Protein 2YUK (pdb70)

Solvent-accessible surface area: 7006 Å² total; per-residue (Å²): 132,102,118,78,101,113,68,146,97,134,203,44,71,147,81,45,88,127,6,20,93,72,18,120,65,0,12,18,18,12,0,0,21,0,22,67,63,77,89,86,8,131,123,129,42,102,88,59,102,61,38,17,132,30,0,40,103,18,37,193,156,8,56,83,150,72,52,59,73,45,63,90,95,4,138,87,11,122,42,27,63,152,124,90,164,146,132,184,95,197

Secondary structure (DSSP, 8-state):
---SS-------HHHHHHHHHHGGG-SSSHHHHHHHH-TTHHHH--SHHHHHHHHHHHHHHS-HHHHHHHHHHHHHHHHHHHHSS-----

Radius of gyration: 14.25 Å; Cα contacts (8 Å, |Δi|>4): 76; chains: 1; bounding box: 45×27×26 Å

Organism: Homo sapiens (NCBI:txid9606)

InterPro domains:
  IPR000637 HMG-I/HMG-Y, DNA-binding, conserved site [PS00354] (31-42)
  IPR001214 SET domain [PF00856] (4782-4887)
  IPR001214 SET domain [PS50280] (4771-4887)
  IPR001214 SET domain [SM00317] (4771-4893)
  IPR001841 Zinc finger, RING-type [PS50089] (344-389)
  IPR001841 Zinc finger, RING-type [SM00184] (344-388)
  IPR001841 Zinc finger, RING-type [SM00184] (391-435)
  IPR001841 Zinc finger, RING-type [SM00184] (960-1007)
  IPR001841 Zinc finger, RING-type [SM00184] (4462-4506)
  IPR001965 Zinc finger, PHD-type [SM00249] (284-331)
  IPR001965 Zinc finger, PHD-type [SM00249] (343-389)
  IPR001965 Zinc finger, PHD-type [SM00249] (390-436)
  IPR001965 Zinc finger, PHD-type [SM00249] (466-518)
  IPR001965 Zinc finger, PHD-type [SM00249] (959-1008)
  IPR001965 Zinc finger, PHD-type [SM00249] (1009-1055)
  IPR001965 Zinc finger, PHD-type [SM00249] (1086-1137)
  IPR001965 Zinc finger, PHD-type [SM00249] (4461-4507)
  IPR003616 Post-SET domain [PS50868] (4895-4911)
  IPR003616 Post-SET domain [SM00508] (4895-4911)
  IPR003888 FY-rich, N-terminal [PF05964] (4546-4604)

Foldseek 3Di:
DDDDDDDDDDDDPDCLVVLLVVQCLRLALLSNVCSPVPVCLCVVPVDSVRSVVVSVVVVVVQDPVRSVCSHVSSNVSVVVDVVVDDDDDD

CATH classification: 1.10.30.10

Sequence (90 aa):
GSSGSSGNAQRSTLKWEKEEALGEMATVAPVLYTNINFPNLKEEFPDWTTRVKQIAKLWRKASSQERAPYVQKARDNRAALRINKVQMSNGSSGSSGNAQRSTLKWEKEEALGEMATVAPVLYTNINFPNLKEEFPDWTTRVKQIAKLWRKASSQERAPYVQKARDNRAALRINKVQMSNGSSGSSGNAQRSTLKWEKEEALGEMATVAPVLYTNINFPNLKEEFPDWTTRVKQIAKLWRKASSQERAPYVQKARDNRAALRINKVQMSNGSSGSSGNAQRSTLKWEKEEALGEMATVAPVLYTNINFPNLKEEFPDWTTRVKQIAKLWRKASSQERAPYVQKARDNRAALRINKVQMSNGSSGSSGNAQRSTLKWEKEEALGEMATVAPVLYTNINFPNLKEEFPDWTTRVKQIAKLWRKASSQERAPYVQKARDNRAALRINKVQMSNGSSGSSGNAQRSTLKWEKEEALGEMATVAPVLYTNINFPNLKEEFPDWTTRVKQIAKLWRKASSQERAPYVQKARDNRAALRINKVQMSNGSSGSSGNAQRSTLKWEKEEALGEMATVAPVLYTNINFPNLKEEFPDWTTRVKQIAKLWRKASSQERAPYVQKARDNRAALRINKVQMSNGSSGSSGNAQRSTLKWEKEEALGEMATVAPVLYTNINFPNLKEEFPDWTTRVKQIAKLWRKASSQERAPYVQKARDNRAALRINKVQMSNGSSGSSGNAQRSTLKWEKEEALGEMATVAPVLYTNINFPNLKEEFPDWTTRVKQIAKLWRKASSQERAPYVQKARDNRAALRINKVQMSNGSSGSSGNAQRSTLKWEKEEALGEMATVAPVLYTNINFPNLKEEFPDWTTRVKQIAKLWRKASSQERAPYVQKARDNRAALRINKVQMSNGSSGSSGNAQRSTLKWEKEEALGEMATVAPVLYTNINFPNLKEEFPDWTTRVKQIAKLWRKASSQERAPYVQKARDNRAALRINKVQMSNGSSGSSGNAQRSTLKWEKEEALGEMATVAPVLYTNINFPNLKEEFPDWTTRVKQIAKLWRKASSQERAPYVQKARDNRAALRINKVQMSNGSSGSSGNAQRSTLKWEKEEALGEMATVAPVLYTNINFPNLKEEFPDWTTRVKQIAKLWRKASSQERAPYVQKARDNRAALRINKVQMSNGSSGSSGNAQRSTLKWEKEEALGEMATVAPVLYTNINFPNLKEEFPDWTTRVKQIAKLWRKASSQERAPYVQKARDNRAALRINKVQMSNGSSGSSGNAQRSTLKWEKEEALGEMATVAPVLYTNINFPNLKEEFPDWTTRVKQIAKLWRKASSQERAPYVQKARDNRAALRINKVQMSNGSSGSSGNAQRSTLKWEKEEALGEMATVAPVLYTNINFPNLKEEFPDWTTRVKQIAKLWRKASSQERAPYVQKARDNRAALRINKVQMSNGSSGSSGNAQRSTLKWEKEEALGEMATVAPVLYTNINFPNLKEEFPDWTTRVKQIAKLWRKASSQERAPYVQKARDNRAALRINKVQMSNGSSGSSGNAQRSTLKWEKEEALGEMATVAPVLYTNINFPNLKEEFPDWTTRVKQIAKLWRKASSQERAPYVQKARDNRAALRINKVQMSNGSSGSSGNAQRSTLKWEKEEALGEMATVAPVLYTNINFPNLKEEFPDWTTRVKQIAKLWRKASSQERAPYVQKARDNRAALRINKVQMSNGSSGSSGNAQRSTLKWEKEEALGEMATVAPVLYTNINFPNLKEEFPDWTTRVKQIAKLWRKASSQERAPYVQKARDNRAALRINKVQMSN

Nearest PDB structures (foldseek):
  2yuk-assembly1_A  TM=8.762E-01  e=1.867E-12  Homo sapiens
  6t7b-assembly1_K  TM=6.591E-01  e=8.965E-01  Homo sapiens
  8qks-assembly5_M  TM=3.144E-01  e=7.254E+00  Plasmodium falciparum
  2yuk-assembly1_A  TM=8.642E-01  e=2.002E-12  Homo sapiens
  6t7b-assembly1_K  TM=6.614E-01  e=8.728E-01  Homo sapiens

GO terms:
  GO:0005634 nucleus (C, IDA)
  GO:0042800 histone H3K4 methyltransferase activity (F, IDA)
  GO:0035097 histone methyltransferase complex (C, IDA)
  GO:0042054 histone methyltransferase activity (F, IDA)
  GO:0044666 MLL3/4 complex (C, IDA)
  GO:0005634 nucleus (C, EXP)
  GO:0140945 histone H3K4 monomethyltransferase activity (F, EXP)
  GO:0005515 protein binding (F, IPI)
  GO:0005654 nucleoplasm (C, TAS)
  GO:0005654 nucleoplasm (C, IDA)
  GO:0005829 cytosol (C, IDA)
  GO:0003723 RNA binding (F, HDA)

Structure (mmCIF, N/CA/C/O backbone):
data_2YUK
#
_entry.id   2YUK
#
loop_
_atom_site.group_PDB
_atom_site.id
_atom_site.type_symbol
_atom_site.label_atom_id
_atom_site.label_alt_id
_atom_site.label_comp_id
_atom_site.label_asym_id
_atom_site.label_entity_id
_atom_site.label_seq_id
_atom_site.pdbx_PDB_ins_code
_atom_site.Cartn_x
_atom_site.Cartn_y
_atom_site.Cartn_z
_atom_site.occupancy
_atom_site.B_iso_or_equiv
_atom_site.auth_seq_id
_atom_site.auth_comp_id
_atom_site.auth_asym_id
_atom_site.auth_atom_id
_atom_site.pdbx_PDB_model_num
ATOM 1 N N . GLY A 1 1 ? 21.934 1.575 -6.522 1.00 0.00 1 GLY A N 1
ATOM 2 C CA . GLY A 1 1 ? 21.120 0.580 -7.194 1.00 0.00 1 GLY A CA 1
ATOM 3 C C . GLY A 1 1 ? 21.279 -0.802 -6.592 1.00 0.00 1 GLY A C 1
ATOM 4 O O . GLY A 1 1 ? 22.395 -1.242 -6.315 1.00 0.00 1 GLY A O 1
ATOM 8 N N . SER A 1 2 ? 20.159 -1.489 -6.387 1.00 0.00 2 SER A N 1
ATOM 9 C CA . SER A 1 2 ? 20.178 -2.827 -5.808 1.00 0.00 2 SER A CA 1
ATOM 10 C C . SER A 1 2 ? 20.334 -3.887 -6.895 1.00 0.00 2 SER A C 1
ATOM 11 O O . SER A 1 2 ? 20.301 -3.579 -8.086 1.00 0.00 2 SER A O 1
ATOM 19 N N . SER A 1 3 ? 20.504 -5.136 -6.474 1.00 0.00 3 SER A N 1
ATOM 20 C CA . SER A 1 3 ? 20.669 -6.242 -7.410 1.00 0.00 3 SER A CA 1
ATOM 21 C C . SER A 1 3 ? 19.506 -7.223 -7.301 1.00 0.00 3 SER A C 1
ATOM 22 O O . SER A 1 3 ? 18.627 -7.071 -6.454 1.00 0.00 3 SER A O 1
ATOM 30 N N . GLY A 1 4 ? 19.509 -8.233 -8.167 1.00 0.00 4 GLY A N 1
ATOM 31 C CA . GLY A 1 4 ? 18.450 -9.225 -8.153 1.00 0.00 4 GLY A CA 1
ATOM 32 C C . GLY A 1 4 ? 17.707 -9.299 -9.472 1.00 0.00 4 GLY A C 1
ATOM 33 O O . GLY A 1 4 ? 18.321 -9.306 -10.539 1.00 0.00 4 GLY A O 1
ATOM 37 N N . SER A 1 5 ? 16.381 -9.356 -9.400 1.00 0.00 5 SER A N 1
ATOM 38 C CA . SER A 1 5 ? 15.553 -9.435 -10.598 1.00 0.00 5 SER A CA 1
ATOM 39 C C . SER A 1 5 ? 14.673 -8.197 -10.733 1.00 0.00 5 SER A C 1
ATOM 40 O O . SER A 1 5 ? 14.062 -7.747 -9.764 1.00 0.00 5 SER A O 1
ATOM 48 N N . SER A 1 6 ? 14.613 -7.650 -11.943 1.00 0.00 6 SER A N 1
ATOM 49 C CA . SER A 1 6 ? 13.810 -6.461 -12.206 1.00 0.00 6 SER A CA 1
ATOM 50 C C . SER A 1 6 ? 12.529 -6.476 -11.378 1.00 0.00 6 SER A C 1
ATOM 51 O O . SER A 1 6 ? 11.718 -7.396 -11.484 1.00 0.00 6 SER A O 1
ATOM 59 N N . GLY A 1 7 ? 12.354 -5.450 -10.551 1.00 0.00 7 GLY A N 1
ATOM 60 C CA . GLY A 1 7 ? 11.171 -5.364 -9.715 1.00 0.00 7 GLY A CA 1
ATOM 61 C C . GLY A 1 7 ? 9.939 -5.929 -10.395 1.00 0.00 7 GLY A C 1
ATOM 62 O O . GLY A 1 7 ? 9.551 -5.474 -11.470 1.00 0.00 7 GLY A O 1
ATOM 66 N N . ASN A 1 8 ? 9.324 -6.926 -9.766 1.00 0.00 8 ASN A N 1
ATOM 67 C CA . ASN A 1 8 ? 8.130 -7.556 -10.318 1.00 0.00 8 ASN A CA 1
ATOM 68 C C . ASN A 1 8 ? 7.139 -6.506 -10.811 1.00 0.00 8 ASN A C 1
ATOM 69 O O . ASN A 1 8 ? 6.539 -5.783 -10.016 1.00 0.00 8 ASN A O 1
ATOM 80 N N . ALA A 1 9 ? 6.972 -6.430 -12.127 1.00 0.00 9 ALA A N 1
ATOM 81 C CA . ALA A 1 9 ? 6.052 -5.471 -12.726 1.00 0.00 9 ALA A CA 1
ATOM 82 C C . ALA A 1 9 ? 4.670 -6.085 -12.923 1.00 0.00 9 ALA A C 1
ATOM 83 O O . ALA A 1 9 ? 4.338 -6.550 -14.013 1.00 0.00 9 ALA A O 1
ATOM 90 N N . GLN A 1 10 ? 3.870 -6.084 -11.862 1.00 0.00 10 GLN A N 1
ATOM 91 C CA . GLN A 1 10 ? 2.525 -6.643 -11.920 1.00 0.00 10 GLN A CA 1
ATOM 92 C C . GLN A 1 10 ? 1.766 -6.371 -10.625 1.00 0.00 10 GLN A C 1
ATOM 93 O O . GLN A 1 10 ? 2.044 -6.981 -9.592 1.00 0.00 10 GLN A O 1
ATOM 107 N N . ARG A 1 11 ? 0.808 -5.452 -10.687 1.00 0.00 11 ARG A N 1
ATOM 108 C CA . ARG A 1 11 ? 0.011 -5.099 -9.518 1.00 0.00 11 ARG A CA 1
ATOM 109 C C . ARG A 1 11 ? -1.017 -6.185 -9.213 1.00 0.00 11 ARG A C 1
ATOM 110 O O . ARG A 1 11 ? -1.850 -6.520 -10.056 1.00 0.00 11 ARG A O 1
ATOM 131 N N . SER A 1 12 ? -0.951 -6.731 -8.003 1.00 0.00 12 SER A N 1
ATOM 132 C CA . SER A 1 12 ? -1.873 -7.782 -7.588 1.00 0.00 12 SER A CA 1
ATOM 133 C C . SER A 1 12 ? -2.049 -7.784 -6.073 1.00 0.00 12 SER A C 1
ATOM 134 O O . SER A 1 12 ? -1.199 -7.281 -5.336 1.00 0.00 12 SER A O 1
ATOM 142 N N . THR A 1 13 ? -3.158 -8.353 -5.612 1.00 0.00 13 THR A N 1
ATOM 143 C CA . THR A 1 13 ? -3.447 -8.420 -4.185 1.00 0.00 13 THR A CA 1
ATOM 144 C C . THR A 1 13 ? -2.339 -9.149 -3.433 1.00 0.00 13 THR A C 1
ATOM 145 O O . THR A 1 13 ? -2.171 -8.967 -2.227 1.00 0.00 13 THR A O 1
ATOM 156 N N . LEU A 1 14 ? -1.586 -9.973 -4.153 1.00 0.00 14 LEU A N 1
ATOM 157 C CA . LEU A 1 14 ? -0.492 -10.729 -3.553 1.00 0.00 14 LEU A CA 1
ATOM 158 C C . LEU A 1 14 ? 0.556 -9.793 -2.960 1.00 0.00 14 LEU A C 1
ATOM 159 O O . LEU A 1 14 ? 1.236 -10.137 -1.992 1.00 0.00 14 LEU A O 1
ATOM 175 N N . LYS A 1 15 ? 0.681 -8.607 -3.545 1.00 0.00 15 LYS A N 1
ATOM 176 C CA . LYS A 1 15 ? 1.644 -7.618 -3.073 1.00 0.00 15 LYS A CA 1
ATOM 177 C C . LYS A 1 15 ? 1.051 -6.775 -1.949 1.00 0.00 15 LYS A C 1
ATOM 178 O O . LYS A 1 15 ? 1.689 -6.561 -0.918 1.00 0.00 15 LYS A O 1
ATOM 197 N N . TRP A 1 16 ? -0.172 -6.299 -2.155 1.00 0.00 16 TRP A N 1
ATOM 198 C CA . TRP A 1 16 ? -0.851 -5.480 -1.157 1.00 0.00 16 TRP A CA 1
ATOM 199 C C . TRP A 1 16 ? -0.634 -6.039 0.245 1.00 0.00 16 TRP A C 1
ATOM 200 O O . TRP A 1 16 ? -0.253 -5.310 1.160 1.00 0.00 16 TRP A O 1
ATOM 221 N N . GLU A 1 17 ? -0.878 -7.336 0.406 1.00 0.00 17 GLU A N 1
ATOM 222 C CA . GLU A 1 17 ? -0.709 -7.990 1.698 1.00 0.00 17 GLU A CA 1
ATOM 223 C C . GLU A 1 17 ? 0.609 -7.579 2.347 1.00 0.00 17 GLU A C 1
ATOM 224 O O . GLU A 1 17 ? 0.690 -7.413 3.565 1.00 0.00 17 GLU A O 1
ATOM 236 N N . LYS A 1 18 ? 1.641 -7.417 1.526 1.00 0.00 18 LYS A N 1
ATOM 237 C CA . LYS A 1 18 ? 2.957 -7.024 2.018 1.00 0.00 18 LYS A CA 1
ATOM 238 C C . LYS A 1 18 ? 2.960 -5.563 2.456 1.00 0.00 18 LYS A C 1
ATOM 239 O O . LYS A 1 18 ? 3.286 -5.251 3.601 1.00 0.00 18 LYS A O 1
ATOM 258 N N . GLU A 1 19 ? 2.595 -4.674 1.539 1.00 0.00 19 GLU A N 1
ATOM 259 C CA . GLU A 1 19 ? 2.556 -3.246 1.833 1.00 0.00 19 GLU A CA 1
ATOM 260 C C . GLU A 1 19 ? 1.664 -2.963 3.038 1.00 0.00 19 GLU A C 1
ATOM 261 O O . GLU A 1 19 ? 1.830 -1.953 3.722 1.00 0.00 19 GLU A O 1
ATOM 273 N N . GLU A 1 20 ? 0.719 -3.862 3.292 1.00 0.00 20 GLU A N 1
ATOM 274 C CA . GLU A 1 20 ? -0.200 -3.708 4.414 1.00 0.00 20 GLU A CA 1
ATOM 275 C C . GLU A 1 20 ? 0.559 -3.667 5.737 1.00 0.00 20 GLU A C 1
ATOM 276 O O . GLU A 1 20 ? 0.138 -3.007 6.686 1.00 0.00 20 GLU A O 1
ATOM 288 N N . ALA A 1 21 ? 1.681 -4.378 5.791 1.00 0.00 21 ALA A N 1
ATOM 289 C CA . ALA A 1 21 ? 2.500 -4.422 6.996 1.00 0.00 21 ALA A CA 1
ATOM 290 C C . ALA A 1 21 ? 3.287 -3.127 7.172 1.00 0.00 21 ALA A C 1
ATOM 291 O O . ALA A 1 21 ? 3.575 -2.712 8.295 1.00 0.00 21 ALA A O 1
ATOM 298 N N . LEU A 1 22 ? 3.633 -2.494 6.057 1.00 0.00 22 LEU A N 1
ATOM 299 C CA . LEU A 1 22 ? 4.388 -1.247 6.088 1.00 0.00 22 LEU A CA 1
ATOM 300 C C . LEU A 1 22 ? 3.498 -0.081 6.507 1.00 0.00 22 LEU A C 1
ATOM 301 O O . LEU A 1 22 ? 3.986 0.998 6.839 1.00 0.00 22 LEU A O 1
ATOM 317 N N . GLY A 1 23 ? 2.188 -0.309 6.491 1.00 0.00 23 GLY A N 1
ATOM 318 C CA . GLY A 1 23 ? 1.250 0.730 6.874 1.00 0.00 23 GLY A CA 1
ATOM 319 C C . GLY A 1 23 ? 1.466 2.018 6.104 1.00 0.00 23 GLY A C 1
ATOM 320 O O . GLY A 1 23 ? 1.299 2.056 4.886 1.00 0.00 23 GLY A O 1
ATOM 324 N N . GLU A 1 24 ? 1.837 3.077 6.818 1.00 0.00 24 GLU A N 1
ATOM 325 C CA . GLU A 1 24 ? 2.073 4.374 6.194 1.00 0.00 24 GLU A CA 1
ATOM 326 C C . GLU A 1 24 ? 3.199 4.286 5.168 1.00 0.00 24 GLU A C 1
ATOM 327 O O . GLU A 1 24 ? 3.362 5.174 4.332 1.00 0.00 24 GLU A O 1
ATOM 339 N N . MET A 1 25 ? 3.975 3.209 5.240 1.00 0.00 25 MET A N 1
ATOM 340 C CA . MET A 1 25 ? 5.086 3.005 4.317 1.00 0.00 25 MET A CA 1
ATOM 341 C C . MET A 1 25 ? 4.633 2.227 3.085 1.00 0.00 25 MET A C 1
ATOM 342 O O . MET A 1 25 ? 5.436 1.921 2.204 1.00 0.00 25 MET A O 1
ATOM 356 N N . ALA A 1 26 ? 3.343 1.912 3.031 1.00 0.00 26 ALA A N 1
ATOM 357 C CA . ALA A 1 26 ? 2.785 1.172 1.906 1.00 0.00 26 ALA A CA 1
ATOM 358 C C . ALA A 1 26 ? 3.207 1.790 0.578 1.00 0.00 26 ALA A C 1
ATOM 359 O O . ALA A 1 26 ? 2.986 2.977 0.335 1.00 0.00 26 ALA A O 1
ATOM 366 N N . THR A 1 27 ? 3.817 0.978 -0.280 1.00 0.00 27 THR A N 1
ATOM 367 C CA . THR A 1 27 ? 4.272 1.446 -1.583 1.00 0.00 27 THR A CA 1
ATOM 368 C C . THR A 1 27 ? 3.130 1.461 -2.592 1.00 0.00 27 THR A C 1
ATOM 369 O O . THR A 1 27 ? 3.356 1.513 -3.801 1.00 0.00 27 THR A O 1
ATOM 380 N N . VAL A 1 28 ? 1.901 1.415 -2.088 1.00 0.00 28 VAL A N 1
ATOM 381 C CA . VAL A 1 28 ? 0.722 1.425 -2.946 1.00 0.00 28 VAL A CA 1
ATOM 382 C C . VAL A 1 28 ? -0.191 2.599 -2.611 1.00 0.00 28 VAL A C 1
ATOM 383 O O . VAL A 1 28 ? -0.158 3.128 -1.501 1.00 0.00 28 VAL A O 1
ATOM 396 N N . ALA A 1 29 ? -1.007 3.002 -3.580 1.00 0.00 29 ALA A N 1
ATOM 397 C CA . ALA A 1 29 ? -1.932 4.112 -3.388 1.00 0.00 29 ALA A CA 1
ATOM 398 C C . ALA A 1 29 ? -3.065 3.726 -2.444 1.00 0.00 29 ALA A C 1
ATOM 399 O O . ALA A 1 29 ? -3.284 4.355 -1.409 1.00 0.00 29 ALA A O 1
ATOM 406 N N . PRO A 1 30 ? -3.804 2.667 -2.807 1.00 0.00 30 PRO A N 1
ATOM 407 C CA . PRO A 1 30 ? -4.928 2.174 -2.006 1.00 0.00 30 PRO A CA 1
ATOM 408 C C . PRO A 1 30 ? -4.471 1.531 -0.701 1.00 0.00 30 PRO A C 1
ATOM 409 O O . PRO A 1 30 ? -4.959 1.873 0.376 1.00 0.00 30 PRO A O 1
ATOM 420 N N . VAL A 1 31 ? -3.530 0.597 -0.804 1.00 0.00 31 VAL A N 1
ATOM 421 C CA . VAL A 1 31 ? -3.006 -0.093 0.368 1.00 0.00 31 VAL A CA 1
ATOM 422 C C . VAL A 1 31 ? -2.445 0.896 1.383 1.00 0.00 31 VAL A C 1
ATOM 423 O O . VAL A 1 31 ? -2.246 0.559 2.551 1.00 0.00 31 VAL A O 1
ATOM 436 N N . LEU A 1 32 ? -2.192 2.119 0.931 1.00 0.00 32 LEU A N 1
ATOM 437 C CA . LEU A 1 32 ? -1.654 3.160 1.800 1.00 0.00 32 LEU A CA 1
ATOM 438 C C . LEU A 1 32 ? -2.776 3.984 2.422 1.00 0.00 32 LEU A C 1
ATOM 439 O O . LEU A 1 32 ? -2.842 4.140 3.642 1.00 0.00 32 LEU A O 1
ATOM 455 N N . TYR A 1 33 ? -3.658 4.507 1.578 1.00 0.00 33 TYR A N 1
ATOM 456 C CA . TYR A 1 33 ? -4.778 5.315 2.045 1.00 0.00 33 TYR A CA 1
ATOM 457 C C . TYR A 1 33 ? -5.442 4.674 3.260 1.00 0.00 33 TYR A C 1
ATOM 458 O O . TYR A 1 33 ? -5.595 5.307 4.306 1.00 0.00 33 TYR A O 1
ATOM 476 N N . THR A 1 34 ? -5.834 3.412 3.116 1.00 0.00 34 THR A N 1
ATOM 477 C CA . THR A 1 34 ? -6.482 2.685 4.200 1.00 0.00 34 THR A CA 1
ATOM 478 C C . THR A 1 34 ? -5.578 2.601 5.424 1.00 0.00 34 THR A C 1
ATOM 479 O O . THR A 1 34 ? -6.017 2.834 6.549 1.00 0.00 34 THR A O 1
ATOM 490 N N . ASN A 1 35 ? -4.311 2.268 5.196 1.00 0.00 35 ASN A N 1
ATOM 491 C CA . ASN A 1 35 ? -3.344 2.154 6.282 1.00 0.00 35 ASN A CA 1
ATOM 492 C C . ASN A 1 35 ? -3.385 3.387 7.179 1.00 0.00 35 ASN A C 1
ATOM 493 O O . ASN A 1 35 ? -3.181 3.294 8.390 1.00 0.00 35 ASN A O 1
ATOM 504 N N . ILE A 1 36 ? -3.651 4.541 6.577 1.00 0.00 36 ILE A N 1
ATOM 505 C CA . ILE A 1 36 ? -3.721 5.792 7.321 1.00 0.00 36 ILE A CA 1
ATOM 506 C C . ILE A 1 36 ? -5.150 6.089 7.765 1.00 0.00 36 ILE A C 1
ATOM 507 O O . ILE A 1 36 ? -5.448 6.109 8.958 1.00 0.00 36 ILE A O 1
ATOM 523 N N . ASN A 1 37 ? -6.029 6.318 6.795 1.00 0.00 37 ASN A N 1
ATOM 524 C CA . ASN A 1 37 ? -7.428 6.612 7.085 1.00 0.00 37 ASN A CA 1
ATOM 525 C C . ASN A 1 37 ? -8.018 5.571 8.031 1.00 0.00 37 ASN A C 1
ATOM 526 O O . ASN A 1 37 ? -8.663 5.912 9.023 1.00 0.00 37 ASN A O 1
ATOM 537 N N . PHE A 1 38 ? -7.792 4.299 7.718 1.00 0.00 38 PHE A N 1
ATOM 538 C CA . PHE A 1 38 ? -8.301 3.207 8.539 1.00 0.00 38 PHE A CA 1
ATOM 539 C C . PHE A 1 38 ? -7.158 2.455 9.214 1.00 0.00 38 PHE A C 1
ATOM 540 O O . PHE A 1 38 ? -6.679 1.432 8.723 1.00 0.00 38 PHE A O 1
ATOM 557 N N . PRO A 1 39 ? -6.708 2.973 10.366 1.00 0.00 39 PRO A N 1
ATOM 558 C CA . PRO A 1 39 ? -5.616 2.367 11.133 1.00 0.00 39 PRO A CA 1
ATOM 559 C C . PRO A 1 39 ? -6.021 1.044 11.773 1.00 0.00 39 PRO A C 1
ATOM 560 O O . PRO A 1 39 ? -5.230 0.103 11.830 1.00 0.00 39 PRO A O 1
ATOM 571 N N . ASN A 1 40 ? -7.258 0.978 12.253 1.00 0.00 40 ASN A N 1
ATOM 572 C CA . ASN A 1 40 ? -7.768 -0.231 12.889 1.00 0.00 40 ASN A CA 1
ATOM 573 C C . ASN A 1 40 ? -8.388 -1.169 11.857 1.00 0.00 40 ASN A C 1
ATOM 574 O O . ASN A 1 40 ? -9.029 -2.160 12.208 1.00 0.00 40 ASN A O 1
ATOM 585 N N . LEU A 1 41 ? -8.191 -0.849 10.583 1.00 0.00 41 LEU A N 1
ATOM 586 C CA . LEU A 1 41 ? -8.729 -1.663 9.498 1.00 0.00 41 LEU A CA 1
ATOM 587 C C . LEU A 1 41 ? -8.649 -3.148 9.840 1.00 0.00 41 LEU A C 1
ATOM 588 O O . LEU A 1 41 ? -9.670 -3.827 9.947 1.00 0.00 41 LEU A O 1
ATOM 604 N N . LYS A 1 42 ? -7.429 -3.645 10.011 1.00 0.00 42 LYS A N 1
ATOM 605 C CA . LYS A 1 42 ? -7.213 -5.048 10.344 1.00 0.00 42 LYS A CA 1
ATOM 606 C C . LYS A 1 42 ? -8.297 -5.555 11.290 1.00 0.00 42 LYS A C 1
ATOM 607 O O . LYS A 1 42 ? -8.854 -6.633 11.088 1.00 0.00 42 LYS A O 1
ATOM 626 N N . GLU A 1 43 ? -8.592 -4.769 12.321 1.00 0.00 43 GLU A N 1
ATOM 627 C CA . GLU A 1 43 ? -9.610 -5.140 13.297 1.00 0.00 43 GLU A CA 1
ATOM 628 C C . GLU A 1 43 ? -10.959 -5.361 12.618 1.00 0.00 43 GLU A C 1
ATOM 629 O O . GLU A 1 43 ? -11.544 -6.439 12.714 1.00 0.00 43 GLU A O 1
ATOM 641 N N . GLU A 1 44 ? -11.446 -4.331 11.933 1.00 0.00 44 GLU A N 1
ATOM 642 C CA . GLU A 1 44 ? -12.726 -4.412 11.240 1.00 0.00 44 GLU A CA 1
ATOM 643 C C . GLU A 1 44 ? -12.773 -5.632 10.325 1.00 0.00 44 GLU A C 1
ATOM 644 O O . GLU A 1 44 ? -13.795 -6.312 10.230 1.00 0.00 44 GLU A O 1
ATOM 656 N N . PHE A 1 45 ? -11.660 -5.903 9.653 1.00 0.00 45 PHE A N 1
ATOM 657 C CA . PHE A 1 45 ? -11.573 -7.040 8.744 1.00 0.00 45 PHE A CA 1
ATOM 658 C C . PHE A 1 45 ? -10.272 -7.808 8.956 1.00 0.00 45 PHE A C 1
ATOM 659 O O . PHE A 1 45 ? -9.230 -7.485 8.384 1.00 0.00 45 PHE A O 1
ATOM 676 N N . PRO A 1 46 ? -10.331 -8.850 9.798 1.00 0.00 46 PRO A N 1
ATOM 677 C CA . PRO A 1 46 ? -9.167 -9.687 10.105 1.00 0.00 46 PRO A CA 1
ATOM 678 C C . PRO A 1 46 ? -8.739 -10.544 8.919 1.00 0.00 46 PRO A C 1
ATOM 679 O O . PRO A 1 46 ? -7.550 -10.657 8.619 1.00 0.00 46 PRO A O 1
ATOM 690 N N . ASP A 1 47 ? -9.714 -11.146 8.248 1.00 0.00 47 ASP A N 1
ATOM 691 C CA . ASP A 1 47 ? -9.439 -11.992 7.093 1.00 0.00 47 ASP A CA 1
ATOM 692 C C . ASP A 1 47 ? -9.037 -11.150 5.886 1.00 0.00 47 ASP A C 1
ATOM 693 O O . ASP A 1 47 ? -9.842 -10.386 5.354 1.00 0.00 47 ASP A O 1
ATOM 702 N N . TRP A 1 48 ? -7.787 -11.294 5.460 1.00 0.00 48 TRP A N 1
ATOM 703 C CA . TRP A 1 48 ? -7.278 -10.546 4.316 1.00 0.00 48 TRP A CA 1
ATOM 704 C C . TRP A 1 48 ? -8.274 -10.573 3.161 1.00 0.00 48 TRP A C 1
ATOM 705 O O . TRP A 1 48 ? -8.748 -9.529 2.712 1.00 0.00 48 TRP A O 1
ATOM 726 N N . THR A 1 49 ? -8.588 -11.773 2.684 1.00 0.00 49 THR A N 1
ATOM 727 C CA . THR A 1 49 ? -9.526 -11.936 1.581 1.00 0.00 49 THR A CA 1
ATOM 728 C C . THR A 1 49 ? -10.719 -10.999 1.731 1.00 0.00 49 THR A C 1
ATOM 729 O O . THR A 1 49 ? -11.349 -10.614 0.745 1.00 0.00 49 THR A O 1
ATOM 740 N N . THR A 1 50 ? -11.026 -10.633 2.972 1.00 0.00 50 THR A N 1
ATOM 741 C CA . THR A 1 50 ? -12.144 -9.741 3.252 1.00 0.00 50 THR A CA 1
ATOM 742 C C . THR A 1 50 ? -11.671 -8.301 3.414 1.00 0.00 50 THR A C 1
ATOM 743 O O . THR A 1 50 ? -12.355 -7.363 3.004 1.00 0.00 50 THR A O 1
ATOM 754 N N . ARG A 1 51 ? -10.497 -8.132 4.013 1.00 0.00 51 ARG A N 1
ATOM 755 C CA . ARG A 1 51 ? -9.933 -6.805 4.230 1.00 0.00 51 ARG A CA 1
ATOM 756 C C . ARG A 1 51 ? -9.538 -6.160 2.904 1.00 0.00 51 ARG A C 1
ATOM 757 O O . ARG A 1 51 ? -9.929 -5.030 2.611 1.00 0.00 51 ARG A O 1
ATOM 778 N N . VAL A 1 52 ? -8.760 -6.886 2.108 1.00 0.00 52 VAL A N 1
ATOM 779 C CA . VAL A 1 52 ? -8.312 -6.385 0.814 1.00 0.00 52 VAL A CA 1
ATOM 780 C C . VAL A 1 52 ? -9.460 -5.737 0.048 1.00 0.00 52 VAL A C 1
ATOM 781 O O . VAL A 1 52 ? -9.303 -4.667 -0.540 1.00 0.00 52 VAL A O 1
ATOM 794 N N . LYS A 1 53 ? -10.615 -6.393 0.058 1.00 0.00 53 LYS A N 1
ATOM 795 C CA . LYS A 1 53 ? -11.792 -5.882 -0.634 1.00 0.00 53 LYS A CA 1
ATOM 796 C C . LYS A 1 53 ? -12.184 -4.508 -0.099 1.00 0.00 53 LYS A C 1
ATOM 797 O O . LYS A 1 53 ? -12.601 -3.634 -0.857 1.00 0.00 53 LYS A O 1
ATOM 816 N N . GLN A 1 54 ? -12.045 -4.327 1.210 1.00 0.00 54 GLN A N 1
ATOM 817 C CA . GLN A 1 54 ? -12.385 -3.059 1.845 1.00 0.00 54 GLN A CA 1
ATOM 818 C C . GLN A 1 54 ? -11.458 -1.946 1.368 1.00 0.00 54 GLN A C 1
ATOM 819 O O . GLN A 1 54 ? -11.859 -0.785 1.283 1.00 0.00 54 GLN A O 1
ATOM 833 N N . ILE A 1 55 ? -10.218 -2.308 1.057 1.00 0.00 55 ILE A N 1
ATOM 834 C CA . ILE A 1 55 ? -9.235 -1.339 0.587 1.00 0.00 55 ILE A CA 1
ATOM 835 C C . ILE A 1 55 ? -9.617 -0.788 -0.782 1.00 0.00 55 ILE A C 1
ATOM 836 O O . ILE A 1 55 ? -9.395 0.387 -1.074 1.00 0.00 55 ILE A O 1
ATOM 852 N N . ALA A 1 56 ? -10.195 -1.644 -1.618 1.00 0.00 56 ALA A N 1
ATOM 853 C CA . ALA A 1 56 ? -10.613 -1.242 -2.956 1.00 0.00 56 ALA A CA 1
ATOM 854 C C . ALA A 1 56 ? -11.832 -0.328 -2.899 1.00 0.00 56 ALA A C 1
ATOM 855 O O . ALA A 1 56 ? -11.799 0.800 -3.391 1.00 0.00 56 ALA A O 1
ATOM 862 N N . LYS A 1 57 ? -12.908 -0.821 -2.295 1.00 0.00 57 LYS A N 1
ATOM 863 C CA . LYS A 1 57 ? -14.139 -0.049 -2.173 1.00 0.00 57 LYS A CA 1
ATOM 864 C C . LYS A 1 57 ? -13.857 1.337 -1.603 1.00 0.00 57 LYS A C 1
ATOM 865 O O . LYS A 1 57 ? -14.312 2.346 -2.143 1.00 0.00 57 LYS A O 1
ATOM 884 N N . LEU A 1 58 ? -13.103 1.380 -0.510 1.00 0.00 58 LEU A N 1
ATOM 885 C CA . LEU A 1 58 ? -12.759 2.644 0.133 1.00 0.00 58 LEU A CA 1
ATOM 886 C C . LEU A 1 58 ? -11.921 3.516 -0.796 1.00 0.00 58 LEU A C 1
ATOM 887 O O . LEU A 1 58 ? -12.095 4.734 -0.843 1.00 0.00 58 LEU A O 1
ATOM 903 N N . TRP A 1 59 ? -11.015 2.886 -1.533 1.00 0.00 59 TRP A N 1
ATOM 904 C CA . TRP A 1 59 ? -10.151 3.605 -2.463 1.00 0.00 59 TRP A CA 1
ATOM 905 C C . TRP A 1 59 ? -10.968 4.251 -3.576 1.00 0.00 59 TRP A C 1
ATOM 906 O O . TRP A 1 59 ? -10.799 5.433 -3.877 1.00 0.00 59 TRP A O 1
ATOM 927 N N . ARG A 1 60 ? -11.855 3.470 -4.184 1.00 0.00 60 ARG A N 1
ATOM 928 C CA . ARG A 1 60 ? -12.698 3.967 -5.265 1.00 0.00 60 ARG A CA 1
ATOM 929 C C . ARG A 1 60 ? -13.596 5.099 -4.776 1.00 0.00 60 ARG A C 1
ATOM 930 O O . ARG A 1 60 ? -13.851 6.061 -5.501 1.00 0.00 60 ARG A O 1
ATOM 951 N N . LYS A 1 61 ? -14.075 4.977 -3.543 1.00 0.00 61 LYS A N 1
ATOM 952 C CA . LYS A 1 61 ? -14.945 5.989 -2.956 1.00 0.00 61 LYS A CA 1
ATOM 953 C C . LYS A 1 61 ? -14.283 7.363 -2.992 1.00 0.00 61 LYS A C 1
ATOM 954 O O . LYS A 1 61 ? -14.923 8.362 -3.320 1.00 0.00 61 LYS A O 1
ATOM 973 N N . ALA A 1 62 ? -12.999 7.405 -2.653 1.00 0.00 62 ALA A N 1
ATOM 974 C CA . ALA A 1 62 ? -12.250 8.656 -2.651 1.00 0.00 62 ALA A CA 1
ATOM 975 C C . ALA A 1 62 ? -12.147 9.237 -4.057 1.00 0.00 62 ALA A C 1
ATOM 976 O O . ALA A 1 62 ? -12.168 8.503 -5.045 1.00 0.00 62 ALA A O 1
ATOM 983 N N . SER A 1 63 ? -12.037 10.559 -4.139 1.00 0.00 63 SER A N 1
ATOM 984 C CA . SER A 1 63 ? -11.935 11.239 -5.425 1.00 0.00 63 SER A CA 1
ATOM 985 C C . SER A 1 63 ? -10.477 11.375 -5.854 1.00 0.00 63 SER A C 1
ATOM 986 O O . SER A 1 63 ? -9.571 11.377 -5.021 1.00 0.00 63 SER A O 1
ATOM 994 N N . SER A 1 64 ? -10.260 11.487 -7.161 1.00 0.00 64 SER A N 1
ATOM 995 C CA . SER A 1 64 ? -8.912 11.619 -7.702 1.00 0.00 64 SER A CA 1
ATOM 996 C C . SER A 1 64 ? -8.117 12.669 -6.932 1.00 0.00 64 SER A C 1
ATOM 997 O O . SER A 1 64 ? -6.977 12.431 -6.536 1.00 0.00 64 SER A O 1
ATOM 1005 N N . GLN A 1 65 ? -8.729 13.830 -6.723 1.00 0.00 65 GLN A N 1
ATOM 1006 C CA . GLN A 1 65 ? -8.079 14.917 -6.000 1.00 0.00 65 GLN A CA 1
ATOM 1007 C C . GLN A 1 65 ? -7.643 14.462 -4.611 1.00 0.00 65 GLN A C 1
ATOM 1008 O O . GLN A 1 65 ? -6.711 15.019 -4.030 1.00 0.00 65 GLN A O 1
ATOM 1022 N N . GLU A 1 66 ? -8.322 13.448 -4.085 1.00 0.00 66 GLU A N 1
ATOM 1023 C CA . GLU A 1 66 ? -8.005 12.921 -2.763 1.00 0.00 66 GLU A CA 1
ATOM 1024 C C . GLU A 1 66 ? -6.842 11.935 -2.836 1.00 0.00 66 GLU A C 1
ATOM 1025 O O . GLU A 1 66 ? -5.989 11.899 -1.949 1.00 0.00 66 GLU A O 1
ATOM 1037 N N . ARG A 1 67 ? -6.817 11.136 -3.898 1.00 0.00 67 ARG A N 1
ATOM 1038 C CA . ARG A 1 67 ? -5.761 10.149 -4.086 1.00 0.00 67 ARG A CA 1
ATOM 1039 C C . ARG A 1 67 ? -4.492 10.805 -4.623 1.00 0.00 67 ARG A C 1
ATOM 1040 O O . ARG A 1 67 ? -3.411 10.219 -4.575 1.00 0.00 67 ARG A O 1
ATOM 1061 N N . ALA A 1 68 ? -4.633 12.023 -5.134 1.00 0.00 68 ALA A N 1
ATOM 1062 C CA . ALA A 1 68 ? -3.499 12.759 -5.678 1.00 0.00 68 ALA A CA 1
ATOM 1063 C C . ALA A 1 68 ? -2.229 12.480 -4.880 1.00 0.00 68 ALA A C 1
ATOM 1064 O O . ALA A 1 68 ? -1.225 12.006 -5.411 1.00 0.00 68 ALA A O 1
ATOM 1071 N N . PRO A 1 69 ? -2.272 12.782 -3.574 1.00 0.00 69 PRO A N 1
ATOM 1072 C CA . PRO A 1 69 ? -1.133 12.571 -2.675 1.00 0.00 69 PRO A CA 1
ATOM 1073 C C . PRO A 1 69 ? -0.857 11.093 -2.425 1.00 0.00 69 PRO A C 1
ATOM 1074 O O . PRO A 1 69 ? 0.272 10.628 -2.580 1.00 0.00 69 PRO A O 1
ATOM 1085 N N . TYR A 1 70 ? -1.895 10.359 -2.039 1.00 0.00 70 TYR A N 1
ATOM 1086 C CA . TYR A 1 70 ? -1.763 8.933 -1.766 1.00 0.00 70 TYR A CA 1
ATOM 1087 C C . TYR A 1 70 ? -1.266 8.186 -3.000 1.00 0.00 70 TYR A C 1
ATOM 1088 O O . TYR A 1 70 ? -0.808 7.047 -2.908 1.00 0.00 70 TYR A O 1
ATOM 1106 N N . VAL A 1 71 ? -1.361 8.836 -4.156 1.00 0.00 71 VAL A N 1
ATOM 1107 C CA . VAL A 1 71 ? -0.919 8.235 -5.409 1.00 0.00 71 VAL A CA 1
ATOM 1108 C C . VAL A 1 71 ? 0.579 8.430 -5.614 1.00 0.00 71 VAL A C 1
ATOM 1109 O O . VAL A 1 71 ? 1.271 7.532 -6.093 1.00 0.00 71 VAL A O 1
ATOM 1122 N N . GLN A 1 72 ? 1.072 9.609 -5.248 1.00 0.00 72 GLN A N 1
ATOM 1123 C CA . GLN A 1 72 ? 2.489 9.921 -5.393 1.00 0.00 72 GLN A CA 1
ATOM 1124 C C . GLN A 1 72 ? 3.297 9.328 -4.243 1.00 0.00 72 GLN A C 1
ATOM 1125 O O . GLN A 1 72 ? 4.336 8.704 -4.458 1.00 0.00 72 GLN A O 1
ATOM 1139 N N . LYS A 1 73 ? 2.814 9.529 -3.022 1.00 0.00 73 LYS A N 1
ATOM 1140 C CA . LYS A 1 73 ? 3.490 9.014 -1.837 1.00 0.00 73 LYS A CA 1
ATOM 1141 C C . LYS A 1 73 ? 3.865 7.547 -2.019 1.00 0.00 73 LYS A C 1
ATOM 1142 O O . LYS A 1 73 ? 4.999 7.149 -1.753 1.00 0.00 73 LYS A O 1
ATOM 1161 N N . ALA A 1 74 ? 2.906 6.748 -2.475 1.00 0.00 74 ALA A N 1
ATOM 1162 C CA . ALA A 1 74 ? 3.137 5.325 -2.696 1.00 0.00 74 ALA A CA 1
ATOM 1163 C C . ALA A 1 74 ? 4.379 5.098 -3.551 1.00 0.00 74 ALA A C 1
ATOM 1164 O O . ALA A 1 74 ? 5.190 4.217 -3.262 1.00 0.00 74 ALA A O 1
ATOM 1171 N N . ARG A 1 75 ? 4.522 5.896 -4.603 1.00 0.00 75 ARG A N 1
ATOM 1172 C CA . ARG A 1 75 ? 5.665 5.780 -5.501 1.00 0.00 75 ARG A CA 1
ATOM 1173 C C . ARG A 1 75 ? 6.951 6.210 -4.803 1.00 0.00 75 ARG A C 1
ATOM 1174 O O . ARG A 1 75 ? 7.976 5.533 -4.895 1.00 0.00 75 ARG A O 1
ATOM 1195 N N . ASP A 1 76 ? 6.890 7.339 -4.105 1.00 0.00 76 ASP A N 1
ATOM 1196 C CA . ASP A 1 76 ? 8.050 7.859 -3.390 1.00 0.00 76 ASP A CA 1
ATOM 1197 C C . ASP A 1 76 ? 8.469 6.911 -2.271 1.00 0.00 76 ASP A C 1
ATOM 1198 O O . ASP A 1 76 ? 9.648 6.822 -1.929 1.00 0.00 76 ASP A O 1
ATOM 1207 N N . ASN A 1 77 ? 7.496 6.206 -1.705 1.00 0.00 77 ASN A N 1
ATOM 1208 C CA . ASN A 1 77 ? 7.764 5.265 -0.623 1.00 0.00 77 ASN A CA 1
ATOM 1209 C C . ASN A 1 77 ? 8.702 4.155 -1.087 1.00 0.00 77 ASN A C 1
ATOM 1210 O O . ASN A 1 77 ? 9.478 3.614 -0.299 1.00 0.00 77 ASN A O 1
ATOM 1221 N N . ARG A 1 78 ? 8.626 3.822 -2.371 1.00 0.00 78 ARG A N 1
ATOM 1222 C CA . ARG A 1 78 ? 9.468 2.777 -2.940 1.00 0.00 78 ARG A CA 1
ATOM 1223 C C . ARG A 1 78 ? 10.931 3.209 -2.963 1.00 0.00 78 ARG A C 1
ATOM 1224 O O . ARG A 1 78 ? 11.834 2.384 -2.826 1.00 0.00 78 ARG A O 1
ATOM 1245 N N . ALA A 1 79 ? 11.157 4.507 -3.137 1.00 0.00 79 ALA A N 1
ATOM 1246 C CA . ALA A 1 79 ? 12.509 5.048 -3.175 1.00 0.00 79 ALA A CA 1
ATOM 1247 C C . ALA A 1 79 ? 13.148 5.030 -1.791 1.00 0.00 79 ALA A C 1
ATOM 1248 O O . ALA A 1 79 ? 14.275 4.565 -1.623 1.00 0.00 79 ALA A O 1
ATOM 1255 N N . ALA A 1 80 ? 12.421 5.540 -0.802 1.00 0.00 80 ALA A N 1
ATOM 1256 C CA . ALA A 1 80 ? 12.916 5.580 0.568 1.00 0.00 80 ALA A CA 1
ATOM 1257 C C . ALA A 1 80 ? 13.645 4.290 0.927 1.00 0.00 80 ALA A C 1
ATOM 1258 O O . ALA A 1 80 ? 14.685 4.315 1.587 1.00 0.00 80 ALA A O 1
ATOM 1265 N N . LEU A 1 81 ? 13.093 3.163 0.490 1.00 0.00 81 LEU A N 1
ATOM 1266 C CA . LEU A 1 81 ? 13.691 1.861 0.765 1.00 0.00 81 LEU A CA 1
ATOM 1267 C C . LEU A 1 81 ? 15.115 1.790 0.222 1.00 0.00 81 LEU A C 1
ATOM 1268 O O . LEU A 1 81 ? 16.069 1.599 0.977 1.00 0.00 81 LEU A O 1
ATOM 1284 N N . ARG A 1 82 ? 15.250 1.946 -1.090 1.00 0.00 82 ARG A N 1
ATOM 1285 C CA . ARG A 1 82 ? 16.558 1.900 -1.734 1.00 0.00 82 ARG A CA 1
ATOM 1286 C C . ARG A 1 82 ? 17.547 2.817 -1.022 1.00 0.00 82 ARG A C 1
ATOM 1287 O O . ARG A 1 82 ? 18.671 2.417 -0.717 1.00 0.00 82 ARG A O 1
ATOM 1308 N N . ILE A 1 83 ? 17.121 4.049 -0.761 1.00 0.00 83 ILE A N 1
ATOM 1309 C CA . ILE A 1 83 ? 17.969 5.023 -0.085 1.00 0.00 83 ILE A CA 1
ATOM 1310 C C . ILE A 1 83 ? 18.215 4.623 1.366 1.00 0.00 83 ILE A C 1
ATOM 1311 O O . ILE A 1 83 ? 19.307 4.182 1.723 1.00 0.00 83 ILE A O 1
ATOM 1327 N N . ASN A 1 84 ? 17.191 4.780 2.199 1.00 0.00 84 ASN A N 1
ATOM 1328 C CA . ASN A 1 84 ? 17.296 4.435 3.612 1.00 0.00 84 ASN A CA 1
ATOM 1329 C C . ASN A 1 84 ? 17.767 2.994 3.787 1.00 0.00 84 ASN A C 1
ATOM 1330 O O . ASN A 1 84 ? 18.008 2.285 2.809 1.00 0.00 84 ASN A O 1
ATOM 1341 N N . LYS A 1 85 ? 17.897 2.568 5.038 1.00 0.00 85 LYS A N 1
ATOM 1342 C CA . LYS A 1 85 ? 18.337 1.212 5.343 1.00 0.00 85 LYS A CA 1
ATOM 1343 C C . LYS A 1 85 ? 19.740 0.960 4.800 1.00 0.00 85 LYS A C 1
ATOM 1344 O O . LYS A 1 85 ? 20.037 -0.123 4.296 1.00 0.00 85 LYS A O 1
ATOM 1363 N N . VAL A 1 86 ? 20.601 1.968 4.906 1.00 0.00 86 VAL A N 1
ATOM 1364 C CA . VAL A 1 86 ? 21.973 1.855 4.427 1.00 0.00 86 VAL A CA 1
ATOM 1365 C C . VAL A 1 86 ? 22.599 0.534 4.859 1.00 0.00 86 VAL A C 1
ATOM 1366 O O . VAL A 1 86 ? 22.674 0.232 6.050 1.00 0.00 86 VAL A O 1
ATOM 1379 N N . GLN A 1 87 ? 23.047 -0.250 3.884 1.00 0.00 87 GLN A N 1
ATOM 1380 C CA . GLN A 1 87 ? 23.667 -1.539 4.164 1.00 0.00 87 GLN A CA 1
ATOM 1381 C C . GLN A 1 87 ? 24.862 -1.780 3.248 1.00 0.00 87 GLN A C 1
ATOM 1382 O O . GLN A 1 87 ? 24.867 -1.353 2.094 1.00 0.00 87 GLN A O 1
ATOM 1396 N N . MET A 1 88 ? 25.873 -2.466 3.770 1.00 0.00 88 MET A N 1
ATOM 1397 C CA . MET A 1 88 ? 27.074 -2.764 2.998 1.00 0.00 88 MET A CA 1
ATOM 1398 C C . MET A 1 88 ? 27.243 -4.268 2.815 1.00 0.00 88 MET A C 1
ATOM 1399 O O . MET A 1 88 ? 27.379 -5.010 3.788 1.00 0.00 88 MET A O 1
ATOM 1413 N N . SER A 1 89 ? 27.234 -4.712 1.562 1.00 0.00 89 SER A N 1
ATOM 1414 C CA . SER A 1 89 ? 27.383 -6.130 1.252 1.00 0.00 89 SER A CA 1
ATOM 1415 C C . SER A 1 89 ? 28.579 -6.363 0.335 1.00 0.00 89 SER A C 1
ATOM 1416 O O . SER A 1 89 ? 28.824 -5.592 -0.592 1.00 0.00 89 SER A O 1
ATOM 1424 N N . ASN A 1 90 ? 29.322 -7.432 0.602 1.00 0.00 90 ASN A N 1
ATOM 1425 C CA . ASN A 1 90 ? 30.494 -7.768 -0.198 1.00 0.00 90 ASN A CA 1
ATOM 1426 C C . ASN A 1 90 ? 30.105 -8.622 -1.401 1.00 0.00 90 ASN A C 1
ATOM 1427 O O . ASN A 1 90 ? 30.966 -9.089 -2.147 1.00 0.00 90 ASN A O 1
ATOM 1438 N N . GLY A 1 1 ? -15.656 14.528 -32.135 1.00 0.00 1 GLY A N 2
ATOM 1439 C CA . GLY A 1 1 ? -16.413 14.381 -30.906 1.00 0.00 1 GLY A CA 2
ATOM 1440 C C . GLY A 1 1 ? -15.833 13.320 -29.991 1.00 0.00 1 GLY A C 2
ATOM 1441 O O . GLY A 1 1 ? -14.767 12.770 -30.266 1.00 0.00 1 GLY A O 2
ATOM 1445 N N . SER A 1 2 ? -16.536 13.033 -28.900 1.00 0.00 2 SER A N 2
ATOM 1446 C CA . SER A 1 2 ? -16.082 12.034 -27.940 1.00 0.00 2 SER A CA 2
ATOM 1447 C C . SER A 1 2 ? -16.469 10.629 -28.392 1.00 0.00 2 SER A C 2
ATOM 1448 O O . SER A 1 2 ? -17.554 10.140 -28.077 1.00 0.00 2 SER A O 2
ATOM 1456 N N . SER A 1 3 ? -15.573 9.986 -29.133 1.00 0.00 3 SER A N 2
ATOM 1457 C CA . SER A 1 3 ? -15.821 8.638 -29.633 1.00 0.00 3 SER A CA 2
ATOM 1458 C C . SER A 1 3 ? -15.888 7.637 -28.485 1.00 0.00 3 SER A C 2
ATOM 1459 O O . SER A 1 3 ? -16.849 6.877 -28.364 1.00 0.00 3 SER A O 2
ATOM 1467 N N . GLY A 1 4 ? -14.860 7.641 -27.642 1.00 0.00 4 GLY A N 2
ATOM 1468 C CA . GLY A 1 4 ? -14.820 6.729 -26.514 1.00 0.00 4 GLY A CA 2
ATOM 1469 C C . GLY A 1 4 ? -13.405 6.368 -26.109 1.00 0.00 4 GLY A C 2
ATOM 1470 O O . GLY A 1 4 ? -12.467 6.540 -26.887 1.00 0.00 4 GLY A O 2
ATOM 1474 N N . SER A 1 5 ? -13.250 5.866 -24.888 1.00 0.00 5 SER A N 2
ATOM 1475 C CA . SER A 1 5 ? -11.938 5.485 -24.379 1.00 0.00 5 SER A CA 2
ATOM 1476 C C . SER A 1 5 ? -12.011 4.158 -23.630 1.00 0.00 5 SER A C 2
ATOM 1477 O O . SER A 1 5 ? -13.092 3.697 -23.265 1.00 0.00 5 SER A O 2
ATOM 1485 N N . SER A 1 6 ? -10.851 3.549 -23.403 1.00 0.00 6 SER A N 2
ATOM 1486 C CA . SER A 1 6 ? -10.782 2.274 -22.700 1.00 0.00 6 SER A CA 2
ATOM 1487 C C . SER A 1 6 ? -10.032 2.421 -21.380 1.00 0.00 6 SER A C 2
ATOM 1488 O O . SER A 1 6 ? -8.839 2.721 -21.361 1.00 0.00 6 SER A O 2
ATOM 1496 N N . GLY A 1 7 ? -10.741 2.206 -20.276 1.00 0.00 7 GLY A N 2
ATOM 1497 C CA . GLY A 1 7 ? -10.127 2.319 -18.966 1.00 0.00 7 GLY A CA 2
ATOM 1498 C C . GLY A 1 7 ? -10.518 1.182 -18.042 1.00 0.00 7 GLY A C 2
ATOM 1499 O O . GLY A 1 7 ? -11.511 1.272 -17.322 1.00 0.00 7 GLY A O 2
ATOM 1503 N N . ASN A 1 8 ? -9.735 0.108 -18.065 1.00 0.00 8 ASN A N 2
ATOM 1504 C CA . ASN A 1 8 ? -10.006 -1.053 -17.225 1.00 0.00 8 ASN A CA 2
ATOM 1505 C C . ASN A 1 8 ? -9.194 -0.992 -15.935 1.00 0.00 8 ASN A C 2
ATOM 1506 O O . ASN A 1 8 ? -8.049 -0.543 -15.931 1.00 0.00 8 ASN A O 2
ATOM 1517 N N . ALA A 1 9 ? -9.796 -1.449 -14.841 1.00 0.00 9 ALA A N 2
ATOM 1518 C CA . ALA A 1 9 ? -9.129 -1.449 -13.545 1.00 0.00 9 ALA A CA 2
ATOM 1519 C C . ALA A 1 9 ? -8.126 -2.593 -13.444 1.00 0.00 9 ALA A C 2
ATOM 1520 O O . ALA A 1 9 ? -8.396 -3.707 -13.892 1.00 0.00 9 ALA A O 2
ATOM 1527 N N . GLN A 1 10 ? -6.970 -2.310 -12.854 1.00 0.00 10 GLN A N 2
ATOM 1528 C CA . GLN A 1 10 ? -5.927 -3.317 -12.696 1.00 0.00 10 GLN A CA 2
ATOM 1529 C C . GLN A 1 10 ? -5.218 -3.161 -11.354 1.00 0.00 10 GLN A C 2
ATOM 1530 O O . GLN A 1 10 ? -4.469 -2.207 -11.144 1.00 0.00 10 GLN A O 2
ATOM 1544 N N . ARG A 1 11 ? -5.460 -4.104 -10.449 1.00 0.00 11 ARG A N 2
ATOM 1545 C CA . ARG A 1 11 ? -4.846 -4.069 -9.127 1.00 0.00 11 ARG A CA 2
ATOM 1546 C C . ARG A 1 11 ? -4.251 -5.428 -8.770 1.00 0.00 11 ARG A C 2
ATOM 1547 O O . ARG A 1 11 ? -4.827 -6.471 -9.078 1.00 0.00 11 ARG A O 2
ATOM 1568 N N . SER A 1 12 ? -3.093 -5.407 -8.117 1.00 0.00 12 SER A N 2
ATOM 1569 C CA . SER A 1 12 ? -2.416 -6.637 -7.721 1.00 0.00 12 SER A CA 2
ATOM 1570 C C . SER A 1 12 ? -2.537 -6.863 -6.217 1.00 0.00 12 SER A C 2
ATOM 1571 O O . SER A 1 12 ? -1.776 -6.301 -5.429 1.00 0.00 12 SER A O 2
ATOM 1579 N N . THR A 1 13 ? -3.500 -7.692 -5.825 1.00 0.00 13 THR A N 2
ATOM 1580 C CA . THR A 1 13 ? -3.723 -7.992 -4.417 1.00 0.00 13 THR A CA 2
ATOM 1581 C C . THR A 1 13 ? -2.545 -8.757 -3.824 1.00 0.00 13 THR A C 2
ATOM 1582 O O . THR A 1 13 ? -2.422 -8.882 -2.605 1.00 0.00 13 THR A O 2
ATOM 1593 N N . LEU A 1 14 ? -1.679 -9.265 -4.694 1.00 0.00 14 LEU A N 2
ATOM 1594 C CA . LEU A 1 14 ? -0.508 -10.017 -4.256 1.00 0.00 14 LEU A CA 2
ATOM 1595 C C . LEU A 1 14 ? 0.572 -9.082 -3.721 1.00 0.00 14 LEU A C 2
ATOM 1596 O O . LEU A 1 14 ? 1.506 -9.515 -3.047 1.00 0.00 14 LEU A O 2
ATOM 1612 N N . LYS A 1 15 ? 0.436 -7.795 -4.024 1.00 0.00 15 LYS A N 2
ATOM 1613 C CA . LYS A 1 15 ? 1.396 -6.796 -3.572 1.00 0.00 15 LYS A CA 2
ATOM 1614 C C . LYS A 1 15 ? 0.755 -5.839 -2.572 1.00 0.00 15 LYS A C 2
ATOM 1615 O O . LYS A 1 15 ? 1.164 -4.683 -2.456 1.00 0.00 15 LYS A O 2
ATOM 1634 N N . TRP A 1 16 ? -0.249 -6.327 -1.853 1.00 0.00 16 TRP A N 2
ATOM 1635 C CA . TRP A 1 16 ? -0.945 -5.514 -0.862 1.00 0.00 16 TRP A CA 2
ATOM 1636 C C . TRP A 1 16 ? -0.702 -6.046 0.546 1.00 0.00 16 TRP A C 2
ATOM 1637 O O . TRP A 1 16 ? -0.536 -5.274 1.490 1.00 0.00 16 TRP A O 2
ATOM 1658 N N . GLU A 1 17 ? -0.683 -7.368 0.679 1.00 0.00 17 GLU A N 2
ATOM 1659 C CA . GLU A 1 17 ? -0.461 -8.002 1.974 1.00 0.00 17 GLU A CA 2
ATOM 1660 C C . GLU A 1 17 ? 0.892 -7.598 2.553 1.00 0.00 17 GLU A C 2
ATOM 1661 O O . GLU A 1 17 ? 1.079 -7.578 3.770 1.00 0.00 17 GLU A O 2
ATOM 1673 N N . LYS A 1 18 ? 1.833 -7.276 1.672 1.00 0.00 18 LYS A N 2
ATOM 1674 C CA . LYS A 1 18 ? 3.169 -6.871 2.093 1.00 0.00 18 LYS A CA 2
ATOM 1675 C C . LYS A 1 18 ? 3.187 -5.404 2.511 1.00 0.00 18 LYS A C 2
ATOM 1676 O O . LYS A 1 18 ? 3.617 -5.070 3.615 1.00 0.00 18 LYS A O 2
ATOM 1695 N N . GLU A 1 19 ? 2.716 -4.534 1.623 1.00 0.00 19 GLU A N 2
ATOM 1696 C CA . GLU A 1 19 ? 2.678 -3.104 1.902 1.00 0.00 19 GLU A CA 2
ATOM 1697 C C . GLU A 1 19 ? 1.787 -2.808 3.105 1.00 0.00 19 GLU A C 2
ATOM 1698 O O . GLU A 1 19 ? 1.926 -1.771 3.753 1.00 0.00 19 GLU A O 2
ATOM 1710 N N . GLU A 1 20 ? 0.871 -3.726 3.396 1.00 0.00 20 GLU A N 2
ATOM 1711 C CA . GLU A 1 20 ? -0.044 -3.562 4.520 1.00 0.00 20 GLU A CA 2
ATOM 1712 C C . GLU A 1 20 ? 0.722 -3.481 5.837 1.00 0.00 20 GLU A C 2
ATOM 1713 O O . GLU A 1 20 ? 0.308 -2.788 6.766 1.00 0.00 20 GLU A O 2
ATOM 1725 N N . ALA A 1 21 ? 1.841 -4.194 5.910 1.00 0.00 21 ALA A N 2
ATOM 1726 C CA . ALA A 1 21 ? 2.666 -4.201 7.111 1.00 0.00 21 ALA A CA 2
ATOM 1727 C C . ALA A 1 21 ? 3.426 -2.888 7.263 1.00 0.00 21 ALA A C 2
ATOM 1728 O O . ALA A 1 21 ? 3.706 -2.446 8.379 1.00 0.00 21 ALA A O 2
ATOM 1735 N N . LEU A 1 22 ? 3.759 -2.269 6.136 1.00 0.00 22 LEU A N 2
ATOM 1736 C CA . LEU A 1 22 ? 4.489 -1.005 6.144 1.00 0.00 22 LEU A CA 2
ATOM 1737 C C . LEU A 1 22 ? 3.578 0.147 6.557 1.00 0.00 22 LEU A C 2
ATOM 1738 O O . LEU A 1 22 ? 4.048 1.231 6.898 1.00 0.00 22 LEU A O 2
ATOM 1754 N N . GLY A 1 23 ? 2.272 -0.098 6.526 1.00 0.00 23 GLY A N 2
ATOM 1755 C CA . GLY A 1 23 ? 1.316 0.928 6.901 1.00 0.00 23 GLY A CA 2
ATOM 1756 C C . GLY A 1 23 ? 1.524 2.221 6.138 1.00 0.00 23 GLY A C 2
ATOM 1757 O O . GLY A 1 23 ? 1.372 2.260 4.918 1.00 0.00 23 GLY A O 2
ATOM 1761 N N . GLU A 1 24 ? 1.871 3.283 6.859 1.00 0.00 24 GLU A N 2
ATOM 1762 C CA . GLU A 1 24 ? 2.097 4.584 6.242 1.00 0.00 24 GLU A CA 2
ATOM 1763 C C . GLU A 1 24 ? 3.229 4.513 5.221 1.00 0.00 24 GLU A C 2
ATOM 1764 O O . GLU A 1 24 ? 3.403 5.419 4.407 1.00 0.00 24 GLU A O 2
ATOM 1776 N N . MET A 1 25 ? 3.996 3.428 5.272 1.00 0.00 25 MET A N 2
ATOM 1777 C CA . MET A 1 25 ? 5.111 3.238 4.351 1.00 0.00 25 MET A CA 2
ATOM 1778 C C . MET A 1 25 ? 4.675 2.438 3.128 1.00 0.00 25 MET A C 2
ATOM 1779 O O . MET A 1 25 ? 5.482 2.148 2.245 1.00 0.00 25 MET A O 2
ATOM 1793 N N . ALA A 1 26 ? 3.395 2.084 3.083 1.00 0.00 26 ALA A N 2
ATOM 1794 C CA . ALA A 1 26 ? 2.853 1.319 1.966 1.00 0.00 26 ALA A CA 2
ATOM 1795 C C . ALA A 1 26 ? 3.254 1.937 0.631 1.00 0.00 26 ALA A C 2
ATOM 1796 O O . ALA A 1 26 ? 3.012 3.119 0.384 1.00 0.00 26 ALA A O 2
ATOM 1803 N N . THR A 1 27 ? 3.870 1.131 -0.228 1.00 0.00 27 THR A N 2
ATOM 1804 C CA . THR A 1 27 ? 4.307 1.598 -1.537 1.00 0.00 27 THR A CA 2
ATOM 1805 C C . THR A 1 27 ? 3.149 1.614 -2.529 1.00 0.00 27 THR A C 2
ATOM 1806 O O . THR A 1 27 ? 3.342 1.864 -3.719 1.00 0.00 27 THR A O 2
ATOM 1817 N N . VAL A 1 28 ? 1.946 1.346 -2.032 1.00 0.00 28 VAL A N 2
ATOM 1818 C CA . VAL A 1 28 ? 0.757 1.331 -2.875 1.00 0.00 28 VAL A CA 2
ATOM 1819 C C . VAL A 1 28 ? -0.135 2.534 -2.590 1.00 0.00 28 VAL A C 2
ATOM 1820 O O . VAL A 1 28 ? -0.045 3.148 -1.527 1.00 0.00 28 VAL A O 2
ATOM 1833 N N . ALA A 1 29 ? -0.995 2.867 -3.546 1.00 0.00 29 ALA A N 2
ATOM 1834 C CA . ALA A 1 29 ? -1.905 3.996 -3.397 1.00 0.00 29 ALA A CA 2
ATOM 1835 C C . ALA A 1 29 ? -3.021 3.674 -2.408 1.00 0.00 29 ALA A C 2
ATOM 1836 O O . ALA A 1 29 ? -3.190 4.341 -1.388 1.00 0.00 29 ALA A O 2
ATOM 1843 N N . PRO A 1 30 ? -3.802 2.628 -2.716 1.00 0.00 30 PRO A N 2
ATOM 1844 C CA . PRO A 1 30 ? -4.916 2.195 -1.867 1.00 0.00 30 PRO A CA 2
ATOM 1845 C C . PRO A 1 30 ? -4.439 1.578 -0.556 1.00 0.00 30 PRO A C 2
ATOM 1846 O O . PRO A 1 30 ? -4.893 1.961 0.522 1.00 0.00 30 PRO A O 2
ATOM 1857 N N . VAL A 1 31 ? -3.521 0.622 -0.656 1.00 0.00 31 VAL A N 2
ATOM 1858 C CA . VAL A 1 31 ? -2.982 -0.046 0.522 1.00 0.00 31 VAL A CA 2
ATOM 1859 C C . VAL A 1 31 ? -2.398 0.961 1.506 1.00 0.00 31 VAL A C 2
ATOM 1860 O O . VAL A 1 31 ? -2.227 0.663 2.689 1.00 0.00 31 VAL A O 2
ATOM 1873 N N . LEU A 1 32 ? -2.094 2.156 1.011 1.00 0.00 32 LEU A N 2
ATOM 1874 C CA . LEU A 1 32 ? -1.529 3.209 1.847 1.00 0.00 32 LEU A CA 2
ATOM 1875 C C . LEU A 1 32 ? -2.630 4.073 2.453 1.00 0.00 32 LEU A C 2
ATOM 1876 O O . LEU A 1 32 ? -2.642 4.325 3.658 1.00 0.00 32 LEU A O 2
ATOM 1892 N N . TYR A 1 33 ? -3.554 4.521 1.611 1.00 0.00 33 TYR A N 2
ATOM 1893 C CA . TYR A 1 33 ? -4.660 5.357 2.063 1.00 0.00 33 TYR A CA 2
ATOM 1894 C C . TYR A 1 33 ? -5.320 4.762 3.303 1.00 0.00 33 TYR A C 2
ATOM 1895 O O . TYR A 1 33 ? -5.415 5.413 4.344 1.00 0.00 33 TYR A O 2
ATOM 1913 N N . THR A 1 34 ? -5.775 3.518 3.185 1.00 0.00 34 THR A N 2
ATOM 1914 C CA . THR A 1 34 ? -6.427 2.834 4.294 1.00 0.00 34 THR A CA 2
ATOM 1915 C C . THR A 1 34 ? -5.509 2.760 5.510 1.00 0.00 34 THR A C 2
ATOM 1916 O O . THR A 1 34 ? -5.907 3.107 6.621 1.00 0.00 34 THR A O 2
ATOM 1927 N N . ASN A 1 35 ? -4.280 2.306 5.290 1.00 0.00 35 ASN A N 2
ATOM 1928 C CA . ASN A 1 35 ? -3.305 2.187 6.369 1.00 0.00 35 ASN A CA 2
ATOM 1929 C C . ASN A 1 35 ? -3.347 3.411 7.278 1.00 0.00 35 ASN A C 2
ATOM 1930 O O . ASN A 1 35 ? -3.144 3.306 8.488 1.00 0.00 35 ASN A O 2
ATOM 1941 N N . ILE A 1 36 ? -3.613 4.571 6.687 1.00 0.00 36 ILE A N 2
ATOM 1942 C CA . ILE A 1 36 ? -3.683 5.815 7.444 1.00 0.00 36 ILE A CA 2
ATOM 1943 C C . ILE A 1 36 ? -5.112 6.106 7.890 1.00 0.00 36 ILE A C 2
ATOM 1944 O O . ILE A 1 36 ? -5.402 6.152 9.085 1.00 0.00 36 ILE A O 2
ATOM 1960 N N . ASN A 1 37 ? -6.001 6.301 6.922 1.00 0.00 37 ASN A N 2
ATOM 1961 C CA . ASN A 1 37 ? -7.401 6.586 7.215 1.00 0.00 37 ASN A CA 2
ATOM 1962 C C . ASN A 1 37 ? -7.983 5.539 8.160 1.00 0.00 37 ASN A C 2
ATOM 1963 O O . ASN A 1 37 ? -8.541 5.873 9.206 1.00 0.00 37 ASN A O 2
ATOM 1974 N N . PHE A 1 38 ? -7.849 4.272 7.785 1.00 0.00 38 PHE A N 2
ATOM 1975 C CA . PHE A 1 38 ? -8.361 3.175 8.598 1.00 0.00 38 PHE A CA 2
ATOM 1976 C C . PHE A 1 38 ? -7.220 2.411 9.263 1.00 0.00 38 PHE A C 2
ATOM 1977 O O . PHE A 1 38 ? -6.741 1.396 8.756 1.00 0.00 38 PHE A O 2
ATOM 1994 N N . PRO A 1 39 ? -6.772 2.909 10.425 1.00 0.00 39 PRO A N 2
ATOM 1995 C CA . PRO A 1 39 ? -5.682 2.289 11.184 1.00 0.00 39 PRO A CA 2
ATOM 1996 C C . PRO A 1 39 ? -6.090 0.955 11.800 1.00 0.00 39 PRO A C 2
ATOM 1997 O O . PRO A 1 39 ? -5.312 0.003 11.811 1.00 0.00 39 PRO A O 2
ATOM 2008 N N . ASN A 1 40 ? -7.315 0.895 12.312 1.00 0.00 40 ASN A N 2
ATOM 2009 C CA . ASN A 1 40 ? -7.826 -0.324 12.930 1.00 0.00 40 ASN A CA 2
ATOM 2010 C C . ASN A 1 40 ? -8.415 -1.260 11.880 1.00 0.00 40 ASN A C 2
ATOM 2011 O O . ASN A 1 40 ? -9.030 -2.275 12.212 1.00 0.00 40 ASN A O 2
ATOM 2022 N N . LEU A 1 41 ? -8.222 -0.915 10.612 1.00 0.00 41 LEU A N 2
ATOM 2023 C CA . LEU A 1 41 ? -8.733 -1.725 9.512 1.00 0.00 41 LEU A CA 2
ATOM 2024 C C . LEU A 1 41 ? -8.627 -3.212 9.835 1.00 0.00 41 LEU A C 2
ATOM 2025 O O . LEU A 1 41 ? -9.613 -3.946 9.763 1.00 0.00 41 LEU A O 2
ATOM 2041 N N . LYS A 1 42 ? -7.425 -3.650 10.194 1.00 0.00 42 LYS A N 2
ATOM 2042 C CA . LYS A 1 42 ? -7.190 -5.048 10.532 1.00 0.00 42 LYS A CA 2
ATOM 2043 C C . LYS A 1 42 ? -8.310 -5.591 11.413 1.00 0.00 42 LYS A C 2
ATOM 2044 O O . LYS A 1 42 ? -8.897 -6.631 11.115 1.00 0.00 42 LYS A O 2
ATOM 2063 N N . GLU A 1 43 ? -8.603 -4.879 12.497 1.00 0.00 43 GLU A N 2
ATOM 2064 C CA . GLU A 1 43 ? -9.654 -5.291 13.420 1.00 0.00 43 GLU A CA 2
ATOM 2065 C C . GLU A 1 43 ? -10.982 -5.467 12.688 1.00 0.00 43 GLU A C 2
ATOM 2066 O O . GLU A 1 43 ? -11.562 -6.552 12.686 1.00 0.00 43 GLU A O 2
ATOM 2078 N N . GLU A 1 44 ? -11.457 -4.390 12.070 1.00 0.00 44 GLU A N 2
ATOM 2079 C CA . GLU A 1 44 ? -12.716 -4.425 11.336 1.00 0.00 44 GLU A CA 2
ATOM 2080 C C . GLU A 1 44 ? -12.763 -5.622 10.391 1.00 0.00 44 GLU A C 2
ATOM 2081 O O . GLU A 1 44 ? -13.791 -6.288 10.265 1.00 0.00 44 GLU A O 2
ATOM 2093 N N . PHE A 1 45 ? -11.642 -5.889 9.729 1.00 0.00 45 PHE A N 2
ATOM 2094 C CA . PHE A 1 45 ? -11.555 -7.005 8.794 1.00 0.00 45 PHE A CA 2
ATOM 2095 C C . PHE A 1 45 ? -10.264 -7.791 9.004 1.00 0.00 45 PHE A C 2
ATOM 2096 O O . PHE A 1 45 ? -9.212 -7.466 8.451 1.00 0.00 45 PHE A O 2
ATOM 2113 N N . PRO A 1 46 ? -10.343 -8.850 9.823 1.00 0.00 46 PRO A N 2
ATOM 2114 C CA . PRO A 1 46 ? -9.191 -9.704 10.126 1.00 0.00 46 PRO A CA 2
ATOM 2115 C C . PRO A 1 46 ? -8.758 -10.541 8.927 1.00 0.00 46 PRO A C 2
ATOM 2116 O O . PRO A 1 46 ? -7.580 -10.569 8.571 1.00 0.00 46 PRO A O 2
ATOM 2127 N N . ASP A 1 47 ? -9.718 -11.219 8.308 1.00 0.00 47 ASP A N 2
ATOM 2128 C CA . ASP A 1 47 ? -9.435 -12.055 7.147 1.00 0.00 47 ASP A CA 2
ATOM 2129 C C . ASP A 1 47 ? -9.052 -11.201 5.942 1.00 0.00 47 ASP A C 2
ATOM 2130 O O . ASP A 1 47 ? -9.830 -10.361 5.492 1.00 0.00 47 ASP A O 2
ATOM 2139 N N . TRP A 1 48 ? -7.848 -11.422 5.427 1.00 0.00 48 TRP A N 2
ATOM 2140 C CA . TRP A 1 48 ? -7.360 -10.672 4.275 1.00 0.00 48 TRP A CA 2
ATOM 2141 C C . TRP A 1 48 ? -8.359 -10.730 3.125 1.00 0.00 48 TRP A C 2
ATOM 2142 O O . TRP A 1 48 ? -8.852 -9.700 2.664 1.00 0.00 48 TRP A O 2
ATOM 2163 N N . THR A 1 49 ? -8.655 -11.942 2.665 1.00 0.00 49 THR A N 2
ATOM 2164 C CA . THR A 1 49 ? -9.595 -12.134 1.568 1.00 0.00 49 THR A CA 2
ATOM 2165 C C . THR A 1 49 ? -10.825 -11.248 1.736 1.00 0.00 49 THR A C 2
ATOM 2166 O O . THR A 1 49 ? -11.509 -10.927 0.764 1.00 0.00 49 THR A O 2
ATOM 2177 N N . THR A 1 50 ? -11.101 -10.855 2.975 1.00 0.00 50 THR A N 2
ATOM 2178 C CA . THR A 1 50 ? -12.248 -10.007 3.271 1.00 0.00 50 THR A CA 2
ATOM 2179 C C . THR A 1 50 ? -11.829 -8.550 3.428 1.00 0.00 50 THR A C 2
ATOM 2180 O O . THR A 1 50 ? -12.587 -7.637 3.101 1.00 0.00 50 THR A O 2
ATOM 2191 N N . ARG A 1 51 ? -10.617 -8.339 3.931 1.00 0.00 51 ARG A N 2
ATOM 2192 C CA . ARG A 1 51 ? -10.097 -6.992 4.133 1.00 0.00 51 ARG A CA 2
ATOM 2193 C C . ARG A 1 51 ? -9.725 -6.348 2.801 1.00 0.00 51 ARG A C 2
ATOM 2194 O O . ARG A 1 51 ? -10.140 -5.227 2.503 1.00 0.00 51 ARG A O 2
ATOM 2215 N N . VAL A 1 52 ? -8.940 -7.064 2.002 1.00 0.00 52 VAL A N 2
ATOM 2216 C CA . VAL A 1 52 ? -8.512 -6.563 0.701 1.00 0.00 52 VAL A CA 2
ATOM 2217 C C . VAL A 1 52 ? -9.690 -5.996 -0.084 1.00 0.00 52 VAL A C 2
ATOM 2218 O O . VAL A 1 52 ? -9.591 -4.929 -0.690 1.00 0.00 52 VAL A O 2
ATOM 2231 N N . LYS A 1 53 ? -10.805 -6.718 -0.070 1.00 0.00 53 LYS A N 2
ATOM 2232 C CA . LYS A 1 53 ? -12.004 -6.289 -0.779 1.00 0.00 53 LYS A CA 2
ATOM 2233 C C . LYS A 1 53 ? -12.421 -4.887 -0.344 1.00 0.00 53 LYS A C 2
ATOM 2234 O O . LYS A 1 53 ? -12.830 -4.069 -1.167 1.00 0.00 53 LYS A O 2
ATOM 2253 N N . GLN A 1 54 ? -12.311 -4.618 0.953 1.00 0.00 54 GLN A N 2
ATOM 2254 C CA . GLN A 1 54 ? -12.676 -3.314 1.495 1.00 0.00 54 GLN A CA 2
ATOM 2255 C C . GLN A 1 54 ? -11.789 -2.216 0.916 1.00 0.00 54 GLN A C 2
ATOM 2256 O O . GLN A 1 54 ? -12.279 -1.273 0.294 1.00 0.00 54 GLN A O 2
ATOM 2270 N N . ILE A 1 55 ? -10.483 -2.345 1.126 1.00 0.00 55 ILE A N 2
ATOM 2271 C CA . ILE A 1 55 ? -9.529 -1.365 0.625 1.00 0.00 55 ILE A CA 2
ATOM 2272 C C . ILE A 1 55 ? -9.925 -0.873 -0.764 1.00 0.00 55 ILE A C 2
ATOM 2273 O O . ILE A 1 55 ? -9.725 0.294 -1.100 1.00 0.00 55 ILE A O 2
ATOM 2289 N N . ALA A 1 56 ? -10.488 -1.771 -1.565 1.00 0.00 56 ALA A N 2
ATOM 2290 C CA . ALA A 1 56 ? -10.915 -1.428 -2.916 1.00 0.00 56 ALA A CA 2
ATOM 2291 C C . ALA A 1 56 ? -12.037 -0.395 -2.891 1.00 0.00 56 ALA A C 2
ATOM 2292 O O . ALA A 1 56 ? -11.925 0.674 -3.491 1.00 0.00 56 ALA A O 2
ATOM 2299 N N . LYS A 1 57 ? -13.120 -0.722 -2.194 1.00 0.00 57 LYS A N 2
ATOM 2300 C CA . LYS A 1 57 ? -14.263 0.176 -2.090 1.00 0.00 57 LYS A CA 2
ATOM 2301 C C . LYS A 1 57 ? -13.851 1.515 -1.485 1.00 0.00 57 LYS A C 2
ATOM 2302 O O . LYS A 1 57 ? -14.166 2.576 -2.026 1.00 0.00 57 LYS A O 2
ATOM 2321 N N . LEU A 1 58 ? -13.142 1.459 -0.363 1.00 0.00 58 LEU A N 2
ATOM 2322 C CA . LEU A 1 58 ? -12.684 2.667 0.314 1.00 0.00 58 LEU A CA 2
ATOM 2323 C C . LEU A 1 58 ? -11.812 3.511 -0.610 1.00 0.00 58 LEU A C 2
ATOM 2324 O O . LEU A 1 58 ? -11.824 4.740 -0.539 1.00 0.00 58 LEU A O 2
ATOM 2340 N N . TRP A 1 59 ? -11.058 2.844 -1.476 1.00 0.00 59 TRP A N 2
ATOM 2341 C CA . TRP A 1 59 ? -10.182 3.534 -2.416 1.00 0.00 59 TRP A CA 2
ATOM 2342 C C . TRP A 1 59 ? -10.989 4.206 -3.521 1.00 0.00 59 TRP A C 2
ATOM 2343 O O . TRP A 1 59 ? -10.842 5.402 -3.770 1.00 0.00 59 TRP A O 2
ATOM 2364 N N . ARG A 1 60 ? -11.842 3.429 -4.181 1.00 0.00 60 ARG A N 2
ATOM 2365 C CA . ARG A 1 60 ? -12.672 3.950 -5.260 1.00 0.00 60 ARG A CA 2
ATOM 2366 C C . ARG A 1 60 ? -13.560 5.087 -4.763 1.00 0.00 60 ARG A C 2
ATOM 2367 O O . ARG A 1 60 ? -13.798 6.061 -5.477 1.00 0.00 60 ARG A O 2
ATOM 2388 N N . LYS A 1 61 ? -14.047 4.957 -3.534 1.00 0.00 61 LYS A N 2
ATOM 2389 C CA . LYS A 1 61 ? -14.908 5.972 -2.939 1.00 0.00 61 LYS A CA 2
ATOM 2390 C C . LYS A 1 61 ? -14.239 7.343 -2.978 1.00 0.00 61 LYS A C 2
ATOM 2391 O O . LYS A 1 61 ? -14.890 8.354 -3.239 1.00 0.00 61 LYS A O 2
ATOM 2410 N N . ALA A 1 62 ? -12.936 7.368 -2.719 1.00 0.00 62 ALA A N 2
ATOM 2411 C CA . ALA A 1 62 ? -12.179 8.614 -2.728 1.00 0.00 62 ALA A CA 2
ATOM 2412 C C . ALA A 1 62 ? -12.063 9.175 -4.141 1.00 0.00 62 ALA A C 2
ATOM 2413 O O . ALA A 1 62 ? -11.995 8.424 -5.114 1.00 0.00 62 ALA A O 2
ATOM 2420 N N . SER A 1 63 ? -12.041 10.500 -4.247 1.00 0.00 63 SER A N 2
ATOM 2421 C CA . SER A 1 63 ? -11.937 11.162 -5.542 1.00 0.00 63 SER A CA 2
ATOM 2422 C C . SER A 1 63 ? -10.480 11.275 -5.979 1.00 0.00 63 SER A C 2
ATOM 2423 O O . SER A 1 63 ? -9.569 11.258 -5.151 1.00 0.00 63 SER A O 2
ATOM 2431 N N . SER A 1 64 ? -10.268 11.392 -7.286 1.00 0.00 64 SER A N 2
ATOM 2432 C CA . SER A 1 64 ? -8.922 11.505 -7.835 1.00 0.00 64 SER A CA 2
ATOM 2433 C C . SER A 1 64 ? -8.107 12.541 -7.067 1.00 0.00 64 SER A C 2
ATOM 2434 O O . SER A 1 64 ? -6.977 12.276 -6.657 1.00 0.00 64 SER A O 2
ATOM 2442 N N . GLN A 1 65 ? -8.690 13.720 -6.875 1.00 0.00 65 GLN A N 2
ATOM 2443 C CA . GLN A 1 65 ? -8.018 14.796 -6.156 1.00 0.00 65 GLN A CA 2
ATOM 2444 C C . GLN A 1 65 ? -7.595 14.340 -4.764 1.00 0.00 65 GLN A C 2
ATOM 2445 O O . GLN A 1 65 ? -6.674 14.899 -4.171 1.00 0.00 65 GLN A O 2
ATOM 2459 N N . GLU A 1 66 ? -8.276 13.321 -4.248 1.00 0.00 66 GLU A N 2
ATOM 2460 C CA . GLU A 1 66 ? -7.971 12.791 -2.924 1.00 0.00 66 GLU A CA 2
ATOM 2461 C C . GLU A 1 66 ? -6.824 11.787 -2.991 1.00 0.00 66 GLU A C 2
ATOM 2462 O O . GLU A 1 66 ? -5.996 11.713 -2.083 1.00 0.00 66 GLU A O 2
ATOM 2474 N N . ARG A 1 67 ? -6.782 11.016 -4.073 1.00 0.00 67 ARG A N 2
ATOM 2475 C CA . ARG A 1 67 ? -5.739 10.015 -4.258 1.00 0.00 67 ARG A CA 2
ATOM 2476 C C . ARG A 1 67 ? -4.456 10.657 -4.779 1.00 0.00 67 ARG A C 2
ATOM 2477 O O . ARG A 1 67 ? -3.396 10.033 -4.784 1.00 0.00 67 ARG A O 2
ATOM 2498 N N . ALA A 1 68 ? -4.561 11.907 -5.216 1.00 0.00 68 ALA A N 2
ATOM 2499 C CA . ALA A 1 68 ? -3.410 12.634 -5.737 1.00 0.00 68 ALA A CA 2
ATOM 2500 C C . ALA A 1 68 ? -2.164 12.359 -4.902 1.00 0.00 68 ALA A C 2
ATOM 2501 O O . ALA A 1 68 ? -1.140 11.897 -5.406 1.00 0.00 68 ALA A O 2
ATOM 2508 N N . PRO A 1 69 ? -2.250 12.650 -3.596 1.00 0.00 69 PRO A N 2
ATOM 2509 C CA . PRO A 1 69 ? -1.137 12.443 -2.664 1.00 0.00 69 PRO A CA 2
ATOM 2510 C C . PRO A 1 69 ? -0.857 10.964 -2.417 1.00 0.00 69 PRO A C 2
ATOM 2511 O O . PRO A 1 69 ? 0.289 10.519 -2.492 1.00 0.00 69 PRO A O 2
ATOM 2522 N N . TYR A 1 70 ? -1.909 10.209 -2.122 1.00 0.00 70 TYR A N 2
ATOM 2523 C CA . TYR A 1 70 ? -1.775 8.780 -1.861 1.00 0.00 70 TYR A CA 2
ATOM 2524 C C . TYR A 1 70 ? -1.235 8.051 -3.088 1.00 0.00 70 TYR A C 2
ATOM 2525 O O . TYR A 1 70 ? -0.734 6.931 -2.988 1.00 0.00 70 TYR A O 2
ATOM 2543 N N . VAL A 1 71 ? -1.340 8.696 -4.245 1.00 0.00 71 VAL A N 2
ATOM 2544 C CA . VAL A 1 71 ? -0.861 8.111 -5.492 1.00 0.00 71 VAL A CA 2
ATOM 2545 C C . VAL A 1 71 ? 0.627 8.377 -5.688 1.00 0.00 71 VAL A C 2
ATOM 2546 O O . VAL A 1 71 ? 1.367 7.509 -6.151 1.00 0.00 71 VAL A O 2
ATOM 2559 N N . GLN A 1 72 ? 1.059 9.583 -5.332 1.00 0.00 72 GLN A N 2
ATOM 2560 C CA . GLN A 1 72 ? 2.460 9.963 -5.469 1.00 0.00 72 GLN A CA 2
ATOM 2561 C C . GLN A 1 72 ? 3.290 9.407 -4.316 1.00 0.00 72 GLN A C 2
ATOM 2562 O O . GLN A 1 72 ? 4.344 8.808 -4.528 1.00 0.00 72 GLN A O 2
ATOM 2576 N N . LYS A 1 73 ? 2.808 9.611 -3.094 1.00 0.00 73 LYS A N 2
ATOM 2577 C CA . LYS A 1 73 ? 3.504 9.130 -1.907 1.00 0.00 73 LYS A CA 2
ATOM 2578 C C . LYS A 1 73 ? 3.890 7.662 -2.059 1.00 0.00 73 LYS A C 2
ATOM 2579 O O . LYS A 1 73 ? 5.035 7.283 -1.814 1.00 0.00 73 LYS A O 2
ATOM 2598 N N . ALA A 1 74 ? 2.928 6.841 -2.468 1.00 0.00 74 ALA A N 2
ATOM 2599 C CA . ALA A 1 74 ? 3.169 5.416 -2.656 1.00 0.00 74 ALA A CA 2
ATOM 2600 C C . ALA A 1 74 ? 4.378 5.178 -3.555 1.00 0.00 74 ALA A C 2
ATOM 2601 O O . ALA A 1 74 ? 5.137 4.230 -3.352 1.00 0.00 74 ALA A O 2
ATOM 2608 N N . ARG A 1 75 ? 4.551 6.044 -4.548 1.00 0.00 75 ARG A N 2
ATOM 2609 C CA . ARG A 1 75 ? 5.667 5.926 -5.479 1.00 0.00 75 ARG A CA 2
ATOM 2610 C C . ARG A 1 75 ? 6.977 6.333 -4.810 1.00 0.00 75 ARG A C 2
ATOM 2611 O O . ARG A 1 75 ? 8.005 5.679 -4.987 1.00 0.00 75 ARG A O 2
ATOM 2632 N N . ASP A 1 76 ? 6.932 7.417 -4.044 1.00 0.00 76 ASP A N 2
ATOM 2633 C CA . ASP A 1 76 ? 8.115 7.912 -3.349 1.00 0.00 76 ASP A CA 2
ATOM 2634 C C . ASP A 1 76 ? 8.546 6.942 -2.253 1.00 0.00 76 ASP A C 2
ATOM 2635 O O . ASP A 1 76 ? 9.737 6.781 -1.986 1.00 0.00 76 ASP A O 2
ATOM 2644 N N . ASN A 1 77 ? 7.570 6.300 -1.620 1.00 0.00 77 ASN A N 2
ATOM 2645 C CA . ASN A 1 77 ? 7.848 5.348 -0.551 1.00 0.00 77 ASN A CA 2
ATOM 2646 C C . ASN A 1 77 ? 8.801 4.256 -1.030 1.00 0.00 77 ASN A C 2
ATOM 2647 O O . ASN A 1 77 ? 9.641 3.774 -0.270 1.00 0.00 77 ASN A O 2
ATOM 2658 N N . ARG A 1 78 ? 8.663 3.872 -2.294 1.00 0.00 78 ARG A N 2
ATOM 2659 C CA . ARG A 1 78 ? 9.510 2.837 -2.875 1.00 0.00 78 ARG A CA 2
ATOM 2660 C C . ARG A 1 78 ? 10.971 3.276 -2.892 1.00 0.00 78 ARG A C 2
ATOM 2661 O O . ARG A 1 78 ? 11.877 2.462 -2.720 1.00 0.00 78 ARG A O 2
ATOM 2682 N N . ALA A 1 79 ? 11.192 4.570 -3.103 1.00 0.00 79 ALA A N 2
ATOM 2683 C CA . ALA A 1 79 ? 12.541 5.118 -3.142 1.00 0.00 79 ALA A CA 2
ATOM 2684 C C . ALA A 1 79 ? 13.209 5.031 -1.774 1.00 0.00 79 ALA A C 2
ATOM 2685 O O . ALA A 1 79 ? 14.332 4.543 -1.651 1.00 0.00 79 ALA A O 2
ATOM 2692 N N . ALA A 1 80 ? 12.511 5.508 -0.748 1.00 0.00 80 ALA A N 2
ATOM 2693 C CA . ALA A 1 80 ? 13.036 5.482 0.611 1.00 0.00 80 ALA A CA 2
ATOM 2694 C C . ALA A 1 80 ? 13.683 4.137 0.925 1.00 0.00 80 ALA A C 2
ATOM 2695 O O . ALA A 1 80 ? 14.740 4.076 1.553 1.00 0.00 80 ALA A O 2
ATOM 2702 N N . LEU A 1 81 ? 13.041 3.061 0.484 1.00 0.00 81 LEU A N 2
ATOM 2703 C CA . LEU A 1 81 ? 13.554 1.715 0.718 1.00 0.00 81 LEU A CA 2
ATOM 2704 C C . LEU A 1 81 ? 14.970 1.569 0.170 1.00 0.00 81 LEU A C 2
ATOM 2705 O O . LEU A 1 81 ? 15.910 1.298 0.918 1.00 0.00 81 LEU A O 2
ATOM 2721 N N . ARG A 1 82 ? 15.114 1.751 -1.138 1.00 0.00 82 ARG A N 2
ATOM 2722 C CA . ARG A 1 82 ? 16.416 1.641 -1.786 1.00 0.00 82 ARG A CA 2
ATOM 2723 C C . ARG A 1 82 ? 17.485 2.381 -0.987 1.00 0.00 82 ARG A C 2
ATOM 2724 O O . ARG A 1 82 ? 18.487 1.793 -0.580 1.00 0.00 82 ARG A O 2
ATOM 2745 N N . ILE A 1 83 ? 17.265 3.673 -0.768 1.00 0.00 83 ILE A N 2
ATOM 2746 C CA . ILE A 1 83 ? 18.209 4.492 -0.019 1.00 0.00 83 ILE A CA 2
ATOM 2747 C C . ILE A 1 83 ? 18.451 3.917 1.373 1.00 0.00 83 ILE A C 2
ATOM 2748 O O . ILE A 1 83 ? 19.561 3.497 1.697 1.00 0.00 83 ILE A O 2
ATOM 2764 N N . ASN A 1 84 ? 17.404 3.902 2.191 1.00 0.00 84 ASN A N 2
ATOM 2765 C CA . ASN A 1 84 ? 17.502 3.377 3.548 1.00 0.00 84 ASN A CA 2
ATOM 2766 C C . ASN A 1 84 ? 17.806 1.882 3.533 1.00 0.00 84 ASN A C 2
ATOM 2767 O O . ASN A 1 84 ? 17.896 1.266 2.471 1.00 0.00 84 ASN A O 2
ATOM 2778 N N . LYS A 1 85 ? 17.962 1.303 4.719 1.00 0.00 85 LYS A N 2
ATOM 2779 C CA . LYS A 1 85 ? 18.254 -0.120 4.844 1.00 0.00 85 LYS A CA 2
ATOM 2780 C C . LYS A 1 85 ? 19.098 -0.607 3.671 1.00 0.00 85 LYS A C 2
ATOM 2781 O O . LYS A 1 85 ? 18.836 -1.668 3.103 1.00 0.00 85 LYS A O 2
ATOM 2800 N N . VAL A 1 86 ? 20.114 0.172 3.314 1.00 0.00 86 VAL A N 2
ATOM 2801 C CA . VAL A 1 86 ? 20.998 -0.182 2.210 1.00 0.00 86 VAL A CA 2
ATOM 2802 C C . VAL A 1 86 ? 21.321 -1.672 2.220 1.00 0.00 86 VAL A C 2
ATOM 2803 O O . VAL A 1 86 ? 21.881 -2.188 3.187 1.00 0.00 86 VAL A O 2
ATOM 2816 N N . GLN A 1 87 ? 20.963 -2.356 1.139 1.00 0.00 87 GLN A N 2
ATOM 2817 C CA . GLN A 1 87 ? 21.215 -3.788 1.023 1.00 0.00 87 GLN A CA 2
ATOM 2818 C C . GLN A 1 87 ? 22.597 -4.052 0.435 1.00 0.00 87 GLN A C 2
ATOM 2819 O O . GLN A 1 87 ? 23.435 -4.698 1.062 1.00 0.00 87 GLN A O 2
ATOM 2833 N N . MET A 1 88 ? 22.826 -3.549 -0.774 1.00 0.00 88 MET A N 2
ATOM 2834 C CA . MET A 1 88 ? 24.107 -3.730 -1.446 1.00 0.00 88 MET A CA 2
ATOM 2835 C C . MET A 1 88 ? 25.205 -2.933 -0.749 1.00 0.00 88 MET A C 2
ATOM 2836 O O . MET A 1 88 ? 24.944 -1.886 -0.158 1.00 0.00 88 MET A O 2
ATOM 2850 N N . SER A 1 89 ? 26.433 -3.437 -0.822 1.00 0.00 89 SER A N 2
ATOM 2851 C CA . SER A 1 89 ? 27.570 -2.774 -0.194 1.00 0.00 89 SER A CA 2
ATOM 2852 C C . SER A 1 89 ? 28.728 -2.634 -1.177 1.00 0.00 89 SER A C 2
ATOM 2853 O O . SER A 1 89 ? 29.394 -3.612 -1.512 1.00 0.00 89 SER A O 2
ATOM 2861 N N . ASN A 1 90 ? 28.961 -1.408 -1.636 1.00 0.00 90 ASN A N 2
ATOM 2862 C CA . ASN A 1 90 ? 30.039 -1.139 -2.582 1.00 0.00 90 ASN A CA 2
ATOM 2863 C C . ASN A 1 90 ? 31.401 -1.368 -1.934 1.00 0.00 90 ASN A C 2
ATOM 2864 O O . ASN A 1 90 ? 32.398 -1.585 -2.623 1.00 0.00 90 ASN A O 2
ATOM 2875 N N . GLY A 1 1 ? -27.232 -4.195 -15.397 1.00 0.00 1 GLY A N 3
ATOM 2876 C CA . GLY A 1 1 ? -28.092 -4.843 -16.369 1.00 0.00 1 GLY A CA 3
ATOM 2877 C C . GLY A 1 1 ? -28.424 -6.272 -15.989 1.00 0.00 1 GLY A C 3
ATOM 2878 O O . GLY A 1 1 ? -28.476 -6.611 -14.806 1.00 0.00 1 GLY A O 3
ATOM 2882 N N . SER A 1 2 ? -28.650 -7.113 -16.993 1.00 0.00 2 SER A N 3
ATOM 2883 C CA . SER A 1 2 ? -28.983 -8.513 -16.757 1.00 0.00 2 SER A CA 3
ATOM 2884 C C . SER A 1 2 ? -27.723 -9.371 -16.706 1.00 0.00 2 SER A C 3
ATOM 2885 O O . SER A 1 2 ? -27.320 -9.962 -17.707 1.00 0.00 2 SER A O 3
ATOM 2893 N N . SER A 1 3 ? -27.105 -9.433 -15.531 1.00 0.00 3 SER A N 3
ATOM 2894 C CA . SER A 1 3 ? -25.887 -10.215 -15.348 1.00 0.00 3 SER A CA 3
ATOM 2895 C C . SER A 1 3 ? -25.872 -10.884 -13.977 1.00 0.00 3 SER A C 3
ATOM 2896 O O . SER A 1 3 ? -26.131 -10.244 -12.959 1.00 0.00 3 SER A O 3
ATOM 2904 N N . GLY A 1 4 ? -25.567 -12.178 -13.960 1.00 0.00 4 GLY A N 3
ATOM 2905 C CA . GLY A 1 4 ? -25.523 -12.914 -12.710 1.00 0.00 4 GLY A CA 3
ATOM 2906 C C . GLY A 1 4 ? -24.533 -14.061 -12.746 1.00 0.00 4 GLY A C 3
ATOM 2907 O O . GLY A 1 4 ? -24.920 -15.227 -12.666 1.00 0.00 4 GLY A O 3
ATOM 2911 N N . SER A 1 5 ? -23.252 -13.731 -12.870 1.00 0.00 5 SER A N 3
ATOM 2912 C CA . SER A 1 5 ? -22.203 -14.743 -12.923 1.00 0.00 5 SER A CA 3
ATOM 2913 C C . SER A 1 5 ? -20.843 -14.133 -12.598 1.00 0.00 5 SER A C 3
ATOM 2914 O O . SER A 1 5 ? -20.625 -12.937 -12.788 1.00 0.00 5 SER A O 3
ATOM 2922 N N . SER A 1 6 ? -19.930 -14.966 -12.107 1.00 0.00 6 SER A N 3
ATOM 2923 C CA . SER A 1 6 ? -18.592 -14.510 -11.752 1.00 0.00 6 SER A CA 3
ATOM 2924 C C . SER A 1 6 ? -17.604 -15.672 -11.751 1.00 0.00 6 SER A C 3
ATOM 2925 O O . SER A 1 6 ? -17.997 -16.836 -11.677 1.00 0.00 6 SER A O 3
ATOM 2933 N N . GLY A 1 7 ? -16.317 -15.347 -11.835 1.00 0.00 7 GLY A N 3
ATOM 2934 C CA . GLY A 1 7 ? -15.292 -16.374 -11.843 1.00 0.00 7 GLY A CA 3
ATOM 2935 C C . GLY A 1 7 ? -14.031 -15.929 -12.557 1.00 0.00 7 GLY A C 3
ATOM 2936 O O . GLY A 1 7 ? -12.956 -15.881 -11.961 1.00 0.00 7 GLY A O 3
ATOM 2940 N N . ASN A 1 8 ? -14.162 -15.603 -13.839 1.00 0.00 8 ASN A N 3
ATOM 2941 C CA . ASN A 1 8 ? -13.023 -15.162 -14.636 1.00 0.00 8 ASN A CA 3
ATOM 2942 C C . ASN A 1 8 ? -12.696 -13.699 -14.353 1.00 0.00 8 ASN A C 3
ATOM 2943 O O . ASN A 1 8 ? -13.274 -12.795 -14.956 1.00 0.00 8 ASN A O 3
ATOM 2954 N N . ALA A 1 9 ? -11.764 -13.474 -13.432 1.00 0.00 9 ALA A N 3
ATOM 2955 C CA . ALA A 1 9 ? -11.358 -12.122 -13.071 1.00 0.00 9 ALA A CA 3
ATOM 2956 C C . ALA A 1 9 ? -9.891 -12.083 -12.655 1.00 0.00 9 ALA A C 3
ATOM 2957 O O . ALA A 1 9 ? -9.368 -13.050 -12.102 1.00 0.00 9 ALA A O 3
ATOM 2964 N N . GLN A 1 10 ? -9.235 -10.959 -12.924 1.00 0.00 10 GLN A N 3
ATOM 2965 C CA . GLN A 1 10 ? -7.828 -10.795 -12.578 1.00 0.00 10 GLN A CA 3
ATOM 2966 C C . GLN A 1 10 ? -7.676 -10.189 -11.187 1.00 0.00 10 GLN A C 3
ATOM 2967 O O . GLN A 1 10 ? -7.732 -8.971 -11.020 1.00 0.00 10 GLN A O 3
ATOM 2981 N N . ARG A 1 11 ? -7.484 -11.048 -10.191 1.00 0.00 11 ARG A N 3
ATOM 2982 C CA . ARG A 1 11 ? -7.326 -10.597 -8.813 1.00 0.00 11 ARG A CA 3
ATOM 2983 C C . ARG A 1 11 ? -5.850 -10.454 -8.454 1.00 0.00 11 ARG A C 3
ATOM 2984 O O . ARG A 1 11 ? -5.250 -11.361 -7.877 1.00 0.00 11 ARG A O 3
ATOM 3005 N N . SER A 1 12 ? -5.270 -9.309 -8.800 1.00 0.00 12 SER A N 3
ATOM 3006 C CA . SER A 1 12 ? -3.863 -9.049 -8.517 1.00 0.00 12 SER A CA 3
ATOM 3007 C C . SER A 1 12 ? -3.687 -8.478 -7.114 1.00 0.00 12 SER A C 3
ATOM 3008 O O . SER A 1 12 ? -3.521 -7.270 -6.937 1.00 0.00 12 SER A O 3
ATOM 3016 N N . THR A 1 13 ? -3.725 -9.355 -6.116 1.00 0.00 13 THR A N 3
ATOM 3017 C CA . THR A 1 13 ? -3.571 -8.940 -4.727 1.00 0.00 13 THR A CA 3
ATOM 3018 C C . THR A 1 13 ? -2.496 -9.762 -4.024 1.00 0.00 13 THR A C 3
ATOM 3019 O O . THR A 1 13 ? -2.794 -10.761 -3.368 1.00 0.00 13 THR A O 3
ATOM 3030 N N . LEU A 1 14 ? -1.246 -9.335 -4.163 1.00 0.00 14 LEU A N 3
ATOM 3031 C CA . LEU A 1 14 ? -0.126 -10.031 -3.539 1.00 0.00 14 LEU A CA 3
ATOM 3032 C C . LEU A 1 14 ? 0.750 -9.060 -2.754 1.00 0.00 14 LEU A C 3
ATOM 3033 O O . LEU A 1 14 ? 0.956 -9.225 -1.552 1.00 0.00 14 LEU A O 3
ATOM 3049 N N . LYS A 1 15 ? 1.261 -8.044 -3.441 1.00 0.00 15 LYS A N 3
ATOM 3050 C CA . LYS A 1 15 ? 2.112 -7.043 -2.809 1.00 0.00 15 LYS A CA 3
ATOM 3051 C C . LYS A 1 15 ? 1.357 -6.304 -1.709 1.00 0.00 15 LYS A C 3
ATOM 3052 O O . LYS A 1 15 ? 1.918 -5.996 -0.657 1.00 0.00 15 LYS A O 3
ATOM 3071 N N . TRP A 1 16 ? 0.083 -6.024 -1.958 1.00 0.00 16 TRP A N 3
ATOM 3072 C CA . TRP A 1 16 ? -0.749 -5.322 -0.987 1.00 0.00 16 TRP A CA 3
ATOM 3073 C C . TRP A 1 16 ? -0.562 -5.902 0.410 1.00 0.00 16 TRP A C 3
ATOM 3074 O O . TRP A 1 16 ? -0.289 -5.172 1.363 1.00 0.00 16 TRP A O 3
ATOM 3095 N N . GL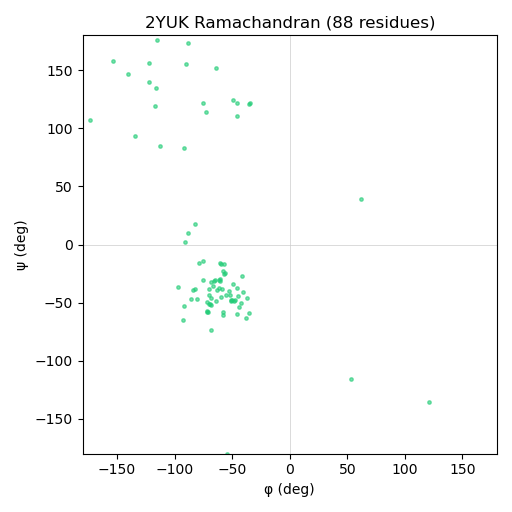U A 1 17 ? -0.711 -7.218 0.525 1.00 0.00 17 GLU A N 3
ATOM 3096 C CA . GLU A 1 17 ? -0.558 -7.894 1.808 1.00 0.00 17 GLU A CA 3
ATOM 3097 C C . GLU A 1 17 ? 0.746 -7.486 2.486 1.00 0.00 17 GLU A C 3
ATOM 3098 O O . GLU A 1 17 ? 0.811 -7.360 3.710 1.00 0.00 17 GLU A O 3
ATOM 3110 N N . LYS A 1 18 ? 1.785 -7.281 1.683 1.00 0.00 18 LYS A N 3
ATOM 3111 C CA . LYS A 1 18 ? 3.089 -6.887 2.203 1.00 0.00 18 LYS A CA 3
ATOM 3112 C C . LYS A 1 18 ? 3.080 -5.426 2.642 1.00 0.00 18 LYS A C 3
ATOM 3113 O O . LYS A 1 18 ? 3.410 -5.111 3.785 1.00 0.00 18 LYS A O 3
ATOM 3132 N N . GLU A 1 19 ? 2.700 -4.540 1.727 1.00 0.00 19 GLU A N 3
ATOM 3133 C CA . GLU A 1 19 ? 2.649 -3.113 2.022 1.00 0.00 19 GLU A CA 3
ATOM 3134 C C . GLU A 1 19 ? 1.758 -2.839 3.231 1.00 0.00 19 GLU A C 3
ATOM 3135 O O . GLU A 1 19 ? 2.018 -1.923 4.010 1.00 0.00 19 GLU A O 3
ATOM 3147 N N . GLU A 1 20 ? 0.707 -3.639 3.378 1.00 0.00 20 GLU A N 3
ATOM 3148 C CA . GLU A 1 20 ? -0.222 -3.482 4.490 1.00 0.00 20 GLU A CA 3
ATOM 3149 C C . GLU A 1 20 ? 0.524 -3.438 5.821 1.00 0.00 20 GLU A C 3
ATOM 3150 O O . GLU A 1 20 ? 0.064 -2.824 6.783 1.00 0.00 20 GLU A O 3
ATOM 3162 N N . ALA A 1 21 ? 1.678 -4.096 5.867 1.00 0.00 21 ALA A N 3
ATOM 3163 C CA . ALA A 1 21 ? 2.489 -4.131 7.077 1.00 0.00 21 ALA A CA 3
ATOM 3164 C C . ALA A 1 21 ? 3.252 -2.825 7.266 1.00 0.00 21 ALA A C 3
ATOM 3165 O O . ALA A 1 21 ? 3.456 -2.370 8.392 1.00 0.00 21 ALA A O 3
ATOM 3172 N N . LEU A 1 22 ? 3.673 -2.226 6.157 1.00 0.00 22 LEU A N 3
ATOM 3173 C CA . LEU A 1 22 ? 4.415 -0.971 6.200 1.00 0.00 22 LEU A CA 3
ATOM 3174 C C . LEU A 1 22 ? 3.516 0.179 6.644 1.00 0.00 22 LEU A C 3
ATOM 3175 O O . LEU A 1 22 ? 3.997 1.246 7.022 1.00 0.00 22 LEU A O 3
ATOM 3191 N N . GLY A 1 23 ? 2.207 -0.048 6.596 1.00 0.00 23 GLY A N 3
ATOM 3192 C CA . GLY A 1 23 ? 1.261 0.977 6.997 1.00 0.00 23 GLY A CA 3
ATOM 3193 C C . GLY A 1 23 ? 1.444 2.268 6.225 1.00 0.00 23 GLY A C 3
ATOM 3194 O O . GLY A 1 23 ? 1.299 2.294 5.004 1.00 0.00 23 GLY A O 3
ATOM 3198 N N . GLU A 1 24 ? 1.761 3.343 6.941 1.00 0.00 24 GLU A N 3
ATOM 3199 C CA . GLU A 1 24 ? 1.961 4.645 6.314 1.00 0.00 24 GLU A CA 3
ATOM 3200 C C . GLU A 1 24 ? 3.083 4.586 5.282 1.00 0.00 24 GLU A C 3
ATOM 3201 O O . GLU A 1 24 ? 3.202 5.463 4.427 1.00 0.00 24 GLU A O 3
ATOM 3213 N N . MET A 1 25 ? 3.906 3.545 5.370 1.00 0.00 25 MET A N 3
ATOM 3214 C CA . MET A 1 25 ? 5.019 3.371 4.444 1.00 0.00 25 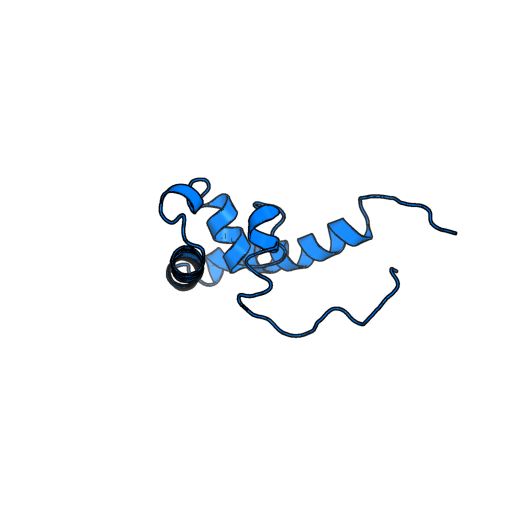MET A CA 3
ATOM 3215 C C . MET A 1 25 ? 4.567 2.640 3.183 1.00 0.00 25 MET A C 3
ATOM 3216 O O . MET A 1 25 ? 5.307 2.561 2.203 1.00 0.00 25 MET A O 3
ATOM 3230 N N . ALA A 1 26 ? 3.350 2.108 3.217 1.00 0.00 26 ALA A N 3
ATOM 3231 C CA . ALA A 1 26 ? 2.800 1.386 2.076 1.00 0.00 26 ALA A CA 3
ATOM 3232 C C . ALA A 1 26 ? 3.242 2.020 0.761 1.00 0.00 26 ALA A C 3
ATOM 3233 O O . ALA A 1 26 ? 3.011 3.206 0.522 1.00 0.00 26 ALA A O 3
ATOM 3240 N N . THR A 1 27 ? 3.879 1.222 -0.090 1.00 0.00 27 THR A N 3
ATOM 3241 C CA . THR A 1 27 ? 4.355 1.705 -1.380 1.00 0.00 27 THR A CA 3
ATOM 3242 C C . THR A 1 27 ? 3.236 1.700 -2.416 1.00 0.00 27 THR A C 3
ATOM 3243 O O . THR A 1 27 ? 3.490 1.764 -3.619 1.00 0.00 27 THR A O 3
ATOM 3254 N N . VAL A 1 28 ? 1.997 1.625 -1.941 1.00 0.00 28 VAL A N 3
ATOM 3255 C CA . VAL A 1 28 ? 0.838 1.614 -2.826 1.00 0.00 28 VAL A CA 3
ATOM 3256 C C . VAL A 1 28 ? -0.106 2.769 -2.510 1.00 0.00 28 VAL A C 3
ATOM 3257 O O . VAL A 1 28 ? -0.084 3.318 -1.408 1.00 0.00 28 VAL A O 3
ATOM 3270 N N . ALA A 1 29 ? -0.934 3.133 -3.483 1.00 0.00 29 ALA A N 3
ATOM 3271 C CA . ALA A 1 29 ? -1.888 4.221 -3.308 1.00 0.00 29 ALA A CA 3
ATOM 3272 C C . ALA A 1 29 ? -3.018 3.814 -2.370 1.00 0.00 29 ALA A C 3
ATOM 3273 O O . ALA A 1 29 ? -3.251 4.435 -1.333 1.00 0.00 29 ALA A O 3
ATOM 3280 N N . PRO A 1 30 ? -3.740 2.745 -2.740 1.00 0.00 30 PRO A N 3
ATOM 3281 C CA . PRO A 1 30 ? -4.859 2.232 -1.944 1.00 0.00 30 PRO A CA 3
ATOM 3282 C C . PRO A 1 30 ? -4.397 1.591 -0.640 1.00 0.00 30 PRO A C 3
ATOM 3283 O O . PRO A 1 30 ? -4.901 1.915 0.435 1.00 0.00 30 PRO A O 3
ATOM 3294 N N . VAL A 1 31 ? -3.434 0.679 -0.742 1.00 0.00 31 VAL A N 3
ATOM 3295 C CA . VAL A 1 31 ? -2.903 -0.006 0.430 1.00 0.00 31 VAL A CA 3
ATOM 3296 C C . VAL A 1 31 ? -2.365 0.989 1.451 1.00 0.00 31 VAL A C 3
ATOM 3297 O O . VAL A 1 31 ? -2.147 0.645 2.614 1.00 0.00 31 VAL A O 3
ATOM 3310 N N . LEU A 1 32 ? -2.153 2.224 1.011 1.00 0.00 32 LEU A N 3
ATOM 3311 C CA . LEU A 1 32 ? -1.640 3.272 1.888 1.00 0.00 32 LEU A CA 3
ATOM 3312 C C . LEU A 1 32 ? -2.781 4.086 2.489 1.00 0.00 32 LEU A C 3
ATOM 3313 O O . LEU A 1 32 ? -2.837 4.294 3.701 1.00 0.00 32 LEU A O 3
ATOM 3329 N N . TYR A 1 33 ? -3.691 4.541 1.634 1.00 0.00 33 TYR A N 3
ATOM 3330 C CA . TYR A 1 33 ? -4.831 5.332 2.081 1.00 0.00 33 TYR A CA 3
ATOM 3331 C C . TYR A 1 33 ? -5.497 4.691 3.295 1.00 0.00 33 TYR A C 3
ATOM 3332 O O . TYR A 1 33 ? -5.668 5.329 4.334 1.00 0.00 33 TYR A O 3
ATOM 3350 N N . THR A 1 34 ? -5.871 3.423 3.155 1.00 0.00 34 THR A N 3
ATOM 3351 C CA . THR A 1 34 ? -6.519 2.694 4.239 1.00 0.00 34 THR A CA 3
ATOM 3352 C C . THR A 1 34 ? -5.639 2.663 5.483 1.00 0.00 34 THR A C 3
ATOM 3353 O O . THR A 1 34 ? -6.064 3.068 6.565 1.00 0.00 34 THR A O 3
ATOM 3364 N N . ASN A 1 35 ? -4.411 2.180 5.323 1.00 0.00 35 ASN A N 3
ATOM 3365 C CA . ASN A 1 35 ? -3.472 2.097 6.435 1.00 0.00 35 ASN A CA 3
ATOM 3366 C C . ASN A 1 35 ? -3.558 3.341 7.315 1.00 0.00 35 ASN A C 3
ATOM 3367 O O . ASN A 1 35 ? -3.412 3.261 8.535 1.00 0.00 35 ASN A O 3
ATOM 3378 N N . ILE A 1 36 ? -3.798 4.487 6.687 1.00 0.00 36 ILE A N 3
ATOM 3379 C CA . ILE A 1 36 ? -3.906 5.746 7.413 1.00 0.00 36 ILE A CA 3
ATOM 3380 C C . ILE A 1 36 ? -5.347 6.018 7.831 1.00 0.00 36 ILE A C 3
ATOM 3381 O O . ILE A 1 36 ? -5.660 6.066 9.020 1.00 0.00 36 ILE A O 3
ATOM 3397 N N . ASN A 1 37 ? -6.220 6.193 6.845 1.00 0.00 37 ASN A N 3
ATOM 3398 C CA . ASN A 1 37 ? -7.630 6.459 7.110 1.00 0.00 37 ASN A CA 3
ATOM 3399 C C . ASN A 1 37 ? -8.196 5.449 8.104 1.00 0.00 37 ASN A C 3
ATOM 3400 O O . ASN A 1 37 ? -8.756 5.823 9.134 1.00 0.00 37 ASN A O 3
ATOM 3411 N N . PHE A 1 38 ? -8.045 4.167 7.787 1.00 0.00 38 PHE A N 3
ATOM 3412 C CA . PHE A 1 38 ? -8.542 3.102 8.651 1.00 0.00 38 PHE A CA 3
ATOM 3413 C C . PHE A 1 38 ? -7.392 2.414 9.381 1.00 0.00 38 PHE A C 3
ATOM 3414 O O . PHE A 1 38 ? -6.824 1.430 8.909 1.00 0.00 38 PHE A O 3
ATOM 3431 N N . PRO A 1 39 ? -7.040 2.945 10.562 1.00 0.00 39 PRO A N 3
ATOM 3432 C CA . PRO A 1 39 ? -5.956 2.399 11.383 1.00 0.00 39 PRO A CA 3
ATOM 3433 C C . PRO A 1 39 ? -6.312 1.045 11.987 1.00 0.00 39 PRO A C 3
ATOM 3434 O O . PRO A 1 39 ? -5.462 0.163 12.101 1.00 0.00 39 PRO A O 3
ATOM 3445 N N . ASN A 1 40 ? -7.574 0.887 12.373 1.00 0.00 40 ASN A N 3
ATOM 3446 C CA . ASN A 1 40 ? -8.042 -0.361 12.965 1.00 0.00 40 ASN A CA 3
ATOM 3447 C C . ASN A 1 40 ? -8.621 -1.286 11.899 1.00 0.00 40 ASN A C 3
ATOM 3448 O O . ASN A 1 40 ? -9.309 -2.258 12.212 1.00 0.00 40 ASN A O 3
ATOM 3459 N N . LEU A 1 41 ? -8.338 -0.977 10.639 1.00 0.00 41 LEU A N 3
ATOM 3460 C CA . LEU A 1 41 ? -8.830 -1.780 9.525 1.00 0.00 41 LEU A CA 3
ATOM 3461 C C . LEU A 1 41 ? -8.711 -3.269 9.834 1.00 0.00 41 LEU A C 3
ATOM 3462 O O . LEU A 1 41 ? -9.662 -4.030 9.652 1.00 0.00 41 LEU A O 3
ATOM 3478 N N . LYS A 1 42 ? 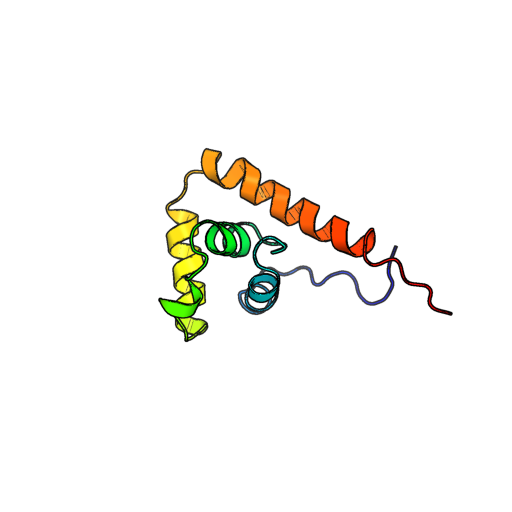-7.538 -3.679 10.304 1.00 0.00 42 LYS A N 3
ATOM 3479 C CA . LYS A 1 42 ? -7.295 -5.076 10.642 1.00 0.00 42 LYS A CA 3
ATOM 3480 C C . LYS A 1 42 ? -8.423 -5.632 11.506 1.00 0.00 42 LYS A C 3
ATOM 3481 O O . LYS A 1 42 ? -8.902 -6.742 11.278 1.00 0.00 42 LYS A O 3
ATOM 3500 N N . GLU A 1 43 ? -8.842 -4.851 12.497 1.00 0.00 43 GLU A N 3
ATOM 3501 C CA . GLU A 1 43 ? -9.915 -5.266 13.394 1.00 0.00 43 GLU A CA 3
ATOM 3502 C C . GLU A 1 43 ? -11.208 -5.508 12.620 1.00 0.00 43 GLU A C 3
ATOM 3503 O O . GLU A 1 43 ? -11.763 -6.606 12.648 1.00 0.00 43 GLU A O 3
ATOM 3515 N N . GLU A 1 44 ? -11.681 -4.474 11.932 1.00 0.00 44 GLU A N 3
ATOM 3516 C CA . GLU A 1 44 ? -12.909 -4.574 11.152 1.00 0.00 44 GLU A CA 3
ATOM 3517 C C . GLU A 1 44 ? -12.877 -5.797 10.240 1.00 0.00 44 GLU A C 3
ATOM 3518 O O . GLU A 1 44 ? -13.875 -6.502 10.092 1.00 0.00 44 GLU A O 3
ATOM 3530 N N . PHE A 1 45 ? -11.722 -6.041 9.630 1.00 0.00 45 PHE A N 3
ATOM 3531 C CA . PHE A 1 45 ? -11.558 -7.178 8.731 1.00 0.00 45 PHE A CA 3
ATOM 3532 C C . PHE A 1 45 ? -10.249 -7.910 9.012 1.00 0.00 45 PHE A C 3
ATOM 3533 O O . PHE A 1 45 ? -9.188 -7.559 8.495 1.00 0.00 45 PHE A O 3
ATOM 3550 N N . PRO A 1 46 ? -10.324 -8.952 9.853 1.00 0.00 46 PRO A N 3
ATOM 3551 C CA . PRO A 1 46 ? -9.155 -9.756 10.222 1.00 0.00 46 PRO A CA 3
ATOM 3552 C C . PRO A 1 46 ? -8.643 -10.603 9.062 1.00 0.00 46 PRO A C 3
ATOM 3553 O O . PRO A 1 46 ? -7.436 -10.716 8.849 1.00 0.00 46 PRO A O 3
ATOM 3564 N N . ASP A 1 47 ? -9.568 -11.195 8.315 1.00 0.00 47 ASP A N 3
ATOM 3565 C CA . ASP A 1 47 ? -9.210 -12.031 7.175 1.00 0.00 47 ASP A CA 3
ATOM 3566 C C . ASP A 1 47 ? -8.845 -11.174 5.966 1.00 0.00 47 ASP A C 3
ATOM 3567 O O . ASP A 1 47 ? -9.686 -10.456 5.425 1.00 0.00 47 ASP A O 3
ATOM 3576 N N . TRP A 1 48 ? -7.586 -11.253 5.550 1.00 0.00 48 TRP A N 3
ATOM 3577 C CA . TRP A 1 48 ? -7.110 -10.483 4.406 1.00 0.00 48 TRP A CA 3
ATOM 3578 C C . TRP A 1 48 ? -8.079 -10.593 3.234 1.00 0.00 48 TRP A C 3
ATOM 3579 O O . TRP A 1 48 ? -8.597 -9.588 2.746 1.00 0.00 48 TRP A O 3
ATOM 3600 N N . THR A 1 49 ? -8.322 -11.821 2.786 1.00 0.00 49 THR A N 3
ATOM 3601 C CA . THR A 1 49 ? -9.229 -12.062 1.670 1.00 0.00 49 THR A CA 3
ATOM 3602 C C . THR A 1 49 ? -10.462 -11.170 1.762 1.00 0.00 49 THR A C 3
ATOM 3603 O O . THR A 1 49 ? -11.046 -10.794 0.745 1.00 0.00 49 THR A O 3
ATOM 3614 N N . THR A 1 50 ? -10.854 -10.834 2.987 1.00 0.00 50 THR A N 3
ATOM 3615 C CA . THR A 1 50 ? -12.018 -9.986 3.211 1.00 0.00 50 THR A CA 3
ATOM 3616 C C . THR A 1 50 ? -11.614 -8.522 3.347 1.00 0.00 50 THR A C 3
ATOM 3617 O O . THR A 1 50 ? -12.345 -7.625 2.927 1.00 0.00 50 THR A O 3
ATOM 3628 N N . ARG A 1 51 ? -10.447 -8.288 3.937 1.00 0.00 51 ARG A N 3
ATOM 3629 C CA . ARG A 1 51 ? -9.946 -6.932 4.129 1.00 0.00 51 ARG A CA 3
ATOM 3630 C C . ARG A 1 51 ? -9.589 -6.290 2.792 1.00 0.00 51 ARG A C 3
ATOM 3631 O O . ARG A 1 51 ? -10.051 -5.194 2.474 1.00 0.00 51 ARG A O 3
ATOM 3652 N N . VAL A 1 52 ? -8.761 -6.979 2.013 1.00 0.00 52 VAL A N 3
ATOM 3653 C CA . VAL A 1 52 ? -8.342 -6.477 0.710 1.00 0.00 52 VAL A CA 3
ATOM 3654 C C . VAL A 1 52 ? -9.533 -5.961 -0.090 1.00 0.00 52 VAL A C 3
ATOM 3655 O O . VAL A 1 52 ? -9.462 -4.906 -0.721 1.00 0.00 52 VAL A O 3
ATOM 3668 N N . LYS A 1 53 ? -10.628 -6.713 -0.060 1.00 0.00 53 LYS A N 3
ATOM 3669 C CA . LYS A 1 53 ? -11.838 -6.332 -0.780 1.00 0.00 53 LYS A CA 3
ATOM 3670 C C . LYS A 1 53 ? -12.300 -4.938 -0.369 1.00 0.00 53 LYS A C 3
ATOM 3671 O O . LYS A 1 53 ? -12.804 -4.174 -1.192 1.00 0.00 53 LYS A O 3
ATOM 3690 N N . GLN A 1 54 ? -12.123 -4.613 0.908 1.00 0.00 54 GLN A N 3
ATOM 3691 C CA . GLN A 1 54 ? -12.522 -3.310 1.427 1.00 0.00 54 GLN A CA 3
ATOM 3692 C C . GLN A 1 54 ? -11.655 -2.202 0.839 1.00 0.00 54 GLN A C 3
ATOM 3693 O O . GLN A 1 54 ? -12.154 -1.307 0.155 1.00 0.00 54 GLN A O 3
ATOM 3707 N N . ILE A 1 55 ? -10.356 -2.267 1.110 1.00 0.00 55 ILE A N 3
ATOM 3708 C CA . ILE A 1 55 ? -9.420 -1.269 0.608 1.00 0.00 55 ILE A CA 3
ATOM 3709 C C . ILE A 1 55 ? -9.792 -0.828 -0.804 1.00 0.00 55 ILE A C 3
ATOM 3710 O O . ILE A 1 55 ? -9.606 0.331 -1.172 1.00 0.00 55 ILE A O 3
ATOM 3726 N N . ALA A 1 56 ? -10.320 -1.761 -1.589 1.00 0.00 56 ALA A N 3
ATOM 3727 C CA . ALA A 1 56 ? -10.723 -1.468 -2.959 1.00 0.00 56 ALA A CA 3
ATOM 3728 C C . ALA A 1 56 ? -11.876 -0.470 -2.991 1.00 0.00 56 ALA A C 3
ATOM 3729 O O . ALA A 1 56 ? -11.741 0.634 -3.520 1.00 0.00 56 ALA A O 3
ATOM 3736 N N . LYS A 1 57 ? -13.010 -0.865 -2.423 1.00 0.00 57 LYS A N 3
ATOM 3737 C CA . LYS A 1 57 ? -14.187 -0.006 -2.385 1.00 0.00 57 LYS A CA 3
ATOM 3738 C C . LYS A 1 57 ? -13.848 1.356 -1.789 1.00 0.00 57 LYS A C 3
ATOM 3739 O O . LYS A 1 57 ? -14.161 2.396 -2.370 1.00 0.00 57 LYS A O 3
ATOM 3758 N N . LEU A 1 58 ? -13.205 1.344 -0.626 1.00 0.00 58 LEU A N 3
ATOM 3759 C CA . LEU A 1 58 ? -12.821 2.579 0.049 1.00 0.00 58 LEU A CA 3
ATOM 3760 C C . LEU A 1 58 ? -11.993 3.469 -0.873 1.00 0.00 58 LEU A C 3
ATOM 3761 O O . LEU A 1 58 ? -12.244 4.668 -0.984 1.00 0.00 58 LEU A O 3
ATOM 3777 N N . TRP A 1 59 ? -11.006 2.872 -1.532 1.00 0.00 59 TRP A N 3
ATOM 3778 C CA . TRP A 1 59 ? -10.142 3.610 -2.446 1.00 0.00 59 TRP A CA 3
ATOM 3779 C C . TRP A 1 59 ? -10.941 4.172 -3.617 1.00 0.00 59 TRP A C 3
ATOM 3780 O O . TRP A 1 59 ? -10.743 5.317 -4.023 1.00 0.00 59 TRP A O 3
ATOM 3801 N N . ARG A 1 60 ? -11.845 3.359 -4.155 1.00 0.00 60 ARG A N 3
ATOM 3802 C CA . ARG A 1 60 ? -12.673 3.776 -5.280 1.00 0.00 60 ARG A CA 3
ATOM 3803 C C . ARG A 1 60 ? -13.565 4.952 -4.892 1.00 0.00 60 ARG A C 3
ATOM 3804 O O . ARG A 1 60 ? -13.766 5.878 -5.678 1.00 0.00 60 ARG A O 3
ATOM 3825 N N . LYS A 1 61 ? -14.098 4.908 -3.676 1.00 0.00 61 LYS A N 3
ATOM 3826 C CA . LYS A 1 61 ? -14.968 5.968 -3.182 1.00 0.00 61 LYS A CA 3
ATOM 3827 C C . LYS A 1 61 ? -14.265 7.321 -3.242 1.00 0.00 61 LYS A C 3
ATOM 3828 O O . LYS A 1 61 ? -14.856 8.320 -3.650 1.00 0.00 61 LYS A O 3
ATOM 3847 N N . ALA A 1 62 ? -13.000 7.344 -2.836 1.00 0.00 62 ALA A N 3
ATOM 3848 C CA . ALA A 1 62 ? -12.216 8.572 -2.847 1.00 0.00 62 ALA A CA 3
ATOM 3849 C C . ALA A 1 62 ? -12.067 9.115 -4.264 1.00 0.00 62 ALA A C 3
ATOM 3850 O O . ALA A 1 62 ? -11.967 8.352 -5.224 1.00 0.00 62 ALA A O 3
ATOM 3857 N N . SER A 1 63 ? -12.053 10.439 -4.387 1.00 0.00 63 SER A N 3
ATOM 3858 C CA . SER A 1 63 ? -11.921 11.084 -5.688 1.00 0.00 63 SER A CA 3
ATOM 3859 C C . SER A 1 63 ? -10.452 11.279 -6.051 1.00 0.00 63 SER A C 3
ATOM 3860 O O . SER A 1 63 ? -9.592 11.372 -5.175 1.00 0.00 63 SER A O 3
ATOM 3868 N N . SER A 1 64 ? -10.172 11.339 -7.349 1.00 0.00 64 SER A N 3
ATOM 3869 C CA . SER A 1 64 ? -8.807 11.519 -7.829 1.00 0.00 64 SER A CA 3
ATOM 3870 C C . SER A 1 64 ? -8.079 12.581 -7.010 1.00 0.00 64 SER A C 3
ATOM 3871 O O . SER A 1 64 ? -7.000 12.332 -6.473 1.00 0.00 64 SER A O 3
ATOM 3879 N N . GLN A 1 65 ? -8.677 13.764 -6.920 1.00 0.00 65 GLN A N 3
ATOM 3880 C CA . GLN A 1 65 ? -8.085 14.864 -6.168 1.00 0.00 65 GLN A CA 3
ATOM 3881 C C . GLN A 1 65 ? -7.676 14.409 -4.771 1.00 0.00 65 GLN A C 3
ATOM 3882 O O . GLN A 1 65 ? -6.723 14.931 -4.193 1.00 0.00 65 GLN A O 3
ATOM 3896 N N . GLU A 1 66 ? -8.402 13.433 -4.234 1.00 0.00 66 GLU A N 3
ATOM 3897 C CA . GLU A 1 66 ? -8.114 12.910 -2.904 1.00 0.00 66 GLU A CA 3
ATOM 3898 C C . GLU A 1 66 ? -6.933 11.945 -2.943 1.00 0.00 66 GLU A C 3
ATOM 3899 O O . GLU A 1 66 ? -6.116 11.910 -2.023 1.00 0.00 66 GLU A O 3
ATOM 3911 N N . ARG A 1 67 ? -6.851 11.162 -4.014 1.00 0.00 67 ARG A N 3
ATOM 3912 C CA . ARG A 1 67 ? -5.772 10.195 -4.173 1.00 0.00 67 ARG A CA 3
ATOM 3913 C C . ARG A 1 67 ? -4.497 10.878 -4.659 1.00 0.00 67 ARG A C 3
ATOM 3914 O O . ARG A 1 67 ? -3.414 10.294 -4.618 1.00 0.00 67 ARG A O 3
ATOM 3935 N N . ALA A 1 68 ? -4.634 12.117 -5.118 1.00 0.00 68 ALA A N 3
ATOM 3936 C CA . ALA A 1 68 ? -3.493 12.880 -5.610 1.00 0.00 68 ALA A CA 3
ATOM 3937 C C . ALA A 1 68 ? -2.249 12.608 -4.773 1.00 0.00 68 ALA A C 3
ATOM 3938 O O . ALA A 1 68 ? -1.219 12.156 -5.275 1.00 0.00 68 ALA A O 3
ATOM 3945 N N . PRO A 1 69 ? -2.342 12.889 -3.464 1.00 0.00 69 PRO A N 3
ATOM 3946 C CA . PRO A 1 69 ? -1.232 12.682 -2.530 1.00 0.00 69 PRO A CA 3
ATOM 3947 C C . PRO A 1 69 ? -0.942 11.204 -2.292 1.00 0.00 69 PRO A C 3
ATOM 3948 O O . PRO A 1 69 ? 0.200 10.758 -2.411 1.00 0.00 69 PRO A O 3
ATOM 3959 N N . TYR A 1 70 ? -1.981 10.449 -1.956 1.00 0.00 70 TYR A N 3
ATOM 3960 C CA . TYR A 1 70 ? -1.838 9.020 -1.699 1.00 0.00 70 TYR A CA 3
ATOM 3961 C C . TYR A 1 70 ? -1.281 8.300 -2.924 1.00 0.00 70 TYR A C 3
ATOM 3962 O O . TYR A 1 70 ? -0.788 7.177 -2.827 1.00 0.00 70 TYR A O 3
ATOM 3980 N N . VAL A 1 71 ? -1.364 8.957 -4.077 1.00 0.00 71 VAL A N 3
ATOM 3981 C CA . VAL A 1 71 ? -0.868 8.382 -5.321 1.00 0.00 71 VAL A CA 3
ATOM 3982 C C . VAL A 1 71 ? 0.623 8.647 -5.493 1.00 0.00 71 VAL A C 3
ATOM 3983 O O . VAL A 1 71 ? 1.360 7.798 -5.993 1.00 0.00 71 VAL A O 3
ATOM 3996 N N . GLN A 1 72 ? 1.060 9.831 -5.075 1.00 0.00 72 GLN A N 3
ATOM 3997 C CA . GLN A 1 72 ? 2.464 10.208 -5.183 1.00 0.00 72 GLN A CA 3
ATOM 3998 C C . GLN A 1 72 ? 3.283 9.588 -4.056 1.00 0.00 72 GLN A C 3
ATOM 3999 O O . GLN A 1 72 ? 4.326 8.980 -4.294 1.00 0.00 72 GLN A O 3
ATOM 4013 N N . LYS A 1 73 ? 2.803 9.746 -2.827 1.00 0.00 73 LYS A N 3
ATOM 4014 C CA . LYS A 1 73 ? 3.489 9.202 -1.661 1.00 0.00 73 LYS A CA 3
ATOM 4015 C C . LYS A 1 73 ? 3.870 7.742 -1.887 1.00 0.00 73 LYS A C 3
ATOM 4016 O O . LYS A 1 73 ? 5.006 7.342 -1.634 1.00 0.00 73 LYS A O 3
ATOM 4035 N N . ALA A 1 74 ? 2.914 6.953 -2.365 1.00 0.00 74 ALA A N 3
ATOM 4036 C CA . ALA A 1 74 ? 3.152 5.539 -2.628 1.00 0.00 74 ALA A CA 3
ATOM 4037 C C . ALA A 1 74 ? 4.397 5.342 -3.485 1.00 0.00 74 ALA A C 3
ATOM 4038 O O . ALA A 1 74 ? 5.168 4.405 -3.271 1.00 0.00 74 ALA A O 3
ATOM 4045 N N . ARG A 1 75 ? 4.589 6.229 -4.456 1.00 0.00 75 ARG A N 3
ATOM 4046 C CA . ARG A 1 75 ? 5.740 6.150 -5.347 1.00 0.00 75 ARG A CA 3
ATOM 4047 C C . ARG A 1 75 ? 7.026 6.506 -4.606 1.00 0.00 75 ARG A C 3
ATOM 4048 O O . ARG A 1 75 ? 8.033 5.806 -4.718 1.00 0.00 75 ARG A O 3
ATOM 4069 N N . ASP A 1 76 ? 6.984 7.597 -3.849 1.00 0.00 76 ASP A N 3
ATOM 4070 C CA . ASP A 1 76 ? 8.145 8.045 -3.089 1.00 0.00 76 ASP A CA 3
ATOM 4071 C C . ASP A 1 76 ? 8.558 6.997 -2.060 1.00 0.00 76 ASP A C 3
ATOM 4072 O O . ASP A 1 76 ? 9.744 6.818 -1.785 1.00 0.00 76 ASP A O 3
ATOM 4081 N N . ASN A 1 77 ? 7.572 6.310 -1.494 1.00 0.00 77 ASN A N 3
ATOM 4082 C CA . ASN A 1 77 ? 7.833 5.281 -0.494 1.00 0.00 77 ASN A CA 3
ATOM 4083 C C . ASN A 1 77 ? 8.745 4.195 -1.056 1.00 0.00 77 ASN A C 3
ATOM 4084 O O . ASN A 1 77 ? 9.582 3.643 -0.342 1.00 0.00 77 ASN A O 3
ATOM 4095 N N . ARG A 1 78 ? 8.576 3.893 -2.339 1.00 0.00 78 ARG A N 3
ATOM 4096 C CA . ARG A 1 78 ? 9.383 2.873 -2.997 1.00 0.00 78 ARG A CA 3
ATOM 4097 C C . ARG A 1 78 ? 10.857 3.265 -3.001 1.00 0.00 78 ARG A C 3
ATOM 4098 O O . ARG A 1 78 ? 11.736 2.414 -2.865 1.00 0.00 78 ARG A O 3
ATOM 4119 N N . ALA A 1 79 ? 11.120 4.558 -3.158 1.00 0.00 79 ALA A N 3
ATOM 4120 C CA . ALA A 1 79 ? 12.488 5.063 -3.178 1.00 0.00 79 ALA A CA 3
ATOM 4121 C C . ALA A 1 79 ? 13.173 4.845 -1.834 1.00 0.00 79 ALA A C 3
ATOM 4122 O O . ALA A 1 79 ? 14.276 4.304 -1.769 1.00 0.00 79 ALA A O 3
ATOM 4129 N N . ALA A 1 80 ? 12.512 5.271 -0.762 1.00 0.00 80 ALA A N 3
ATOM 4130 C CA . ALA A 1 80 ? 13.057 5.122 0.581 1.00 0.00 80 ALA A CA 3
ATOM 4131 C C . ALA A 1 80 ? 13.725 3.762 0.755 1.00 0.00 80 ALA A C 3
ATOM 4132 O O . ALA A 1 80 ? 14.801 3.657 1.345 1.00 0.00 80 ALA A O 3
ATOM 4139 N N . LEU A 1 81 ? 13.080 2.721 0.238 1.00 0.00 81 LEU A N 3
ATOM 4140 C CA . LEU A 1 81 ? 13.611 1.366 0.336 1.00 0.00 81 LEU A CA 3
ATOM 4141 C C . LEU A 1 81 ? 14.884 1.219 -0.491 1.00 0.00 81 LEU A C 3
ATOM 4142 O O . LEU A 1 81 ? 15.921 0.793 0.017 1.00 0.00 81 LEU A O 3
ATOM 4158 N N . ARG A 1 82 ? 14.798 1.576 -1.769 1.00 0.00 82 ARG A N 3
ATOM 4159 C CA . ARG A 1 82 ? 15.943 1.485 -2.666 1.00 0.00 82 ARG A CA 3
ATOM 4160 C C . ARG A 1 82 ? 17.237 1.828 -1.934 1.00 0.00 82 ARG A C 3
ATOM 4161 O O . ARG A 1 82 ? 18.155 1.011 -1.859 1.00 0.00 82 ARG A O 3
ATOM 4182 N N . ILE A 1 83 ? 17.302 3.042 -1.396 1.00 0.00 83 ILE A N 3
ATOM 4183 C CA . ILE A 1 83 ? 18.482 3.492 -0.669 1.00 0.00 83 ILE A CA 3
ATOM 4184 C C . ILE A 1 83 ? 18.867 2.501 0.423 1.00 0.00 83 ILE A C 3
ATOM 4185 O O . ILE A 1 83 ? 20.033 2.131 0.557 1.00 0.00 83 ILE A O 3
ATOM 4201 N N . ASN A 1 84 ? 17.878 2.073 1.201 1.00 0.00 84 ASN A N 3
ATOM 4202 C CA . ASN A 1 84 ? 18.113 1.122 2.282 1.00 0.00 84 ASN A CA 3
ATOM 4203 C C . ASN A 1 84 ? 17.934 -0.312 1.794 1.00 0.00 84 ASN A C 3
ATOM 4204 O O . ASN A 1 84 ? 16.874 -0.912 1.970 1.00 0.00 84 ASN A O 3
ATOM 4215 N N . LYS A 1 85 ? 18.979 -0.856 1.180 1.00 0.00 85 LYS A N 3
ATOM 4216 C CA . LYS A 1 85 ? 18.940 -2.221 0.667 1.00 0.00 85 LYS A CA 3
ATOM 4217 C C . LYS A 1 85 ? 20.322 -2.665 0.197 1.00 0.00 85 LYS A C 3
ATOM 4218 O O . LYS A 1 85 ? 20.940 -2.016 -0.647 1.00 0.00 85 LYS A O 3
ATOM 4237 N N . VAL A 1 86 ? 20.801 -3.776 0.749 1.00 0.00 86 VAL A N 3
ATOM 4238 C CA . VAL A 1 86 ? 22.108 -4.308 0.384 1.00 0.00 86 VAL A CA 3
ATOM 4239 C C . VAL A 1 86 ? 22.371 -4.146 -1.109 1.00 0.00 86 VAL A C 3
ATOM 4240 O O . VAL A 1 86 ? 21.858 -4.911 -1.925 1.00 0.00 86 VAL A O 3
ATOM 4253 N N . GLN A 1 87 ? 23.173 -3.145 -1.458 1.00 0.00 87 GLN A N 3
ATOM 4254 C CA . GLN A 1 87 ? 23.503 -2.883 -2.854 1.00 0.00 87 GLN A CA 3
ATOM 4255 C C . GLN A 1 87 ? 23.735 -4.186 -3.612 1.00 0.00 87 GLN A C 3
ATOM 4256 O O . GLN A 1 87 ? 24.357 -5.114 -3.095 1.00 0.00 87 GLN A O 3
ATOM 4270 N N . MET A 1 88 ? 23.232 -4.247 -4.841 1.00 0.00 88 MET A N 3
ATOM 4271 C CA . MET A 1 88 ? 23.386 -5.437 -5.670 1.00 0.00 88 MET A CA 3
ATOM 4272 C C . MET A 1 88 ? 24.736 -5.434 -6.379 1.00 0.00 88 MET A C 3
ATOM 4273 O O . MET A 1 88 ? 25.410 -4.406 -6.448 1.00 0.00 88 MET A O 3
ATOM 4287 N N . SER A 1 89 ? 25.126 -6.591 -6.904 1.00 0.00 89 SER A N 3
ATOM 4288 C CA . SER A 1 89 ? 26.399 -6.723 -7.604 1.00 0.00 89 SER A CA 3
ATOM 4289 C C . SER A 1 89 ? 26.185 -7.206 -9.035 1.00 0.00 89 SER A C 3
ATOM 4290 O O . SER A 1 89 ? 26.206 -8.406 -9.306 1.00 0.00 89 SER A O 3
ATOM 4298 N N . ASN A 1 90 ? 25.978 -6.262 -9.947 1.00 0.00 90 ASN A N 3
ATOM 4299 C CA . ASN A 1 90 ? 25.759 -6.590 -11.351 1.00 0.00 90 ASN A CA 3
ATOM 4300 C C . ASN A 1 90 ? 27.047 -7.086 -12.002 1.00 0.00 90 ASN A C 3
ATOM 4301 O O . ASN A 1 90 ? 27.032 -7.595 -13.122 1.00 0.00 90 ASN A O 3
ATOM 4312 N N . GLY A 1 1 ? -2.944 1.883 -30.242 1.00 0.00 1 GLY A N 4
ATOM 4313 C CA . GLY A 1 1 ? -3.232 1.677 -28.834 1.00 0.00 1 GLY A CA 4
ATOM 4314 C C . GLY A 1 1 ? -4.637 1.159 -28.600 1.00 0.00 1 GLY A C 4
ATOM 4315 O O . GLY A 1 1 ? -5.604 1.707 -29.129 1.00 0.00 1 GLY A O 4
ATOM 4319 N N . SER A 1 2 ? -4.751 0.099 -27.806 1.00 0.00 2 SER A N 4
ATOM 4320 C CA . SER A 1 2 ? -6.048 -0.497 -27.507 1.00 0.00 2 SER A CA 4
ATOM 4321 C C . SER A 1 2 ? -6.069 -1.071 -26.094 1.00 0.00 2 SER A C 4
ATOM 4322 O O . SER A 1 2 ? -5.042 -1.506 -25.574 1.00 0.00 2 SER A O 4
ATOM 4330 N N . SER A 1 3 ? -7.247 -1.070 -25.479 1.00 0.00 3 SER A N 4
ATOM 4331 C CA . SER A 1 3 ? -7.403 -1.588 -24.125 1.00 0.00 3 SER A CA 4
ATOM 4332 C C . SER A 1 3 ? -6.973 -3.049 -24.049 1.00 0.00 3 SER A C 4
ATOM 4333 O O . SER A 1 3 ? -6.199 -3.436 -23.175 1.00 0.00 3 SER A O 4
ATOM 4341 N N . GLY A 1 4 ? -7.482 -3.859 -24.973 1.00 0.00 4 GLY A N 4
ATOM 4342 C CA . GLY A 1 4 ? -7.141 -5.269 -24.994 1.00 0.00 4 GLY A CA 4
ATOM 4343 C C . GLY A 1 4 ? -7.579 -5.990 -23.735 1.00 0.00 4 GLY A C 4
ATOM 4344 O O . GLY A 1 4 ? -7.421 -5.474 -22.629 1.00 0.00 4 GLY A O 4
ATOM 4348 N N . SER A 1 5 ? -8.133 -7.187 -23.903 1.00 0.00 5 SER A N 4
ATOM 4349 C CA . SER A 1 5 ? -8.601 -7.978 -22.771 1.00 0.00 5 SER A CA 4
ATOM 4350 C C . SER A 1 5 ? -7.721 -9.208 -22.567 1.00 0.00 5 SER A C 4
ATOM 4351 O O . SER A 1 5 ? -7.664 -10.093 -23.421 1.00 0.00 5 SER A O 4
ATOM 4359 N N . SER A 1 6 ? -7.035 -9.255 -21.429 1.00 0.00 6 SER A N 4
ATOM 4360 C CA . SER A 1 6 ? -6.154 -10.373 -21.113 1.00 0.00 6 SER A CA 4
ATOM 4361 C C . SER A 1 6 ? -6.447 -10.918 -19.718 1.00 0.00 6 SER A C 4
ATOM 4362 O O . SER A 1 6 ? -6.746 -10.162 -18.795 1.00 0.00 6 SER A O 4
ATOM 4370 N N . GLY A 1 7 ? -6.359 -12.237 -19.574 1.00 0.00 7 GLY A N 4
ATOM 4371 C CA . GLY A 1 7 ? -6.618 -12.862 -18.290 1.00 0.00 7 GLY A CA 4
ATOM 4372 C C . GLY A 1 7 ? -5.991 -14.238 -18.179 1.00 0.00 7 GLY A C 4
ATOM 4373 O O . GLY A 1 7 ? -5.686 -14.871 -19.188 1.00 0.00 7 GLY A O 4
ATOM 4377 N N . ASN A 1 8 ? -5.798 -14.700 -16.948 1.00 0.00 8 ASN A N 4
ATOM 4378 C CA . ASN A 1 8 ? -5.202 -16.009 -16.708 1.00 0.00 8 ASN A CA 4
ATOM 4379 C C . ASN A 1 8 ? -5.246 -16.363 -15.225 1.00 0.00 8 ASN A C 4
ATOM 4380 O O . ASN A 1 8 ? -5.287 -15.482 -14.367 1.00 0.00 8 ASN A O 4
ATOM 4391 N N . ALA A 1 9 ? -5.235 -17.659 -14.931 1.00 0.00 9 ALA A N 4
ATOM 4392 C CA . ALA A 1 9 ? -5.271 -18.130 -13.552 1.00 0.00 9 ALA A CA 4
ATOM 4393 C C . ALA A 1 9 ? -3.931 -17.904 -12.860 1.00 0.00 9 ALA A C 4
ATOM 4394 O O . ALA A 1 9 ? -2.933 -18.539 -13.198 1.00 0.00 9 ALA A O 4
ATOM 4401 N N . GLN A 1 10 ? -3.918 -16.994 -11.890 1.00 0.00 10 GLN A N 4
ATOM 4402 C CA . GLN A 1 10 ? -2.699 -16.684 -11.152 1.00 0.00 10 GLN A CA 4
ATOM 4403 C C . GLN A 1 10 ? -3.008 -15.833 -9.925 1.00 0.00 10 GLN A C 4
ATOM 4404 O O . GLN A 1 10 ? -3.812 -14.903 -9.989 1.00 0.00 10 GLN A O 4
ATOM 4418 N N . ARG A 1 11 ? -2.365 -16.159 -8.808 1.00 0.00 11 ARG A N 4
ATOM 4419 C CA . ARG A 1 11 ? -2.573 -15.426 -7.565 1.00 0.00 11 ARG A CA 4
ATOM 4420 C C . ARG A 1 11 ? -2.646 -13.924 -7.826 1.00 0.00 11 ARG A C 4
ATOM 4421 O O . ARG A 1 11 ? -2.140 -13.434 -8.835 1.00 0.00 11 ARG A O 4
ATOM 4442 N N . SER A 1 12 ? -3.280 -13.200 -6.909 1.00 0.00 12 SER A N 4
ATOM 4443 C CA . SER A 1 12 ? -3.424 -11.755 -7.041 1.00 0.00 12 SER A CA 4
ATOM 4444 C C . SER A 1 12 ? -3.499 -11.089 -5.671 1.00 0.00 12 SER A C 4
ATOM 4445 O O . SER A 1 12 ? -3.722 -11.750 -4.656 1.00 0.00 12 SER A O 4
ATOM 4453 N N . THR A 1 13 ? -3.311 -9.773 -5.648 1.00 0.00 13 THR A N 4
ATOM 4454 C CA . THR A 1 13 ? -3.356 -9.015 -4.404 1.00 0.00 13 THR A CA 4
ATOM 4455 C C . THR A 1 13 ? -2.392 -9.593 -3.374 1.00 0.00 13 THR A C 4
ATOM 4456 O O . THR A 1 13 ? -2.787 -9.921 -2.254 1.00 0.00 13 THR A O 4
ATOM 4467 N N . LEU A 1 14 ? -1.126 -9.714 -3.758 1.00 0.00 14 LEU A N 4
ATOM 4468 C CA . LEU A 1 14 ? -0.104 -10.252 -2.866 1.00 0.00 14 LEU A CA 4
ATOM 4469 C C . LEU A 1 14 ? 0.693 -9.129 -2.211 1.00 0.00 14 LEU A C 4
ATOM 4470 O O . LEU A 1 14 ? 0.706 -8.993 -0.987 1.00 0.00 14 LEU A O 4
ATOM 4486 N N . LYS A 1 15 ? 1.356 -8.323 -3.034 1.00 0.00 15 LYS A N 4
ATOM 4487 C CA . LYS A 1 15 ? 2.153 -7.208 -2.537 1.00 0.00 15 LYS A CA 4
ATOM 4488 C C . LYS A 1 15 ? 1.405 -6.448 -1.447 1.00 0.00 15 LYS A C 4
ATOM 4489 O O . LYS A 1 15 ? 1.987 -6.071 -0.429 1.00 0.00 15 LYS A O 4
ATOM 4508 N N . TRP A 1 16 ? 0.114 -6.226 -1.666 1.00 0.00 16 TRP A N 4
ATOM 4509 C CA . TRP A 1 16 ? -0.713 -5.512 -0.701 1.00 0.00 16 TRP A CA 4
ATOM 4510 C C . TRP A 1 16 ? -0.494 -6.051 0.709 1.00 0.00 16 TRP A C 4
ATOM 4511 O O . TRP A 1 16 ? -0.231 -5.290 1.639 1.00 0.00 16 TRP A O 4
ATOM 4532 N N . GLU A 1 17 ? -0.605 -7.367 0.858 1.00 0.00 17 GLU A N 4
ATOM 4533 C CA . GLU A 1 17 ? -0.419 -8.006 2.155 1.00 0.00 17 GLU A CA 4
ATOM 4534 C C . GLU A 1 17 ? 0.900 -7.575 2.790 1.00 0.00 17 GLU A C 4
ATOM 4535 O O . GLU A 1 17 ? 1.048 -7.588 4.013 1.00 0.00 17 GLU A O 4
ATOM 4547 N N . LYS A 1 18 ? 1.857 -7.195 1.951 1.00 0.00 18 LYS A N 4
ATOM 4548 C CA . LYS A 1 18 ? 3.165 -6.759 2.427 1.00 0.00 18 LYS A CA 4
ATOM 4549 C C . LYS A 1 18 ? 3.159 -5.267 2.744 1.00 0.00 18 LYS A C 4
ATOM 4550 O O . LYS A 1 18 ? 3.603 -4.848 3.812 1.00 0.00 18 LYS A O 4
ATOM 4569 N N . GLU A 1 19 ? 2.651 -4.470 1.808 1.00 0.00 19 GLU A N 4
ATOM 4570 C CA . GLU A 1 19 ? 2.587 -3.025 1.989 1.00 0.00 19 GLU A CA 4
ATOM 4571 C C . GLU A 1 19 ? 1.657 -2.661 3.142 1.00 0.00 19 GLU A C 4
ATOM 4572 O O . GLU A 1 19 ? 1.780 -1.592 3.739 1.00 0.00 19 GLU A O 4
ATOM 4584 N N . GLU A 1 20 ? 0.725 -3.559 3.449 1.00 0.00 20 GLU A N 4
ATOM 4585 C CA . GLU A 1 20 ? -0.227 -3.332 4.530 1.00 0.00 20 GLU A CA 4
ATOM 4586 C C . GLU A 1 20 ? 0.490 -3.224 5.873 1.00 0.00 20 GLU A C 4
ATOM 4587 O O . GLU A 1 20 ? -0.032 -2.638 6.821 1.00 0.00 20 GLU A O 4
ATOM 4599 N N . ALA A 1 21 ? 1.688 -3.795 5.945 1.00 0.00 21 ALA A N 4
ATOM 4600 C CA . ALA A 1 21 ? 2.477 -3.762 7.170 1.00 0.00 21 ALA A CA 4
ATOM 4601 C C . ALA A 1 21 ? 3.276 -2.468 7.274 1.00 0.00 21 ALA A C 4
ATOM 4602 O O . ALA A 1 21 ? 3.539 -1.975 8.372 1.00 0.00 21 ALA A O 4
ATOM 4609 N N . LEU A 1 22 ? 3.660 -1.921 6.126 1.00 0.00 22 LEU A N 4
ATOM 4610 C CA . LEU A 1 22 ? 4.430 -0.683 6.088 1.00 0.00 22 LEU A CA 4
ATOM 4611 C C . LEU A 1 22 ? 3.565 0.509 6.484 1.00 0.00 22 LEU A C 4
ATOM 4612 O O . LEU A 1 22 ? 4.076 1.583 6.798 1.00 0.00 22 LEU A O 4
ATOM 4628 N N . GLY A 1 23 ? 2.250 0.311 6.470 1.00 0.00 23 GLY A N 4
ATOM 4629 C CA . GLY A 1 23 ? 1.335 1.377 6.832 1.00 0.00 23 GLY A CA 4
ATOM 4630 C C . GLY A 1 23 ? 1.567 2.639 6.025 1.00 0.00 23 GLY A C 4
ATOM 4631 O O . GLY A 1 23 ? 1.365 2.653 4.811 1.00 0.00 23 GLY A O 4
ATOM 4635 N N . GLU A 1 24 ? 1.992 3.702 6.701 1.00 0.00 24 GLU A N 4
ATOM 4636 C CA . GLU A 1 24 ? 2.249 4.976 6.039 1.00 0.00 24 GLU A CA 4
ATOM 4637 C C . GLU A 1 24 ? 3.376 4.840 5.019 1.00 0.00 24 GLU A C 4
ATOM 4638 O O . GLU A 1 24 ? 3.610 5.741 4.214 1.00 0.00 24 GLU A O 4
ATOM 4650 N N . MET A 1 25 ? 4.071 3.708 5.061 1.00 0.00 25 MET A N 4
ATOM 4651 C CA . MET A 1 25 ? 5.174 3.455 4.141 1.00 0.00 25 MET A CA 4
ATOM 4652 C C . MET A 1 25 ? 4.700 2.653 2.932 1.00 0.00 25 MET A C 4
ATOM 4653 O O . MET A 1 25 ? 5.420 2.520 1.943 1.00 0.00 25 MET A O 4
ATOM 4667 N N . ALA A 1 26 ? 3.485 2.122 3.020 1.00 0.00 26 ALA A N 4
ATOM 4668 C CA . ALA A 1 26 ? 2.915 1.335 1.933 1.00 0.00 26 ALA A CA 4
ATOM 4669 C C . ALA A 1 26 ? 3.343 1.883 0.576 1.00 0.00 26 ALA A C 4
ATOM 4670 O O . ALA A 1 26 ? 3.148 3.062 0.280 1.00 0.00 26 ALA A O 4
ATOM 4677 N N . THR A 1 27 ? 3.930 1.019 -0.247 1.00 0.00 27 THR A N 4
ATOM 4678 C CA . THR A 1 27 ? 4.388 1.417 -1.573 1.00 0.00 27 THR A CA 4
ATOM 4679 C C . THR A 1 27 ? 3.239 1.413 -2.575 1.00 0.00 27 THR A C 4
ATOM 4680 O O . THR A 1 27 ? 3.460 1.402 -3.787 1.00 0.00 27 THR A O 4
ATOM 4691 N N . VAL A 1 28 ? 2.013 1.423 -2.063 1.00 0.00 28 VAL A N 4
ATOM 4692 C CA . VAL A 1 28 ? 0.829 1.423 -2.915 1.00 0.00 28 VAL A CA 4
ATOM 4693 C C . VAL A 1 28 ? -0.074 2.610 -2.600 1.00 0.00 28 VAL A C 4
ATOM 4694 O O . VAL A 1 28 ? -0.014 3.177 -1.509 1.00 0.00 28 VAL A O 4
ATOM 4707 N N . ALA A 1 29 ? -0.911 2.981 -3.563 1.00 0.00 29 ALA A N 4
ATOM 4708 C CA . ALA A 1 29 ? -1.830 4.100 -3.388 1.00 0.00 29 ALA A CA 4
ATOM 4709 C C . ALA A 1 29 ? -2.956 3.740 -2.426 1.00 0.00 29 ALA A C 4
ATOM 4710 O O . ALA A 1 29 ? -3.155 4.385 -1.396 1.00 0.00 29 ALA A O 4
ATOM 4717 N N . PRO A 1 30 ? -3.712 2.685 -2.766 1.00 0.00 30 PRO A N 4
ATOM 4718 C CA . PRO A 1 30 ? -4.832 2.216 -1.944 1.00 0.00 30 PRO A CA 4
ATOM 4719 C C . PRO A 1 30 ? -4.367 1.585 -0.636 1.00 0.00 30 PRO A C 4
ATOM 4720 O O . PRO A 1 30 ? -4.843 1.943 0.441 1.00 0.00 30 PRO A O 4
ATOM 4731 N N . VAL A 1 31 ? -3.433 0.644 -0.737 1.00 0.00 31 VAL A N 4
ATOM 4732 C CA . VAL A 1 31 ? -2.902 -0.035 0.438 1.00 0.00 31 VAL A CA 4
ATOM 4733 C C . VAL A 1 31 ? -2.325 0.962 1.436 1.00 0.00 31 VAL A C 4
ATOM 4734 O O . VAL A 1 31 ? -2.099 0.632 2.601 1.00 0.00 31 VAL A O 4
ATOM 4747 N N . LEU A 1 32 ? -2.089 2.185 0.973 1.00 0.00 32 LEU A N 4
ATOM 4748 C CA . LEU A 1 32 ? -1.539 3.233 1.825 1.00 0.00 32 LEU A CA 4
ATOM 4749 C C . LEU A 1 32 ? -2.652 4.058 2.462 1.00 0.00 32 LEU A C 4
ATOM 4750 O O . LEU A 1 32 ? -2.653 4.290 3.671 1.00 0.00 32 LEU A O 4
ATOM 4766 N N . TYR A 1 33 ? -3.600 4.497 1.641 1.00 0.00 33 TYR A N 4
ATOM 4767 C CA . TYR A 1 33 ? -4.719 5.296 2.123 1.00 0.00 33 TYR A CA 4
ATOM 4768 C C . TYR A 1 33 ? -5.377 4.640 3.333 1.00 0.00 33 TYR A C 4
ATOM 4769 O O . TYR A 1 33 ? -5.475 5.240 4.404 1.00 0.00 33 TYR A O 4
ATOM 4787 N N . THR A 1 34 ? -5.824 3.401 3.156 1.00 0.00 34 THR A N 4
ATOM 4788 C CA . THR A 1 34 ? -6.473 2.661 4.231 1.00 0.00 34 THR A CA 4
ATOM 4789 C C . THR A 1 34 ? -5.574 2.576 5.459 1.00 0.00 34 THR A C 4
ATOM 4790 O O . THR A 1 34 ? -6.006 2.856 6.576 1.00 0.00 34 THR A O 4
ATOM 4801 N N . ASN A 1 35 ? -4.321 2.188 5.244 1.00 0.00 35 ASN A N 4
ATOM 4802 C CA . ASN A 1 35 ? -3.361 2.067 6.335 1.00 0.00 35 ASN A CA 4
ATOM 4803 C C . ASN A 1 35 ? -3.449 3.266 7.274 1.00 0.00 35 ASN A C 4
ATOM 4804 O O . ASN A 1 35 ? -3.266 3.135 8.485 1.00 0.00 35 ASN A O 4
ATOM 4815 N N . ILE A 1 36 ? -3.731 4.434 6.707 1.00 0.00 36 ILE A N 4
ATOM 4816 C CA . ILE A 1 36 ? -3.846 5.657 7.493 1.00 0.00 36 ILE A CA 4
ATOM 4817 C C . ILE A 1 36 ? -5.290 5.905 7.916 1.00 0.00 36 ILE A C 4
ATOM 4818 O O . ILE A 1 36 ? -5.600 5.950 9.105 1.00 0.00 36 ILE A O 4
ATOM 4834 N N . ASN A 1 37 ? -6.169 6.065 6.932 1.00 0.00 37 ASN A N 4
ATOM 4835 C CA . ASN A 1 37 ? -7.582 6.308 7.201 1.00 0.00 37 ASN A CA 4
ATOM 4836 C C . ASN A 1 37 ? -8.153 5.232 8.121 1.00 0.00 37 ASN A C 4
ATOM 4837 O O . ASN A 1 37 ? -8.734 5.536 9.163 1.00 0.00 37 ASN A O 4
ATOM 4848 N N . PHE A 1 38 ? -7.983 3.974 7.727 1.00 0.00 38 PHE A N 4
ATOM 4849 C CA . PHE A 1 38 ? -8.481 2.853 8.515 1.00 0.00 38 PHE A CA 4
ATOM 4850 C C . PHE A 1 38 ? -7.335 2.123 9.209 1.00 0.00 38 PHE A C 4
ATOM 4851 O O . PHE A 1 38 ? -6.784 1.149 8.695 1.00 0.00 38 PHE A O 4
ATOM 4868 N N . PRO A 1 39 ? -6.965 2.605 10.405 1.00 0.00 39 PRO A N 4
ATOM 4869 C CA . PRO A 1 39 ? -5.881 2.014 11.195 1.00 0.00 39 PRO A CA 4
ATOM 4870 C C . PRO A 1 39 ? -6.250 0.644 11.752 1.00 0.00 39 PRO A C 4
ATOM 4871 O O . PRO A 1 39 ? -5.402 -0.241 11.861 1.00 0.00 39 PRO A O 4
ATOM 4882 N N . ASN A 1 40 ? -7.521 0.475 12.102 1.00 0.00 40 ASN A N 4
ATOM 4883 C CA . ASN A 1 40 ? -8.002 -0.789 12.648 1.00 0.00 40 ASN A CA 4
ATOM 4884 C C . ASN A 1 40 ? -8.494 -1.710 11.535 1.00 0.00 40 ASN A C 4
ATOM 4885 O O . ASN A 1 40 ? -9.100 -2.750 11.798 1.00 0.00 40 ASN A O 4
ATOM 4896 N N . LEU A 1 41 ? -8.231 -1.321 10.293 1.00 0.00 41 LEU A N 4
ATOM 4897 C CA . LEU A 1 41 ? -8.646 -2.111 9.139 1.00 0.00 41 LEU A CA 4
ATOM 4898 C C . LEU A 1 41 ? -8.521 -3.603 9.428 1.00 0.00 41 LEU A C 4
ATOM 4899 O O . LEU A 1 41 ? -9.435 -4.380 9.150 1.00 0.00 41 LEU A O 4
ATOM 4915 N N . LYS A 1 42 ? -7.383 -3.999 9.989 1.00 0.00 42 LYS A N 4
ATOM 4916 C CA . LYS A 1 42 ? -7.139 -5.398 10.320 1.00 0.00 42 LYS A CA 4
ATOM 4917 C C . LYS A 1 42 ? -8.278 -5.965 11.161 1.00 0.00 42 LYS A C 4
ATOM 4918 O O . LYS A 1 42 ? -8.922 -6.939 10.772 1.00 0.00 42 LYS A O 4
ATOM 4937 N N . GLU A 1 43 ? -8.521 -5.349 12.313 1.00 0.00 43 GLU A N 4
ATOM 4938 C CA . GLU A 1 43 ? -9.583 -5.794 13.207 1.00 0.00 43 GLU A CA 4
ATOM 4939 C C . GLU A 1 43 ? -10.926 -5.825 12.484 1.00 0.00 43 GLU A C 4
ATOM 4940 O O . GLU A 1 43 ? -11.558 -6.875 12.371 1.00 0.00 43 GLU A O 4
ATOM 4952 N N . GLU A 1 44 ? -11.356 -4.666 11.996 1.00 0.00 44 GLU A N 4
ATOM 4953 C CA . GLU A 1 44 ? -12.624 -4.560 11.284 1.00 0.00 44 GLU A CA 4
ATOM 4954 C C . GLU A 1 44 ? -12.801 -5.722 10.311 1.00 0.00 44 GLU A C 4
ATOM 4955 O O . GLU A 1 44 ? -13.883 -6.299 10.206 1.00 0.00 44 GLU A O 4
ATOM 4967 N N . PHE A 1 45 ? -11.729 -6.060 9.601 1.00 0.00 45 PHE A N 4
ATOM 4968 C CA . PHE A 1 45 ? -11.765 -7.151 8.635 1.00 0.00 45 PHE A CA 4
ATOM 4969 C C . PHE A 1 45 ? -10.535 -8.043 8.777 1.00 0.00 45 PHE A C 4
ATOM 4970 O O . PHE A 1 45 ? -9.477 -7.780 8.204 1.00 0.00 45 PHE A O 4
ATOM 4987 N N . PRO A 1 46 ? -10.674 -9.124 9.559 1.00 0.00 46 PRO A N 4
ATOM 4988 C CA . PRO A 1 46 ? -9.585 -10.077 9.794 1.00 0.00 46 PRO A CA 4
ATOM 4989 C C . PRO A 1 46 ? -9.254 -10.897 8.552 1.00 0.00 46 PRO A C 4
ATOM 4990 O O . PRO A 1 46 ? -8.091 -11.015 8.167 1.00 0.00 46 PRO A O 4
ATOM 5001 N N . ASP A 1 47 ? -10.283 -11.461 7.929 1.00 0.00 47 ASP A N 4
ATOM 5002 C CA . ASP A 1 47 ? -10.101 -12.269 6.729 1.00 0.00 47 ASP A CA 4
ATOM 5003 C C . ASP A 1 47 ? -9.604 -11.413 5.568 1.00 0.00 47 ASP A C 4
ATOM 5004 O O . ASP A 1 47 ? -10.313 -10.528 5.090 1.00 0.00 47 ASP A O 4
ATOM 5013 N N . TRP A 1 48 ? -8.383 -11.683 5.121 1.00 0.00 48 TRP A N 4
ATOM 5014 C CA . TRP A 1 48 ? -7.792 -10.937 4.016 1.00 0.00 48 TRP A CA 4
ATOM 5015 C C . TRP A 1 48 ? -8.772 -10.815 2.855 1.00 0.00 48 TRP A C 4
ATOM 5016 O O . TRP A 1 48 ? -9.177 -9.713 2.483 1.00 0.00 48 TRP A O 4
ATOM 5037 N N . THR A 1 49 ? -9.151 -11.955 2.284 1.00 0.00 49 THR A N 4
ATOM 5038 C CA . THR A 1 49 ? -10.083 -11.975 1.164 1.00 0.00 49 THR A CA 4
ATOM 5039 C C . THR A 1 49 ? -11.208 -10.967 1.367 1.00 0.00 49 THR A C 4
ATOM 5040 O O . THR A 1 49 ? -11.782 -10.458 0.403 1.00 0.00 49 THR A O 4
ATOM 5051 N N . THR A 1 50 ? -11.520 -10.680 2.627 1.00 0.00 50 THR A N 4
ATOM 5052 C CA . THR A 1 50 ? -12.578 -9.733 2.956 1.00 0.00 50 THR A CA 4
ATOM 5053 C C . THR A 1 50 ? -12.009 -8.341 3.210 1.00 0.00 50 THR A C 4
ATOM 5054 O O . THR A 1 50 ? -12.655 -7.334 2.920 1.00 0.00 50 THR A O 4
ATOM 5065 N N . ARG A 1 51 ? -10.797 -8.292 3.753 1.00 0.00 51 ARG A N 4
ATOM 5066 C CA . ARG A 1 51 ? -10.142 -7.023 4.046 1.00 0.00 51 ARG A CA 4
ATOM 5067 C C . ARG A 1 51 ? -9.707 -6.326 2.760 1.00 0.00 51 ARG A C 4
ATOM 5068 O O . ARG A 1 51 ? -10.006 -5.150 2.548 1.00 0.00 51 ARG A O 4
ATOM 5089 N N . VAL A 1 52 ? -9.000 -7.058 1.906 1.00 0.00 52 VAL A N 4
ATOM 5090 C CA . VAL A 1 52 ? -8.524 -6.510 0.641 1.00 0.00 52 VAL A CA 4
ATOM 5091 C C . VAL A 1 52 ? -9.629 -5.741 -0.074 1.00 0.00 52 VAL A C 4
ATOM 5092 O O . VAL A 1 52 ? -9.415 -4.628 -0.556 1.00 0.00 52 VAL A O 4
ATOM 5105 N N . LYS A 1 53 ? -10.813 -6.340 -0.140 1.00 0.00 53 LYS A N 4
ATOM 5106 C CA . LYS A 1 53 ? -11.954 -5.712 -0.795 1.00 0.00 53 LYS A CA 4
ATOM 5107 C C . LYS A 1 53 ? -12.231 -4.334 -0.202 1.00 0.00 53 LYS A C 4
ATOM 5108 O O . LYS A 1 53 ? -12.357 -3.350 -0.930 1.00 0.00 53 LYS A O 4
ATOM 5127 N N . GLN A 1 54 ? -12.322 -4.273 1.122 1.00 0.00 54 GLN A N 4
ATOM 5128 C CA . GLN A 1 54 ? -12.583 -3.015 1.812 1.00 0.00 54 GLN A CA 4
ATOM 5129 C C . GLN A 1 54 ? -11.589 -1.941 1.382 1.00 0.00 54 GLN A C 4
ATOM 5130 O O . GLN A 1 54 ? -11.932 -0.762 1.296 1.00 0.00 54 GLN A O 4
ATOM 5144 N N . ILE A 1 55 ? -10.356 -2.358 1.113 1.00 0.00 55 ILE A N 4
ATOM 5145 C CA . ILE A 1 55 ? -9.313 -1.432 0.691 1.00 0.00 55 ILE A CA 4
ATOM 5146 C C . ILE A 1 55 ? -9.636 -0.821 -0.668 1.00 0.00 55 ILE A C 4
ATOM 5147 O O . ILE A 1 55 ? -9.427 0.371 -0.890 1.00 0.00 55 ILE A O 4
ATOM 5163 N N . ALA A 1 56 ? -10.150 -1.646 -1.574 1.00 0.00 56 ALA A N 4
ATOM 5164 C CA . ALA A 1 56 ? -10.507 -1.186 -2.911 1.00 0.00 56 ALA A CA 4
ATOM 5165 C C . ALA A 1 56 ? -11.732 -0.279 -2.870 1.00 0.00 56 ALA A C 4
ATOM 5166 O O . ALA A 1 56 ? -11.675 0.878 -3.286 1.00 0.00 56 ALA A O 4
ATOM 5173 N N . LYS A 1 57 ? -12.841 -0.812 -2.367 1.00 0.00 57 LYS A N 4
ATOM 5174 C CA . LYS A 1 57 ? -14.081 -0.050 -2.271 1.00 0.00 57 LYS A CA 4
ATOM 5175 C C . LYS A 1 57 ? -13.825 1.335 -1.687 1.00 0.00 57 LYS A C 4
ATOM 5176 O O . LYS A 1 57 ? -14.291 2.342 -2.223 1.00 0.00 57 LYS A O 4
ATOM 5195 N N . LEU A 1 58 ? -13.081 1.381 -0.588 1.00 0.00 58 LEU A N 4
ATOM 5196 C CA . LEU A 1 58 ? -12.761 2.644 0.068 1.00 0.00 58 LEU A CA 4
ATOM 5197 C C . LEU A 1 58 ? -11.879 3.513 -0.824 1.00 0.00 58 LEU A C 4
ATOM 5198 O O . LEU A 1 58 ? -12.019 4.735 -0.849 1.00 0.00 58 LEU A O 4
ATOM 5214 N N . TRP A 1 59 ? -10.974 2.873 -1.554 1.00 0.00 59 TRP A N 4
ATOM 5215 C CA . TRP A 1 59 ? -10.071 3.587 -2.449 1.00 0.00 59 TRP A CA 4
ATOM 5216 C C . TRP A 1 59 ? -10.849 4.320 -3.537 1.00 0.00 59 TRP A C 4
ATOM 5217 O O . TRP A 1 59 ? -10.666 5.520 -3.742 1.00 0.00 59 TRP A O 4
ATOM 5238 N N . ARG A 1 60 ? -11.718 3.592 -4.230 1.00 0.00 60 ARG A N 4
ATOM 5239 C CA . ARG A 1 60 ? -12.523 4.174 -5.296 1.00 0.00 60 ARG A CA 4
ATOM 5240 C C . ARG A 1 60 ? -13.382 5.319 -4.767 1.00 0.00 60 ARG A C 4
ATOM 5241 O O . ARG A 1 60 ? -13.415 6.404 -5.347 1.00 0.00 60 ARG A O 4
ATOM 5262 N N . LYS A 1 61 ? -14.076 5.069 -3.662 1.00 0.00 61 LYS A N 4
ATOM 5263 C CA . LYS A 1 61 ? -14.935 6.077 -3.053 1.00 0.00 61 LYS A CA 4
ATOM 5264 C C . LYS A 1 61 ? -14.230 7.429 -2.995 1.00 0.00 61 LYS A C 4
ATOM 5265 O O . LYS A 1 61 ? -14.816 8.459 -3.325 1.00 0.00 61 LYS A O 4
ATOM 5284 N N . ALA A 1 62 ? -12.969 7.416 -2.575 1.00 0.00 62 ALA A N 4
ATOM 5285 C CA . ALA A 1 62 ? -12.184 8.641 -2.478 1.00 0.00 62 ALA A CA 4
ATOM 5286 C C . ALA A 1 62 ? -12.007 9.289 -3.846 1.00 0.00 62 ALA A C 4
ATOM 5287 O O . ALA A 1 62 ? -11.573 8.642 -4.799 1.00 0.00 62 ALA A O 4
ATOM 5294 N N . SER A 1 63 ? -12.346 10.571 -3.937 1.00 0.00 63 SER A N 4
ATOM 5295 C CA . SER A 1 63 ? -12.228 11.306 -5.191 1.00 0.00 63 SER A CA 4
ATOM 5296 C C . SER A 1 63 ? -10.781 11.332 -5.672 1.00 0.00 63 SER A C 4
ATOM 5297 O O . SER A 1 63 ? -9.848 11.272 -4.871 1.00 0.00 63 SER A O 4
ATOM 5305 N N . SER A 1 64 ? -10.602 11.421 -6.986 1.00 0.00 64 SER A N 4
ATOM 5306 C CA . SER A 1 64 ? -9.268 11.452 -7.575 1.00 0.00 64 SER A CA 4
ATOM 5307 C C . SER A 1 64 ? -8.380 12.463 -6.857 1.00 0.00 64 SER A C 4
ATOM 5308 O O . SER A 1 64 ? -7.255 12.149 -6.467 1.00 0.00 64 SER A O 4
ATOM 5316 N N . GLN A 1 65 ? -8.893 13.677 -6.688 1.00 0.00 65 GLN A N 4
ATOM 5317 C CA . GLN A 1 65 ? -8.146 14.735 -6.018 1.00 0.00 65 GLN A CA 4
ATOM 5318 C C . GLN A 1 65 ? -7.692 14.287 -4.632 1.00 0.00 65 GLN A C 4
ATOM 5319 O O . GLN A 1 65 ? -6.735 14.826 -4.079 1.00 0.00 65 GLN A O 4
ATOM 5333 N N . GLU A 1 66 ? -8.387 13.299 -4.078 1.00 0.00 66 GLU A N 4
ATOM 5334 C CA . GLU A 1 66 ? -8.056 12.781 -2.756 1.00 0.00 66 GLU A CA 4
ATOM 5335 C C . GLU A 1 66 ? -6.874 11.817 -2.830 1.00 0.00 66 GLU A C 4
ATOM 5336 O O . GLU A 1 66 ? -6.024 11.791 -1.940 1.00 0.00 66 GLU A O 4
ATOM 5348 N N . ARG A 1 67 ? -6.829 11.028 -3.898 1.00 0.00 67 ARG A N 4
ATOM 5349 C CA . ARG A 1 67 ? -5.754 10.061 -4.088 1.00 0.00 67 ARG A CA 4
ATOM 5350 C C . ARG A 1 67 ? -4.492 10.747 -4.604 1.00 0.00 67 ARG A C 4
ATOM 5351 O O . ARG A 1 67 ? -3.392 10.203 -4.503 1.00 0.00 67 ARG A O 4
ATOM 5372 N N . ALA A 1 68 ? -4.659 11.943 -5.158 1.00 0.00 68 ALA A N 4
ATOM 5373 C CA . ALA A 1 68 ? -3.534 12.704 -5.688 1.00 0.00 68 ALA A CA 4
ATOM 5374 C C . ALA A 1 68 ? -2.270 12.456 -4.872 1.00 0.00 68 ALA A C 4
ATOM 5375 O O . ALA A 1 68 ? -1.246 12.010 -5.389 1.00 0.00 68 ALA A O 4
ATOM 5382 N N . PRO A 1 69 ? -2.341 12.753 -3.566 1.00 0.00 69 PRO A N 4
ATOM 5383 C CA . PRO A 1 69 ? -1.211 12.570 -2.650 1.00 0.00 69 PRO A CA 4
ATOM 5384 C C . PRO A 1 69 ? -0.900 11.099 -2.399 1.00 0.00 69 PRO A C 4
ATOM 5385 O O . PRO A 1 69 ? 0.245 10.665 -2.532 1.00 0.00 69 PRO A O 4
ATOM 5396 N N . TYR A 1 70 ? -1.925 10.336 -2.036 1.00 0.00 70 TYR A N 4
ATOM 5397 C CA . TYR A 1 70 ? -1.760 8.913 -1.765 1.00 0.00 70 TYR A CA 4
ATOM 5398 C C . TYR A 1 70 ? -1.230 8.181 -2.995 1.00 0.00 70 TYR A C 4
ATOM 5399 O O . TYR A 1 70 ? -0.752 7.051 -2.901 1.00 0.00 70 TYR A O 4
ATOM 5417 N N . VAL A 1 71 ? -1.320 8.836 -4.148 1.00 0.00 71 VAL A N 4
ATOM 5418 C CA . VAL A 1 71 ? -0.848 8.250 -5.398 1.00 0.00 71 VAL A CA 4
ATOM 5419 C C . VAL A 1 71 ? 0.651 8.463 -5.573 1.00 0.00 71 VAL A C 4
ATOM 5420 O O . VAL A 1 71 ? 1.364 7.571 -6.031 1.00 0.00 71 VAL A O 4
ATOM 5433 N N . GLN A 1 72 ? 1.122 9.650 -5.205 1.00 0.00 72 GLN A N 4
ATOM 5434 C CA . GLN A 1 72 ? 2.537 9.980 -5.322 1.00 0.00 72 GLN A CA 4
ATOM 5435 C C . GLN A 1 72 ? 3.333 9.381 -4.167 1.00 0.00 72 GLN A C 4
ATOM 5436 O O . GLN A 1 72 ? 4.424 8.844 -4.362 1.00 0.00 72 GLN A O 4
ATOM 5450 N N . LYS A 1 73 ? 2.781 9.478 -2.962 1.00 0.00 73 LYS A N 4
ATOM 5451 C CA . LYS A 1 73 ? 3.438 8.946 -1.774 1.00 0.00 73 LYS A CA 4
ATOM 5452 C C . LYS A 1 73 ? 3.841 7.490 -1.982 1.00 0.00 73 LYS A C 4
ATOM 5453 O O . LYS A 1 73 ? 4.962 7.095 -1.662 1.00 0.00 73 LYS A O 4
ATOM 5472 N N . ALA A 1 74 ? 2.921 6.696 -2.520 1.00 0.00 74 ALA A N 4
ATOM 5473 C CA . ALA A 1 74 ? 3.182 5.285 -2.773 1.00 0.00 74 ALA A CA 4
ATOM 5474 C C . ALA A 1 74 ? 4.432 5.103 -3.628 1.00 0.00 74 ALA A C 4
ATOM 5475 O O . ALA A 1 74 ? 5.221 4.185 -3.404 1.00 0.00 74 ALA A O 4
ATOM 5482 N N . ARG A 1 75 ? 4.605 5.983 -4.609 1.00 0.00 75 ARG A N 4
ATOM 5483 C CA . ARG A 1 75 ? 5.758 5.918 -5.499 1.00 0.00 75 ARG A CA 4
ATOM 5484 C C . ARG A 1 75 ? 7.036 6.313 -4.763 1.00 0.00 75 ARG A C 4
ATOM 5485 O O . ARG A 1 75 ? 8.068 5.654 -4.894 1.00 0.00 75 ARG A O 4
ATOM 5506 N N . ASP A 1 76 ? 6.958 7.391 -3.991 1.00 0.00 76 ASP A N 4
ATOM 5507 C CA . ASP A 1 76 ? 8.108 7.874 -3.234 1.00 0.00 76 ASP A CA 4
ATOM 5508 C C . ASP A 1 76 ? 8.521 6.862 -2.170 1.00 0.00 76 ASP A C 4
ATOM 5509 O O . ASP A 1 76 ? 9.707 6.681 -1.899 1.00 0.00 76 ASP A O 4
ATOM 5518 N N . ASN A 1 77 ? 7.533 6.207 -1.568 1.00 0.00 77 ASN A N 4
ATOM 5519 C CA . ASN A 1 77 ? 7.794 5.215 -0.531 1.00 0.00 77 ASN A CA 4
ATOM 5520 C C . ASN A 1 77 ? 8.735 4.129 -1.043 1.00 0.00 77 ASN A C 4
ATOM 5521 O O . ASN A 1 77 ? 9.573 3.618 -0.299 1.00 0.00 77 ASN A O 4
ATOM 5532 N N . ARG A 1 78 ? 8.591 3.781 -2.317 1.00 0.00 78 ARG A N 4
ATOM 5533 C CA . ARG A 1 78 ? 9.428 2.755 -2.928 1.00 0.00 78 ARG A CA 4
ATOM 5534 C C . ARG A 1 78 ? 10.892 3.185 -2.943 1.00 0.00 78 ARG A C 4
ATOM 5535 O O . ARG A 1 78 ? 11.788 2.379 -2.695 1.00 0.00 78 ARG A O 4
ATOM 5556 N N . ALA A 1 79 ? 11.126 4.459 -3.237 1.00 0.00 79 ALA A N 4
ATOM 5557 C CA . ALA A 1 79 ? 12.480 4.997 -3.284 1.00 0.00 79 ALA A CA 4
ATOM 5558 C C . ALA A 1 79 ? 13.165 4.875 -1.927 1.00 0.00 79 ALA A C 4
ATOM 5559 O O . ALA A 1 79 ? 14.276 4.355 -1.827 1.00 0.00 79 ALA A O 4
ATOM 5566 N N . ALA A 1 80 ? 12.496 5.358 -0.886 1.00 0.00 80 ALA A N 4
ATOM 5567 C CA . ALA A 1 80 ? 13.041 5.302 0.465 1.00 0.00 80 ALA A CA 4
ATOM 5568 C C . ALA A 1 80 ? 13.787 3.994 0.702 1.00 0.00 80 ALA A C 4
ATOM 5569 O O . ALA A 1 80 ? 14.931 3.993 1.160 1.00 0.00 80 ALA A O 4
ATOM 5576 N N . LEU A 1 81 ? 13.133 2.880 0.390 1.00 0.00 81 LEU A N 4
ATOM 5577 C CA . LEU A 1 81 ? 13.735 1.564 0.570 1.00 0.00 81 LEU A CA 4
ATOM 5578 C C . LEU A 1 81 ? 15.048 1.456 -0.198 1.00 0.00 81 LEU A C 4
ATOM 5579 O O . LEU A 1 81 ? 16.092 1.148 0.379 1.00 0.00 81 LEU A O 4
ATOM 5595 N N . ARG A 1 82 ? 14.989 1.713 -1.500 1.00 0.00 82 ARG A N 4
ATOM 5596 C CA . ARG A 1 82 ? 16.175 1.645 -2.347 1.00 0.00 82 ARG A CA 4
ATOM 5597 C C . ARG A 1 82 ? 17.363 2.326 -1.673 1.00 0.00 82 ARG A C 4
ATOM 5598 O O . ARG A 1 82 ? 18.458 1.766 -1.611 1.00 0.00 82 ARG A O 4
ATOM 5619 N N . ILE A 1 83 ? 17.139 3.536 -1.172 1.00 0.00 83 ILE A N 4
ATOM 5620 C CA . ILE A 1 83 ? 18.190 4.292 -0.504 1.00 0.00 83 ILE A CA 4
ATOM 5621 C C . ILE A 1 83 ? 18.583 3.638 0.817 1.00 0.00 83 ILE A C 4
ATOM 5622 O O . ILE A 1 83 ? 19.755 3.345 1.051 1.00 0.00 83 ILE A O 4
ATOM 5638 N N . ASN A 1 84 ? 17.595 3.411 1.676 1.00 0.00 84 ASN A N 4
ATOM 5639 C CA . ASN A 1 84 ? 17.837 2.790 2.973 1.00 0.00 84 ASN A CA 4
ATOM 5640 C C . ASN A 1 84 ? 17.929 1.273 2.840 1.00 0.00 84 ASN A C 4
ATOM 5641 O O . ASN A 1 84 ? 16.979 0.552 3.148 1.00 0.00 84 ASN A O 4
ATOM 5652 N N . LYS A 1 85 ? 19.080 0.793 2.381 1.00 0.00 85 LYS A N 4
ATOM 5653 C CA . LYS A 1 85 ? 19.299 -0.638 2.209 1.00 0.00 85 LYS A CA 4
ATOM 5654 C C . LYS A 1 85 ? 20.211 -1.184 3.303 1.00 0.00 85 LYS A C 4
ATOM 5655 O O . LYS A 1 85 ? 21.260 -0.610 3.595 1.00 0.00 85 LYS A O 4
ATOM 5674 N N . VAL A 1 86 ? 19.804 -2.298 3.905 1.00 0.00 86 VAL A N 4
ATOM 5675 C CA . VAL A 1 86 ? 20.586 -2.923 4.965 1.00 0.00 86 VAL A CA 4
ATOM 5676 C C . VAL A 1 86 ? 21.574 -3.934 4.396 1.00 0.00 86 VAL A C 4
ATOM 5677 O O . VAL A 1 86 ? 21.186 -4.873 3.702 1.00 0.00 86 VAL A O 4
ATOM 5690 N N . GLN A 1 87 ? 22.854 -3.735 4.695 1.00 0.00 87 GLN A N 4
ATOM 5691 C CA . GLN A 1 87 ? 23.899 -4.631 4.212 1.00 0.00 87 GLN A CA 4
ATOM 5692 C C . GLN A 1 87 ? 25.098 -4.625 5.154 1.00 0.00 87 GLN A C 4
ATOM 5693 O O . GLN A 1 87 ? 25.642 -3.569 5.476 1.00 0.00 87 GLN A O 4
ATOM 5707 N N . MET A 1 88 ? 25.505 -5.812 5.593 1.00 0.00 88 MET A N 4
ATOM 5708 C CA . MET A 1 88 ? 26.641 -5.943 6.498 1.00 0.00 88 MET A CA 4
ATOM 5709 C C . MET A 1 88 ? 27.884 -5.281 5.910 1.00 0.00 88 MET A C 4
ATOM 5710 O O . MET A 1 88 ? 28.800 -4.901 6.639 1.00 0.00 88 MET A O 4
ATOM 5724 N N . SER A 1 89 ? 27.908 -5.148 4.588 1.00 0.00 89 SER A N 4
ATOM 5725 C CA . SER A 1 89 ? 29.040 -4.536 3.902 1.00 0.00 89 SER A CA 4
ATOM 5726 C C . SER A 1 89 ? 28.587 -3.346 3.061 1.00 0.00 89 SER A C 4
ATOM 5727 O O . SER A 1 89 ? 27.497 -3.354 2.491 1.00 0.00 89 SER A O 4
ATOM 5735 N N . ASN A 1 90 ? 29.434 -2.324 2.988 1.00 0.00 90 ASN A N 4
ATOM 5736 C CA . ASN A 1 90 ? 29.122 -1.127 2.217 1.00 0.00 90 ASN A CA 4
ATOM 5737 C C . ASN A 1 90 ? 30.242 -0.806 1.232 1.00 0.00 90 ASN A C 4
ATOM 5738 O O . ASN A 1 90 ? 30.204 0.214 0.544 1.00 0.00 90 ASN A O 4
ATOM 5749 N N . GLY A 1 1 ? 21.510 12.509 -6.565 1.00 0.00 1 GLY A N 5
ATOM 5750 C CA . GLY A 1 1 ? 20.442 11.548 -6.773 1.00 0.00 1 GLY A CA 5
ATOM 5751 C C . GLY A 1 1 ? 20.178 11.283 -8.242 1.00 0.00 1 GLY A C 5
ATOM 5752 O O . GLY A 1 1 ? 20.197 12.204 -9.059 1.00 0.00 1 GLY A O 5
ATOM 5756 N N . SER A 1 2 ? 19.934 10.021 -8.580 1.00 0.00 2 SER A N 5
ATOM 5757 C CA . SER A 1 2 ? 19.671 9.637 -9.961 1.00 0.00 2 SER A CA 5
ATOM 5758 C C . SER A 1 2 ? 18.906 8.318 -10.022 1.00 0.00 2 SER A C 5
ATOM 5759 O O . SER A 1 2 ? 19.221 7.371 -9.301 1.00 0.00 2 SER A O 5
ATOM 5767 N N . SER A 1 3 ? 17.900 8.264 -10.889 1.00 0.00 3 SER A N 5
ATOM 5768 C CA . SER A 1 3 ? 17.087 7.063 -11.042 1.00 0.00 3 SER A CA 5
ATOM 5769 C C . SER A 1 3 ? 16.585 6.927 -12.477 1.00 0.00 3 SER A C 5
ATOM 5770 O O . SER A 1 3 ? 16.328 7.921 -13.154 1.00 0.00 3 SER A O 5
ATOM 5778 N N . GLY A 1 4 ? 16.448 5.686 -12.933 1.00 0.00 4 GLY A N 5
ATOM 5779 C CA . GLY A 1 4 ? 15.978 5.440 -14.284 1.00 0.00 4 GLY A CA 5
ATOM 5780 C C . GLY A 1 4 ? 15.674 3.976 -14.536 1.00 0.00 4 GLY A C 5
ATOM 5781 O O . GLY A 1 4 ? 16.390 3.306 -15.280 1.00 0.00 4 GLY A O 5
ATOM 5785 N N . SER A 1 5 ? 14.611 3.478 -13.912 1.00 0.00 5 SER A N 5
ATOM 5786 C CA . SER A 1 5 ? 14.218 2.082 -14.068 1.00 0.00 5 SER A CA 5
ATOM 5787 C C . SER A 1 5 ? 12.725 1.968 -14.358 1.00 0.00 5 SER A C 5
ATOM 5788 O O . SER A 1 5 ? 11.939 2.837 -13.980 1.00 0.00 5 SER A O 5
ATOM 5796 N N . SER A 1 6 ? 12.341 0.889 -15.033 1.00 0.00 6 SER A N 5
ATOM 5797 C CA . SER A 1 6 ? 10.943 0.661 -15.378 1.00 0.00 6 SER A CA 5
ATOM 5798 C C . SER A 1 6 ? 10.519 -0.760 -15.018 1.00 0.00 6 SER A C 5
ATOM 5799 O O . SER A 1 6 ? 10.735 -1.698 -15.785 1.00 0.00 6 SER A O 5
ATOM 5807 N N . GLY A 1 7 ? 9.913 -0.911 -13.844 1.00 0.00 7 GLY A N 5
ATOM 5808 C CA . GLY A 1 7 ? 9.469 -2.219 -13.401 1.00 0.00 7 GLY A CA 5
ATOM 5809 C C . GLY A 1 7 ? 8.168 -2.641 -14.055 1.00 0.00 7 GLY A C 5
ATOM 5810 O O . GLY A 1 7 ? 7.749 -2.056 -15.053 1.00 0.00 7 GLY A O 5
ATOM 5814 N N . ASN A 1 8 ? 7.528 -3.662 -13.493 1.00 0.00 8 ASN A N 5
ATOM 5815 C CA . ASN A 1 8 ? 6.268 -4.163 -14.030 1.00 0.00 8 ASN A CA 5
ATOM 5816 C C . ASN A 1 8 ? 5.085 -3.634 -13.225 1.00 0.00 8 ASN A C 5
ATOM 5817 O O . ASN A 1 8 ? 5.015 -3.818 -12.010 1.00 0.00 8 ASN A O 5
ATOM 5828 N N . ALA A 1 9 ? 4.157 -2.976 -13.911 1.00 0.00 9 ALA A N 5
ATOM 5829 C CA . ALA A 1 9 ? 2.976 -2.422 -13.262 1.00 0.00 9 ALA A CA 5
ATOM 5830 C C . ALA A 1 9 ? 1.867 -3.464 -13.158 1.00 0.00 9 ALA A C 5
ATOM 5831 O O . ALA A 1 9 ? 0.695 -3.160 -13.380 1.00 0.00 9 ALA A O 5
ATOM 5838 N N . GLN A 1 10 ? 2.245 -4.692 -12.821 1.00 0.00 10 GLN A N 5
ATOM 5839 C CA . GLN A 1 10 ? 1.282 -5.779 -12.690 1.00 0.00 10 GLN A CA 5
ATOM 5840 C C . GLN A 1 10 ? 0.432 -5.605 -11.435 1.00 0.00 10 GLN A C 5
ATOM 5841 O O . GLN A 1 10 ? 0.958 -5.397 -10.341 1.00 0.00 10 GLN A O 5
ATOM 5855 N N . ARG A 1 11 ? -0.883 -5.690 -11.601 1.00 0.00 11 ARG A N 5
ATOM 5856 C CA . ARG A 1 11 ? -1.806 -5.540 -10.482 1.00 0.00 11 ARG A CA 5
ATOM 5857 C C . ARG A 1 11 ? -2.061 -6.883 -9.804 1.00 0.00 11 ARG A C 5
ATOM 5858 O O . ARG A 1 11 ? -2.390 -7.870 -10.463 1.00 0.00 11 ARG A O 5
ATOM 5879 N N . SER A 1 12 ? -1.906 -6.913 -8.484 1.00 0.00 12 SER A N 5
ATOM 5880 C CA . SER A 1 12 ? -2.116 -8.136 -7.717 1.00 0.00 12 SER A CA 5
ATOM 5881 C C . SER A 1 12 ? -2.306 -7.822 -6.237 1.00 0.00 12 SER A C 5
ATOM 5882 O O . SER A 1 12 ? -1.948 -6.742 -5.767 1.00 0.00 12 SER A O 5
ATOM 5890 N N . THR A 1 13 ? -2.874 -8.776 -5.504 1.00 0.00 13 THR A N 5
ATOM 5891 C CA . THR A 1 13 ? -3.114 -8.603 -4.077 1.00 0.00 13 THR A CA 5
ATOM 5892 C C . THR A 1 13 ? -1.940 -9.122 -3.255 1.00 0.00 13 THR A C 5
ATOM 5893 O O . THR A 1 13 ? -1.561 -8.523 -2.248 1.00 0.00 13 THR A O 5
ATOM 5904 N N . LEU A 1 14 ? -1.367 -10.239 -3.691 1.00 0.00 14 LEU A N 5
ATOM 5905 C CA . LEU A 1 14 ? -0.234 -10.839 -2.995 1.00 0.00 14 LEU A CA 5
ATOM 5906 C C . LEU A 1 14 ? 0.766 -9.772 -2.562 1.00 0.00 14 LEU A C 5
ATOM 5907 O O . LEU A 1 14 ? 1.470 -9.933 -1.565 1.00 0.00 14 LEU A O 5
ATOM 5923 N N . LYS A 1 15 ? 0.823 -8.681 -3.318 1.00 0.00 15 LYS A N 5
ATOM 5924 C CA . LYS A 1 15 ? 1.735 -7.585 -3.012 1.00 0.00 15 LYS A CA 5
ATOM 5925 C C . LYS A 1 15 ? 1.161 -6.689 -1.918 1.00 0.00 15 LYS A C 5
ATOM 5926 O O . LYS A 1 15 ? 1.833 -6.394 -0.929 1.00 0.00 15 LYS A O 5
ATOM 5945 N N . TRP A 1 16 ? -0.083 -6.263 -2.101 1.00 0.00 16 TRP A N 5
ATOM 5946 C CA . TRP A 1 16 ? -0.747 -5.403 -1.128 1.00 0.00 16 TRP A CA 5
ATOM 5947 C C . TRP A 1 16 ? -0.478 -5.881 0.294 1.00 0.00 16 TRP A C 5
ATOM 5948 O O . TRP A 1 16 ? -0.152 -5.086 1.175 1.00 0.00 16 TRP A O 5
ATOM 5969 N N . GLU A 1 17 ? -0.618 -7.185 0.512 1.00 0.00 17 GLU A N 5
ATOM 5970 C CA . GLU A 1 17 ? -0.390 -7.768 1.829 1.00 0.00 17 GLU A CA 5
ATOM 5971 C C . GLU A 1 17 ? 0.960 -7.331 2.391 1.00 0.00 17 GLU A C 5
ATOM 5972 O O . GLU A 1 17 ? 1.095 -7.082 3.590 1.00 0.00 17 GLU A O 5
ATOM 5984 N N . LYS A 1 18 ? 1.956 -7.240 1.518 1.00 0.00 18 LYS A N 5
ATOM 5985 C CA . LYS A 1 18 ? 3.296 -6.833 1.924 1.00 0.00 18 LYS A CA 5
ATOM 5986 C C . LYS A 1 18 ? 3.310 -5.373 2.367 1.00 0.00 18 LYS A C 5
ATOM 5987 O O . LYS A 1 18 ? 3.834 -5.043 3.431 1.00 0.00 18 LYS A O 5
ATOM 6006 N N . GLU A 1 19 ? 2.730 -4.504 1.545 1.00 0.00 19 GLU A N 5
ATOM 6007 C CA . GLU A 1 19 ? 2.677 -3.080 1.854 1.00 0.00 19 GLU A CA 5
ATOM 6008 C C . GLU A 1 19 ? 1.796 -2.821 3.072 1.00 0.00 19 GLU A C 5
ATOM 6009 O O . GLU A 1 19 ? 1.956 -1.815 3.763 1.00 0.00 19 GLU A O 5
ATOM 6021 N N . GLU A 1 20 ? 0.865 -3.735 3.328 1.00 0.00 20 GLU A N 5
ATOM 6022 C CA . GLU A 1 20 ? -0.042 -3.604 4.462 1.00 0.00 20 GLU A CA 5
ATOM 6023 C C . GLU A 1 20 ? 0.731 -3.585 5.778 1.00 0.00 20 GLU A C 5
ATOM 6024 O O . GLU A 1 20 ? 0.280 -3.007 6.766 1.00 0.00 20 GLU A O 5
ATOM 6036 N N . ALA A 1 21 ? 1.897 -4.223 5.782 1.00 0.00 21 ALA A N 5
ATOM 6037 C CA . ALA A 1 21 ? 2.734 -4.278 6.974 1.00 0.00 21 ALA A CA 5
ATOM 6038 C C . ALA A 1 21 ? 3.530 -2.989 7.146 1.00 0.00 21 ALA A C 5
ATOM 6039 O O . ALA A 1 21 ? 3.901 -2.621 8.262 1.00 0.00 21 ALA A O 5
ATOM 6046 N N . LEU A 1 22 ? 3.790 -2.307 6.037 1.00 0.00 22 LEU A N 5
ATOM 6047 C CA . LEU A 1 22 ? 4.543 -1.058 6.065 1.00 0.00 22 LEU A CA 5
ATOM 6048 C C . LEU A 1 22 ? 3.653 0.106 6.489 1.00 0.00 22 LEU A C 5
ATOM 6049 O O . LEU A 1 22 ? 4.142 1.171 6.862 1.00 0.00 22 LEU A O 5
ATOM 6065 N N . GLY A 1 23 ? 2.341 -0.107 6.431 1.00 0.00 23 GLY A N 5
ATOM 6066 C CA . GLY A 1 23 ? 1.404 0.932 6.814 1.00 0.00 23 GLY A CA 5
ATOM 6067 C C . GLY A 1 23 ? 1.652 2.236 6.082 1.00 0.00 23 GLY A C 5
ATOM 6068 O O . GLY A 1 23 ? 1.467 2.318 4.869 1.00 0.00 23 GLY A O 5
ATOM 6072 N N . GLU A 1 24 ? 2.072 3.258 6.822 1.00 0.00 24 GLU A N 5
ATOM 6073 C CA . GLU A 1 24 ? 2.343 4.565 6.235 1.00 0.00 24 GLU A CA 5
ATOM 6074 C C . GLU A 1 24 ? 3.429 4.467 5.168 1.00 0.00 24 GLU A C 5
ATOM 6075 O O . GLU A 1 24 ? 3.565 5.351 4.323 1.00 0.00 24 GLU A O 5
ATOM 6087 N N . MET A 1 25 ? 4.201 3.386 5.215 1.00 0.00 25 MET A N 5
ATOM 6088 C CA . MET A 1 25 ? 5.275 3.171 4.252 1.00 0.00 25 MET A CA 5
ATOM 6089 C C . MET A 1 25 ? 4.794 2.322 3.080 1.00 0.00 25 MET A C 5
ATOM 6090 O O . MET A 1 25 ? 5.595 1.841 2.279 1.00 0.00 25 MET A O 5
ATOM 6104 N N . ALA A 1 26 ? 3.480 2.141 2.987 1.00 0.00 26 ALA A N 5
ATOM 6105 C CA . ALA A 1 26 ? 2.893 1.351 1.912 1.00 0.00 26 ALA A CA 5
ATOM 6106 C C . ALA A 1 26 ? 3.294 1.898 0.546 1.00 0.00 26 ALA A C 5
ATOM 6107 O O . ALA A 1 26 ? 3.114 3.082 0.262 1.00 0.00 26 ALA A O 5
ATOM 6114 N N . THR A 1 27 ? 3.841 1.027 -0.297 1.00 0.00 27 THR A N 5
ATOM 6115 C CA . THR A 1 27 ? 4.271 1.424 -1.632 1.00 0.00 27 THR A CA 5
ATOM 6116 C C . THR A 1 27 ? 3.108 1.385 -2.618 1.00 0.00 27 THR A C 5
ATOM 6117 O O . THR A 1 27 ? 3.306 1.215 -3.821 1.00 0.00 27 THR A O 5
ATOM 6128 N N . VAL A 1 28 ? 1.894 1.544 -2.100 1.00 0.00 28 VAL A N 5
ATOM 6129 C CA . VAL A 1 28 ? 0.699 1.529 -2.935 1.00 0.00 28 VAL A CA 5
ATOM 6130 C C . VAL A 1 28 ? -0.216 2.703 -2.606 1.00 0.00 28 VAL A C 5
ATOM 6131 O O . VAL A 1 28 ? -0.171 3.248 -1.504 1.00 0.00 28 VAL A O 5
ATOM 6144 N N . ALA A 1 29 ? -1.047 3.087 -3.570 1.00 0.00 29 ALA A N 5
ATOM 6145 C CA . ALA A 1 29 ? -1.975 4.195 -3.382 1.00 0.00 29 ALA A CA 5
ATOM 6146 C C . ALA A 1 29 ? -3.092 3.817 -2.414 1.00 0.00 29 ALA A C 5
ATOM 6147 O O . ALA A 1 29 ? -3.299 4.462 -1.386 1.00 0.00 29 ALA A O 5
ATOM 6154 N N . PRO A 1 30 ? -3.830 2.748 -2.749 1.00 0.00 30 PRO A N 5
ATOM 6155 C CA . PRO A 1 30 ? -4.939 2.261 -1.923 1.00 0.00 30 PRO A CA 5
ATOM 6156 C C . PRO A 1 30 ? -4.458 1.642 -0.615 1.00 0.00 30 PRO A C 5
ATOM 6157 O O . PRO A 1 30 ? -4.937 1.994 0.463 1.00 0.00 30 PRO A O 5
ATOM 6168 N N . VAL A 1 31 ? -3.508 0.718 -0.717 1.00 0.00 31 VAL A N 5
ATOM 6169 C CA . VAL A 1 31 ? -2.961 0.050 0.458 1.00 0.00 31 VAL A CA 5
ATOM 6170 C C . VAL A 1 31 ? -2.394 1.060 1.450 1.00 0.00 31 VAL A C 5
ATOM 6171 O O . VAL A 1 31 ? -2.145 0.734 2.611 1.00 0.00 31 VAL A O 5
ATOM 6184 N N . LEU A 1 32 ? -2.192 2.288 0.985 1.00 0.00 32 LEU A N 5
ATOM 6185 C CA . LEU A 1 32 ? -1.655 3.348 1.830 1.00 0.00 32 LEU A CA 5
ATOM 6186 C C . LEU A 1 32 ? -2.778 4.173 2.451 1.00 0.00 32 LEU A C 5
ATOM 6187 O O . LEU A 1 32 ? -2.807 4.388 3.663 1.00 0.00 32 LEU A O 5
ATOM 6203 N N . TYR A 1 33 ? -3.702 4.629 1.613 1.00 0.00 33 TYR A N 5
ATOM 6204 C CA . TYR A 1 33 ? -4.828 5.430 2.078 1.00 0.00 33 TYR A CA 5
ATOM 6205 C C . TYR A 1 33 ? -5.480 4.793 3.302 1.00 0.00 33 TYR A C 5
ATOM 6206 O O . TYR A 1 33 ? -5.645 5.436 4.339 1.00 0.00 33 TYR A O 5
ATOM 6224 N N . THR A 1 34 ? -5.850 3.522 3.173 1.00 0.00 34 THR A N 5
ATOM 6225 C CA . THR A 1 34 ? -6.485 2.796 4.266 1.00 0.00 34 THR A CA 5
ATOM 6226 C C . THR A 1 34 ? -5.562 2.707 5.476 1.00 0.00 34 THR A C 5
ATOM 6227 O O . THR A 1 34 ? -5.944 3.072 6.587 1.00 0.00 34 THR A O 5
ATOM 6238 N N . ASN A 1 35 ? -4.346 2.220 5.252 1.00 0.00 35 ASN A N 5
ATOM 6239 C CA . ASN A 1 35 ? -3.368 2.084 6.326 1.00 0.00 35 ASN A CA 5
ATOM 6240 C C . ASN A 1 35 ? -3.393 3.303 7.243 1.00 0.00 35 ASN A C 5
ATOM 6241 O O . ASN A 1 35 ? -3.274 3.177 8.462 1.00 0.00 35 ASN A O 5
ATOM 6252 N N . ILE A 1 36 ? -3.550 4.481 6.648 1.00 0.00 36 ILE A N 5
ATOM 6253 C CA . ILE A 1 36 ? -3.592 5.721 7.412 1.00 0.00 36 ILE A CA 5
ATOM 6254 C C . ILE A 1 36 ? -5.017 6.054 7.841 1.00 0.00 36 ILE A C 5
ATOM 6255 O O . ILE A 1 36 ? -5.331 6.068 9.031 1.00 0.00 36 ILE A O 5
ATOM 6271 N N . ASN A 1 37 ? -5.877 6.320 6.863 1.00 0.00 37 ASN A N 5
ATOM 6272 C CA . ASN A 1 37 ? -7.270 6.651 7.140 1.00 0.00 37 ASN A CA 5
ATOM 6273 C C . ASN A 1 37 ? -7.893 5.634 8.091 1.00 0.00 37 ASN A C 5
ATOM 6274 O O . ASN A 1 37 ? -8.435 5.996 9.135 1.00 0.00 37 ASN A O 5
ATOM 6285 N N . PHE A 1 38 ? -7.811 4.360 7.722 1.00 0.00 38 PHE A N 5
ATOM 6286 C CA . PHE A 1 38 ? -8.366 3.290 8.542 1.00 0.00 38 PHE A CA 5
ATOM 6287 C C . PHE A 1 38 ? -7.257 2.504 9.235 1.00 0.00 38 PHE A C 5
ATOM 6288 O O . PHE A 1 38 ? -6.769 1.493 8.730 1.00 0.00 38 PHE A O 5
ATOM 6305 N N . PRO A 1 39 ? -6.848 2.979 10.421 1.00 0.00 39 PRO A N 5
ATOM 6306 C CA . PRO A 1 39 ? -5.792 2.338 11.209 1.00 0.00 39 PRO A CA 5
ATOM 6307 C C . PRO A 1 39 ? -6.234 0.998 11.789 1.00 0.00 39 PRO A C 5
ATOM 6308 O O . PRO A 1 39 ? -5.501 0.012 11.726 1.00 0.00 39 PRO A O 5
ATOM 6319 N N . ASN A 1 40 ? -7.437 0.971 12.353 1.00 0.00 40 ASN A N 5
ATOM 6320 C CA . ASN A 1 40 ? -7.977 -0.249 12.944 1.00 0.00 40 ASN A CA 5
ATOM 6321 C C . ASN A 1 40 ? -8.558 -1.163 11.869 1.00 0.00 40 ASN A C 5
ATOM 6322 O O . ASN A 1 40 ? -9.205 -2.165 12.175 1.00 0.00 40 ASN A O 5
ATOM 6333 N N . LEU A 1 41 ? -8.322 -0.811 10.610 1.00 0.00 41 LEU A N 5
ATOM 6334 C CA . LEU A 1 41 ? -8.821 -1.600 9.489 1.00 0.00 41 LEU A CA 5
ATOM 6335 C C . LEU A 1 41 ? -8.692 -3.093 9.773 1.00 0.00 41 LEU A C 5
ATOM 6336 O O . LEU A 1 41 ? -9.684 -3.823 9.778 1.00 0.00 41 LEU A O 5
ATOM 6352 N N . LYS A 1 42 ? -7.465 -3.540 10.013 1.00 0.00 42 LYS A N 5
ATOM 6353 C CA . LYS A 1 42 ? -7.205 -4.945 10.302 1.00 0.00 42 LYS A CA 5
ATOM 6354 C C . LYS A 1 42 ? -8.284 -5.522 11.213 1.00 0.00 42 LYS A C 5
ATOM 6355 O O . LYS A 1 42 ? -8.772 -6.629 10.987 1.00 0.00 42 LYS A O 5
ATOM 6374 N N . GLU A 1 43 ? -8.653 -4.763 12.240 1.00 0.00 43 GLU A N 5
ATOM 6375 C CA . GLU A 1 43 ? -9.676 -5.200 13.183 1.00 0.00 43 GLU A CA 5
ATOM 6376 C C . GLU A 1 43 ? -11.006 -5.434 12.474 1.00 0.00 43 GLU A C 5
ATOM 6377 O O . GLU A 1 43 ? -11.524 -6.550 12.456 1.00 0.00 43 GLU A O 5
ATOM 6389 N N . GLU A 1 44 ? -11.554 -4.372 11.890 1.00 0.00 44 GLU A N 5
ATOM 6390 C CA . GLU A 1 44 ? -12.824 -4.462 11.180 1.00 0.00 44 GLU A CA 5
ATOM 6391 C C . GLU A 1 44 ? -12.859 -5.694 10.281 1.00 0.00 44 GLU A C 5
ATOM 6392 O O . GLU A 1 44 ? -13.857 -6.415 10.235 1.00 0.00 44 GLU A O 5
ATOM 6404 N N . PHE A 1 45 ? -11.764 -5.930 9.567 1.00 0.00 45 PHE A N 5
ATOM 6405 C CA . PHE A 1 45 ? -11.669 -7.073 8.667 1.00 0.00 45 PHE A CA 5
ATOM 6406 C C . PHE A 1 45 ? -10.330 -7.786 8.833 1.00 0.00 45 PHE A C 5
ATOM 6407 O O . PHE A 1 45 ? -9.326 -7.428 8.216 1.00 0.00 45 PHE A O 5
ATOM 6424 N N . PRO A 1 46 ? -10.313 -8.820 9.687 1.00 0.00 46 PRO A N 5
ATOM 6425 C CA . PRO A 1 46 ? -9.104 -9.606 9.955 1.00 0.00 46 PRO A CA 5
ATOM 6426 C C . PRO A 1 46 ? -8.691 -10.459 8.761 1.00 0.00 46 PRO A C 5
ATOM 6427 O O . PRO A 1 46 ? -7.528 -10.456 8.357 1.00 0.00 46 PRO A O 5
ATOM 6438 N N . ASP A 1 47 ? -9.650 -11.187 8.200 1.00 0.00 47 ASP A N 5
ATOM 6439 C CA . ASP A 1 47 ? -9.385 -12.044 7.050 1.00 0.00 47 ASP A CA 5
ATOM 6440 C C . ASP A 1 47 ? -8.991 -11.214 5.833 1.00 0.00 47 ASP A C 5
ATOM 6441 O O . ASP A 1 47 ? -9.824 -10.528 5.241 1.00 0.00 47 ASP A O 5
ATOM 6450 N N . TRP A 1 48 ? -7.717 -11.281 5.465 1.00 0.00 48 TRP A N 5
ATOM 6451 C CA . TRP A 1 48 ? -7.212 -10.534 4.318 1.00 0.00 48 TRP A CA 5
ATOM 6452 C C . TRP A 1 48 ? -8.175 -10.630 3.140 1.00 0.00 48 TRP A C 5
ATOM 6453 O O . TRP A 1 48 ? -8.713 -9.622 2.681 1.00 0.00 48 TRP A O 5
ATOM 6474 N N . THR A 1 49 ? -8.388 -11.849 2.653 1.00 0.00 49 THR A N 5
ATOM 6475 C CA . THR A 1 49 ? -9.285 -12.076 1.527 1.00 0.00 49 THR A CA 5
ATOM 6476 C C . THR A 1 49 ? -10.545 -11.225 1.648 1.00 0.00 49 THR A C 5
ATOM 6477 O O . THR A 1 49 ? -11.187 -10.902 0.648 1.00 0.00 49 THR A O 5
ATOM 6488 N N . THR A 1 50 ? -10.893 -10.862 2.878 1.00 0.00 50 THR A N 5
ATOM 6489 C CA . THR A 1 50 ? -12.076 -10.049 3.129 1.00 0.00 50 THR A CA 5
ATOM 6490 C C . THR A 1 50 ? -11.713 -8.573 3.247 1.00 0.00 50 THR A C 5
ATOM 6491 O O . THR A 1 50 ? -12.444 -7.705 2.769 1.00 0.00 50 THR A O 5
ATOM 6502 N N . ARG A 1 51 ? -10.581 -8.295 3.885 1.00 0.00 51 ARG A N 5
ATOM 6503 C CA . ARG A 1 51 ? -10.122 -6.923 4.065 1.00 0.00 51 ARG A CA 5
ATOM 6504 C C . ARG A 1 51 ? -9.746 -6.296 2.726 1.00 0.00 51 ARG A C 5
ATOM 6505 O O . ARG A 1 51 ? -10.211 -5.208 2.386 1.00 0.00 51 ARG A O 5
ATOM 6526 N N . VAL A 1 52 ? -8.900 -6.989 1.970 1.00 0.00 52 VAL A N 5
ATOM 6527 C CA . VAL A 1 52 ? -8.462 -6.500 0.669 1.00 0.00 52 VAL A CA 5
ATOM 6528 C C . VAL A 1 52 ? -9.611 -5.844 -0.088 1.00 0.00 52 VAL A C 5
ATOM 6529 O O . VAL A 1 52 ? -9.483 -4.725 -0.586 1.00 0.00 52 VAL A O 5
ATOM 6542 N N . LYS A 1 53 ? -10.736 -6.546 -0.170 1.00 0.00 53 LYS A N 5
ATOM 6543 C CA . LYS A 1 53 ? -11.910 -6.033 -0.864 1.00 0.00 53 LYS A CA 5
ATOM 6544 C C . LYS A 1 53 ? -12.254 -4.626 -0.384 1.00 0.00 53 LYS A C 5
ATOM 6545 O O . LYS A 1 53 ? -12.464 -3.720 -1.190 1.00 0.00 53 LYS A O 5
ATOM 6564 N N . GLN A 1 54 ? -12.309 -4.452 0.933 1.00 0.00 54 GLN A N 5
ATOM 6565 C CA . GLN A 1 54 ? -12.626 -3.156 1.519 1.00 0.00 54 GLN A CA 5
ATOM 6566 C C . GLN A 1 54 ? -11.737 -2.062 0.936 1.00 0.00 54 GLN A C 5
ATOM 6567 O O . GLN A 1 54 ? -12.228 -1.080 0.379 1.00 0.00 54 GLN A O 5
ATOM 6581 N N . ILE A 1 55 ? -10.426 -2.239 1.069 1.00 0.00 55 ILE A N 5
ATOM 6582 C CA . ILE A 1 55 ? -9.469 -1.268 0.556 1.00 0.00 55 ILE A CA 5
ATOM 6583 C C . ILE A 1 55 ? -9.849 -0.811 -0.849 1.00 0.00 55 ILE A C 5
ATOM 6584 O O . ILE A 1 55 ? -9.642 0.346 -1.214 1.00 0.00 55 ILE A O 5
ATOM 6600 N N . ALA A 1 56 ? -10.408 -1.728 -1.632 1.00 0.00 56 ALA A N 5
ATOM 6601 C CA . ALA A 1 56 ? -10.820 -1.419 -2.996 1.00 0.00 56 ALA A CA 5
ATOM 6602 C C . ALA A 1 56 ? -11.962 -0.408 -3.008 1.00 0.00 56 ALA A C 5
ATOM 6603 O O . ALA A 1 56 ? -11.875 0.635 -3.655 1.00 0.00 56 ALA A O 5
ATOM 6610 N N . LYS A 1 57 ? -13.033 -0.724 -2.288 1.00 0.00 57 LYS A N 5
ATOM 6611 C CA . LYS A 1 57 ? -14.193 0.156 -2.215 1.00 0.00 57 LYS A CA 5
ATOM 6612 C C . LYS A 1 57 ? -13.824 1.491 -1.577 1.00 0.00 57 LYS A C 5
ATOM 6613 O O . LYS A 1 57 ? -14.143 2.555 -2.109 1.00 0.00 57 LYS A O 5
ATOM 6632 N N . LEU A 1 58 ? -13.147 1.429 -0.435 1.00 0.00 58 LEU A N 5
ATOM 6633 C CA . LEU A 1 58 ? -12.732 2.634 0.275 1.00 0.00 58 LEU A CA 5
ATOM 6634 C C . LEU A 1 58 ? -11.860 3.516 -0.612 1.00 0.00 58 LEU A C 5
ATOM 6635 O O . LEU A 1 58 ? -11.915 4.743 -0.530 1.00 0.00 58 LEU A O 5
ATOM 6651 N N . TRP A 1 59 ? -11.058 2.883 -1.461 1.00 0.00 59 TRP A N 5
ATOM 6652 C CA . TRP A 1 59 ? -10.175 3.610 -2.366 1.00 0.00 59 TRP A CA 5
ATOM 6653 C C . TRP A 1 59 ? -10.971 4.285 -3.477 1.00 0.00 59 TRP A C 5
ATOM 6654 O O . TRP A 1 59 ? -10.814 5.481 -3.727 1.00 0.00 59 TRP A O 5
ATOM 6675 N N . ARG A 1 60 ? -11.826 3.513 -4.140 1.00 0.00 60 ARG A N 5
ATOM 6676 C CA . ARG A 1 60 ? -12.646 4.038 -5.225 1.00 0.00 60 ARG A CA 5
ATOM 6677 C C . ARG A 1 60 ? -13.552 5.161 -4.728 1.00 0.00 60 ARG A C 5
ATOM 6678 O O . ARG A 1 60 ? -13.701 6.190 -5.387 1.00 0.00 60 ARG A O 5
ATOM 6699 N N . LYS A 1 61 ? -14.155 4.955 -3.562 1.00 0.00 61 LYS A N 5
ATOM 6700 C CA . LYS A 1 61 ? -15.046 5.949 -2.976 1.00 0.00 61 LYS A CA 5
ATOM 6701 C C . LYS A 1 61 ? -14.395 7.329 -2.973 1.00 0.00 61 LYS A C 5
ATOM 6702 O O . LYS A 1 61 ? -15.034 8.327 -3.305 1.00 0.00 61 LYS A O 5
ATOM 6721 N N . ALA A 1 62 ? -13.121 7.377 -2.598 1.00 0.00 62 ALA A N 5
ATOM 6722 C CA . ALA A 1 62 ? -12.384 8.633 -2.556 1.00 0.00 62 ALA A CA 5
ATOM 6723 C C . ALA A 1 62 ? -12.290 9.261 -3.943 1.00 0.00 62 ALA A C 5
ATOM 6724 O O . ALA A 1 62 ? -12.254 8.557 -4.952 1.00 0.00 62 ALA A O 5
ATOM 6731 N N . SER A 1 63 ? -12.252 10.589 -3.985 1.00 0.00 63 SER A N 5
ATOM 6732 C CA . SER A 1 63 ? -12.167 11.312 -5.249 1.00 0.00 63 SER A CA 5
ATOM 6733 C C . SER A 1 63 ? -10.726 11.365 -5.748 1.00 0.00 63 SER A C 5
ATOM 6734 O O . SER A 1 63 ? -9.783 11.361 -4.957 1.00 0.00 63 SER A O 5
ATOM 6742 N N . SER A 1 64 ? -10.565 11.416 -7.066 1.00 0.00 64 SER A N 5
ATOM 6743 C CA . SER A 1 64 ? -9.240 11.466 -7.673 1.00 0.00 64 SER A CA 5
ATOM 6744 C C . SER A 1 64 ? -8.378 12.535 -7.007 1.00 0.00 64 SER A C 5
ATOM 6745 O O . SER A 1 64 ? -7.208 12.302 -6.703 1.00 0.00 64 SER A O 5
ATOM 6753 N N . GLN A 1 65 ? -8.966 13.706 -6.784 1.00 0.00 65 GLN A N 5
ATOM 6754 C CA . GLN A 1 65 ? -8.252 14.811 -6.155 1.00 0.00 65 GLN A CA 5
ATOM 6755 C C . GLN A 1 65 ? -7.772 14.425 -4.760 1.00 0.00 65 GLN A C 5
ATOM 6756 O O . GLN A 1 65 ? -6.815 15.000 -4.242 1.00 0.00 65 GLN A O 5
ATOM 6770 N N . GLU A 1 66 ? -8.444 13.449 -4.158 1.00 0.00 66 GLU A N 5
ATOM 6771 C CA . GLU A 1 66 ? -8.085 12.988 -2.821 1.00 0.00 66 GLU A CA 5
ATOM 6772 C C . GLU A 1 66 ? -6.930 11.993 -2.881 1.00 0.00 66 GLU A C 5
ATOM 6773 O O . GLU A 1 66 ? -6.080 11.958 -1.990 1.00 0.00 66 GLU A O 5
ATOM 6785 N N . ARG A 1 67 ? -6.906 11.185 -3.936 1.00 0.00 67 ARG A N 5
ATOM 6786 C CA . ARG A 1 67 ? -5.856 10.188 -4.111 1.00 0.00 67 ARG A CA 5
ATOM 6787 C C . ARG A 1 67 ? -4.582 10.830 -4.652 1.00 0.00 67 ARG A C 5
ATOM 6788 O O . ARG A 1 67 ? -3.497 10.259 -4.551 1.00 0.00 67 ARG A O 5
ATOM 6809 N N . ALA A 1 68 ? -4.723 12.019 -5.228 1.00 0.00 68 ALA A N 5
ATOM 6810 C CA . ALA A 1 68 ? -3.584 12.739 -5.784 1.00 0.00 68 ALA A CA 5
ATOM 6811 C C . ALA A 1 68 ? -2.325 12.497 -4.957 1.00 0.00 68 ALA A C 5
ATOM 6812 O O . ALA A 1 68 ? -1.305 12.026 -5.459 1.00 0.00 68 ALA A O 5
ATOM 6819 N N . PRO A 1 69 ? -2.397 12.827 -3.659 1.00 0.00 69 PRO A N 5
ATOM 6820 C CA . PRO A 1 69 ? -1.272 12.655 -2.735 1.00 0.00 69 PRO A CA 5
ATOM 6821 C C . PRO A 1 69 ? -0.979 11.186 -2.446 1.00 0.00 69 PRO A C 5
ATOM 6822 O O . PRO A 1 69 ? 0.161 10.736 -2.568 1.00 0.00 69 PRO A O 5
ATOM 6833 N N . TYR A 1 70 ? -2.013 10.445 -2.065 1.00 0.00 70 TYR A N 5
ATOM 6834 C CA . TYR A 1 70 ? -1.865 9.028 -1.757 1.00 0.00 70 TYR A CA 5
ATOM 6835 C C . TYR A 1 70 ? -1.337 8.260 -2.965 1.00 0.00 70 TYR A C 5
ATOM 6836 O O . TYR A 1 70 ? -0.857 7.133 -2.839 1.00 0.00 70 TYR A O 5
ATOM 6854 N N . VAL A 1 71 ? -1.429 8.880 -4.138 1.00 0.00 71 VAL A N 5
ATOM 6855 C CA . VAL A 1 71 ? -0.960 8.257 -5.370 1.00 0.00 71 VAL A CA 5
ATOM 6856 C C . VAL A 1 71 ? 0.537 8.477 -5.561 1.00 0.00 71 VAL A C 5
ATOM 6857 O O . VAL A 1 71 ? 1.254 7.577 -5.998 1.00 0.00 71 VAL A O 5
ATOM 6870 N N . GLN A 1 72 ? 1.000 9.678 -5.231 1.00 0.00 72 GLN A N 5
ATOM 6871 C CA . GLN A 1 72 ? 2.412 10.015 -5.366 1.00 0.00 72 GLN A CA 5
ATOM 6872 C C . GLN A 1 72 ? 3.221 9.450 -4.203 1.00 0.00 72 GLN A C 5
ATOM 6873 O O . GLN A 1 72 ? 4.279 8.853 -4.401 1.00 0.00 72 GLN A O 5
ATOM 6887 N N . LYS A 1 73 ? 2.716 9.643 -2.989 1.00 0.00 73 LYS A N 5
ATOM 6888 C CA . LYS A 1 73 ? 3.390 9.153 -1.793 1.00 0.00 73 LYS A CA 5
ATOM 6889 C C . LYS A 1 73 ? 3.817 7.699 -1.966 1.00 0.00 73 LYS A C 5
ATOM 6890 O O . LYS A 1 73 ? 4.970 7.347 -1.720 1.00 0.00 73 LYS A O 5
ATOM 6909 N N . ALA A 1 74 ? 2.880 6.859 -2.393 1.00 0.00 74 ALA A N 5
ATOM 6910 C CA . ALA A 1 74 ? 3.160 5.444 -2.602 1.00 0.00 74 ALA A CA 5
ATOM 6911 C C . ALA A 1 74 ? 4.408 5.252 -3.457 1.00 0.00 74 ALA A C 5
ATOM 6912 O O . ALA A 1 74 ? 5.234 4.382 -3.180 1.00 0.00 74 ALA A O 5
ATOM 6919 N N . ARG A 1 75 ? 4.539 6.070 -4.496 1.00 0.00 75 ARG A N 5
ATOM 6920 C CA . ARG A 1 75 ? 5.686 5.988 -5.393 1.00 0.00 75 ARG A CA 5
ATOM 6921 C C . ARG A 1 75 ? 6.969 6.394 -4.673 1.00 0.00 75 ARG A C 5
ATOM 6922 O O . ARG A 1 75 ? 8.003 5.740 -4.810 1.00 0.00 75 ARG A O 5
ATOM 6943 N N . ASP A 1 76 ? 6.893 7.476 -3.906 1.00 0.00 76 ASP A N 5
ATOM 6944 C CA . ASP A 1 76 ? 8.048 7.969 -3.164 1.00 0.00 76 ASP A CA 5
ATOM 6945 C C . ASP A 1 76 ? 8.508 6.944 -2.132 1.00 0.00 76 ASP A C 5
ATOM 6946 O O . ASP A 1 76 ? 9.705 6.773 -1.904 1.00 0.00 76 ASP A O 5
ATOM 6955 N N . ASN A 1 77 ? 7.549 6.265 -1.511 1.00 0.00 77 ASN A N 5
ATOM 6956 C CA . ASN A 1 77 ? 7.857 5.258 -0.502 1.00 0.00 77 ASN A CA 5
ATOM 6957 C C . ASN A 1 77 ? 8.792 4.192 -1.064 1.00 0.00 77 ASN A C 5
ATOM 6958 O O . ASN A 1 77 ? 9.653 3.671 -0.355 1.00 0.00 77 ASN A O 5
ATOM 6969 N N . ARG A 1 78 ? 8.618 3.874 -2.342 1.00 0.00 78 ARG A N 5
ATOM 6970 C CA . ARG A 1 78 ? 9.446 2.871 -3.000 1.00 0.00 78 ARG A CA 5
ATOM 6971 C C . ARG A 1 78 ? 10.901 3.325 -3.067 1.00 0.00 78 ARG A C 5
ATOM 6972 O O . ARG A 1 78 ? 11.820 2.510 -2.998 1.00 0.00 78 ARG A O 5
ATOM 6993 N N . ALA A 1 79 ? 11.101 4.632 -3.202 1.00 0.00 79 ALA A N 5
ATOM 6994 C CA . ALA A 1 79 ? 12.444 5.195 -3.277 1.00 0.00 79 ALA A CA 5
ATOM 6995 C C . ALA A 1 79 ? 13.173 5.056 -1.945 1.00 0.00 79 ALA A C 5
ATOM 6996 O O . ALA A 1 79 ? 14.341 4.672 -1.903 1.00 0.00 79 ALA A O 5
ATOM 7003 N N . ALA A 1 80 ? 12.475 5.372 -0.858 1.00 0.00 80 ALA A N 5
ATOM 7004 C CA . ALA A 1 80 ? 13.056 5.280 0.475 1.00 0.00 80 ALA A CA 5
ATOM 7005 C C . ALA A 1 80 ? 13.667 3.904 0.715 1.00 0.00 80 ALA A C 5
ATOM 7006 O O . ALA A 1 80 ? 14.776 3.788 1.238 1.00 0.00 80 ALA A O 5
ATOM 7013 N N . LEU A 1 81 ? 12.936 2.863 0.331 1.00 0.00 81 LEU A N 5
ATOM 7014 C CA . LEU A 1 81 ? 13.406 1.493 0.505 1.00 0.00 81 LEU A CA 5
ATOM 7015 C C . LEU A 1 81 ? 14.821 1.329 -0.040 1.00 0.00 81 LEU A C 5
ATOM 7016 O O . LEU A 1 81 ? 15.731 0.917 0.680 1.00 0.00 81 LEU A O 5
ATOM 7032 N N . ARG A 1 82 ? 14.999 1.656 -1.316 1.00 0.00 82 ARG A N 5
ATOM 7033 C CA . ARG A 1 82 ? 16.304 1.546 -1.958 1.00 0.00 82 ARG A CA 5
ATOM 7034 C C . ARG A 1 82 ? 17.381 2.229 -1.121 1.00 0.00 82 ARG A C 5
ATOM 7035 O O . ARG A 1 82 ? 18.557 1.870 -1.192 1.00 0.00 82 ARG A O 5
ATOM 7056 N N . ILE A 1 83 ? 16.971 3.215 -0.329 1.00 0.00 83 ILE A N 5
ATOM 7057 C CA . ILE A 1 83 ? 17.901 3.947 0.521 1.00 0.00 83 ILE A CA 5
ATOM 7058 C C . ILE A 1 83 ? 18.479 3.047 1.608 1.00 0.00 83 ILE A C 5
ATOM 7059 O O . ILE A 1 83 ? 19.695 2.937 1.755 1.00 0.00 83 ILE A O 5
ATOM 7075 N N . ASN A 1 84 ? 17.597 2.402 2.365 1.00 0.00 84 ASN A N 5
ATOM 7076 C CA . ASN A 1 84 ? 18.019 1.509 3.438 1.00 0.00 84 ASN A CA 5
ATOM 7077 C C . ASN A 1 84 ? 18.011 0.057 2.971 1.00 0.00 84 ASN A C 5
ATOM 7078 O O . ASN A 1 84 ? 17.648 -0.240 1.833 1.00 0.00 84 ASN A O 5
ATOM 7089 N N . LYS A 1 85 ? 18.413 -0.847 3.859 1.00 0.00 85 LYS A N 5
ATOM 7090 C CA . LYS A 1 85 ? 18.450 -2.269 3.541 1.00 0.00 85 LYS A CA 5
ATOM 7091 C C . LYS A 1 85 ? 18.911 -2.493 2.104 1.00 0.00 85 LYS A C 5
ATOM 7092 O O . LYS A 1 85 ? 18.314 -3.278 1.366 1.00 0.00 85 LYS A O 5
ATOM 7111 N N . VAL A 1 86 ? 19.976 -1.800 1.714 1.00 0.00 86 VAL A N 5
ATOM 7112 C CA . VAL A 1 86 ? 20.518 -1.926 0.366 1.00 0.00 86 VAL A CA 5
ATOM 7113 C C . VAL A 1 86 ? 21.798 -2.754 0.364 1.00 0.00 86 VAL A C 5
ATOM 7114 O O . VAL A 1 86 ? 22.569 -2.724 1.322 1.00 0.00 86 VAL A O 5
ATOM 7127 N N . GLN A 1 87 ? 22.017 -3.491 -0.720 1.00 0.00 87 GLN A N 5
ATOM 7128 C CA . GLN A 1 87 ? 23.205 -4.328 -0.847 1.00 0.00 87 GLN A CA 5
ATOM 7129 C C . GLN A 1 87 ? 24.353 -3.550 -1.482 1.00 0.00 87 GLN A C 5
ATOM 7130 O O . GLN A 1 87 ? 24.148 -2.776 -2.417 1.00 0.00 87 GLN A O 5
ATOM 7144 N N . MET A 1 88 ? 25.560 -3.762 -0.969 1.00 0.00 88 MET A N 5
ATOM 7145 C CA . MET A 1 88 ? 26.741 -3.081 -1.487 1.00 0.00 88 MET A CA 5
ATOM 7146 C C . MET A 1 88 ? 27.140 -3.645 -2.847 1.00 0.00 88 MET A C 5
ATOM 7147 O O . MET A 1 88 ? 26.953 -4.831 -3.117 1.00 0.00 88 MET A O 5
ATOM 7161 N N . SER A 1 89 ? 27.690 -2.786 -3.701 1.00 0.00 89 SER A N 5
ATOM 7162 C CA . SER A 1 89 ? 28.111 -3.198 -5.034 1.00 0.00 89 SER A CA 5
ATOM 7163 C C . SER A 1 89 ? 29.276 -2.343 -5.524 1.00 0.00 89 SER A C 5
ATOM 7164 O O . SER A 1 89 ? 29.536 -1.265 -4.991 1.00 0.00 89 SER A O 5
ATOM 7172 N N . ASN A 1 90 ? 29.973 -2.833 -6.544 1.00 0.00 90 ASN A N 5
ATOM 7173 C CA . ASN A 1 90 ? 31.111 -2.115 -7.107 1.00 0.00 90 ASN A CA 5
ATOM 7174 C C . ASN A 1 90 ? 30.803 -0.626 -7.241 1.00 0.00 90 ASN A C 5
ATOM 7175 O O . ASN A 1 90 ? 29.979 -0.225 -8.062 1.00 0.00 90 ASN A O 5
ATOM 7186 N N . GLY A 1 1 ? 15.054 -9.523 -7.126 1.00 0.00 1 GLY A N 6
ATOM 7187 C CA . GLY A 1 1 ? 14.798 -8.802 -8.360 1.00 0.00 1 GLY A CA 6
ATOM 7188 C C . GLY A 1 1 ? 15.189 -9.598 -9.589 1.00 0.00 1 GLY A C 6
ATOM 7189 O O . GLY A 1 1 ? 16.294 -9.445 -10.109 1.00 0.00 1 GLY A O 6
ATOM 7193 N N . SER A 1 2 ? 14.282 -10.452 -10.053 1.00 0.00 2 SER A N 6
ATOM 7194 C CA . SER A 1 2 ? 14.541 -11.279 -11.225 1.00 0.00 2 SER A CA 6
ATOM 7195 C C . SER A 1 2 ? 13.799 -10.741 -12.445 1.00 0.00 2 SER A C 6
ATOM 7196 O O . SER A 1 2 ? 14.380 -10.580 -13.518 1.00 0.00 2 SER A O 6
ATOM 7204 N N . SER A 1 3 ? 12.510 -10.465 -12.271 1.00 0.00 3 SER A N 6
ATOM 7205 C CA . SER A 1 3 ? 11.686 -9.949 -13.357 1.00 0.00 3 SER A CA 6
ATOM 7206 C C . SER A 1 3 ? 11.617 -10.947 -14.509 1.00 0.00 3 SER A C 6
ATOM 7207 O O . SER A 1 3 ? 11.739 -10.575 -15.675 1.00 0.00 3 SER A O 6
ATOM 7215 N N . GLY A 1 4 ? 11.421 -12.218 -14.171 1.00 0.00 4 GLY A N 6
ATOM 7216 C CA . GLY A 1 4 ? 11.340 -13.251 -15.188 1.00 0.00 4 GLY A CA 6
ATOM 7217 C C . GLY A 1 4 ? 9.918 -13.502 -15.647 1.00 0.00 4 GLY A C 6
ATOM 7218 O O . GLY A 1 4 ? 8.966 -13.015 -15.036 1.00 0.00 4 GLY A O 6
ATOM 7222 N N . SER A 1 5 ? 9.772 -14.262 -16.727 1.00 0.00 5 SER A N 6
ATOM 7223 C CA . SER A 1 5 ? 8.455 -14.572 -17.271 1.00 0.00 5 SER A CA 6
ATOM 7224 C C . SER A 1 5 ? 7.559 -15.194 -16.204 1.00 0.00 5 SER A C 6
ATOM 7225 O O . SER A 1 5 ? 6.453 -14.715 -15.950 1.00 0.00 5 SER A O 6
ATOM 7233 N N . SER A 1 6 ? 8.044 -16.264 -15.583 1.00 0.00 6 SER A N 6
ATOM 7234 C CA . SER A 1 6 ? 7.286 -16.955 -14.546 1.00 0.00 6 SER A CA 6
ATOM 7235 C C . SER A 1 6 ? 6.711 -15.962 -13.541 1.00 0.00 6 SER A C 6
ATOM 7236 O O . SER A 1 6 ? 7.412 -15.491 -12.646 1.00 0.00 6 SER A O 6
ATOM 7244 N N . GLY A 1 7 ? 5.429 -15.647 -13.696 1.00 0.00 7 GLY A N 6
ATOM 7245 C CA . GLY A 1 7 ? 4.780 -14.712 -12.796 1.00 0.00 7 GLY A CA 6
ATOM 7246 C C . GLY A 1 7 ? 4.386 -13.421 -13.487 1.00 0.00 7 GLY A C 6
ATOM 7247 O O . GLY A 1 7 ? 4.835 -12.342 -13.103 1.00 0.00 7 GLY A O 6
ATOM 7251 N N . ASN A 1 8 ? 3.545 -13.532 -14.510 1.00 0.00 8 ASN A N 6
ATOM 7252 C CA . ASN A 1 8 ? 3.092 -12.364 -15.257 1.00 0.00 8 ASN A CA 6
ATOM 7253 C C . ASN A 1 8 ? 1.662 -11.995 -14.876 1.00 0.00 8 ASN A C 6
ATOM 7254 O O . ASN A 1 8 ? 0.746 -12.808 -14.999 1.00 0.00 8 ASN A O 6
ATOM 7265 N N . ALA A 1 9 ? 1.478 -10.763 -14.413 1.00 0.00 9 ALA A N 6
ATOM 7266 C CA . ALA A 1 9 ? 0.159 -10.285 -14.017 1.00 0.00 9 ALA A CA 6
ATOM 7267 C C . ALA A 1 9 ? 0.158 -8.772 -13.827 1.00 0.00 9 ALA A C 6
ATOM 7268 O O . ALA A 1 9 ? 1.021 -8.223 -13.143 1.00 0.00 9 ALA A O 6
ATOM 7275 N N . GLN A 1 10 ? -0.816 -8.104 -14.437 1.00 0.00 10 GLN A N 6
ATOM 7276 C CA . GLN A 1 10 ? -0.928 -6.654 -14.335 1.00 0.00 10 GLN A CA 6
ATOM 7277 C C . GLN A 1 10 ? -1.180 -6.227 -12.893 1.00 0.00 10 GLN A C 6
ATOM 7278 O O . GLN A 1 10 ? -0.508 -5.336 -12.372 1.00 0.00 10 GLN A O 6
ATOM 7292 N N . ARG A 1 11 ? -2.153 -6.868 -12.253 1.00 0.00 11 ARG A N 6
ATOM 7293 C CA . ARG A 1 11 ? -2.495 -6.553 -10.871 1.00 0.00 11 ARG A CA 6
ATOM 7294 C C . ARG A 1 11 ? -2.625 -7.826 -10.040 1.00 0.00 11 ARG A C 6
ATOM 7295 O O . ARG A 1 11 ? -3.202 -8.817 -10.489 1.00 0.00 11 ARG A O 6
ATOM 7316 N N . SER A 1 12 ? -2.085 -7.792 -8.826 1.00 0.00 12 SER A N 6
ATOM 7317 C CA . SER A 1 12 ? -2.137 -8.944 -7.933 1.00 0.00 12 SER A CA 6
ATOM 7318 C C . SER A 1 12 ? -2.368 -8.504 -6.491 1.00 0.00 12 SER A C 6
ATOM 7319 O O . SER A 1 12 ? -1.690 -7.609 -5.985 1.00 0.00 12 SER A O 6
ATOM 7327 N N . THR A 1 13 ? -3.333 -9.139 -5.832 1.00 0.00 13 THR A N 6
ATOM 7328 C CA . THR A 1 13 ? -3.656 -8.814 -4.449 1.00 0.00 13 THR A CA 6
ATOM 7329 C C . THR A 1 13 ? -2.734 -9.547 -3.482 1.00 0.00 13 THR A C 6
ATOM 7330 O O . THR A 1 13 ? -3.158 -9.977 -2.408 1.00 0.00 13 THR A O 6
ATOM 7341 N N . LEU A 1 14 ? -1.470 -9.687 -3.867 1.00 0.00 14 LEU A N 6
ATOM 7342 C CA . LEU A 1 14 ? -0.486 -10.368 -3.033 1.00 0.00 14 LEU A CA 6
ATOM 7343 C C . LEU A 1 14 ? 0.418 -9.363 -2.326 1.00 0.00 14 LEU A C 6
ATOM 7344 O O . LEU A 1 14 ? 0.566 -9.397 -1.105 1.00 0.00 14 LEU A O 6
ATOM 7360 N N . LYS A 1 15 ? 1.019 -8.468 -3.103 1.00 0.00 15 LYS A N 6
ATOM 7361 C CA . LYS A 1 15 ? 1.906 -7.450 -2.552 1.00 0.00 15 LYS A CA 6
ATOM 7362 C C . LYS A 1 15 ? 1.181 -6.600 -1.513 1.00 0.00 15 LYS A C 6
ATOM 7363 O O . LYS A 1 15 ? 1.757 -6.228 -0.491 1.00 0.00 15 LYS A O 6
ATOM 7382 N N . TRP A 1 16 ? -0.085 -6.299 -1.781 1.00 0.00 16 TRP A N 6
ATOM 7383 C CA . TRP A 1 16 ? -0.888 -5.494 -0.868 1.00 0.00 16 TRP A CA 6
ATOM 7384 C C . TRP A 1 16 ? -0.720 -5.972 0.570 1.00 0.00 16 TRP A C 6
ATOM 7385 O O . TRP A 1 16 ? -0.578 -5.165 1.488 1.00 0.00 16 TRP A O 6
ATOM 7406 N N . GLU A 1 17 ? -0.738 -7.288 0.758 1.00 0.00 17 GLU A N 6
ATOM 7407 C CA . GLU A 1 17 ? -0.587 -7.871 2.086 1.00 0.00 17 GLU A CA 6
ATOM 7408 C C . GLU A 1 17 ? 0.752 -7.480 2.704 1.00 0.00 17 GLU A C 6
ATOM 7409 O O . GLU A 1 17 ? 0.877 -7.367 3.923 1.00 0.00 17 GLU A O 6
ATOM 7421 N N . LYS A 1 18 ? 1.752 -7.275 1.853 1.00 0.00 18 LYS A N 6
ATOM 7422 C CA . LYS A 1 18 ? 3.082 -6.896 2.313 1.00 0.00 18 LYS A CA 6
ATOM 7423 C C . LYS A 1 18 ? 3.127 -5.419 2.691 1.00 0.00 18 LYS A C 6
ATOM 7424 O O . LYS A 1 18 ? 3.584 -5.061 3.775 1.00 0.00 18 LYS A O 6
ATOM 7443 N N . GLU A 1 19 ? 2.648 -4.567 1.790 1.00 0.00 19 GLU A N 6
ATOM 7444 C CA . GLU A 1 19 ? 2.633 -3.129 2.031 1.00 0.00 19 GLU A CA 6
ATOM 7445 C C . GLU A 1 19 ? 1.742 -2.786 3.221 1.00 0.00 19 GLU A C 6
ATOM 7446 O O . GLU A 1 19 ? 1.967 -1.792 3.911 1.00 0.00 19 GLU A O 6
ATOM 7458 N N . GLU A 1 20 ? 0.729 -3.615 3.452 1.00 0.00 20 GLU A N 6
ATOM 7459 C CA . GLU A 1 20 ? -0.198 -3.398 4.557 1.00 0.00 20 GLU A CA 6
ATOM 7460 C C . GLU A 1 20 ? 0.548 -3.333 5.887 1.00 0.00 20 GLU A C 6
ATOM 7461 O O . GLU A 1 20 ? 0.115 -2.658 6.821 1.00 0.00 20 GLU A O 6
ATOM 7473 N N . ALA A 1 21 ? 1.670 -4.041 5.965 1.00 0.00 21 ALA A N 6
ATOM 7474 C CA . ALA A 1 21 ? 2.477 -4.063 7.179 1.00 0.00 21 ALA A CA 6
ATOM 7475 C C . ALA A 1 21 ? 3.282 -2.777 7.326 1.00 0.00 21 ALA A C 6
ATOM 7476 O O . ALA A 1 21 ? 3.531 -2.312 8.440 1.00 0.00 21 ALA A O 6
ATOM 7483 N N . LEU A 1 22 ? 3.688 -2.206 6.198 1.00 0.00 22 LEU A N 6
ATOM 7484 C CA . LEU A 1 22 ? 4.467 -0.972 6.201 1.00 0.00 22 LEU A CA 6
ATOM 7485 C C . LEU A 1 22 ? 3.604 0.215 6.616 1.00 0.00 22 LEU A C 6
ATOM 7486 O O . LEU A 1 22 ? 4.118 1.280 6.957 1.00 0.00 22 LEU A O 6
ATOM 7502 N N . GLY A 1 23 ? 2.289 0.024 6.585 1.00 0.00 23 GLY A N 6
ATOM 7503 C CA . GLY A 1 23 ? 1.376 1.087 6.962 1.00 0.00 23 GLY A CA 6
ATOM 7504 C C . GLY A 1 23 ? 1.602 2.355 6.163 1.00 0.00 23 GLY A C 6
ATOM 7505 O O . GLY A 1 23 ? 1.442 2.365 4.943 1.00 0.00 23 GLY A O 6
ATOM 7509 N N . GLU A 1 24 ? 1.973 3.429 6.854 1.00 0.00 24 GLU A N 6
ATOM 7510 C CA . GLU A 1 24 ? 2.218 4.709 6.200 1.00 0.00 24 GLU A CA 6
ATOM 7511 C C . GLU A 1 24 ? 3.338 4.589 5.170 1.00 0.00 24 GLU A C 6
ATOM 7512 O O . GLU A 1 24 ? 3.516 5.467 4.327 1.00 0.00 24 GLU A O 6
ATOM 7524 N N . MET A 1 25 ? 4.089 3.495 5.246 1.00 0.00 25 MET A N 6
ATOM 7525 C CA . MET A 1 25 ? 5.190 3.259 4.321 1.00 0.00 25 MET A CA 6
ATOM 7526 C C . MET A 1 25 ? 4.715 2.482 3.097 1.00 0.00 25 MET A C 6
ATOM 7527 O O . MET A 1 25 ? 5.469 2.283 2.145 1.00 0.00 25 MET A O 6
ATOM 7541 N N . ALA A 1 26 ? 3.461 2.044 3.130 1.00 0.00 26 ALA A N 6
ATOM 7542 C CA . ALA A 1 26 ? 2.885 1.291 2.023 1.00 0.00 26 ALA A CA 6
ATOM 7543 C C . ALA A 1 26 ? 3.322 1.867 0.680 1.00 0.00 26 ALA A C 6
ATOM 7544 O O . ALA A 1 26 ? 3.133 3.053 0.410 1.00 0.00 26 ALA A O 6
ATOM 7551 N N . THR A 1 27 ? 3.910 1.019 -0.159 1.00 0.00 27 THR A N 6
ATOM 7552 C CA . THR A 1 27 ? 4.376 1.445 -1.473 1.00 0.00 27 THR A CA 6
ATOM 7553 C C . THR A 1 27 ? 3.236 1.449 -2.486 1.00 0.00 27 THR A C 6
ATOM 7554 O O . THR A 1 27 ? 3.466 1.522 -3.693 1.00 0.00 27 THR A O 6
ATOM 7565 N N . VAL A 1 28 ? 2.007 1.370 -1.987 1.00 0.00 28 VAL A N 6
ATOM 7566 C CA . VAL A 1 28 ? 0.831 1.366 -2.849 1.00 0.00 28 VAL A CA 6
ATOM 7567 C C . VAL A 1 28 ? -0.072 2.558 -2.552 1.00 0.00 28 VAL A C 6
ATOM 7568 O O . VAL A 1 28 ? -0.016 3.138 -1.468 1.00 0.00 28 VAL A O 6
ATOM 7581 N N . ALA A 1 29 ? -0.904 2.920 -3.523 1.00 0.00 29 ALA A N 6
ATOM 7582 C CA . ALA A 1 29 ? -1.821 4.041 -3.365 1.00 0.00 29 ALA A CA 6
ATOM 7583 C C . ALA A 1 29 ? -2.949 3.697 -2.399 1.00 0.00 29 ALA A C 6
ATOM 7584 O O . ALA A 1 29 ? -3.144 4.352 -1.375 1.00 0.00 29 ALA A O 6
ATOM 7591 N N . PRO A 1 30 ? -3.712 2.644 -2.730 1.00 0.00 30 PRO A N 6
ATOM 7592 C CA . PRO A 1 30 ? -4.834 2.189 -1.904 1.00 0.00 30 PRO A CA 6
ATOM 7593 C C . PRO A 1 30 ? -4.372 1.566 -0.591 1.00 0.00 30 PRO A C 6
ATOM 7594 O O . PRO A 1 30 ? -4.846 1.934 0.484 1.00 0.00 30 PRO A O 6
ATOM 7605 N N . VAL A 1 31 ? -3.443 0.620 -0.685 1.00 0.00 31 VAL A N 6
ATOM 7606 C CA . VAL A 1 31 ? -2.915 -0.054 0.496 1.00 0.00 31 VAL A CA 6
ATOM 7607 C C . VAL A 1 31 ? -2.355 0.951 1.497 1.00 0.00 31 VAL A C 6
ATOM 7608 O O . VAL A 1 31 ? -2.224 0.652 2.685 1.00 0.00 31 VAL A O 6
ATOM 7621 N N . LEU A 1 32 ? -2.027 2.142 1.011 1.00 0.00 32 LEU A N 6
ATOM 7622 C CA . LEU A 1 32 ? -1.481 3.193 1.863 1.00 0.00 32 LEU A CA 6
ATOM 7623 C C . LEU A 1 32 ? -2.598 4.025 2.484 1.00 0.00 32 LEU A C 6
ATOM 7624 O O . LEU A 1 32 ? -2.612 4.260 3.693 1.00 0.00 32 LEU A O 6
ATOM 7640 N N . TYR A 1 33 ? -3.533 4.467 1.651 1.00 0.00 33 TYR A N 6
ATOM 7641 C CA . TYR A 1 33 ? -4.655 5.273 2.118 1.00 0.00 33 TYR A CA 6
ATOM 7642 C C . TYR A 1 33 ? -5.305 4.642 3.345 1.00 0.00 33 TYR A C 6
ATOM 7643 O O . TYR A 1 33 ? -5.378 5.256 4.410 1.00 0.00 33 TYR A O 6
ATOM 7661 N N . THR A 1 34 ? -5.778 3.410 3.188 1.00 0.00 34 THR A N 6
ATOM 7662 C CA . THR A 1 34 ? -6.424 2.694 4.281 1.00 0.00 34 THR A CA 6
ATOM 7663 C C . THR A 1 34 ? -5.521 2.634 5.508 1.00 0.00 34 THR A C 6
ATOM 7664 O O . THR A 1 34 ? -5.938 2.972 6.614 1.00 0.00 34 THR A O 6
ATOM 7675 N N . ASN A 1 35 ? -4.281 2.201 5.304 1.00 0.00 35 ASN A N 6
ATOM 7676 C CA . ASN A 1 35 ? -3.318 2.097 6.395 1.00 0.00 35 ASN A CA 6
ATOM 7677 C C . ASN A 1 35 ? -3.387 3.324 7.299 1.00 0.00 35 ASN A C 6
ATOM 7678 O O . ASN A 1 35 ? -3.218 3.222 8.514 1.00 0.00 35 ASN A O 6
ATOM 7689 N N . ILE A 1 36 ? -3.635 4.483 6.697 1.00 0.00 36 ILE A N 6
ATOM 7690 C CA . ILE A 1 36 ? -3.727 5.728 7.448 1.00 0.00 36 ILE A CA 6
ATOM 7691 C C . ILE A 1 36 ? -5.156 5.985 7.914 1.00 0.00 36 ILE A C 6
ATOM 7692 O O . ILE A 1 36 ? -5.437 5.997 9.112 1.00 0.00 36 ILE A O 6
ATOM 7708 N N . ASN A 1 37 ? -6.057 6.189 6.958 1.00 0.00 37 ASN A N 6
ATOM 7709 C CA . ASN A 1 37 ? -7.458 6.444 7.270 1.00 0.00 37 ASN A CA 6
ATOM 7710 C C . ASN A 1 37 ? -8.004 5.388 8.226 1.00 0.00 37 ASN A C 6
ATOM 7711 O O . ASN A 1 37 ? -8.546 5.713 9.283 1.00 0.00 37 ASN A O 6
ATOM 7722 N N . PHE A 1 38 ? -7.857 4.123 7.848 1.00 0.00 38 PHE A N 6
ATOM 7723 C CA . PHE A 1 38 ? -8.335 3.018 8.671 1.00 0.00 38 PHE A CA 6
ATOM 7724 C C . PHE A 1 38 ? -7.166 2.231 9.257 1.00 0.00 38 PHE A C 6
ATOM 7725 O O . PHE A 1 38 ? -6.710 1.235 8.694 1.00 0.00 38 PHE A O 6
ATOM 7742 N N . PRO A 1 39 ? -6.668 2.688 10.416 1.00 0.00 39 PRO A N 6
ATOM 7743 C CA . PRO A 1 39 ? -5.546 2.042 11.104 1.00 0.00 39 PRO A CA 6
ATOM 7744 C C . PRO A 1 39 ? -5.927 0.687 11.690 1.00 0.00 39 PRO A C 6
ATOM 7745 O O . PRO A 1 39 ? -5.159 -0.271 11.613 1.00 0.00 39 PRO A O 6
ATOM 7756 N N . ASN A 1 40 ? -7.119 0.614 12.274 1.00 0.00 40 ASN A N 6
ATOM 7757 C CA . ASN A 1 40 ? -7.602 -0.625 12.872 1.00 0.00 40 ASN A CA 6
ATOM 7758 C C . ASN A 1 40 ? -8.300 -1.496 11.832 1.00 0.00 40 ASN A C 6
ATOM 7759 O O . ASN A 1 40 ? -8.987 -2.459 12.173 1.00 0.00 40 ASN A O 6
ATOM 7770 N N . LEU A 1 41 ? -8.117 -1.151 10.562 1.00 0.00 41 LEU A N 6
ATOM 7771 C CA . LEU A 1 41 ? -8.728 -1.902 9.470 1.00 0.00 41 LEU A CA 6
ATOM 7772 C C . LEU A 1 41 ? -8.676 -3.401 9.745 1.00 0.00 41 LEU A C 6
ATOM 7773 O O . LEU A 1 41 ? -9.708 -4.071 9.791 1.00 0.00 41 LEU A O 6
ATOM 7789 N N . LYS A 1 42 ? -7.468 -3.923 9.928 1.00 0.00 42 LYS A N 6
ATOM 7790 C CA . LYS A 1 42 ? -7.280 -5.342 10.201 1.00 0.00 42 LYS A CA 6
ATOM 7791 C C . LYS A 1 42 ? -8.384 -5.872 11.110 1.00 0.00 42 LYS A C 6
ATOM 7792 O O . LYS A 1 42 ? -8.893 -6.974 10.906 1.00 0.00 42 LYS A O 6
ATOM 7811 N N . GLU A 1 43 ? -8.751 -5.079 12.112 1.00 0.00 43 GLU A N 6
ATOM 7812 C CA . GLU A 1 43 ? -9.797 -5.470 13.051 1.00 0.00 43 GLU A CA 6
ATOM 7813 C C . GLU A 1 43 ? -11.136 -5.630 12.338 1.00 0.00 43 GLU A C 6
ATOM 7814 O O . GLU A 1 43 ? -11.692 -6.726 12.280 1.00 0.00 43 GLU A O 6
ATOM 7826 N N . GLU A 1 44 ? -11.648 -4.528 11.798 1.00 0.00 44 GLU A N 6
ATOM 7827 C CA . GLU A 1 44 ? -12.923 -4.546 11.091 1.00 0.00 44 GLU A CA 6
ATOM 7828 C C . GLU A 1 44 ? -13.025 -5.769 10.184 1.00 0.00 44 GLU A C 6
ATOM 7829 O O . GLU A 1 44 ? -14.062 -6.430 10.128 1.00 0.00 44 GLU A O 6
ATOM 7841 N N . PHE A 1 45 ? -11.940 -6.065 9.475 1.00 0.00 45 PHE A N 6
ATOM 7842 C CA . PHE A 1 45 ? -11.907 -7.207 8.569 1.00 0.00 45 PHE A CA 6
ATOM 7843 C C . PHE A 1 45 ? -10.616 -8.002 8.744 1.00 0.00 45 PHE A C 6
ATOM 7844 O O . PHE A 1 45 ? -9.586 -7.704 8.139 1.00 0.00 45 PHE A O 6
ATOM 7861 N N . PRO A 1 46 ? -10.671 -9.039 9.592 1.00 0.00 46 PRO A N 6
ATOM 7862 C CA . PRO A 1 46 ? -9.517 -9.899 9.868 1.00 0.00 46 PRO A CA 6
ATOM 7863 C C . PRO A 1 46 ? -9.145 -10.770 8.673 1.00 0.00 46 PRO A C 6
ATOM 7864 O O . PRO A 1 46 ? -7.967 -10.934 8.354 1.00 0.00 46 PRO A O 6
ATOM 7875 N N . ASP A 1 47 ? -10.156 -11.327 8.015 1.00 0.00 47 ASP A N 6
ATOM 7876 C CA . ASP A 1 47 ? -9.934 -12.180 6.853 1.00 0.00 47 ASP A CA 6
ATOM 7877 C C . ASP A 1 47 ? -9.485 -11.356 5.650 1.00 0.00 47 ASP A C 6
ATOM 7878 O O . ASP A 1 47 ? -10.265 -10.590 5.085 1.00 0.00 47 ASP A O 6
ATOM 7887 N N . TRP A 1 48 ? -8.224 -11.518 5.266 1.00 0.00 48 TRP A N 6
ATOM 7888 C CA . TRP A 1 48 ? -7.671 -10.788 4.132 1.00 0.00 48 TRP A CA 6
ATOM 7889 C C . TRP A 1 48 ? -8.653 -10.770 2.965 1.00 0.00 48 TRP A C 6
ATOM 7890 O O . TRP A 1 48 ? -9.135 -9.711 2.561 1.00 0.00 48 TRP A O 6
ATOM 7911 N N . THR A 1 49 ? -8.947 -11.949 2.426 1.00 0.00 49 THR A N 6
ATOM 7912 C CA . THR A 1 49 ? -9.870 -12.069 1.305 1.00 0.00 49 THR A CA 6
ATOM 7913 C C . THR A 1 49 ? -11.068 -11.141 1.478 1.00 0.00 49 THR A C 6
ATOM 7914 O O . THR A 1 49 ? -11.707 -10.746 0.503 1.00 0.00 49 THR A O 6
ATOM 7925 N N . THR A 1 50 ? -11.368 -10.796 2.727 1.00 0.00 50 THR A N 6
ATOM 7926 C CA . THR A 1 50 ? -12.489 -9.915 3.028 1.00 0.00 50 THR A CA 6
ATOM 7927 C C . THR A 1 50 ? -12.023 -8.475 3.212 1.00 0.00 50 THR A C 6
ATOM 7928 O O . THR A 1 50 ? -12.720 -7.534 2.834 1.00 0.00 50 THR A O 6
ATOM 7939 N N . ARG A 1 51 ? -10.840 -8.311 3.796 1.00 0.00 51 ARG A N 6
ATOM 7940 C CA . ARG A 1 51 ? -10.282 -6.985 4.031 1.00 0.00 51 ARG A CA 6
ATOM 7941 C C . ARG A 1 51 ? -9.861 -6.332 2.718 1.00 0.00 51 ARG A C 6
ATOM 7942 O O . ARG A 1 51 ? -10.230 -5.192 2.433 1.00 0.00 51 ARG A O 6
ATOM 7963 N N . VAL A 1 52 ? -9.087 -7.061 1.921 1.00 0.00 52 VAL A N 6
ATOM 7964 C CA . VAL A 1 52 ? -8.616 -6.553 0.638 1.00 0.00 52 VAL A CA 6
ATOM 7965 C C . VAL A 1 52 ? -9.742 -5.867 -0.127 1.00 0.00 52 VAL A C 6
ATOM 7966 O O . VAL A 1 52 ? -9.536 -4.830 -0.758 1.00 0.00 52 VAL A O 6
ATOM 7979 N N . LYS A 1 53 ? -10.933 -6.452 -0.067 1.00 0.00 53 LYS A N 6
ATOM 7980 C CA . LYS A 1 53 ? -12.094 -5.897 -0.753 1.00 0.00 53 LYS A CA 6
ATOM 7981 C C . LYS A 1 53 ? -12.444 -4.518 -0.201 1.00 0.00 53 LYS A C 6
ATOM 7982 O O . LYS A 1 53 ? -12.914 -3.648 -0.934 1.00 0.00 53 LYS A O 6
ATOM 8001 N N . GLN A 1 54 ? -12.211 -4.327 1.093 1.00 0.00 54 GLN A N 6
ATOM 8002 C CA . GLN A 1 54 ? -12.501 -3.054 1.741 1.00 0.00 54 GLN A CA 6
ATOM 8003 C C . GLN A 1 54 ? -11.545 -1.967 1.260 1.00 0.00 54 GLN A C 6
ATOM 8004 O O . GLN A 1 54 ? -11.923 -0.801 1.144 1.00 0.00 54 GLN A O 6
ATOM 8018 N N . ILE A 1 55 ? -10.306 -2.358 0.981 1.00 0.00 55 ILE A N 6
ATOM 8019 C CA . ILE A 1 55 ? -9.296 -1.417 0.512 1.00 0.00 55 ILE A CA 6
ATOM 8020 C C . ILE A 1 55 ? -9.668 -0.847 -0.852 1.00 0.00 55 ILE A C 6
ATOM 8021 O O . ILE A 1 55 ? -9.446 0.332 -1.125 1.00 0.00 55 ILE A O 6
ATOM 8037 N N . ALA A 1 56 ? -10.238 -1.692 -1.706 1.00 0.00 56 ALA A N 6
ATOM 8038 C CA . ALA A 1 56 ? -10.644 -1.272 -3.041 1.00 0.00 56 ALA A CA 6
ATOM 8039 C C . ALA A 1 56 ? -11.836 -0.322 -2.978 1.00 0.00 56 ALA A C 6
ATOM 8040 O O . ALA A 1 56 ? -11.774 0.802 -3.477 1.00 0.00 56 ALA A O 6
ATOM 8047 N N . LYS A 1 57 ? -12.920 -0.780 -2.362 1.00 0.00 57 LYS A N 6
ATOM 8048 C CA . LYS A 1 57 ? -14.127 0.028 -2.233 1.00 0.00 57 LYS A CA 6
ATOM 8049 C C . LYS A 1 57 ? -13.807 1.389 -1.622 1.00 0.00 57 LYS A C 6
ATOM 8050 O O . LYS A 1 57 ? -14.229 2.426 -2.136 1.00 0.00 57 LYS A O 6
ATOM 8069 N N . LEU A 1 58 ? -13.059 1.378 -0.525 1.00 0.00 58 LEU A N 6
ATOM 8070 C CA . LEU A 1 58 ? -12.681 2.613 0.155 1.00 0.00 58 LEU A CA 6
ATOM 8071 C C . LEU A 1 58 ? -11.792 3.475 -0.735 1.00 0.00 58 LEU A C 6
ATOM 8072 O O . LEU A 1 58 ? -11.868 4.703 -0.702 1.00 0.00 58 LEU A O 6
ATOM 8088 N N . TRP A 1 59 ? -10.951 2.823 -1.530 1.00 0.00 59 TRP A N 6
ATOM 8089 C CA . TRP A 1 59 ? -10.049 3.531 -2.432 1.00 0.00 59 TRP A CA 6
ATOM 8090 C C . TRP A 1 59 ? -10.830 4.303 -3.489 1.00 0.00 59 TRP A C 6
ATOM 8091 O O . TRP A 1 59 ? -10.639 5.507 -3.658 1.00 0.00 59 TRP A O 6
ATOM 8112 N N . ARG A 1 60 ? -11.710 3.603 -4.197 1.00 0.00 60 ARG A N 6
ATOM 8113 C CA . ARG A 1 60 ? -12.520 4.224 -5.239 1.00 0.00 60 ARG A CA 6
ATOM 8114 C C . ARG A 1 60 ? -13.422 5.306 -4.653 1.00 0.00 60 ARG A C 6
ATOM 8115 O O . ARG A 1 60 ? -13.581 6.379 -5.234 1.00 0.00 60 ARG A O 6
ATOM 8136 N N . LYS A 1 61 ? -14.012 5.016 -3.498 1.00 0.00 61 LYS A N 6
ATOM 8137 C CA . LYS A 1 61 ? -14.899 5.962 -2.832 1.00 0.00 61 LYS A CA 6
ATOM 8138 C C . LYS A 1 61 ? -14.269 7.350 -2.776 1.00 0.00 61 LYS A C 6
ATOM 8139 O O . LYS A 1 61 ? -14.953 8.360 -2.940 1.00 0.00 61 LYS A O 6
ATOM 8158 N N . ALA A 1 62 ? -12.961 7.393 -2.544 1.00 0.00 62 ALA A N 6
ATOM 8159 C CA . ALA A 1 62 ? -12.239 8.657 -2.470 1.00 0.00 62 ALA A CA 6
ATOM 8160 C C . ALA A 1 62 ? -12.131 9.309 -3.845 1.00 0.00 62 ALA A C 6
ATOM 8161 O O . ALA A 1 62 ? -11.868 8.637 -4.842 1.00 0.00 62 ALA A O 6
ATOM 8168 N N . SER A 1 63 ? -12.336 10.621 -3.890 1.00 0.00 63 SER A N 6
ATOM 8169 C CA . SER A 1 63 ? -12.266 11.363 -5.144 1.00 0.00 63 SER A CA 6
ATOM 8170 C C . SER A 1 63 ? -10.841 11.373 -5.690 1.00 0.00 63 SER A C 6
ATOM 8171 O O . SER A 1 63 ? -9.876 11.233 -4.940 1.00 0.00 63 SER A O 6
ATOM 8179 N N . SER A 1 64 ? -10.719 11.541 -7.003 1.00 0.00 64 SER A N 6
ATOM 8180 C CA . SER A 1 64 ? -9.414 11.566 -7.652 1.00 0.00 64 SER A CA 6
ATOM 8181 C C . SER A 1 64 ? -8.483 12.559 -6.962 1.00 0.00 64 SER A C 6
ATOM 8182 O O . SER A 1 64 ? -7.335 12.238 -6.656 1.00 0.00 64 SER A O 6
ATOM 8190 N N . GLN A 1 65 ? -8.988 13.764 -6.721 1.00 0.00 65 GLN A N 6
ATOM 8191 C CA . GLN A 1 65 ? -8.202 14.805 -6.068 1.00 0.00 65 GLN A CA 6
ATOM 8192 C C . GLN A 1 65 ? -7.774 14.367 -4.671 1.00 0.00 65 GLN A C 6
ATOM 8193 O O . GLN A 1 65 ? -6.932 15.007 -4.042 1.00 0.00 65 GLN A O 6
ATOM 8207 N N . GLU A 1 66 ? -8.360 13.274 -4.193 1.00 0.00 66 GLU A N 6
ATOM 8208 C CA . GLU A 1 66 ? -8.040 12.753 -2.869 1.00 0.00 66 GLU A CA 6
ATOM 8209 C C . GLU A 1 66 ? -6.861 11.787 -2.936 1.00 0.00 66 GLU A C 6
ATOM 8210 O O . GLU A 1 66 ? -6.023 11.751 -2.034 1.00 0.00 66 GLU A O 6
ATOM 8222 N N . ARG A 1 67 ? -6.803 11.006 -4.009 1.00 0.00 67 ARG A N 6
ATOM 8223 C CA . ARG A 1 67 ? -5.728 10.038 -4.193 1.00 0.00 67 ARG A CA 6
ATOM 8224 C C . ARG A 1 67 ? -4.460 10.722 -4.695 1.00 0.00 67 ARG A C 6
ATOM 8225 O O . ARG A 1 67 ? -3.365 10.170 -4.598 1.00 0.00 67 ARG A O 6
ATOM 8246 N N . ALA A 1 68 ? -4.618 11.928 -5.231 1.00 0.00 68 ALA A N 6
ATOM 8247 C CA . ALA A 1 68 ? -3.486 12.688 -5.747 1.00 0.00 68 ALA A CA 6
ATOM 8248 C C . ALA A 1 68 ? -2.229 12.428 -4.924 1.00 0.00 68 ALA A C 6
ATOM 8249 O O . ALA A 1 68 ? -1.202 11.982 -5.438 1.00 0.00 68 ALA A O 6
ATOM 8256 N N . PRO A 1 69 ? -2.308 12.712 -3.615 1.00 0.00 69 PRO A N 6
ATOM 8257 C CA . PRO A 1 69 ? -1.185 12.516 -2.693 1.00 0.00 69 PRO A CA 6
ATOM 8258 C C . PRO A 1 69 ? -0.881 11.041 -2.455 1.00 0.00 69 PRO A C 6
ATOM 8259 O O . PRO A 1 69 ? 0.262 10.603 -2.585 1.00 0.00 69 PRO A O 6
ATOM 8270 N N . TYR A 1 70 ? -1.912 10.278 -2.106 1.00 0.00 70 TYR A N 6
ATOM 8271 C CA . TYR A 1 70 ? -1.754 8.852 -1.847 1.00 0.00 70 TYR A CA 6
ATOM 8272 C C . TYR A 1 70 ? -1.219 8.131 -3.080 1.00 0.00 70 TYR A C 6
ATOM 8273 O O . TYR A 1 70 ? -0.744 6.998 -2.994 1.00 0.00 70 TYR A O 6
ATOM 8291 N N . VAL A 1 71 ? -1.298 8.796 -4.228 1.00 0.00 71 VAL A N 6
ATOM 8292 C CA . VAL A 1 71 ? -0.820 8.221 -5.480 1.00 0.00 71 VAL A CA 6
ATOM 8293 C C . VAL A 1 71 ? 0.679 8.442 -5.649 1.00 0.00 71 VAL A C 6
ATOM 8294 O O . VAL A 1 71 ? 1.405 7.540 -6.065 1.00 0.00 71 VAL A O 6
ATOM 8307 N N . GLN A 1 72 ? 1.134 9.647 -5.323 1.00 0.00 72 GLN A N 6
ATOM 8308 C CA . GLN A 1 72 ? 2.547 9.987 -5.440 1.00 0.00 72 GLN A CA 6
ATOM 8309 C C . GLN A 1 72 ? 3.340 9.428 -4.263 1.00 0.00 72 GLN A C 6
ATOM 8310 O O . GLN A 1 72 ? 4.426 8.875 -4.438 1.00 0.00 72 GLN A O 6
ATOM 8324 N N . LYS A 1 73 ? 2.791 9.577 -3.062 1.00 0.00 73 LYS A N 6
ATOM 8325 C CA . LYS A 1 73 ? 3.445 9.088 -1.855 1.00 0.00 73 LYS A CA 6
ATOM 8326 C C . LYS A 1 73 ? 3.873 7.633 -2.019 1.00 0.00 73 LYS A C 6
ATOM 8327 O O . LYS A 1 73 ? 5.019 7.279 -1.747 1.00 0.00 73 LYS A O 6
ATOM 8346 N N . ALA A 1 74 ? 2.944 6.795 -2.468 1.00 0.00 74 ALA A N 6
ATOM 8347 C CA . ALA A 1 74 ? 3.226 5.380 -2.672 1.00 0.00 74 ALA A CA 6
ATOM 8348 C C . ALA A 1 74 ? 4.447 5.187 -3.564 1.00 0.00 74 ALA A C 6
ATOM 8349 O O . ALA A 1 74 ? 5.232 4.259 -3.367 1.00 0.00 74 ALA A O 6
ATOM 8356 N N . ARG A 1 75 ? 4.601 6.068 -4.547 1.00 0.00 75 ARG A N 6
ATOM 8357 C CA . ARG A 1 75 ? 5.726 5.993 -5.472 1.00 0.00 75 ARG A CA 6
ATOM 8358 C C . ARG A 1 75 ? 7.028 6.380 -4.776 1.00 0.00 75 ARG A C 6
ATOM 8359 O O . ARG A 1 75 ? 8.065 5.749 -4.982 1.00 0.00 75 ARG A O 6
ATOM 8380 N N . ASP A 1 76 ? 6.966 7.420 -3.953 1.00 0.00 76 ASP A N 6
ATOM 8381 C CA . ASP A 1 76 ? 8.139 7.892 -3.226 1.00 0.00 76 ASP A CA 6
ATOM 8382 C C . ASP A 1 76 ? 8.572 6.874 -2.175 1.00 0.00 76 ASP A C 6
ATOM 8383 O O . ASP A 1 76 ? 9.763 6.695 -1.924 1.00 0.00 76 ASP A O 6
ATOM 8392 N N . ASN A 1 77 ? 7.596 6.212 -1.563 1.00 0.00 77 ASN A N 6
ATOM 8393 C CA . ASN A 1 77 ? 7.876 5.214 -0.537 1.00 0.00 77 ASN A CA 6
ATOM 8394 C C . ASN A 1 77 ? 8.843 4.155 -1.058 1.00 0.00 77 ASN A C 6
ATOM 8395 O O . ASN A 1 77 ? 9.684 3.648 -0.315 1.00 0.00 77 ASN A O 6
ATOM 8406 N N . ARG A 1 78 ? 8.717 3.826 -2.340 1.00 0.00 78 ARG A N 6
ATOM 8407 C CA . ARG A 1 78 ? 9.579 2.827 -2.960 1.00 0.00 78 ARG A CA 6
ATOM 8408 C C . ARG A 1 78 ? 11.030 3.298 -2.979 1.00 0.00 78 ARG A C 6
ATOM 8409 O O . ARG A 1 78 ? 11.955 2.494 -2.863 1.00 0.00 78 ARG A O 6
ATOM 8430 N N . ALA A 1 79 ? 11.221 4.605 -3.127 1.00 0.00 79 ALA A N 6
ATOM 8431 C CA . ALA A 1 79 ? 12.559 5.182 -3.160 1.00 0.00 79 ALA A CA 6
ATOM 8432 C C . ALA A 1 79 ? 13.246 5.053 -1.804 1.00 0.00 79 ALA A C 6
ATOM 8433 O O . ALA A 1 79 ? 14.377 4.576 -1.714 1.00 0.00 79 ALA A O 6
ATOM 8440 N N . ALA A 1 80 ? 12.556 5.483 -0.753 1.00 0.00 80 ALA A N 6
ATOM 8441 C CA . ALA A 1 80 ? 13.099 5.414 0.598 1.00 0.00 80 ALA A CA 6
ATOM 8442 C C . ALA A 1 80 ? 13.885 4.124 0.808 1.00 0.00 80 ALA A C 6
ATOM 8443 O O . ALA A 1 80 ? 14.993 4.141 1.345 1.00 0.00 80 ALA A O 6
ATOM 8450 N N . LEU A 1 81 ? 13.304 3.007 0.384 1.00 0.00 81 LEU A N 6
ATOM 8451 C CA . LEU A 1 81 ? 13.949 1.707 0.527 1.00 0.00 81 LEU A CA 6
ATOM 8452 C C . LEU A 1 81 ? 15.256 1.659 -0.259 1.00 0.00 81 LEU A C 6
ATOM 8453 O O . LEU A 1 81 ? 16.305 1.308 0.282 1.00 0.00 81 LEU A O 6
ATOM 8469 N N . ARG A 1 82 ? 15.185 2.015 -1.538 1.00 0.00 82 ARG A N 6
ATOM 8470 C CA . ARG A 1 82 ? 16.362 2.013 -2.398 1.00 0.00 82 ARG A CA 6
ATOM 8471 C C . ARG A 1 82 ? 17.536 2.709 -1.715 1.00 0.00 82 ARG A C 6
ATOM 8472 O O . ARG A 1 82 ? 18.620 2.140 -1.588 1.00 0.00 82 ARG A O 6
ATOM 8493 N N . ILE A 1 83 ? 17.311 3.944 -1.277 1.00 0.00 83 ILE A N 6
ATOM 8494 C CA . ILE A 1 83 ? 18.349 4.717 -0.607 1.00 0.00 83 ILE A CA 6
ATOM 8495 C C . ILE A 1 83 ? 18.972 3.925 0.538 1.00 0.00 83 ILE A C 6
ATOM 8496 O O . ILE A 1 83 ? 20.168 4.035 0.804 1.00 0.00 83 ILE A O 6
ATOM 8512 N N . ASN A 1 84 ? 18.152 3.125 1.212 1.00 0.00 84 ASN A N 6
ATOM 8513 C CA . ASN A 1 84 ? 18.622 2.312 2.328 1.00 0.00 84 ASN A CA 6
ATOM 8514 C C . ASN A 1 84 ? 19.255 1.017 1.829 1.00 0.00 84 ASN A C 6
ATOM 8515 O O . ASN A 1 84 ? 19.973 0.339 2.565 1.00 0.00 84 ASN A O 6
ATOM 8526 N N . LYS A 1 85 ? 18.985 0.678 0.573 1.00 0.00 85 LYS A N 6
ATOM 8527 C CA . LYS A 1 85 ? 19.528 -0.534 -0.027 1.00 0.00 85 LYS A CA 6
ATOM 8528 C C . LYS A 1 85 ? 20.088 -0.250 -1.417 1.00 0.00 85 LYS A C 6
ATOM 8529 O O . LYS A 1 85 ? 19.342 -0.167 -2.393 1.00 0.00 85 LYS A O 6
ATOM 8548 N N . VAL A 1 86 ? 21.407 -0.102 -1.500 1.00 0.00 86 VAL A N 6
ATOM 8549 C CA . VAL A 1 86 ? 22.067 0.170 -2.771 1.00 0.00 86 VAL A CA 6
ATOM 8550 C C . VAL A 1 86 ? 23.564 -0.103 -2.683 1.00 0.00 86 VAL A C 6
ATOM 8551 O O . VAL A 1 86 ? 24.165 0.019 -1.616 1.00 0.00 86 VAL A O 6
ATOM 8564 N N . GLN A 1 87 ? 24.160 -0.474 -3.811 1.00 0.00 87 GLN A N 6
ATOM 8565 C CA . GLN A 1 87 ? 25.588 -0.765 -3.861 1.00 0.00 87 GLN A CA 6
ATOM 8566 C C . GLN A 1 87 ? 25.969 -1.800 -2.807 1.00 0.00 87 GLN A C 6
ATOM 8567 O O . GLN A 1 87 ? 27.066 -1.758 -2.251 1.00 0.00 87 GLN A O 6
ATOM 8581 N N . MET A 1 88 ? 25.056 -2.728 -2.539 1.00 0.00 88 MET A N 6
ATOM 8582 C CA . MET A 1 88 ? 25.298 -3.774 -1.553 1.00 0.00 88 MET A CA 6
ATOM 8583 C C . MET A 1 88 ? 25.935 -4.998 -2.203 1.00 0.00 88 MET A C 6
ATOM 8584 O O . MET A 1 88 ? 26.985 -5.469 -1.767 1.00 0.00 88 MET A O 6
ATOM 8598 N N . SER A 1 89 ? 25.292 -5.509 -3.249 1.00 0.00 89 SER A N 6
ATOM 8599 C CA . SER A 1 89 ? 25.794 -6.681 -3.957 1.00 0.00 89 SER A CA 6
ATOM 8600 C C . SER A 1 89 ? 26.763 -6.273 -5.063 1.00 0.00 89 SER A C 6
ATOM 8601 O O . SER A 1 89 ? 26.652 -6.731 -6.199 1.00 0.00 89 SER A O 6
ATOM 8609 N N . ASN A 1 90 ? 27.712 -5.409 -4.720 1.00 0.00 90 ASN A N 6
ATOM 8610 C CA . ASN A 1 90 ? 28.701 -4.938 -5.684 1.00 0.00 90 ASN A CA 6
ATOM 8611 C C . ASN A 1 90 ? 29.849 -5.935 -5.816 1.00 0.00 90 ASN A C 6
ATOM 8612 O O . ASN A 1 90 ? 30.606 -5.899 -6.786 1.00 0.00 90 ASN A O 6
ATOM 8623 N N . GLY A 1 1 ? 21.612 -8.990 -0.068 1.00 0.00 1 GLY A N 7
ATOM 8624 C CA . GLY A 1 1 ? 22.433 -9.815 -0.934 1.00 0.00 1 GLY A CA 7
ATOM 8625 C C . GLY A 1 1 ? 21.612 -10.788 -1.758 1.00 0.00 1 GLY A C 7
ATOM 8626 O O . GLY A 1 1 ? 21.899 -11.984 -1.787 1.00 0.00 1 GLY A O 7
ATOM 8630 N N . SER A 1 2 ? 20.585 -10.274 -2.428 1.00 0.00 2 SER A N 7
ATOM 8631 C CA . SER A 1 2 ? 19.716 -11.106 -3.251 1.00 0.00 2 SER A CA 7
ATOM 8632 C C . SER A 1 2 ? 19.811 -10.704 -4.720 1.00 0.00 2 SER A C 7
ATOM 8633 O O . SER A 1 2 ? 19.367 -9.624 -5.109 1.00 0.00 2 SER A O 7
ATOM 8641 N N . SER A 1 3 ? 20.394 -11.582 -5.530 1.00 0.00 3 SER A N 7
ATOM 8642 C CA . SER A 1 3 ? 20.551 -11.318 -6.956 1.00 0.00 3 SER A CA 7
ATOM 8643 C C . SER A 1 3 ? 19.557 -12.138 -7.773 1.00 0.00 3 SER A C 7
ATOM 8644 O O . SER A 1 3 ? 18.879 -13.018 -7.245 1.00 0.00 3 SER A O 7
ATOM 8652 N N . GLY A 1 4 ? 19.476 -11.840 -9.067 1.00 0.00 4 GLY A N 7
ATOM 8653 C CA . GLY A 1 4 ? 18.563 -12.557 -9.937 1.00 0.00 4 GLY A CA 7
ATOM 8654 C C . GLY A 1 4 ? 17.111 -12.233 -9.647 1.00 0.00 4 GLY A C 7
ATOM 8655 O O . GLY A 1 4 ? 16.438 -12.964 -8.921 1.00 0.00 4 GLY A O 7
ATOM 8659 N N . SER A 1 5 ? 16.627 -11.133 -10.214 1.00 0.00 5 SER A N 7
ATOM 8660 C CA . SER A 1 5 ? 15.247 -10.710 -10.008 1.00 0.00 5 SER A CA 7
ATOM 8661 C C . SER A 1 5 ? 14.498 -10.632 -11.336 1.00 0.00 5 SER A C 7
ATOM 8662 O O . SER A 1 5 ? 15.109 -10.546 -12.401 1.00 0.00 5 SER A O 7
ATOM 8670 N N . SER A 1 6 ? 13.172 -10.664 -11.262 1.00 0.00 6 SER A N 7
ATOM 8671 C CA . SER A 1 6 ? 12.338 -10.602 -12.458 1.00 0.00 6 SER A CA 7
ATOM 8672 C C . SER A 1 6 ? 11.649 -9.245 -12.569 1.00 0.00 6 SER A C 7
ATOM 8673 O O . SER A 1 6 ? 11.697 -8.596 -13.613 1.00 0.00 6 SER A O 7
ATOM 8681 N N . GLY A 1 7 ? 11.008 -8.823 -11.483 1.00 0.00 7 GLY A N 7
ATOM 8682 C CA . GLY A 1 7 ? 10.318 -7.546 -11.479 1.00 0.00 7 GLY A CA 7
ATOM 8683 C C . GLY A 1 7 ? 8.820 -7.697 -11.651 1.00 0.00 7 GLY A C 7
ATOM 8684 O O . GLY A 1 7 ? 8.356 -8.589 -12.359 1.00 0.00 7 GLY A O 7
ATOM 8688 N N . ASN A 1 8 ? 8.060 -6.823 -10.999 1.00 0.00 8 ASN A N 7
ATOM 8689 C CA . ASN A 1 8 ? 6.604 -6.864 -11.081 1.00 0.00 8 ASN A CA 7
ATOM 8690 C C . ASN A 1 8 ? 6.121 -6.353 -12.435 1.00 0.00 8 ASN A C 7
ATOM 8691 O O . ASN A 1 8 ? 6.594 -5.329 -12.928 1.00 0.00 8 ASN A O 7
ATOM 8702 N N . ALA A 1 9 ? 5.177 -7.074 -13.031 1.00 0.00 9 ALA A N 7
ATOM 8703 C CA . ALA A 1 9 ? 4.628 -6.693 -14.326 1.00 0.00 9 ALA A CA 7
ATOM 8704 C C . ALA A 1 9 ? 3.134 -6.404 -14.226 1.00 0.00 9 ALA A C 7
ATOM 8705 O O . ALA A 1 9 ? 2.643 -5.427 -14.790 1.00 0.00 9 ALA A O 7
ATOM 8712 N N . GLN A 1 10 ? 2.418 -7.260 -13.504 1.00 0.00 10 GLN A N 7
ATOM 8713 C CA . GLN A 1 10 ? 0.979 -7.096 -13.332 1.00 0.00 10 GLN A CA 7
ATOM 8714 C C . GLN A 1 10 ? 0.633 -6.827 -11.871 1.00 0.00 10 GLN A C 7
ATOM 8715 O O . GLN A 1 10 ? 1.335 -7.275 -10.964 1.00 0.00 10 GLN A O 7
ATOM 8729 N N . ARG A 1 11 ? -0.453 -6.093 -11.650 1.00 0.00 11 ARG A N 7
ATOM 8730 C CA . ARG A 1 11 ? -0.891 -5.764 -10.299 1.00 0.00 11 ARG A CA 7
ATOM 8731 C C . ARG A 1 11 ? -1.687 -6.914 -9.690 1.00 0.00 11 ARG A C 7
ATOM 8732 O O . ARG A 1 11 ? -2.790 -7.225 -10.141 1.00 0.00 11 ARG A O 7
ATOM 8753 N N . SER A 1 12 ? -1.121 -7.541 -8.664 1.00 0.00 12 SER A N 7
ATOM 8754 C CA . SER A 1 12 ? -1.776 -8.659 -7.996 1.00 0.00 12 SER A CA 7
ATOM 8755 C C . SER A 1 12 ? -2.088 -8.317 -6.542 1.00 0.00 12 SER A C 7
ATOM 8756 O O . SER A 1 12 ? -1.496 -7.403 -5.966 1.00 0.00 12 SER A O 7
ATOM 8764 N N . THR A 1 13 ? -3.022 -9.057 -5.954 1.00 0.00 13 THR A N 7
ATOM 8765 C CA . THR A 1 13 ? -3.414 -8.832 -4.568 1.00 0.00 13 THR A CA 7
ATOM 8766 C C . THR A 1 13 ? -2.467 -9.541 -3.607 1.00 0.00 13 THR A C 7
ATOM 8767 O O . THR A 1 13 ? -2.882 -10.019 -2.550 1.00 0.00 13 THR A O 7
ATOM 8778 N N . LEU A 1 14 ? -1.194 -9.606 -3.979 1.00 0.00 14 LEU A N 7
ATOM 8779 C CA . LEU A 1 14 ? -0.186 -10.257 -3.148 1.00 0.00 14 LEU A CA 7
ATOM 8780 C C . LEU A 1 14 ? 0.651 -9.226 -2.399 1.00 0.00 14 LEU A C 7
ATOM 8781 O O . LEU A 1 14 ? 0.695 -9.220 -1.169 1.00 0.00 14 LEU A O 7
ATOM 8797 N N . LYS A 1 15 ? 1.313 -8.351 -3.150 1.00 0.00 15 LYS A N 7
ATOM 8798 C CA . LYS A 1 15 ? 2.147 -7.312 -2.558 1.00 0.00 15 LYS A CA 7
ATOM 8799 C C . LYS A 1 15 ? 1.351 -6.479 -1.558 1.00 0.00 15 LYS A C 7
ATOM 8800 O O . LYS A 1 15 ? 1.874 -6.073 -0.520 1.00 0.00 15 LYS A O 7
ATOM 8819 N N . TRP A 1 16 ? 0.086 -6.231 -1.877 1.00 0.00 16 TRP A N 7
ATOM 8820 C CA . TRP A 1 16 ? -0.782 -5.448 -1.005 1.00 0.00 16 TRP A CA 7
ATOM 8821 C C . TRP A 1 16 ? -0.634 -5.887 0.448 1.00 0.00 16 TRP A C 7
ATOM 8822 O O . TRP A 1 16 ? -0.253 -5.095 1.309 1.00 0.00 16 TRP A O 7
ATOM 8843 N N . GLU A 1 17 ? -0.936 -7.155 0.712 1.00 0.00 17 GLU A N 7
ATOM 8844 C CA . GLU A 1 17 ? -0.837 -7.698 2.061 1.00 0.00 17 GLU A CA 7
ATOM 8845 C C . GLU A 1 17 ? 0.480 -7.291 2.716 1.00 0.00 17 GLU A C 7
ATOM 8846 O O . GLU A 1 17 ? 0.529 -7.003 3.912 1.00 0.00 17 GLU A O 7
ATOM 8858 N N . LYS A 1 18 ? 1.546 -7.269 1.924 1.00 0.00 18 LYS A N 7
ATOM 8859 C CA . LYS A 1 18 ? 2.864 -6.897 2.424 1.00 0.00 18 LYS A CA 7
ATOM 8860 C C . LYS A 1 18 ? 2.925 -5.406 2.741 1.00 0.00 18 LYS A C 7
ATOM 8861 O O . LYS A 1 18 ? 3.472 -5.002 3.766 1.00 0.00 18 LYS A O 7
ATOM 8880 N N . GLU A 1 19 ? 2.358 -4.593 1.854 1.00 0.00 19 GLU A N 7
ATOM 8881 C CA . GLU A 1 19 ? 2.348 -3.147 2.041 1.00 0.00 19 GLU A CA 7
ATOM 8882 C C . GLU A 1 19 ? 1.415 -2.753 3.183 1.00 0.00 19 GLU A C 7
ATOM 8883 O O . GLU A 1 19 ? 1.522 -1.659 3.735 1.00 0.00 19 GLU A O 7
ATOM 8895 N N . GLU A 1 20 ? 0.500 -3.653 3.530 1.00 0.00 20 GLU A N 7
ATOM 8896 C CA . GLU A 1 20 ? -0.453 -3.399 4.604 1.00 0.00 20 GLU A CA 7
ATOM 8897 C C . GLU A 1 20 ? 0.260 -3.293 5.949 1.00 0.00 20 GLU A C 7
ATOM 8898 O O . GLU A 1 20 ? -0.270 -2.721 6.901 1.00 0.00 20 GLU A O 7
ATOM 8910 N N . ALA A 1 21 ? 1.464 -3.851 6.019 1.00 0.00 21 ALA A N 7
ATOM 8911 C CA . ALA A 1 21 ? 2.251 -3.819 7.246 1.00 0.00 21 ALA A CA 7
ATOM 8912 C C . ALA A 1 21 ? 3.086 -2.546 7.330 1.00 0.00 21 ALA A C 7
ATOM 8913 O O . ALA A 1 21 ? 3.345 -2.032 8.419 1.00 0.00 21 ALA A O 7
ATOM 8920 N N . LEU A 1 22 ? 3.507 -2.043 6.174 1.00 0.00 22 LEU A N 7
ATOM 8921 C CA . LEU A 1 22 ? 4.315 -0.830 6.117 1.00 0.00 22 LEU A CA 7
ATOM 8922 C C . LEU A 1 22 ? 3.509 0.383 6.571 1.00 0.00 22 LEU A C 7
ATOM 8923 O O . LEU A 1 22 ? 4.072 1.405 6.960 1.00 0.00 22 LEU A O 7
ATOM 8939 N N . GLY A 1 23 ? 2.186 0.261 6.520 1.00 0.00 23 GLY A N 7
ATOM 8940 C CA . GLY A 1 23 ? 1.324 1.354 6.931 1.00 0.00 23 GLY A CA 7
ATOM 8941 C C . GLY A 1 23 ? 1.521 2.597 6.086 1.00 0.00 23 GLY A C 7
ATOM 8942 O O . GLY A 1 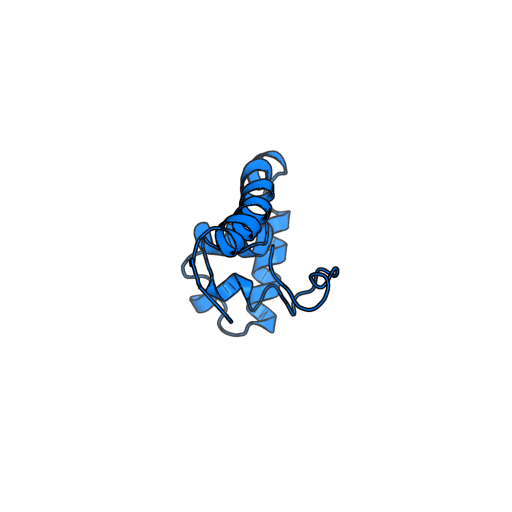23 ? 1.353 2.560 4.868 1.00 0.00 23 GLY A O 7
ATOM 8946 N N . GLU A 1 24 ? 1.878 3.701 6.735 1.00 0.00 24 GLU A N 7
ATOM 8947 C CA . GLU A 1 24 ? 2.096 4.961 6.035 1.00 0.00 24 GLU A CA 7
ATOM 8948 C C . GLU A 1 24 ? 3.226 4.830 5.018 1.00 0.00 24 GLU A C 7
ATOM 8949 O O . GLU A 1 24 ? 3.431 5.713 4.185 1.00 0.00 24 GLU A O 7
ATOM 8961 N N . MET A 1 25 ? 3.956 3.722 5.092 1.00 0.00 25 MET A N 7
ATOM 8962 C CA . MET A 1 25 ? 5.065 3.475 4.178 1.00 0.00 25 MET A CA 7
ATOM 8963 C C . MET A 1 25 ? 4.593 2.706 2.948 1.00 0.00 25 MET A C 7
ATOM 8964 O O . MET A 1 25 ? 5.284 2.661 1.930 1.00 0.00 25 MET A O 7
ATOM 8978 N N . ALA A 1 26 ? 3.414 2.102 3.049 1.00 0.00 26 ALA A N 7
ATOM 8979 C CA . ALA A 1 26 ? 2.850 1.336 1.944 1.00 0.00 26 ALA A CA 7
ATOM 8980 C C . ALA A 1 26 ? 3.235 1.947 0.601 1.00 0.00 26 ALA A C 7
ATOM 8981 O O . ALA A 1 26 ? 2.937 3.110 0.327 1.00 0.00 26 ALA A O 7
ATOM 8988 N N . THR A 1 27 ? 3.900 1.156 -0.236 1.00 0.00 27 THR A N 7
ATOM 8989 C CA . THR A 1 27 ? 4.327 1.619 -1.550 1.00 0.00 27 THR A CA 7
ATOM 8990 C C . THR A 1 27 ? 3.165 1.621 -2.537 1.00 0.00 27 THR A C 7
ATOM 8991 O O . THR A 1 27 ? 3.355 1.827 -3.735 1.00 0.00 27 THR A O 7
ATOM 9002 N N . VAL A 1 28 ? 1.959 1.392 -2.025 1.00 0.00 28 VAL A N 7
ATOM 9003 C CA . VAL A 1 28 ? 0.765 1.369 -2.861 1.00 0.00 28 VAL A CA 7
ATOM 9004 C C . VAL A 1 28 ? -0.127 2.572 -2.579 1.00 0.00 28 VAL A C 7
ATOM 9005 O O . VAL A 1 28 ? -0.057 3.171 -1.506 1.00 0.00 28 VAL A O 7
ATOM 9018 N N . ALA A 1 29 ? -0.966 2.921 -3.548 1.00 0.00 29 ALA A N 7
ATOM 9019 C CA . ALA A 1 29 ? -1.874 4.052 -3.403 1.00 0.00 29 ALA A CA 7
ATOM 9020 C C . ALA A 1 29 ? -3.007 3.724 -2.436 1.00 0.00 29 ALA A C 7
ATOM 9021 O O . ALA A 1 29 ? -3.197 4.388 -1.417 1.00 0.00 29 ALA A O 7
ATOM 9028 N N . PRO A 1 30 ? -3.780 2.678 -2.762 1.00 0.00 30 PRO A N 7
ATOM 9029 C CA . PRO A 1 30 ? -4.908 2.239 -1.935 1.00 0.00 30 PRO A CA 7
ATOM 9030 C C . PRO A 1 30 ? -4.455 1.620 -0.617 1.00 0.00 30 PRO A C 7
ATOM 9031 O O . PRO A 1 30 ? -4.929 1.999 0.454 1.00 0.00 30 PRO A O 7
ATOM 9042 N N . VAL A 1 31 ? -3.534 0.665 -0.703 1.00 0.00 31 VAL A N 7
ATOM 9043 C CA . VAL A 1 31 ? -3.015 -0.005 0.483 1.00 0.00 31 VAL A CA 7
ATOM 9044 C C . VAL A 1 31 ? -2.388 0.994 1.450 1.00 0.00 31 VAL A C 7
ATOM 9045 O O . VAL A 1 31 ? -2.122 0.670 2.608 1.00 0.00 31 VAL A O 7
ATOM 9058 N N . LEU A 1 32 ? -2.156 2.209 0.967 1.00 0.00 32 LEU A N 7
ATOM 9059 C CA . LEU A 1 32 ? -1.560 3.258 1.788 1.00 0.00 32 LEU A CA 7
ATOM 9060 C C . LEU A 1 32 ? -2.639 4.127 2.427 1.00 0.00 32 LEU A C 7
ATOM 9061 O O . LEU A 1 32 ? -2.616 4.376 3.633 1.00 0.00 32 LEU A O 7
ATOM 9077 N N . TYR A 1 33 ? -3.583 4.584 1.612 1.00 0.00 33 TYR A N 7
ATOM 9078 C CA . TYR A 1 33 ? -4.670 5.426 2.097 1.00 0.00 33 TYR A CA 7
ATOM 9079 C C . TYR A 1 33 ? -5.354 4.790 3.303 1.00 0.00 33 TYR A C 7
ATOM 9080 O O . TYR A 1 33 ? -5.476 5.408 4.361 1.00 0.00 33 TYR A O 7
ATOM 9098 N N . THR A 1 34 ? -5.800 3.548 3.136 1.00 0.00 34 THR A N 7
ATOM 9099 C CA . THR A 1 34 ? -6.472 2.827 4.209 1.00 0.00 34 THR A CA 7
ATOM 9100 C C . THR A 1 34 ? -5.583 2.722 5.443 1.00 0.00 34 THR A C 7
ATOM 9101 O O . THR A 1 34 ? -6.040 2.921 6.567 1.00 0.00 34 THR A O 7
ATOM 9112 N N . ASN A 1 35 ? -4.310 2.408 5.224 1.00 0.00 35 ASN A N 7
ATOM 9113 C CA . ASN A 1 35 ? -3.356 2.277 6.319 1.00 0.00 35 ASN A CA 7
ATOM 9114 C C . ASN A 1 35 ? -3.378 3.514 7.211 1.00 0.00 35 ASN A C 7
ATOM 9115 O O . ASN A 1 35 ? -3.121 3.430 8.413 1.00 0.00 35 ASN A O 7
ATOM 9126 N N . ILE A 1 36 ? -3.687 4.661 6.615 1.00 0.00 36 ILE A N 7
ATOM 9127 C CA . ILE A 1 36 ? -3.744 5.915 7.356 1.00 0.00 36 ILE A CA 7
ATOM 9128 C C . ILE A 1 36 ? -5.151 6.178 7.883 1.00 0.00 36 ILE A C 7
ATOM 9129 O O . ILE A 1 36 ? -5.345 6.410 9.075 1.00 0.00 36 ILE A O 7
ATOM 9145 N N . ASN A 1 37 ? -6.130 6.139 6.985 1.00 0.00 37 ASN A N 7
ATOM 9146 C CA . ASN A 1 37 ? -7.520 6.373 7.359 1.00 0.00 37 ASN A CA 7
ATOM 9147 C C . ASN A 1 37 ? -8.010 5.300 8.328 1.00 0.00 37 ASN A C 7
ATOM 9148 O O . ASN A 1 37 ? -8.488 5.607 9.421 1.00 0.00 37 ASN A O 7
ATOM 9159 N N . PHE A 1 38 ? -7.888 4.042 7.920 1.00 0.00 38 PHE A N 7
ATOM 9160 C CA . PHE A 1 38 ? -8.318 2.923 8.751 1.00 0.00 38 PHE A CA 7
ATOM 9161 C C . PHE A 1 38 ? -7.118 2.200 9.354 1.00 0.00 38 PHE A C 7
ATOM 9162 O O . PHE A 1 38 ? -6.563 1.269 8.769 1.00 0.00 38 PHE A O 7
ATOM 9179 N N . PRO A 1 39 ? -6.705 2.638 10.553 1.00 0.00 39 PRO A N 7
ATOM 9180 C CA . PRO A 1 39 ? -5.566 2.047 11.262 1.00 0.00 39 PRO A CA 7
ATOM 9181 C C . PRO A 1 39 ? -5.865 0.641 11.769 1.00 0.00 39 PRO A C 7
ATOM 9182 O O . PRO A 1 39 ? -5.047 -0.267 11.630 1.00 0.00 39 PRO A O 7
ATOM 9193 N N . ASN A 1 40 ? -7.044 0.468 12.358 1.00 0.00 40 ASN A N 7
ATOM 9194 C CA . ASN A 1 40 ? -7.451 -0.829 12.887 1.00 0.00 40 ASN A CA 7
ATOM 9195 C C . ASN A 1 40 ? -8.027 -1.711 11.782 1.00 0.00 40 ASN A C 7
ATOM 9196 O O . ASN A 1 40 ? -8.568 -2.785 12.048 1.00 0.00 40 ASN A O 7
ATOM 9207 N N . LEU A 1 41 ? -7.906 -1.249 10.542 1.00 0.00 41 LEU A N 7
ATOM 9208 C CA . LEU A 1 41 ? -8.413 -1.996 9.396 1.00 0.00 41 LEU A CA 7
ATOM 9209 C C . LEU A 1 41 ? -8.193 -3.494 9.581 1.00 0.00 41 LEU A C 7
ATOM 9210 O O . LEU A 1 41 ? -9.127 -4.288 9.468 1.00 0.00 41 LEU A O 7
ATOM 9226 N N . LYS A 1 42 ? -6.952 -3.873 9.866 1.00 0.00 42 LYS A N 7
ATOM 9227 C CA . LYS A 1 42 ? -6.608 -5.275 10.071 1.00 0.00 42 LYS A CA 7
ATOM 9228 C C . LYS A 1 42 ? -7.646 -5.968 10.948 1.00 0.00 42 LYS A C 7
ATOM 9229 O O . LYS A 1 42 ? -8.223 -6.982 10.559 1.00 0.00 42 LYS A O 7
ATOM 9248 N N . GLU A 1 43 ? -7.878 -5.412 12.133 1.00 0.00 43 GLU A N 7
ATOM 9249 C CA . GLU A 1 43 ? -8.847 -5.977 13.065 1.00 0.00 43 GLU A CA 7
ATOM 9250 C C . GLU A 1 43 ? -10.234 -6.045 12.432 1.00 0.00 43 GLU A C 7
ATOM 9251 O O . GLU A 1 43 ? -10.797 -7.126 12.262 1.00 0.00 43 GLU A O 7
ATOM 9263 N N . GLU A 1 44 ? -10.778 -4.883 12.086 1.00 0.00 44 GLU A N 7
ATOM 9264 C CA . GLU A 1 44 ? -12.100 -4.811 11.473 1.00 0.00 44 GLU A CA 7
ATOM 9265 C C . GLU A 1 44 ? -12.310 -5.963 10.496 1.00 0.00 44 GLU A C 7
ATOM 9266 O O . GLU A 1 44 ? -13.384 -6.563 10.447 1.00 0.00 44 GLU A O 7
ATOM 9278 N N . PHE A 1 45 ? -11.276 -6.267 9.718 1.00 0.00 45 PHE A N 7
ATOM 9279 C CA . PHE A 1 45 ? -11.346 -7.346 8.740 1.00 0.00 45 PHE A CA 7
ATOM 9280 C C . PHE A 1 45 ? -10.091 -8.212 8.793 1.00 0.00 45 PHE A C 7
ATOM 9281 O O . PHE A 1 45 ? -9.080 -7.923 8.152 1.00 0.00 45 PHE A O 7
ATOM 9298 N N . PRO A 1 46 ? -10.155 -9.299 9.576 1.00 0.00 46 PRO A N 7
ATOM 9299 C CA . PRO A 1 46 ? -9.032 -10.229 9.733 1.00 0.00 46 PRO A CA 7
ATOM 9300 C C . PRO A 1 46 ? -8.768 -11.036 8.467 1.00 0.00 46 PRO A C 7
ATOM 9301 O O . PRO A 1 46 ? -7.620 -11.204 8.055 1.00 0.00 46 PRO A O 7
ATOM 9312 N N . ASP A 1 47 ? -9.836 -11.533 7.854 1.00 0.00 47 ASP A N 7
ATOM 9313 C CA . ASP A 1 47 ? -9.719 -12.322 6.633 1.00 0.00 47 ASP A CA 7
ATOM 9314 C C . ASP A 1 47 ? -9.271 -11.451 5.463 1.00 0.00 47 ASP A C 7
ATOM 9315 O O . ASP A 1 47 ? -10.038 -10.630 4.959 1.00 0.00 47 ASP A O 7
ATOM 9324 N N . TRP A 1 48 ? -8.027 -11.635 5.038 1.00 0.00 48 TRP A N 7
ATOM 9325 C CA . TRP A 1 48 ? -7.477 -10.864 3.929 1.00 0.00 48 TRP A CA 7
ATOM 9326 C C . TRP A 1 48 ? -8.472 -10.782 2.777 1.00 0.00 48 TRP A C 7
ATOM 9327 O O . TRP A 1 48 ? -8.931 -9.698 2.415 1.00 0.00 48 TRP A O 7
ATOM 9348 N N . THR A 1 49 ? -8.804 -11.935 2.203 1.00 0.00 49 THR A N 7
ATOM 9349 C CA . THR A 1 49 ? -9.745 -11.992 1.092 1.00 0.00 49 THR A CA 7
ATOM 9350 C C . THR A 1 49 ? -10.911 -11.034 1.308 1.00 0.00 49 THR A C 7
ATOM 9351 O O . THR A 1 49 ? -11.528 -10.565 0.351 1.00 0.00 49 THR A O 7
ATOM 9362 N N . THR A 1 50 ? -11.208 -10.747 2.571 1.00 0.00 50 THR A N 7
ATOM 9363 C CA . THR A 1 50 ? -12.301 -9.845 2.913 1.00 0.00 50 THR A CA 7
ATOM 9364 C C . THR A 1 50 ? -11.798 -8.417 3.096 1.00 0.00 50 THR A C 7
ATOM 9365 O O . THR A 1 50 ? -12.488 -7.457 2.751 1.00 0.00 50 THR A O 7
ATOM 9376 N N . ARG A 1 51 ? -10.593 -8.284 3.641 1.00 0.00 51 ARG A N 7
ATOM 9377 C CA . ARG A 1 51 ? -9.999 -6.973 3.870 1.00 0.00 51 ARG A CA 7
ATOM 9378 C C . ARG A 1 51 ? -9.605 -6.316 2.550 1.00 0.00 51 ARG A C 7
ATOM 9379 O O . ARG A 1 51 ? -9.943 -5.160 2.294 1.00 0.00 51 ARG A O 7
ATOM 9400 N N . VAL A 1 52 ? -8.888 -7.062 1.715 1.00 0.00 52 VAL A N 7
ATOM 9401 C CA . VAL A 1 52 ? -8.448 -6.553 0.421 1.00 0.00 52 VAL A CA 7
ATOM 9402 C C . VAL A 1 52 ? -9.597 -5.885 -0.326 1.00 0.00 52 VAL A C 7
ATOM 9403 O O . VAL A 1 52 ? -9.381 -5.020 -1.175 1.00 0.00 52 VAL A O 7
ATOM 9416 N N . LYS A 1 53 ? -10.820 -6.293 -0.006 1.00 0.00 53 LYS A N 7
ATOM 9417 C CA . LYS A 1 53 ? -12.006 -5.734 -0.645 1.00 0.00 53 LYS A CA 7
ATOM 9418 C C . LYS A 1 53 ? -12.319 -4.347 -0.092 1.00 0.00 53 LYS A C 7
ATOM 9419 O O . LYS A 1 53 ? -12.617 -3.422 -0.847 1.00 0.00 53 LYS A O 7
ATOM 9438 N N . GLN A 1 54 ? -12.248 -4.212 1.228 1.00 0.00 54 GLN A N 7
ATOM 9439 C CA . GLN A 1 54 ? -12.524 -2.937 1.881 1.00 0.00 54 GLN A CA 7
ATOM 9440 C C . GLN A 1 54 ? -11.582 -1.851 1.372 1.00 0.00 54 GLN A C 7
ATOM 9441 O O . GLN A 1 54 ? -11.953 -0.679 1.299 1.00 0.00 54 GLN A O 7
ATOM 9455 N N . ILE A 1 55 ? -10.363 -2.247 1.022 1.00 0.00 55 ILE A N 7
ATOM 9456 C CA . ILE A 1 55 ? -9.369 -1.307 0.520 1.00 0.00 55 ILE A CA 7
ATOM 9457 C C . ILE A 1 55 ? -9.753 -0.786 -0.861 1.00 0.00 55 ILE A C 7
ATOM 9458 O O . ILE A 1 55 ? -9.491 0.369 -1.194 1.00 0.00 55 ILE A O 7
ATOM 9474 N N . ALA A 1 56 ? -10.379 -1.645 -1.659 1.00 0.00 56 ALA A N 7
ATOM 9475 C CA . ALA A 1 56 ? -10.804 -1.270 -3.002 1.00 0.00 56 ALA A CA 7
ATOM 9476 C C . ALA A 1 56 ? -12.004 -0.331 -2.956 1.00 0.00 56 ALA A C 7
ATOM 9477 O O . ALA A 1 56 ? -12.007 0.722 -3.595 1.00 0.00 56 ALA A O 7
ATOM 9484 N N . LYS A 1 57 ? -13.024 -0.718 -2.196 1.00 0.00 57 LYS A N 7
ATOM 9485 C CA . LYS A 1 57 ? -14.231 0.089 -2.066 1.00 0.00 57 LYS A CA 7
ATOM 9486 C C . LYS A 1 57 ? -13.907 1.464 -1.489 1.00 0.00 57 LYS A C 7
ATOM 9487 O O . LYS A 1 57 ? -14.329 2.489 -2.026 1.00 0.00 57 LYS A O 7
ATOM 9506 N N . LEU A 1 58 ? -13.154 1.478 -0.395 1.00 0.00 58 LEU A N 7
ATOM 9507 C CA . LEU A 1 58 ? -12.771 2.728 0.254 1.00 0.00 58 LEU A CA 7
ATOM 9508 C C . LEU A 1 58 ? -11.904 3.578 -0.670 1.00 0.00 58 LEU A C 7
ATOM 9509 O O . LEU A 1 58 ? -11.991 4.806 -0.663 1.00 0.00 58 LEU A O 7
ATOM 9525 N N . TRP A 1 59 ? -11.071 2.916 -1.465 1.00 0.00 59 TRP A N 7
ATOM 9526 C CA . TRP A 1 59 ? -10.189 3.611 -2.396 1.00 0.00 59 TRP A CA 7
ATOM 9527 C C . TRP A 1 59 ? -10.995 4.370 -3.445 1.00 0.00 59 TRP A C 7
ATOM 9528 O O . TRP A 1 59 ? -10.829 5.578 -3.614 1.00 0.00 59 TRP A O 7
ATOM 9549 N N . ARG A 1 60 ? -11.868 3.653 -4.146 1.00 0.00 60 ARG A N 7
ATOM 9550 C CA . ARG A 1 60 ? -12.698 4.260 -5.180 1.00 0.00 60 ARG A CA 7
ATOM 9551 C C . ARG A 1 60 ? -13.572 5.366 -4.595 1.00 0.00 60 ARG A C 7
ATOM 9552 O O . ARG A 1 60 ? -13.764 6.412 -5.215 1.00 0.00 60 ARG A O 7
ATOM 9573 N N . LYS A 1 61 ? -14.099 5.127 -3.399 1.00 0.00 61 LYS A N 7
ATOM 9574 C CA . LYS A 1 61 ? -14.951 6.102 -2.730 1.00 0.00 61 LYS A CA 7
ATOM 9575 C C . LYS A 1 61 ? -14.300 7.481 -2.724 1.00 0.00 61 LYS A C 7
ATOM 9576 O O . LYS A 1 61 ? -14.971 8.496 -2.910 1.00 0.00 61 LYS A O 7
ATOM 9595 N N . ALA A 1 62 ? -12.989 7.510 -2.511 1.00 0.00 62 ALA A N 7
ATOM 9596 C CA . ALA A 1 62 ? -12.247 8.765 -2.485 1.00 0.00 62 ALA A CA 7
ATOM 9597 C C . ALA A 1 62 ? -12.136 9.367 -3.882 1.00 0.00 62 ALA A C 7
ATOM 9598 O O . ALA A 1 62 ? -11.896 8.655 -4.857 1.00 0.00 62 ALA A O 7
ATOM 9605 N N . SER A 1 63 ? -12.314 10.681 -3.971 1.00 0.00 63 SER A N 7
ATOM 9606 C CA . SER A 1 63 ? -12.239 11.378 -5.249 1.00 0.00 63 SER A CA 7
ATOM 9607 C C . SER A 1 63 ? -10.817 11.345 -5.803 1.00 0.00 63 SER A C 7
ATOM 9608 O O . SER A 1 63 ? -9.847 11.279 -5.049 1.00 0.00 63 SER A O 7
ATOM 9616 N N . SER A 1 64 ? -10.704 11.391 -7.127 1.00 0.00 64 SER A N 7
ATOM 9617 C CA . SER A 1 64 ? -9.402 11.363 -7.784 1.00 0.00 64 SER A CA 7
ATOM 9618 C C . SER A 1 64 ? -8.441 12.350 -7.128 1.00 0.00 64 SER A C 7
ATOM 9619 O O . SER A 1 64 ? -7.307 12.003 -6.800 1.00 0.00 64 SER A O 7
ATOM 9627 N N . GLN A 1 65 ? -8.905 13.582 -6.941 1.00 0.00 65 GLN A N 7
ATOM 9628 C CA . GLN A 1 65 ? -8.087 14.620 -6.325 1.00 0.00 65 GLN A CA 7
ATOM 9629 C C . GLN A 1 65 ? -7.633 14.200 -4.931 1.00 0.00 65 GLN A C 7
ATOM 9630 O O . GLN A 1 65 ? -6.633 14.701 -4.418 1.00 0.00 65 GLN A O 7
ATOM 9644 N N . GLU A 1 66 ? -8.375 13.279 -4.325 1.00 0.00 66 GLU A N 7
ATOM 9645 C CA . GLU A 1 66 ? -8.048 12.794 -2.989 1.00 0.00 66 GLU A CA 7
ATOM 9646 C C . GLU A 1 66 ? -6.887 11.806 -3.038 1.00 0.00 66 GLU A C 7
ATOM 9647 O O . GLU A 1 66 ? -6.056 11.762 -2.131 1.00 0.00 66 GLU A O 7
ATOM 9659 N N . ARG A 1 67 ? -6.836 11.014 -4.105 1.00 0.00 67 ARG A N 7
ATOM 9660 C CA . ARG A 1 67 ? -5.778 10.025 -4.272 1.00 0.00 67 ARG A CA 7
ATOM 9661 C C . ARG A 1 67 ? -4.501 10.678 -4.792 1.00 0.00 67 ARG A C 7
ATOM 9662 O O . ARG A 1 67 ? -3.420 10.095 -4.720 1.00 0.00 67 ARG A O 7
ATOM 9683 N N . ALA A 1 68 ? -4.634 11.892 -5.317 1.00 0.00 68 ALA A N 7
ATOM 9684 C CA . ALA A 1 68 ? -3.491 12.625 -5.848 1.00 0.00 68 ALA A CA 7
ATOM 9685 C C . ALA A 1 68 ? -2.246 12.386 -5.002 1.00 0.00 68 ALA A C 7
ATOM 9686 O O . ALA A 1 68 ? -1.211 11.932 -5.491 1.00 0.00 68 ALA A O 7
ATOM 9693 N N . PRO A 1 69 ? -2.344 12.700 -3.701 1.00 0.00 69 PRO A N 7
ATOM 9694 C CA . PRO A 1 69 ? -1.233 12.528 -2.760 1.00 0.00 69 PRO A CA 7
ATOM 9695 C C . PRO A 1 69 ? -0.929 11.060 -2.483 1.00 0.00 69 PRO A C 7
ATOM 9696 O O . PRO A 1 69 ? 0.225 10.634 -2.539 1.00 0.00 69 PRO A O 7
ATOM 9707 N N . TYR A 1 70 ? -1.971 10.291 -2.185 1.00 0.00 70 TYR A N 7
ATOM 9708 C CA . TYR A 1 70 ? -1.814 8.870 -1.898 1.00 0.00 70 TYR A CA 7
ATOM 9709 C C . TYR A 1 70 ? -1.264 8.127 -3.111 1.00 0.00 70 TYR A C 7
ATOM 9710 O O . TYR A 1 70 ? -0.775 7.002 -2.996 1.00 0.00 70 TYR A O 7
ATOM 9728 N N . VAL A 1 71 ? -1.345 8.764 -4.275 1.00 0.00 71 VAL A N 7
ATOM 9729 C CA . VAL A 1 71 ? -0.854 8.165 -5.511 1.00 0.00 71 VAL A CA 7
ATOM 9730 C C . VAL A 1 71 ? 0.632 8.443 -5.703 1.00 0.00 71 VAL A C 7
ATOM 9731 O O . VAL A 1 71 ? 1.376 7.587 -6.180 1.00 0.00 71 VAL A O 7
ATOM 9744 N N . GLN A 1 72 ? 1.058 9.645 -5.327 1.00 0.00 72 GLN A N 7
ATOM 9745 C CA . GLN A 1 72 ? 2.457 10.035 -5.459 1.00 0.00 72 GLN A CA 7
ATOM 9746 C C . GLN A 1 72 ? 3.282 9.501 -4.293 1.00 0.00 72 GLN A C 7
ATOM 9747 O O . GLN A 1 72 ? 4.388 8.992 -4.483 1.00 0.00 72 GLN A O 7
ATOM 9761 N N . LYS A 1 73 ? 2.739 9.619 -3.086 1.00 0.00 73 LYS A N 7
ATOM 9762 C CA . LYS A 1 73 ? 3.425 9.147 -1.889 1.00 0.00 73 LYS A CA 7
ATOM 9763 C C . LYS A 1 73 ? 3.836 7.686 -2.037 1.00 0.00 73 LYS A C 7
ATOM 9764 O O . LYS A 1 73 ? 4.956 7.309 -1.695 1.00 0.00 73 LYS A O 7
ATOM 9783 N N . ALA A 1 74 ? 2.923 6.868 -2.551 1.00 0.00 74 ALA A N 7
ATOM 9784 C CA . ALA A 1 74 ? 3.192 5.449 -2.748 1.00 0.00 74 ALA A CA 7
ATOM 9785 C C . ALA A 1 74 ? 4.492 5.239 -3.517 1.00 0.00 74 ALA A C 7
ATOM 9786 O O . ALA A 1 74 ? 5.335 4.434 -3.122 1.00 0.00 74 ALA A O 7
ATOM 9793 N N . ARG A 1 75 ? 4.647 5.967 -4.618 1.00 0.00 75 ARG A N 7
ATOM 9794 C CA . ARG A 1 75 ? 5.843 5.858 -5.444 1.00 0.00 75 ARG A CA 7
ATOM 9795 C C . ARG A 1 75 ? 7.089 6.238 -4.649 1.00 0.00 75 ARG A C 7
ATOM 9796 O O . ARG A 1 75 ? 8.086 5.517 -4.658 1.00 0.00 75 ARG A O 7
ATOM 9817 N N . ASP A 1 76 ? 7.023 7.374 -3.965 1.00 0.00 76 ASP A N 7
ATOM 9818 C CA . ASP A 1 76 ? 8.145 7.850 -3.164 1.00 0.00 76 ASP A CA 7
ATOM 9819 C C . ASP A 1 76 ? 8.539 6.818 -2.112 1.00 0.00 76 ASP A C 7
ATOM 9820 O O . ASP A 1 76 ? 9.722 6.604 -1.850 1.00 0.00 76 ASP A O 7
ATOM 9829 N N . ASN A 1 77 ? 7.539 6.181 -1.512 1.00 0.00 77 ASN A N 7
ATOM 9830 C CA . ASN A 1 77 ? 7.780 5.172 -0.487 1.00 0.00 77 ASN A CA 7
ATOM 9831 C C . ASN A 1 77 ? 8.755 4.110 -0.988 1.00 0.00 77 ASN A C 7
ATOM 9832 O O . ASN A 1 77 ? 9.573 3.595 -0.226 1.00 0.00 77 ASN A O 7
ATOM 9843 N N . ARG A 1 78 ? 8.663 3.790 -2.275 1.00 0.00 78 ARG A N 7
ATOM 9844 C CA . ARG A 1 78 ? 9.536 2.790 -2.877 1.00 0.00 78 ARG A CA 7
ATOM 9845 C C . ARG A 1 78 ? 10.999 3.207 -2.765 1.00 0.00 78 ARG A C 7
ATOM 9846 O O . ARG A 1 78 ? 11.873 2.380 -2.508 1.00 0.00 78 ARG A O 7
ATOM 9867 N N . ALA A 1 79 ? 11.258 4.496 -2.960 1.00 0.00 79 ALA A N 7
ATOM 9868 C CA . ALA A 1 79 ? 12.615 5.024 -2.879 1.00 0.00 79 ALA A CA 7
ATOM 9869 C C . ALA A 1 79 ? 13.209 4.801 -1.492 1.00 0.00 79 ALA A C 7
ATOM 9870 O O . ALA A 1 79 ? 14.317 4.283 -1.357 1.00 0.00 79 ALA A O 7
ATOM 9877 N N . ALA A 1 80 ? 12.465 5.196 -0.464 1.00 0.00 80 ALA A N 7
ATOM 9878 C CA . ALA A 1 80 ? 12.918 5.038 0.912 1.00 0.00 80 ALA A CA 7
ATOM 9879 C C . ALA A 1 80 ? 13.615 3.697 1.110 1.00 0.00 80 ALA A C 7
ATOM 9880 O O . ALA A 1 80 ? 14.683 3.625 1.719 1.00 0.00 80 ALA A O 7
ATOM 9887 N N . LEU A 1 81 ? 13.005 2.636 0.593 1.00 0.00 81 LEU A N 7
ATOM 9888 C CA . LEU A 1 81 ? 13.567 1.295 0.713 1.00 0.00 81 LEU A CA 7
ATOM 9889 C C . LEU A 1 81 ? 14.887 1.189 -0.043 1.00 0.00 81 LEU A C 7
ATOM 9890 O O . LEU A 1 81 ? 15.897 0.751 0.509 1.00 0.00 81 LEU A O 7
ATOM 9906 N N . ARG A 1 82 ? 14.872 1.593 -1.309 1.00 0.00 82 ARG A N 7
ATOM 9907 C CA . ARG A 1 82 ? 16.068 1.544 -2.142 1.00 0.00 82 ARG A CA 7
ATOM 9908 C C . ARG A 1 82 ? 17.234 2.253 -1.460 1.00 0.00 82 ARG A C 7
ATOM 9909 O O . ARG A 1 82 ? 18.362 1.760 -1.466 1.00 0.00 82 ARG A O 7
ATOM 9930 N N . ILE A 1 83 ? 16.954 3.412 -0.875 1.00 0.00 83 ILE A N 7
ATOM 9931 C CA . ILE A 1 83 ? 17.979 4.189 -0.189 1.00 0.00 83 ILE A CA 7
ATOM 9932 C C . ILE A 1 83 ? 18.380 3.529 1.126 1.00 0.00 83 ILE A C 7
ATOM 9933 O O . ILE A 1 83 ? 19.553 3.233 1.351 1.00 0.00 83 ILE A O 7
ATOM 9949 N N . ASN A 1 84 ? 17.397 3.301 1.992 1.00 0.00 84 ASN A N 7
ATOM 9950 C CA . ASN A 1 84 ? 17.647 2.675 3.285 1.00 0.00 84 ASN A CA 7
ATOM 9951 C C . ASN A 1 84 ? 18.212 1.269 3.108 1.00 0.00 84 ASN A C 7
ATOM 9952 O O . ASN A 1 84 ? 18.474 0.829 1.989 1.00 0.00 84 ASN A O 7
ATOM 9963 N N . LYS A 1 85 ? 18.395 0.567 4.221 1.00 0.00 85 LYS A N 7
ATOM 9964 C CA . LYS A 1 85 ? 18.926 -0.791 4.192 1.00 0.00 85 LYS A CA 7
ATOM 9965 C C . LYS A 1 85 ? 17.921 -1.781 4.771 1.00 0.00 85 LYS A C 7
ATOM 9966 O O . LYS A 1 85 ? 18.279 -2.897 5.147 1.00 0.00 85 LYS A O 7
ATOM 9985 N N . VAL A 1 86 ? 16.659 -1.366 4.837 1.00 0.00 86 VAL A N 7
ATOM 9986 C CA . VAL A 1 86 ? 15.602 -2.218 5.368 1.00 0.00 86 VAL A CA 7
ATOM 9987 C C . VAL A 1 86 ? 14.669 -2.691 4.258 1.00 0.00 86 VAL A C 7
ATOM 9988 O O . VAL A 1 86 ? 13.766 -1.965 3.842 1.00 0.00 86 VAL A O 7
ATOM 10001 N N . GLN A 1 87 ? 14.893 -3.912 3.785 1.00 0.00 87 GLN A N 7
ATOM 10002 C CA . GLN A 1 87 ? 14.072 -4.482 2.723 1.00 0.00 87 GLN A CA 7
ATOM 10003 C C . GLN A 1 87 ? 13.838 -5.971 2.956 1.00 0.00 87 GLN A C 7
ATOM 10004 O O . GLN A 1 87 ? 14.595 -6.623 3.675 1.00 0.00 87 GLN A O 7
ATOM 10018 N N . MET A 1 88 ? 12.785 -6.503 2.343 1.00 0.00 88 MET A N 7
ATOM 10019 C CA . MET A 1 88 ? 12.453 -7.915 2.483 1.00 0.00 88 MET A CA 7
ATOM 10020 C C . MET A 1 88 ? 11.479 -8.355 1.395 1.00 0.00 88 MET A C 7
ATOM 10021 O O . MET A 1 88 ? 10.494 -7.671 1.116 1.00 0.00 88 MET A O 7
ATOM 10035 N N . SER A 1 89 ? 11.760 -9.501 0.782 1.00 0.00 89 SER A N 7
ATOM 10036 C CA . SER A 1 89 ? 10.911 -10.029 -0.279 1.00 0.00 89 SER A CA 7
ATOM 10037 C C . SER A 1 89 ? 9.560 -10.472 0.276 1.00 0.00 89 SER A C 7
ATOM 10038 O O . SER A 1 89 ? 8.510 -10.084 -0.234 1.00 0.00 89 SER A O 7
ATOM 10046 N N . ASN A 1 90 ? 9.597 -11.286 1.326 1.00 0.00 90 ASN A N 7
ATOM 10047 C CA . ASN A 1 90 ? 8.377 -11.783 1.951 1.00 0.00 90 ASN A CA 7
ATOM 10048 C C . ASN A 1 90 ? 7.720 -10.698 2.800 1.00 0.00 90 ASN A C 7
ATOM 10049 O O . ASN A 1 90 ? 8.302 -10.223 3.774 1.00 0.00 90 ASN A O 7
ATOM 10060 N N . GLY A 1 1 ? -3.905 -22.726 2.983 1.00 0.00 1 GLY A N 8
ATOM 10061 C CA . GLY A 1 1 ? -2.487 -22.431 3.074 1.00 0.00 1 GLY A CA 8
ATOM 10062 C C . GLY A 1 1 ? -1.768 -22.626 1.754 1.00 0.00 1 GLY A C 8
ATOM 10063 O O . GLY A 1 1 ? -1.984 -23.622 1.064 1.00 0.00 1 GLY A O 8
ATOM 10067 N N . SER A 1 2 ? -0.912 -21.673 1.402 1.00 0.00 2 SER A N 8
ATOM 10068 C CA . SER A 1 2 ? -0.163 -21.742 0.152 1.00 0.00 2 SER A CA 8
ATOM 10069 C C . SER A 1 2 ? 1.061 -20.832 0.202 1.00 0.00 2 SER A C 8
ATOM 10070 O O . SER A 1 2 ? 1.222 -20.041 1.131 1.00 0.00 2 SER A O 8
ATOM 10078 N N . SER A 1 3 ? 1.920 -20.952 -0.805 1.00 0.00 3 SER A N 8
ATOM 10079 C CA . SER A 1 3 ? 3.132 -20.144 -0.875 1.00 0.00 3 SER A CA 8
ATOM 10080 C C . SER A 1 3 ? 2.845 -18.698 -0.482 1.00 0.00 3 SER A C 8
ATOM 10081 O O . SER A 1 3 ? 1.906 -18.081 -0.983 1.00 0.00 3 SER A O 8
ATOM 10089 N N . GLY A 1 4 ? 3.662 -18.163 0.420 1.00 0.00 4 GLY A N 8
ATOM 10090 C CA . GLY A 1 4 ? 3.480 -16.794 0.867 1.00 0.00 4 GLY A CA 8
ATOM 10091 C C . GLY A 1 4 ? 3.289 -15.829 -0.286 1.00 0.00 4 GLY A C 8
ATOM 10092 O O . GLY A 1 4 ? 2.177 -15.660 -0.785 1.00 0.00 4 GLY A O 8
ATOM 10096 N N . SER A 1 5 ? 4.377 -15.192 -0.708 1.00 0.00 5 SER A N 8
ATOM 10097 C CA . SER A 1 5 ? 4.324 -14.234 -1.806 1.00 0.00 5 SER A CA 8
ATOM 10098 C C . SER A 1 5 ? 4.981 -14.806 -3.059 1.00 0.00 5 SER A C 8
ATOM 10099 O O . SER A 1 5 ? 6.162 -15.152 -3.051 1.00 0.00 5 SER A O 8
ATOM 10107 N N . SER A 1 6 ? 4.206 -14.902 -4.135 1.00 0.00 6 SER A N 8
ATOM 10108 C CA . SER A 1 6 ? 4.710 -15.435 -5.395 1.00 0.00 6 SER A CA 8
ATOM 10109 C C . SER A 1 6 ? 5.191 -14.310 -6.307 1.00 0.00 6 SER A C 8
ATOM 10110 O O . SER A 1 6 ? 5.068 -13.132 -5.976 1.00 0.00 6 SER A O 8
ATOM 10118 N N . GLY A 1 7 ? 5.742 -14.685 -7.458 1.00 0.00 7 GLY A N 8
ATOM 10119 C CA . GLY A 1 7 ? 6.234 -13.697 -8.400 1.00 0.00 7 GLY A CA 8
ATOM 10120 C C . GLY A 1 7 ? 5.470 -13.714 -9.710 1.00 0.00 7 GLY A C 8
ATOM 10121 O O . GLY A 1 7 ? 5.333 -14.761 -10.342 1.00 0.00 7 GLY A O 8
ATOM 10125 N N . ASN A 1 8 ? 4.970 -12.552 -10.117 1.00 0.00 8 ASN A N 8
ATOM 10126 C CA . ASN A 1 8 ? 4.214 -12.438 -11.358 1.00 0.00 8 ASN A CA 8
ATOM 10127 C C . ASN A 1 8 ? 4.588 -11.163 -12.108 1.00 0.00 8 ASN A C 8
ATOM 10128 O O . ASN A 1 8 ? 5.349 -10.336 -11.606 1.00 0.00 8 ASN A O 8
ATOM 10139 N N . ALA A 1 9 ? 4.046 -11.010 -13.312 1.00 0.00 9 ALA A N 8
ATOM 10140 C CA . ALA A 1 9 ? 4.320 -9.835 -14.129 1.00 0.00 9 ALA A CA 8
ATOM 10141 C C . ALA A 1 9 ? 3.530 -8.627 -13.637 1.00 0.00 9 ALA A C 8
ATOM 10142 O O . ALA A 1 9 ? 4.109 -7.622 -13.226 1.00 0.00 9 ALA A O 8
ATOM 10149 N N . GLN A 1 10 ? 2.206 -8.734 -13.683 1.00 0.00 10 GLN A N 8
ATOM 10150 C CA . GLN A 1 10 ? 1.337 -7.649 -13.243 1.00 0.00 10 GLN A CA 8
ATOM 10151 C C . GLN A 1 10 ? 1.117 -7.705 -11.735 1.00 0.00 10 GLN A C 8
ATOM 10152 O O . GLN A 1 10 ? 1.044 -8.785 -11.148 1.00 0.00 10 GLN A O 8
ATOM 10166 N N . ARG A 1 11 ? 1.014 -6.535 -11.113 1.00 0.00 11 ARG A N 8
ATOM 10167 C CA . ARG A 1 11 ? 0.804 -6.452 -9.672 1.00 0.00 11 ARG A CA 8
ATOM 10168 C C . ARG A 1 11 ? -0.362 -7.337 -9.240 1.00 0.00 11 ARG A C 8
ATOM 10169 O O . ARG A 1 11 ? -1.100 -7.860 -10.075 1.00 0.00 11 ARG A O 8
ATOM 10190 N N . SER A 1 12 ? -0.520 -7.501 -7.931 1.00 0.00 12 SER A N 8
ATOM 10191 C CA . SER A 1 12 ? -1.593 -8.326 -7.388 1.00 0.00 12 SER A CA 8
ATOM 10192 C C . SER A 1 12 ? -1.681 -8.175 -5.873 1.00 0.00 12 SER A C 8
ATOM 10193 O O . SER A 1 12 ? -0.748 -7.692 -5.229 1.00 0.00 12 SER A O 8
ATOM 10201 N N . THR A 1 13 ? -2.810 -8.591 -5.307 1.00 0.00 13 THR A N 8
ATOM 10202 C CA . THR A 1 13 ? -3.022 -8.501 -3.868 1.00 0.00 13 THR A CA 8
ATOM 10203 C C . THR A 1 13 ? -1.827 -9.053 -3.100 1.00 0.00 13 THR A C 8
ATOM 10204 O O . THR A 1 13 ? -1.450 -8.524 -2.054 1.00 0.00 13 THR A O 8
ATOM 10215 N N . LEU A 1 14 ? -1.234 -10.119 -3.626 1.00 0.00 14 LEU A N 8
ATOM 10216 C CA . LEU A 1 14 ? -0.079 -10.744 -2.990 1.00 0.00 14 LEU A CA 8
ATOM 10217 C C . LEU A 1 14 ? 0.910 -9.690 -2.502 1.00 0.00 14 LEU A C 8
ATOM 10218 O O . LEU A 1 14 ? 1.582 -9.875 -1.487 1.00 0.00 14 LEU A O 8
ATOM 10234 N N . LYS A 1 15 ? 0.993 -8.582 -3.230 1.00 0.00 15 LYS A N 8
ATOM 10235 C CA . LYS A 1 15 ? 1.897 -7.495 -2.871 1.00 0.00 15 LYS A CA 8
ATOM 10236 C C . LYS A 1 15 ? 1.241 -6.551 -1.869 1.00 0.00 15 LYS A C 8
ATOM 10237 O O . LYS A 1 15 ? 1.901 -6.025 -0.974 1.00 0.00 15 LYS A O 8
ATOM 10256 N N . TRP A 1 16 ? -0.061 -6.341 -2.026 1.00 0.00 16 TRP A N 8
ATOM 10257 C CA . TRP A 1 16 ? -0.806 -5.461 -1.133 1.00 0.00 16 TRP A CA 8
ATOM 10258 C C . TRP A 1 16 ? -0.588 -5.852 0.324 1.00 0.00 16 TRP A C 8
ATOM 10259 O O . TRP A 1 16 ? -0.139 -5.041 1.133 1.00 0.00 16 TRP A O 8
ATOM 10280 N N . GLU A 1 17 ? -0.910 -7.100 0.652 1.00 0.00 17 GLU A N 8
ATOM 10281 C CA . GLU A 1 17 ? -0.749 -7.597 2.013 1.00 0.00 17 GLU A CA 8
ATOM 10282 C C . GLU A 1 17 ? 0.612 -7.201 2.579 1.00 0.00 17 GLU A C 8
ATOM 10283 O O . GLU A 1 17 ? 0.728 -6.833 3.749 1.00 0.00 17 GLU A O 8
ATOM 10295 N N . LYS A 1 18 ? 1.640 -7.281 1.742 1.00 0.00 18 LYS A N 8
ATOM 10296 C CA . LYS A 1 18 ? 2.994 -6.931 2.156 1.00 0.00 18 LYS A CA 8
ATOM 10297 C C . LYS A 1 18 ? 3.075 -5.466 2.570 1.00 0.00 18 LYS A C 8
ATOM 10298 O O . LYS A 1 18 ? 3.558 -5.144 3.655 1.00 0.00 18 LYS A O 8
ATOM 10317 N N . GLU A 1 19 ? 2.597 -4.582 1.699 1.00 0.00 19 GLU A N 8
ATOM 10318 C CA . GLU A 1 19 ? 2.616 -3.151 1.976 1.00 0.00 19 GLU A CA 8
ATOM 10319 C C . GLU A 1 19 ? 1.787 -2.825 3.216 1.00 0.00 19 GLU A C 8
ATOM 10320 O O . GLU A 1 19 ? 2.154 -1.961 4.010 1.00 0.00 19 GLU A O 8
ATOM 10332 N N . GLU A 1 20 ? 0.667 -3.525 3.372 1.00 0.00 20 GLU A N 8
ATOM 10333 C CA . GLU A 1 20 ? -0.214 -3.310 4.513 1.00 0.00 20 GLU A CA 8
ATOM 10334 C C . GLU A 1 20 ? 0.582 -3.258 5.814 1.00 0.00 20 GLU A C 8
ATOM 10335 O O . GLU A 1 20 ? 0.212 -2.555 6.753 1.00 0.00 20 GLU A O 8
ATOM 10347 N N . ALA A 1 21 ? 1.678 -4.009 5.860 1.00 0.00 21 ALA A N 8
ATOM 10348 C CA . ALA A 1 21 ? 2.528 -4.048 7.043 1.00 0.00 21 ALA A CA 8
ATOM 10349 C C . ALA A 1 21 ? 3.332 -2.760 7.185 1.00 0.00 21 ALA A C 8
ATOM 10350 O O . ALA A 1 21 ? 3.606 -2.307 8.297 1.00 0.00 21 ALA A O 8
ATOM 10357 N N . LEU A 1 22 ? 3.707 -2.175 6.053 1.00 0.00 22 LEU A N 8
ATOM 10358 C CA . LEU A 1 22 ? 4.481 -0.938 6.051 1.00 0.00 22 LEU A CA 8
ATOM 10359 C C . LEU A 1 22 ? 3.644 0.228 6.567 1.00 0.00 22 LEU A C 8
ATOM 10360 O O . LEU A 1 22 ? 4.182 1.240 7.014 1.00 0.00 22 LEU A O 8
ATOM 10376 N N . GLY A 1 23 ? 2.325 0.077 6.504 1.00 0.00 23 GLY A N 8
ATOM 10377 C CA . GLY A 1 23 ? 1.435 1.125 6.970 1.00 0.00 23 GLY A CA 8
ATOM 10378 C C . GLY A 1 23 ? 1.606 2.417 6.197 1.00 0.00 23 GLY A C 8
ATOM 10379 O O . GLY A 1 23 ? 1.345 2.467 4.996 1.00 0.00 23 GLY A O 8
ATOM 10383 N N . GLU A 1 24 ? 2.044 3.465 6.888 1.00 0.00 24 GLU A N 8
ATOM 10384 C CA . GLU A 1 24 ? 2.246 4.764 6.258 1.00 0.00 24 GLU A CA 8
ATOM 10385 C C . GLU A 1 24 ? 3.367 4.699 5.224 1.00 0.00 24 GLU A C 8
ATOM 10386 O O . GLU A 1 24 ? 3.577 5.641 4.460 1.00 0.00 24 GLU A O 8
ATOM 10398 N N . MET A 1 25 ? 4.083 3.580 5.207 1.00 0.00 25 MET A N 8
ATOM 10399 C CA . MET A 1 25 ? 5.182 3.391 4.267 1.00 0.00 25 MET A CA 8
ATOM 10400 C C . MET A 1 25 ? 4.710 2.649 3.021 1.00 0.00 25 MET A C 8
ATOM 10401 O O . MET A 1 25 ? 5.442 2.541 2.037 1.00 0.00 25 MET A O 8
ATOM 10415 N N . ALA A 1 26 ? 3.484 2.139 3.070 1.00 0.00 26 ALA A N 8
ATOM 10416 C CA . ALA A 1 26 ? 2.914 1.409 1.944 1.00 0.00 26 ALA A CA 8
ATOM 10417 C C . ALA A 1 26 ? 3.293 2.061 0.619 1.00 0.00 26 ALA A C 8
ATOM 10418 O O . ALA A 1 26 ? 3.058 3.252 0.411 1.00 0.00 26 ALA A O 8
ATOM 10425 N N . THR A 1 27 ? 3.882 1.274 -0.276 1.00 0.00 27 THR A N 8
ATOM 10426 C CA . THR A 1 27 ? 4.295 1.775 -1.581 1.00 0.00 27 THR A CA 8
ATOM 10427 C C . THR A 1 27 ? 3.126 1.791 -2.559 1.00 0.00 27 THR A C 8
ATOM 10428 O O . THR A 1 27 ? 3.300 2.068 -3.746 1.00 0.00 27 THR A O 8
ATOM 10439 N N . VAL A 1 28 ? 1.933 1.493 -2.054 1.00 0.00 28 VAL A N 8
ATOM 10440 C CA . VAL A 1 28 ? 0.734 1.475 -2.883 1.00 0.00 28 VAL A CA 8
ATOM 10441 C C . VAL A 1 28 ? -0.178 2.652 -2.556 1.00 0.00 28 VAL A C 8
ATOM 10442 O O . VAL A 1 28 ? -0.132 3.199 -1.455 1.00 0.00 28 VAL A O 8
ATOM 10455 N N . ALA A 1 29 ? -1.006 3.037 -3.521 1.00 0.00 29 ALA A N 8
ATOM 10456 C CA . ALA A 1 29 ? -1.932 4.148 -3.336 1.00 0.00 29 ALA A CA 8
ATOM 10457 C C . ALA A 1 29 ? -3.055 3.773 -2.375 1.00 0.00 29 ALA A C 8
ATOM 10458 O O . ALA A 1 29 ? -3.263 4.414 -1.345 1.00 0.00 29 ALA A O 8
ATOM 10465 N N . PRO A 1 30 ? -3.797 2.710 -2.718 1.00 0.00 30 PRO A N 8
ATOM 10466 C CA . PRO A 1 30 ? -4.912 2.225 -1.899 1.00 0.00 30 PRO A CA 8
ATOM 10467 C C . PRO A 1 30 ? -4.441 1.597 -0.591 1.00 0.00 30 PRO A C 8
ATOM 10468 O O . PRO A 1 30 ? -4.923 1.946 0.486 1.00 0.00 30 PRO A O 8
ATOM 10479 N N . VAL A 1 31 ? -3.495 0.669 -0.693 1.00 0.00 31 VAL A N 8
ATOM 10480 C CA . VAL A 1 31 ? -2.957 -0.006 0.482 1.00 0.00 31 VAL A CA 8
ATOM 10481 C C . VAL A 1 31 ? -2.388 0.996 1.480 1.00 0.00 31 VAL A C 8
ATOM 10482 O O . VAL A 1 31 ? -2.141 0.663 2.640 1.00 0.00 31 VAL A O 8
ATOM 10495 N N . LEU A 1 32 ? -2.183 2.226 1.022 1.00 0.00 32 LEU A N 8
ATOM 10496 C CA . LEU A 1 32 ? -1.644 3.280 1.875 1.00 0.00 32 LEU A CA 8
ATOM 10497 C C . LEU A 1 32 ? -2.766 4.103 2.500 1.00 0.00 32 LEU A C 8
ATOM 10498 O O . LEU A 1 32 ? -2.814 4.283 3.717 1.00 0.00 32 LEU A O 8
ATOM 10514 N N . TYR A 1 33 ? -3.668 4.597 1.660 1.00 0.00 33 TYR A N 8
ATOM 10515 C CA . TYR A 1 33 ? -4.790 5.401 2.129 1.00 0.00 33 TYR A CA 8
ATOM 10516 C C . TYR A 1 33 ? -5.458 4.751 3.337 1.00 0.00 33 TYR A C 8
ATOM 10517 O O . TYR A 1 33 ? -5.625 5.379 4.383 1.00 0.00 33 TYR A O 8
ATOM 10535 N N . THR A 1 34 ? -5.839 3.486 3.186 1.00 0.00 34 THR A N 8
ATOM 10536 C CA . THR A 1 34 ? -6.489 2.749 4.262 1.00 0.00 34 THR A CA 8
ATOM 10537 C C . THR A 1 34 ? -5.582 2.646 5.483 1.00 0.00 34 THR A C 8
ATOM 10538 O O . THR A 1 34 ? -6.021 2.854 6.613 1.00 0.00 34 THR A O 8
ATOM 10549 N N . ASN A 1 35 ? -4.314 2.323 5.247 1.00 0.00 35 ASN A N 8
ATOM 10550 C CA . ASN A 1 35 ? -3.345 2.192 6.329 1.00 0.00 35 ASN A CA 8
ATOM 10551 C C . ASN A 1 35 ? -3.412 3.392 7.268 1.00 0.00 35 ASN A C 8
ATOM 10552 O O . ASN A 1 35 ? -3.216 3.260 8.477 1.00 0.00 35 ASN A O 8
ATOM 10563 N N . ILE A 1 36 ? -3.691 4.563 6.704 1.00 0.00 36 ILE A N 8
ATOM 10564 C CA . ILE A 1 36 ? -3.786 5.786 7.491 1.00 0.00 36 ILE A CA 8
ATOM 10565 C C . ILE A 1 36 ? -5.225 6.057 7.916 1.00 0.00 36 ILE A C 8
ATOM 10566 O O . ILE A 1 36 ? -5.546 6.042 9.103 1.00 0.00 36 ILE A O 8
ATOM 10582 N N . ASN A 1 37 ? -6.089 6.302 6.936 1.00 0.00 37 ASN A N 8
ATOM 10583 C CA . ASN A 1 37 ? -7.496 6.574 7.208 1.00 0.00 37 ASN A CA 8
ATOM 10584 C C . ASN A 1 37 ? -8.088 5.512 8.130 1.00 0.00 37 ASN A C 8
ATOM 10585 O O . ASN A 1 37 ? -8.706 5.831 9.145 1.00 0.00 37 ASN A O 8
ATOM 10596 N N . PHE A 1 38 ? -7.893 4.248 7.769 1.00 0.00 38 PHE A N 8
ATOM 10597 C CA . PHE A 1 38 ? -8.407 3.139 8.562 1.00 0.00 38 PHE A CA 8
ATOM 10598 C C . PHE A 1 38 ? -7.278 2.437 9.312 1.00 0.00 38 PHE A C 8
ATOM 10599 O O . PHE A 1 38 ? -6.688 1.469 8.831 1.00 0.00 38 PHE A O 8
ATOM 10616 N N . PRO A 1 39 ? -6.969 2.935 10.518 1.00 0.00 39 PRO A N 8
ATOM 10617 C CA . PRO A 1 39 ? -5.910 2.372 11.360 1.00 0.00 39 PRO A CA 8
ATOM 10618 C C . PRO A 1 39 ? -6.277 0.999 11.912 1.00 0.00 39 PRO A C 8
ATOM 10619 O O . PRO A 1 39 ? -5.462 0.078 11.902 1.00 0.00 39 PRO A O 8
ATOM 10630 N N . ASN A 1 40 ? -7.509 0.870 12.394 1.00 0.00 40 ASN A N 8
ATOM 10631 C CA . ASN A 1 40 ? -7.983 -0.391 12.952 1.00 0.00 40 ASN A CA 8
ATOM 10632 C C . ASN A 1 40 ? -8.546 -1.292 11.857 1.00 0.00 40 ASN A C 8
ATOM 10633 O O . ASN A 1 40 ? -9.236 -2.273 12.138 1.00 0.00 40 ASN A O 8
ATOM 10644 N N . LEU A 1 41 ? -8.246 -0.954 10.608 1.00 0.00 41 LEU A N 8
ATOM 10645 C CA . LEU A 1 41 ? -8.720 -1.732 9.469 1.00 0.00 41 LEU A CA 8
ATOM 10646 C C . LEU A 1 41 ? -8.563 -3.227 9.728 1.00 0.00 41 LEU A C 8
ATOM 10647 O O . LEU A 1 41 ? -9.531 -3.985 9.661 1.00 0.00 41 LEU A O 8
ATOM 10663 N N . LYS A 1 42 ? -7.338 -3.645 10.026 1.00 0.00 42 LYS A N 8
ATOM 10664 C CA . LYS A 1 42 ? -7.053 -5.049 10.299 1.00 0.00 42 LYS A CA 8
ATOM 10665 C C . LYS A 1 42 ? -8.122 -5.655 11.204 1.00 0.00 42 LYS A C 8
ATOM 10666 O O . LYS A 1 42 ? -8.594 -6.765 10.963 1.00 0.00 42 LYS A O 8
ATOM 10685 N N . GLU A 1 43 ? -8.498 -4.917 12.243 1.00 0.00 43 GLU A N 8
ATOM 10686 C CA . GLU A 1 43 ? -9.512 -5.383 13.183 1.00 0.00 43 GLU A CA 8
ATOM 10687 C C . GLU A 1 43 ? -10.853 -5.582 12.482 1.00 0.00 43 GLU A C 8
ATOM 10688 O O . GLU A 1 43 ? -11.410 -6.679 12.487 1.00 0.00 43 GLU A O 8
ATOM 10700 N N . GLU A 1 44 ? -11.364 -4.512 11.881 1.00 0.00 44 GLU A N 8
ATOM 10701 C CA . GLU A 1 44 ? -12.640 -4.569 11.177 1.00 0.00 44 GLU A CA 8
ATOM 10702 C C . GLU A 1 44 ? -12.692 -5.774 10.242 1.00 0.00 44 GLU A C 8
ATOM 10703 O O . GLU A 1 44 ? -13.721 -6.440 10.126 1.00 0.00 44 GLU A O 8
ATOM 10715 N N . PHE A 1 45 ? -11.575 -6.047 9.576 1.00 0.00 45 PHE A N 8
ATOM 10716 C CA . PHE A 1 45 ? -11.493 -7.170 8.650 1.00 0.00 45 PHE A CA 8
ATOM 10717 C C . PHE A 1 45 ? -10.213 -7.970 8.876 1.00 0.00 45 PHE A C 8
ATOM 10718 O O . PHE A 1 45 ? -9.154 -7.663 8.327 1.00 0.00 45 PHE A O 8
ATOM 10735 N N . PRO A 1 46 ? -10.311 -9.020 9.705 1.00 0.00 46 PRO A N 8
ATOM 10736 C CA . PRO A 1 46 ? -9.171 -9.885 10.024 1.00 0.00 46 PRO A CA 8
ATOM 10737 C C . PRO A 1 46 ? -8.741 -10.738 8.835 1.00 0.00 46 PRO A C 8
ATOM 10738 O O . PRO A 1 46 ? -7.550 -10.873 8.555 1.00 0.00 46 PRO A O 8
ATOM 10749 N N . ASP A 1 47 ? -9.717 -11.312 8.140 1.00 0.00 47 ASP A N 8
ATOM 10750 C CA . ASP A 1 47 ? -9.439 -12.151 6.981 1.00 0.00 47 ASP A CA 8
ATOM 10751 C C . ASP A 1 47 ? -9.043 -11.301 5.777 1.00 0.00 47 ASP A C 8
ATOM 10752 O O . ASP A 1 47 ? -9.868 -10.577 5.219 1.00 0.00 47 ASP A O 8
ATOM 10761 N N . TRP A 1 48 ? -7.778 -11.394 5.384 1.00 0.00 48 TRP A N 8
ATOM 10762 C CA . TRP A 1 48 ? -7.273 -10.632 4.247 1.00 0.00 48 TRP A CA 8
ATOM 10763 C C . TRP A 1 48 ? -8.255 -10.680 3.081 1.00 0.00 48 TRP A C 8
ATOM 10764 O O . TRP A 1 48 ? -8.754 -9.647 2.634 1.00 0.00 48 TRP A O 8
ATOM 10785 N N . THR A 1 49 ? -8.528 -11.885 2.591 1.00 0.00 49 THR A N 8
ATOM 10786 C CA . THR A 1 49 ? -9.449 -12.067 1.477 1.00 0.00 49 THR A CA 8
ATOM 10787 C C . THR A 1 49 ? -10.662 -11.154 1.612 1.00 0.00 49 THR A C 8
ATOM 10788 O O . THR A 1 49 ? -11.290 -10.786 0.618 1.00 0.00 49 THR A O 8
ATOM 10799 N N . THR A 1 50 ? -10.989 -10.791 2.848 1.00 0.00 50 THR A N 8
ATOM 10800 C CA . THR A 1 50 ? -12.128 -9.921 3.114 1.00 0.00 50 THR A CA 8
ATOM 10801 C C . THR A 1 50 ? -11.693 -8.465 3.231 1.00 0.00 50 THR A C 8
ATOM 10802 O O . THR A 1 50 ? -12.387 -7.561 2.766 1.00 0.00 50 THR A O 8
ATOM 10813 N N . ARG A 1 51 ? -10.539 -8.245 3.854 1.00 0.00 51 ARG A N 8
ATOM 10814 C CA . ARG A 1 51 ? -10.012 -6.898 4.032 1.00 0.00 51 ARG A CA 8
ATOM 10815 C C . ARG A 1 51 ? -9.648 -6.275 2.687 1.00 0.00 51 ARG A C 8
ATOM 10816 O O . ARG A 1 51 ? -10.096 -5.176 2.358 1.00 0.00 51 ARG A O 8
ATOM 10837 N N . VAL A 1 52 ? -8.831 -6.984 1.914 1.00 0.00 52 VAL A N 8
ATOM 10838 C CA . VAL A 1 52 ? -8.406 -6.501 0.606 1.00 0.00 52 VAL A CA 8
ATOM 10839 C C . VAL A 1 52 ? -9.589 -5.964 -0.192 1.00 0.00 52 VAL A C 8
ATOM 10840 O O . VAL A 1 52 ? -9.508 -4.898 -0.803 1.00 0.00 52 VAL A O 8
ATOM 10853 N N . LYS A 1 53 ? -10.689 -6.709 -0.183 1.00 0.00 53 LYS A N 8
ATOM 10854 C CA . LYS A 1 53 ? -11.891 -6.309 -0.904 1.00 0.00 53 LYS A CA 8
ATOM 10855 C C . LYS A 1 53 ? -12.347 -4.919 -0.472 1.00 0.00 53 LYS A C 8
ATOM 10856 O O . LYS A 1 53 ? -12.758 -4.106 -1.300 1.00 0.00 53 LYS A O 8
ATOM 10875 N N . GLN A 1 54 ? -12.270 -4.653 0.828 1.00 0.00 54 GLN A N 8
ATOM 10876 C CA . GLN A 1 54 ? -12.675 -3.361 1.368 1.00 0.00 54 GLN A CA 8
ATOM 10877 C C . GLN A 1 54 ? -11.803 -2.241 0.811 1.00 0.00 54 GLN A C 8
ATOM 10878 O O . GLN A 1 54 ? -12.298 -1.321 0.160 1.00 0.00 54 GLN A O 8
ATOM 10892 N N . ILE A 1 55 ? -10.503 -2.325 1.072 1.00 0.00 55 ILE A N 8
ATOM 10893 C CA . ILE A 1 55 ? -9.562 -1.318 0.596 1.00 0.00 55 ILE A CA 8
ATOM 10894 C C . ILE A 1 55 ? -9.916 -0.858 -0.814 1.00 0.00 55 ILE A C 8
ATOM 10895 O O . ILE A 1 55 ? -9.690 0.296 -1.177 1.00 0.00 55 ILE A O 8
ATOM 10911 N N . ALA A 1 56 ? -10.474 -1.769 -1.605 1.00 0.00 56 ALA A N 8
ATOM 10912 C CA . ALA A 1 56 ? -10.864 -1.456 -2.974 1.00 0.00 56 ALA A CA 8
ATOM 10913 C C . ALA A 1 56 ? -11.988 -0.426 -3.004 1.00 0.00 56 ALA A C 8
ATOM 10914 O O . ALA A 1 56 ? -11.858 0.634 -3.616 1.00 0.00 56 ALA A O 8
ATOM 10921 N N . LYS A 1 57 ? -13.093 -0.745 -2.338 1.00 0.00 57 LYS A N 8
ATOM 10922 C CA . LYS A 1 57 ? -14.241 0.153 -2.286 1.00 0.00 57 LYS A CA 8
ATOM 10923 C C . LYS A 1 57 ? -13.863 1.483 -1.643 1.00 0.00 57 LYS A C 8
ATOM 10924 O O . LYS A 1 57 ? -14.170 2.551 -2.175 1.00 0.00 57 LYS A O 8
ATOM 10943 N N . LEU A 1 58 ? -13.195 1.413 -0.497 1.00 0.00 58 LEU A N 8
ATOM 10944 C CA . LEU A 1 58 ? -12.774 2.612 0.218 1.00 0.00 58 LEU A CA 8
ATOM 10945 C C . LEU A 1 58 ? -11.902 3.496 -0.668 1.00 0.00 58 LEU A C 8
ATOM 10946 O O . LEU A 1 58 ? -11.965 4.723 -0.591 1.00 0.00 58 LEU A O 8
ATOM 10962 N N . TRP A 1 59 ? -11.091 2.865 -1.509 1.00 0.00 59 TRP A N 8
ATOM 10963 C CA . TRP A 1 59 ? -10.208 3.595 -2.412 1.00 0.00 59 TRP A CA 8
ATOM 10964 C C . TRP A 1 59 ? -10.994 4.209 -3.564 1.00 0.00 59 TRP A C 8
ATOM 10965 O O . TRP A 1 59 ? -10.804 5.377 -3.905 1.00 0.00 59 TRP A O 8
ATOM 10986 N N . ARG A 1 60 ? -11.878 3.416 -4.161 1.00 0.00 60 ARG A N 8
ATOM 10987 C CA . ARG A 1 60 ? -12.692 3.883 -5.277 1.00 0.00 60 ARG A CA 8
ATOM 10988 C C . ARG A 1 60 ? -13.550 5.075 -4.862 1.00 0.00 60 ARG A C 8
ATOM 10989 O O . ARG A 1 60 ? -13.715 6.029 -5.622 1.00 0.00 60 ARG A O 8
ATOM 11010 N N . LYS A 1 61 ? -14.095 5.012 -3.652 1.00 0.00 61 LYS A N 8
ATOM 11011 C CA . LYS A 1 61 ? -14.935 6.085 -3.134 1.00 0.00 61 LYS A CA 8
ATOM 11012 C C . LYS A 1 61 ? -14.206 7.424 -3.192 1.00 0.00 61 LYS A C 8
ATOM 11013 O O . LYS A 1 61 ? -14.785 8.441 -3.571 1.00 0.00 61 LYS A O 8
ATOM 11032 N N . ALA A 1 62 ? -12.932 7.415 -2.815 1.00 0.00 62 ALA A N 8
ATOM 11033 C CA . ALA A 1 62 ? -12.123 8.627 -2.827 1.00 0.00 62 ALA A CA 8
ATOM 11034 C C . ALA A 1 62 ? -11.976 9.175 -4.243 1.00 0.00 62 ALA A C 8
ATOM 11035 O O . ALA A 1 62 ? -11.774 8.419 -5.193 1.00 0.00 62 ALA A O 8
ATOM 11042 N N . SER A 1 63 ? -12.080 10.493 -4.376 1.00 0.00 63 SER A N 8
ATOM 11043 C CA . SER A 1 63 ? -11.963 11.141 -5.677 1.00 0.00 63 SER A CA 8
ATOM 11044 C C . SER A 1 63 ? -10.500 11.294 -6.079 1.00 0.00 63 SER A C 8
ATOM 11045 O O . SER A 1 63 ? -9.609 11.301 -5.229 1.00 0.00 63 SER A O 8
ATOM 11053 N N . SER A 1 64 ? -10.259 11.416 -7.380 1.00 0.00 64 SER A N 8
ATOM 11054 C CA . SER A 1 64 ? -8.903 11.564 -7.896 1.00 0.00 64 SER A CA 8
ATOM 11055 C C . SER A 1 64 ? -8.134 12.619 -7.107 1.00 0.00 64 SER A C 8
ATOM 11056 O O . SER A 1 64 ? -6.994 12.396 -6.701 1.00 0.00 64 SER A O 8
ATOM 11064 N N . GLN A 1 65 ? -8.767 13.769 -6.896 1.00 0.00 65 GLN A N 8
ATOM 11065 C CA . GLN A 1 65 ? -8.142 14.859 -6.156 1.00 0.00 65 GLN A CA 8
ATOM 11066 C C . GLN A 1 65 ? -7.746 14.409 -4.754 1.00 0.00 65 GLN A C 8
ATOM 11067 O O . GLN A 1 65 ? -6.838 14.974 -4.145 1.00 0.00 65 GLN A O 8
ATOM 11081 N N . GLU A 1 66 ? -8.432 13.389 -4.249 1.00 0.00 66 GLU A N 8
ATOM 11082 C CA . GLU A 1 66 ? -8.151 12.864 -2.917 1.00 0.00 66 GLU A CA 8
ATOM 11083 C C . GLU A 1 66 ? -6.972 11.896 -2.952 1.00 0.00 66 GLU A C 8
ATOM 11084 O O . GLU A 1 66 ? -6.154 11.865 -2.032 1.00 0.00 66 GLU A O 8
ATOM 11096 N N . ARG A 1 67 ? -6.893 11.107 -4.018 1.00 0.00 67 ARG A N 8
ATOM 11097 C CA . ARG A 1 67 ? -5.816 10.137 -4.172 1.00 0.00 67 ARG A CA 8
ATOM 11098 C C . ARG A 1 67 ? -4.538 10.815 -4.656 1.00 0.00 67 ARG A C 8
ATOM 11099 O O . ARG A 1 67 ? -3.451 10.245 -4.572 1.00 0.00 67 ARG A O 8
ATOM 11120 N N . ALA A 1 68 ? -4.678 12.035 -5.164 1.00 0.00 68 ALA A N 8
ATOM 11121 C CA . ALA A 1 68 ? -3.535 12.792 -5.660 1.00 0.00 68 ALA A CA 8
ATOM 11122 C C . ALA A 1 68 ? -2.293 12.528 -4.815 1.00 0.00 68 ALA A C 8
ATOM 11123 O O . ALA A 1 68 ? -1.261 12.074 -5.310 1.00 0.00 68 ALA A O 8
ATOM 11130 N N . PRO A 1 69 ? -2.392 12.818 -3.510 1.00 0.00 69 PRO A N 8
ATOM 11131 C CA . PRO A 1 69 ? -1.286 12.620 -2.569 1.00 0.00 69 PRO A CA 8
ATOM 11132 C C . PRO A 1 69 ? -0.995 11.144 -2.319 1.00 0.00 69 PRO A C 8
ATOM 11133 O O . PRO A 1 69 ? 0.148 10.699 -2.428 1.00 0.00 69 PRO A O 8
ATOM 11144 N N . TYR A 1 70 ? -2.035 10.390 -1.983 1.00 0.00 70 TYR A N 8
ATOM 11145 C CA . TYR A 1 70 ? -1.891 8.964 -1.715 1.00 0.00 70 TYR A CA 8
ATOM 11146 C C . TYR A 1 70 ? -1.335 8.234 -2.934 1.00 0.00 70 TYR A C 8
ATOM 11147 O O . TYR A 1 70 ? -0.860 7.103 -2.832 1.00 0.00 70 TYR A O 8
ATOM 11165 N N . VAL A 1 71 ? -1.398 8.891 -4.088 1.00 0.00 71 VAL A N 8
ATOM 11166 C CA . VAL A 1 71 ? -0.900 8.307 -5.328 1.00 0.00 71 VAL A CA 8
ATOM 11167 C C . VAL A 1 71 ? 0.594 8.562 -5.494 1.00 0.00 71 VAL A C 8
ATOM 11168 O O . VAL A 1 71 ? 1.333 7.693 -5.955 1.00 0.00 71 VAL A O 8
ATOM 11181 N N . GLN A 1 72 ? 1.030 9.759 -5.115 1.00 0.00 72 GLN A N 8
ATOM 11182 C CA . GLN A 1 72 ? 2.437 10.128 -5.223 1.00 0.00 72 GLN A CA 8
ATOM 11183 C C . GLN A 1 72 ? 3.245 9.534 -4.074 1.00 0.00 72 GLN A C 8
ATOM 11184 O O . GLN A 1 72 ? 4.310 8.954 -4.284 1.00 0.00 72 GLN A O 8
ATOM 11198 N N . LYS A 1 73 ? 2.731 9.683 -2.858 1.00 0.00 73 LYS A N 8
ATOM 11199 C CA . LYS A 1 73 ? 3.404 9.162 -1.674 1.00 0.00 73 LYS A CA 8
ATOM 11200 C C . LYS A 1 73 ? 3.825 7.710 -1.882 1.00 0.00 73 LYS A C 8
ATOM 11201 O O . LYS A 1 73 ? 4.982 7.352 -1.663 1.00 0.00 73 LYS A O 8
ATOM 11220 N N . ALA A 1 74 ? 2.879 6.880 -2.308 1.00 0.00 74 ALA A N 8
ATOM 11221 C CA . ALA A 1 74 ? 3.153 5.469 -2.549 1.00 0.00 74 ALA A CA 8
ATOM 11222 C C . ALA A 1 74 ? 4.405 5.291 -3.402 1.00 0.00 74 ALA A C 8
ATOM 11223 O O . ALA A 1 74 ? 5.195 4.374 -3.177 1.00 0.00 74 ALA A O 8
ATOM 11230 N N . ARG A 1 75 ? 4.578 6.173 -4.381 1.00 0.00 75 ARG A N 8
ATOM 11231 C CA . ARG A 1 75 ? 5.734 6.111 -5.268 1.00 0.00 75 ARG A CA 8
ATOM 11232 C C . ARG A 1 75 ? 7.011 6.493 -4.525 1.00 0.00 75 ARG A C 8
ATOM 11233 O O . ARG A 1 75 ? 8.039 5.829 -4.657 1.00 0.00 75 ARG A O 8
ATOM 11254 N N . ASP A 1 76 ? 6.937 7.566 -3.746 1.00 0.00 76 ASP A N 8
ATOM 11255 C CA . ASP A 1 76 ? 8.087 8.036 -2.982 1.00 0.00 76 ASP A CA 8
ATOM 11256 C C . ASP A 1 76 ? 8.533 6.986 -1.970 1.00 0.00 76 ASP A C 8
ATOM 11257 O O . ASP A 1 76 ? 9.726 6.811 -1.727 1.00 0.00 76 ASP A O 8
ATOM 11266 N N . ASN A 1 77 ? 7.565 6.290 -1.381 1.00 0.00 77 ASN A N 8
ATOM 11267 C CA . ASN A 1 77 ? 7.858 5.258 -0.393 1.00 0.00 77 ASN A CA 8
ATOM 11268 C C . ASN A 1 77 ? 8.813 4.214 -0.965 1.00 0.00 77 ASN A C 8
ATOM 11269 O O . ASN A 1 77 ? 9.690 3.710 -0.263 1.00 0.00 77 ASN A O 8
ATOM 11280 N N . ARG A 1 78 ? 8.636 3.894 -2.243 1.00 0.00 78 ARG A N 8
ATOM 11281 C CA . ARG A 1 78 ? 9.481 2.910 -2.909 1.00 0.00 78 ARG A CA 8
ATOM 11282 C C . ARG A 1 78 ? 10.945 3.338 -2.874 1.00 0.00 78 ARG A C 8
ATOM 11283 O O . ARG A 1 78 ? 11.838 2.515 -2.676 1.00 0.00 78 ARG A O 8
ATOM 11304 N N . ALA A 1 79 ? 11.183 4.631 -3.068 1.00 0.00 79 ALA A N 8
ATOM 11305 C CA . ALA A 1 79 ? 12.538 5.169 -3.057 1.00 0.00 79 ALA A CA 8
ATOM 11306 C C . ALA A 1 79 ? 13.219 4.914 -1.717 1.00 0.00 79 ALA A C 8
ATOM 11307 O O . ALA A 1 79 ? 14.344 4.419 -1.666 1.00 0.00 79 ALA A O 8
ATOM 11314 N N . ALA A 1 80 ? 12.529 5.255 -0.633 1.00 0.00 80 ALA A N 8
ATOM 11315 C CA . ALA A 1 80 ? 13.068 5.062 0.708 1.00 0.00 80 ALA A CA 8
ATOM 11316 C C . ALA A 1 80 ? 13.767 3.712 0.829 1.00 0.00 80 ALA A C 8
ATOM 11317 O O . ALA A 1 80 ? 14.874 3.621 1.361 1.00 0.00 80 ALA A O 8
ATOM 11324 N N . LEU A 1 81 ? 13.114 2.667 0.334 1.00 0.00 81 LEU A N 8
ATOM 11325 C CA . LEU A 1 81 ? 13.673 1.320 0.387 1.00 0.00 81 LEU A CA 8
ATOM 11326 C C . LEU A 1 81 ? 14.967 1.235 -0.416 1.00 0.00 81 LEU A C 8
ATOM 11327 O O . LEU A 1 81 ? 16.008 0.836 0.106 1.00 0.00 81 LEU A O 8
ATOM 11343 N N . ARG A 1 82 ? 14.894 1.616 -1.687 1.00 0.00 82 ARG A N 8
ATOM 11344 C CA . ARG A 1 82 ? 16.060 1.584 -2.562 1.00 0.00 82 ARG A CA 8
ATOM 11345 C C . ARG A 1 82 ? 17.304 2.080 -1.829 1.00 0.00 82 ARG A C 8
ATOM 11346 O O . ARG A 1 82 ? 18.338 1.412 -1.819 1.00 0.00 82 ARG A O 8
ATOM 11367 N N . ILE A 1 83 ? 17.195 3.255 -1.217 1.00 0.00 83 ILE A N 8
ATOM 11368 C CA . ILE A 1 83 ? 18.310 3.839 -0.482 1.00 0.00 83 ILE A CA 8
ATOM 11369 C C . ILE A 1 83 ? 18.667 2.994 0.736 1.00 0.00 83 ILE A C 8
ATOM 11370 O O . ILE A 1 83 ? 19.805 2.550 0.883 1.00 0.00 83 ILE A O 8
ATOM 11386 N N . ASN A 1 84 ? 17.687 2.775 1.606 1.00 0.00 84 ASN A N 8
ATOM 11387 C CA . ASN A 1 84 ? 17.898 1.983 2.812 1.00 0.00 84 ASN A CA 8
ATOM 11388 C C . ASN A 1 84 ? 18.210 0.531 2.461 1.00 0.00 84 ASN A C 8
ATOM 11389 O O . ASN A 1 84 ? 17.312 -0.307 2.377 1.00 0.00 84 ASN A O 8
ATOM 11400 N N . LYS A 1 85 ? 19.491 0.240 2.257 1.00 0.00 85 LYS A N 8
ATOM 11401 C CA . LYS A 1 85 ? 19.924 -1.110 1.917 1.00 0.00 85 LYS A CA 8
ATOM 11402 C C . LYS A 1 85 ? 21.253 -1.440 2.590 1.00 0.00 85 LYS A C 8
ATOM 11403 O O . LYS A 1 85 ? 22.010 -0.545 2.965 1.00 0.00 85 LYS A O 8
ATOM 11422 N N . VAL A 1 86 ? 21.530 -2.732 2.739 1.00 0.00 86 VAL A N 8
ATOM 11423 C CA . VAL A 1 86 ? 22.768 -3.180 3.365 1.00 0.00 86 VAL A CA 8
ATOM 11424 C C . VAL A 1 86 ? 23.971 -2.432 2.801 1.00 0.00 86 VAL A C 8
ATOM 11425 O O . VAL A 1 86 ? 24.332 -2.606 1.637 1.00 0.00 86 VAL A O 8
ATOM 11438 N N . GLN A 1 87 ? 24.587 -1.600 3.635 1.00 0.00 87 GLN A N 8
ATOM 11439 C CA . GLN A 1 87 ? 25.750 -0.825 3.219 1.00 0.00 87 GLN A CA 8
ATOM 11440 C C . GLN A 1 87 ? 26.864 -1.740 2.720 1.00 0.00 87 GLN A C 8
ATOM 11441 O O . GLN A 1 87 ? 27.027 -2.858 3.208 1.00 0.00 87 GLN A O 8
ATOM 11455 N N . MET A 1 88 ? 27.628 -1.257 1.746 1.00 0.00 88 MET A N 8
ATOM 11456 C CA . MET A 1 88 ? 28.727 -2.031 1.182 1.00 0.00 88 MET A CA 8
ATOM 11457 C C . MET A 1 88 ? 28.212 -3.307 0.523 1.00 0.00 88 MET A C 8
ATOM 11458 O O . MET A 1 88 ? 28.731 -4.396 0.767 1.00 0.00 88 MET A O 8
ATOM 11472 N N . SER A 1 89 ? 27.188 -3.164 -0.312 1.00 0.00 89 SER A N 8
ATOM 11473 C CA . SER A 1 89 ? 26.600 -4.306 -1.002 1.00 0.00 89 SER A CA 8
ATOM 11474 C C . SER A 1 89 ? 25.734 -3.847 -2.172 1.00 0.00 89 SER A C 8
ATOM 11475 O O . SER A 1 89 ? 25.471 -2.656 -2.334 1.00 0.00 89 SER A O 8
ATOM 11483 N N . ASN A 1 90 ? 25.295 -4.802 -2.986 1.00 0.00 90 ASN A N 8
ATOM 11484 C CA . ASN A 1 90 ? 24.460 -4.497 -4.142 1.00 0.00 90 ASN A CA 8
ATOM 11485 C C . ASN A 1 90 ? 23.376 -5.555 -4.324 1.00 0.00 90 ASN A C 8
ATOM 11486 O O . ASN A 1 90 ? 23.313 -6.528 -3.573 1.00 0.00 90 ASN A O 8
ATOM 11497 N N . GLY A 1 1 ? -1.440 7.578 -35.937 1.00 0.00 1 GLY A N 9
ATOM 11498 C CA . GLY A 1 1 ? -2.350 7.306 -34.840 1.00 0.00 1 GLY A CA 9
ATOM 11499 C C . GLY A 1 1 ? -1.641 6.743 -33.624 1.00 0.00 1 GLY A C 9
ATOM 11500 O O . GLY A 1 1 ? -0.503 6.283 -33.718 1.00 0.00 1 GLY A O 9
ATOM 11504 N N . SER A 1 2 ? -2.314 6.779 -32.479 1.00 0.00 2 SER A N 9
ATOM 11505 C CA . SER A 1 2 ? -1.739 6.274 -31.238 1.00 0.00 2 SER A CA 9
ATOM 11506 C C . SER A 1 2 ? -1.516 4.766 -31.317 1.00 0.00 2 SER A C 9
ATOM 11507 O O . SER A 1 2 ? -2.187 4.068 -32.076 1.00 0.00 2 SER A O 9
ATOM 11515 N N . SER A 1 3 ? -0.569 4.272 -30.527 1.00 0.00 3 SER A N 9
ATOM 11516 C CA . SER A 1 3 ? -0.254 2.848 -30.509 1.00 0.00 3 SER A CA 9
ATOM 11517 C C . SER A 1 3 ? -1.157 2.104 -29.531 1.00 0.00 3 SER A C 9
ATOM 11518 O O . SER A 1 3 ? -1.857 1.164 -29.907 1.00 0.00 3 SER A O 9
ATOM 11526 N N . GLY A 1 4 ? -1.137 2.532 -28.272 1.00 0.00 4 GLY A N 9
ATOM 11527 C CA . GLY A 1 4 ? -1.957 1.896 -27.259 1.00 0.00 4 GLY A CA 9
ATOM 11528 C C . GLY A 1 4 ? -1.290 1.880 -25.898 1.00 0.00 4 GLY A C 9
ATOM 11529 O O . GLY A 1 4 ? -0.343 2.628 -25.655 1.00 0.00 4 GLY A O 9
ATOM 11533 N N . SER A 1 5 ? -1.785 1.027 -25.007 1.00 0.00 5 SER A N 9
ATOM 11534 C CA . SER A 1 5 ? -1.234 0.921 -23.661 1.00 0.00 5 SER A CA 9
ATOM 11535 C C . SER A 1 5 ? -0.980 -0.538 -23.292 1.00 0.00 5 SER A C 9
ATOM 11536 O O . SER A 1 5 ? -1.645 -1.442 -23.796 1.00 0.00 5 SER A O 9
ATOM 11544 N N . SER A 1 6 ? -0.012 -0.758 -22.407 1.00 0.00 6 SER A N 9
ATOM 11545 C CA . SER A 1 6 ? 0.333 -2.106 -21.972 1.00 0.00 6 SER A CA 9
ATOM 11546 C C . SER A 1 6 ? -0.910 -2.868 -21.526 1.00 0.00 6 SER A C 9
ATOM 11547 O O . SER A 1 6 ? -1.889 -2.274 -21.076 1.00 0.00 6 SER A O 9
ATOM 11555 N N . GLY A 1 7 ? -0.864 -4.191 -21.656 1.00 0.00 7 GLY A N 9
ATOM 11556 C CA . GLY A 1 7 ? -1.993 -5.014 -21.263 1.00 0.00 7 GLY A CA 9
ATOM 11557 C C . GLY A 1 7 ? -2.285 -4.927 -19.778 1.00 0.00 7 GLY A C 9
ATOM 11558 O O . GLY A 1 7 ? -2.296 -3.839 -19.204 1.00 0.00 7 GLY A O 9
ATOM 11562 N N . ASN A 1 8 ? -2.525 -6.076 -19.155 1.00 0.00 8 ASN A N 9
ATOM 11563 C CA . ASN A 1 8 ? -2.822 -6.124 -17.728 1.00 0.00 8 ASN A CA 9
ATOM 11564 C C . ASN A 1 8 ? -2.600 -7.527 -17.173 1.00 0.00 8 ASN A C 9
ATOM 11565 O O . ASN A 1 8 ? -3.302 -8.469 -17.540 1.00 0.00 8 ASN A O 9
ATOM 11576 N N . ALA A 1 9 ? -1.619 -7.658 -16.286 1.00 0.00 9 ALA A N 9
ATOM 11577 C CA . ALA A 1 9 ? -1.306 -8.946 -15.678 1.00 0.00 9 ALA A CA 9
ATOM 11578 C C . ALA A 1 9 ? -2.334 -9.315 -14.613 1.00 0.00 9 ALA A C 9
ATOM 11579 O O . ALA A 1 9 ? -3.202 -8.512 -14.273 1.00 0.00 9 ALA A O 9
ATOM 11586 N N . GLN A 1 10 ? -2.228 -10.533 -14.093 1.00 0.00 10 GLN A N 9
ATOM 11587 C CA . GLN A 1 10 ? -3.150 -11.008 -13.068 1.00 0.00 10 GLN A CA 9
ATOM 11588 C C . GLN A 1 10 ? -2.434 -11.192 -11.734 1.00 0.00 10 GLN A C 9
ATOM 11589 O O . GLN A 1 10 ? -2.015 -12.298 -11.391 1.00 0.00 10 GLN A O 9
ATOM 11603 N N . ARG A 1 11 ? -2.296 -10.102 -10.987 1.00 0.00 11 ARG A N 9
ATOM 11604 C CA . ARG A 1 11 ? -1.628 -10.143 -9.691 1.00 0.00 11 ARG A CA 9
ATOM 11605 C C . ARG A 1 11 ? -2.447 -10.944 -8.683 1.00 0.00 11 ARG A C 9
ATOM 11606 O O . ARG A 1 11 ? -3.668 -11.047 -8.801 1.00 0.00 11 ARG A O 9
ATOM 11627 N N . SER A 1 12 ? -1.766 -11.511 -7.693 1.00 0.00 12 SER A N 9
ATOM 11628 C CA . SER A 1 12 ? -2.429 -12.307 -6.666 1.00 0.00 12 SER A CA 9
ATOM 11629 C C . SER A 1 12 ? -2.590 -11.506 -5.378 1.00 0.00 12 SER A C 9
ATOM 11630 O O . SER A 1 12 ? -2.661 -12.072 -4.286 1.00 0.00 12 SER A O 9
ATOM 11638 N N . THR A 1 13 ? -2.646 -10.185 -5.512 1.00 0.00 13 THR A N 9
ATOM 11639 C CA . THR A 1 13 ? -2.797 -9.305 -4.360 1.00 0.00 13 THR A CA 9
ATOM 11640 C C . THR A 1 13 ? -1.758 -9.618 -3.289 1.00 0.00 13 THR A C 9
ATOM 11641 O O . THR A 1 13 ? -2.095 -9.804 -2.119 1.00 0.00 13 THR A O 9
ATOM 11652 N N . LEU A 1 14 ? -0.495 -9.675 -3.696 1.00 0.00 14 LEU A N 9
ATOM 11653 C CA . LEU A 1 14 ? 0.595 -9.965 -2.770 1.00 0.00 14 LEU A CA 9
ATOM 11654 C C . LEU A 1 14 ? 1.237 -8.678 -2.264 1.00 0.00 14 LEU A C 9
ATOM 11655 O O . LEU A 1 14 ? 1.325 -8.447 -1.058 1.00 0.00 14 LEU A O 9
ATOM 11671 N N . LYS A 1 15 ? 1.682 -7.839 -3.194 1.00 0.00 15 LYS A N 9
ATOM 11672 C CA . LYS A 1 15 ? 2.313 -6.572 -2.844 1.00 0.00 15 LYS A CA 9
ATOM 11673 C C . LYS A 1 15 ? 1.525 -5.856 -1.752 1.00 0.00 15 LYS A C 9
ATOM 11674 O O . LYS A 1 15 ? 2.105 -5.271 -0.837 1.00 0.00 15 LYS A O 9
ATOM 11693 N N . TRP A 1 16 ? 0.202 -5.906 -1.854 1.00 0.00 16 TRP A N 9
ATOM 11694 C CA . TRP A 1 16 ? -0.665 -5.262 -0.873 1.00 0.00 16 TRP A CA 9
ATOM 11695 C C . TRP A 1 16 ? -0.472 -5.875 0.510 1.00 0.00 16 TRP A C 9
ATOM 11696 O O . TRP A 1 16 ? -0.106 -5.182 1.458 1.00 0.00 16 TRP A O 9
ATOM 11717 N N . GLU A 1 17 ? -0.720 -7.176 0.616 1.00 0.00 17 GLU A N 9
ATOM 11718 C CA . GLU A 1 17 ? -0.573 -7.880 1.884 1.00 0.00 17 GLU A CA 9
ATOM 11719 C C . GLU A 1 17 ? 0.734 -7.496 2.571 1.00 0.00 17 GLU A C 9
ATOM 11720 O O . GLU A 1 17 ? 0.818 -7.462 3.799 1.00 0.00 17 GLU A O 9
ATOM 11732 N N . LYS A 1 18 ? 1.754 -7.208 1.770 1.00 0.00 18 LYS A N 9
ATOM 11733 C CA . LYS A 1 18 ? 3.058 -6.825 2.299 1.00 0.00 18 LYS A CA 9
ATOM 11734 C C . LYS A 1 18 ? 3.062 -5.363 2.733 1.00 0.00 18 LYS A C 9
ATOM 11735 O O . LYS A 1 18 ? 3.545 -5.029 3.814 1.00 0.00 18 LYS A O 9
ATOM 11754 N N . GLU A 1 19 ? 2.518 -4.496 1.883 1.00 0.00 19 GLU A N 9
ATOM 11755 C CA . GLU A 1 19 ? 2.459 -3.070 2.182 1.00 0.00 19 GLU A CA 9
ATOM 11756 C C . GLU A 1 19 ? 1.519 -2.798 3.353 1.00 0.00 19 GLU A C 9
ATOM 11757 O O . GLU A 1 19 ? 1.635 -1.777 4.029 1.00 0.00 19 GLU A O 9
ATOM 11769 N N . GLU A 1 20 ? 0.589 -3.719 3.584 1.00 0.00 20 GLU A N 9
ATOM 11770 C CA . GLU A 1 20 ? -0.372 -3.577 4.671 1.00 0.00 20 GLU A CA 9
ATOM 11771 C C . GLU A 1 20 ? 0.340 -3.491 6.018 1.00 0.00 20 GLU A C 9
ATOM 11772 O O . GLU A 1 20 ? -0.229 -3.025 7.005 1.00 0.00 20 GLU A O 9
ATOM 11784 N N . ALA A 1 21 ? 1.589 -3.944 6.051 1.00 0.00 21 ALA A N 9
ATOM 11785 C CA . ALA A 1 21 ? 2.380 -3.917 7.275 1.00 0.00 21 ALA A CA 9
ATOM 11786 C C . ALA A 1 21 ? 3.148 -2.606 7.403 1.00 0.00 21 ALA A C 9
ATOM 11787 O O . ALA A 1 21 ? 3.250 -2.037 8.491 1.00 0.00 21 ALA A O 9
ATOM 11794 N N . LEU A 1 22 ? 3.689 -2.130 6.286 1.00 0.00 22 LEU A N 9
ATOM 11795 C CA . LEU A 1 22 ? 4.450 -0.886 6.274 1.00 0.00 22 LEU A CA 9
ATOM 11796 C C . LEU A 1 22 ? 3.587 0.284 6.737 1.00 0.00 22 LEU A C 9
ATOM 11797 O O . LEU A 1 22 ? 4.096 1.278 7.253 1.00 0.00 22 LEU A O 9
ATOM 11813 N N . GLY A 1 23 ? 2.277 0.157 6.549 1.00 0.00 23 GLY A N 9
ATOM 11814 C CA . GLY A 1 23 ? 1.364 1.210 6.955 1.00 0.00 23 GLY A CA 9
ATOM 11815 C C . GLY A 1 23 ? 1.548 2.480 6.147 1.00 0.00 23 GLY A C 9
ATOM 11816 O O . GLY A 1 23 ? 1.381 2.477 4.928 1.00 0.00 23 GLY A O 9
ATOM 11820 N N . GLU A 1 24 ? 1.891 3.568 6.829 1.00 0.00 24 GLU A N 9
ATOM 11821 C CA . GLU A 1 24 ? 2.095 4.851 6.166 1.00 0.00 24 GLU A CA 9
ATOM 11822 C C . GLU A 1 24 ? 3.213 4.757 5.131 1.00 0.00 24 GLU A C 9
ATOM 11823 O O . GLU A 1 24 ? 3.359 5.633 4.279 1.00 0.00 24 GLU A O 9
ATOM 11835 N N . MET A 1 25 ? 3.999 3.689 5.214 1.00 0.00 25 MET A N 9
ATOM 11836 C CA . MET A 1 25 ? 5.103 3.480 4.284 1.00 0.00 25 MET A CA 9
ATOM 11837 C C . MET A 1 25 ? 4.642 2.695 3.060 1.00 0.00 25 MET A C 9
ATOM 11838 O O . MET A 1 25 ? 5.386 2.546 2.091 1.00 0.00 25 MET A O 9
ATOM 11852 N N . ALA A 1 26 ? 3.412 2.196 3.111 1.00 0.00 26 ALA A N 9
ATOM 11853 C CA . ALA A 1 26 ? 2.852 1.429 2.006 1.00 0.00 26 ALA A CA 9
ATOM 11854 C C . ALA A 1 26 ? 3.230 2.045 0.663 1.00 0.00 26 ALA A C 9
ATOM 11855 O O . ALA A 1 26 ? 2.903 3.199 0.383 1.00 0.00 26 ALA A O 9
ATOM 11862 N N . THR A 1 27 ? 3.921 1.269 -0.166 1.00 0.00 27 THR A N 9
ATOM 11863 C CA . THR A 1 27 ? 4.345 1.739 -1.478 1.00 0.00 27 THR A CA 9
ATOM 11864 C C . THR A 1 27 ? 3.182 1.742 -2.463 1.00 0.00 27 THR A C 9
ATOM 11865 O O . THR A 1 27 ? 3.361 2.017 -3.650 1.00 0.00 27 THR A O 9
ATOM 11876 N N . VAL A 1 28 ? 1.988 1.437 -1.964 1.00 0.00 28 VAL A N 9
ATOM 11877 C CA . VAL A 1 28 ? 0.794 1.407 -2.800 1.00 0.00 28 VAL A CA 9
ATOM 11878 C C . VAL A 1 28 ? -0.104 2.606 -2.517 1.00 0.00 28 VAL A C 9
ATOM 11879 O O . VAL A 1 28 ? -0.027 3.215 -1.451 1.00 0.00 28 VAL A O 9
ATOM 11892 N N . ALA A 1 29 ? -0.957 2.939 -3.481 1.00 0.00 29 ALA A N 9
ATOM 11893 C CA . ALA A 1 29 ? -1.873 4.063 -3.335 1.00 0.00 29 ALA A CA 9
ATOM 11894 C C . ALA A 1 29 ? -3.000 3.731 -2.363 1.00 0.00 29 ALA A C 9
ATOM 11895 O O . ALA A 1 29 ? -3.191 4.396 -1.345 1.00 0.00 29 ALA A O 9
ATOM 11902 N N . PRO A 1 30 ? -3.767 2.677 -2.682 1.00 0.00 30 PRO A N 9
ATOM 11903 C CA . PRO A 1 30 ? -4.888 2.233 -1.850 1.00 0.00 30 PRO A CA 9
ATOM 11904 C C . PRO A 1 30 ? -4.425 1.621 -0.532 1.00 0.00 30 PRO A C 9
ATOM 11905 O O . PRO A 1 30 ? -4.887 2.010 0.541 1.00 0.00 30 PRO A O 9
ATOM 11916 N N . VAL A 1 31 ? -3.510 0.661 -0.620 1.00 0.00 31 VAL A N 9
ATOM 11917 C CA . VAL A 1 31 ? -2.983 -0.004 0.566 1.00 0.00 31 VAL A CA 9
ATOM 11918 C C . VAL A 1 31 ? -2.396 1.005 1.547 1.00 0.00 31 VAL A C 9
ATOM 11919 O O . VAL A 1 31 ? -2.208 0.704 2.726 1.00 0.00 31 VAL A O 9
ATOM 11932 N N . LEU A 1 32 ? -2.108 2.204 1.052 1.00 0.00 32 LEU A N 9
ATOM 11933 C CA . LEU A 1 32 ? -1.542 3.260 1.885 1.00 0.00 32 LEU A CA 9
ATOM 11934 C C . LEU A 1 32 ? -2.643 4.109 2.510 1.00 0.00 32 LEU A C 9
ATOM 11935 O O . LEU A 1 32 ? -2.651 4.342 3.719 1.00 0.00 32 LEU A O 9
ATOM 11951 N N . TYR A 1 33 ? -3.573 4.568 1.680 1.00 0.00 33 TYR A N 9
ATOM 11952 C CA . TYR A 1 33 ? -4.680 5.391 2.151 1.00 0.00 33 TYR A CA 9
ATOM 11953 C C . TYR A 1 33 ? -5.365 4.748 3.353 1.00 0.00 33 TYR A C 9
ATOM 11954 O O . TYR A 1 33 ? -5.486 5.358 4.416 1.00 0.00 33 TYR A O 9
ATOM 11972 N N . THR A 1 34 ? -5.812 3.508 3.177 1.00 0.00 34 THR A N 9
ATOM 11973 C CA . THR A 1 34 ? -6.485 2.780 4.245 1.00 0.00 34 THR A CA 9
ATOM 11974 C C . THR A 1 34 ? -5.594 2.660 5.476 1.00 0.00 34 THR A C 9
ATOM 11975 O O . THR A 1 34 ? -6.053 2.826 6.605 1.00 0.00 34 THR A O 9
ATOM 11986 N N . ASN A 1 35 ? -4.317 2.371 5.250 1.00 0.00 35 ASN A N 9
ATOM 11987 C CA . ASN A 1 35 ? -3.360 2.229 6.341 1.00 0.00 35 ASN A CA 9
ATOM 11988 C C . ASN A 1 35 ? -3.402 3.444 7.263 1.00 0.00 35 ASN A C 9
ATOM 11989 O O . ASN A 1 35 ? -3.202 3.325 8.472 1.00 0.00 35 ASN A O 9
ATOM 12000 N N . ILE A 1 36 ? -3.664 4.610 6.683 1.00 0.00 36 ILE A N 9
ATOM 12001 C CA . ILE A 1 36 ? -3.734 5.846 7.452 1.00 0.00 36 ILE A CA 9
ATOM 12002 C C . ILE A 1 36 ? -5.154 6.109 7.943 1.00 0.00 36 ILE A C 9
ATOM 12003 O O . ILE A 1 36 ? -5.403 6.181 9.146 1.00 0.00 36 ILE A O 9
ATOM 12019 N N . ASN A 1 37 ? -6.083 6.249 7.003 1.00 0.00 37 ASN A N 9
ATOM 12020 C CA . ASN A 1 37 ? -7.479 6.502 7.339 1.00 0.00 37 ASN A CA 9
ATOM 12021 C C . ASN A 1 37 ? -8.016 5.427 8.279 1.00 0.00 37 ASN A C 9
ATOM 12022 O O . ASN A 1 37 ? -8.596 5.731 9.321 1.00 0.00 37 ASN A O 9
ATOM 12033 N N . PHE A 1 38 ? -7.818 4.168 7.902 1.00 0.00 38 PHE A N 9
ATOM 12034 C CA . PHE A 1 38 ? -8.282 3.046 8.710 1.00 0.00 38 PHE A CA 9
ATOM 12035 C C . PHE A 1 38 ? -7.115 2.374 9.429 1.00 0.00 38 PHE A C 9
ATOM 12036 O O . PHE A 1 38 ? -6.477 1.459 8.909 1.00 0.00 38 PHE A O 9
ATOM 12053 N N . PRO A 1 39 ? -6.829 2.839 10.654 1.00 0.00 39 PRO A N 9
ATOM 12054 C CA . PRO A 1 39 ? -5.739 2.298 11.471 1.00 0.00 39 PRO A CA 9
ATOM 12055 C C . PRO A 1 39 ? -6.032 0.887 11.968 1.00 0.00 39 PRO A C 9
ATOM 12056 O O . PRO A 1 39 ? -5.150 0.030 11.987 1.00 0.00 39 PRO A O 9
ATOM 12067 N N . ASN A 1 40 ? -7.277 0.653 12.370 1.00 0.00 40 ASN A N 9
ATOM 12068 C CA . ASN A 1 40 ? -7.686 -0.655 12.868 1.00 0.00 40 ASN A CA 9
ATOM 12069 C C . ASN A 1 40 ? -8.329 -1.483 11.758 1.00 0.00 40 ASN A C 9
ATOM 12070 O O . ASN A 1 40 ? -9.050 -2.445 12.025 1.00 0.00 40 ASN A O 9
ATOM 12081 N N . LEU A 1 41 ? -8.061 -1.103 10.514 1.00 0.00 41 LEU A N 9
ATOM 12082 C CA . LEU A 1 41 ? -8.612 -1.810 9.363 1.00 0.00 41 LEU A CA 9
ATOM 12083 C C . LEU A 1 41 ? -8.523 -3.320 9.558 1.00 0.00 41 LEU A C 9
ATOM 12084 O O . LEU A 1 41 ? -9.493 -4.044 9.334 1.00 0.00 41 LEU A O 9
ATOM 12100 N N . LYS A 1 42 ? -7.353 -3.789 9.978 1.00 0.00 42 LYS A N 9
ATOM 12101 C CA . LYS A 1 42 ? -7.136 -5.213 10.207 1.00 0.00 42 LYS A CA 9
ATOM 12102 C C . LYS A 1 42 ? -8.222 -5.790 11.111 1.00 0.00 42 LYS A C 9
ATOM 12103 O O . LYS A 1 42 ? -8.851 -6.793 10.777 1.00 0.00 42 LYS A O 9
ATOM 12122 N N . GLU A 1 43 ? -8.436 -5.148 12.255 1.00 0.00 43 GLU A N 9
ATOM 12123 C CA . GLU A 1 43 ? -9.446 -5.598 13.205 1.00 0.00 43 GLU A CA 9
ATOM 12124 C C . GLU A 1 43 ? -10.807 -5.737 12.528 1.00 0.00 43 GLU A C 9
ATOM 12125 O O . GLU A 1 43 ? -11.405 -6.812 12.530 1.00 0.00 43 GLU A O 9
ATOM 12137 N N . GLU A 1 44 ? -11.288 -4.641 11.949 1.00 0.00 44 GLU A N 9
ATOM 12138 C CA . GLU A 1 44 ? -12.578 -4.640 11.270 1.00 0.00 44 GLU A CA 9
ATOM 12139 C C . GLU A 1 44 ? -12.688 -5.822 10.310 1.00 0.00 44 GLU A C 9
ATOM 12140 O O . GLU A 1 44 ? -13.733 -6.466 10.219 1.00 0.00 44 GLU A O 9
ATOM 12152 N N . PHE A 1 45 ? -11.602 -6.100 9.597 1.00 0.00 45 PHE A N 9
ATOM 12153 C CA . PHE A 1 45 ? -11.576 -7.203 8.643 1.00 0.00 45 PHE A CA 9
ATOM 12154 C C . PHE A 1 45 ? -10.292 -8.014 8.785 1.00 0.00 45 PHE A C 9
ATOM 12155 O O . PHE A 1 45 ? -9.260 -7.699 8.192 1.00 0.00 45 PHE A O 9
ATOM 12172 N N . PRO A 1 46 ? -10.355 -9.085 9.590 1.00 0.00 46 PRO A N 9
ATOM 12173 C CA . PRO A 1 46 ? -9.207 -9.965 9.829 1.00 0.00 46 PRO A CA 9
ATOM 12174 C C . PRO A 1 46 ? -8.841 -10.788 8.599 1.00 0.00 46 PRO A C 9
ATOM 12175 O O . PRO A 1 46 ? -7.667 -10.910 8.248 1.00 0.00 46 PRO A O 9
ATOM 12186 N N . ASP A 1 47 ? -9.853 -11.352 7.948 1.00 0.00 47 ASP A N 9
ATOM 12187 C CA . ASP A 1 47 ? -9.638 -12.164 6.756 1.00 0.00 47 ASP A CA 9
ATOM 12188 C C . ASP A 1 47 ? -9.192 -11.297 5.582 1.00 0.00 47 ASP A C 9
ATOM 12189 O O . ASP A 1 47 ? -9.985 -10.543 5.018 1.00 0.00 47 ASP A O 9
ATOM 12198 N N . TRP A 1 48 ? -7.919 -11.410 5.220 1.00 0.00 48 TRP A N 9
ATOM 12199 C CA . TRP A 1 48 ? -7.368 -10.635 4.114 1.00 0.00 48 TRP A CA 9
ATOM 12200 C C . TRP A 1 48 ? -8.316 -10.642 2.920 1.00 0.00 48 TRP A C 9
ATOM 12201 O O . TRP A 1 48 ? -8.834 -9.599 2.519 1.00 0.00 48 TRP A O 9
ATOM 12222 N N . THR A 1 49 ? -8.539 -11.823 2.353 1.00 0.00 49 THR A N 9
ATOM 12223 C CA . THR A 1 49 ? -9.424 -11.965 1.204 1.00 0.00 49 THR A CA 9
ATOM 12224 C C . THR A 1 49 ? -10.682 -11.121 1.371 1.00 0.00 49 THR A C 9
ATOM 12225 O O . THR A 1 49 ? -11.314 -10.727 0.390 1.00 0.00 49 THR A O 9
ATOM 12236 N N . THR A 1 50 ? -11.041 -10.844 2.621 1.00 0.00 50 THR A N 9
ATOM 12237 C CA . THR A 1 50 ? -12.225 -10.046 2.917 1.00 0.00 50 THR A CA 9
ATOM 12238 C C . THR A 1 50 ? -11.866 -8.575 3.094 1.00 0.00 50 THR A C 9
ATOM 12239 O O . THR A 1 50 ? -12.624 -7.690 2.697 1.00 0.00 50 THR A O 9
ATOM 12250 N N . ARG A 1 51 ? -10.707 -8.321 3.692 1.00 0.00 51 ARG A N 9
ATOM 12251 C CA . ARG A 1 51 ? -10.248 -6.957 3.921 1.00 0.00 51 ARG A CA 9
ATOM 12252 C C . ARG A 1 51 ? -9.831 -6.295 2.611 1.00 0.00 51 ARG A C 9
ATOM 12253 O O . ARG A 1 51 ? -10.281 -5.196 2.288 1.00 0.00 51 ARG A O 9
ATOM 12274 N N . VAL A 1 52 ? -8.968 -6.973 1.861 1.00 0.00 52 VAL A N 9
ATOM 12275 C CA . VAL A 1 52 ? -8.491 -6.452 0.585 1.00 0.00 52 VAL A CA 9
ATOM 12276 C C . VAL A 1 52 ? -9.623 -5.803 -0.202 1.00 0.00 52 VAL A C 9
ATOM 12277 O O . VAL A 1 52 ? -9.402 -4.873 -0.979 1.00 0.00 52 VAL A O 9
ATOM 12290 N N . LYS A 1 53 ? -10.839 -6.297 0.004 1.00 0.00 53 LYS A N 9
ATOM 12291 C CA . LYS A 1 53 ? -12.009 -5.765 -0.684 1.00 0.00 53 LYS A CA 9
ATOM 12292 C C . LYS A 1 53 ? -12.338 -4.359 -0.191 1.00 0.00 53 LYS A C 9
ATOM 12293 O O . LYS A 1 53 ? -12.606 -3.460 -0.988 1.00 0.00 53 LYS A O 9
ATOM 12312 N N . GLN A 1 54 ? -12.314 -4.178 1.125 1.00 0.00 54 GLN A N 9
ATOM 12313 C CA . GLN A 1 54 ? -12.609 -2.881 1.723 1.00 0.00 54 GLN A CA 9
ATOM 12314 C C . GLN A 1 54 ? -11.640 -1.817 1.219 1.00 0.00 54 GLN A C 9
ATOM 12315 O O . GLN A 1 54 ? -11.995 -0.643 1.109 1.00 0.00 54 GLN A O 9
ATOM 12329 N N . ILE A 1 55 ? -10.415 -2.235 0.916 1.00 0.00 55 ILE A N 9
ATOM 12330 C CA . ILE A 1 55 ? -9.396 -1.317 0.423 1.00 0.00 55 ILE A CA 9
ATOM 12331 C C . ILE A 1 55 ? -9.739 -0.813 -0.975 1.00 0.00 55 ILE A C 9
ATOM 12332 O O . ILE A 1 55 ? -9.456 0.334 -1.319 1.00 0.00 55 ILE A O 9
ATOM 12348 N N . ALA A 1 56 ? -10.351 -1.679 -1.776 1.00 0.00 56 ALA A N 9
ATOM 12349 C CA . ALA A 1 56 ? -10.736 -1.321 -3.136 1.00 0.00 56 ALA A CA 9
ATOM 12350 C C . ALA A 1 56 ? -11.938 -0.382 -3.136 1.00 0.00 56 ALA A C 9
ATOM 12351 O O . ALA A 1 56 ? -11.954 0.622 -3.850 1.00 0.00 56 ALA A O 9
ATOM 12358 N N . LYS A 1 57 ? -12.943 -0.714 -2.334 1.00 0.00 57 LYS A N 9
ATOM 12359 C CA . LYS A 1 57 ? -14.149 0.100 -2.241 1.00 0.00 57 LYS A CA 9
ATOM 12360 C C . LYS A 1 57 ? -13.843 1.458 -1.617 1.00 0.00 57 LYS A C 9
ATOM 12361 O O . LYS A 1 57 ? -14.232 2.499 -2.148 1.00 0.00 57 LYS A O 9
ATOM 12380 N N . LEU A 1 58 ? -13.143 1.440 -0.488 1.00 0.00 58 LEU A N 9
ATOM 12381 C CA . LEU A 1 58 ? -12.783 2.671 0.208 1.00 0.00 58 LEU A CA 9
ATOM 12382 C C . LEU A 1 58 ? -11.859 3.531 -0.649 1.00 0.00 58 LEU A C 9
ATOM 12383 O O . LEU A 1 58 ? -11.814 4.751 -0.498 1.00 0.00 58 LEU A O 9
ATOM 12399 N N . TRP A 1 59 ? -11.125 2.886 -1.549 1.00 0.00 59 TRP A N 9
ATOM 12400 C CA . TRP A 1 59 ? -10.204 3.592 -2.432 1.00 0.00 59 TRP A CA 9
ATOM 12401 C C . TRP A 1 59 ? -10.949 4.226 -3.601 1.00 0.00 59 TRP A C 9
ATOM 12402 O O . TRP A 1 59 ? -10.713 5.385 -3.944 1.00 0.00 59 TRP A O 9
ATOM 12423 N N . ARG A 1 60 ? -11.849 3.461 -4.210 1.00 0.00 60 ARG A N 9
ATOM 12424 C CA . ARG A 1 60 ? -12.628 3.949 -5.341 1.00 0.00 60 ARG A CA 9
ATOM 12425 C C . ARG A 1 60 ? -13.533 5.103 -4.921 1.00 0.00 60 ARG A C 9
ATOM 12426 O O . ARG A 1 60 ? -13.559 6.153 -5.564 1.00 0.00 60 ARG A O 9
ATOM 12447 N N . LYS A 1 61 ? -14.275 4.901 -3.837 1.00 0.00 61 LYS A N 9
ATOM 12448 C CA . LYS A 1 61 ? -15.182 5.924 -3.329 1.00 0.00 61 LYS A CA 9
ATOM 12449 C C . LYS A 1 61 ? -14.453 7.250 -3.135 1.00 0.00 61 LYS A C 9
ATOM 12450 O O . LYS A 1 61 ? -15.055 8.319 -3.227 1.00 0.00 61 LYS A O 9
ATOM 12469 N N . ALA A 1 62 ? -13.154 7.172 -2.867 1.00 0.00 62 ALA A N 9
ATOM 12470 C CA . ALA A 1 62 ? -12.343 8.366 -2.664 1.00 0.00 62 ALA A CA 9
ATOM 12471 C C . ALA A 1 62 ? -12.198 9.158 -3.959 1.00 0.00 62 ALA A C 9
ATOM 12472 O O . ALA A 1 62 ? -11.881 8.598 -5.008 1.00 0.00 62 ALA A O 9
ATOM 12479 N N . SER A 1 63 ? -12.434 10.464 -3.878 1.00 0.00 63 SER A N 9
ATOM 12480 C CA . SER A 1 63 ? -12.334 11.333 -5.044 1.00 0.00 63 SER A CA 9
ATOM 12481 C C . SER A 1 63 ? -10.911 11.344 -5.593 1.00 0.00 63 SER A C 9
ATOM 12482 O O . SER A 1 63 ? -9.944 11.193 -4.846 1.00 0.00 63 SER A O 9
ATOM 12490 N N . SER A 1 64 ? -10.790 11.525 -6.905 1.00 0.00 64 SER A N 9
ATOM 12491 C CA . SER A 1 64 ? -9.486 11.553 -7.556 1.00 0.00 64 SER A CA 9
ATOM 12492 C C . SER A 1 64 ? -8.535 12.497 -6.826 1.00 0.00 64 SER A C 9
ATOM 12493 O O . SER A 1 64 ? -7.388 12.146 -6.550 1.00 0.00 64 SER A O 9
ATOM 12501 N N . GLN A 1 65 ? -9.020 13.695 -6.517 1.00 0.00 65 GLN A N 9
ATOM 12502 C CA . GLN A 1 65 ? -8.213 14.689 -5.820 1.00 0.00 65 GLN A CA 9
ATOM 12503 C C . GLN A 1 65 ? -7.733 14.155 -4.475 1.00 0.00 65 GLN A C 9
ATOM 12504 O O . GLN A 1 65 ? -6.753 14.646 -3.916 1.00 0.00 65 GLN A O 9
ATOM 12518 N N . GLU A 1 66 ? -8.430 13.146 -3.961 1.00 0.00 66 GLU A N 9
ATOM 12519 C CA . GLU A 1 66 ? -8.075 12.547 -2.680 1.00 0.00 66 GLU A CA 9
ATOM 12520 C C . GLU A 1 66 ? -6.881 11.608 -2.832 1.00 0.00 66 GLU A C 9
ATOM 12521 O O . GLU A 1 66 ? -6.003 11.559 -1.969 1.00 0.00 66 GLU A O 9
ATOM 12533 N N . ARG A 1 67 ? -6.856 10.865 -3.933 1.00 0.00 67 ARG A N 9
ATOM 12534 C CA . ARG A 1 67 ? -5.771 9.927 -4.197 1.00 0.00 67 ARG A CA 9
ATOM 12535 C C . ARG A 1 67 ? -4.528 10.659 -4.695 1.00 0.00 67 ARG A C 9
ATOM 12536 O O . ARG A 1 67 ? -3.412 10.153 -4.584 1.00 0.00 67 ARG A O 9
ATOM 12557 N N . ALA A 1 68 ? -4.731 11.852 -5.245 1.00 0.00 68 ALA A N 9
ATOM 12558 C CA . ALA A 1 68 ? -3.627 12.654 -5.758 1.00 0.00 68 ALA A CA 9
ATOM 12559 C C . ALA A 1 68 ? -2.357 12.424 -4.946 1.00 0.00 68 ALA A C 9
ATOM 12560 O O . ALA A 1 68 ? -1.325 12.004 -5.468 1.00 0.00 68 ALA A O 9
ATOM 12567 N N . PRO A 1 69 ? -2.432 12.705 -3.636 1.00 0.00 69 PRO A N 9
ATOM 12568 C CA . PRO A 1 69 ? -1.297 12.536 -2.724 1.00 0.00 69 PRO A CA 9
ATOM 12569 C C . PRO A 1 69 ? -0.955 11.069 -2.489 1.00 0.00 69 PRO A C 9
ATOM 12570 O O . PRO A 1 69 ? 0.197 10.659 -2.634 1.00 0.00 69 PRO A O 9
ATOM 12581 N N . TYR A 1 70 ? -1.963 10.283 -2.127 1.00 0.00 70 TYR A N 9
ATOM 12582 C CA . TYR A 1 70 ? -1.768 8.861 -1.870 1.00 0.00 70 TYR A CA 9
ATOM 12583 C C . TYR A 1 70 ? -1.240 8.150 -3.112 1.00 0.00 70 TYR A C 9
ATOM 12584 O O . TYR A 1 70 ? -0.761 7.019 -3.038 1.00 0.00 70 TYR A O 9
ATOM 12602 N N . VAL A 1 71 ? -1.332 8.823 -4.255 1.00 0.00 71 VAL A N 9
ATOM 12603 C CA . VAL A 1 71 ? -0.863 8.259 -5.515 1.00 0.00 71 VAL A CA 9
ATOM 12604 C C . VAL A 1 71 ? 0.624 8.528 -5.718 1.00 0.00 71 VAL A C 9
ATOM 12605 O O . VAL A 1 71 ? 1.354 7.680 -6.230 1.00 0.00 71 VAL A O 9
ATOM 12618 N N . GLN A 1 72 ? 1.066 9.714 -5.312 1.00 0.00 72 GLN A N 9
ATOM 12619 C CA . GLN A 1 72 ? 2.466 10.096 -5.450 1.00 0.00 72 GLN A CA 9
ATOM 12620 C C . GLN A 1 72 ? 3.296 9.549 -4.293 1.00 0.00 72 GLN A C 9
ATOM 12621 O O . GLN A 1 72 ? 4.393 9.028 -4.493 1.00 0.00 72 GLN A O 9
ATOM 12635 N N . LYS A 1 73 ? 2.765 9.672 -3.081 1.00 0.00 73 LYS A N 9
ATOM 12636 C CA . LYS A 1 73 ? 3.455 9.190 -1.890 1.00 0.00 73 LYS A CA 9
ATOM 12637 C C . LYS A 1 73 ? 3.839 7.721 -2.041 1.00 0.00 73 LYS A C 9
ATOM 12638 O O . LYS A 1 73 ? 4.954 7.324 -1.704 1.00 0.00 73 LYS A O 9
ATOM 12657 N N . ALA A 1 74 ? 2.909 6.920 -2.551 1.00 0.00 74 ALA A N 9
ATOM 12658 C CA . ALA A 1 74 ? 3.151 5.497 -2.749 1.00 0.00 74 ALA A CA 9
ATOM 12659 C C . ALA A 1 74 ? 4.408 5.265 -3.581 1.00 0.00 74 ALA A C 9
ATOM 12660 O O . ALA A 1 74 ? 5.187 4.353 -3.305 1.00 0.00 74 ALA A O 9
ATOM 12667 N N . ARG A 1 75 ? 4.598 6.096 -4.601 1.00 0.00 75 ARG A N 9
ATOM 12668 C CA . ARG A 1 75 ? 5.760 5.980 -5.475 1.00 0.00 75 ARG A CA 9
ATOM 12669 C C . ARG A 1 75 ? 7.042 6.325 -4.723 1.00 0.00 75 ARG A C 9
ATOM 12670 O O . ARG A 1 75 ? 8.046 5.622 -4.833 1.00 0.00 75 ARG A O 9
ATOM 12691 N N . ASP A 1 76 ? 7.000 7.413 -3.961 1.00 0.00 76 ASP A N 9
ATOM 12692 C CA . ASP A 1 76 ? 8.158 7.852 -3.191 1.00 0.00 76 ASP A CA 9
ATOM 12693 C C . ASP A 1 76 ? 8.546 6.807 -2.149 1.00 0.00 76 ASP A C 9
ATOM 12694 O O . ASP A 1 76 ? 9.727 6.575 -1.897 1.00 0.00 76 ASP A O 9
ATOM 12703 N N . ASN A 1 77 ? 7.541 6.179 -1.546 1.00 0.00 77 ASN A N 9
ATOM 12704 C CA . ASN A 1 77 ? 7.776 5.160 -0.530 1.00 0.00 77 ASN A CA 9
ATOM 12705 C C . ASN A 1 77 ? 8.710 4.074 -1.055 1.00 0.00 77 ASN A C 9
ATOM 12706 O O . ASN A 1 77 ? 9.521 3.524 -0.309 1.00 0.00 77 ASN A O 9
ATOM 12717 N N . ARG A 1 78 ? 8.591 3.770 -2.343 1.00 0.00 78 ARG A N 9
ATOM 12718 C CA . ARG A 1 78 ? 9.423 2.750 -2.968 1.00 0.00 78 ARG A CA 9
ATOM 12719 C C . ARG A 1 78 ? 10.899 3.133 -2.895 1.00 0.00 78 ARG A C 9
ATOM 12720 O O . ARG A 1 78 ? 11.757 2.289 -2.639 1.00 0.00 78 ARG A O 9
ATOM 12741 N N . ALA A 1 79 ? 11.185 4.410 -3.122 1.00 0.00 79 ALA A N 9
ATOM 12742 C CA . ALA A 1 79 ? 12.556 4.905 -3.081 1.00 0.00 79 ALA A CA 9
ATOM 12743 C C . ALA A 1 79 ? 13.181 4.675 -1.709 1.00 0.00 79 ALA A C 9
ATOM 12744 O O . ALA A 1 79 ? 14.268 4.108 -1.599 1.00 0.00 79 ALA A O 9
ATOM 12751 N N . ALA A 1 80 ? 12.488 5.119 -0.666 1.00 0.00 80 ALA A N 9
ATOM 12752 C CA . ALA A 1 80 ? 12.976 4.961 0.698 1.00 0.00 80 ALA A CA 9
ATOM 12753 C C . ALA A 1 80 ? 13.685 3.623 0.876 1.00 0.00 80 ALA A C 9
ATOM 12754 O O . ALA A 1 80 ? 14.775 3.557 1.445 1.00 0.00 80 ALA A O 9
ATOM 12761 N N . LEU A 1 81 ? 13.060 2.558 0.386 1.00 0.00 81 LEU A N 9
ATOM 12762 C CA . LEU A 1 81 ? 13.632 1.220 0.491 1.00 0.00 81 LEU A CA 9
ATOM 12763 C C . LEU A 1 81 ? 14.923 1.114 -0.316 1.00 0.00 81 LEU A C 9
ATOM 12764 O O . LEU A 1 81 ? 15.974 0.761 0.220 1.00 0.00 81 LEU A O 9
ATOM 12780 N N . ARG A 1 82 ? 14.836 1.425 -1.605 1.00 0.00 82 ARG A N 9
ATOM 12781 C CA . ARG A 1 82 ? 15.996 1.366 -2.485 1.00 0.00 82 ARG A CA 9
ATOM 12782 C C . ARG A 1 82 ? 17.231 1.940 -1.796 1.00 0.00 82 ARG A C 9
ATOM 12783 O O . ARG A 1 82 ? 18.320 1.369 -1.875 1.00 0.00 82 ARG A O 9
ATOM 12804 N N . ILE A 1 83 ? 17.054 3.070 -1.121 1.00 0.00 83 ILE A N 9
ATOM 12805 C CA . ILE A 1 83 ? 18.153 3.720 -0.418 1.00 0.00 83 ILE A CA 9
ATOM 12806 C C . ILE A 1 83 ? 18.530 2.950 0.843 1.00 0.00 83 ILE A C 9
ATOM 12807 O O . ILE A 1 83 ? 19.678 2.539 1.011 1.00 0.00 83 ILE A O 9
ATOM 12823 N N . ASN A 1 84 ? 17.556 2.757 1.726 1.00 0.00 84 ASN A N 9
ATOM 12824 C CA . ASN A 1 84 ? 17.786 2.034 2.972 1.00 0.00 84 ASN A CA 9
ATOM 12825 C C . ASN A 1 84 ? 19.102 2.463 3.615 1.00 0.00 84 ASN A C 9
ATOM 12826 O O . ASN A 1 84 ? 19.918 1.627 4.003 1.00 0.00 84 ASN A O 9
ATOM 12837 N N . LYS A 1 85 ? 19.301 3.772 3.724 1.00 0.00 85 LYS A N 9
ATOM 12838 C CA . LYS A 1 85 ? 20.516 4.314 4.321 1.00 0.00 85 LYS A CA 9
ATOM 12839 C C . LYS A 1 85 ? 21.752 3.596 3.788 1.00 0.00 85 LYS A C 9
ATOM 12840 O O . LYS A 1 85 ? 22.605 3.153 4.557 1.00 0.00 85 LYS A O 9
ATOM 12859 N N . VAL A 1 86 ? 21.842 3.485 2.466 1.00 0.00 86 VAL A N 9
ATOM 12860 C CA . VAL A 1 86 ? 22.974 2.823 1.830 1.00 0.00 86 VAL A CA 9
ATOM 12861 C C . VAL A 1 86 ? 24.140 3.787 1.642 1.00 0.00 86 VAL A C 9
ATOM 12862 O O . VAL A 1 86 ? 25.265 3.370 1.369 1.00 0.00 86 VAL A O 9
ATOM 12875 N N . GLN A 1 87 ? 23.862 5.079 1.789 1.00 0.00 87 GLN A N 9
ATOM 12876 C CA . GLN A 1 87 ? 24.888 6.103 1.635 1.00 0.00 87 GLN A CA 9
ATOM 12877 C C . GLN A 1 87 ? 25.581 6.384 2.964 1.00 0.00 87 GLN A C 9
ATOM 12878 O O . GLN A 1 87 ? 25.797 7.539 3.330 1.00 0.00 87 GLN A O 9
ATOM 12892 N N . MET A 1 88 ? 25.926 5.321 3.683 1.00 0.00 88 MET A N 9
ATOM 12893 C CA . MET A 1 88 ? 26.595 5.454 4.971 1.00 0.00 88 MET A CA 9
ATOM 12894 C C . MET A 1 88 ? 28.104 5.589 4.789 1.00 0.00 88 MET A C 9
ATOM 12895 O O . MET A 1 88 ? 28.737 6.451 5.399 1.00 0.00 88 MET A O 9
ATOM 12909 N N . SER A 1 89 ? 28.673 4.733 3.947 1.00 0.00 89 SER A N 9
ATOM 12910 C CA . SER A 1 89 ? 30.108 4.754 3.688 1.00 0.00 89 SER A CA 9
ATOM 12911 C C . SER A 1 89 ? 30.613 6.187 3.550 1.00 0.00 89 SER A C 9
ATOM 12912 O O . SER A 1 89 ? 31.703 6.520 4.014 1.00 0.00 89 SER A O 9
ATOM 12920 N N . ASN A 1 90 ? 29.812 7.032 2.908 1.00 0.00 90 ASN A N 9
ATOM 12921 C CA . ASN A 1 90 ? 30.177 8.429 2.708 1.00 0.00 90 ASN A CA 9
ATOM 12922 C C . ASN A 1 90 ? 31.635 8.554 2.274 1.00 0.00 90 ASN A C 9
ATOM 12923 O O . ASN A 1 90 ? 32.307 9.532 2.598 1.00 0.00 90 ASN A O 9
ATOM 12934 N N . GLY A 1 1 ? 14.937 -6.763 -28.603 1.00 0.00 1 GLY A N 10
ATOM 12935 C CA . GLY A 1 1 ? 16.282 -6.439 -28.164 1.00 0.00 1 GLY A CA 10
ATOM 12936 C C . GLY A 1 1 ? 16.807 -7.418 -27.133 1.00 0.00 1 GLY A C 10
ATOM 12937 O O . GLY A 1 1 ? 16.545 -8.618 -27.216 1.00 0.00 1 GLY A O 10
ATOM 12941 N N . SER A 1 2 ? 17.552 -6.907 -26.158 1.00 0.00 2 SER A N 10
ATOM 12942 C CA . SER A 1 2 ? 18.120 -7.745 -25.109 1.00 0.00 2 SER A CA 10
ATOM 12943 C C . SER A 1 2 ? 17.380 -7.542 -23.791 1.00 0.00 2 SER A C 10
ATOM 12944 O O . SER A 1 2 ? 17.392 -6.451 -23.221 1.00 0.00 2 SER A O 10
ATOM 12952 N N . SER A 1 3 ? 16.736 -8.601 -23.312 1.00 0.00 3 SER A N 10
ATOM 12953 C CA . SER A 1 3 ? 15.986 -8.540 -22.062 1.00 0.00 3 SER A CA 10
ATOM 12954 C C . SER A 1 3 ? 16.562 -9.510 -21.035 1.00 0.00 3 SER A C 10
ATOM 12955 O O . SER A 1 3 ? 16.797 -10.680 -21.333 1.00 0.00 3 SER A O 10
ATOM 12963 N N . GLY A 1 4 ? 16.787 -9.013 -19.822 1.00 0.00 4 GLY A N 10
ATOM 12964 C CA . GLY A 1 4 ? 17.333 -9.848 -18.768 1.00 0.00 4 GLY A CA 10
ATOM 12965 C C . GLY A 1 4 ? 16.258 -10.592 -18.002 1.00 0.00 4 GLY A C 10
ATOM 12966 O O . GLY A 1 4 ? 15.068 -10.437 -18.279 1.00 0.00 4 GLY A O 10
ATOM 12970 N N . SER A 1 5 ? 16.676 -11.404 -17.036 1.00 0.00 5 SER A N 10
ATOM 12971 C CA . SER A 1 5 ? 15.739 -12.180 -16.231 1.00 0.00 5 SER A CA 10
ATOM 12972 C C . SER A 1 5 ? 14.946 -11.272 -15.295 1.00 0.00 5 SER A C 10
ATOM 12973 O O . SER A 1 5 ? 15.475 -10.770 -14.304 1.00 0.00 5 SER A O 10
ATOM 12981 N N . SER A 1 6 ? 13.673 -11.066 -15.620 1.00 0.00 6 SER A N 10
ATOM 12982 C CA . SER A 1 6 ? 12.807 -10.217 -14.812 1.00 0.00 6 SER A CA 10
ATOM 12983 C C . SER A 1 6 ? 11.524 -10.952 -14.434 1.00 0.00 6 SER A C 10
ATOM 12984 O O . SER A 1 6 ? 11.223 -12.015 -14.974 1.00 0.00 6 SER A O 10
ATOM 12992 N N . GLY A 1 7 ? 10.772 -10.376 -13.500 1.00 0.00 7 GLY A N 10
ATOM 12993 C CA . GLY A 1 7 ? 9.531 -10.989 -13.065 1.00 0.00 7 GLY A CA 10
ATOM 12994 C C . GLY A 1 7 ? 8.318 -10.147 -13.406 1.00 0.00 7 GLY A C 10
ATOM 12995 O O . GLY A 1 7 ? 8.449 -8.997 -13.823 1.00 0.00 7 GLY A O 10
ATOM 12999 N N . ASN A 1 8 ? 7.132 -10.722 -13.229 1.00 0.00 8 ASN A N 10
ATOM 13000 C CA . ASN A 1 8 ? 5.890 -10.017 -13.523 1.00 0.00 8 ASN A CA 10
ATOM 13001 C C . ASN A 1 8 ? 5.742 -8.783 -12.638 1.00 0.00 8 ASN A C 10
ATOM 13002 O O . ASN A 1 8 ? 5.135 -8.842 -11.569 1.00 0.00 8 ASN A O 10
ATOM 13013 N N . ALA A 1 9 ? 6.301 -7.665 -13.091 1.00 0.00 9 ALA A N 10
ATOM 13014 C CA . ALA A 1 9 ? 6.229 -6.417 -12.342 1.00 0.00 9 ALA A CA 10
ATOM 13015 C C . ALA A 1 9 ? 4.874 -6.263 -11.660 1.00 0.00 9 ALA A C 10
ATOM 13016 O O . ALA A 1 9 ? 4.799 -6.006 -10.459 1.00 0.00 9 ALA A O 10
ATOM 13023 N N . GLN A 1 10 ? 3.805 -6.421 -12.435 1.00 0.00 10 GLN A N 10
ATOM 13024 C CA . GLN A 1 10 ? 2.453 -6.298 -11.905 1.00 0.00 10 GLN A CA 10
ATOM 13025 C C . GLN A 1 10 ? 2.009 -7.596 -11.238 1.00 0.00 10 GLN A C 10
ATOM 13026 O O . GLN A 1 10 ? 1.633 -8.554 -11.913 1.00 0.00 10 GLN A O 10
ATOM 13040 N N . ARG A 1 11 ? 2.055 -7.619 -9.910 1.00 0.00 11 ARG A N 10
ATOM 13041 C CA . ARG A 1 11 ? 1.659 -8.800 -9.152 1.00 0.00 11 ARG A CA 10
ATOM 13042 C C . ARG A 1 11 ? 0.199 -8.703 -8.719 1.00 0.00 11 ARG A C 10
ATOM 13043 O O . ARG A 1 11 ? -0.454 -7.681 -8.925 1.00 0.00 11 ARG A O 10
ATOM 13064 N N . SER A 1 12 ? -0.306 -9.776 -8.117 1.00 0.00 12 SER A N 10
ATOM 13065 C CA . SER A 1 12 ? -1.689 -9.814 -7.657 1.00 0.00 12 SER A CA 10
ATOM 13066 C C . SER A 1 12 ? -1.814 -9.217 -6.259 1.00 0.00 12 SER A C 10
ATOM 13067 O O . SER A 1 12 ? -0.834 -8.741 -5.684 1.00 0.00 12 SER A O 10
ATOM 13075 N N . THR A 1 13 ? -3.027 -9.245 -5.716 1.00 0.00 13 THR A N 10
ATOM 13076 C CA . THR A 1 13 ? -3.282 -8.707 -4.386 1.00 0.00 13 THR A CA 10
ATOM 13077 C C . THR A 1 13 ? -2.215 -9.159 -3.396 1.00 0.00 13 THR A C 10
ATOM 13078 O O . THR A 1 13 ? -1.782 -8.387 -2.539 1.00 0.00 13 THR A O 10
ATOM 13089 N N . LEU A 1 14 ? -1.793 -10.412 -3.519 1.00 0.00 14 LEU A N 10
ATOM 13090 C CA . LEU A 1 14 ? -0.775 -10.967 -2.634 1.00 0.00 14 LEU A CA 10
ATOM 13091 C C . LEU A 1 14 ? 0.264 -9.911 -2.270 1.00 0.00 14 LEU A C 10
ATOM 13092 O O . LEU A 1 14 ? 0.779 -9.891 -1.152 1.00 0.00 14 LEU A O 10
ATOM 13108 N N . LYS A 1 15 ? 0.566 -9.033 -3.221 1.00 0.00 15 LYS A N 10
ATOM 13109 C CA . LYS A 1 15 ? 1.540 -7.971 -3.000 1.00 0.00 15 LYS A CA 10
ATOM 13110 C C . LYS A 1 15 ? 1.068 -7.018 -1.907 1.00 0.00 15 LYS A C 10
ATOM 13111 O O . LYS A 1 15 ? 1.761 -6.808 -0.912 1.00 0.00 15 LYS A O 10
ATOM 13130 N N . TRP A 1 16 ? -0.114 -6.445 -2.099 1.00 0.00 16 TRP A N 10
ATOM 13131 C CA . TRP A 1 16 ? -0.679 -5.514 -1.128 1.00 0.00 16 TRP A CA 10
ATOM 13132 C C . TRP A 1 16 ? -0.410 -5.985 0.297 1.00 0.00 16 TRP A C 10
ATOM 13133 O O . TRP A 1 16 ? 0.165 -5.254 1.102 1.00 0.00 16 TRP A O 10
ATOM 13154 N N . GLU A 1 17 ? -0.829 -7.210 0.600 1.00 0.00 17 GLU A N 10
ATOM 13155 C CA . GLU A 1 17 ? -0.632 -7.776 1.929 1.00 0.00 17 GLU A CA 10
ATOM 13156 C C . GLU A 1 17 ? 0.713 -7.349 2.509 1.00 0.00 17 GLU A C 10
ATOM 13157 O O . GLU A 1 17 ? 0.826 -7.062 3.701 1.00 0.00 17 GLU A O 10
ATOM 13169 N N . LYS A 1 18 ? 1.732 -7.310 1.657 1.00 0.00 18 LYS A N 10
ATOM 13170 C CA . LYS A 1 18 ? 3.071 -6.918 2.082 1.00 0.00 18 LYS A CA 10
ATOM 13171 C C . LYS A 1 18 ? 3.089 -5.467 2.553 1.00 0.00 18 LYS A C 10
ATOM 13172 O O . LYS A 1 18 ? 3.560 -5.168 3.650 1.00 0.00 18 LYS A O 10
ATOM 13191 N N . GLU A 1 19 ? 2.572 -4.572 1.718 1.00 0.00 19 GLU A N 10
ATOM 13192 C CA . GLU A 1 19 ? 2.529 -3.153 2.051 1.00 0.00 19 GLU A CA 10
ATOM 13193 C C . GLU A 1 19 ? 1.653 -2.908 3.276 1.00 0.00 19 GLU A C 10
ATOM 13194 O O . GLU A 1 19 ? 1.905 -1.992 4.058 1.00 0.00 19 GLU A O 10
ATOM 13206 N N . GLU A 1 20 ? 0.623 -3.733 3.435 1.00 0.00 20 GLU A N 10
ATOM 13207 C CA . GLU A 1 20 ? -0.291 -3.605 4.563 1.00 0.00 20 GLU A CA 10
ATOM 13208 C C . GLU A 1 20 ? 0.474 -3.587 5.884 1.00 0.00 20 GLU A C 10
ATOM 13209 O O . GLU A 1 20 ? 0.016 -3.013 6.871 1.00 0.00 20 GLU A O 10
ATOM 13221 N N . ALA A 1 21 ? 1.642 -4.221 5.892 1.00 0.00 21 ALA A N 10
ATOM 13222 C CA . ALA A 1 21 ? 2.471 -4.277 7.089 1.00 0.00 21 ALA A CA 10
ATOM 13223 C C . ALA A 1 21 ? 3.256 -2.983 7.275 1.00 0.00 21 ALA A C 10
ATOM 13224 O O . ALA A 1 21 ? 3.514 -2.558 8.402 1.00 0.00 21 ALA A O 10
ATOM 13231 N N . LEU A 1 22 ? 3.633 -2.361 6.164 1.00 0.00 22 LEU A N 10
ATOM 13232 C CA . LEU A 1 22 ? 4.389 -1.114 6.204 1.00 0.00 22 LEU A CA 10
ATOM 13233 C C . LEU A 1 22 ? 3.495 0.052 6.615 1.00 0.00 22 LEU A C 10
ATOM 13234 O O . LEU A 1 22 ? 3.981 1.123 6.977 1.00 0.00 22 LEU A O 10
ATOM 13250 N N . GLY A 1 23 ? 2.185 -0.164 6.557 1.00 0.00 23 GLY A N 10
ATOM 13251 C CA . GLY A 1 23 ? 1.244 0.876 6.927 1.00 0.00 23 GLY A CA 10
ATOM 13252 C C . GLY A 1 23 ? 1.483 2.169 6.173 1.00 0.00 23 GLY A C 10
ATOM 13253 O O . GLY A 1 23 ? 1.348 2.215 4.951 1.00 0.00 23 GLY A O 10
ATOM 13257 N N . GLU A 1 24 ? 1.836 3.222 6.903 1.00 0.00 24 GLU A N 10
ATOM 13258 C CA . GLU A 1 24 ? 2.092 4.522 6.294 1.00 0.00 24 GLU A CA 10
ATOM 13259 C C . GLU A 1 24 ? 3.219 4.432 5.270 1.00 0.00 24 GLU A C 10
ATOM 13260 O O . GLU A 1 24 ? 3.380 5.314 4.428 1.00 0.00 24 GLU A O 10
ATOM 13272 N N . MET A 1 25 ? 3.998 3.358 5.350 1.00 0.00 25 MET A N 10
ATOM 13273 C CA . MET A 1 25 ? 5.111 3.151 4.430 1.00 0.00 25 MET A CA 10
ATOM 13274 C C . MET A 1 25 ? 4.647 2.428 3.170 1.00 0.00 25 MET A C 10
ATOM 13275 O O . MET A 1 25 ? 5.391 2.319 2.196 1.00 0.00 25 MET A O 10
ATOM 13289 N N . ALA A 1 26 ? 3.412 1.936 3.195 1.00 0.00 26 ALA A N 10
ATOM 13290 C CA . ALA A 1 26 ? 2.849 1.226 2.054 1.00 0.00 26 ALA A CA 10
ATOM 13291 C C . ALA A 1 26 ? 3.225 1.908 0.743 1.00 0.00 26 ALA A C 10
ATOM 13292 O O . ALA A 1 26 ? 2.940 3.089 0.541 1.00 0.00 26 ALA A O 10
ATOM 13299 N N . THR A 1 27 ? 3.868 1.158 -0.147 1.00 0.00 27 THR A N 10
ATOM 13300 C CA . THR A 1 27 ? 4.285 1.691 -1.437 1.00 0.00 27 THR A CA 10
ATOM 13301 C C . THR A 1 27 ? 3.143 1.643 -2.446 1.00 0.00 27 THR A C 10
ATOM 13302 O O . THR A 1 27 ? 3.371 1.616 -3.656 1.00 0.00 27 THR A O 10
ATOM 13313 N N . VAL A 1 28 ? 1.913 1.633 -1.942 1.00 0.00 28 VAL A N 10
ATOM 13314 C CA . VAL A 1 28 ? 0.735 1.591 -2.800 1.00 0.00 28 VAL A CA 10
ATOM 13315 C C . VAL A 1 28 ? -0.204 2.754 -2.502 1.00 0.00 28 VAL A C 10
ATOM 13316 O O . VAL A 1 28 ? -0.176 3.324 -1.412 1.00 0.00 28 VAL A O 10
ATOM 13329 N N . ALA A 1 29 ? -1.035 3.101 -3.479 1.00 0.00 29 ALA A N 10
ATOM 13330 C CA . ALA A 1 29 ? -1.985 4.195 -3.321 1.00 0.00 29 ALA A CA 10
ATOM 13331 C C . ALA A 1 29 ? -3.117 3.807 -2.376 1.00 0.00 29 ALA A C 10
ATOM 13332 O O . ALA A 1 29 ? -3.351 4.448 -1.351 1.00 0.00 29 ALA A O 10
ATOM 13339 N N . PRO A 1 30 ? -3.840 2.733 -2.726 1.00 0.00 30 PRO A N 10
ATOM 13340 C CA . PRO A 1 30 ? -4.960 2.235 -1.922 1.00 0.00 30 PRO A CA 10
ATOM 13341 C C . PRO A 1 30 ? -4.500 1.618 -0.606 1.00 0.00 30 PRO A C 10
ATOM 13342 O O . PRO A 1 30 ? -4.999 1.969 0.464 1.00 0.00 30 PRO A O 10
ATOM 13353 N N . VAL A 1 31 ? -3.545 0.697 -0.691 1.00 0.00 31 VAL A N 10
ATOM 13354 C CA . VAL A 1 31 ? -3.017 0.033 0.494 1.00 0.00 31 VAL A CA 10
ATOM 13355 C C . VAL A 1 31 ? -2.489 1.046 1.503 1.00 0.00 31 VAL A C 10
ATOM 13356 O O . VAL A 1 31 ? -2.329 0.737 2.685 1.00 0.00 31 VAL A O 10
ATOM 13369 N N . LEU A 1 32 ? -2.219 2.258 1.030 1.00 0.00 32 LEU A N 10
ATOM 13370 C CA . LEU A 1 32 ? -1.709 3.319 1.892 1.00 0.00 32 LEU A CA 10
ATOM 13371 C C . LEU A 1 32 ? -2.853 4.122 2.503 1.00 0.00 32 LEU A C 10
ATOM 13372 O O . LEU A 1 32 ? -2.945 4.261 3.722 1.00 0.00 32 LEU A O 10
ATOM 13388 N N . TYR A 1 33 ? -3.723 4.646 1.647 1.00 0.00 33 TYR A N 10
ATOM 13389 C CA . TYR A 1 33 ? -4.861 5.435 2.102 1.00 0.00 33 TYR A CA 10
ATOM 13390 C C . TYR A 1 33 ? -5.535 4.778 3.303 1.00 0.00 33 TYR A C 10
ATOM 13391 O O . TYR A 1 33 ? -5.696 5.396 4.356 1.00 0.00 33 TYR A O 10
ATOM 13409 N N . THR A 1 34 ? -5.926 3.518 3.138 1.00 0.00 34 THR A N 10
ATOM 13410 C CA . THR A 1 34 ? -6.582 2.775 4.206 1.00 0.00 34 THR A CA 10
ATOM 13411 C C . THR A 1 34 ? -5.675 2.647 5.424 1.00 0.00 34 THR A C 10
ATOM 13412 O O . THR A 1 34 ? -6.114 2.825 6.559 1.00 0.00 34 THR A O 10
ATOM 13423 N N . ASN A 1 35 ? -4.406 2.336 5.180 1.00 0.00 35 ASN A N 10
ATOM 13424 C CA . ASN A 1 35 ? -3.435 2.184 6.258 1.00 0.00 35 ASN A CA 10
ATOM 13425 C C . ASN A 1 35 ? -3.485 3.378 7.207 1.00 0.00 35 ASN A C 10
ATOM 13426 O O . ASN A 1 35 ? -3.277 3.234 8.413 1.00 0.00 35 ASN A O 10
ATOM 13437 N N . ILE A 1 36 ? -3.761 4.554 6.655 1.00 0.00 36 ILE A N 10
ATOM 13438 C CA . ILE A 1 36 ? -3.839 5.772 7.453 1.00 0.00 36 ILE A CA 10
ATOM 13439 C C . ILE A 1 36 ? -5.265 6.026 7.930 1.00 0.00 36 ILE A C 10
ATOM 13440 O O . ILE A 1 36 ? -5.546 5.988 9.127 1.00 0.00 36 ILE A O 10
ATOM 13456 N N . ASN A 1 37 ? -6.163 6.283 6.984 1.00 0.00 37 ASN A N 10
ATOM 13457 C CA . ASN A 1 37 ? -7.561 6.542 7.308 1.00 0.00 37 ASN A CA 10
ATOM 13458 C C . ASN A 1 37 ? -8.120 5.452 8.216 1.00 0.00 37 ASN A C 10
ATOM 13459 O O . ASN A 1 37 ? -8.758 5.739 9.229 1.00 0.00 37 ASN A O 10
ATOM 13470 N N . PHE A 1 38 ? -7.876 4.199 7.847 1.00 0.00 38 PHE A N 10
ATOM 13471 C CA . PHE A 1 38 ? -8.355 3.064 8.628 1.00 0.00 38 PHE A CA 10
ATOM 13472 C C . PHE A 1 38 ? -7.205 2.393 9.373 1.00 0.00 38 PHE A C 10
ATOM 13473 O O . PHE A 1 38 ? -6.577 1.455 8.881 1.00 0.00 38 PHE A O 10
ATOM 13490 N N . PRO A 1 39 ? -6.922 2.884 10.589 1.00 0.00 39 PRO A N 10
ATOM 13491 C CA . PRO A 1 39 ? -5.847 2.347 11.428 1.00 0.00 39 PRO A CA 10
ATOM 13492 C C . PRO A 1 39 ? -6.166 0.953 11.958 1.00 0.00 39 PRO A C 10
ATOM 13493 O O . PRO A 1 39 ? -5.330 0.052 11.906 1.00 0.00 39 PRO A O 10
ATOM 13504 N N . ASN A 1 40 ? -7.382 0.783 12.467 1.00 0.00 40 ASN A N 10
ATOM 13505 C CA . ASN A 1 40 ? -7.812 -0.502 13.007 1.00 0.00 40 ASN A CA 10
ATOM 13506 C C . ASN A 1 40 ? -8.362 -1.399 11.902 1.00 0.00 40 ASN A C 10
ATOM 13507 O O . ASN A 1 40 ? -8.952 -2.446 12.174 1.00 0.00 40 ASN A O 10
ATOM 13518 N N . LEU A 1 41 ? -8.165 -0.983 10.656 1.00 0.00 41 LEU A N 10
ATOM 13519 C CA . LEU A 1 41 ? -8.641 -1.749 9.509 1.00 0.00 41 LEU A CA 10
ATOM 13520 C C . LEU A 1 41 ? -8.473 -3.246 9.747 1.00 0.00 41 LEU A C 10
ATOM 13521 O O . LEU A 1 41 ? -9.401 -4.027 9.536 1.00 0.00 41 LEU A O 10
ATOM 13537 N N . LYS A 1 42 ? -7.284 -3.640 10.189 1.00 0.00 42 LYS A N 10
ATOM 13538 C CA . LYS A 1 42 ? -6.994 -5.043 10.459 1.00 0.00 42 LYS A CA 10
ATOM 13539 C C . LYS A 1 42 ? -8.115 -5.684 11.270 1.00 0.00 42 LYS A C 10
ATOM 13540 O O . LYS A 1 42 ? -8.679 -6.702 10.869 1.00 0.00 42 LYS A O 10
ATOM 13559 N N . GLU A 1 43 ? -8.434 -5.081 12.411 1.00 0.00 43 GLU A N 10
ATOM 13560 C CA . GLU A 1 43 ? -9.490 -5.594 13.276 1.00 0.00 43 GLU A CA 10
ATOM 13561 C C . GLU A 1 43 ? -10.803 -5.727 12.512 1.00 0.00 43 GLU A C 10
ATOM 13562 O O . GLU A 1 43 ? -11.363 -6.818 12.405 1.00 0.00 43 GLU A O 10
ATOM 13574 N N . GLU A 1 44 ? -11.289 -4.609 11.982 1.00 0.00 44 GLU A N 10
ATOM 13575 C CA . GLU A 1 44 ? -12.538 -4.601 11.229 1.00 0.00 44 GLU A CA 10
ATOM 13576 C C . GLU A 1 44 ? -12.591 -5.770 10.250 1.00 0.00 44 GLU A C 10
ATOM 13577 O O . GLU A 1 44 ? -13.624 -6.422 10.100 1.00 0.00 44 GLU A O 10
ATOM 13589 N N . PHE A 1 45 ? -11.469 -6.030 9.587 1.00 0.00 45 PHE A N 10
ATOM 13590 C CA . PHE A 1 45 ? -11.387 -7.119 8.621 1.00 0.00 45 PHE A CA 10
ATOM 13591 C C . PHE A 1 45 ? -10.111 -7.931 8.825 1.00 0.00 45 PHE A C 10
ATOM 13592 O O . PHE A 1 45 ? -9.047 -7.607 8.296 1.00 0.00 45 PHE A O 10
ATOM 13609 N N . PRO A 1 46 ? -10.217 -9.013 9.611 1.00 0.00 46 PRO A N 10
ATOM 13610 C CA . PRO A 1 46 ? -9.083 -9.894 9.904 1.00 0.00 46 PRO A CA 10
ATOM 13611 C C . PRO A 1 46 ? -8.647 -10.701 8.686 1.00 0.00 46 PRO A C 10
ATOM 13612 O O . PRO A 1 46 ? -7.467 -10.727 8.336 1.00 0.00 46 PRO A O 10
ATOM 13623 N N . ASP A 1 47 ? -9.606 -11.359 8.044 1.00 0.00 47 ASP A N 10
ATOM 13624 C CA . ASP A 1 47 ? -9.321 -12.166 6.863 1.00 0.00 47 ASP A CA 10
ATOM 13625 C C . ASP A 1 47 ? -8.934 -11.283 5.681 1.00 0.00 47 ASP A C 10
ATOM 13626 O O . ASP A 1 47 ? -9.750 -10.512 5.177 1.00 0.00 47 ASP A O 10
ATOM 13635 N N . TRP A 1 48 ? -7.686 -11.401 5.245 1.00 0.00 48 TRP A N 10
ATOM 13636 C CA . TRP A 1 48 ? -7.190 -10.613 4.123 1.00 0.00 48 TRP A CA 10
ATOM 13637 C C . TRP A 1 48 ? -8.200 -10.597 2.980 1.00 0.00 48 TRP A C 10
ATOM 13638 O O . TRP A 1 48 ? -8.732 -9.546 2.623 1.00 0.00 48 TRP A O 10
ATOM 13659 N N . THR A 1 49 ? -8.460 -11.770 2.411 1.00 0.00 49 THR A N 10
ATOM 13660 C CA . THR A 1 49 ? -9.405 -11.890 1.308 1.00 0.00 49 THR A CA 10
ATOM 13661 C C . THR A 1 49 ? -10.632 -11.014 1.537 1.00 0.00 49 THR A C 10
ATOM 13662 O O . THR A 1 49 ? -11.277 -10.570 0.587 1.00 0.00 49 THR A O 10
ATOM 13673 N N . THR A 1 50 ? -10.949 -10.767 2.804 1.00 0.00 50 THR A N 10
ATOM 13674 C CA . THR A 1 50 ? -12.098 -9.944 3.158 1.00 0.00 50 THR A CA 10
ATOM 13675 C C . THR A 1 50 ? -11.702 -8.479 3.302 1.00 0.00 50 THR A C 10
ATOM 13676 O O . THR A 1 50 ? -12.429 -7.585 2.869 1.00 0.00 50 THR A O 10
ATOM 13687 N N . ARG A 1 51 ? -10.546 -8.241 3.912 1.00 0.00 51 ARG A N 10
ATOM 13688 C CA . ARG A 1 51 ? -10.054 -6.884 4.114 1.00 0.00 51 ARG A CA 10
ATOM 13689 C C . ARG A 1 51 ? -9.673 -6.241 2.784 1.00 0.00 51 ARG A C 10
ATOM 13690 O O . ARG A 1 51 ? -10.140 -5.151 2.453 1.00 0.00 51 ARG A O 10
ATOM 13711 N N . VAL A 1 52 ? -8.820 -6.922 2.025 1.00 0.00 52 VAL A N 10
ATOM 13712 C CA . VAL A 1 52 ? -8.376 -6.418 0.731 1.00 0.00 52 VAL A CA 10
ATOM 13713 C C . VAL A 1 52 ? -9.545 -5.856 -0.069 1.00 0.00 52 VAL A C 10
ATOM 13714 O O . VAL A 1 52 ? -9.462 -4.760 -0.624 1.00 0.00 52 VAL A O 10
ATOM 13727 N N . LYS A 1 53 ? -10.635 -6.613 -0.126 1.00 0.00 53 LYS A N 10
ATOM 13728 C CA . LYS A 1 53 ? -11.824 -6.190 -0.857 1.00 0.00 53 LYS A CA 10
ATOM 13729 C C . LYS A 1 53 ? -12.251 -4.788 -0.437 1.00 0.00 53 LYS A C 10
ATOM 13730 O O . LYS A 1 53 ? -12.639 -3.972 -1.273 1.00 0.00 53 LYS A O 10
ATOM 13749 N N . GLN A 1 54 ? -12.176 -4.515 0.862 1.00 0.00 54 GLN A N 10
ATOM 13750 C CA . GLN A 1 54 ? -12.555 -3.210 1.391 1.00 0.00 54 GLN A CA 10
ATOM 13751 C C . GLN A 1 54 ? -11.664 -2.112 0.819 1.00 0.00 54 GLN A C 10
ATOM 13752 O O . GLN A 1 54 ? -12.142 -1.205 0.137 1.00 0.00 54 GLN A O 10
ATOM 13766 N N . ILE A 1 55 ? -10.369 -2.199 1.103 1.00 0.00 55 ILE A N 10
ATOM 13767 C CA . ILE A 1 55 ? -9.413 -1.213 0.617 1.00 0.00 55 ILE A CA 10
ATOM 13768 C C . ILE A 1 55 ? -9.779 -0.737 -0.785 1.00 0.00 55 ILE A C 10
ATOM 13769 O O . ILE A 1 55 ? -9.637 0.442 -1.108 1.00 0.00 55 ILE A O 10
ATOM 13785 N N . ALA A 1 56 ? -10.254 -1.661 -1.613 1.00 0.00 56 ALA A N 10
ATOM 13786 C CA . ALA A 1 56 ? -10.645 -1.336 -2.979 1.00 0.00 56 ALA A CA 10
ATOM 13787 C C . ALA A 1 56 ? -11.810 -0.352 -2.997 1.00 0.00 56 ALA A C 10
ATOM 13788 O O . ALA A 1 56 ? -11.736 0.702 -3.628 1.00 0.00 56 ALA A O 10
ATOM 13795 N N . LYS A 1 57 ? -12.885 -0.703 -2.300 1.00 0.00 57 LYS A N 10
ATOM 13796 C CA . LYS A 1 57 ? -14.067 0.149 -2.235 1.00 0.00 57 LYS A CA 10
ATOM 13797 C C . LYS A 1 57 ? -13.735 1.490 -1.588 1.00 0.00 57 LYS A C 10
ATOM 13798 O O . LYS A 1 57 ? -14.053 2.548 -2.132 1.00 0.00 57 LYS A O 10
ATOM 13817 N N . LEU A 1 58 ? -13.095 1.439 -0.426 1.00 0.00 58 LEU A N 10
ATOM 13818 C CA . LEU A 1 58 ? -12.719 2.650 0.295 1.00 0.00 58 LEU A CA 10
ATOM 13819 C C . LEU A 1 58 ? -11.823 3.538 -0.563 1.00 0.00 58 LEU A C 10
ATOM 13820 O O . LEU A 1 58 ? -11.770 4.753 -0.371 1.00 0.00 58 LEU A O 10
ATOM 13836 N N . TRP A 1 59 ? -11.124 2.924 -1.511 1.00 0.00 59 TRP A N 10
ATOM 13837 C CA . TRP A 1 59 ? -10.232 3.660 -2.400 1.00 0.00 59 TRP A CA 10
ATOM 13838 C C . TRP A 1 59 ? -11.002 4.247 -3.578 1.00 0.00 59 TRP A C 10
ATOM 13839 O O . TRP A 1 59 ? -10.781 5.395 -3.965 1.00 0.00 59 TRP A O 10
ATOM 13860 N N . ARG A 1 60 ? -11.905 3.453 -4.145 1.00 0.00 60 ARG A N 10
ATOM 13861 C CA . ARG A 1 60 ? -12.706 3.895 -5.280 1.00 0.00 60 ARG A CA 10
ATOM 13862 C C . ARG A 1 60 ? -13.521 5.134 -4.920 1.00 0.00 60 ARG A C 10
ATOM 13863 O O . ARG A 1 60 ? -13.522 6.124 -5.652 1.00 0.00 60 ARG A O 10
ATOM 13884 N N . LYS A 1 61 ? -14.214 5.072 -3.789 1.00 0.00 61 LYS A N 10
ATOM 13885 C CA . LYS A 1 61 ? -15.034 6.187 -3.330 1.00 0.00 61 LYS A CA 10
ATOM 13886 C C . LYS A 1 61 ? -14.241 7.491 -3.356 1.00 0.00 61 LYS A C 10
ATOM 13887 O O . LYS A 1 61 ? -14.790 8.556 -3.636 1.00 0.00 61 LYS A O 10
ATOM 13906 N N . ALA A 1 62 ? -12.948 7.398 -3.064 1.00 0.00 62 ALA A N 10
ATOM 13907 C CA . ALA A 1 62 ? -12.081 8.569 -3.057 1.00 0.00 62 ALA A CA 10
ATOM 13908 C C . ALA A 1 62 ? -11.913 9.136 -4.463 1.00 0.00 62 ALA A C 10
ATOM 13909 O O . ALA A 1 62 ? -11.715 8.391 -5.423 1.00 0.00 62 ALA A O 10
ATOM 13916 N N . SER A 1 63 ? -11.994 10.458 -4.577 1.00 0.00 63 SER A N 10
ATOM 13917 C CA . SER A 1 63 ? -11.855 11.124 -5.866 1.00 0.00 63 SER A CA 10
ATOM 13918 C C . SER A 1 63 ? -10.384 11.303 -6.230 1.00 0.00 63 SER A C 10
ATOM 13919 O O . SER A 1 63 ? -9.521 11.372 -5.355 1.00 0.00 63 SER A O 10
ATOM 13927 N N . SER A 1 64 ? -10.107 11.379 -7.527 1.00 0.00 64 SER A N 10
ATOM 13928 C CA . SER A 1 64 ? -8.741 11.547 -8.008 1.00 0.00 64 SER A CA 10
ATOM 13929 C C . SER A 1 64 ? -8.007 12.614 -7.200 1.00 0.00 64 SER A C 10
ATOM 13930 O O . SER A 1 64 ? -6.894 12.391 -6.726 1.00 0.00 64 SER A O 10
ATOM 13938 N N . GLN A 1 65 ? -8.641 13.772 -7.049 1.00 0.00 65 GLN A N 10
ATOM 13939 C CA . GLN A 1 65 ? -8.049 14.874 -6.300 1.00 0.00 65 GLN A CA 10
ATOM 13940 C C . GLN A 1 65 ? -7.663 14.430 -4.893 1.00 0.00 65 GLN A C 10
ATOM 13941 O O . GLN A 1 65 ? -6.731 14.967 -4.296 1.00 0.00 65 GLN A O 10
ATOM 13955 N N . GLU A 1 66 ? -8.388 13.446 -4.368 1.00 0.00 66 GLU A N 10
ATOM 13956 C CA . GLU A 1 66 ? -8.122 12.932 -3.030 1.00 0.00 66 GLU A CA 10
ATOM 13957 C C . GLU A 1 66 ? -6.948 11.957 -3.046 1.00 0.00 66 GLU A C 10
ATOM 13958 O O . GLU A 1 66 ? -6.137 11.930 -2.120 1.00 0.00 66 GLU A O 10
ATOM 13970 N N . ARG A 1 67 ? -6.864 11.158 -4.105 1.00 0.00 67 ARG A N 10
ATOM 13971 C CA . ARG A 1 67 ? -5.791 10.181 -4.241 1.00 0.00 67 ARG A CA 10
ATOM 13972 C C . ARG A 1 67 ? -4.504 10.848 -4.719 1.00 0.00 67 ARG A C 10
ATOM 13973 O O . ARG A 1 67 ? -3.418 10.282 -4.601 1.00 0.00 67 ARG A O 10
ATOM 13994 N N . ALA A 1 68 ? -4.636 12.055 -5.259 1.00 0.00 68 ALA A N 10
ATOM 13995 C CA . ALA A 1 68 ? -3.485 12.801 -5.753 1.00 0.00 68 ALA A CA 10
ATOM 13996 C C . ALA A 1 68 ? -2.254 12.545 -4.890 1.00 0.00 68 ALA A C 10
ATOM 13997 O O . ALA A 1 68 ? -1.216 12.084 -5.366 1.00 0.00 68 ALA A O 10
ATOM 14004 N N . PRO A 1 69 ? -2.368 12.852 -3.589 1.00 0.00 69 PRO A N 10
ATOM 14005 C CA . PRO A 1 69 ? -1.274 12.664 -2.632 1.00 0.00 69 PRO A CA 10
ATOM 14006 C C . PRO A 1 69 ? -0.988 11.191 -2.360 1.00 0.00 69 PRO A C 10
ATOM 14007 O O . PRO A 1 69 ? 0.156 10.744 -2.450 1.00 0.00 69 PRO A O 10
ATOM 14018 N N . TYR A 1 70 ? -2.033 10.442 -2.028 1.00 0.00 70 TYR A N 10
ATOM 14019 C CA . TYR A 1 70 ? -1.894 9.019 -1.741 1.00 0.00 70 TYR A CA 10
ATOM 14020 C C . TYR A 1 70 ? -1.327 8.274 -2.946 1.00 0.00 70 TYR A C 10
ATOM 14021 O O . TYR A 1 70 ? -0.857 7.142 -2.825 1.00 0.00 70 TYR A O 10
ATOM 14039 N N . VAL A 1 71 ? -1.375 8.917 -4.108 1.00 0.00 71 VAL A N 10
ATOM 14040 C CA . VAL A 1 71 ? -0.866 8.317 -5.335 1.00 0.00 71 VAL A CA 10
ATOM 14041 C C . VAL A 1 71 ? 0.628 8.577 -5.495 1.00 0.00 71 VAL A C 10
ATOM 14042 O O . VAL A 1 71 ? 1.369 7.720 -5.975 1.00 0.00 71 VAL A O 10
ATOM 14055 N N . GLN A 1 72 ? 1.063 9.766 -5.088 1.00 0.00 72 GLN A N 10
ATOM 14056 C CA . GLN A 1 72 ? 2.469 10.139 -5.187 1.00 0.00 72 GLN A CA 10
ATOM 14057 C C . GLN A 1 72 ? 3.269 9.558 -4.025 1.00 0.00 72 GLN A C 10
ATOM 14058 O O . GLN A 1 72 ? 4.350 9.002 -4.218 1.00 0.00 72 GLN A O 10
ATOM 14072 N N . LYS A 1 73 ? 2.730 9.691 -2.818 1.00 0.00 73 LYS A N 10
ATOM 14073 C CA . LYS A 1 73 ? 3.392 9.179 -1.624 1.00 0.00 73 LYS A CA 10
ATOM 14074 C C . LYS A 1 73 ? 3.808 7.724 -1.814 1.00 0.00 73 LYS A C 10
ATOM 14075 O O . LYS A 1 73 ? 4.950 7.354 -1.543 1.00 0.00 73 LYS A O 10
ATOM 14094 N N . ALA A 1 74 ? 2.874 6.902 -2.282 1.00 0.00 74 ALA A N 10
ATOM 14095 C CA . ALA A 1 74 ? 3.145 5.489 -2.512 1.00 0.00 74 ALA A CA 10
ATOM 14096 C C . ALA A 1 74 ? 4.417 5.300 -3.332 1.00 0.00 74 ALA A C 10
ATOM 14097 O O . ALA A 1 74 ? 5.213 4.400 -3.062 1.00 0.00 74 ALA A O 10
ATOM 14104 N N . ARG A 1 75 ? 4.602 6.153 -4.334 1.00 0.00 75 ARG A N 10
ATOM 14105 C CA . ARG A 1 75 ? 5.776 6.078 -5.194 1.00 0.00 75 ARG A CA 10
ATOM 14106 C C . ARG A 1 75 ? 7.043 6.423 -4.417 1.00 0.00 75 ARG A C 10
ATOM 14107 O O . ARG A 1 75 ? 8.016 5.669 -4.429 1.00 0.00 75 ARG A O 10
ATOM 14128 N N . ASP A 1 76 ? 7.023 7.567 -3.742 1.00 0.00 76 ASP A N 10
ATOM 14129 C CA . ASP A 1 76 ? 8.170 8.013 -2.959 1.00 0.00 76 ASP A CA 10
ATOM 14130 C C . ASP A 1 76 ? 8.575 6.953 -1.938 1.00 0.00 76 ASP A C 10
ATOM 14131 O O . ASP A 1 76 ? 9.760 6.739 -1.689 1.00 0.00 76 ASP A O 10
ATOM 14140 N N . ASN A 1 77 ? 7.581 6.295 -1.351 1.00 0.00 77 ASN A N 10
ATOM 14141 C CA . ASN A 1 77 ? 7.834 5.259 -0.356 1.00 0.00 77 ASN A CA 10
ATOM 14142 C C . ASN A 1 77 ? 8.783 4.198 -0.904 1.00 0.00 77 ASN A C 10
ATOM 14143 O O . ASN A 1 77 ? 9.616 3.658 -0.176 1.00 0.00 77 ASN A O 10
ATOM 14154 N N . ARG A 1 78 ? 8.651 3.903 -2.194 1.00 0.00 78 ARG A N 10
ATOM 14155 C CA . ARG A 1 78 ? 9.496 2.907 -2.840 1.00 0.00 78 ARG A CA 10
ATOM 14156 C C . ARG A 1 78 ? 10.959 3.341 -2.824 1.00 0.00 78 ARG A C 10
ATOM 14157 O O . ARG A 1 78 ? 11.852 2.537 -2.559 1.00 0.00 78 ARG A O 10
ATOM 14178 N N . ALA A 1 79 ? 11.195 4.617 -3.109 1.00 0.00 79 ALA A N 10
ATOM 14179 C CA . ALA A 1 79 ? 12.549 5.158 -3.125 1.00 0.00 79 ALA A CA 10
ATOM 14180 C C . ALA A 1 79 ? 13.220 4.998 -1.765 1.00 0.00 79 ALA A C 10
ATOM 14181 O O . ALA A 1 79 ? 14.326 4.467 -1.667 1.00 0.00 79 ALA A O 10
ATOM 14188 N N . ALA A 1 80 ? 12.545 5.462 -0.719 1.00 0.00 80 ALA A N 10
ATOM 14189 C CA . ALA A 1 80 ? 13.076 5.369 0.636 1.00 0.00 80 ALA A CA 10
ATOM 14190 C C . ALA A 1 80 ? 13.829 4.059 0.841 1.00 0.00 80 ALA A C 10
ATOM 14191 O O . ALA A 1 80 ? 14.915 4.040 1.423 1.00 0.00 80 ALA A O 10
ATOM 14198 N N . LEU A 1 81 ? 13.247 2.966 0.361 1.00 0.00 81 LEU A N 10
ATOM 14199 C CA . LEU A 1 81 ? 13.863 1.650 0.493 1.00 0.00 81 LEU A CA 10
ATOM 14200 C C . LEU A 1 81 ? 15.091 1.531 -0.404 1.00 0.00 81 LEU A C 10
ATOM 14201 O O . LEU A 1 81 ? 16.143 1.059 0.026 1.00 0.00 81 LEU A O 10
ATOM 14217 N N . ARG A 1 82 ? 14.949 1.966 -1.653 1.00 0.00 82 ARG A N 10
ATOM 14218 C CA . ARG A 1 82 ? 16.047 1.909 -2.610 1.00 0.00 82 ARG A CA 10
ATOM 14219 C C . ARG A 1 82 ? 17.332 2.457 -1.997 1.00 0.00 82 ARG A C 10
ATOM 14220 O O . ARG A 1 82 ? 18.384 1.821 -2.064 1.00 0.00 82 ARG A O 10
ATOM 14241 N N . ILE A 1 83 ? 17.239 3.641 -1.401 1.00 0.00 83 ILE A N 10
ATOM 14242 C CA . ILE A 1 83 ? 18.393 4.274 -0.775 1.00 0.00 83 ILE A CA 10
ATOM 14243 C C . ILE A 1 83 ? 18.960 3.404 0.341 1.00 0.00 83 ILE A C 10
ATOM 14244 O O . ILE A 1 83 ? 20.158 3.129 0.380 1.00 0.00 83 ILE A O 10
ATOM 14260 N N . ASN A 1 84 ? 18.089 2.972 1.247 1.00 0.00 84 ASN A N 10
ATOM 14261 C CA . ASN A 1 84 ? 18.502 2.131 2.365 1.00 0.00 84 ASN A CA 10
ATOM 14262 C C . ASN A 1 84 ? 19.206 0.872 1.867 1.00 0.00 84 ASN A C 10
ATOM 14263 O O . ASN A 1 84 ? 20.217 0.450 2.428 1.00 0.00 84 ASN A O 10
ATOM 14274 N N . LYS A 1 85 ? 18.663 0.277 0.811 1.00 0.00 85 LYS A N 10
ATOM 14275 C CA . LYS A 1 85 ? 19.238 -0.933 0.234 1.00 0.00 85 LYS A CA 10
ATOM 14276 C C . LYS A 1 85 ? 20.553 -0.626 -0.476 1.00 0.00 85 LYS A C 10
ATOM 14277 O O . LYS A 1 85 ? 20.682 0.396 -1.150 1.00 0.00 85 LYS A O 10
ATOM 14296 N N . VAL A 1 86 ? 21.526 -1.518 -0.322 1.00 0.00 86 VAL A N 10
ATOM 14297 C CA . VAL A 1 86 ? 22.830 -1.343 -0.950 1.00 0.00 86 VAL A CA 10
ATOM 14298 C C . VAL A 1 86 ? 22.761 -1.630 -2.446 1.00 0.00 86 VAL A C 10
ATOM 14299 O O . VAL A 1 86 ? 22.294 -2.689 -2.864 1.00 0.00 86 VAL A O 10
ATOM 14312 N N . GLN A 1 87 ? 23.231 -0.679 -3.247 1.00 0.00 87 GLN A N 10
ATOM 14313 C CA . GLN A 1 87 ? 23.222 -0.829 -4.698 1.00 0.00 87 GLN A CA 10
ATOM 14314 C C . GLN A 1 87 ? 24.562 -1.361 -5.198 1.00 0.00 87 GLN A C 10
ATOM 14315 O O . GLN A 1 87 ? 25.542 -1.399 -4.454 1.00 0.00 87 GLN A O 10
ATOM 14329 N N . MET A 1 88 ? 24.596 -1.770 -6.462 1.00 0.00 88 MET A N 10
ATOM 14330 C CA . MET A 1 88 ? 25.816 -2.299 -7.061 1.00 0.00 88 MET A CA 10
ATOM 14331 C C . MET A 1 88 ? 25.949 -1.847 -8.512 1.00 0.00 88 MET A C 10
ATOM 14332 O O . MET A 1 88 ? 24.962 -1.480 -9.150 1.00 0.00 88 MET A O 10
ATOM 14346 N N . SER A 1 89 ? 27.174 -1.878 -9.027 1.00 0.00 89 SER A N 10
ATOM 14347 C CA . SER A 1 89 ? 27.435 -1.468 -10.401 1.00 0.00 89 SER A CA 10
ATOM 14348 C C . SER A 1 89 ? 28.256 -2.523 -11.136 1.00 0.00 89 SER A C 10
ATOM 14349 O O . SER A 1 89 ? 29.203 -3.083 -10.585 1.00 0.00 89 SER A O 10
ATOM 14357 N N . ASN A 1 90 ? 27.885 -2.789 -12.384 1.00 0.00 90 ASN A N 10
ATOM 14358 C CA . ASN A 1 90 ? 28.586 -3.777 -13.196 1.00 0.00 90 ASN A CA 10
ATOM 14359 C C . ASN A 1 90 ? 30.069 -3.437 -13.307 1.00 0.00 90 ASN A C 10
ATOM 14360 O O . ASN A 1 90 ? 30.491 -2.335 -12.958 1.00 0.00 90 ASN A O 10
ATOM 14371 N N . GLY A 1 1 ? 11.915 -9.509 -16.494 1.00 0.00 1 GLY A N 11
ATOM 14372 C CA . GLY A 1 1 ? 10.977 -10.431 -17.108 1.00 0.00 1 GLY A CA 11
ATOM 14373 C C . GLY A 1 1 ? 9.658 -9.770 -17.458 1.00 0.00 1 GLY A C 11
ATOM 14374 O O . GLY A 1 1 ? 9.516 -8.553 -17.340 1.00 0.00 1 GLY A O 11
ATOM 14378 N N . SER A 1 2 ? 8.692 -10.573 -17.890 1.00 0.00 2 SER A N 11
ATOM 14379 C CA . SER A 1 2 ? 7.380 -10.058 -18.264 1.00 0.00 2 SER A CA 11
ATOM 14380 C C . SER A 1 2 ? 6.395 -11.200 -18.501 1.00 0.00 2 SER A C 11
ATOM 14381 O O . SER A 1 2 ? 6.645 -12.091 -19.313 1.00 0.00 2 SER A O 11
ATOM 14389 N N . SER A 1 3 ? 5.275 -11.165 -17.786 1.00 0.00 3 SER A N 11
ATOM 14390 C CA . SER A 1 3 ? 4.254 -12.198 -17.915 1.00 0.00 3 SER A CA 11
ATOM 14391 C C . SER A 1 3 ? 3.889 -12.421 -19.380 1.00 0.00 3 SER A C 11
ATOM 14392 O O . SER A 1 3 ? 3.608 -11.474 -20.113 1.00 0.00 3 SER A O 11
ATOM 14400 N N . GLY A 1 4 ? 3.896 -13.683 -19.799 1.00 0.00 4 GLY A N 11
ATOM 14401 C CA . GLY A 1 4 ? 3.565 -14.010 -21.174 1.00 0.00 4 GLY A CA 11
ATOM 14402 C C . GLY A 1 4 ? 2.073 -14.161 -21.390 1.00 0.00 4 GLY A C 11
ATOM 14403 O O . GLY A 1 4 ? 1.624 -15.119 -22.019 1.00 0.00 4 GLY A O 11
ATOM 14407 N N . SER A 1 5 ? 1.302 -13.213 -20.867 1.00 0.00 5 SER A N 11
ATOM 14408 C CA . SER A 1 5 ? -0.150 -13.248 -21.002 1.00 0.00 5 SER A CA 11
ATOM 14409 C C . SER A 1 5 ? -0.681 -11.911 -21.510 1.00 0.00 5 SER A C 11
ATOM 14410 O O . SER A 1 5 ? -0.646 -10.906 -20.800 1.00 0.00 5 SER A O 11
ATOM 14418 N N . SER A 1 6 ? -1.171 -11.907 -22.746 1.00 0.00 6 SER A N 11
ATOM 14419 C CA . SER A 1 6 ? -1.706 -10.693 -23.352 1.00 0.00 6 SER A CA 11
ATOM 14420 C C . SER A 1 6 ? -3.227 -10.656 -23.242 1.00 0.00 6 SER A C 11
ATOM 14421 O O . SER A 1 6 ? -3.886 -11.695 -23.235 1.00 0.00 6 SER A O 11
ATOM 14429 N N . GLY A 1 7 ? -3.779 -9.449 -23.156 1.00 0.00 7 GLY A N 11
ATOM 14430 C CA . GLY A 1 7 ? -5.218 -9.297 -23.048 1.00 0.00 7 GLY A CA 11
ATOM 14431 C C . GLY A 1 7 ? -5.687 -9.231 -21.608 1.00 0.00 7 GLY A C 11
ATOM 14432 O O . GLY A 1 7 ? -5.111 -8.511 -20.793 1.00 0.00 7 GLY A O 11
ATOM 14436 N N . ASN A 1 8 ? -6.737 -9.983 -21.294 1.00 0.00 8 ASN A N 11
ATOM 14437 C CA . ASN A 1 8 ? -7.285 -10.004 -19.942 1.00 0.00 8 ASN A CA 11
ATOM 14438 C C . ASN A 1 8 ? -6.309 -10.662 -18.971 1.00 0.00 8 ASN A C 11
ATOM 14439 O O . ASN A 1 8 ? -6.173 -11.885 -18.945 1.00 0.00 8 ASN A O 11
ATOM 14450 N N . ALA A 1 9 ? -5.634 -9.842 -18.172 1.00 0.00 9 ALA A N 11
ATOM 14451 C CA . ALA A 1 9 ? -4.674 -10.343 -17.197 1.00 0.00 9 ALA A CA 11
ATOM 14452 C C . ALA A 1 9 ? -5.373 -10.788 -15.917 1.00 0.00 9 ALA A C 11
ATOM 14453 O O . ALA A 1 9 ? -6.205 -10.064 -15.370 1.00 0.00 9 ALA A O 11
ATOM 14460 N N . GLN A 1 10 ? -5.030 -11.982 -15.445 1.00 0.00 10 GLN A N 11
ATOM 14461 C CA . GLN A 1 10 ? -5.627 -12.523 -14.230 1.00 0.00 10 GLN A CA 11
ATOM 14462 C C . GLN A 1 10 ? -4.778 -12.183 -13.009 1.00 0.00 10 GLN A C 11
ATOM 14463 O O . GLN A 1 10 ? -4.528 -13.037 -12.158 1.00 0.00 10 GLN A O 11
ATOM 14477 N N . ARG A 1 11 ? -4.339 -10.932 -12.930 1.00 0.00 11 ARG A N 11
ATOM 14478 C CA . ARG A 1 11 ? -3.517 -10.479 -11.814 1.00 0.00 11 ARG A CA 11
ATOM 14479 C C . ARG A 1 11 ? -4.163 -10.842 -10.480 1.00 0.00 11 ARG A C 11
ATOM 14480 O O . ARG A 1 11 ? -5.266 -11.388 -10.442 1.00 0.00 11 ARG A O 11
ATOM 14501 N N . SER A 1 12 ? -3.469 -10.536 -9.389 1.00 0.00 12 SER A N 11
ATOM 14502 C CA . SER A 1 12 ? -3.974 -10.834 -8.053 1.00 0.00 12 SER A CA 11
ATOM 14503 C C . SER A 1 12 ? -3.350 -9.904 -7.017 1.00 0.00 12 SER A C 11
ATOM 14504 O O . SER A 1 12 ? -2.460 -9.112 -7.331 1.00 0.00 12 SER A O 11
ATOM 14512 N N . THR A 1 13 ? -3.822 -10.006 -5.779 1.00 0.00 13 THR A N 11
ATOM 14513 C CA . THR A 1 13 ? -3.313 -9.175 -4.695 1.00 0.00 13 THR A CA 11
ATOM 14514 C C . THR A 1 13 ? -2.278 -9.926 -3.866 1.00 0.00 13 THR A C 11
ATOM 14515 O O . THR A 1 13 ? -2.627 -10.739 -3.008 1.00 0.00 13 THR A O 11
ATOM 14526 N N . LEU A 1 14 ? -1.005 -9.649 -4.124 1.00 0.00 14 LEU A N 11
ATOM 14527 C CA . LEU A 1 14 ? 0.082 -10.299 -3.400 1.00 0.00 14 LEU A CA 11
ATOM 14528 C C . LEU A 1 14 ? 1.038 -9.267 -2.811 1.00 0.00 14 LEU A C 11
ATOM 14529 O O . LEU A 1 14 ? 1.627 -9.483 -1.752 1.00 0.00 14 LEU A O 11
ATOM 14545 N N . LYS A 1 15 ? 1.185 -8.142 -3.504 1.00 0.00 15 LYS A N 11
ATOM 14546 C CA . LYS A 1 15 ? 2.067 -7.073 -3.049 1.00 0.00 15 LYS A CA 11
ATOM 14547 C C . LYS A 1 15 ? 1.411 -6.265 -1.934 1.00 0.00 15 LYS A C 11
ATOM 14548 O O . LYS A 1 15 ? 2.076 -5.843 -0.988 1.00 0.00 15 LYS A O 11
ATOM 14567 N N . TRP A 1 16 ? 0.105 -6.055 -2.051 1.00 0.00 16 TRP A N 11
ATOM 14568 C CA . TRP A 1 16 ? -0.640 -5.299 -1.050 1.00 0.00 16 TRP A CA 11
ATOM 14569 C C . TRP A 1 16 ? -0.382 -5.846 0.349 1.00 0.00 16 TRP A C 11
ATOM 14570 O O . TRP A 1 16 ? 0.130 -5.138 1.216 1.00 0.00 16 TRP A O 11
ATOM 14591 N N . GLU A 1 17 ? -0.738 -7.109 0.562 1.00 0.00 17 GLU A N 11
ATOM 14592 C CA . GLU A 1 17 ? -0.545 -7.749 1.858 1.00 0.00 17 GLU A CA 11
ATOM 14593 C C . GLU A 1 17 ? 0.792 -7.343 2.470 1.00 0.00 17 GLU A C 11
ATOM 14594 O O . GLU A 1 17 ? 0.886 -7.085 3.671 1.00 0.00 17 GLU A O 11
ATOM 14606 N N . LYS A 1 18 ? 1.826 -7.290 1.637 1.00 0.00 18 LYS A N 11
ATOM 14607 C CA . LYS A 1 18 ? 3.159 -6.916 2.095 1.00 0.00 18 LYS A CA 11
ATOM 14608 C C . LYS A 1 18 ? 3.203 -5.445 2.498 1.00 0.00 18 LYS A C 11
ATOM 14609 O O . LYS A 1 18 ? 3.715 -5.100 3.562 1.00 0.00 18 LYS A O 11
ATOM 14628 N N . GLU A 1 19 ? 2.662 -4.585 1.641 1.00 0.00 19 GLU A N 11
ATOM 14629 C CA . GLU A 1 19 ? 2.640 -3.152 1.910 1.00 0.00 19 GLU A CA 11
ATOM 14630 C C . GLU A 1 19 ? 1.750 -2.837 3.109 1.00 0.00 19 GLU A C 11
ATOM 14631 O O . GLU A 1 19 ? 1.906 -1.801 3.755 1.00 0.00 19 GLU A O 11
ATOM 14643 N N . GLU A 1 20 ? 0.817 -3.738 3.398 1.00 0.00 20 GLU A N 11
ATOM 14644 C CA . GLU A 1 20 ? -0.099 -3.555 4.518 1.00 0.00 20 GLU A CA 11
ATOM 14645 C C . GLU A 1 20 ? 0.664 -3.475 5.837 1.00 0.00 20 GLU A C 11
ATOM 14646 O O . GLU A 1 20 ? 0.219 -2.830 6.786 1.00 0.00 20 GLU A O 11
ATOM 14658 N N . ALA A 1 21 ? 1.815 -4.137 5.889 1.00 0.00 21 ALA A N 11
ATOM 14659 C CA . ALA A 1 21 ? 2.641 -4.140 7.090 1.00 0.00 21 ALA A CA 11
ATOM 14660 C C . ALA A 1 21 ? 3.419 -2.835 7.225 1.00 0.00 21 ALA A C 11
ATOM 14661 O O . ALA A 1 21 ? 3.667 -2.361 8.334 1.00 0.00 21 ALA A O 11
ATOM 14668 N N . LEU A 1 22 ? 3.801 -2.260 6.091 1.00 0.00 22 LEU A N 11
ATOM 14669 C CA . LEU A 1 22 ? 4.552 -1.009 6.082 1.00 0.00 22 LEU A CA 11
ATOM 14670 C C . LEU A 1 22 ? 3.678 0.154 6.542 1.00 0.00 22 LEU A C 11
ATOM 14671 O O . LEU A 1 22 ? 4.181 1.216 6.905 1.00 0.00 22 LEU A O 11
ATOM 14687 N N . GLY A 1 23 ? 2.365 -0.056 6.524 1.00 0.00 23 GLY A N 11
ATOM 14688 C CA . GLY A 1 23 ? 1.442 0.982 6.943 1.00 0.00 23 GLY A CA 11
ATOM 14689 C C . GLY A 1 23 ? 1.639 2.276 6.179 1.00 0.00 23 GLY A C 11
ATOM 14690 O O . GLY A 1 23 ? 1.468 2.317 4.961 1.00 0.00 23 GLY A O 11
ATOM 14694 N N . GLU A 1 24 ? 2.000 3.336 6.895 1.00 0.00 24 GLU A N 11
ATOM 14695 C CA . GLU A 1 24 ? 2.218 4.638 6.276 1.00 0.00 24 GLU A CA 11
ATOM 14696 C C . GLU A 1 24 ? 3.320 4.562 5.223 1.00 0.00 24 GLU A C 11
ATOM 14697 O O . GLU A 1 24 ? 3.457 5.455 4.388 1.00 0.00 24 GLU A O 11
ATOM 14709 N N . MET A 1 25 ? 4.103 3.490 5.272 1.00 0.00 25 MET A N 11
ATOM 14710 C CA . MET A 1 25 ? 5.193 3.296 4.322 1.00 0.00 25 MET A CA 11
ATOM 14711 C C . MET A 1 25 ? 4.706 2.561 3.078 1.00 0.00 25 MET A C 11
ATOM 14712 O O . MET A 1 25 ? 5.421 2.468 2.080 1.00 0.00 25 MET A O 11
ATOM 14726 N N . ALA A 1 26 ? 3.485 2.040 3.144 1.00 0.00 26 ALA A N 11
ATOM 14727 C CA . ALA A 1 26 ? 2.902 1.315 2.021 1.00 0.00 26 ALA A CA 11
ATOM 14728 C C . ALA A 1 26 ? 3.294 1.952 0.693 1.00 0.00 26 ALA A C 11
ATOM 14729 O O . ALA A 1 26 ? 3.064 3.141 0.470 1.00 0.00 26 ALA A O 11
ATOM 14736 N N . THR A 1 27 ? 3.889 1.154 -0.189 1.00 0.00 27 THR A N 11
ATOM 14737 C CA . THR A 1 27 ? 4.315 1.641 -1.495 1.00 0.00 27 THR A CA 11
ATOM 14738 C C . THR A 1 27 ? 3.154 1.655 -2.482 1.00 0.00 27 THR A C 11
ATOM 14739 O O . THR A 1 27 ? 3.347 1.861 -3.680 1.00 0.00 27 THR A O 11
ATOM 14750 N N . VAL A 1 28 ? 1.946 1.435 -1.971 1.00 0.00 28 VAL A N 11
ATOM 14751 C CA . VAL A 1 28 ? 0.752 1.424 -2.808 1.00 0.00 28 VAL A CA 11
ATOM 14752 C C . VAL A 1 28 ? -0.158 2.603 -2.482 1.00 0.00 28 VAL A C 11
ATOM 14753 O O . VAL A 1 28 ? -0.129 3.135 -1.373 1.00 0.00 28 VAL A O 11
ATOM 14766 N N . ALA A 1 29 ? -0.965 3.008 -3.457 1.00 0.00 29 ALA A N 11
ATOM 14767 C CA . ALA A 1 29 ? -1.886 4.123 -3.274 1.00 0.00 29 ALA A CA 11
ATOM 14768 C C . ALA A 1 29 ? -3.016 3.750 -2.321 1.00 0.00 29 ALA A C 11
ATOM 14769 O O . ALA A 1 29 ? -3.233 4.393 -1.294 1.00 0.00 29 ALA A O 11
ATOM 14776 N N . PRO A 1 30 ? -3.756 2.686 -2.667 1.00 0.00 30 PRO A N 11
ATOM 14777 C CA . PRO A 1 30 ? -4.878 2.204 -1.855 1.00 0.00 30 PRO A CA 11
ATOM 14778 C C . PRO A 1 30 ? -4.416 1.579 -0.542 1.00 0.00 30 PRO A C 11
ATOM 14779 O O . PRO A 1 30 ? -4.918 1.920 0.529 1.00 0.00 30 PRO A O 11
ATOM 14790 N N . VAL A 1 31 ? -3.457 0.663 -0.633 1.00 0.00 31 VAL A N 11
ATOM 14791 C CA . VAL A 1 31 ? -2.927 -0.008 0.548 1.00 0.00 31 VAL A CA 11
ATOM 14792 C C . VAL A 1 31 ? -2.343 0.997 1.535 1.00 0.00 31 VAL A C 11
ATOM 14793 O O . VAL A 1 31 ? -2.097 0.671 2.697 1.00 0.00 31 VAL A O 11
ATOM 14806 N N . LEU A 1 32 ? -2.123 2.220 1.066 1.00 0.00 32 LEU A N 11
ATOM 14807 C CA . LEU A 1 32 ? -1.568 3.274 1.907 1.00 0.00 32 LEU A CA 11
ATOM 14808 C C . LEU A 1 32 ? -2.677 4.118 2.526 1.00 0.00 32 LEU A C 11
ATOM 14809 O O . LEU A 1 32 ? -2.692 4.353 3.734 1.00 0.00 32 LEU A O 11
ATOM 14825 N N . TYR A 1 33 ? -3.606 4.570 1.690 1.00 0.00 33 TYR A N 11
ATOM 14826 C CA . TYR A 1 33 ? -4.720 5.388 2.154 1.00 0.00 33 TYR A CA 11
ATOM 14827 C C . TYR A 1 33 ? -5.406 4.742 3.354 1.00 0.00 33 TYR A C 11
ATOM 14828 O O . TYR A 1 33 ? -5.564 5.365 4.405 1.00 0.00 33 TYR A O 11
ATOM 14846 N N . THR A 1 34 ? -5.813 3.487 3.191 1.00 0.00 34 THR A N 11
ATOM 14847 C CA . THR A 1 34 ? -6.483 2.756 4.258 1.00 0.00 34 THR A CA 11
ATOM 14848 C C . THR A 1 34 ? -5.608 2.675 5.503 1.00 0.00 34 THR A C 11
ATOM 14849 O O . THR A 1 34 ? -6.077 2.899 6.618 1.00 0.00 34 THR A O 11
ATOM 14860 N N . ASN A 1 35 ? -4.333 2.355 5.305 1.00 0.00 35 ASN A N 11
ATOM 14861 C CA . ASN A 1 35 ? -3.392 2.245 6.413 1.00 0.00 35 ASN A CA 11
ATOM 14862 C C . ASN A 1 35 ? -3.492 3.458 7.334 1.00 0.00 35 ASN A C 11
ATOM 14863 O O . ASN A 1 35 ? -3.471 3.323 8.558 1.00 0.00 35 ASN A O 11
ATOM 14874 N N . ILE A 1 36 ? -3.601 4.640 6.737 1.00 0.00 36 ILE A N 11
ATOM 14875 C CA . ILE A 1 36 ? -3.706 5.875 7.504 1.00 0.00 36 ILE A CA 11
ATOM 14876 C C . ILE A 1 36 ? -5.148 6.145 7.916 1.00 0.00 36 ILE A C 11
ATOM 14877 O O . ILE A 1 36 ? -5.477 6.137 9.102 1.00 0.00 36 ILE A O 11
ATOM 14893 N N . ASN A 1 37 ? -6.006 6.382 6.929 1.00 0.00 37 ASN A N 11
ATOM 14894 C CA . ASN A 1 37 ? -7.415 6.653 7.190 1.00 0.00 37 ASN A CA 11
ATOM 14895 C C . ASN A 1 37 ? -8.011 5.596 8.114 1.00 0.00 37 ASN A C 11
ATOM 14896 O O . ASN A 1 37 ? -8.613 5.919 9.138 1.00 0.00 37 ASN A O 11
ATOM 14907 N N . PHE A 1 38 ? -7.837 4.330 7.746 1.00 0.00 38 PHE A N 11
ATOM 14908 C CA . PHE A 1 38 ? -8.358 3.225 8.542 1.00 0.00 38 PHE A CA 11
ATOM 14909 C C . PHE A 1 38 ? -7.228 2.495 9.263 1.00 0.00 38 PHE A C 11
ATOM 14910 O O . PHE A 1 38 ? -6.710 1.482 8.793 1.00 0.00 38 PHE A O 11
ATOM 14927 N N . PRO A 1 39 ? -6.836 3.022 10.433 1.00 0.00 39 PRO A N 11
ATOM 14928 C CA . PRO A 1 39 ? -5.764 2.437 11.245 1.00 0.00 39 PRO A CA 11
ATOM 14929 C C . PRO A 1 39 ? -6.169 1.106 11.868 1.00 0.00 39 PRO A C 11
ATOM 14930 O O . PRO A 1 39 ? -5.366 0.178 11.948 1.00 0.00 39 PRO A O 11
ATOM 14941 N N . ASN A 1 40 ? -7.421 1.020 12.307 1.00 0.00 40 ASN A N 11
ATOM 14942 C CA . ASN A 1 40 ? -7.932 -0.199 12.924 1.00 0.00 40 ASN A CA 11
ATOM 14943 C C . ASN A 1 40 ? -8.548 -1.122 11.876 1.00 0.00 40 ASN A C 11
ATOM 14944 O O . ASN A 1 40 ? -9.253 -2.075 12.210 1.00 0.00 40 ASN A O 11
ATOM 14955 N N . LEU A 1 41 ? -8.276 -0.833 10.608 1.00 0.00 41 LEU A N 11
ATOM 14956 C CA . LEU A 1 41 ? -8.802 -1.636 9.510 1.00 0.00 41 LEU A CA 11
ATOM 14957 C C . LEU A 1 41 ? -8.701 -3.125 9.828 1.00 0.00 41 LEU A C 11
ATOM 14958 O O . LEU A 1 41 ? -9.701 -3.843 9.812 1.00 0.00 41 LEU A O 11
ATOM 14974 N N . LYS A 1 42 ? -7.488 -3.581 10.120 1.00 0.00 42 LYS A N 11
ATOM 14975 C CA . LYS A 1 42 ? -7.256 -4.984 10.445 1.00 0.00 42 LYS A CA 11
ATOM 14976 C C . LYS A 1 42 ? -8.361 -5.523 11.347 1.00 0.00 42 LYS A C 11
ATOM 14977 O O . LYS A 1 42 ? -8.842 -6.640 11.154 1.00 0.00 42 LYS A O 11
ATOM 14996 N N . GLU A 1 43 ? -8.761 -4.723 12.330 1.00 0.00 43 GLU A N 11
ATOM 14997 C CA . GLU A 1 43 ? -9.811 -5.121 13.260 1.00 0.00 43 GLU A CA 11
ATOM 14998 C C . GLU A 1 43 ? -11.127 -5.358 12.525 1.00 0.00 43 GLU A C 11
ATOM 14999 O O . GLU A 1 43 ? -11.682 -6.455 12.564 1.00 0.00 43 GLU A O 11
ATOM 15011 N N . GLU A 1 44 ? -11.621 -4.319 11.858 1.00 0.00 44 GLU A N 11
ATOM 15012 C CA . GLU A 1 44 ? -12.872 -4.414 11.116 1.00 0.00 44 GLU A CA 11
ATOM 15013 C C . GLU A 1 44 ? -12.872 -5.636 10.201 1.00 0.00 44 GLU A C 11
ATOM 15014 O O . GLU A 1 44 ? -13.877 -6.337 10.084 1.00 0.00 44 GLU A O 11
ATOM 15026 N N . PHE A 1 45 ? -11.737 -5.884 9.556 1.00 0.00 45 PHE A N 11
ATOM 15027 C CA . PHE A 1 45 ? -11.605 -7.019 8.650 1.00 0.00 45 PHE A CA 11
ATOM 15028 C C . PHE A 1 45 ? -10.291 -7.757 8.891 1.00 0.00 45 PHE A C 11
ATOM 15029 O O . PHE A 1 45 ? -9.246 -7.411 8.339 1.00 0.00 45 PHE A O 11
ATOM 15046 N N . PRO A 1 46 ? -10.343 -8.797 9.735 1.00 0.00 46 PRO A N 11
ATOM 15047 C CA . PRO A 1 46 ? -9.166 -9.606 10.069 1.00 0.00 46 PRO A CA 11
ATOM 15048 C C . PRO A 1 46 ? -8.696 -10.456 8.894 1.00 0.00 46 PRO A C 11
ATOM 15049 O O . PRO A 1 46 ? -7.507 -10.487 8.575 1.00 0.00 46 PRO A O 11
ATOM 15060 N N . ASP A 1 47 ? -9.635 -11.145 8.254 1.00 0.00 47 ASP A N 11
ATOM 15061 C CA . ASP A 1 47 ? -9.316 -11.995 7.113 1.00 0.00 47 ASP A CA 11
ATOM 15062 C C . ASP A 1 47 ? -8.966 -11.154 5.890 1.00 0.00 47 ASP A C 11
ATOM 15063 O O . ASP A 1 47 ? -9.804 -10.417 5.371 1.00 0.00 47 ASP A O 11
ATOM 15072 N N . TRP A 1 48 ? -7.723 -11.268 5.436 1.00 0.00 48 TRP A N 11
ATOM 15073 C CA . TRP A 1 48 ? -7.262 -10.517 4.274 1.00 0.00 48 TRP A CA 11
ATOM 15074 C C . TRP A 1 48 ? -8.248 -10.642 3.118 1.00 0.00 48 TRP A C 11
ATOM 15075 O O . TRP A 1 48 ? -8.800 -9.646 2.649 1.00 0.00 48 TRP A O 11
ATOM 15096 N N . THR A 1 49 ? -8.467 -11.872 2.662 1.00 0.00 49 THR A N 11
ATOM 15097 C CA . THR A 1 49 ? -9.387 -12.126 1.561 1.00 0.00 49 THR A CA 11
ATOM 15098 C C . THR A 1 49 ? -10.658 -11.297 1.703 1.00 0.00 49 THR A C 11
ATOM 15099 O O . THR A 1 49 ? -11.343 -11.017 0.719 1.00 0.00 49 THR A O 11
ATOM 15110 N N . THR A 1 50 ? -10.968 -10.903 2.934 1.00 0.00 50 THR A N 11
ATOM 15111 C CA . THR A 1 50 ? -12.157 -10.105 3.205 1.00 0.00 50 THR A CA 11
ATOM 15112 C C . THR A 1 50 ? -11.807 -8.629 3.352 1.00 0.00 50 THR A C 11
ATOM 15113 O O . THR A 1 50 ? -12.626 -7.756 3.064 1.00 0.00 50 THR A O 11
ATOM 15124 N N . ARG A 1 51 ? -10.586 -8.357 3.800 1.00 0.00 51 ARG A N 11
ATOM 15125 C CA . ARG A 1 51 ? -10.128 -6.985 3.985 1.00 0.00 51 ARG A CA 11
ATOM 15126 C C . ARG A 1 51 ? -9.765 -6.348 2.647 1.00 0.00 51 ARG A C 11
ATOM 15127 O O . ARG A 1 51 ? -10.214 -5.246 2.331 1.00 0.00 51 ARG A O 11
ATOM 15148 N N . VAL A 1 52 ? -8.951 -7.049 1.864 1.00 0.00 52 VAL A N 11
ATOM 15149 C CA . VAL A 1 52 ? -8.529 -6.552 0.560 1.00 0.00 52 VAL A CA 11
ATOM 15150 C C . VAL A 1 52 ? -9.705 -5.963 -0.210 1.00 0.00 52 VAL A C 11
ATOM 15151 O O . VAL A 1 52 ? -9.595 -4.893 -0.809 1.00 0.00 52 VAL A O 11
ATOM 15164 N N . LYS A 1 53 ? -10.831 -6.667 -0.191 1.00 0.00 53 LYS A N 11
ATOM 15165 C CA . LYS A 1 53 ? -12.030 -6.214 -0.886 1.00 0.00 53 LYS A CA 11
ATOM 15166 C C . LYS A 1 53 ? -12.410 -4.802 -0.451 1.00 0.00 53 LYS A C 11
ATOM 15167 O O . LYS A 1 53 ? -12.847 -3.990 -1.266 1.00 0.00 53 LYS A O 11
ATOM 15186 N N . GLN A 1 54 ? -12.238 -4.518 0.836 1.00 0.00 54 GLN A N 11
ATOM 15187 C CA . GLN A 1 54 ? -12.563 -3.203 1.377 1.00 0.00 54 GLN A CA 11
ATOM 15188 C C . GLN A 1 54 ? -11.608 -2.142 0.839 1.00 0.00 54 GLN A C 11
ATOM 15189 O O . GLN A 1 54 ? -12.032 -1.178 0.202 1.00 0.00 54 GLN A O 11
ATOM 15203 N N . ILE A 1 55 ? -10.318 -2.327 1.100 1.00 0.00 55 ILE A N 11
ATOM 15204 C CA . ILE A 1 55 ? -9.304 -1.386 0.641 1.00 0.00 55 ILE A CA 11
ATOM 15205 C C . ILE A 1 55 ? -9.655 -0.826 -0.733 1.00 0.00 55 ILE A C 11
ATOM 15206 O O . ILE A 1 55 ? -9.375 0.334 -1.032 1.00 0.00 55 ILE A O 11
ATOM 15222 N N . ALA A 1 56 ? -10.272 -1.659 -1.565 1.00 0.00 56 ALA A N 11
ATOM 15223 C CA . ALA A 1 56 ? -10.665 -1.246 -2.907 1.00 0.00 56 ALA A CA 11
ATOM 15224 C C . ALA A 1 56 ? -11.905 -0.358 -2.867 1.00 0.00 56 ALA A C 11
ATOM 15225 O O . ALA A 1 56 ? -11.924 0.725 -3.451 1.00 0.00 56 ALA A O 11
ATOM 15232 N N . LYS A 1 57 ? -12.938 -0.824 -2.174 1.00 0.00 57 LYS A N 11
ATOM 15233 C CA . LYS A 1 57 ? -14.182 -0.073 -2.057 1.00 0.00 57 LYS A CA 11
ATOM 15234 C C . LYS A 1 57 ? -13.936 1.292 -1.424 1.00 0.00 57 LYS A C 11
ATOM 15235 O O . LYS A 1 57 ? -14.554 2.287 -1.807 1.00 0.00 57 LYS A O 11
ATOM 15254 N N . LEU A 1 58 ? -13.029 1.334 -0.454 1.00 0.00 58 LEU A N 11
ATOM 15255 C CA . LEU A 1 58 ? -12.699 2.579 0.232 1.00 0.00 58 LEU A CA 11
ATOM 15256 C C . LEU A 1 58 ? -11.811 3.462 -0.638 1.00 0.00 58 LEU A C 11
ATOM 15257 O O . LEU A 1 58 ? -11.821 4.686 -0.512 1.00 0.00 58 LEU A O 11
ATOM 15273 N N . TRP A 1 59 ? -11.046 2.832 -1.523 1.00 0.00 59 TRP A N 11
ATOM 15274 C CA . TRP A 1 59 ? -10.153 3.561 -2.417 1.00 0.00 59 TRP A CA 11
ATOM 15275 C C . TRP A 1 59 ? -10.925 4.161 -3.587 1.00 0.00 59 TRP A C 11
ATOM 15276 O O . TRP A 1 59 ? -10.675 5.298 -3.988 1.00 0.00 59 TRP A O 11
ATOM 15297 N N . ARG A 1 60 ? -11.862 3.391 -4.129 1.00 0.00 60 ARG A N 11
ATOM 15298 C CA . ARG A 1 60 ? -12.670 3.848 -5.254 1.00 0.00 60 ARG A CA 11
ATOM 15299 C C . ARG A 1 60 ? -13.547 5.029 -4.849 1.00 0.00 60 ARG A C 11
ATOM 15300 O O . ARG A 1 60 ? -13.556 6.066 -5.512 1.00 0.00 60 ARG A O 11
ATOM 15321 N N . LYS A 1 61 ? -14.286 4.863 -3.757 1.00 0.00 61 LYS A N 11
ATOM 15322 C CA . LYS A 1 61 ? -15.168 5.914 -3.262 1.00 0.00 61 LYS A CA 11
ATOM 15323 C C . LYS A 1 61 ? -14.413 7.231 -3.113 1.00 0.00 61 LYS A C 11
ATOM 15324 O O . LYS A 1 61 ? -15.013 8.305 -3.121 1.00 0.00 61 LYS A O 11
ATOM 15343 N N . ALA A 1 62 ? -13.094 7.140 -2.978 1.00 0.00 62 ALA A N 11
ATOM 15344 C CA . ALA A 1 62 ? -12.258 8.325 -2.830 1.00 0.00 62 ALA A CA 11
ATOM 15345 C C . ALA A 1 62 ? -12.160 9.095 -4.143 1.00 0.00 62 ALA A C 11
ATOM 15346 O O . ALA A 1 62 ? -11.955 8.507 -5.204 1.00 0.00 62 ALA A O 11
ATOM 15353 N N . SER A 1 63 ? -12.309 10.414 -4.062 1.00 0.00 63 SER A N 11
ATOM 15354 C CA . SER A 1 63 ? -12.243 11.264 -5.245 1.00 0.00 63 SER A CA 11
ATOM 15355 C C . SER A 1 63 ? -10.817 11.333 -5.785 1.00 0.00 63 SER A C 11
ATOM 15356 O O . SER A 1 63 ? -9.852 11.145 -5.045 1.00 0.00 63 SER A O 11
ATOM 15364 N N . SER A 1 64 ? -10.694 11.604 -7.080 1.00 0.00 64 SER A N 11
ATOM 15365 C CA . SER A 1 64 ? -9.387 11.694 -7.721 1.00 0.00 64 SER A CA 11
ATOM 15366 C C . SER A 1 64 ? -8.493 12.693 -6.993 1.00 0.00 64 SER A C 11
ATOM 15367 O O . SER A 1 64 ? -7.316 12.425 -6.750 1.00 0.00 64 SER A O 11
ATOM 15375 N N . GLN A 1 65 ? -9.060 13.844 -6.649 1.00 0.00 65 GLN A N 11
ATOM 15376 C CA . GLN A 1 65 ? -8.314 14.884 -5.949 1.00 0.00 65 GLN A CA 11
ATOM 15377 C C . GLN A 1 65 ? -7.890 14.410 -4.563 1.00 0.00 65 GLN A C 11
ATOM 15378 O O . GLN A 1 65 ? -7.084 15.058 -3.896 1.00 0.00 65 GLN A O 11
ATOM 15392 N N . GLU A 1 66 ? -8.437 13.276 -4.137 1.00 0.00 66 GLU A N 11
ATOM 15393 C CA . GLU A 1 66 ? -8.115 12.716 -2.830 1.00 0.00 66 GLU A CA 11
ATOM 15394 C C . GLU A 1 66 ? -6.921 11.771 -2.922 1.00 0.00 66 GLU A C 11
ATOM 15395 O O . GLU A 1 66 ? -6.081 11.726 -2.023 1.00 0.00 66 GLU A O 11
ATOM 15407 N N . ARG A 1 67 ? -6.853 11.017 -4.014 1.00 0.00 67 ARG A N 11
ATOM 15408 C CA . ARG A 1 67 ? -5.764 10.071 -4.223 1.00 0.00 67 ARG A CA 11
ATOM 15409 C C . ARG A 1 67 ? -4.504 10.789 -4.697 1.00 0.00 67 ARG A C 11
ATOM 15410 O O . ARG A 1 67 ? -3.398 10.260 -4.589 1.00 0.00 67 ARG A O 11
ATOM 15431 N N . ALA A 1 68 ? -4.680 11.997 -5.224 1.00 0.00 68 ALA A N 11
ATOM 15432 C CA . ALA A 1 68 ? -3.557 12.788 -5.713 1.00 0.00 68 ALA A CA 11
ATOM 15433 C C . ALA A 1 68 ? -2.301 12.526 -4.890 1.00 0.00 68 ALA A C 11
ATOM 15434 O O . ALA A 1 68 ? -1.267 12.104 -5.408 1.00 0.00 68 ALA A O 11
ATOM 15441 N N . PRO A 1 69 ? -2.389 12.781 -3.576 1.00 0.00 69 PRO A N 11
ATOM 15442 C CA . PRO A 1 69 ? -1.268 12.580 -2.654 1.00 0.00 69 PRO A CA 11
ATOM 15443 C C . PRO A 1 69 ? -0.947 11.104 -2.445 1.00 0.00 69 PRO A C 11
ATOM 15444 O O . PRO A 1 69 ? 0.204 10.685 -2.575 1.00 0.00 69 PRO A O 11
ATOM 15455 N N . TYR A 1 70 ? -1.970 10.321 -2.120 1.00 0.00 70 TYR A N 11
ATOM 15456 C CA . TYR A 1 70 ? -1.796 8.892 -1.891 1.00 0.00 70 TYR A CA 11
ATOM 15457 C C . TYR A 1 70 ? -1.260 8.201 -3.141 1.00 0.00 70 TYR A C 11
ATOM 15458 O O . TYR A 1 70 ? -0.797 7.061 -3.085 1.00 0.00 70 TYR A O 11
ATOM 15476 N N . VAL A 1 71 ? -1.324 8.901 -4.270 1.00 0.00 71 VAL A N 11
ATOM 15477 C CA . VAL A 1 71 ? -0.844 8.357 -5.535 1.00 0.00 71 VAL A CA 11
ATOM 15478 C C . VAL A 1 71 ? 0.646 8.621 -5.716 1.00 0.00 71 VAL A C 11
ATOM 15479 O O . VAL A 1 71 ? 1.380 7.771 -6.219 1.00 0.00 71 VAL A O 11
ATOM 15492 N N . GLN A 1 72 ? 1.086 9.805 -5.302 1.00 0.00 72 GLN A N 11
ATOM 15493 C CA . GLN A 1 72 ? 2.490 10.181 -5.420 1.00 0.00 72 GLN A CA 11
ATOM 15494 C C . GLN A 1 72 ? 3.302 9.623 -4.256 1.00 0.00 72 GLN A C 11
ATOM 15495 O O . GLN A 1 72 ? 4.405 9.108 -4.445 1.00 0.00 72 GLN A O 11
ATOM 15509 N N . LYS A 1 73 ? 2.751 9.729 -3.052 1.00 0.00 73 LYS A N 11
ATOM 15510 C CA . LYS A 1 73 ? 3.423 9.234 -1.856 1.00 0.00 73 LYS A CA 11
ATOM 15511 C C . LYS A 1 73 ? 3.839 7.776 -2.030 1.00 0.00 73 LYS A C 11
ATOM 15512 O O . LYS A 1 73 ? 4.975 7.406 -1.732 1.00 0.00 73 LYS A O 11
ATOM 15531 N N . ALA A 1 74 ? 2.914 6.955 -2.514 1.00 0.00 74 ALA A N 11
ATOM 15532 C CA . ALA A 1 74 ? 3.186 5.540 -2.730 1.00 0.00 74 ALA A CA 11
ATOM 15533 C C . ALA A 1 74 ? 4.467 5.344 -3.535 1.00 0.00 74 ALA A C 11
ATOM 15534 O O . ALA A 1 74 ? 5.294 4.494 -3.206 1.00 0.00 74 ALA A O 11
ATOM 15541 N N . ARG A 1 75 ? 4.623 6.135 -4.591 1.00 0.00 75 ARG A N 11
ATOM 15542 C CA . ARG A 1 75 ? 5.802 6.047 -5.444 1.00 0.00 75 ARG A CA 11
ATOM 15543 C C . ARG A 1 75 ? 7.059 6.446 -4.677 1.00 0.00 75 ARG A C 11
ATOM 15544 O O . ARG A 1 75 ? 8.109 5.819 -4.816 1.00 0.00 75 ARG A O 11
ATOM 15565 N N . ASP A 1 76 ? 6.944 7.494 -3.867 1.00 0.00 76 ASP A N 11
ATOM 15566 C CA . ASP A 1 76 ? 8.071 7.977 -3.077 1.00 0.00 76 ASP A CA 11
ATOM 15567 C C . ASP A 1 76 ? 8.480 6.947 -2.029 1.00 0.00 76 ASP A C 11
ATOM 15568 O O . ASP A 1 76 ? 9.663 6.785 -1.733 1.00 0.00 76 ASP A O 11
ATOM 15577 N N . ASN A 1 77 ? 7.493 6.255 -1.469 1.00 0.00 77 ASN A N 11
ATOM 15578 C CA . ASN A 1 77 ? 7.750 5.242 -0.452 1.00 0.00 77 ASN A CA 11
ATOM 15579 C C . ASN A 1 77 ? 8.679 4.156 -0.988 1.00 0.00 77 ASN A C 11
ATOM 15580 O O . ASN A 1 77 ? 9.505 3.614 -0.254 1.00 0.00 77 ASN A O 11
ATOM 15591 N N . ARG A 1 78 ? 8.536 3.845 -2.272 1.00 0.00 78 ARG A N 11
ATOM 15592 C CA . ARG A 1 78 ? 9.361 2.824 -2.906 1.00 0.00 78 ARG A CA 11
ATOM 15593 C C . ARG A 1 78 ? 10.833 3.224 -2.886 1.00 0.00 78 ARG A C 11
ATOM 15594 O O . ARG A 1 78 ? 11.715 2.377 -2.741 1.00 0.00 78 ARG A O 11
ATOM 15615 N N . ALA A 1 79 ? 11.091 4.519 -3.032 1.00 0.00 79 ALA A N 11
ATOM 15616 C CA . ALA A 1 79 ? 12.456 5.032 -3.029 1.00 0.00 79 ALA A CA 11
ATOM 15617 C C . ALA A 1 79 ? 13.119 4.819 -1.672 1.00 0.00 79 ALA A C 11
ATOM 15618 O O . ALA A 1 79 ? 14.229 4.294 -1.589 1.00 0.00 79 ALA A O 11
ATOM 15625 N N . ALA A 1 80 ? 12.431 5.230 -0.612 1.00 0.00 80 ALA A N 11
ATOM 15626 C CA . ALA A 1 80 ? 12.953 5.083 0.741 1.00 0.00 80 ALA A CA 11
ATOM 15627 C C . ALA A 1 80 ? 13.633 3.730 0.923 1.00 0.00 80 ALA A C 11
ATOM 15628 O O . ALA A 1 80 ? 14.733 3.645 1.470 1.00 0.00 80 ALA A O 11
ATOM 15635 N N . LEU A 1 81 ? 12.972 2.674 0.462 1.00 0.00 81 LEU A N 11
ATOM 15636 C CA . LEU A 1 81 ? 13.513 1.324 0.575 1.00 0.00 81 LEU A CA 11
ATOM 15637 C C . LEU A 1 81 ? 14.812 1.190 -0.212 1.00 0.00 81 LEU A C 11
ATOM 15638 O O . LEU A 1 81 ? 15.824 0.727 0.314 1.00 0.00 81 LEU A O 11
ATOM 15654 N N . ARG A 1 82 ? 14.777 1.602 -1.476 1.00 0.00 82 ARG A N 11
ATOM 15655 C CA . ARG A 1 82 ? 15.953 1.529 -2.335 1.00 0.00 82 ARG A CA 11
ATOM 15656 C C . ARG A 1 82 ? 17.210 1.940 -1.574 1.00 0.00 82 ARG A C 11
ATOM 15657 O O . ARG A 1 82 ? 18.184 1.190 -1.515 1.00 0.00 82 ARG A O 11
ATOM 15678 N N . ILE A 1 83 ? 17.179 3.135 -0.994 1.00 0.00 83 ILE A N 11
ATOM 15679 C CA . ILE A 1 83 ? 18.315 3.645 -0.236 1.00 0.00 83 ILE A CA 11
ATOM 15680 C C . ILE A 1 83 ? 18.636 2.741 0.949 1.00 0.00 83 ILE A C 11
ATOM 15681 O O . ILE A 1 83 ? 19.799 2.445 1.220 1.00 0.00 83 ILE A O 11
ATOM 15697 N N . ASN A 1 84 ? 17.595 2.305 1.652 1.00 0.00 84 ASN A N 11
ATOM 15698 C CA . ASN A 1 84 ? 17.766 1.433 2.808 1.00 0.00 84 ASN A CA 11
ATOM 15699 C C . ASN A 1 84 ? 17.672 -0.035 2.401 1.00 0.00 84 ASN A C 11
ATOM 15700 O O . ASN A 1 84 ? 16.581 -0.602 2.328 1.00 0.00 84 ASN A O 11
ATOM 15711 N N . LYS A 1 85 ? 18.822 -0.645 2.138 1.00 0.00 85 LYS A N 11
ATOM 15712 C CA . LYS A 1 85 ? 18.872 -2.047 1.741 1.00 0.00 85 LYS A CA 11
ATOM 15713 C C . LYS A 1 85 ? 18.282 -2.942 2.826 1.00 0.00 85 LYS A C 11
ATOM 15714 O O . LYS A 1 85 ? 18.954 -3.279 3.801 1.00 0.00 85 LYS A O 11
ATOM 15733 N N . VAL A 1 86 ? 17.021 -3.324 2.651 1.00 0.00 86 VAL A N 11
ATOM 15734 C CA . VAL A 1 86 ? 16.341 -4.182 3.614 1.00 0.00 86 VAL A CA 11
ATOM 15735 C C . VAL A 1 86 ? 15.919 -5.500 2.974 1.00 0.00 86 VAL A C 11
ATOM 15736 O O . VAL A 1 86 ? 15.962 -5.650 1.753 1.00 0.00 86 VAL A O 11
ATOM 15749 N N . GLN A 1 87 ? 15.512 -6.452 3.807 1.00 0.00 87 GLN A N 11
ATOM 15750 C CA . GLN A 1 87 ? 15.083 -7.759 3.323 1.00 0.00 87 GLN A CA 11
ATOM 15751 C C . GLN A 1 87 ? 13.734 -7.662 2.619 1.00 0.00 87 GLN A C 11
ATOM 15752 O O . GLN A 1 87 ? 12.685 -7.665 3.264 1.00 0.00 87 GLN A O 11
ATOM 15766 N N . MET A 1 88 ? 13.767 -7.576 1.294 1.00 0.00 88 MET A N 11
ATOM 15767 C CA . MET A 1 88 ? 12.546 -7.480 0.503 1.00 0.00 88 MET A CA 11
ATOM 15768 C C . MET A 1 88 ? 12.700 -8.209 -0.828 1.00 0.00 88 MET A C 11
ATOM 15769 O O . MET A 1 88 ? 13.816 -8.458 -1.284 1.00 0.00 88 MET A O 11
ATOM 15783 N N . SER A 1 89 ? 11.573 -8.550 -1.445 1.00 0.00 89 SER A N 11
ATOM 15784 C CA . SER A 1 89 ? 11.584 -9.255 -2.721 1.00 0.00 89 SER A CA 11
ATOM 15785 C C . SER A 1 89 ? 10.549 -8.667 -3.675 1.00 0.00 89 SER A C 11
ATOM 15786 O O . SER A 1 89 ? 9.385 -8.494 -3.317 1.00 0.00 89 SER A O 11
ATOM 15794 N N . ASN A 1 90 ? 10.984 -8.361 -4.894 1.00 0.00 90 ASN A N 11
ATOM 15795 C CA . ASN A 1 90 ? 10.096 -7.791 -5.901 1.00 0.00 90 ASN A CA 11
ATOM 15796 C C . ASN A 1 90 ? 8.813 -8.607 -6.019 1.00 0.00 90 ASN A C 11
ATOM 15797 O O . ASN A 1 90 ? 7.741 -8.158 -5.615 1.00 0.00 90 ASN A O 11
ATOM 15808 N N . GLY A 1 1 ? 27.117 4.868 -16.590 1.00 0.00 1 GLY A N 12
ATOM 15809 C CA . GLY A 1 1 ? 26.151 3.790 -16.490 1.00 0.00 1 GLY A CA 12
ATOM 15810 C C . GLY A 1 1 ? 24.936 4.174 -15.670 1.00 0.00 1 GLY A C 12
ATOM 15811 O O . GLY A 1 1 ? 24.612 3.516 -14.681 1.00 0.00 1 GLY A O 12
ATOM 15815 N N . SER A 1 2 ? 24.261 5.243 -16.080 1.00 0.00 2 SER A N 12
ATOM 15816 C CA . SER A 1 2 ? 23.077 5.717 -15.373 1.00 0.00 2 SER A CA 12
ATOM 15817 C C . SER A 1 2 ? 21.855 4.879 -15.737 1.00 0.00 2 SER A C 12
ATOM 15818 O O . SER A 1 2 ? 21.106 5.219 -16.652 1.00 0.00 2 SER A O 12
ATOM 15826 N N . SER A 1 3 ? 21.660 3.782 -15.012 1.00 0.00 3 SER A N 12
ATOM 15827 C CA . SER A 1 3 ? 20.532 2.893 -15.260 1.00 0.00 3 SER A CA 12
ATOM 15828 C C . SER A 1 3 ? 20.183 2.096 -14.006 1.00 0.00 3 SER A C 12
ATOM 15829 O O . SER A 1 3 ? 20.902 2.139 -13.009 1.00 0.00 3 SER A O 12
ATOM 15837 N N . GLY A 1 4 ? 19.072 1.367 -14.066 1.00 0.00 4 GLY A N 12
ATOM 15838 C CA . GLY A 1 4 ? 18.646 0.570 -12.930 1.00 0.00 4 GLY A CA 12
ATOM 15839 C C . GLY A 1 4 ? 17.152 0.658 -12.688 1.00 0.00 4 GLY A C 12
ATOM 15840 O O . GLY A 1 4 ? 16.647 1.693 -12.254 1.00 0.00 4 GLY A O 12
ATOM 15844 N N . SER A 1 5 ? 16.444 -0.430 -12.972 1.00 0.00 5 SER A N 12
ATOM 15845 C CA . SER A 1 5 ? 14.998 -0.470 -12.788 1.00 0.00 5 SER A CA 12
ATOM 15846 C C . SER A 1 5 ? 14.596 -1.637 -11.890 1.00 0.00 5 SER A C 12
ATOM 15847 O O . SER A 1 5 ? 15.272 -2.665 -11.851 1.00 0.00 5 SER A O 12
ATOM 15855 N N . SER A 1 6 ? 13.492 -1.468 -11.170 1.00 0.00 6 SER A N 12
ATOM 15856 C CA . SER A 1 6 ? 13.001 -2.504 -10.269 1.00 0.00 6 SER A CA 12
ATOM 15857 C C . SER A 1 6 ? 12.250 -3.585 -11.041 1.00 0.00 6 SER A C 12
ATOM 15858 O O . SER A 1 6 ? 12.546 -4.772 -10.917 1.00 0.00 6 SER A O 12
ATOM 15866 N N . GLY A 1 7 ? 11.275 -3.162 -11.841 1.00 0.00 7 GLY A N 12
ATOM 15867 C CA . GLY A 1 7 ? 10.496 -4.105 -12.622 1.00 0.00 7 GLY A CA 12
ATOM 15868 C C . GLY A 1 7 ? 9.007 -3.830 -12.546 1.00 0.00 7 GLY A C 12
ATOM 15869 O O . GLY A 1 7 ? 8.382 -4.042 -11.508 1.00 0.00 7 GLY A O 12
ATOM 15873 N N . ASN A 1 8 ? 8.438 -3.354 -13.649 1.00 0.00 8 ASN A N 12
ATOM 15874 C CA . ASN A 1 8 ? 7.013 -3.047 -13.702 1.00 0.00 8 ASN A CA 12
ATOM 15875 C C . ASN A 1 8 ? 6.177 -4.293 -13.430 1.00 0.00 8 ASN A C 12
ATOM 15876 O O . ASN A 1 8 ? 6.180 -5.239 -14.218 1.00 0.00 8 ASN A O 12
ATOM 15887 N N . ALA A 1 9 ? 5.462 -4.287 -12.310 1.00 0.00 9 ALA A N 12
ATOM 15888 C CA . ALA A 1 9 ? 4.620 -5.415 -11.935 1.00 0.00 9 ALA A CA 12
ATOM 15889 C C . ALA A 1 9 ? 3.142 -5.078 -12.105 1.00 0.00 9 ALA A C 12
ATOM 15890 O O . ALA A 1 9 ? 2.765 -3.907 -12.146 1.00 0.00 9 ALA A O 12
ATOM 15897 N N . GLN A 1 10 ? 2.312 -6.111 -12.205 1.00 0.00 10 GLN A N 12
ATOM 15898 C CA . GLN A 1 10 ? 0.876 -5.922 -12.372 1.00 0.00 10 GLN A CA 12
ATOM 15899 C C . GLN A 1 10 ? 0.201 -5.660 -11.030 1.00 0.00 10 GLN A C 12
ATOM 15900 O O . GLN A 1 10 ? 0.751 -5.977 -9.975 1.00 0.00 10 GLN A O 12
ATOM 15914 N N . ARG A 1 11 ? -0.994 -5.079 -11.077 1.00 0.00 11 ARG A N 12
ATOM 15915 C CA . ARG A 1 11 ? -1.743 -4.772 -9.864 1.00 0.00 11 ARG A CA 12
ATOM 15916 C C . ARG A 1 11 ? -2.264 -6.049 -9.211 1.00 0.00 11 ARG A C 12
ATOM 15917 O O . ARG A 1 11 ? -3.385 -6.481 -9.478 1.00 0.00 11 ARG A O 12
ATOM 15938 N N . SER A 1 12 ? -1.443 -6.647 -8.354 1.00 0.00 12 SER A N 12
ATOM 15939 C CA . SER A 1 12 ? -1.820 -7.876 -7.665 1.00 0.00 12 SER A CA 12
ATOM 15940 C C . SER A 1 12 ? -2.016 -7.624 -6.173 1.00 0.00 12 SER A C 12
ATOM 15941 O O . SER A 1 12 ? -1.634 -6.576 -5.652 1.00 0.00 12 SER A O 12
ATOM 15949 N N . THR A 1 13 ? -2.615 -8.595 -5.490 1.00 0.00 13 THR A N 12
ATOM 15950 C CA . THR A 1 13 ? -2.864 -8.480 -4.058 1.00 0.00 13 THR A CA 12
ATOM 15951 C C . THR A 1 13 ? -1.730 -9.101 -3.251 1.00 0.00 13 THR A C 12
ATOM 15952 O O . THR A 1 13 ? -1.467 -8.698 -2.117 1.00 0.00 13 THR A O 12
ATOM 15963 N N . LEU A 1 14 ? -1.059 -10.084 -3.842 1.00 0.00 14 LEU A N 12
ATOM 15964 C CA . LEU A 1 14 ? 0.049 -10.761 -3.178 1.00 0.00 14 LEU A CA 12
ATOM 15965 C C . LEU A 1 14 ? 1.067 -9.754 -2.654 1.00 0.00 14 LEU A C 12
ATOM 15966 O O . LEU A 1 14 ? 1.896 -10.078 -1.802 1.00 0.00 14 LEU A O 12
ATOM 15982 N N . LYS A 1 15 ? 0.999 -8.530 -3.167 1.00 0.00 15 LYS A N 12
ATOM 15983 C CA . LYS A 1 15 ? 1.912 -7.473 -2.749 1.00 0.00 15 LYS A CA 12
ATOM 15984 C C . LYS A 1 15 ? 1.273 -6.594 -1.679 1.00 0.00 15 LYS A C 12
ATOM 15985 O O . LYS A 1 15 ? 1.931 -6.190 -0.720 1.00 0.00 15 LYS A O 12
ATOM 16004 N N . TRP A 1 16 ? -0.011 -6.302 -1.849 1.00 0.00 16 TRP A N 12
ATOM 16005 C CA . TRP A 1 16 ? -0.739 -5.472 -0.896 1.00 0.00 16 TRP A CA 12
ATOM 16006 C C . TRP A 1 16 ? -0.547 -5.982 0.528 1.00 0.00 16 TRP A C 12
ATOM 16007 O O . TRP A 1 16 ? -0.190 -5.220 1.426 1.00 0.00 16 TRP A O 12
ATOM 16028 N N . GLU A 1 17 ? -0.786 -7.274 0.727 1.00 0.00 17 GLU A N 12
ATOM 16029 C CA . GLU A 1 17 ? -0.639 -7.884 2.044 1.00 0.00 17 GLU A CA 12
ATOM 16030 C C . GLU A 1 17 ? 0.694 -7.495 2.678 1.00 0.00 17 GLU A C 12
ATOM 16031 O O . GLU A 1 17 ? 0.803 -7.376 3.898 1.00 0.00 17 GLU A O 12
ATOM 16043 N N . LYS A 1 18 ? 1.706 -7.298 1.840 1.00 0.00 18 LYS A N 12
ATOM 16044 C CA . LYS A 1 18 ? 3.032 -6.922 2.315 1.00 0.00 18 LYS A CA 12
ATOM 16045 C C . LYS A 1 18 ? 3.063 -5.457 2.739 1.00 0.00 18 LYS A C 12
ATOM 16046 O O . LYS A 1 18 ? 3.514 -5.129 3.835 1.00 0.00 18 LYS A O 12
ATOM 16065 N N . GLU A 1 19 ? 2.579 -4.582 1.862 1.00 0.00 19 GLU A N 12
ATOM 16066 C CA . GLU A 1 19 ? 2.552 -3.153 2.147 1.00 0.00 19 GLU A CA 12
ATOM 16067 C C . GLU A 1 19 ? 1.671 -2.856 3.358 1.00 0.00 19 GLU A C 12
ATOM 16068 O O . GLU A 1 19 ? 1.897 -1.885 4.079 1.00 0.00 19 GLU A O 12
ATOM 16080 N N . GLU A 1 20 ? 0.666 -3.699 3.572 1.00 0.00 20 GLU A N 12
ATOM 16081 C CA . GLU A 1 20 ? -0.249 -3.527 4.694 1.00 0.00 20 GLU A CA 12
ATOM 16082 C C . GLU A 1 20 ? 0.515 -3.444 6.012 1.00 0.00 20 GLU A C 12
ATOM 16083 O O . GLU A 1 20 ? 0.053 -2.829 6.973 1.00 0.00 20 GLU A O 12
ATOM 16095 N N . ALA A 1 21 ? 1.687 -4.069 6.050 1.00 0.00 21 ALA A N 12
ATOM 16096 C CA . ALA A 1 21 ? 2.517 -4.066 7.248 1.00 0.00 21 ALA A CA 12
ATOM 16097 C C . ALA A 1 21 ? 3.295 -2.761 7.374 1.00 0.00 21 ALA A C 12
ATOM 16098 O O . ALA A 1 21 ? 3.465 -2.230 8.472 1.00 0.00 21 ALA A O 12
ATOM 16105 N N . LEU A 1 22 ? 3.767 -2.248 6.243 1.00 0.00 22 LEU A N 12
ATOM 16106 C CA . LEU A 1 22 ? 4.529 -1.003 6.226 1.00 0.00 22 LEU A CA 12
ATOM 16107 C C . LEU A 1 22 ? 3.638 0.185 6.575 1.00 0.00 22 LEU A C 12
ATOM 16108 O O . LEU A 1 22 ? 4.128 1.271 6.883 1.00 0.00 22 LEU A O 12
ATOM 16124 N N . GLY A 1 23 ? 2.327 -0.030 6.527 1.00 0.00 23 GLY A N 12
ATOM 16125 C CA . GLY A 1 23 ? 1.389 1.031 6.842 1.00 0.00 23 GLY A CA 12
ATOM 16126 C C . GLY A 1 23 ? 1.645 2.290 6.037 1.00 0.00 23 GLY A C 12
ATOM 16127 O O . GLY A 1 23 ? 1.514 2.288 4.813 1.00 0.00 23 GLY A O 12
ATOM 16131 N N . GLU A 1 24 ? 2.011 3.367 6.725 1.00 0.00 24 GLU A N 12
ATOM 16132 C CA . GLU A 1 24 ? 2.283 4.638 6.065 1.00 0.00 24 GLU A CA 12
ATOM 16133 C C . GLU A 1 24 ? 3.423 4.496 5.061 1.00 0.00 24 GLU A C 12
ATOM 16134 O O . GLU A 1 24 ? 3.605 5.345 4.188 1.00 0.00 24 GLU A O 12
ATOM 16146 N N . MET A 1 25 ? 4.188 3.417 5.191 1.00 0.00 25 MET A N 12
ATOM 16147 C CA . MET A 1 25 ? 5.310 3.164 4.295 1.00 0.00 25 MET A CA 12
ATOM 16148 C C . MET A 1 25 ? 4.861 2.369 3.073 1.00 0.00 25 MET A C 12
ATOM 16149 O O . MET A 1 25 ? 5.652 2.105 2.167 1.00 0.00 25 MET A O 12
ATOM 16163 N N . ALA A 1 26 ? 3.588 1.989 3.055 1.00 0.00 26 ALA A N 12
ATOM 16164 C CA . ALA A 1 26 ? 3.034 1.226 1.943 1.00 0.00 26 ALA A CA 12
ATOM 16165 C C . ALA A 1 26 ? 3.372 1.878 0.607 1.00 0.00 26 ALA A C 12
ATOM 16166 O O . ALA A 1 26 ? 3.076 3.053 0.385 1.00 0.00 26 ALA A O 12
ATOM 16173 N N . THR A 1 27 ? 3.995 1.109 -0.281 1.00 0.00 27 THR A N 12
ATOM 16174 C CA . THR A 1 27 ? 4.375 1.613 -1.594 1.00 0.00 27 THR A CA 12
ATOM 16175 C C . THR A 1 27 ? 3.198 1.567 -2.562 1.00 0.00 27 THR A C 12
ATOM 16176 O O . THR A 1 27 ? 3.378 1.636 -3.778 1.00 0.00 27 THR A O 12
ATOM 16187 N N . VAL A 1 28 ? 1.992 1.453 -2.015 1.00 0.00 28 VAL A N 12
ATOM 16188 C CA . VAL A 1 28 ? 0.784 1.400 -2.831 1.00 0.00 28 VAL A CA 12
ATOM 16189 C C . VAL A 1 28 ? -0.122 2.593 -2.548 1.00 0.00 28 VAL A C 12
ATOM 16190 O O . VAL A 1 28 ? -0.055 3.197 -1.478 1.00 0.00 28 VAL A O 12
ATOM 16203 N N . ALA A 1 29 ? -0.969 2.928 -3.516 1.00 0.00 29 ALA A N 12
ATOM 16204 C CA . ALA A 1 29 ? -1.891 4.047 -3.371 1.00 0.00 29 ALA A CA 12
ATOM 16205 C C . ALA A 1 29 ? -3.011 3.713 -2.391 1.00 0.00 29 ALA A C 12
ATOM 16206 O O . ALA A 1 29 ? -3.206 4.386 -1.379 1.00 0.00 29 ALA A O 12
ATOM 16213 N N . PRO A 1 30 ? -3.767 2.648 -2.697 1.00 0.00 30 PRO A N 12
ATOM 16214 C CA . PRO A 1 30 ? -4.881 2.200 -1.856 1.00 0.00 30 PRO A CA 12
ATOM 16215 C C . PRO A 1 30 ? -4.407 1.606 -0.534 1.00 0.00 30 PRO A C 12
ATOM 16216 O O . PRO A 1 30 ? -4.875 1.996 0.536 1.00 0.00 30 PRO A O 12
ATOM 16227 N N . VAL A 1 31 ? -3.475 0.661 -0.615 1.00 0.00 31 VAL A N 12
ATOM 16228 C CA . VAL A 1 31 ? -2.937 0.015 0.576 1.00 0.00 31 VAL A CA 12
ATOM 16229 C C . VAL A 1 31 ? -2.354 1.041 1.542 1.00 0.00 31 VAL A C 12
ATOM 16230 O O . VAL A 1 31 ? -2.144 0.751 2.720 1.00 0.00 31 VAL A O 12
ATOM 16243 N N . LEU A 1 32 ? -2.095 2.241 1.036 1.00 0.00 32 LEU A N 12
ATOM 16244 C CA . LEU A 1 32 ? -1.536 3.312 1.853 1.00 0.00 32 LEU A CA 12
ATOM 16245 C C . LEU A 1 32 ? -2.644 4.153 2.480 1.00 0.00 32 LEU A C 12
ATOM 16246 O O . LEU A 1 32 ? -2.618 4.440 3.677 1.00 0.00 32 LEU A O 12
ATOM 16262 N N . TYR A 1 33 ? -3.617 4.543 1.664 1.00 0.00 33 TYR A N 12
ATOM 16263 C CA . TYR A 1 33 ? -4.734 5.351 2.139 1.00 0.00 33 TYR A CA 12
ATOM 16264 C C . TYR A 1 33 ? -5.386 4.715 3.362 1.00 0.00 33 TYR A C 12
ATOM 16265 O O . TYR A 1 33 ? -5.486 5.335 4.422 1.00 0.00 33 TYR A O 12
ATOM 16283 N N . THR A 1 34 ? -5.828 3.470 3.209 1.00 0.00 34 THR A N 12
ATOM 16284 C CA . THR A 1 34 ? -6.471 2.748 4.300 1.00 0.00 34 THR A CA 12
ATOM 16285 C C . THR A 1 34 ? -5.561 2.672 5.520 1.00 0.00 34 THR A C 12
ATOM 16286 O O . THR A 1 34 ? -5.989 2.940 6.642 1.00 0.00 34 THR A O 12
ATOM 16297 N N . ASN A 1 35 ? -4.304 2.304 5.294 1.00 0.00 35 ASN A N 12
ATOM 16298 C CA . ASN A 1 35 ? -3.333 2.193 6.377 1.00 0.00 35 ASN A CA 12
ATOM 16299 C C . ASN A 1 35 ? -3.390 3.417 7.285 1.00 0.00 35 ASN A C 12
ATOM 16300 O O . ASN A 1 35 ? -3.205 3.311 8.498 1.00 0.00 35 ASN A O 12
ATOM 16311 N N . ILE A 1 36 ? -3.647 4.578 6.691 1.00 0.00 36 ILE A N 12
ATOM 16312 C CA . ILE A 1 36 ? -3.729 5.821 7.447 1.00 0.00 36 ILE A CA 12
ATOM 16313 C C . ILE A 1 36 ? -5.160 6.098 7.896 1.00 0.00 36 ILE A C 12
ATOM 16314 O O . ILE A 1 36 ? -5.453 6.119 9.090 1.00 0.00 36 ILE A O 12
ATOM 16330 N N . ASN A 1 37 ? -6.047 6.308 6.929 1.00 0.00 37 ASN A N 12
ATOM 16331 C CA . ASN A 1 37 ? -7.449 6.582 7.224 1.00 0.00 37 ASN A CA 12
ATOM 16332 C C . ASN A 1 37 ? -8.039 5.495 8.118 1.00 0.00 37 ASN A C 12
ATOM 16333 O O . ASN A 1 37 ? -8.632 5.785 9.157 1.00 0.00 37 ASN A O 12
ATOM 16344 N N . PHE A 1 38 ? -7.872 4.243 7.706 1.00 0.00 38 PHE A N 12
ATOM 16345 C CA . PHE A 1 38 ? -8.389 3.112 8.468 1.00 0.00 38 PHE A CA 12
ATOM 16346 C C . PHE A 1 38 ? -7.251 2.327 9.114 1.00 0.00 38 PHE A C 12
ATOM 16347 O O . PHE A 1 38 ? -6.770 1.328 8.578 1.00 0.00 38 PHE A O 12
ATOM 16364 N N . PRO A 1 39 ? -6.808 2.789 10.293 1.00 0.00 39 PRO A N 12
ATOM 16365 C CA . PRO A 1 39 ? -5.722 2.145 11.038 1.00 0.00 39 PRO A CA 12
ATOM 16366 C C . PRO A 1 39 ? -6.134 0.793 11.611 1.00 0.00 39 PRO A C 12
ATOM 16367 O O . PRO A 1 39 ? -5.381 -0.177 11.538 1.00 0.00 39 PRO A O 12
ATOM 16378 N N . ASN A 1 40 ? -7.333 0.738 12.181 1.00 0.00 40 ASN A N 12
ATOM 16379 C CA . ASN A 1 40 ? -7.844 -0.496 12.767 1.00 0.00 40 ASN A CA 12
ATOM 16380 C C . ASN A 1 40 ? -8.489 -1.378 11.701 1.00 0.00 40 ASN A C 12
ATOM 16381 O O . ASN A 1 40 ? -9.194 -2.337 12.017 1.00 0.00 40 ASN A O 12
ATOM 16392 N N . LEU A 1 41 ? -8.243 -1.046 10.439 1.00 0.00 41 LEU A N 12
ATOM 16393 C CA . LEU A 1 41 ? -8.799 -1.808 9.325 1.00 0.00 41 LEU A CA 12
ATOM 16394 C C . LEU A 1 41 ? -8.639 -3.307 9.558 1.00 0.00 41 LEU A C 12
ATOM 16395 O O . LEU A 1 41 ? -9.594 -4.072 9.425 1.00 0.00 41 LEU A O 12
ATOM 16411 N N . LYS A 1 42 ? -7.425 -3.720 9.907 1.00 0.00 42 LYS A N 12
ATOM 16412 C CA . LYS A 1 42 ? -7.139 -5.127 10.162 1.00 0.00 42 LYS A CA 12
ATOM 16413 C C . LYS A 1 42 ? -8.189 -5.737 11.085 1.00 0.00 42 LYS A C 12
ATOM 16414 O O . LYS A 1 42 ? -8.613 -6.875 10.890 1.00 0.00 42 LYS A O 12
ATOM 16433 N N . GLU A 1 43 ? -8.605 -4.971 12.089 1.00 0.00 43 GLU A N 12
ATOM 16434 C CA . GLU A 1 43 ? -9.606 -5.437 13.041 1.00 0.00 43 GLU A CA 12
ATOM 16435 C C . GLU A 1 43 ? -10.960 -5.620 12.361 1.00 0.00 43 GLU A C 12
ATOM 16436 O O . GLU A 1 43 ? -11.506 -6.722 12.329 1.00 0.00 43 GLU A O 12
ATOM 16448 N N . GLU A 1 44 ? -11.496 -4.530 11.820 1.00 0.00 44 GLU A N 12
ATOM 16449 C CA . GLU A 1 44 ? -12.786 -4.569 11.143 1.00 0.00 44 GLU A CA 12
ATOM 16450 C C . GLU A 1 44 ? -12.871 -5.770 10.204 1.00 0.00 44 GLU A C 12
ATOM 16451 O O . GLU A 1 44 ? -13.907 -6.429 10.114 1.00 0.00 44 GLU A O 12
ATOM 16463 N N . PHE A 1 45 ? -11.775 -6.047 9.507 1.00 0.00 45 PHE A N 12
ATOM 16464 C CA . PHE A 1 45 ? -11.725 -7.166 8.574 1.00 0.00 45 PHE A CA 12
ATOM 16465 C C . PHE A 1 45 ? -10.436 -7.964 8.749 1.00 0.00 45 PHE A C 12
ATOM 16466 O O . PHE A 1 45 ? -9.397 -7.647 8.169 1.00 0.00 45 PHE A O 12
ATOM 16483 N N . PRO A 1 46 ? -10.503 -9.023 9.569 1.00 0.00 46 PRO A N 12
ATOM 16484 C CA . PRO A 1 46 ? -9.351 -9.888 9.841 1.00 0.00 46 PRO A CA 12
ATOM 16485 C C . PRO A 1 46 ? -8.957 -10.726 8.629 1.00 0.00 46 PRO A C 12
ATOM 16486 O O . PRO A 1 46 ? -7.785 -10.787 8.259 1.00 0.00 46 PRO A O 12
ATOM 16497 N N . ASP A 1 47 ? -9.944 -11.371 8.016 1.00 0.00 47 ASP A N 12
ATOM 16498 C CA . ASP A 1 47 ? -9.701 -12.205 6.845 1.00 0.00 47 ASP A CA 12
ATOM 16499 C C . ASP A 1 47 ? -9.276 -11.356 5.651 1.00 0.00 47 ASP A C 12
ATOM 16500 O O . ASP A 1 47 ? -10.076 -10.598 5.101 1.00 0.00 47 ASP A O 12
ATOM 16509 N N . TRP A 1 48 ? -8.015 -11.487 5.257 1.00 0.00 48 TRP A N 12
ATOM 16510 C CA . TRP A 1 48 ? -7.484 -10.730 4.129 1.00 0.00 48 TRP A CA 12
ATOM 16511 C C . TRP A 1 48 ? -8.466 -10.732 2.962 1.00 0.00 48 TRP A C 12
ATOM 16512 O O . TRP A 1 48 ? -8.968 -9.683 2.557 1.00 0.00 48 TRP A O 12
ATOM 16533 N N . THR A 1 49 ? -8.737 -11.918 2.425 1.00 0.00 49 THR A N 12
ATOM 16534 C CA . THR A 1 49 ? -9.659 -12.056 1.304 1.00 0.00 49 THR A CA 12
ATOM 16535 C C . THR A 1 49 ? -10.870 -11.147 1.473 1.00 0.00 49 THR A C 12
ATOM 16536 O O . THR A 1 49 ? -11.512 -10.761 0.495 1.00 0.00 49 THR A O 12
ATOM 16547 N N . THR A 1 50 ? -11.180 -10.806 2.720 1.00 0.00 50 THR A N 12
ATOM 16548 C CA . THR A 1 50 ? -12.315 -9.942 3.017 1.00 0.00 50 THR A CA 12
ATOM 16549 C C . THR A 1 50 ? -11.871 -8.496 3.207 1.00 0.00 50 THR A C 12
ATOM 16550 O O . THR A 1 50 ? -12.569 -7.565 2.805 1.00 0.00 50 THR A O 12
ATOM 16561 N N . ARG A 1 51 ? -10.707 -8.315 3.821 1.00 0.00 51 ARG A N 12
ATOM 16562 C CA . ARG A 1 51 ? -10.170 -6.982 4.064 1.00 0.00 51 ARG A CA 12
ATOM 16563 C C . ARG A 1 51 ? -9.773 -6.308 2.753 1.00 0.00 51 ARG A C 12
ATOM 16564 O O . ARG A 1 51 ? -10.171 -5.176 2.480 1.00 0.00 51 ARG A O 12
ATOM 16585 N N . VAL A 1 52 ? -8.985 -7.013 1.947 1.00 0.00 52 VAL A N 12
ATOM 16586 C CA . VAL A 1 52 ? -8.534 -6.484 0.665 1.00 0.00 52 VAL A CA 12
ATOM 16587 C C . VAL A 1 52 ? -9.677 -5.806 -0.082 1.00 0.00 52 VAL A C 12
ATOM 16588 O O . VAL A 1 52 ? -9.500 -4.743 -0.678 1.00 0.00 52 VAL A O 12
ATOM 16601 N N . LYS A 1 53 ? -10.851 -6.427 -0.046 1.00 0.00 53 LYS A N 12
ATOM 16602 C CA . LYS A 1 53 ? -12.026 -5.883 -0.718 1.00 0.00 53 LYS A CA 12
ATOM 16603 C C . LYS A 1 53 ? -12.378 -4.505 -0.168 1.00 0.00 53 LYS A C 12
ATOM 16604 O O . LYS A 1 53 ? -12.781 -3.614 -0.915 1.00 0.00 53 LYS A O 12
ATOM 16623 N N . GLN A 1 54 ? -12.222 -4.337 1.141 1.00 0.00 54 GLN A N 12
ATOM 16624 C CA . GLN A 1 54 ? -12.523 -3.066 1.789 1.00 0.00 54 GLN A CA 12
ATOM 16625 C C . GLN A 1 54 ? -11.556 -1.979 1.332 1.00 0.00 54 GLN A C 12
ATOM 16626 O O . GLN A 1 54 ? -11.913 -0.802 1.276 1.00 0.00 54 GLN A O 12
ATOM 16640 N N . ILE A 1 55 ? -10.332 -2.382 1.007 1.00 0.00 55 ILE A N 12
ATOM 16641 C CA . ILE A 1 55 ? -9.315 -1.442 0.554 1.00 0.00 55 ILE A CA 12
ATOM 16642 C C . ILE A 1 55 ? -9.654 -0.887 -0.825 1.00 0.00 55 ILE A C 12
ATOM 16643 O O . ILE A 1 55 ? -9.408 0.284 -1.112 1.00 0.00 55 ILE A O 12
ATOM 16659 N N . ALA A 1 56 ? -10.221 -1.737 -1.676 1.00 0.00 56 ALA A N 12
ATOM 16660 C CA . ALA A 1 56 ? -10.597 -1.330 -3.024 1.00 0.00 56 ALA A CA 12
ATOM 16661 C C . ALA A 1 56 ? -11.805 -0.400 -3.000 1.00 0.00 56 ALA A C 12
ATOM 16662 O O . ALA A 1 56 ? -11.784 0.678 -3.593 1.00 0.00 56 ALA A O 12
ATOM 16669 N N . LYS A 1 57 ? -12.859 -0.825 -2.311 1.00 0.00 57 LYS A N 12
ATOM 16670 C CA . LYS A 1 57 ? -14.077 -0.030 -2.209 1.00 0.00 57 LYS A CA 12
ATOM 16671 C C . LYS A 1 57 ? -13.786 1.336 -1.595 1.00 0.00 57 LYS A C 12
ATOM 16672 O O . LYS A 1 57 ? -14.193 2.368 -2.131 1.00 0.00 57 LYS A O 12
ATOM 16691 N N . LEU A 1 58 ? -13.079 1.336 -0.471 1.00 0.00 58 LEU A N 12
ATOM 16692 C CA . LEU A 1 58 ? -12.731 2.576 0.215 1.00 0.00 58 LEU A CA 12
ATOM 16693 C C . LEU A 1 58 ? -11.812 3.435 -0.647 1.00 0.00 58 LEU A C 12
ATOM 16694 O O . LEU A 1 58 ? -11.823 4.663 -0.551 1.00 0.00 58 LEU A O 12
ATOM 16710 N N . TRP A 1 59 ? -11.020 2.783 -1.491 1.00 0.00 59 TRP A N 12
ATOM 16711 C CA . TRP A 1 59 ? -10.097 3.489 -2.372 1.00 0.00 59 TRP A CA 12
A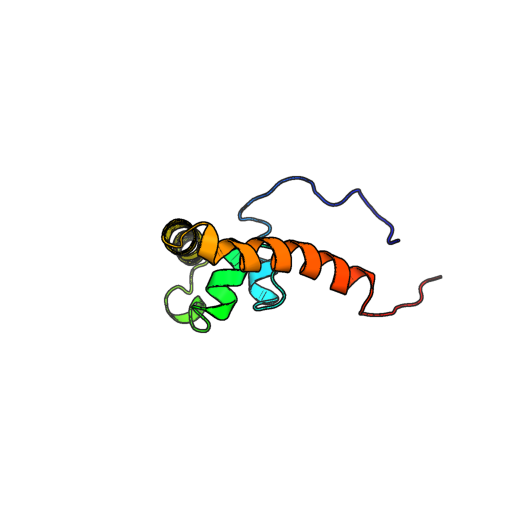TOM 16712 C C . TRP A 1 59 ? -10.854 4.295 -3.422 1.00 0.00 59 TRP A C 12
ATOM 16713 O O . TRP A 1 59 ? -10.678 5.508 -3.532 1.00 0.00 59 TRP A O 12
ATOM 16734 N N . ARG A 1 60 ? -11.696 3.613 -4.191 1.00 0.00 60 ARG A N 12
ATOM 16735 C CA . ARG A 1 60 ? -12.480 4.266 -5.233 1.00 0.00 60 ARG A CA 12
ATOM 16736 C C . ARG A 1 60 ? -13.279 5.433 -4.660 1.00 0.00 60 ARG A C 12
ATOM 16737 O O . ARG A 1 60 ? -13.228 6.549 -5.178 1.00 0.00 60 ARG A O 12
ATOM 16758 N N . LYS A 1 61 ? -14.018 5.168 -3.589 1.00 0.00 61 LYS A N 12
ATOM 16759 C CA . LYS A 1 61 ? -14.829 6.195 -2.944 1.00 0.00 61 LYS A CA 12
ATOM 16760 C C . LYS A 1 61 ? -14.096 7.532 -2.924 1.00 0.00 61 LYS A C 12
ATOM 16761 O O . LYS A 1 61 ? -14.687 8.578 -3.190 1.00 0.00 61 LYS A O 12
ATOM 16780 N N . ALA A 1 62 ? -12.806 7.491 -2.607 1.00 0.00 62 ALA A N 12
ATOM 16781 C CA . ALA A 1 62 ? -11.993 8.699 -2.555 1.00 0.00 62 ALA A CA 12
ATOM 16782 C C . ALA A 1 62 ? -11.839 9.317 -3.941 1.00 0.00 62 ALA A C 12
ATOM 16783 O O . ALA A 1 62 ? -11.324 8.682 -4.860 1.00 0.00 62 ALA A O 12
ATOM 16790 N N . SER A 1 63 ? -12.290 10.559 -4.083 1.00 0.00 63 SER A N 12
ATOM 16791 C CA . SER A 1 63 ? -12.206 11.261 -5.358 1.00 0.00 63 SER A CA 12
ATOM 16792 C C . SER A 1 63 ? -10.764 11.324 -5.851 1.00 0.00 63 SER A C 12
ATOM 16793 O O . SER A 1 63 ? -9.823 11.251 -5.060 1.00 0.00 63 SER A O 12
ATOM 16801 N N . SER A 1 64 ? -10.598 11.459 -7.162 1.00 0.00 64 SER A N 12
ATOM 16802 C CA . SER A 1 64 ? -9.270 11.528 -7.762 1.00 0.00 64 SER A CA 12
ATOM 16803 C C . SER A 1 64 ? -8.390 12.529 -7.020 1.00 0.00 64 SER A C 12
ATOM 16804 O O . SER A 1 64 ? -7.225 12.255 -6.736 1.00 0.00 64 SER A O 12
ATOM 16812 N N . GLN A 1 65 ? -8.958 13.690 -6.711 1.00 0.00 65 GLN A N 12
ATOM 16813 C CA . GLN A 1 65 ? -8.225 14.734 -6.003 1.00 0.00 65 GLN A CA 12
ATOM 16814 C C . GLN A 1 65 ? -7.731 14.230 -4.651 1.00 0.00 65 GLN A C 12
ATOM 16815 O O . GLN A 1 65 ? -6.748 14.737 -4.111 1.00 0.00 65 GLN A O 12
ATOM 16829 N N . GLU A 1 66 ? -8.420 13.230 -4.109 1.00 0.00 66 GLU A N 12
ATOM 16830 C CA . GLU A 1 66 ? -8.051 12.660 -2.819 1.00 0.00 66 GLU A CA 12
ATOM 16831 C C . GLU A 1 66 ? -6.887 11.685 -2.968 1.00 0.00 66 GLU A C 12
ATOM 16832 O O . GLU A 1 66 ? -6.043 11.568 -2.080 1.00 0.00 66 GLU A O 12
ATOM 16844 N N . ARG A 1 67 ? -6.849 10.986 -4.098 1.00 0.00 67 ARG A N 12
ATOM 16845 C CA . ARG A 1 67 ? -5.791 10.020 -4.364 1.00 0.00 67 ARG A CA 12
ATOM 16846 C C . ARG A 1 67 ? -4.515 10.722 -4.818 1.00 0.00 67 ARG A C 12
ATOM 16847 O O . ARG A 1 67 ? -3.429 10.143 -4.783 1.00 0.00 67 ARG A O 12
ATOM 16868 N N . ALA A 1 68 ? -4.654 11.973 -5.245 1.00 0.00 68 ALA A N 12
ATOM 16869 C CA . ALA A 1 68 ? -3.513 12.755 -5.705 1.00 0.00 68 ALA A CA 12
ATOM 16870 C C . ALA A 1 68 ? -2.277 12.473 -4.858 1.00 0.00 68 ALA A C 12
ATOM 16871 O O . ALA A 1 68 ? -1.237 12.043 -5.358 1.00 0.00 68 ALA A O 12
ATOM 16878 N N . PRO A 1 69 ? -2.390 12.719 -3.544 1.00 0.00 69 PRO A N 12
ATOM 16879 C CA . PRO A 1 69 ? -1.290 12.498 -2.600 1.00 0.00 69 PRO A CA 12
ATOM 16880 C C . PRO A 1 69 ? -0.990 11.018 -2.396 1.00 0.00 69 PRO A C 12
ATOM 16881 O O . PRO A 1 69 ? 0.156 10.584 -2.517 1.00 0.00 69 PRO A O 12
ATOM 16892 N N . TYR A 1 70 ? -2.026 10.246 -2.086 1.00 0.00 70 TYR A N 12
ATOM 16893 C CA . TYR A 1 70 ? -1.872 8.813 -1.863 1.00 0.00 70 TYR A CA 12
ATOM 16894 C C . TYR A 1 70 ? -1.306 8.127 -3.102 1.00 0.00 70 TYR A C 12
ATOM 16895 O O . TYR A 1 70 ? -0.803 7.005 -3.030 1.00 0.00 70 TYR A O 12
ATOM 16913 N N . VAL A 1 71 ? -1.390 8.810 -4.240 1.00 0.00 71 VAL A N 12
ATOM 16914 C CA . VAL A 1 71 ? -0.885 8.268 -5.496 1.00 0.00 71 VAL A CA 12
ATOM 16915 C C . VAL A 1 71 ? 0.588 8.612 -5.689 1.00 0.00 71 VAL A C 12
ATOM 16916 O O . VAL A 1 71 ? 1.355 7.815 -6.229 1.00 0.00 71 VAL A O 12
ATOM 16929 N N . GLN A 1 72 ? 0.976 9.802 -5.244 1.00 0.00 72 GLN A N 12
ATOM 16930 C CA . GLN A 1 72 ? 2.358 10.251 -5.368 1.00 0.00 72 GLN A CA 12
ATOM 16931 C C . GLN A 1 72 ? 3.221 9.670 -4.254 1.00 0.00 72 GLN A C 12
ATOM 16932 O O . GLN A 1 72 ? 4.298 9.129 -4.506 1.00 0.00 72 GLN A O 12
ATOM 16946 N N . LYS A 1 73 ? 2.742 9.785 -3.020 1.00 0.00 73 LYS A N 12
ATOM 16947 C CA . LYS A 1 73 ? 3.469 9.271 -1.865 1.00 0.00 73 LYS A CA 12
ATOM 16948 C C . LYS A 1 73 ? 3.888 7.821 -2.088 1.00 0.00 73 LYS A C 12
ATOM 16949 O O . LYS A 1 73 ? 5.054 7.469 -1.911 1.00 0.00 73 LYS A O 12
ATOM 16968 N N . ALA A 1 74 ? 2.931 6.986 -2.478 1.00 0.00 74 ALA A N 12
ATOM 16969 C CA . ALA A 1 74 ? 3.203 5.576 -2.728 1.00 0.00 74 ALA A CA 12
ATOM 16970 C C . ALA A 1 74 ? 4.482 5.399 -3.539 1.00 0.00 74 ALA A C 12
ATOM 16971 O O . ALA A 1 74 ? 5.324 4.563 -3.212 1.00 0.00 74 ALA A O 12
ATOM 16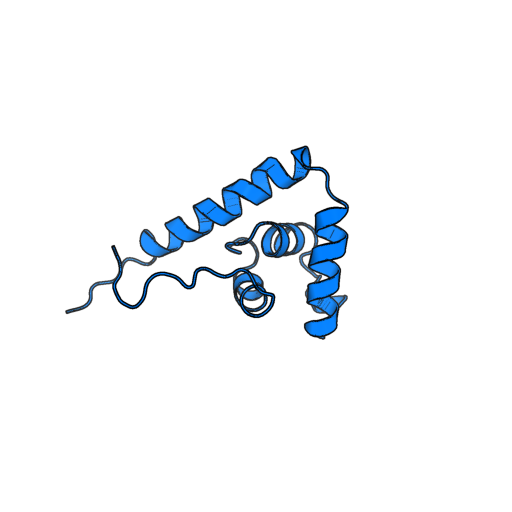978 N N . ARG A 1 75 ? 4.620 6.190 -4.598 1.00 0.00 75 ARG A N 12
ATOM 16979 C CA . ARG A 1 75 ? 5.795 6.118 -5.457 1.00 0.00 75 ARG A CA 12
ATOM 16980 C C . ARG A 1 75 ? 7.053 6.521 -4.692 1.00 0.00 75 ARG A C 12
ATOM 16981 O O . ARG A 1 75 ? 8.070 5.828 -4.741 1.00 0.00 75 ARG A O 12
ATOM 17002 N N . ASP A 1 76 ? 6.976 7.643 -3.985 1.00 0.00 76 ASP A N 12
ATOM 17003 C CA . ASP A 1 76 ? 8.107 8.137 -3.209 1.00 0.00 76 ASP A CA 12
ATOM 17004 C C . ASP A 1 76 ? 8.544 7.110 -2.170 1.00 0.00 76 ASP A C 12
ATOM 17005 O O . ASP A 1 76 ? 9.734 6.946 -1.907 1.00 0.00 76 ASP A O 12
ATOM 17014 N N . ASN A 1 77 ? 7.571 6.420 -1.582 1.00 0.00 77 ASN A N 12
ATOM 17015 C CA . ASN A 1 77 ? 7.855 5.409 -0.570 1.00 0.00 77 ASN A CA 12
ATOM 17016 C C . ASN A 1 77 ? 8.806 4.347 -1.114 1.00 0.00 77 ASN A C 12
ATOM 17017 O O . ASN A 1 77 ? 9.649 3.822 -0.386 1.00 0.00 77 ASN A O 12
ATOM 17028 N N . ARG A 1 78 ? 8.664 4.036 -2.398 1.00 0.00 78 ARG A N 12
ATOM 17029 C CA . ARG A 1 78 ? 9.510 3.036 -3.040 1.00 0.00 78 ARG A CA 12
ATOM 17030 C C . ARG A 1 78 ? 10.973 3.469 -3.021 1.00 0.00 78 ARG A C 12
ATOM 17031 O O . ARG A 1 78 ? 11.867 2.658 -2.782 1.00 0.00 78 ARG A O 12
ATOM 17052 N N . ALA A 1 79 ? 11.208 4.752 -3.277 1.00 0.00 79 ALA A N 12
ATOM 17053 C CA . ALA A 1 79 ? 12.562 5.293 -3.288 1.00 0.00 79 ALA A CA 12
ATOM 17054 C C . ALA A 1 79 ? 13.241 5.101 -1.937 1.00 0.00 79 ALA A C 12
ATOM 17055 O O . ALA A 1 79 ? 14.402 4.700 -1.866 1.00 0.00 79 ALA A O 12
ATOM 17062 N N . ALA A 1 80 ? 12.509 5.391 -0.866 1.00 0.00 80 ALA A N 12
ATOM 17063 C CA . ALA A 1 80 ? 13.041 5.249 0.484 1.00 0.00 80 ALA A CA 12
ATOM 17064 C C . ALA A 1 80 ? 13.648 3.865 0.692 1.00 0.00 80 ALA A C 12
ATOM 17065 O O . ALA A 1 80 ? 14.764 3.735 1.198 1.00 0.00 80 ALA A O 12
ATOM 17072 N N . LEU A 1 81 ? 12.907 2.835 0.301 1.00 0.00 81 LEU A N 12
ATOM 17073 C CA . LEU A 1 81 ? 13.372 1.459 0.445 1.00 0.00 81 LEU A CA 12
ATOM 17074 C C . LEU A 1 81 ? 14.675 1.242 -0.317 1.00 0.00 81 LEU A C 12
ATOM 17075 O O . LEU A 1 81 ? 15.567 0.532 0.148 1.00 0.00 81 LEU A O 12
ATOM 17091 N N . ARG A 1 82 ? 14.779 1.860 -1.489 1.00 0.00 82 ARG A N 12
ATOM 17092 C CA . ARG A 1 82 ? 15.974 1.735 -2.316 1.00 0.00 82 ARG A CA 12
ATOM 17093 C C . ARG A 1 82 ? 17.187 2.335 -1.611 1.00 0.00 82 ARG A C 12
ATOM 17094 O O . ARG A 1 82 ? 18.329 1.990 -1.919 1.00 0.00 82 ARG A O 12
ATOM 17115 N N . ILE A 1 83 ? 16.933 3.233 -0.665 1.00 0.00 83 ILE A N 12
ATOM 17116 C CA . ILE A 1 83 ? 18.004 3.879 0.083 1.00 0.00 83 ILE A CA 12
ATOM 17117 C C . ILE A 1 83 ? 18.746 2.875 0.958 1.00 0.00 83 ILE A C 12
ATOM 17118 O O . ILE A 1 83 ? 19.936 2.630 0.767 1.00 0.00 83 ILE A O 12
ATOM 17134 N N . ASN A 1 84 ? 18.033 2.294 1.918 1.00 0.00 84 ASN A N 12
ATOM 17135 C CA . ASN A 1 84 ? 18.624 1.315 2.823 1.00 0.00 84 ASN A CA 12
ATOM 17136 C C . ASN A 1 84 ? 18.564 -0.086 2.222 1.00 0.00 84 ASN A C 12
ATOM 17137 O O . ASN A 1 84 ? 17.901 -0.312 1.209 1.00 0.00 84 ASN A O 12
ATOM 17148 N N . LYS A 1 85 ? 19.260 -1.025 2.854 1.00 0.00 85 LYS A N 12
ATOM 17149 C CA . LYS A 1 85 ? 19.286 -2.405 2.385 1.00 0.00 85 LYS A CA 12
ATOM 17150 C C . LYS A 1 85 ? 18.040 -3.158 2.840 1.00 0.00 85 LYS A C 12
ATOM 17151 O O . LYS A 1 85 ? 17.848 -3.398 4.032 1.00 0.00 85 LYS A O 12
ATOM 17170 N N . VAL A 1 86 ? 17.196 -3.530 1.882 1.00 0.00 86 VAL A N 12
ATOM 17171 C CA . VAL A 1 86 ? 15.970 -4.258 2.185 1.00 0.00 86 VAL A CA 12
ATOM 17172 C C . VAL A 1 86 ? 16.013 -5.670 1.611 1.00 0.00 86 VAL A C 12
ATOM 17173 O O . VAL A 1 86 ? 16.750 -5.942 0.664 1.00 0.00 86 VAL A O 12
ATOM 17186 N N . GLN A 1 87 ? 15.218 -6.563 2.191 1.00 0.00 87 GLN A N 12
ATOM 17187 C CA . GLN A 1 87 ? 15.166 -7.948 1.737 1.00 0.00 87 GLN A CA 12
ATOM 17188 C C . GLN A 1 87 ? 14.289 -8.081 0.496 1.00 0.00 87 GLN A C 12
ATOM 17189 O O . GLN A 1 87 ? 13.120 -8.455 0.588 1.00 0.00 87 GLN A O 12
ATOM 17203 N N . MET A 1 88 ? 14.861 -7.772 -0.663 1.00 0.00 88 MET A N 12
ATOM 17204 C CA . MET A 1 88 ? 14.131 -7.858 -1.922 1.00 0.00 88 MET A CA 12
ATOM 17205 C C . MET A 1 88 ? 14.938 -8.621 -2.968 1.00 0.00 88 MET A C 12
ATOM 17206 O O . MET A 1 88 ? 15.932 -8.115 -3.488 1.00 0.00 88 MET A O 12
ATOM 17220 N N . SER A 1 89 ? 14.504 -9.840 -3.270 1.00 0.00 89 SER A N 12
ATOM 17221 C CA . SER A 1 89 ? 15.190 -10.674 -4.251 1.00 0.00 89 SER A CA 12
ATOM 17222 C C . SER A 1 89 ? 15.112 -10.052 -5.642 1.00 0.00 89 SER A C 12
ATOM 17223 O O . SER A 1 89 ? 14.028 -9.879 -6.197 1.00 0.00 89 SER A O 12
ATOM 17231 N N . ASN A 1 90 ? 16.272 -9.717 -6.198 1.00 0.00 90 ASN A N 12
ATOM 17232 C CA . ASN A 1 90 ? 16.337 -9.114 -7.524 1.00 0.00 90 ASN A CA 12
ATOM 17233 C C . ASN A 1 90 ? 15.618 -9.981 -8.553 1.00 0.00 90 ASN A C 12
ATOM 17234 O O . ASN A 1 90 ? 15.711 -9.739 -9.756 1.00 0.00 90 ASN A O 12
ATOM 17245 N N . GLY A 1 1 ? -2.860 -23.647 14.475 1.00 0.00 1 GLY A N 13
ATOM 17246 C CA . GLY A 1 1 ? -3.717 -22.520 14.155 1.00 0.00 1 GLY A CA 13
ATOM 17247 C C . GLY A 1 1 ? -3.478 -21.989 12.755 1.00 0.00 1 GLY A C 13
ATOM 17248 O O . GLY A 1 1 ? -3.400 -22.759 11.797 1.00 0.00 1 GLY A O 13
ATOM 17252 N N . SER A 1 2 ? -3.362 -20.671 12.636 1.00 0.00 2 SER A N 13
ATOM 17253 C CA . SER A 1 2 ? -3.136 -20.037 11.342 1.00 0.00 2 SER A CA 13
ATOM 17254 C C . SER A 1 2 ? -1.681 -20.188 10.910 1.00 0.00 2 SER A C 13
ATOM 17255 O O . SER A 1 2 ? -0.825 -20.583 11.702 1.00 0.00 2 SER A O 13
ATOM 17263 N N . SER A 1 3 ? -1.408 -19.869 9.649 1.00 0.00 3 SER A N 13
ATOM 17264 C CA . SER A 1 3 ? -0.057 -19.972 9.110 1.00 0.00 3 SER A CA 13
ATOM 17265 C C . SER A 1 3 ? 0.222 -18.841 8.124 1.00 0.00 3 SER A C 13
ATOM 17266 O O . SER A 1 3 ? -0.658 -18.036 7.820 1.00 0.00 3 SER A O 13
ATOM 17274 N N . GLY A 1 4 ? 1.453 -18.789 7.626 1.00 0.00 4 GLY A N 13
ATOM 17275 C CA . GLY A 1 4 ? 1.827 -17.754 6.680 1.00 0.00 4 GLY A CA 13
ATOM 17276 C C . GLY A 1 4 ? 1.950 -18.280 5.263 1.00 0.00 4 GLY A C 13
ATOM 17277 O O . GLY A 1 4 ? 1.582 -19.422 4.984 1.00 0.00 4 GLY A O 13
ATOM 17281 N N . SER A 1 5 ? 2.466 -17.446 4.366 1.00 0.00 5 SER A N 13
ATOM 17282 C CA . SER A 1 5 ? 2.630 -17.832 2.970 1.00 0.00 5 SER A CA 13
ATOM 17283 C C . SER A 1 5 ? 3.752 -17.033 2.313 1.00 0.00 5 SER A C 13
ATOM 17284 O O . SER A 1 5 ? 4.320 -16.126 2.921 1.00 0.00 5 SER A O 13
ATOM 17292 N N . SER A 1 6 ? 4.064 -17.376 1.068 1.00 0.00 6 SER A N 13
ATOM 17293 C CA . SER A 1 6 ? 5.120 -16.694 0.329 1.00 0.00 6 SER A CA 13
ATOM 17294 C C . SER A 1 6 ? 4.539 -15.608 -0.571 1.00 0.00 6 SER A C 13
ATOM 17295 O O . SER A 1 6 ? 3.322 -15.460 -0.678 1.00 0.00 6 SER A O 13
ATOM 17303 N N . GLY A 1 7 ? 5.419 -14.848 -1.216 1.00 0.00 7 GLY A N 13
ATOM 17304 C CA . GLY A 1 7 ? 4.976 -13.785 -2.098 1.00 0.00 7 GLY A CA 13
ATOM 17305 C C . GLY A 1 7 ? 5.975 -13.490 -3.199 1.00 0.00 7 GLY A C 13
ATOM 17306 O O . GLY A 1 7 ? 7.171 -13.730 -3.041 1.00 0.00 7 GLY A O 13
ATOM 17310 N N . ASN A 1 8 ? 5.483 -12.971 -4.319 1.00 0.00 8 ASN A N 13
ATOM 17311 C CA . ASN A 1 8 ? 6.342 -12.645 -5.453 1.00 0.00 8 ASN A CA 13
ATOM 17312 C C . ASN A 1 8 ? 6.245 -11.163 -5.800 1.00 0.00 8 ASN A C 13
ATOM 17313 O O . ASN A 1 8 ? 5.330 -10.470 -5.358 1.00 0.00 8 ASN A O 13
ATOM 17324 N N . ALA A 1 9 ? 7.195 -10.685 -6.597 1.00 0.00 9 ALA A N 13
ATOM 17325 C CA . ALA A 1 9 ? 7.216 -9.286 -7.007 1.00 0.00 9 ALA A CA 13
ATOM 17326 C C . ALA A 1 9 ? 6.305 -9.052 -8.207 1.00 0.00 9 ALA A C 13
ATOM 17327 O O . ALA A 1 9 ? 6.735 -9.167 -9.355 1.00 0.00 9 ALA A O 13
ATOM 17334 N N . GLN A 1 10 ? 5.046 -8.725 -7.934 1.00 0.00 10 GLN A N 13
ATOM 17335 C CA . GLN A 1 10 ? 4.075 -8.476 -8.993 1.00 0.00 10 GLN A CA 13
ATOM 17336 C C . GLN A 1 10 ? 2.971 -7.541 -8.511 1.00 0.00 10 GLN A C 13
ATOM 17337 O O . GLN A 1 10 ? 2.754 -7.389 -7.308 1.00 0.00 10 GLN A O 13
ATOM 17351 N N . ARG A 1 11 ? 2.277 -6.916 -9.456 1.00 0.00 11 ARG A N 13
ATOM 17352 C CA . ARG A 1 11 ? 1.196 -5.994 -9.127 1.00 0.00 11 ARG A CA 13
ATOM 17353 C C . ARG A 1 11 ? -0.119 -6.744 -8.935 1.00 0.00 11 ARG A C 13
ATOM 17354 O O . ARG A 1 11 ? -0.794 -7.093 -9.904 1.00 0.00 11 ARG A O 13
ATOM 17375 N N . SER A 1 12 ? -0.476 -6.989 -7.678 1.00 0.00 12 SER A N 13
ATOM 17376 C CA . SER A 1 12 ? -1.708 -7.702 -7.359 1.00 0.00 12 SER A CA 13
ATOM 17377 C C . SER A 1 12 ? -1.972 -7.682 -5.856 1.00 0.00 12 SER A C 13
ATOM 17378 O O . SER A 1 12 ? -1.178 -7.150 -5.080 1.00 0.00 12 SER A O 13
ATOM 17386 N N . THR A 1 13 ? -3.096 -8.267 -5.452 1.00 0.00 13 THR A N 13
ATOM 17387 C CA . THR A 1 13 ? -3.467 -8.316 -4.043 1.00 0.00 13 THR A CA 13
ATOM 17388 C C . THR A 1 13 ? -2.366 -8.957 -3.206 1.00 0.00 13 THR A C 13
ATOM 17389 O O . THR A 1 13 ? -2.125 -8.555 -2.067 1.00 0.00 13 THR A O 13
ATOM 17400 N N . LEU A 1 14 ? -1.699 -9.954 -3.777 1.00 0.00 14 LEU A N 13
ATOM 17401 C CA . LEU A 1 14 ? -0.621 -10.650 -3.083 1.00 0.00 14 LEU A CA 13
ATOM 17402 C C . LEU A 1 14 ? 0.439 -9.666 -2.599 1.00 0.00 14 LEU A C 13
ATOM 17403 O O . LEU A 1 14 ? 1.182 -9.950 -1.659 1.00 0.00 14 LEU A O 13
ATOM 17419 N N . LYS A 1 15 ? 0.503 -8.507 -3.246 1.00 0.00 15 LYS A N 13
ATOM 17420 C CA . LYS A 1 15 ? 1.469 -7.479 -2.880 1.00 0.00 15 LYS A CA 13
ATOM 17421 C C . LYS A 1 15 ? 0.934 -6.608 -1.748 1.00 0.00 15 LYS A C 13
ATOM 17422 O O . LYS A 1 15 ? 1.665 -6.263 -0.819 1.00 0.00 15 LYS A O 13
ATOM 17441 N N . TRP A 1 16 ? -0.344 -6.256 -1.831 1.00 0.00 16 TRP A N 13
ATOM 17442 C CA . TRP A 1 16 ? -0.976 -5.426 -0.812 1.00 0.00 16 TRP A CA 13
ATOM 17443 C C . TRP A 1 16 ? -0.740 -6.000 0.580 1.00 0.00 16 TRP A C 13
ATOM 17444 O O . TRP A 1 16 ? -0.543 -5.257 1.541 1.00 0.00 16 TRP A O 13
ATOM 17465 N N . GLU A 1 17 ? -0.762 -7.325 0.682 1.00 0.00 17 GLU A N 13
ATOM 17466 C CA . GLU A 1 17 ? -0.550 -7.996 1.959 1.00 0.00 17 GLU A CA 13
ATOM 17467 C C . GLU A 1 17 ? 0.775 -7.572 2.584 1.00 0.00 17 GLU A C 13
ATOM 17468 O O . GLU A 1 17 ? 0.928 -7.572 3.806 1.00 0.00 17 GLU A O 13
ATOM 17480 N N . LYS A 1 18 ? 1.733 -7.210 1.737 1.00 0.00 18 LYS A N 13
ATOM 17481 C CA . LYS A 1 18 ? 3.046 -6.782 2.204 1.00 0.00 18 LYS A CA 13
ATOM 17482 C C . LYS A 1 18 ? 3.025 -5.314 2.617 1.00 0.00 18 LYS A C 13
ATOM 17483 O O . LYS A 1 18 ? 3.303 -4.980 3.768 1.00 0.00 18 LYS A O 13
ATOM 17502 N N . GLU A 1 19 ? 2.692 -4.442 1.670 1.00 0.00 19 GLU A N 13
ATOM 17503 C CA . GLU A 1 19 ? 2.634 -3.009 1.938 1.00 0.00 19 GLU A CA 13
ATOM 17504 C C . GLU A 1 19 ? 1.755 -2.718 3.151 1.00 0.00 19 GLU A C 13
ATOM 17505 O O . GLU A 1 19 ? 2.000 -1.767 3.893 1.00 0.00 19 GLU A O 13
ATOM 17517 N N . GLU A 1 20 ? 0.730 -3.543 3.344 1.00 0.00 20 GLU A N 13
ATOM 17518 C CA . GLU A 1 20 ? -0.186 -3.372 4.465 1.00 0.00 20 GLU A CA 13
ATOM 17519 C C . GLU A 1 20 ? 0.572 -3.355 5.789 1.00 0.00 20 GLU A C 13
ATOM 17520 O O . GLU A 1 20 ? 0.229 -2.606 6.703 1.00 0.00 20 GLU A O 13
ATOM 17532 N N . ALA A 1 21 ? 1.603 -4.187 5.885 1.00 0.00 21 ALA A N 13
ATOM 17533 C CA . ALA A 1 21 ? 2.411 -4.268 7.095 1.00 0.00 21 ALA A CA 13
ATOM 17534 C C . ALA A 1 21 ? 3.261 -3.014 7.272 1.00 0.00 21 ALA A C 13
ATOM 17535 O O . ALA A 1 21 ? 3.589 -2.627 8.395 1.00 0.00 21 ALA A O 13
ATOM 17542 N N . LEU A 1 22 ? 3.615 -2.383 6.158 1.00 0.00 22 LEU A N 13
ATOM 17543 C CA . LEU A 1 22 ? 4.428 -1.172 6.190 1.00 0.00 22 LEU A CA 13
ATOM 17544 C C . LEU A 1 22 ? 3.591 0.035 6.601 1.00 0.00 22 LEU A C 13
ATOM 17545 O O . LEU A 1 22 ? 4.127 1.100 6.907 1.00 0.00 22 LEU A O 13
ATOM 17561 N N . GLY A 1 23 ? 2.273 -0.139 6.608 1.00 0.00 23 GLY A N 13
ATOM 17562 C CA . GLY A 1 23 ? 1.384 0.944 6.985 1.00 0.00 23 GLY A CA 13
ATOM 17563 C C . GLY A 1 23 ? 1.662 2.218 6.213 1.00 0.00 23 GLY A C 13
ATOM 17564 O O . GLY A 1 23 ? 1.559 2.244 4.987 1.00 0.00 23 GLY A O 13
ATOM 17568 N N . GLU A 1 24 ? 2.014 3.279 6.933 1.00 0.00 24 GLU A N 13
ATOM 17569 C CA . GLU A 1 24 ? 2.306 4.563 6.307 1.00 0.00 24 GLU A CA 13
ATOM 17570 C C . GLU A 1 24 ? 3.401 4.420 5.255 1.00 0.00 24 GLU A C 13
ATOM 17571 O O . GLU A 1 24 ? 3.586 5.297 4.412 1.00 0.00 24 GLU A O 13
ATOM 17583 N N . MET A 1 25 ? 4.125 3.307 5.311 1.00 0.00 25 MET A N 13
ATOM 17584 C CA . MET A 1 25 ? 5.203 3.047 4.363 1.00 0.00 25 MET A CA 13
ATOM 17585 C C . MET A 1 25 ? 4.701 2.220 3.183 1.00 0.00 25 MET A C 13
ATOM 17586 O O . MET A 1 25 ? 5.492 1.695 2.401 1.00 0.00 25 MET A O 13
ATOM 17600 N N . ALA A 1 26 ? 3.382 2.107 3.063 1.00 0.00 26 ALA A N 13
ATOM 17601 C CA . ALA A 1 26 ? 2.776 1.345 1.979 1.00 0.00 26 ALA A CA 13
ATOM 17602 C C . ALA A 1 26 ? 3.209 1.885 0.620 1.00 0.00 26 ALA A C 13
ATOM 17603 O O . ALA A 1 26 ? 2.996 3.057 0.309 1.00 0.00 26 ALA A O 13
ATOM 17610 N N . THR A 1 27 ? 3.818 1.022 -0.188 1.00 0.00 27 THR A N 13
ATOM 17611 C CA . THR A 1 27 ? 4.282 1.413 -1.513 1.00 0.00 27 THR A CA 13
ATOM 17612 C C . THR A 1 27 ? 3.129 1.454 -2.509 1.00 0.00 27 THR A C 13
ATOM 17613 O O . THR A 1 27 ? 3.342 1.567 -3.717 1.00 0.00 27 THR A O 13
ATOM 17624 N N . VAL A 1 28 ? 1.906 1.362 -1.997 1.00 0.00 28 VAL A N 13
ATOM 17625 C CA . VAL A 1 28 ? 0.718 1.391 -2.842 1.00 0.00 28 VAL A CA 13
ATOM 17626 C C . VAL A 1 28 ? -0.173 2.578 -2.497 1.00 0.00 28 VAL A C 13
ATOM 17627 O O . VAL A 1 28 ? -0.110 3.115 -1.392 1.00 0.00 28 VAL A O 13
ATOM 17640 N N . ALA A 1 29 ? -1.004 2.984 -3.452 1.00 0.00 29 ALA A N 13
ATOM 17641 C CA . ALA A 1 29 ? -1.911 4.107 -3.249 1.00 0.00 29 ALA A CA 13
ATOM 17642 C C . ALA A 1 29 ? -3.031 3.740 -2.282 1.00 0.00 29 ALA A C 13
ATOM 17643 O O . ALA A 1 29 ? -3.218 4.371 -1.242 1.00 0.00 29 ALA A O 13
ATOM 17650 N N . PRO A 1 30 ? -3.797 2.696 -2.632 1.00 0.00 30 PRO A N 13
ATOM 17651 C CA . PRO A 1 30 ? -4.913 2.221 -1.808 1.00 0.00 30 PRO A CA 13
ATOM 17652 C C . PRO A 1 30 ? -4.441 1.568 -0.513 1.00 0.00 30 PRO A C 13
ATOM 17653 O O . PRO A 1 30 ? -4.914 1.905 0.572 1.00 0.00 30 PRO A O 13
ATOM 17664 N N . VAL A 1 31 ? -3.506 0.631 -0.636 1.00 0.00 31 VAL A N 13
ATOM 17665 C CA . VAL A 1 31 ? -2.968 -0.069 0.525 1.00 0.00 31 VAL A CA 13
ATOM 17666 C C . VAL A 1 31 ? -2.388 0.912 1.538 1.00 0.00 31 VAL A C 13
ATOM 17667 O O . VAL A 1 31 ? -2.159 0.562 2.697 1.00 0.00 31 VAL A O 13
ATOM 17680 N N . LEU A 1 32 ? -2.153 2.142 1.095 1.00 0.00 32 LEU A N 13
ATOM 17681 C CA . LEU A 1 32 ? -1.600 3.175 1.963 1.00 0.00 32 LEU A CA 13
ATOM 17682 C C . LEU A 1 32 ? -2.710 4.018 2.582 1.00 0.00 32 LEU A C 13
ATOM 17683 O O . LEU A 1 32 ? -2.778 4.174 3.802 1.00 0.00 32 LEU A O 13
ATOM 17699 N N . TYR A 1 33 ? -3.578 4.558 1.734 1.00 0.00 33 TYR A N 13
ATOM 17700 C CA . TYR A 1 33 ? -4.686 5.386 2.198 1.00 0.00 33 TYR A CA 13
ATOM 17701 C C . TYR A 1 33 ? -5.367 4.755 3.409 1.00 0.00 33 TYR A C 13
ATOM 17702 O O . TYR A 1 33 ? -5.556 5.404 4.438 1.00 0.00 33 TYR A O 13
ATOM 17720 N N . THR A 1 34 ? -5.733 3.484 3.278 1.00 0.00 34 THR A N 13
ATOM 17721 C CA . THR A 1 34 ? -6.394 2.764 4.360 1.00 0.00 34 THR A CA 13
ATOM 17722 C C . THR A 1 34 ? -5.497 2.674 5.589 1.00 0.00 34 THR A C 13
ATOM 17723 O O . THR A 1 34 ? -5.915 2.998 6.699 1.00 0.00 34 THR A O 13
ATOM 17734 N N . ASN A 1 35 ? -4.260 2.232 5.382 1.00 0.00 35 ASN A N 13
ATOM 17735 C CA . ASN A 1 35 ? -3.303 2.099 6.474 1.00 0.00 35 ASN A CA 13
ATOM 17736 C C . ASN A 1 35 ? -3.365 3.310 7.401 1.00 0.00 35 ASN A C 13
ATOM 17737 O O . ASN A 1 35 ? -3.217 3.181 8.617 1.00 0.00 35 ASN A O 13
ATOM 17748 N N . ILE A 1 36 ? -3.584 4.484 6.819 1.00 0.00 36 ILE A N 13
ATOM 17749 C CA . ILE A 1 36 ? -3.666 5.716 7.593 1.00 0.00 36 ILE A CA 13
ATOM 17750 C C . ILE A 1 36 ? -5.109 6.027 7.978 1.00 0.00 36 ILE A C 13
ATOM 17751 O O . ILE A 1 36 ? -5.451 6.068 9.159 1.00 0.00 36 ILE A O 13
ATOM 17767 N N . ASN A 1 37 ? -5.950 6.245 6.973 1.00 0.00 37 ASN A N 13
ATOM 17768 C CA . ASN A 1 37 ? -7.357 6.551 7.207 1.00 0.00 37 ASN A CA 13
ATOM 17769 C C . ASN A 1 37 ? -7.998 5.505 8.113 1.00 0.00 37 ASN A C 13
ATOM 17770 O O . ASN A 1 37 ? -8.600 5.838 9.135 1.00 0.00 37 ASN A O 13
ATOM 17781 N N . PHE A 1 38 ? -7.865 4.238 7.733 1.00 0.00 38 PHE A N 13
ATOM 17782 C CA . PHE A 1 38 ? -8.432 3.143 8.511 1.00 0.00 38 PHE A CA 13
ATOM 17783 C C . PHE A 1 38 ? -7.336 2.369 9.239 1.00 0.00 38 PHE A C 13
ATOM 17784 O O . PHE A 1 38 ? -6.820 1.365 8.749 1.00 0.00 38 PHE A O 13
ATOM 17801 N N . PRO A 1 39 ? -6.971 2.848 10.437 1.00 0.00 39 PRO A N 13
ATOM 17802 C CA . PRO A 1 39 ? -5.934 2.218 11.259 1.00 0.00 39 PRO A CA 13
ATOM 17803 C C . PRO A 1 39 ? -6.378 0.873 11.823 1.00 0.00 39 PRO A C 13
ATOM 17804 O O . PRO A 1 39 ? -5.625 -0.100 11.800 1.00 0.00 39 PRO A O 13
ATOM 17815 N N . ASN A 1 40 ? -7.607 0.824 12.327 1.00 0.00 40 ASN A N 13
ATOM 17816 C CA . ASN A 1 40 ? -8.152 -0.403 12.897 1.00 0.00 40 ASN A CA 13
ATOM 17817 C C . ASN A 1 40 ? -8.718 -1.305 11.804 1.00 0.00 40 ASN A C 13
ATOM 17818 O O . ASN A 1 40 ? -9.402 -2.289 12.089 1.00 0.00 40 ASN A O 13
ATOM 17829 N N . LEU A 1 41 ? -8.427 -0.964 10.554 1.00 0.00 41 LEU A N 13
ATOM 17830 C CA . LEU A 1 41 ? -8.906 -1.744 9.417 1.00 0.00 41 LEU A CA 13
ATOM 17831 C C . LEU A 1 41 ? -8.772 -3.239 9.687 1.00 0.00 41 LEU A C 13
ATOM 17832 O O . LEU A 1 41 ? -9.741 -3.991 9.574 1.00 0.00 41 LEU A O 13
ATOM 17848 N N . LYS A 1 42 ? -7.566 -3.664 10.047 1.00 0.00 42 LYS A N 13
ATOM 17849 C CA . LYS A 1 42 ? -7.305 -5.069 10.337 1.00 0.00 42 LYS A CA 13
ATOM 17850 C C . LYS A 1 42 ? -8.413 -5.661 11.202 1.00 0.00 42 LYS A C 13
ATOM 17851 O O . LYS A 1 42 ? -8.825 -6.803 11.002 1.00 0.00 42 LYS A O 13
ATOM 17870 N N . GLU A 1 43 ? -8.891 -4.876 12.163 1.00 0.00 43 GLU A N 13
ATOM 17871 C CA . GLU A 1 43 ? -9.952 -5.324 13.057 1.00 0.00 43 GLU A CA 13
ATOM 17872 C C . GLU A 1 43 ? -11.252 -5.546 12.290 1.00 0.00 43 GLU A C 13
ATOM 17873 O O . GLU A 1 43 ? -11.763 -6.664 12.226 1.00 0.00 43 GLU A O 13
ATOM 17885 N N . GLU A 1 44 ? -11.781 -4.473 11.711 1.00 0.00 44 GLU A N 13
ATOM 17886 C CA . GLU A 1 44 ? -13.023 -4.550 10.950 1.00 0.00 44 GLU A CA 13
ATOM 17887 C C . GLU A 1 44 ? -13.040 -5.791 10.062 1.00 0.00 44 GLU A C 13
ATOM 17888 O O . GLU A 1 44 ? -14.046 -6.497 9.982 1.00 0.00 44 GLU A O 13
ATOM 17900 N N . PHE A 1 45 ? -11.920 -6.051 9.396 1.00 0.00 45 PHE A N 13
ATOM 17901 C CA . PHE A 1 45 ? -11.806 -7.205 8.512 1.00 0.00 45 PHE A CA 13
ATOM 17902 C C . PHE A 1 45 ? -10.485 -7.935 8.739 1.00 0.00 45 PHE A C 13
ATOM 17903 O O . PHE A 1 45 ? -9.451 -7.593 8.164 1.00 0.00 45 PHE A O 13
ATOM 17920 N N . PRO A 1 46 ? -10.518 -8.965 9.598 1.00 0.00 46 PRO A N 13
ATOM 17921 C CA . PRO A 1 46 ? -9.333 -9.765 9.921 1.00 0.00 46 PRO A CA 13
ATOM 17922 C C . PRO A 1 46 ? -8.880 -10.629 8.749 1.00 0.00 46 PRO A C 13
ATOM 17923 O O . PRO A 1 46 ? -7.690 -10.708 8.447 1.00 0.00 46 PRO A O 13
ATOM 17934 N N . ASP A 1 47 ? -9.837 -11.276 8.093 1.00 0.00 47 ASP A N 13
ATOM 17935 C CA . ASP A 1 47 ? -9.537 -12.134 6.952 1.00 0.00 47 ASP A CA 13
ATOM 17936 C C . ASP A 1 47 ? -9.114 -11.304 5.744 1.00 0.00 47 ASP A C 13
ATOM 17937 O O . ASP A 1 47 ? -9.917 -10.565 5.175 1.00 0.00 47 ASP A O 13
ATOM 17946 N N . TRP A 1 48 ? -7.849 -11.432 5.360 1.00 0.00 48 TRP A N 13
ATOM 17947 C CA . TRP A 1 48 ? -7.319 -10.692 4.220 1.00 0.00 48 TRP A CA 13
ATOM 17948 C C . TRP A 1 48 ? -8.306 -10.703 3.057 1.00 0.00 48 TRP A C 13
ATOM 17949 O O . TRP A 1 48 ? -8.798 -9.655 2.637 1.00 0.00 48 TRP A O 13
ATOM 17970 N N . THR A 1 49 ? -8.593 -11.894 2.541 1.00 0.00 49 THR A N 13
ATOM 17971 C CA . THR A 1 49 ? -9.521 -12.040 1.427 1.00 0.00 49 THR A CA 13
ATOM 17972 C C . THR A 1 49 ? -10.727 -11.123 1.592 1.00 0.00 49 THR A C 13
ATOM 17973 O O . THR A 1 49 ? -11.337 -10.698 0.609 1.00 0.00 49 THR A O 13
ATOM 17984 N N . THR A 1 50 ? -11.068 -10.819 2.840 1.00 0.00 50 THR A N 13
ATOM 17985 C CA . THR A 1 50 ? -12.202 -9.952 3.134 1.00 0.00 50 THR A CA 13
ATOM 17986 C C . THR A 1 50 ? -11.767 -8.495 3.242 1.00 0.00 50 THR A C 13
ATOM 17987 O O . THR A 1 50 ? -12.442 -7.597 2.739 1.00 0.00 50 THR A O 13
ATOM 17998 N N . ARG A 1 51 ? -10.635 -8.268 3.901 1.00 0.00 51 ARG A N 13
ATOM 17999 C CA . ARG A 1 51 ? -10.110 -6.919 4.075 1.00 0.00 51 ARG A CA 13
ATOM 18000 C C . ARG A 1 51 ? -9.706 -6.315 2.734 1.00 0.00 51 ARG A C 13
ATOM 18001 O O . ARG A 1 51 ? -10.150 -5.225 2.372 1.00 0.00 51 ARG A O 13
ATOM 18022 N N . VAL A 1 52 ? -8.861 -7.031 1.999 1.00 0.00 52 VAL A N 13
ATOM 18023 C CA . VAL A 1 52 ? -8.397 -6.566 0.697 1.00 0.00 52 VAL A CA 13
ATOM 18024 C C . VAL A 1 52 ? -9.547 -5.995 -0.125 1.00 0.00 52 VAL A C 13
ATOM 18025 O O . VAL A 1 52 ? -9.441 -4.906 -0.689 1.00 0.00 52 VAL A O 13
ATOM 18038 N N . LYS A 1 53 ? -10.648 -6.737 -0.187 1.00 0.00 53 LYS A N 13
ATOM 18039 C CA . LYS A 1 53 ? -11.821 -6.305 -0.938 1.00 0.00 53 LYS A CA 13
ATOM 18040 C C . LYS A 1 53 ? -12.265 -4.913 -0.500 1.00 0.00 53 LYS A C 13
ATOM 18041 O O . LYS A 1 53 ? -12.697 -4.104 -1.320 1.00 0.00 53 LYS A O 13
ATOM 18060 N N . GLN A 1 54 ? -12.154 -4.643 0.797 1.00 0.00 54 GLN A N 13
ATOM 18061 C CA . GLN A 1 54 ? -12.544 -3.348 1.343 1.00 0.00 54 GLN A CA 13
ATOM 18062 C C . GLN A 1 54 ? -11.628 -2.243 0.829 1.00 0.00 54 GLN A C 13
ATOM 18063 O O . GLN A 1 54 ? -12.076 -1.316 0.153 1.00 0.00 54 GLN A O 13
ATOM 18077 N N . ILE A 1 55 ? -10.344 -2.346 1.155 1.00 0.00 55 ILE A N 13
ATOM 18078 C CA . ILE A 1 55 ? -9.365 -1.356 0.726 1.00 0.00 55 ILE A CA 13
ATOM 18079 C C . ILE A 1 55 ? -9.680 -0.841 -0.674 1.00 0.00 55 ILE A C 13
ATOM 18080 O O . ILE A 1 55 ? -9.433 0.322 -0.990 1.00 0.00 55 ILE A O 13
ATOM 18096 N N . ALA A 1 56 ? -10.230 -1.717 -1.510 1.00 0.00 56 ALA A N 13
ATOM 18097 C CA . ALA A 1 56 ? -10.583 -1.350 -2.876 1.00 0.00 56 ALA A CA 13
ATOM 18098 C C . ALA A 1 56 ? -11.748 -0.367 -2.897 1.00 0.00 56 ALA A C 13
ATOM 18099 O O . ALA A 1 56 ? -11.608 0.768 -3.353 1.00 0.00 56 ALA A O 13
ATOM 18106 N N . LYS A 1 57 ? -12.899 -0.809 -2.400 1.00 0.00 57 LYS A N 13
ATOM 18107 C CA . LYS A 1 57 ? -14.089 0.033 -2.360 1.00 0.00 57 LYS A CA 13
ATOM 18108 C C . LYS A 1 57 ? -13.807 1.339 -1.626 1.00 0.00 57 LYS A C 13
ATOM 18109 O O . LYS A 1 57 ? -14.298 2.400 -2.015 1.00 0.00 57 LYS A O 13
ATOM 18128 N N . LEU A 1 58 ? -13.014 1.257 -0.563 1.00 0.00 58 LEU A N 13
ATOM 18129 C CA . LEU A 1 58 ? -12.666 2.434 0.225 1.00 0.00 58 LEU A CA 13
ATOM 18130 C C . LEU A 1 58 ? -11.737 3.357 -0.557 1.00 0.00 58 LEU A C 13
ATOM 18131 O O . LEU A 1 58 ? -11.745 4.572 -0.360 1.00 0.00 58 LEU A O 13
ATOM 18147 N N . TRP A 1 59 ? -10.939 2.773 -1.444 1.00 0.00 59 TRP A N 13
ATOM 18148 C CA . TRP A 1 59 ? -10.006 3.544 -2.257 1.00 0.00 59 TRP A CA 13
ATOM 18149 C C . TRP A 1 59 ? -10.731 4.247 -3.399 1.00 0.00 59 TRP A C 13
ATOM 18150 O O . TRP A 1 59 ? -10.380 5.366 -3.774 1.00 0.00 59 TRP A O 13
ATOM 18171 N N . ARG A 1 60 ? -11.744 3.585 -3.948 1.00 0.00 60 ARG A N 13
ATOM 18172 C CA . ARG A 1 60 ? -12.518 4.147 -5.048 1.00 0.00 60 ARG A CA 13
ATOM 18173 C C . ARG A 1 60 ? -13.231 5.424 -4.614 1.00 0.00 60 ARG A C 13
ATOM 18174 O O . ARG A 1 60 ? -13.077 6.476 -5.235 1.00 0.00 60 ARG A O 13
ATOM 18195 N N . LYS A 1 61 ? -14.013 5.324 -3.544 1.00 0.00 61 LYS A N 13
ATOM 18196 C CA . LYS A 1 61 ? -14.750 6.470 -3.026 1.00 0.00 61 LYS A CA 13
ATOM 18197 C C . LYS A 1 61 ? -13.880 7.723 -3.027 1.00 0.00 61 LYS A C 13
ATOM 18198 O O . LYS A 1 61 ? -14.309 8.787 -3.472 1.00 0.00 61 LYS A O 13
ATOM 18217 N N . ALA A 1 62 ? -12.656 7.589 -2.528 1.00 0.00 62 ALA A N 13
ATOM 18218 C CA . ALA A 1 62 ? -11.725 8.709 -2.475 1.00 0.00 62 ALA A CA 13
ATOM 18219 C C . ALA A 1 62 ? -11.628 9.406 -3.828 1.00 0.00 62 ALA A C 13
ATOM 18220 O O . ALA A 1 62 ? -11.143 8.829 -4.801 1.00 0.00 62 ALA A O 13
ATOM 18227 N N . SER A 1 63 ? -12.093 10.650 -3.882 1.00 0.00 63 SER A N 13
ATOM 18228 C CA . SER A 1 63 ? -12.063 11.424 -5.117 1.00 0.00 63 SER A CA 13
ATOM 18229 C C . SER A 1 63 ? -10.656 11.453 -5.706 1.00 0.00 63 SER A C 13
ATOM 18230 O O . SER A 1 63 ? -9.665 11.371 -4.980 1.00 0.00 63 SER A O 13
ATOM 18238 N N . SER A 1 64 ? -10.576 11.569 -7.028 1.00 0.00 64 SER A N 13
ATOM 18239 C CA . SER A 1 64 ? -9.291 11.604 -7.716 1.00 0.00 64 SER A CA 13
ATOM 18240 C C . SER A 1 64 ? -8.362 12.633 -7.080 1.00 0.00 64 SER A C 13
ATOM 18241 O O . SER A 1 64 ? -7.181 12.366 -6.861 1.00 0.00 64 SER A O 13
ATOM 18249 N N . GLN A 1 65 ? -8.906 13.810 -6.787 1.00 0.00 65 GLN A N 13
ATOM 18250 C CA . GLN A 1 65 ? -8.126 14.880 -6.176 1.00 0.00 65 GLN A CA 13
ATOM 18251 C C . GLN A 1 65 ? -7.667 14.489 -4.775 1.00 0.00 65 GLN A C 13
ATOM 18252 O O . GLN A 1 65 ? -6.734 15.078 -4.231 1.00 0.00 65 GLN A O 13
ATOM 18266 N N . GLU A 1 66 ? -8.331 13.492 -4.198 1.00 0.00 66 GLU A N 13
ATOM 18267 C CA . GLU A 1 66 ? -7.991 13.024 -2.859 1.00 0.00 66 GLU A CA 13
ATOM 18268 C C . GLU A 1 66 ? -6.839 12.025 -2.909 1.00 0.00 66 GLU A C 13
ATOM 18269 O O . GLU A 1 66 ? -5.994 11.991 -2.014 1.00 0.00 66 GLU A O 13
ATOM 18281 N N . ARG A 1 67 ? -6.813 11.212 -3.960 1.00 0.00 67 ARG A N 13
ATOM 18282 C CA . ARG A 1 67 ? -5.767 10.210 -4.125 1.00 0.00 67 ARG A CA 13
ATOM 18283 C C . ARG A 1 67 ? -4.487 10.845 -4.660 1.00 0.00 67 ARG A C 13
ATOM 18284 O O . ARG A 1 67 ? -3.408 10.259 -4.570 1.00 0.00 67 ARG A O 13
ATOM 18305 N N . ALA A 1 68 ? -4.614 12.045 -5.215 1.00 0.00 68 ALA A N 13
ATOM 18306 C CA . ALA A 1 68 ? -3.468 12.760 -5.762 1.00 0.00 68 ALA A CA 13
ATOM 18307 C C . ALA A 1 68 ? -2.207 12.476 -4.953 1.00 0.00 68 ALA A C 13
ATOM 18308 O O . ALA A 1 68 ? -1.204 11.987 -5.472 1.00 0.00 68 ALA A O 13
ATOM 18315 N N . PRO A 1 69 ? -2.256 12.790 -3.650 1.00 0.00 69 PRO A N 13
ATOM 18316 C CA . PRO A 1 69 ? -1.126 12.578 -2.741 1.00 0.00 69 PRO A CA 13
ATOM 18317 C C . PRO A 1 69 ? -0.866 11.099 -2.475 1.00 0.00 69 PRO A C 13
ATOM 18318 O O . PRO A 1 69 ? 0.260 10.622 -2.617 1.00 0.00 69 PRO A O 13
ATOM 18329 N N . TYR A 1 70 ? -1.913 10.379 -2.089 1.00 0.00 70 TYR A N 13
ATOM 18330 C CA . TYR A 1 70 ? -1.797 8.955 -1.801 1.00 0.00 70 TYR A CA 13
ATOM 18331 C C . TYR A 1 70 ? -1.299 8.191 -3.024 1.00 0.00 70 TYR A C 13
ATOM 18332 O O . TYR A 1 70 ? -0.850 7.050 -2.918 1.00 0.00 70 TYR A O 13
ATOM 18350 N N . VAL A 1 71 ? -1.382 8.829 -4.187 1.00 0.00 71 VAL A N 13
ATOM 18351 C CA . VAL A 1 71 ? -0.939 8.212 -5.432 1.00 0.00 71 VAL A CA 13
ATOM 18352 C C . VAL A 1 71 ? 0.563 8.385 -5.626 1.00 0.00 71 VAL A C 13
ATOM 18353 O O . VAL A 1 71 ? 1.257 7.452 -6.029 1.00 0.00 71 VAL A O 13
ATOM 18366 N N . GLN A 1 72 ? 1.058 9.584 -5.336 1.00 0.00 72 GLN A N 13
ATOM 18367 C CA . GLN A 1 72 ? 2.478 9.879 -5.479 1.00 0.00 72 GLN A CA 13
ATOM 18368 C C . GLN A 1 72 ? 3.272 9.316 -4.305 1.00 0.00 72 GLN A C 13
ATOM 18369 O O . GLN A 1 72 ? 4.343 8.736 -4.486 1.00 0.00 72 GLN A O 13
ATOM 18383 N N . LYS A 1 73 ? 2.741 9.493 -3.099 1.00 0.00 73 LYS A N 13
ATOM 18384 C CA . LYS A 1 73 ? 3.399 9.003 -1.894 1.00 0.00 73 LYS A CA 13
ATOM 18385 C C . LYS A 1 73 ? 3.815 7.544 -2.056 1.00 0.00 73 LYS A C 13
ATOM 18386 O O . LYS A 1 73 ? 4.959 7.182 -1.784 1.00 0.00 73 LYS A O 13
ATOM 18405 N N . ALA A 1 74 ? 2.879 6.712 -2.501 1.00 0.00 74 ALA A N 13
ATOM 18406 C CA . ALA A 1 74 ? 3.150 5.295 -2.703 1.00 0.00 74 ALA A CA 13
ATOM 18407 C C . ALA A 1 74 ? 4.401 5.090 -3.551 1.00 0.00 74 ALA A C 13
ATOM 18408 O O . ALA A 1 74 ? 5.245 4.251 -3.236 1.00 0.00 74 ALA A O 13
ATOM 18415 N N . ARG A 1 75 ? 4.512 5.861 -4.628 1.00 0.00 75 ARG A N 13
ATOM 18416 C CA . ARG A 1 75 ? 5.659 5.762 -5.523 1.00 0.00 75 ARG A CA 13
ATOM 18417 C C . ARG A 1 75 ? 6.936 6.217 -4.822 1.00 0.00 75 ARG A C 13
ATOM 18418 O O . ARG A 1 75 ? 7.976 5.565 -4.919 1.00 0.00 75 ARG A O 13
ATOM 18439 N N . ASP A 1 76 ? 6.850 7.340 -4.117 1.00 0.00 76 ASP A N 13
ATOM 18440 C CA . ASP A 1 76 ? 7.997 7.883 -3.400 1.00 0.00 76 ASP A CA 13
ATOM 18441 C C . ASP A 1 76 ? 8.442 6.936 -2.289 1.00 0.00 76 ASP A C 13
ATOM 18442 O O . ASP A 1 76 ? 9.625 6.859 -1.963 1.00 0.00 76 ASP A O 13
ATOM 18451 N N . ASN A 1 77 ? 7.483 6.217 -1.713 1.00 0.00 77 ASN A N 13
ATOM 18452 C CA . ASN A 1 77 ? 7.776 5.276 -0.638 1.00 0.00 77 ASN A CA 13
ATOM 18453 C C . ASN A 1 77 ? 8.747 4.198 -1.108 1.00 0.00 77 ASN A C 13
ATOM 18454 O O . ASN A 1 77 ? 9.580 3.720 -0.338 1.00 0.00 77 ASN A O 13
ATOM 18465 N N . ARG A 1 78 ? 8.633 3.819 -2.377 1.00 0.00 78 ARG A N 13
ATOM 18466 C CA . ARG A 1 78 ? 9.500 2.797 -2.950 1.00 0.00 78 ARG A CA 13
ATOM 18467 C C . ARG A 1 78 ? 10.953 3.262 -2.966 1.00 0.00 78 ARG A C 13
ATOM 18468 O O . ARG A 1 78 ? 11.873 2.465 -2.784 1.00 0.00 78 ARG A O 13
ATOM 18489 N N . ALA A 1 79 ? 11.151 4.558 -3.185 1.00 0.00 79 ALA A N 13
ATOM 18490 C CA . ALA A 1 79 ? 12.492 5.130 -3.223 1.00 0.00 79 ALA A CA 13
ATOM 18491 C C . ALA A 1 79 ? 13.145 5.089 -1.846 1.00 0.00 79 ALA A C 13
ATOM 18492 O O . ALA A 1 79 ? 14.279 4.634 -1.700 1.00 0.00 79 ALA A O 13
ATOM 18499 N N . ALA A 1 80 ? 12.423 5.569 -0.839 1.00 0.00 80 ALA A N 13
ATOM 18500 C CA . ALA A 1 80 ? 12.932 5.586 0.527 1.00 0.00 80 ALA A CA 13
ATOM 18501 C C . ALA A 1 80 ? 13.717 4.315 0.836 1.00 0.00 80 ALA A C 13
ATOM 18502 O O . ALA A 1 80 ? 14.777 4.364 1.460 1.00 0.00 80 ALA A O 13
ATOM 18509 N N . LEU A 1 81 ? 13.189 3.178 0.395 1.00 0.00 81 LEU A N 13
ATOM 18510 C CA . LEU A 1 81 ? 13.840 1.893 0.625 1.00 0.00 81 LEU A CA 13
ATOM 18511 C C . LEU A 1 81 ? 15.174 1.819 -0.109 1.00 0.00 81 LEU A C 13
ATOM 18512 O O . LEU A 1 81 ? 16.210 1.531 0.491 1.00 0.00 81 LEU A O 13
ATOM 18528 N N . ARG A 1 82 ? 15.142 2.082 -1.412 1.00 0.00 82 ARG A N 13
ATOM 18529 C CA . ARG A 1 82 ? 16.350 2.047 -2.228 1.00 0.00 82 ARG A CA 13
ATOM 18530 C C . ARG A 1 82 ? 17.528 2.669 -1.484 1.00 0.00 82 ARG A C 13
ATOM 18531 O O . ARG A 1 82 ? 18.526 2.001 -1.214 1.00 0.00 82 ARG A O 13
ATOM 18552 N N . ILE A 1 83 ? 17.404 3.951 -1.157 1.00 0.00 83 ILE A N 13
ATOM 18553 C CA . ILE A 1 83 ? 18.458 4.662 -0.445 1.00 0.00 83 ILE A CA 13
ATOM 18554 C C . ILE A 1 83 ? 18.994 3.831 0.716 1.00 0.00 83 ILE A C 13
ATOM 18555 O O . ILE A 1 83 ? 20.159 3.434 0.722 1.00 0.00 83 ILE A O 13
ATOM 18571 N N . ASN A 1 84 ? 18.136 3.570 1.696 1.00 0.00 84 ASN A N 13
ATOM 18572 C CA . ASN A 1 84 ? 18.523 2.784 2.862 1.00 0.00 84 ASN A CA 13
ATOM 18573 C C . ASN A 1 84 ? 19.342 1.565 2.449 1.00 0.00 84 ASN A C 13
ATOM 18574 O O . ASN A 1 84 ? 18.819 0.628 1.845 1.00 0.00 84 ASN A O 13
ATOM 18585 N N . LYS A 1 85 ? 20.628 1.583 2.780 1.00 0.00 85 LYS A N 13
ATOM 18586 C CA . LYS A 1 85 ? 21.521 0.479 2.447 1.00 0.00 85 LYS A CA 13
ATOM 18587 C C . LYS A 1 85 ? 20.788 -0.856 2.527 1.00 0.00 85 LYS A C 13
ATOM 18588 O O . LYS A 1 85 ? 19.844 -1.012 3.302 1.00 0.00 85 LYS A O 13
ATOM 18607 N N . VAL A 1 86 ? 21.229 -1.817 1.722 1.00 0.00 86 VAL A N 13
ATOM 18608 C CA . VAL A 1 86 ? 20.617 -3.140 1.704 1.00 0.00 86 VAL A CA 13
ATOM 18609 C C . VAL A 1 86 ? 21.431 -4.112 0.857 1.00 0.00 86 VAL A C 13
ATOM 18610 O O . VAL A 1 86 ? 21.998 -3.732 -0.167 1.00 0.00 86 VAL A O 13
ATOM 18623 N N . GLN A 1 87 ? 21.484 -5.367 1.292 1.00 0.00 87 GLN A N 13
ATOM 18624 C CA . GLN A 1 87 ? 22.230 -6.393 0.573 1.00 0.00 87 GLN A CA 13
ATOM 18625 C C . GLN A 1 87 ? 21.362 -7.048 -0.496 1.00 0.00 87 GLN A C 13
ATOM 18626 O O . GLN A 1 87 ? 21.351 -8.271 -0.636 1.00 0.00 87 GLN A O 13
ATOM 18640 N N . MET A 1 88 ? 20.635 -6.227 -1.247 1.00 0.00 88 MET A N 13
ATOM 18641 C CA . MET A 1 88 ? 19.764 -6.728 -2.304 1.00 0.00 88 MET A CA 13
ATOM 18642 C C . MET A 1 88 ? 20.500 -6.771 -3.639 1.00 0.00 88 MET A C 13
ATOM 18643 O O . MET A 1 88 ? 21.254 -5.857 -3.973 1.00 0.00 88 MET A O 13
ATOM 18657 N N . SER A 1 89 ? 20.276 -7.839 -4.399 1.00 0.00 89 SER A N 13
ATOM 18658 C CA . SER A 1 89 ? 20.921 -8.003 -5.696 1.00 0.00 89 SER A CA 13
ATOM 18659 C C . SER A 1 89 ? 19.887 -8.256 -6.789 1.00 0.00 89 SER A C 13
ATOM 18660 O O . SER A 1 89 ? 18.753 -8.641 -6.508 1.00 0.00 89 SER A O 13
ATOM 18668 N N . ASN A 1 90 ? 20.288 -8.036 -8.037 1.00 0.00 90 ASN A N 13
ATOM 18669 C CA . ASN A 1 90 ? 19.397 -8.239 -9.173 1.00 0.00 90 ASN A CA 13
ATOM 18670 C C . ASN A 1 90 ? 20.192 -8.511 -10.447 1.00 0.00 90 ASN A C 13
ATOM 18671 O O . ASN A 1 90 ? 21.422 -8.480 -10.440 1.00 0.00 90 ASN A O 13
ATOM 18682 N N . GLY A 1 1 ? -11.696 -20.435 -16.594 1.00 0.00 1 GLY A N 14
ATOM 18683 C CA . GLY A 1 1 ? -11.630 -20.108 -15.181 1.00 0.00 1 GLY A CA 14
ATOM 18684 C C . GLY A 1 1 ? -10.208 -19.900 -14.700 1.00 0.00 1 GLY A C 14
ATOM 18685 O O . GLY A 1 1 ? -9.678 -20.708 -13.938 1.00 0.00 1 GLY A O 14
ATOM 18689 N N . SER A 1 2 ? -9.587 -18.813 -15.148 1.00 0.00 2 SER A N 14
ATOM 18690 C CA . SER A 1 2 ? -8.215 -18.503 -14.762 1.00 0.00 2 SER A CA 14
ATOM 18691 C C . SER A 1 2 ? -8.186 -17.612 -13.524 1.00 0.00 2 SER A C 14
ATOM 18692 O O . SER A 1 2 ? -8.798 -16.545 -13.500 1.00 0.00 2 SER A O 14
ATOM 18700 N N . SER A 1 3 ? -7.470 -18.060 -12.497 1.00 0.00 3 SER A N 14
ATOM 18701 C CA . SER A 1 3 ? -7.364 -17.306 -11.254 1.00 0.00 3 SER A CA 14
ATOM 18702 C C . SER A 1 3 ? -6.238 -17.853 -10.382 1.00 0.00 3 SER A C 14
ATOM 18703 O O . SER A 1 3 ? -6.226 -19.033 -10.032 1.00 0.00 3 SER A O 14
ATOM 18711 N N . GLY A 1 4 ? -5.292 -16.986 -10.034 1.00 0.00 4 GLY A N 14
ATOM 18712 C CA . GLY A 1 4 ? -4.174 -17.399 -9.206 1.00 0.00 4 GLY A CA 14
ATOM 18713 C C . GLY A 1 4 ? -3.168 -18.239 -9.968 1.00 0.00 4 GLY A C 14
ATOM 18714 O O . GLY A 1 4 ? -2.951 -19.406 -9.643 1.00 0.00 4 GLY A O 14
ATOM 18718 N N . SER A 1 5 ? -2.553 -17.645 -10.985 1.00 0.00 5 SER A N 14
ATOM 18719 C CA . SER A 1 5 ? -1.569 -18.348 -11.799 1.00 0.00 5 SER A CA 14
ATOM 18720 C C . SER A 1 5 ? -0.589 -19.120 -10.921 1.00 0.00 5 SER A C 14
ATOM 18721 O O . SER A 1 5 ? 0.162 -18.531 -10.143 1.00 0.00 5 SER A O 14
ATOM 18729 N N . SER A 1 6 ? -0.604 -20.443 -11.051 1.00 0.00 6 SER A N 14
ATOM 18730 C CA . SER A 1 6 ? 0.280 -21.298 -10.267 1.00 0.00 6 SER A CA 14
ATOM 18731 C C . SER A 1 6 ? 1.608 -21.511 -10.986 1.00 0.00 6 SER A C 14
ATOM 18732 O O . SER A 1 6 ? 2.047 -22.644 -11.181 1.00 0.00 6 SER A O 14
ATOM 18740 N N . GLY A 1 7 ? 2.245 -20.411 -11.378 1.00 0.00 7 GLY A N 14
ATOM 18741 C CA . GLY A 1 7 ? 3.517 -20.498 -12.071 1.00 0.00 7 GLY A CA 14
ATOM 18742 C C . GLY A 1 7 ? 4.368 -19.259 -11.878 1.00 0.00 7 GLY A C 14
ATOM 18743 O O . GLY A 1 7 ? 5.532 -19.351 -11.489 1.00 0.00 7 GLY A O 14
ATOM 18747 N N . ASN A 1 8 ? 3.788 -18.095 -12.153 1.00 0.00 8 ASN A N 14
ATOM 18748 C CA . ASN A 1 8 ? 4.502 -16.832 -12.009 1.00 0.00 8 ASN A CA 14
ATOM 18749 C C . ASN A 1 8 ? 3.648 -15.805 -11.273 1.00 0.00 8 ASN A C 14
ATOM 18750 O O . ASN A 1 8 ? 2.699 -15.256 -11.832 1.00 0.00 8 ASN A O 14
ATOM 18761 N N . ALA A 1 9 ? 3.992 -15.550 -10.014 1.00 0.00 9 ALA A N 14
ATOM 18762 C CA . ALA A 1 9 ? 3.259 -14.587 -9.202 1.00 0.00 9 ALA A CA 14
ATOM 18763 C C . ALA A 1 9 ? 3.351 -13.185 -9.794 1.00 0.00 9 ALA A C 14
ATOM 18764 O O . ALA A 1 9 ? 4.434 -12.604 -9.869 1.00 0.00 9 ALA A O 14
ATOM 18771 N N . GLN A 1 10 ? 2.211 -12.649 -10.215 1.00 0.00 10 GLN A N 14
ATOM 18772 C CA . GLN A 1 10 ? 2.165 -11.315 -10.803 1.00 0.00 10 GLN A CA 14
ATOM 18773 C C . GLN A 1 10 ? 1.484 -10.328 -9.860 1.00 0.00 10 GLN A C 14
ATOM 18774 O O . GLN A 1 10 ? 0.802 -10.727 -8.916 1.00 0.00 10 GLN A O 14
ATOM 18788 N N . ARG A 1 11 ? 1.674 -9.039 -10.123 1.00 0.00 11 ARG A N 14
ATOM 18789 C CA . ARG A 1 11 ? 1.080 -7.996 -9.297 1.00 0.00 11 ARG A CA 14
ATOM 18790 C C . ARG A 1 11 ? -0.369 -8.330 -8.957 1.00 0.00 11 ARG A C 14
ATOM 18791 O O . ARG A 1 11 ? -1.216 -8.441 -9.844 1.00 0.00 11 ARG A O 14
ATOM 18812 N N . SER A 1 12 ? -0.648 -8.491 -7.667 1.00 0.00 12 SER A N 14
ATOM 18813 C CA . SER A 1 12 ? -1.994 -8.817 -7.211 1.00 0.00 12 SER A CA 14
ATOM 18814 C C . SER A 1 12 ? -2.148 -8.524 -5.722 1.00 0.00 12 SER A C 14
ATOM 18815 O O . SER A 1 12 ? -1.238 -7.996 -5.083 1.00 0.00 12 SER A O 14
ATOM 18823 N N . THR A 1 13 ? -3.309 -8.872 -5.174 1.00 0.00 13 THR A N 14
ATOM 18824 C CA . THR A 1 13 ? -3.585 -8.645 -3.761 1.00 0.00 13 THR A CA 14
ATOM 18825 C C . THR A 1 13 ? -2.489 -9.241 -2.884 1.00 0.00 13 THR A C 14
ATOM 18826 O O . THR A 1 13 ? -2.117 -8.665 -1.861 1.00 0.00 13 THR A O 14
ATOM 18837 N N . LEU A 1 14 ? -1.974 -10.396 -3.292 1.00 0.00 14 LEU A N 14
ATOM 18838 C CA . LEU A 1 14 ? -0.919 -11.070 -2.543 1.00 0.00 14 LEU A CA 14
ATOM 18839 C C . LEU A 1 14 ? 0.230 -10.113 -2.240 1.00 0.00 14 LEU A C 14
ATOM 18840 O O . LEU A 1 14 ? 1.002 -10.328 -1.305 1.00 0.00 14 LEU A O 14
ATOM 18856 N N . LYS A 1 15 ? 0.336 -9.053 -3.034 1.00 0.00 15 LYS A N 14
ATOM 18857 C CA . LYS A 1 15 ? 1.387 -8.060 -2.850 1.00 0.00 15 LYS A CA 14
ATOM 18858 C C . LYS A 1 15 ? 0.972 -7.013 -1.821 1.00 0.00 15 LYS A C 14
ATOM 18859 O O . LYS A 1 15 ? 1.711 -6.730 -0.878 1.00 0.00 15 LYS A O 14
ATOM 18878 N N . TRP A 1 16 ? -0.212 -6.443 -2.009 1.00 0.00 16 TRP A N 14
ATOM 18879 C CA . TRP A 1 16 ? -0.725 -5.429 -1.095 1.00 0.00 16 TRP A CA 14
ATOM 18880 C C . TRP A 1 16 ? -0.420 -5.795 0.353 1.00 0.00 16 TRP A C 14
ATOM 18881 O O . TRP A 1 16 ? -0.083 -4.932 1.162 1.00 0.00 16 TRP A O 14
ATOM 18902 N N . GLU A 1 17 ? -0.540 -7.081 0.671 1.00 0.00 17 GLU A N 14
ATOM 18903 C CA . GLU A 1 17 ? -0.277 -7.560 2.023 1.00 0.00 17 GLU A CA 14
ATOM 18904 C C . GLU A 1 17 ? 1.083 -7.073 2.518 1.00 0.00 17 GLU A C 14
ATOM 18905 O O . GLU A 1 17 ? 1.219 -6.627 3.657 1.00 0.00 17 GLU A O 14
ATOM 18917 N N . LYS A 1 18 ? 2.087 -7.162 1.653 1.00 0.00 18 LYS A N 14
ATOM 18918 C CA . LYS A 1 18 ? 3.436 -6.732 1.999 1.00 0.00 18 LYS A CA 14
ATOM 18919 C C . LYS A 1 18 ? 3.456 -5.253 2.375 1.00 0.00 18 LYS A C 14
ATOM 18920 O O . LYS A 1 18 ? 4.056 -4.867 3.377 1.00 0.00 18 LYS A O 14
ATOM 18939 N N . GLU A 1 19 ? 2.795 -4.432 1.565 1.00 0.00 19 GLU A N 14
ATOM 18940 C CA . GLU A 1 19 ? 2.737 -2.997 1.814 1.00 0.00 19 GLU A CA 14
ATOM 18941 C C . GLU A 1 19 ? 1.869 -2.691 3.031 1.00 0.00 19 GLU A C 14
ATOM 18942 O O . GLU A 1 19 ? 2.111 -1.723 3.751 1.00 0.00 19 GLU A O 14
ATOM 18954 N N . GLU A 1 20 ? 0.856 -3.524 3.253 1.00 0.00 20 GLU A N 14
ATOM 18955 C CA . GLU A 1 20 ? -0.049 -3.341 4.382 1.00 0.00 20 GLU A CA 14
ATOM 18956 C C . GLU A 1 20 ? 0.720 -3.332 5.700 1.00 0.00 20 GLU A C 14
ATOM 18957 O O . GLU A 1 20 ? 0.314 -2.682 6.663 1.00 0.00 20 GLU A O 14
ATOM 18969 N N . ALA A 1 21 ? 1.833 -4.057 5.734 1.00 0.00 21 ALA A N 14
ATOM 18970 C CA . ALA A 1 21 ? 2.660 -4.132 6.932 1.00 0.00 21 ALA A CA 14
ATOM 18971 C C . ALA A 1 21 ? 3.476 -2.856 7.116 1.00 0.00 21 ALA A C 14
ATOM 18972 O O . ALA A 1 21 ? 3.845 -2.500 8.236 1.00 0.00 21 ALA A O 14
ATOM 18979 N N . LEU A 1 22 ? 3.753 -2.172 6.012 1.00 0.00 22 LEU A N 14
ATOM 18980 C CA . LEU A 1 22 ? 4.526 -0.936 6.051 1.00 0.00 22 LEU A CA 14
ATOM 18981 C C . LEU A 1 22 ? 3.655 0.237 6.493 1.00 0.00 22 LEU A C 14
ATOM 18982 O O . LEU A 1 22 ? 4.160 1.313 6.811 1.00 0.00 22 LEU A O 14
ATOM 18998 N N . GLY A 1 23 ? 2.344 0.019 6.512 1.00 0.00 23 GLY A N 14
ATOM 18999 C CA . GLY A 1 23 ? 1.424 1.065 6.918 1.00 0.00 23 GLY A CA 14
ATOM 19000 C C . GLY A 1 23 ? 1.640 2.356 6.154 1.00 0.00 23 GLY A C 14
ATOM 19001 O O . GLY A 1 23 ? 1.481 2.397 4.934 1.00 0.00 23 GLY A O 14
ATOM 19005 N N . GLU A 1 24 ? 2.003 3.414 6.873 1.00 0.00 24 GLU A N 14
ATOM 19006 C CA . GLU A 1 24 ? 2.239 4.713 6.254 1.00 0.00 24 GLU A CA 14
ATOM 19007 C C . GLU A 1 24 ? 3.340 4.622 5.201 1.00 0.00 24 GLU A C 14
ATOM 19008 O O . GLU A 1 24 ? 3.520 5.535 4.396 1.00 0.00 24 GLU A O 14
ATOM 19020 N N . MET A 1 25 ? 4.074 3.515 5.216 1.00 0.00 25 MET A N 14
ATOM 19021 C CA . MET A 1 25 ? 5.158 3.304 4.263 1.00 0.00 25 MET A CA 14
ATOM 19022 C C . MET A 1 25 ? 4.683 2.472 3.076 1.00 0.00 25 MET A C 14
ATOM 19023 O O . MET A 1 25 ? 5.483 2.059 2.236 1.00 0.00 25 MET A O 14
ATOM 19037 N N . ALA A 1 26 ? 3.378 2.230 3.012 1.00 0.00 26 ALA A N 14
ATOM 19038 C CA . ALA A 1 26 ? 2.798 1.448 1.927 1.00 0.00 26 ALA A CA 14
ATOM 19039 C C . ALA A 1 26 ? 3.231 1.990 0.569 1.00 0.00 26 ALA A C 14
ATOM 19040 O O . ALA A 1 26 ? 3.058 3.173 0.276 1.00 0.00 26 ALA A O 14
ATOM 19047 N N . THR A 1 27 ? 3.795 1.116 -0.259 1.00 0.00 27 THR A N 14
ATOM 19048 C CA . THR A 1 27 ? 4.254 1.506 -1.586 1.00 0.00 27 THR A CA 14
ATOM 19049 C C . THR A 1 27 ? 3.107 1.493 -2.591 1.00 0.00 27 THR A C 14
ATOM 19050 O O . THR A 1 27 ? 3.330 1.475 -3.801 1.00 0.00 27 THR A O 14
ATOM 19061 N N . VAL A 1 28 ? 1.880 1.503 -2.081 1.00 0.00 28 VAL A N 14
ATOM 19062 C CA . VAL A 1 28 ? 0.698 1.494 -2.934 1.00 0.00 28 VAL A CA 14
ATOM 19063 C C . VAL A 1 28 ? -0.239 2.645 -2.588 1.00 0.00 28 VAL A C 14
ATOM 19064 O O . VAL A 1 28 ? -0.233 3.147 -1.464 1.00 0.00 28 VAL A O 14
ATOM 19077 N N . ALA A 1 29 ? -1.044 3.060 -3.561 1.00 0.00 29 ALA A N 14
ATOM 19078 C CA . ALA A 1 29 ? -1.989 4.151 -3.358 1.00 0.00 29 ALA A CA 14
ATOM 19079 C C . ALA A 1 29 ? -3.128 3.727 -2.437 1.00 0.00 29 ALA A C 14
ATOM 19080 O O . ALA A 1 29 ? -3.382 4.341 -1.401 1.00 0.00 29 ALA A O 14
ATOM 19087 N N . PRO A 1 30 ? -3.832 2.652 -2.823 1.00 0.00 30 PRO A N 14
ATOM 19088 C CA . PRO A 1 30 ? -4.956 2.122 -2.045 1.00 0.00 30 PRO A CA 14
ATOM 19089 C C . PRO A 1 30 ? -4.506 1.480 -0.738 1.00 0.00 30 PRO A C 14
ATOM 19090 O O . PRO A 1 30 ? -5.077 1.738 0.322 1.00 0.00 30 PRO A O 14
ATOM 19101 N N . VAL A 1 31 ? -3.476 0.643 -0.819 1.00 0.00 31 VAL A N 14
ATOM 19102 C CA . VAL A 1 31 ? -2.948 -0.035 0.358 1.00 0.00 31 VAL A CA 14
ATOM 19103 C C . VAL A 1 31 ? -2.433 0.967 1.385 1.00 0.00 31 VAL A C 14
ATOM 19104 O O . VAL A 1 31 ? -2.334 0.660 2.574 1.00 0.00 31 VAL A O 14
ATOM 19117 N N . LEU A 1 32 ? -2.106 2.168 0.919 1.00 0.00 32 LEU A N 14
ATOM 19118 C CA . LEU A 1 32 ? -1.601 3.218 1.797 1.00 0.00 32 LEU A CA 14
ATOM 19119 C C . LEU A 1 32 ? -2.749 4.010 2.415 1.00 0.00 32 LEU A C 14
ATOM 19120 O O . LEU A 1 32 ? -2.830 4.156 3.635 1.00 0.00 32 LEU A O 14
ATOM 19136 N N . TYR A 1 33 ? -3.636 4.516 1.566 1.00 0.00 33 TYR A N 14
ATOM 19137 C CA . TYR A 1 33 ? -4.780 5.293 2.028 1.00 0.00 33 TYR A CA 14
ATOM 19138 C C . TYR A 1 33 ? -5.429 4.637 3.243 1.00 0.00 33 TYR A C 14
ATOM 19139 O O . TYR A 1 33 ? -5.638 5.278 4.273 1.00 0.00 33 TYR A O 14
ATOM 19157 N N . THR A 1 34 ? -5.745 3.352 3.115 1.00 0.00 34 THR A N 14
ATOM 19158 C CA . THR A 1 34 ? -6.371 2.607 4.200 1.00 0.00 34 THR A CA 14
ATOM 19159 C C . THR A 1 34 ? -5.461 2.546 5.421 1.00 0.00 34 THR A C 14
ATOM 19160 O O . THR A 1 34 ? -5.906 2.749 6.549 1.00 0.00 34 THR A O 14
ATOM 19171 N N . ASN A 1 35 ? -4.183 2.264 5.187 1.00 0.00 35 ASN A N 14
ATOM 19172 C CA . ASN A 1 35 ? -3.209 2.176 6.269 1.00 0.00 35 ASN A CA 14
ATOM 19173 C C . ASN A 1 35 ? -3.304 3.392 7.186 1.00 0.00 35 ASN A C 14
ATOM 19174 O O . ASN A 1 35 ? -3.199 3.271 8.407 1.00 0.00 35 ASN A O 14
ATOM 19185 N N . ILE A 1 36 ? -3.502 4.562 6.589 1.00 0.00 36 ILE A N 14
ATOM 19186 C CA . ILE A 1 36 ? -3.613 5.800 7.352 1.00 0.00 36 ILE A CA 14
ATOM 19187 C C . ILE A 1 36 ? -5.055 6.060 7.771 1.00 0.00 36 ILE A C 14
ATOM 19188 O O . ILE A 1 36 ? -5.379 6.050 8.958 1.00 0.00 36 ILE A O 14
ATOM 19204 N N . ASN A 1 37 ? -5.919 6.291 6.788 1.00 0.00 37 ASN A N 14
ATOM 19205 C CA . ASN A 1 37 ? -7.329 6.553 7.055 1.00 0.00 37 ASN A CA 14
ATOM 19206 C C . ASN A 1 37 ? -7.907 5.506 8.003 1.00 0.00 37 ASN A C 14
ATOM 19207 O O . ASN A 1 37 ? -8.496 5.841 9.030 1.00 0.00 37 ASN A O 14
ATOM 19218 N N . PHE A 1 38 ? -7.733 4.237 7.650 1.00 0.00 38 PHE A N 14
ATOM 19219 C CA . PHE A 1 38 ? -8.237 3.140 8.468 1.00 0.00 38 PHE A CA 14
ATOM 19220 C C . PHE A 1 38 ? -7.097 2.437 9.198 1.00 0.00 38 PHE A C 14
ATOM 19221 O O . PHE A 1 38 ? -6.532 1.454 8.718 1.00 0.00 38 PHE A O 14
ATOM 19238 N N . PRO A 1 39 ? -6.748 2.953 10.386 1.00 0.00 39 PRO A N 14
ATOM 19239 C CA . PRO A 1 39 ? -5.672 2.391 11.208 1.00 0.00 39 PRO A CA 14
ATOM 19240 C C . PRO A 1 39 ? -6.040 1.032 11.795 1.00 0.00 39 PRO A C 14
ATOM 19241 O O . PRO A 1 39 ? -5.225 0.111 11.810 1.00 0.00 39 PRO A O 14
ATOM 19252 N N . ASN A 1 40 ? -7.273 0.916 12.278 1.00 0.00 40 ASN A N 14
ATOM 19253 C CA . ASN A 1 40 ? -7.749 -0.331 12.866 1.00 0.00 40 ASN A CA 14
ATOM 19254 C C . ASN A 1 40 ? -8.374 -1.230 11.804 1.00 0.00 40 ASN A C 14
ATOM 19255 O O . ASN A 1 40 ? -9.035 -2.219 12.123 1.00 0.00 40 ASN A O 14
ATOM 19266 N N . LEU A 1 41 ? -8.159 -0.881 10.541 1.00 0.00 41 LEU A N 14
ATOM 19267 C CA . LEU A 1 41 ? -8.700 -1.657 9.430 1.00 0.00 41 LEU A CA 14
ATOM 19268 C C . LEU A 1 41 ? -8.587 -3.153 9.705 1.00 0.00 41 LEU A C 14
ATOM 19269 O O . LEU A 1 41 ? -9.582 -3.878 9.673 1.00 0.00 41 LEU A O 14
ATOM 19285 N N . LYS A 1 42 ? -7.370 -3.609 9.977 1.00 0.00 42 LYS A N 14
ATOM 19286 C CA . LYS A 1 42 ? -7.125 -5.018 10.262 1.00 0.00 42 LYS A CA 14
ATOM 19287 C C . LYS A 1 42 ? -8.209 -5.584 11.174 1.00 0.00 42 LYS A C 14
ATOM 19288 O O . LYS A 1 42 ? -8.692 -6.696 10.962 1.00 0.00 42 LYS A O 14
ATOM 19307 N N . GLU A 1 43 ? -8.585 -4.812 12.189 1.00 0.00 43 GLU A N 14
ATOM 19308 C CA . GLU A 1 43 ? -9.612 -5.238 13.133 1.00 0.00 43 GLU A CA 14
ATOM 19309 C C . GLU A 1 43 ? -10.944 -5.460 12.423 1.00 0.00 43 GLU A C 14
ATOM 19310 O O . GLU A 1 43 ? -11.475 -6.570 12.411 1.00 0.00 43 GLU A O 14
ATOM 19322 N N . GLU A 1 44 ? -11.479 -4.395 11.833 1.00 0.00 44 GLU A N 14
ATOM 19323 C CA . GLU A 1 44 ? -12.750 -4.474 11.123 1.00 0.00 44 GLU A CA 14
ATOM 19324 C C . GLU A 1 44 ? -12.793 -5.703 10.220 1.00 0.00 44 GLU A C 14
ATOM 19325 O O . GLU A 1 44 ? -13.807 -6.398 10.147 1.00 0.00 44 GLU A O 14
ATOM 19337 N N . PHE A 1 45 ? -11.687 -5.964 9.532 1.00 0.00 45 PHE A N 14
ATOM 19338 C CA . PHE A 1 45 ? -11.598 -7.108 8.632 1.00 0.00 45 PHE A CA 14
ATOM 19339 C C . PHE A 1 45 ? -10.282 -7.854 8.829 1.00 0.00 45 PHE A C 14
ATOM 19340 O O . PHE A 1 45 ? -9.254 -7.518 8.241 1.00 0.00 45 PHE A O 14
ATOM 19357 N N . PRO A 1 46 ? -10.312 -8.892 9.679 1.00 0.00 46 PRO A N 14
ATOM 19358 C CA . PRO A 1 46 ? -9.131 -9.709 9.974 1.00 0.00 46 PRO A CA 14
ATOM 19359 C C . PRO A 1 46 ? -8.707 -10.566 8.786 1.00 0.00 46 PRO A C 14
ATOM 19360 O O . PRO A 1 46 ? -7.527 -10.626 8.441 1.00 0.00 46 PRO A O 14
ATOM 19371 N N . ASP A 1 47 ? -9.677 -11.229 8.165 1.00 0.00 47 ASP A N 14
ATOM 19372 C CA . ASP A 1 47 ? -9.404 -12.082 7.015 1.00 0.00 47 ASP A CA 14
ATOM 19373 C C . ASP A 1 47 ? -9.032 -11.246 5.794 1.00 0.00 47 ASP A C 14
ATOM 19374 O O . ASP A 1 47 ? -9.875 -10.553 5.224 1.00 0.00 47 ASP A O 14
ATOM 19383 N N . TRP A 1 48 ? -7.766 -11.316 5.399 1.00 0.00 48 TRP A N 14
ATOM 19384 C CA . TRP A 1 48 ? -7.282 -10.565 4.246 1.00 0.00 48 TRP A CA 14
ATOM 19385 C C . TRP A 1 48 ? -8.260 -10.667 3.081 1.00 0.00 48 TRP A C 14
ATOM 19386 O O . TRP A 1 48 ? -8.819 -9.665 2.636 1.00 0.00 48 TRP A O 14
ATOM 19407 N N . THR A 1 49 ? -8.462 -11.886 2.589 1.00 0.00 49 THR A N 14
ATOM 19408 C CA . THR A 1 49 ? -9.372 -12.119 1.474 1.00 0.00 49 THR A CA 14
ATOM 19409 C C . THR A 1 49 ? -10.637 -11.280 1.612 1.00 0.00 49 THR A C 14
ATOM 19410 O O . THR A 1 49 ? -11.292 -10.956 0.621 1.00 0.00 49 THR A O 14
ATOM 19421 N N . THR A 1 50 ? -10.977 -10.928 2.849 1.00 0.00 50 THR A N 14
ATOM 19422 C CA . THR A 1 50 ? -12.164 -10.127 3.116 1.00 0.00 50 THR A CA 14
ATOM 19423 C C . THR A 1 50 ? -11.806 -8.656 3.292 1.00 0.00 50 THR A C 14
ATOM 19424 O O . THR A 1 50 ? -12.579 -7.771 2.924 1.00 0.00 50 THR A O 14
ATOM 19435 N N . ARG A 1 51 ? -10.630 -8.401 3.856 1.00 0.00 51 ARG A N 14
ATOM 19436 C CA . ARG A 1 51 ? -10.170 -7.036 4.081 1.00 0.00 51 ARG A CA 14
ATOM 19437 C C . ARG A 1 51 ? -9.796 -6.364 2.763 1.00 0.00 51 ARG A C 14
ATOM 19438 O O . ARG A 1 51 ? -10.251 -5.259 2.466 1.00 0.00 51 ARG A O 14
ATOM 19459 N N . VAL A 1 52 ? -8.965 -7.039 1.976 1.00 0.00 52 VAL A N 14
ATOM 19460 C CA . VAL A 1 52 ? -8.530 -6.508 0.689 1.00 0.00 52 VAL A CA 14
ATOM 19461 C C . VAL A 1 52 ? -9.680 -5.822 -0.039 1.00 0.00 52 VAL A C 14
ATOM 19462 O O . VAL A 1 52 ? -9.550 -4.688 -0.500 1.00 0.00 52 VAL A O 14
ATOM 19475 N N . LYS A 1 53 ? -10.809 -6.517 -0.139 1.00 0.00 53 LYS A N 14
ATOM 19476 C CA . LYS A 1 53 ? -11.984 -5.975 -0.810 1.00 0.00 53 LYS A CA 14
ATOM 19477 C C . LYS A 1 53 ? -12.327 -4.589 -0.272 1.00 0.00 53 LYS A C 14
ATOM 19478 O O . LYS A 1 53 ? -12.743 -3.708 -1.024 1.00 0.00 53 LYS A O 14
ATOM 19497 N N . GLN A 1 54 ? -12.149 -4.405 1.032 1.00 0.00 54 GLN A N 14
ATOM 19498 C CA . GLN A 1 54 ? -12.439 -3.125 1.669 1.00 0.00 54 GLN A CA 14
ATOM 19499 C C . GLN A 1 54 ? -11.495 -2.039 1.163 1.00 0.00 54 GLN A C 14
ATOM 19500 O O . GLN A 1 54 ? -11.888 -0.881 1.018 1.00 0.00 54 GLN A O 14
ATOM 19514 N N . ILE A 1 55 ? -10.251 -2.421 0.897 1.00 0.00 55 ILE A N 14
ATOM 19515 C CA . ILE A 1 55 ? -9.252 -1.479 0.407 1.00 0.00 55 ILE A CA 14
ATOM 19516 C C . ILE A 1 55 ? -9.652 -0.909 -0.950 1.00 0.00 55 ILE A C 14
ATOM 19517 O O . ILE A 1 55 ? -9.421 0.266 -1.234 1.00 0.00 55 ILE A O 14
ATOM 19533 N N . ALA A 1 56 ? -10.257 -1.749 -1.784 1.00 0.00 56 ALA A N 14
ATOM 19534 C CA . ALA A 1 56 ? -10.693 -1.329 -3.109 1.00 0.00 56 ALA A CA 14
ATOM 19535 C C . ALA A 1 56 ? -11.903 -0.404 -3.021 1.00 0.00 56 ALA A C 14
ATOM 19536 O O . ALA A 1 56 ? -11.857 0.740 -3.475 1.00 0.00 56 ALA A O 14
ATOM 19543 N N . LYS A 1 57 ? -12.984 -0.906 -2.434 1.00 0.00 57 LYS A N 14
ATOM 19544 C CA . LYS A 1 57 ? -14.207 -0.125 -2.285 1.00 0.00 57 LYS A CA 14
ATOM 19545 C C . LYS A 1 57 ? -13.907 1.248 -1.692 1.00 0.00 57 LYS A C 14
ATOM 19546 O O . LYS A 1 57 ? -14.360 2.270 -2.207 1.00 0.00 57 LYS A O 14
ATOM 19565 N N . LEU A 1 58 ? -13.139 1.263 -0.608 1.00 0.00 58 LEU A N 14
ATOM 19566 C CA . LEU A 1 58 ? -12.777 2.511 0.055 1.00 0.00 58 LEU A CA 14
ATOM 19567 C C . LEU A 1 58 ? -11.961 3.404 -0.874 1.00 0.00 58 LEU A C 14
ATOM 19568 O O . LEU A 1 58 ? -12.226 4.601 -0.992 1.00 0.00 58 LEU A O 14
ATOM 19584 N N . TRP A 1 59 ? -10.969 2.815 -1.533 1.00 0.00 59 TRP A N 14
ATOM 19585 C CA . TRP A 1 59 ? -10.116 3.557 -2.454 1.00 0.00 59 TRP A CA 14
ATOM 19586 C C . TRP A 1 59 ? -10.940 4.191 -3.569 1.00 0.00 59 TRP A C 14
ATOM 19587 O O . TRP A 1 59 ? -10.730 5.351 -3.925 1.00 0.00 59 TRP A O 14
ATOM 19608 N N . ARG A 1 60 ? -11.878 3.424 -4.115 1.00 0.00 60 ARG A N 14
ATOM 19609 C CA . ARG A 1 60 ? -12.733 3.912 -5.191 1.00 0.00 60 ARG A CA 14
ATOM 19610 C C . ARG A 1 60 ? -13.586 5.085 -4.717 1.00 0.00 60 ARG A C 14
ATOM 19611 O O . ARG A 1 60 ? -13.753 6.074 -5.431 1.00 0.00 60 ARG A O 14
ATOM 19632 N N . LYS A 1 61 ? -14.126 4.967 -3.509 1.00 0.00 61 LYS A N 14
ATOM 19633 C CA . LYS A 1 61 ? -14.962 6.017 -2.938 1.00 0.00 61 LYS A CA 14
ATOM 19634 C C . LYS A 1 61 ? -14.218 7.348 -2.908 1.00 0.00 61 LYS A C 14
ATOM 19635 O O . LYS A 1 61 ? -14.796 8.399 -3.186 1.00 0.00 61 LYS A O 14
ATOM 19654 N N . ALA A 1 62 ? -12.934 7.296 -2.569 1.00 0.00 62 ALA A N 14
ATOM 19655 C CA . ALA A 1 62 ? -12.111 8.498 -2.506 1.00 0.00 62 ALA A CA 14
ATOM 19656 C C . ALA A 1 62 ? -12.021 9.173 -3.870 1.00 0.00 62 ALA A C 14
ATOM 19657 O O . ALA A 1 62 ? -11.861 8.508 -4.893 1.00 0.00 62 ALA A O 14
ATOM 19664 N N . SER A 1 63 ? -12.124 10.498 -3.877 1.00 0.00 63 SER A N 14
ATOM 19665 C CA . SER A 1 63 ? -12.058 11.264 -5.117 1.00 0.00 63 SER A CA 14
ATOM 19666 C C . SER A 1 63 ? -10.614 11.419 -5.583 1.00 0.00 63 SER A C 14
ATOM 19667 O O . SER A 1 63 ? -9.676 11.248 -4.804 1.00 0.00 63 SER A O 14
ATOM 19675 N N . SER A 1 64 ? -10.443 11.745 -6.860 1.00 0.00 64 SER A N 14
ATOM 19676 C CA . SER A 1 64 ? -9.113 11.920 -7.433 1.00 0.00 64 SER A CA 14
ATOM 19677 C C . SER A 1 64 ? -8.288 12.898 -6.603 1.00 0.00 64 SER A C 14
ATOM 19678 O O . SER A 1 64 ? -7.176 12.584 -6.180 1.00 0.00 64 SER A O 14
ATOM 19686 N N . GLN A 1 65 ? -8.843 14.084 -6.373 1.00 0.00 65 GLN A N 14
ATOM 19687 C CA . GLN A 1 65 ? -8.158 15.109 -5.594 1.00 0.00 65 GLN A CA 14
ATOM 19688 C C . GLN A 1 65 ? -7.697 14.554 -4.250 1.00 0.00 65 GLN A C 14
ATOM 19689 O O . GLN A 1 65 ? -6.804 15.110 -3.613 1.00 0.00 65 GLN A O 14
ATOM 19703 N N . GLU A 1 66 ? -8.314 13.455 -3.827 1.00 0.00 66 GLU A N 14
ATOM 19704 C CA . GLU A 1 66 ? -7.967 12.826 -2.558 1.00 0.00 66 GLU A CA 14
ATOM 19705 C C . GLU A 1 66 ? -6.809 11.848 -2.734 1.00 0.00 66 GLU A C 14
ATOM 19706 O O . GLU A 1 66 ? -5.934 11.744 -1.874 1.00 0.00 66 GLU A O 14
ATOM 19718 N N . ARG A 1 67 ? -6.812 11.133 -3.854 1.00 0.00 67 ARG A N 14
ATOM 19719 C CA . ARG A 1 67 ? -5.763 10.161 -4.143 1.00 0.00 67 ARG A CA 14
ATOM 19720 C C . ARG A 1 67 ? -4.498 10.858 -4.636 1.00 0.00 67 ARG A C 14
ATOM 19721 O O . ARG A 1 67 ? -3.403 10.300 -4.565 1.00 0.00 67 ARG A O 14
ATOM 19742 N N . ALA A 1 68 ? -4.657 12.079 -5.135 1.00 0.00 68 ALA A N 14
ATOM 19743 C CA . ALA A 1 68 ? -3.528 12.852 -5.638 1.00 0.00 68 ALA A CA 14
ATOM 19744 C C . ALA A 1 68 ? -2.263 12.557 -4.840 1.00 0.00 68 ALA A C 14
ATOM 19745 O O . ALA A 1 68 ? -1.248 12.116 -5.380 1.00 0.00 68 ALA A O 14
ATOM 19752 N N . PRO A 1 69 ? -2.321 12.807 -3.524 1.00 0.00 69 PRO A N 14
ATOM 19753 C CA . PRO A 1 69 ? -1.187 12.576 -2.624 1.00 0.00 69 PRO A CA 14
ATOM 19754 C C . PRO A 1 69 ? -0.894 11.092 -2.429 1.00 0.00 69 PRO A C 14
ATOM 19755 O O . PRO A 1 69 ? 0.243 10.648 -2.586 1.00 0.00 69 PRO A O 14
ATOM 19766 N N . TYR A 1 70 ? -1.927 10.330 -2.086 1.00 0.00 70 TYR A N 14
ATOM 19767 C CA . TYR A 1 70 ? -1.780 8.896 -1.868 1.00 0.00 70 TYR A CA 14
ATOM 19768 C C . TYR A 1 70 ? -1.275 8.202 -3.130 1.00 0.00 70 TYR A C 14
ATOM 19769 O O . TYR A 1 70 ? -0.818 7.060 -3.084 1.00 0.00 70 TYR A O 14
ATOM 19787 N N . VAL A 1 71 ? -1.360 8.902 -4.257 1.00 0.00 71 VAL A N 14
ATOM 19788 C CA . VAL A 1 71 ? -0.911 8.356 -5.531 1.00 0.00 71 VAL A CA 14
ATOM 19789 C C . VAL A 1 71 ? 0.586 8.571 -5.725 1.00 0.00 71 VAL A C 14
ATOM 19790 O O . VAL A 1 71 ? 1.285 7.703 -6.246 1.00 0.00 71 VAL A O 14
ATOM 19803 N N . GLN A 1 72 ? 1.071 9.734 -5.300 1.00 0.00 72 GLN A N 14
ATOM 19804 C CA . GLN A 1 72 ? 2.485 10.063 -5.426 1.00 0.00 72 GLN A CA 14
ATOM 19805 C C . GLN A 1 72 ? 3.286 9.478 -4.268 1.00 0.00 72 GLN A C 14
ATOM 19806 O O . GLN A 1 72 ? 4.348 8.887 -4.468 1.00 0.00 72 GLN A O 14
ATOM 19820 N N . LYS A 1 73 ? 2.772 9.647 -3.054 1.00 0.00 73 LYS A N 14
ATOM 19821 C CA . LYS A 1 73 ? 3.438 9.135 -1.862 1.00 0.00 73 LYS A CA 14
ATOM 19822 C C . LYS A 1 73 ? 3.829 7.672 -2.043 1.00 0.00 73 LYS A C 14
ATOM 19823 O O . LYS A 1 73 ? 4.935 7.267 -1.685 1.00 0.00 73 LYS A O 14
ATOM 19842 N N . ALA A 1 74 ? 2.916 6.885 -2.603 1.00 0.00 74 ALA A N 14
ATOM 19843 C CA . ALA A 1 74 ? 3.168 5.468 -2.834 1.00 0.00 74 ALA A CA 14
ATOM 19844 C C . ALA A 1 74 ? 4.426 5.264 -3.672 1.00 0.00 74 ALA A C 14
ATOM 19845 O O . ALA A 1 74 ? 5.253 4.404 -3.367 1.00 0.00 74 ALA A O 14
ATOM 19852 N N . ARG A 1 75 ? 4.563 6.058 -4.728 1.00 0.00 75 ARG A N 14
ATOM 19853 C CA . ARG A 1 75 ? 5.720 5.963 -5.611 1.00 0.00 75 ARG A CA 14
ATOM 19854 C C . ARG A 1 75 ? 6.997 6.364 -4.879 1.00 0.00 75 ARG A C 14
ATOM 19855 O O . ARG A 1 75 ? 7.997 5.647 -4.916 1.00 0.00 75 ARG A O 14
ATOM 19876 N N . ASP A 1 76 ? 6.956 7.513 -4.214 1.00 0.00 76 ASP A N 14
ATOM 19877 C CA . ASP A 1 76 ? 8.109 8.010 -3.473 1.00 0.00 76 ASP A CA 14
ATOM 19878 C C . ASP A 1 76 ? 8.523 7.022 -2.387 1.00 0.00 76 ASP A C 14
ATOM 19879 O O . ASP A 1 76 ? 9.709 6.864 -2.097 1.00 0.00 76 ASP A O 14
ATOM 19888 N N . ASN A 1 77 ? 7.538 6.360 -1.789 1.00 0.00 77 ASN A N 14
ATOM 19889 C CA . ASN A 1 77 ? 7.800 5.388 -0.733 1.00 0.00 77 ASN A CA 14
ATOM 19890 C C . ASN A 1 77 ? 8.741 4.292 -1.224 1.00 0.00 77 ASN A C 14
ATOM 19891 O O . ASN A 1 77 ? 9.610 3.829 -0.486 1.00 0.00 77 ASN A O 14
ATOM 19902 N N . ARG A 1 78 ? 8.561 3.883 -2.476 1.00 0.00 78 ARG A N 14
ATOM 19903 C CA . ARG A 1 78 ? 9.393 2.841 -3.066 1.00 0.00 78 ARG A CA 14
ATOM 19904 C C . ARG A 1 78 ? 10.854 3.277 -3.118 1.00 0.00 78 ARG A C 14
ATOM 19905 O O . ARG A 1 78 ? 11.762 2.456 -2.988 1.00 0.00 78 ARG A O 14
ATOM 19926 N N . ALA A 1 79 ? 11.073 4.573 -3.311 1.00 0.00 79 ALA A N 14
ATOM 19927 C CA . ALA A 1 79 ? 12.423 5.118 -3.379 1.00 0.00 79 ALA A CA 14
ATOM 19928 C C . ALA A 1 79 ? 13.109 5.058 -2.019 1.00 0.00 79 ALA A C 14
ATOM 19929 O O . ALA A 1 79 ? 14.261 4.639 -1.913 1.00 0.00 79 ALA A O 14
ATOM 19936 N N . ALA A 1 80 ? 12.394 5.479 -0.981 1.00 0.00 80 ALA A N 14
ATOM 19937 C CA . ALA A 1 80 ? 12.934 5.471 0.373 1.00 0.00 80 ALA A CA 14
ATOM 19938 C C . ALA A 1 80 ? 13.492 4.098 0.733 1.00 0.00 80 ALA A C 14
ATOM 19939 O O . ALA A 1 80 ? 14.556 3.989 1.343 1.00 0.00 80 ALA A O 14
ATOM 19946 N N . LEU A 1 81 ? 12.766 3.052 0.353 1.00 0.00 81 LEU A N 14
ATOM 19947 C CA . LEU A 1 81 ? 13.189 1.685 0.637 1.00 0.00 81 LEU A CA 14
ATOM 19948 C C . LEU A 1 81 ? 14.630 1.456 0.192 1.00 0.00 81 LEU A C 14
ATOM 19949 O O . LEU A 1 81 ? 15.489 1.097 0.998 1.00 0.00 81 LEU A O 14
ATOM 19965 N N . ARG A 1 82 ? 14.887 1.669 -1.094 1.00 0.00 82 ARG A N 14
ATOM 19966 C CA . ARG A 1 82 ? 16.225 1.487 -1.646 1.00 0.00 82 ARG A CA 14
ATOM 19967 C C . ARG A 1 82 ? 17.272 2.168 -0.768 1.00 0.00 82 ARG A C 14
ATOM 19968 O O . ARG A 1 82 ? 18.419 1.725 -0.697 1.00 0.00 82 ARG A O 14
ATOM 19989 N N . ILE A 1 83 ? 16.869 3.245 -0.103 1.00 0.00 83 ILE A N 14
ATOM 19990 C CA . ILE A 1 83 ? 17.772 3.985 0.769 1.00 0.00 83 ILE A CA 14
ATOM 19991 C C . ILE A 1 83 ? 18.234 3.125 1.940 1.00 0.00 83 ILE A C 14
ATOM 19992 O O . ILE A 1 83 ? 19.430 3.002 2.199 1.00 0.00 83 ILE A O 14
ATOM 20008 N N . ASN A 1 84 ? 17.276 2.529 2.644 1.00 0.00 84 ASN A N 14
ATOM 20009 C CA . ASN A 1 84 ? 17.585 1.678 3.787 1.00 0.00 84 ASN A CA 14
ATOM 20010 C C . ASN A 1 84 ? 17.627 0.210 3.377 1.00 0.00 84 ASN A C 14
ATOM 20011 O O . ASN A 1 84 ? 16.589 -0.415 3.157 1.00 0.00 84 ASN A O 14
ATOM 20022 N N . LYS A 1 85 ? 18.834 -0.337 3.275 1.00 0.00 85 LYS A N 14
ATOM 20023 C CA . LYS A 1 85 ? 19.013 -1.732 2.893 1.00 0.00 85 LYS A CA 14
ATOM 20024 C C . LYS A 1 85 ? 18.640 -2.663 4.042 1.00 0.00 85 LYS A C 14
ATOM 20025 O O . LYS A 1 85 ? 19.366 -2.766 5.031 1.00 0.00 85 LYS A O 14
ATOM 20044 N N . VAL A 1 86 ? 17.505 -3.341 3.905 1.00 0.00 86 VAL A N 14
ATOM 20045 C CA . VAL A 1 86 ? 17.038 -4.266 4.931 1.00 0.00 86 VAL A CA 14
ATOM 20046 C C . VAL A 1 86 ? 17.28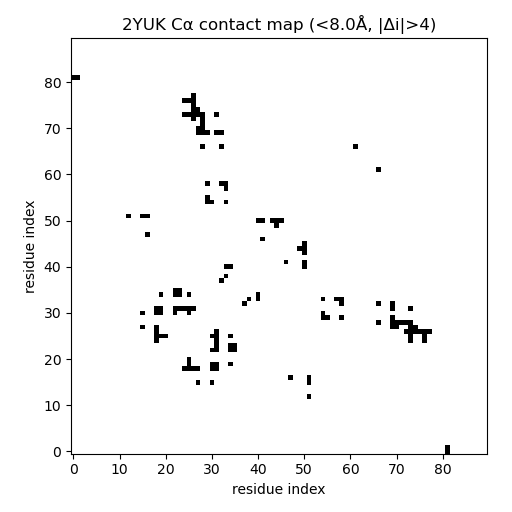5 -5.713 4.520 1.00 0.00 86 VAL A C 14
ATOM 20047 O O . VAL A 1 86 ? 16.456 -6.588 4.767 1.00 0.00 86 VAL A O 14
ATOM 20060 N N . GLN A 1 87 ? 18.431 -5.956 3.892 1.00 0.00 87 GLN A N 14
ATOM 20061 C CA . GLN A 1 87 ? 18.787 -7.298 3.447 1.00 0.00 87 GLN A CA 14
ATOM 20062 C C . GLN A 1 87 ? 20.270 -7.381 3.099 1.00 0.00 87 GLN A C 14
ATOM 20063 O O . GLN A 1 87 ? 20.881 -6.388 2.707 1.00 0.00 87 GLN A O 14
ATOM 20077 N N . MET A 1 88 ? 20.842 -8.571 3.247 1.00 0.00 88 MET A N 14
ATOM 20078 C CA . MET A 1 88 ? 22.253 -8.783 2.947 1.00 0.00 88 MET A CA 14
ATOM 20079 C C . MET A 1 88 ? 22.478 -8.903 1.444 1.00 0.00 88 MET A C 14
ATOM 20080 O O . MET A 1 88 ? 23.076 -9.870 0.971 1.00 0.00 88 MET A O 14
ATOM 20094 N N . SER A 1 89 ? 21.995 -7.916 0.696 1.00 0.00 89 SER A N 14
ATOM 20095 C CA . SER A 1 89 ? 22.139 -7.914 -0.755 1.00 0.00 89 SER A CA 14
ATOM 20096 C C . SER A 1 89 ? 22.026 -6.498 -1.310 1.00 0.00 89 SER A C 14
ATOM 20097 O O . SER A 1 89 ? 21.091 -5.766 -0.988 1.00 0.00 89 SER A O 14
ATOM 20105 N N . ASN A 1 90 ? 22.986 -6.118 -2.147 1.00 0.00 90 ASN A N 14
ATOM 20106 C CA . ASN A 1 90 ? 22.995 -4.789 -2.747 1.00 0.00 90 ASN A CA 14
ATOM 20107 C C . ASN A 1 90 ? 21.908 -4.665 -3.810 1.00 0.00 90 ASN A C 14
ATOM 20108 O O . ASN A 1 90 ? 22.051 -5.177 -4.920 1.00 0.00 90 ASN A O 14
ATOM 20119 N N . GLY A 1 1 ? 10.352 13.373 -15.701 1.00 0.00 1 GLY A N 15
ATOM 20120 C CA . GLY A 1 1 ? 10.746 11.990 -15.897 1.00 0.00 1 GLY A CA 15
ATOM 20121 C C . GLY A 1 1 ? 9.556 11.053 -15.971 1.00 0.00 1 GLY A C 15
ATOM 20122 O O . GLY A 1 1 ? 8.884 10.813 -14.968 1.00 0.00 1 GLY A O 15
ATOM 20126 N N . SER A 1 2 ? 9.295 10.523 -17.162 1.00 0.00 2 SER A N 15
ATOM 20127 C CA . SER A 1 2 ? 8.175 9.612 -17.364 1.00 0.00 2 SER A CA 15
ATOM 20128 C C . SER A 1 2 ? 8.646 8.303 -17.990 1.00 0.00 2 SER A C 15
ATOM 20129 O O . SER A 1 2 ? 8.725 8.180 -19.212 1.00 0.00 2 SER A O 15
ATOM 20137 N N . SER A 1 3 ? 8.958 7.327 -17.143 1.00 0.00 3 SER A N 15
ATOM 20138 C CA . SER A 1 3 ? 9.425 6.028 -17.612 1.00 0.00 3 SER A CA 15
ATOM 20139 C C . SER A 1 3 ? 8.663 4.897 -16.928 1.00 0.00 3 SER A C 15
ATOM 20140 O O . SER A 1 3 ? 8.251 5.020 -15.775 1.00 0.00 3 SER A O 15
ATOM 20148 N N . GLY A 1 4 ? 8.480 3.795 -17.648 1.00 0.00 4 GLY A N 15
ATOM 20149 C CA . GLY A 1 4 ? 7.768 2.657 -17.095 1.00 0.00 4 GLY A CA 15
ATOM 20150 C C . GLY A 1 4 ? 7.106 1.812 -18.165 1.00 0.00 4 GLY A C 15
ATOM 20151 O O . GLY A 1 4 ? 7.426 1.932 -19.347 1.00 0.00 4 GLY A O 15
ATOM 20155 N N . SER A 1 5 ? 6.180 0.954 -17.749 1.00 0.00 5 SER A N 15
ATOM 20156 C CA . SER A 1 5 ? 5.474 0.081 -18.680 1.00 0.00 5 SER A CA 15
ATOM 20157 C C . SER A 1 5 ? 4.011 0.494 -18.809 1.00 0.00 5 SER A C 15
ATOM 20158 O O . SER A 1 5 ? 3.485 0.620 -19.915 1.00 0.00 5 SER A O 15
ATOM 20166 N N . SER A 1 6 ? 3.359 0.703 -17.670 1.00 0.00 6 SER A N 15
ATOM 20167 C CA . SER A 1 6 ? 1.955 1.098 -17.654 1.00 0.00 6 SER A CA 15
ATOM 20168 C C . SER A 1 6 ? 1.610 1.826 -16.359 1.00 0.00 6 SER A C 15
ATOM 20169 O O . SER A 1 6 ? 1.596 1.230 -15.283 1.00 0.00 6 SER A O 15
ATOM 20177 N N . GLY A 1 7 ? 1.333 3.122 -16.472 1.00 0.00 7 GLY A N 15
ATOM 20178 C CA . GLY A 1 7 ? 0.992 3.912 -15.303 1.00 0.00 7 GLY A CA 15
ATOM 20179 C C . GLY A 1 7 ? 0.067 3.175 -14.355 1.00 0.00 7 GLY A C 15
ATOM 20180 O O . GLY A 1 7 ? 0.231 3.245 -13.138 1.00 0.00 7 GLY A O 15
ATOM 20184 N N . ASN A 1 8 ? -0.910 2.468 -14.914 1.00 0.00 8 ASN A N 15
ATOM 20185 C CA . ASN A 1 8 ? -1.867 1.718 -14.110 1.00 0.00 8 ASN A CA 15
ATOM 20186 C C . ASN A 1 8 ? -1.166 0.627 -13.306 1.00 0.00 8 ASN A C 15
ATOM 20187 O O . ASN A 1 8 ? -0.022 0.272 -13.590 1.00 0.00 8 ASN A O 15
ATOM 20198 N N . ALA A 1 9 ? -1.859 0.100 -12.303 1.00 0.00 9 ALA A N 15
ATOM 20199 C CA . ALA A 1 9 ? -1.304 -0.952 -11.460 1.00 0.00 9 ALA A CA 15
ATOM 20200 C C . ALA A 1 9 ? -2.203 -2.184 -11.455 1.00 0.00 9 ALA A C 15
ATOM 20201 O O . ALA A 1 9 ? -3.402 -2.087 -11.192 1.00 0.00 9 ALA A O 15
ATOM 20208 N N . GLN A 1 10 ? -1.617 -3.340 -11.748 1.00 0.00 10 GLN A N 15
ATOM 20209 C CA . GLN A 1 10 ? -2.367 -4.590 -11.779 1.00 0.00 10 GLN A CA 15
ATOM 20210 C C . GLN A 1 10 ? -3.135 -4.796 -10.477 1.00 0.00 10 GLN A C 15
ATOM 20211 O O . GLN A 1 10 ? -2.906 -4.093 -9.492 1.00 0.00 10 GLN A O 15
ATOM 20225 N N . ARG A 1 11 ? -4.046 -5.764 -10.480 1.00 0.00 11 ARG A N 15
ATOM 20226 C CA . ARG A 1 11 ? -4.848 -6.061 -9.299 1.00 0.00 11 ARG A CA 15
ATOM 20227 C C . ARG A 1 11 ? -4.146 -7.082 -8.408 1.00 0.00 11 ARG A C 15
ATOM 20228 O O . ARG A 1 11 ? -4.795 -7.851 -7.699 1.00 0.00 11 ARG A O 15
ATOM 20249 N N . SER A 1 12 ? -2.818 -7.082 -8.450 1.00 0.00 12 SER A N 15
ATOM 20250 C CA . SER A 1 12 ? -2.028 -8.010 -7.649 1.00 0.00 12 SER A CA 15
ATOM 20251 C C . SER A 1 12 ? -2.249 -7.768 -6.160 1.00 0.00 12 SER A C 15
ATOM 20252 O O . SER A 1 12 ? -2.014 -6.669 -5.655 1.00 0.00 12 SER A O 15
ATOM 20260 N N . THR A 1 13 ? -2.704 -8.802 -5.459 1.00 0.00 13 THR A N 15
ATOM 20261 C CA . THR A 1 13 ? -2.959 -8.703 -4.028 1.00 0.00 13 THR A CA 15
ATOM 20262 C C . THR A 1 13 ? -1.764 -9.197 -3.221 1.00 0.00 13 THR A C 15
ATOM 20263 O O . THR A 1 13 ? -1.396 -8.600 -2.208 1.00 0.00 13 THR A O 15
ATOM 20274 N N . LEU A 1 14 ? -1.160 -10.289 -3.675 1.00 0.00 14 LEU A N 15
ATOM 20275 C CA . LEU A 1 14 ? -0.004 -10.863 -2.995 1.00 0.00 14 LEU A CA 15
ATOM 20276 C C . LEU A 1 14 ? 0.930 -9.768 -2.490 1.00 0.00 14 LEU A C 15
ATOM 20277 O O . LEU A 1 14 ? 1.656 -9.957 -1.514 1.00 0.00 14 LEU A O 15
ATOM 20293 N N . LYS A 1 15 ? 0.906 -8.622 -3.161 1.00 0.00 15 LYS A N 15
ATOM 20294 C CA . LYS A 1 15 ? 1.747 -7.494 -2.779 1.00 0.00 15 LYS A CA 15
ATOM 20295 C C . LYS A 1 15 ? 1.083 -6.665 -1.685 1.00 0.00 15 LYS A C 15
ATOM 20296 O O . LYS A 1 15 ? 1.664 -6.444 -0.622 1.00 0.00 15 LYS A O 15
ATOM 20315 N N . TRP A 1 16 ? -0.136 -6.211 -1.951 1.00 0.00 16 TRP A N 15
ATOM 20316 C CA . TRP A 1 16 ? -0.880 -5.407 -0.987 1.00 0.00 16 TRP A CA 15
ATOM 20317 C C . TRP A 1 16 ? -0.669 -5.925 0.431 1.00 0.00 16 TRP A C 15
ATOM 20318 O O . TRP A 1 16 ? -0.298 -5.169 1.328 1.00 0.00 16 TRP A O 15
ATOM 20339 N N . GLU A 1 17 ? -0.907 -7.219 0.626 1.00 0.00 17 GLU A N 15
ATOM 20340 C CA . GLU A 1 17 ? -0.743 -7.836 1.937 1.00 0.00 17 GLU A CA 15
ATOM 20341 C C . GLU A 1 17 ? 0.571 -7.404 2.581 1.00 0.00 17 GLU A C 15
ATOM 20342 O O . GLU A 1 17 ? 0.636 -7.164 3.787 1.00 0.00 17 GLU A O 15
ATOM 20354 N N . LYS A 1 18 ? 1.618 -7.307 1.768 1.00 0.00 18 LYS A N 15
ATOM 20355 C CA . LYS A 1 18 ? 2.931 -6.903 2.256 1.00 0.00 18 LYS A CA 15
ATOM 20356 C C . LYS A 1 18 ? 2.933 -5.432 2.659 1.00 0.00 18 LYS A C 15
ATOM 20357 O O . LYS A 1 18 ? 3.224 -5.094 3.806 1.00 0.00 18 LYS A O 15
ATOM 20376 N N . GLU A 1 19 ? 2.606 -4.562 1.709 1.00 0.00 19 GLU A N 15
ATOM 20377 C CA . GLU A 1 19 ? 2.570 -3.127 1.967 1.00 0.00 19 GLU A CA 15
ATOM 20378 C C . GLU A 1 19 ? 1.676 -2.812 3.163 1.00 0.00 19 GLU A C 15
ATOM 20379 O O . GLU A 1 19 ? 1.892 -1.827 3.868 1.00 0.00 19 GLU A O 15
ATOM 20391 N N . GLU A 1 20 ? 0.673 -3.655 3.383 1.00 0.00 20 GLU A N 15
ATOM 20392 C CA . GLU A 1 20 ? -0.255 -3.465 4.492 1.00 0.00 20 GLU A CA 15
ATOM 20393 C C . GLU A 1 20 ? 0.485 -3.470 5.826 1.00 0.00 20 GLU A C 15
ATOM 20394 O O . GLU A 1 20 ? 0.000 -2.929 6.819 1.00 0.00 20 GLU A O 15
ATOM 20406 N N . ALA A 1 21 ? 1.663 -4.085 5.841 1.00 0.00 21 ALA A N 15
ATOM 20407 C CA . ALA A 1 21 ? 2.471 -4.160 7.052 1.00 0.00 21 ALA A CA 15
ATOM 20408 C C . ALA A 1 21 ? 3.310 -2.899 7.231 1.00 0.00 21 ALA A C 15
ATOM 20409 O O . ALA A 1 21 ? 3.645 -2.518 8.353 1.00 0.00 21 ALA A O 15
ATOM 20416 N N . LEU A 1 22 ? 3.648 -2.256 6.118 1.00 0.00 22 LEU A N 15
ATOM 20417 C CA . LEU A 1 22 ? 4.449 -1.038 6.152 1.00 0.00 22 LEU A CA 15
ATOM 20418 C C . LEU A 1 22 ? 3.613 0.151 6.617 1.00 0.00 22 LEU A C 15
ATOM 20419 O O . LEU A 1 22 ? 4.151 1.193 6.988 1.00 0.00 22 LEU A O 15
ATOM 20435 N N . GLY A 1 23 ? 2.294 -0.015 6.596 1.00 0.00 23 GLY A N 15
ATOM 20436 C CA . GLY A 1 23 ? 1.406 1.051 7.020 1.00 0.00 23 GLY A CA 15
ATOM 20437 C C . GLY A 1 23 ? 1.625 2.332 6.240 1.00 0.00 23 GLY A C 15
ATOM 20438 O O . GLY A 1 23 ? 1.418 2.371 5.028 1.00 0.00 23 GLY A O 15
ATOM 20442 N N . GLU A 1 24 ? 2.043 3.384 6.938 1.00 0.00 24 GLU A N 15
ATOM 20443 C CA . GLU A 1 24 ? 2.287 4.673 6.303 1.00 0.00 24 GLU A CA 15
ATOM 20444 C C . GLU A 1 24 ? 3.404 4.567 5.268 1.00 0.00 24 GLU A C 15
ATOM 20445 O O . GLU A 1 24 ? 3.642 5.499 4.500 1.00 0.00 24 GLU A O 15
ATOM 20457 N N . MET A 1 25 ? 4.084 3.426 5.255 1.00 0.00 25 MET A N 15
ATOM 20458 C CA . MET A 1 25 ? 5.175 3.198 4.315 1.00 0.00 25 MET A CA 15
ATOM 20459 C C . MET A 1 25 ? 4.681 2.451 3.080 1.00 0.00 25 MET A C 15
ATOM 20460 O O . MET A 1 25 ? 5.420 2.277 2.112 1.00 0.00 25 MET A O 15
ATOM 20474 N N . ALA A 1 26 ? 3.428 2.011 3.122 1.00 0.00 26 ALA A N 15
ATOM 20475 C CA . ALA A 1 26 ? 2.835 1.285 2.006 1.00 0.00 26 ALA A CA 15
ATOM 20476 C C . ALA A 1 26 ? 3.295 1.860 0.671 1.00 0.00 26 ALA A C 15
ATOM 20477 O O . ALA A 1 26 ? 3.164 3.059 0.421 1.00 0.00 26 ALA A O 15
ATOM 20484 N N . THR A 1 27 ? 3.835 0.998 -0.186 1.00 0.00 27 THR A N 15
ATOM 20485 C CA . THR A 1 27 ? 4.315 1.421 -1.495 1.00 0.00 27 THR A CA 15
ATOM 20486 C C . THR A 1 27 ? 3.183 1.447 -2.515 1.00 0.00 27 THR A C 15
ATOM 20487 O O . THR A 1 27 ? 3.421 1.504 -3.721 1.00 0.00 27 THR A O 15
ATOM 20498 N N . VAL A 1 28 ? 1.949 1.405 -2.023 1.00 0.00 28 VAL A N 15
ATOM 20499 C CA . VAL A 1 28 ? 0.778 1.425 -2.892 1.00 0.00 28 VAL A CA 15
ATOM 20500 C C . VAL A 1 28 ? -0.115 2.622 -2.584 1.00 0.00 28 VAL A C 15
ATOM 20501 O O . VAL A 1 28 ? -0.034 3.207 -1.504 1.00 0.00 28 VAL A O 15
ATOM 20514 N N . ALA A 1 29 ? -0.966 2.979 -3.539 1.00 0.00 29 ALA A N 15
ATOM 20515 C CA . ALA A 1 29 ? -1.876 4.105 -3.369 1.00 0.00 29 ALA A CA 15
ATOM 20516 C C . ALA A 1 29 ? -2.997 3.762 -2.393 1.00 0.00 29 ALA A C 15
ATOM 20517 O O . ALA A 1 29 ? -3.176 4.413 -1.364 1.00 0.00 29 ALA A O 15
ATOM 20524 N N . PRO A 1 30 ? -3.770 2.717 -2.722 1.00 0.00 30 PRO A N 15
ATOM 20525 C CA . PRO A 1 30 ? -4.887 2.265 -1.887 1.00 0.00 30 PRO A CA 15
ATOM 20526 C C . PRO A 1 30 ? -4.415 1.631 -0.582 1.00 0.00 30 PRO A C 15
ATOM 20527 O O . PRO A 1 30 ? -4.874 1.999 0.499 1.00 0.00 30 PRO A O 15
ATOM 20538 N N . VAL A 1 31 ? -3.497 0.676 -0.691 1.00 0.00 31 VAL A N 15
ATOM 20539 C CA . VAL A 1 31 ? -2.962 -0.008 0.480 1.00 0.00 31 VAL A CA 15
ATOM 20540 C C . VAL A 1 31 ? -2.394 0.987 1.486 1.00 0.00 31 VAL A C 15
ATOM 20541 O O . VAL A 1 31 ? -2.256 0.680 2.670 1.00 0.00 31 VAL A O 15
ATOM 20554 N N . LEU A 1 32 ? -2.066 2.182 1.006 1.00 0.00 32 LEU A N 15
ATOM 20555 C CA . LEU A 1 32 ? -1.512 3.225 1.863 1.00 0.00 32 LEU A CA 15
ATOM 20556 C C . LEU A 1 32 ? -2.624 4.052 2.501 1.00 0.00 32 LEU A C 15
ATOM 20557 O O . LEU A 1 32 ? -2.630 4.274 3.712 1.00 0.00 32 LEU A O 15
ATOM 20573 N N . TYR A 1 33 ? -3.563 4.505 1.678 1.00 0.00 33 TYR A N 15
ATOM 20574 C CA . TYR A 1 33 ? -4.680 5.308 2.161 1.00 0.00 33 TYR A CA 15
ATOM 20575 C C . TYR A 1 33 ? -5.321 4.668 3.389 1.00 0.00 33 TYR A C 15
ATOM 20576 O O . TYR A 1 33 ? -5.382 5.273 4.460 1.00 0.00 33 TYR A O 15
ATOM 20594 N N . THR A 1 34 ? -5.798 3.438 3.226 1.00 0.00 34 THR A N 15
ATOM 20595 C CA . THR A 1 34 ? -6.434 2.714 4.319 1.00 0.00 34 THR A CA 15
ATOM 20596 C C . THR A 1 34 ? -5.534 2.670 5.548 1.00 0.00 34 THR A C 15
ATOM 20597 O O . THR A 1 34 ? -5.952 3.028 6.648 1.00 0.00 34 THR A O 15
ATOM 20608 N N . ASN A 1 35 ? -4.295 2.230 5.353 1.00 0.00 35 ASN A N 15
ATOM 20609 C CA . ASN A 1 35 ? -3.335 2.141 6.447 1.00 0.00 35 ASN A CA 15
ATOM 20610 C C . ASN A 1 35 ? -3.413 3.374 7.341 1.00 0.00 35 ASN A C 15
ATOM 20611 O O . ASN A 1 35 ? -3.286 3.277 8.562 1.00 0.00 35 ASN A O 15
ATOM 20622 N N . ILE A 1 36 ? -3.621 4.533 6.725 1.00 0.00 36 ILE A N 15
ATOM 20623 C CA . ILE A 1 36 ? -3.718 5.784 7.466 1.00 0.00 36 ILE A CA 15
ATOM 20624 C C . ILE A 1 36 ? -5.155 6.060 7.896 1.00 0.00 36 ILE A C 15
ATOM 20625 O O . ILE A 1 36 ? -5.461 6.095 9.087 1.00 0.00 36 ILE A O 15
ATOM 20641 N N . ASN A 1 37 ? -6.033 6.253 6.917 1.00 0.00 37 ASN A N 15
ATOM 20642 C CA . ASN A 1 37 ? -7.439 6.524 7.194 1.00 0.00 37 ASN A CA 15
ATOM 20643 C C . ASN A 1 37 ? -8.026 5.460 8.115 1.00 0.00 37 ASN A C 15
ATOM 20644 O O . ASN A 1 37 ? -8.584 5.774 9.167 1.00 0.00 37 ASN A O 15
ATOM 20655 N N . PHE A 1 38 ? -7.897 4.200 7.714 1.00 0.00 38 PHE A N 15
ATOM 20656 C CA . PHE A 1 38 ? -8.415 3.089 8.504 1.00 0.00 38 PHE A CA 15
ATOM 20657 C C . PHE A 1 38 ? -7.279 2.323 9.177 1.00 0.00 38 PHE A C 15
ATOM 20658 O O . PHE A 1 38 ? -6.766 1.335 8.652 1.00 0.00 38 PHE A O 15
ATOM 20675 N N . PRO A 1 39 ? -6.876 2.791 10.368 1.00 0.00 39 PRO A N 15
ATOM 20676 C CA . PRO A 1 39 ? -5.797 2.166 11.139 1.00 0.00 39 PRO A CA 15
ATOM 20677 C C . PRO A 1 39 ? -6.197 0.806 11.699 1.00 0.00 39 PRO A C 15
ATOM 20678 O O . PRO A 1 39 ? -5.420 -0.147 11.655 1.00 0.00 39 PRO A O 15
ATOM 20689 N N . ASN A 1 40 ? -7.415 0.722 12.224 1.00 0.00 40 ASN A N 15
ATOM 20690 C CA . ASN A 1 40 ? -7.919 -0.523 12.793 1.00 0.00 40 ASN A CA 15
ATOM 20691 C C . ASN A 1 40 ? -8.511 -1.416 11.707 1.00 0.00 40 ASN A C 15
ATOM 20692 O O . ASN A 1 40 ? -9.188 -2.403 12.001 1.00 0.00 40 ASN A O 15
ATOM 20703 N N . LEU A 1 41 ? -8.253 -1.064 10.453 1.00 0.00 41 LEU A N 15
ATOM 20704 C CA . LEU A 1 41 ? -8.760 -1.834 9.322 1.00 0.00 41 LEU A CA 15
ATOM 20705 C C . LEU A 1 41 ? -8.573 -3.330 9.554 1.00 0.00 41 LEU A C 15
ATOM 20706 O O . LEU A 1 41 ? -9.482 -4.125 9.315 1.00 0.00 41 LEU A O 15
ATOM 20722 N N . LYS A 1 42 ? -7.389 -3.707 10.025 1.00 0.00 42 LYS A N 15
ATOM 20723 C CA . LYS A 1 42 ? -7.082 -5.107 10.293 1.00 0.00 42 LYS A CA 15
ATOM 20724 C C . LYS A 1 42 ? -8.112 -5.718 11.238 1.00 0.00 42 LYS A C 15
ATOM 20725 O O . LYS A 1 42 ? -8.461 -6.891 11.115 1.00 0.00 42 LYS A O 15
ATOM 20744 N N . GLU A 1 43 ? -8.594 -4.914 12.181 1.00 0.00 43 GLU A N 15
ATOM 20745 C CA . GLU A 1 43 ? -9.584 -5.377 13.146 1.00 0.00 43 GLU A CA 15
ATOM 20746 C C . GLU A 1 43 ? -10.945 -5.564 12.481 1.00 0.00 43 GLU A C 15
ATOM 20747 O O . GLU A 1 43 ? -11.540 -6.639 12.555 1.00 0.00 43 GLU A O 15
ATOM 20759 N N . GLU A 1 44 ? -11.431 -4.511 11.833 1.00 0.00 44 GLU A N 15
ATOM 20760 C CA . GLU A 1 44 ? -12.722 -4.559 11.156 1.00 0.00 44 GLU A CA 15
ATOM 20761 C C . GLU A 1 44 ? -12.790 -5.745 10.199 1.00 0.00 44 GLU A C 15
ATOM 20762 O O . GLU A 1 44 ? -13.829 -6.394 10.069 1.00 0.00 44 GLU A O 15
ATOM 20774 N N . PHE A 1 45 ? -11.676 -6.023 9.530 1.00 0.00 45 PHE A N 15
ATOM 20775 C CA . PHE A 1 45 ? -11.609 -7.130 8.582 1.00 0.00 45 PHE A CA 15
ATOM 20776 C C . PHE A 1 45 ? -10.330 -7.938 8.781 1.00 0.00 45 PHE A C 15
ATOM 20777 O O . PHE A 1 45 ? -9.274 -7.621 8.233 1.00 0.00 45 PHE A O 15
ATOM 20794 N N . PRO A 1 46 ? -10.426 -9.009 9.583 1.00 0.00 46 PRO A N 15
ATOM 20795 C CA . PRO A 1 46 ? -9.287 -9.885 9.872 1.00 0.00 46 PRO A CA 15
ATOM 20796 C C . PRO A 1 46 ? -8.867 -10.709 8.660 1.00 0.00 46 PRO A C 15
ATOM 20797 O O . PRO A 1 46 ? -7.692 -10.736 8.293 1.00 0.00 46 PRO A O 15
ATOM 20808 N N . ASP A 1 47 ? -9.833 -11.379 8.042 1.00 0.00 47 ASP A N 15
ATOM 20809 C CA . ASP A 1 47 ? -9.563 -12.203 6.869 1.00 0.00 47 ASP A CA 15
ATOM 20810 C C . ASP A 1 47 ? -9.148 -11.339 5.682 1.00 0.00 47 ASP A C 15
ATOM 20811 O O . ASP A 1 47 ? -9.962 -10.605 5.122 1.00 0.00 47 ASP A O 15
ATOM 20820 N N . TRP A 1 48 ? -7.879 -11.432 5.305 1.00 0.00 48 TRP A N 15
ATOM 20821 C CA . TRP A 1 48 ? -7.356 -10.658 4.185 1.00 0.00 48 TRP A CA 15
ATOM 20822 C C . TRP A 1 48 ? -8.322 -10.685 3.006 1.00 0.00 48 TRP A C 15
ATOM 20823 O O . TRP A 1 48 ? -8.839 -9.648 2.590 1.00 0.00 48 TRP A O 15
ATOM 20844 N N . THR A 1 49 ? -8.563 -11.878 2.471 1.00 0.00 49 THR A N 15
ATOM 20845 C CA . THR A 1 49 ? -9.466 -12.040 1.339 1.00 0.00 49 THR A CA 15
ATOM 20846 C C . THR A 1 49 ? -10.721 -11.191 1.511 1.00 0.00 49 THR A C 15
ATOM 20847 O O . THR A 1 49 ? -11.384 -10.839 0.536 1.00 0.00 49 THR A O 15
ATOM 20858 N N . THR A 1 50 ? -11.042 -10.864 2.760 1.00 0.00 50 THR A N 15
ATOM 20859 C CA . THR A 1 50 ? -12.217 -10.057 3.060 1.00 0.00 50 THR A CA 15
ATOM 20860 C C . THR A 1 50 ? -11.850 -8.584 3.206 1.00 0.00 50 THR A C 15
ATOM 20861 O O . THR A 1 50 ? -12.610 -7.702 2.806 1.00 0.00 50 THR A O 15
ATOM 20872 N N . ARG A 1 51 ? -10.680 -8.325 3.782 1.00 0.00 51 ARG A N 15
ATOM 20873 C CA . ARG A 1 51 ? -10.213 -6.959 3.981 1.00 0.00 51 ARG A CA 15
ATOM 20874 C C . ARG A 1 51 ? -9.854 -6.307 2.649 1.00 0.00 51 ARG A C 15
ATOM 20875 O O . ARG A 1 51 ? -10.369 -5.242 2.308 1.00 0.00 51 ARG A O 15
ATOM 20896 N N . VAL A 1 52 ? -8.968 -6.954 1.899 1.00 0.00 52 VAL A N 15
ATOM 20897 C CA . VAL A 1 52 ? -8.540 -6.438 0.604 1.00 0.00 52 VAL A CA 15
ATOM 20898 C C . VAL A 1 52 ? -9.716 -5.850 -0.168 1.00 0.00 52 VAL A C 15
ATOM 20899 O O . VAL A 1 52 ? -9.630 -4.745 -0.704 1.00 0.00 52 VAL A O 15
ATOM 20912 N N . LYS A 1 53 ? -10.814 -6.595 -0.221 1.00 0.00 53 LYS A N 15
ATOM 20913 C CA . LYS A 1 53 ? -12.010 -6.148 -0.927 1.00 0.00 53 LYS A CA 15
ATOM 20914 C C . LYS A 1 53 ? -12.417 -4.750 -0.474 1.00 0.00 53 LYS A C 15
ATOM 20915 O O . LYS A 1 53 ? -12.801 -3.912 -1.289 1.00 0.00 53 LYS A O 15
ATOM 20934 N N . GLN A 1 54 ? -12.330 -4.506 0.830 1.00 0.00 54 GLN A N 15
ATOM 20935 C CA . GLN A 1 54 ? -12.689 -3.208 1.389 1.00 0.00 54 GLN A CA 15
ATOM 20936 C C . GLN A 1 54 ? -11.791 -2.108 0.833 1.00 0.00 54 GLN A C 15
ATOM 20937 O O . GLN A 1 54 ? -12.270 -1.156 0.217 1.00 0.00 54 GLN A O 15
ATOM 20951 N N . ILE A 1 55 ? -10.488 -2.246 1.055 1.00 0.00 55 ILE A N 15
ATOM 20952 C CA . ILE A 1 55 ? -9.524 -1.264 0.575 1.00 0.00 55 ILE A CA 15
ATOM 20953 C C . ILE A 1 55 ? -9.907 -0.747 -0.808 1.00 0.00 55 ILE A C 15
ATOM 20954 O O . ILE A 1 55 ? -9.708 0.426 -1.120 1.00 0.00 55 ILE A O 15
ATOM 20970 N N . ALA A 1 56 ? -10.460 -1.632 -1.631 1.00 0.00 56 ALA A N 15
ATOM 20971 C CA . ALA A 1 56 ? -10.875 -1.265 -2.979 1.00 0.00 56 ALA A CA 15
ATOM 20972 C C . ALA A 1 56 ? -12.023 -0.262 -2.947 1.00 0.00 56 ALA A C 15
ATOM 20973 O O . ALA A 1 56 ? -11.916 0.838 -3.489 1.00 0.00 56 ALA A O 15
ATOM 20980 N N . LYS A 1 57 ? -13.122 -0.648 -2.308 1.00 0.00 57 LYS A N 15
ATOM 20981 C CA . LYS A 1 57 ? -14.291 0.217 -2.203 1.00 0.00 57 LYS A CA 15
ATOM 20982 C C . LYS A 1 57 ? -13.921 1.558 -1.579 1.00 0.00 57 LYS A C 15
ATOM 20983 O O . LYS A 1 57 ? -14.248 2.617 -2.117 1.00 0.00 57 LYS A O 15
ATOM 21002 N N . LEU A 1 58 ? -13.236 1.507 -0.441 1.00 0.00 58 LEU A N 15
ATOM 21003 C CA . LEU A 1 58 ? -12.820 2.719 0.256 1.00 0.00 58 LEU A CA 15
ATOM 21004 C C . LEU A 1 58 ? -11.933 3.583 -0.636 1.00 0.00 58 LEU A C 15
ATOM 21005 O O . LEU A 1 58 ? -12.001 4.811 -0.591 1.00 0.00 58 LEU A O 15
ATOM 21021 N N . TRP A 1 59 ? -11.105 2.933 -1.445 1.00 0.00 59 TRP A N 15
ATOM 21022 C CA . TRP A 1 59 ? -10.206 3.642 -2.349 1.00 0.00 59 TRP A CA 15
ATOM 21023 C C . TRP A 1 59 ? -10.992 4.400 -3.414 1.00 0.00 59 TRP A C 15
ATOM 21024 O O . TRP A 1 59 ? -10.816 5.606 -3.587 1.00 0.00 59 TRP A O 15
ATOM 21045 N N . ARG A 1 60 ? -11.858 3.685 -4.124 1.00 0.00 60 ARG A N 15
ATOM 21046 C CA . ARG A 1 60 ? -12.670 4.291 -5.173 1.00 0.00 60 ARG A CA 15
ATOM 21047 C C . ARG A 1 60 ? -13.498 5.447 -4.620 1.00 0.00 60 ARG A C 15
ATOM 21048 O O . ARG A 1 60 ? -13.601 6.505 -5.242 1.00 0.00 60 ARG A O 15
ATOM 21069 N N . LYS A 1 61 ? -14.087 5.238 -3.448 1.00 0.00 61 LYS A N 15
ATOM 21070 C CA . LYS A 1 61 ? -14.906 6.261 -2.809 1.00 0.00 61 LYS A CA 15
ATOM 21071 C C . LYS A 1 61 ? -14.182 7.604 -2.789 1.00 0.00 61 LYS A C 15
ATOM 21072 O O . LYS A 1 61 ? -14.779 8.646 -3.054 1.00 0.00 61 LYS A O 15
ATOM 21091 N N . ALA A 1 62 ? -12.891 7.569 -2.473 1.00 0.00 62 ALA A N 15
ATOM 21092 C CA . ALA A 1 62 ? -12.085 8.782 -2.422 1.00 0.00 62 ALA A CA 15
ATOM 21093 C C . ALA A 1 62 ? -11.906 9.382 -3.812 1.00 0.00 62 ALA A C 15
ATOM 21094 O O . ALA A 1 62 ? -11.420 8.717 -4.727 1.00 0.00 62 ALA A O 15
ATOM 21101 N N . SER A 1 63 ? -12.301 10.642 -3.964 1.00 0.00 63 SER A N 15
ATOM 21102 C CA . SER A 1 63 ? -12.188 11.329 -5.245 1.00 0.00 63 SER A CA 15
ATOM 21103 C C . SER A 1 63 ? -10.742 11.340 -5.730 1.00 0.00 63 SER A C 15
ATOM 21104 O O . SER A 1 63 ? -9.807 11.313 -4.930 1.00 0.00 63 SER A O 15
ATOM 21112 N N . SER A 1 64 ? -10.566 11.379 -7.047 1.00 0.00 64 SER A N 15
ATOM 21113 C CA . SER A 1 64 ? -9.234 11.389 -7.641 1.00 0.00 64 SER A CA 15
ATOM 21114 C C . SER A 1 64 ? -8.339 12.412 -6.950 1.00 0.00 64 SER A C 15
ATOM 21115 O O . SER A 1 64 ? -7.186 12.127 -6.629 1.00 0.00 64 SER A O 15
ATOM 21123 N N . GLN A 1 65 ? -8.880 13.605 -6.723 1.00 0.00 65 GLN A N 15
ATOM 21124 C CA . GLN A 1 65 ? -8.130 14.672 -6.071 1.00 0.00 65 GLN A CA 15
ATOM 21125 C C . GLN A 1 65 ? -7.636 14.228 -4.698 1.00 0.00 65 GLN A C 15
ATOM 21126 O O . GLN A 1 65 ? -6.623 14.723 -4.203 1.00 0.00 65 GLN A O 15
ATOM 21140 N N . GLU A 1 66 ? -8.357 13.294 -4.088 1.00 0.00 66 GLU A N 15
ATOM 21141 C CA . GLU A 1 66 ? -7.991 12.785 -2.771 1.00 0.00 66 GLU A CA 15
ATOM 21142 C C . GLU A 1 66 ? -6.821 11.811 -2.870 1.00 0.00 66 GLU A C 15
ATOM 21143 O O . GLU A 1 66 ? -5.951 11.779 -1.999 1.00 0.00 66 GLU A O 15
ATOM 21155 N N . ARG A 1 67 ? -6.806 11.019 -3.937 1.00 0.00 67 ARG A N 15
ATOM 21156 C CA . ARG A 1 67 ? -5.744 10.044 -4.150 1.00 0.00 67 ARG A CA 15
ATOM 21157 C C . ARG A 1 67 ? -4.487 10.718 -4.694 1.00 0.00 67 ARG A C 15
ATOM 21158 O O . ARG A 1 67 ? -3.387 10.175 -4.594 1.00 0.00 67 ARG A O 15
ATOM 21179 N N . ALA A 1 68 ? -4.660 11.903 -5.269 1.00 0.00 68 ALA A N 15
ATOM 21180 C CA . ALA A 1 68 ? -3.541 12.651 -5.828 1.00 0.00 68 ALA A CA 15
ATOM 21181 C C . ALA A 1 68 ? -2.268 12.419 -5.020 1.00 0.00 68 ALA A C 15
ATOM 21182 O O . ALA A 1 68 ? -1.249 11.964 -5.540 1.00 0.00 68 ALA A O 15
ATOM 21189 N N . PRO A 1 69 ? -2.325 12.741 -3.719 1.00 0.00 69 PRO A N 15
ATOM 21190 C CA . PRO A 1 69 ? -1.185 12.576 -2.813 1.00 0.00 69 PRO A CA 15
ATOM 21191 C C . PRO A 1 69 ? -0.870 11.109 -2.538 1.00 0.00 69 PRO A C 15
ATOM 21192 O O . PRO A 1 69 ? 0.273 10.673 -2.676 1.00 0.00 69 PRO A O 15
ATOM 21203 N N . TYR A 1 70 ? -1.890 10.353 -2.148 1.00 0.00 70 TYR A N 15
ATOM 21204 C CA . TYR A 1 70 ? -1.722 8.936 -1.851 1.00 0.00 70 TYR A CA 15
ATOM 21205 C C . TYR A 1 70 ? -1.214 8.180 -3.075 1.00 0.00 70 TYR A C 15
ATOM 21206 O O . TYR A 1 70 ? -0.743 7.047 -2.969 1.00 0.00 70 TYR A O 15
ATOM 21224 N N . VAL A 1 71 ? -1.312 8.816 -4.238 1.00 0.00 71 VAL A N 15
ATOM 21225 C CA . VAL A 1 71 ? -0.861 8.206 -5.483 1.00 0.00 71 VAL A CA 15
ATOM 21226 C C . VAL A 1 71 ? 0.629 8.442 -5.703 1.00 0.00 71 VAL A C 15
ATOM 21227 O O . VAL A 1 71 ? 1.339 7.568 -6.200 1.00 0.00 71 VAL A O 15
ATOM 21240 N N . GLN A 1 72 ? 1.096 9.629 -5.329 1.00 0.00 72 GLN A N 15
ATOM 21241 C CA . GLN A 1 72 ? 2.503 9.979 -5.485 1.00 0.00 72 GLN A CA 15
ATOM 21242 C C . GLN A 1 72 ? 3.329 9.448 -4.319 1.00 0.00 72 GLN A C 15
ATOM 21243 O O . GLN A 1 72 ? 4.432 8.934 -4.508 1.00 0.00 72 GLN A O 15
ATOM 21257 N N . LYS A 1 73 ? 2.790 9.576 -3.111 1.00 0.00 73 LYS A N 15
ATOM 21258 C CA . LYS A 1 73 ? 3.476 9.108 -1.913 1.00 0.00 73 LYS A CA 15
ATOM 21259 C C . LYS A 1 73 ? 3.901 7.651 -2.062 1.00 0.00 73 LYS A C 15
ATOM 21260 O O . LYS A 1 73 ? 5.051 7.300 -1.803 1.00 0.00 73 LYS A O 15
ATOM 21279 N N . ALA A 1 74 ? 2.965 6.807 -2.484 1.00 0.00 74 ALA A N 15
ATOM 21280 C CA . ALA A 1 74 ? 3.244 5.389 -2.672 1.00 0.00 74 ALA A CA 15
ATOM 21281 C C . ALA A 1 74 ? 4.534 5.182 -3.459 1.00 0.00 74 ALA A C 15
ATOM 21282 O O . ALA A 1 74 ? 5.397 4.401 -3.060 1.00 0.00 74 ALA A O 15
ATOM 21289 N N . ARG A 1 75 ? 4.657 5.887 -4.579 1.00 0.00 75 ARG A N 15
ATOM 21290 C CA . ARG A 1 75 ? 5.840 5.779 -5.423 1.00 0.00 75 ARG A CA 15
ATOM 21291 C C . ARG A 1 75 ? 7.092 6.202 -4.660 1.00 0.00 75 ARG A C 15
ATOM 21292 O O . ARG A 1 75 ? 8.114 5.516 -4.695 1.00 0.00 75 ARG A O 15
ATOM 21313 N N . ASP A 1 76 ? 7.005 7.336 -3.974 1.00 0.00 76 ASP A N 15
ATOM 21314 C CA . ASP A 1 76 ? 8.131 7.851 -3.202 1.00 0.00 76 ASP A CA 15
ATOM 21315 C C . ASP A 1 76 ? 8.529 6.871 -2.102 1.00 0.00 76 ASP A C 15
ATOM 21316 O O . ASP A 1 76 ? 9.710 6.713 -1.796 1.00 0.00 76 ASP A O 15
ATOM 21325 N N . ASN A 1 77 ? 7.534 6.216 -1.512 1.00 0.00 77 ASN A N 15
ATOM 21326 C CA . ASN A 1 77 ? 7.781 5.253 -0.445 1.00 0.00 77 ASN A CA 15
ATOM 21327 C C . ASN A 1 77 ? 8.717 4.144 -0.918 1.00 0.00 77 ASN A C 15
ATOM 21328 O O . ASN A 1 77 ? 9.496 3.600 -0.136 1.00 0.00 77 ASN A O 15
ATOM 21339 N N . ARG A 1 78 ? 8.633 3.816 -2.203 1.00 0.00 78 ARG A N 15
ATOM 21340 C CA . ARG A 1 78 ? 9.471 2.772 -2.781 1.00 0.00 78 ARG A CA 15
ATOM 21341 C C . ARG A 1 78 ? 10.934 3.206 -2.814 1.00 0.00 78 ARG A C 15
ATOM 21342 O O . ARG A 1 78 ? 11.838 2.391 -2.632 1.00 0.00 78 ARG A O 15
ATOM 21363 N N . ALA A 1 79 ? 11.158 4.495 -3.049 1.00 0.00 79 ALA A N 15
ATOM 21364 C CA . ALA A 1 79 ? 12.510 5.037 -3.106 1.00 0.00 79 ALA A CA 15
ATOM 21365 C C . ALA A 1 79 ? 13.179 4.986 -1.736 1.00 0.00 79 ALA A C 15
ATOM 21366 O O . ALA A 1 79 ? 14.306 4.510 -1.603 1.00 0.00 79 ALA A O 15
ATOM 21373 N N . ALA A 1 80 ? 12.478 5.480 -0.721 1.00 0.00 80 ALA A N 15
ATOM 21374 C CA . ALA A 1 80 ? 13.004 5.489 0.638 1.00 0.00 80 ALA A CA 15
ATOM 21375 C C . ALA A 1 80 ? 13.735 4.188 0.952 1.00 0.00 80 ALA A C 15
ATOM 21376 O O . ALA A 1 80 ? 14.690 4.173 1.731 1.00 0.00 80 ALA A O 15
ATOM 21383 N N . LEU A 1 81 ? 13.282 3.098 0.343 1.00 0.00 81 LEU A N 15
ATOM 21384 C CA . LEU A 1 81 ? 13.894 1.791 0.558 1.00 0.00 81 LEU A CA 15
ATOM 21385 C C . LEU A 1 81 ? 15.201 1.667 -0.217 1.00 0.00 81 LEU A C 15
ATOM 21386 O O . LEU A 1 81 ? 16.236 1.306 0.344 1.00 0.00 81 LEU A O 15
ATOM 21402 N N . ARG A 1 82 ? 15.147 1.971 -1.510 1.00 0.00 82 ARG A N 15
ATOM 21403 C CA . ARG A 1 82 ? 16.327 1.894 -2.363 1.00 0.00 82 ARG A CA 15
ATOM 21404 C C . ARG A 1 82 ? 17.499 2.645 -1.738 1.00 0.00 82 ARG A C 15
ATOM 21405 O O . ARG A 1 82 ? 18.649 2.218 -1.842 1.00 0.00 82 ARG A O 15
ATOM 21426 N N . ILE A 1 83 ? 17.199 3.766 -1.091 1.00 0.00 83 ILE A N 15
ATOM 21427 C CA . ILE A 1 83 ? 18.227 4.576 -0.449 1.00 0.00 83 ILE A CA 15
ATOM 21428 C C . ILE A 1 83 ? 18.614 4.000 0.908 1.00 0.00 83 ILE A C 15
ATOM 21429 O O . ILE A 1 83 ? 19.787 3.986 1.277 1.00 0.00 83 ILE A O 15
ATOM 21445 N N . ASN A 1 84 ? 17.617 3.523 1.648 1.00 0.00 84 ASN A N 15
ATOM 21446 C CA . ASN A 1 84 ? 17.853 2.943 2.965 1.00 0.00 84 ASN A CA 15
ATOM 21447 C C . ASN A 1 84 ? 17.762 1.421 2.914 1.00 0.00 84 ASN A C 15
ATOM 21448 O O . ASN A 1 84 ? 16.676 0.849 3.021 1.00 0.00 84 ASN A O 15
ATOM 21459 N N . LYS A 1 85 ? 18.908 0.770 2.751 1.00 0.00 85 LYS A N 15
ATOM 21460 C CA . LYS A 1 85 ? 18.960 -0.686 2.688 1.00 0.00 85 LYS A CA 15
ATOM 21461 C C . LYS A 1 85 ? 20.367 -1.194 2.984 1.00 0.00 85 LYS A C 15
ATOM 21462 O O . LYS A 1 85 ? 21.338 -0.759 2.365 1.00 0.00 85 LYS A O 15
ATOM 21481 N N . VAL A 1 86 ? 20.470 -2.119 3.933 1.00 0.00 86 VAL A N 15
ATOM 21482 C CA . VAL A 1 86 ? 21.759 -2.688 4.310 1.00 0.00 86 VAL A CA 15
ATOM 21483 C C . VAL A 1 86 ? 22.281 -3.627 3.229 1.00 0.00 86 VAL A C 15
ATOM 21484 O O . VAL A 1 86 ? 21.750 -4.720 3.033 1.00 0.00 86 VAL A O 15
ATOM 21497 N N . GLN A 1 87 ? 23.325 -3.194 2.530 1.00 0.00 87 GLN A N 15
ATOM 21498 C CA . GLN A 1 87 ? 23.920 -3.996 1.468 1.00 0.00 87 GLN A CA 15
ATOM 21499 C C . GLN A 1 87 ? 25.441 -3.894 1.495 1.00 0.00 87 GLN A C 15
ATOM 21500 O O . GLN A 1 87 ? 25.998 -2.902 1.965 1.00 0.00 87 GLN A O 15
ATOM 21514 N N . MET A 1 88 ? 26.108 -4.926 0.988 1.00 0.00 88 MET A N 15
ATOM 21515 C CA . MET A 1 88 ? 27.566 -4.952 0.954 1.00 0.00 88 MET A CA 15
ATOM 21516 C C . MET A 1 88 ? 28.081 -4.684 -0.457 1.00 0.00 88 MET A C 15
ATOM 21517 O O . MET A 1 88 ? 27.535 -5.197 -1.434 1.00 0.00 88 MET A O 15
ATOM 21531 N N . SER A 1 89 ? 29.134 -3.879 -0.555 1.00 0.00 89 SER A N 15
ATOM 21532 C CA . SER A 1 89 ? 29.720 -3.541 -1.847 1.00 0.00 89 SER A CA 15
ATOM 21533 C C . SER A 1 89 ? 31.236 -3.409 -1.738 1.00 0.00 89 SER A C 15
ATOM 21534 O O . SER A 1 89 ? 31.747 -2.697 -0.875 1.00 0.00 89 SER A O 15
ATOM 21542 N N . ASN A 1 90 ? 31.949 -4.102 -2.620 1.00 0.00 90 ASN A N 15
ATOM 21543 C CA . ASN A 1 90 ? 33.407 -4.064 -2.624 1.00 0.00 90 ASN A CA 15
ATOM 21544 C C . ASN A 1 90 ? 33.913 -2.625 -2.586 1.00 0.00 90 ASN A C 15
ATOM 21545 O O . ASN A 1 90 ? 35.090 -2.365 -2.832 1.00 0.00 90 ASN A O 15
ATOM 21556 N N . GLY A 1 1 ? 15.459 9.082 -24.632 1.00 0.00 1 GLY A N 16
ATOM 21557 C CA . GLY A 1 1 ? 14.574 10.034 -25.279 1.00 0.00 1 GLY A CA 16
ATOM 21558 C C . GLY A 1 1 ? 13.361 10.365 -24.433 1.00 0.00 1 GLY A C 16
ATOM 21559 O O . GLY A 1 1 ? 13.223 11.487 -23.946 1.00 0.00 1 GLY A O 16
ATOM 21563 N N . SER A 1 2 ? 12.478 9.387 -24.259 1.00 0.00 2 SER A N 16
ATOM 21564 C CA . SER A 1 2 ? 11.267 9.582 -23.471 1.00 0.00 2 SER A CA 16
ATOM 21565 C C . SER A 1 2 ? 11.482 9.139 -22.026 1.00 0.00 2 SER A C 16
ATOM 21566 O O . SER A 1 2 ? 11.808 7.982 -21.762 1.00 0.00 2 SER A O 16
ATOM 21574 N N . SER A 1 3 ? 11.296 10.069 -21.095 1.00 0.00 3 SER A N 16
ATOM 21575 C CA . SER A 1 3 ? 11.473 9.777 -19.677 1.00 0.00 3 SER A CA 16
ATOM 21576 C C . SER A 1 3 ? 10.125 9.590 -18.989 1.00 0.00 3 SER A C 16
ATOM 21577 O O . SER A 1 3 ? 9.076 9.874 -19.566 1.00 0.00 3 SER A O 16
ATOM 21585 N N . GLY A 1 4 ? 10.162 9.110 -17.749 1.00 0.00 4 GLY A N 16
ATOM 21586 C CA . GLY A 1 4 ? 8.937 8.893 -17.001 1.00 0.00 4 GLY A CA 16
ATOM 21587 C C . GLY A 1 4 ? 9.021 7.685 -16.090 1.00 0.00 4 GLY A C 16
ATOM 21588 O O . GLY A 1 4 ? 8.821 6.552 -16.529 1.00 0.00 4 GLY A O 16
ATOM 21592 N N . SER A 1 5 ? 9.320 7.925 -14.817 1.00 0.00 5 SER A N 16
ATOM 21593 C CA . SER A 1 5 ? 9.436 6.847 -13.842 1.00 0.00 5 SER A CA 16
ATOM 21594 C C . SER A 1 5 ? 8.058 6.388 -13.374 1.00 0.00 5 SER A C 16
ATOM 21595 O O . SER A 1 5 ? 7.216 7.202 -12.995 1.00 0.00 5 SER A O 16
ATOM 21603 N N . SER A 1 6 ? 7.837 5.077 -13.403 1.00 0.00 6 SER A N 16
ATOM 21604 C CA . SER A 1 6 ? 6.561 4.508 -12.985 1.00 0.00 6 SER A CA 16
ATOM 21605 C C . SER A 1 6 ? 6.647 2.988 -12.895 1.00 0.00 6 SER A C 16
ATOM 21606 O O . SER A 1 6 ? 7.594 2.378 -13.391 1.00 0.00 6 SER A O 16
ATOM 21614 N N . GLY A 1 7 ? 5.652 2.381 -12.256 1.00 0.00 7 GLY A N 16
ATOM 21615 C CA . GLY A 1 7 ? 5.633 0.937 -12.111 1.00 0.00 7 GLY A CA 16
ATOM 21616 C C . GLY A 1 7 ? 4.310 0.329 -12.532 1.00 0.00 7 GLY A C 16
ATOM 21617 O O . GLY A 1 7 ? 4.073 0.103 -13.717 1.00 0.00 7 GLY A O 16
ATOM 21621 N N . ASN A 1 8 ? 3.447 0.062 -11.557 1.00 0.00 8 ASN A N 16
ATOM 21622 C CA . ASN A 1 8 ? 2.141 -0.526 -11.832 1.00 0.00 8 ASN A CA 16
ATOM 21623 C C . ASN A 1 8 ? 2.257 -1.654 -12.852 1.00 0.00 8 ASN A C 16
ATOM 21624 O O . ASN A 1 8 ? 1.432 -1.773 -13.758 1.00 0.00 8 ASN A O 16
ATOM 21635 N N . ALA A 1 9 ? 3.286 -2.480 -12.698 1.00 0.00 9 ALA A N 16
ATOM 21636 C CA . ALA A 1 9 ? 3.509 -3.601 -13.604 1.00 0.00 9 ALA A CA 16
ATOM 21637 C C . ALA A 1 9 ? 2.335 -4.574 -13.573 1.00 0.00 9 ALA A C 16
ATOM 21638 O O . ALA A 1 9 ? 1.880 -5.044 -14.615 1.00 0.00 9 ALA A O 16
ATOM 21645 N N . GLN A 1 10 ? 1.851 -4.871 -12.371 1.00 0.00 10 GLN A N 16
ATOM 21646 C CA . GLN A 1 10 ? 0.731 -5.789 -12.206 1.00 0.00 10 GLN A CA 16
ATOM 21647 C C . GLN A 1 10 ? -0.070 -5.451 -10.953 1.00 0.00 10 GLN A C 16
ATOM 21648 O O . GLN A 1 10 ? 0.467 -5.442 -9.845 1.00 0.00 10 GLN A O 16
ATOM 21662 N N . ARG A 1 11 ? -1.357 -5.173 -11.136 1.00 0.00 11 ARG A N 16
ATOM 21663 C CA . ARG A 1 11 ? -2.231 -4.832 -10.020 1.00 0.00 11 ARG A CA 16
ATOM 21664 C C . ARG A 1 11 ? -2.789 -6.091 -9.363 1.00 0.00 11 ARG A C 16
ATOM 21665 O O . ARG A 1 11 ? -3.806 -6.633 -9.798 1.00 0.00 11 ARG A O 16
ATOM 21686 N N . SER A 1 12 ? -2.117 -6.552 -8.312 1.00 0.00 12 SER A N 16
ATOM 21687 C CA . SER A 1 12 ? -2.544 -7.749 -7.598 1.00 0.00 12 SER A CA 16
ATOM 21688 C C . SER A 1 12 ? -2.741 -7.455 -6.114 1.00 0.00 12 SER A C 16
ATOM 21689 O O . SER A 1 12 ? -2.413 -6.369 -5.635 1.00 0.00 12 SER A O 16
ATOM 21697 N N . THR A 1 13 ? -3.279 -8.431 -5.390 1.00 0.00 13 THR A N 16
ATOM 21698 C CA . THR A 1 13 ? -3.522 -8.278 -3.961 1.00 0.00 13 THR A CA 16
ATOM 21699 C C . THR A 1 13 ? -2.387 -8.882 -3.142 1.00 0.00 13 THR A C 16
ATOM 21700 O O . THR A 1 13 ? -2.215 -8.559 -1.966 1.00 0.00 13 THR A O 16
ATOM 21711 N N . LEU A 1 14 ? -1.613 -9.760 -3.771 1.00 0.00 14 LEU A N 16
ATOM 21712 C CA . LEU A 1 14 ? -0.492 -10.410 -3.100 1.00 0.00 14 LEU A CA 16
ATOM 21713 C C . LEU A 1 14 ? 0.471 -9.376 -2.525 1.00 0.00 14 LEU A C 16
ATOM 21714 O O . LEU A 1 14 ? 0.827 -9.431 -1.347 1.00 0.00 14 LEU A O 16
ATOM 21730 N N . LYS A 1 15 ? 0.889 -8.434 -3.363 1.00 0.00 15 LYS A N 16
ATOM 21731 C CA . LYS A 1 15 ? 1.808 -7.385 -2.939 1.00 0.00 15 LYS A CA 16
ATOM 21732 C C . LYS A 1 15 ? 1.182 -6.520 -1.849 1.00 0.00 15 LYS A C 16
ATOM 21733 O O . LYS A 1 15 ? 1.860 -6.098 -0.913 1.00 0.00 15 LYS A O 16
ATOM 21752 N N . TRP A 1 16 ? -0.115 -6.263 -1.976 1.00 0.00 16 TRP A N 16
ATOM 21753 C CA . TRP A 1 16 ? -0.832 -5.451 -1.001 1.00 0.00 16 TRP A CA 16
ATOM 21754 C C . TRP A 1 16 ? -0.611 -5.976 0.413 1.00 0.00 16 TRP A C 16
ATOM 21755 O O . TRP A 1 16 ? -0.044 -5.284 1.259 1.00 0.00 16 TRP A O 16
ATOM 21776 N N . GLU A 1 17 ? -1.061 -7.201 0.663 1.00 0.00 17 GLU A N 16
ATOM 21777 C CA . GLU A 1 17 ? -0.911 -7.817 1.976 1.00 0.00 17 GLU A CA 16
ATOM 21778 C C . GLU A 1 17 ? 0.428 -7.441 2.603 1.00 0.00 17 GLU A C 16
ATOM 21779 O O . GLU A 1 17 ? 0.506 -7.143 3.795 1.00 0.00 17 GLU A O 16
ATOM 21791 N N . LYS A 1 18 ? 1.480 -7.458 1.792 1.00 0.00 18 LYS A N 16
ATOM 21792 C CA . LYS A 1 18 ? 2.817 -7.119 2.265 1.00 0.00 18 LYS A CA 16
ATOM 21793 C C . LYS A 1 18 ? 2.894 -5.651 2.671 1.00 0.00 18 LYS A C 16
ATOM 21794 O O . LYS A 1 18 ? 3.402 -5.320 3.742 1.00 0.00 18 LYS A O 16
ATOM 21813 N N . GLU A 1 19 ? 2.386 -4.776 1.809 1.00 0.00 19 GLU A N 16
ATOM 21814 C CA . GLU A 1 19 ? 2.398 -3.343 2.079 1.00 0.00 19 GLU A CA 16
ATOM 21815 C C . GLU A 1 19 ? 1.491 -3.004 3.259 1.00 0.00 19 GLU A C 16
ATOM 21816 O O . GLU A 1 19 ? 1.710 -2.017 3.960 1.00 0.00 19 GLU A O 16
ATOM 21828 N N . GLU A 1 20 ? 0.471 -3.830 3.469 1.00 0.00 20 GLU A N 16
ATOM 21829 C CA . GLU A 1 20 ? -0.470 -3.618 4.562 1.00 0.00 20 GLU A CA 16
ATOM 21830 C C . GLU A 1 20 ? 0.252 -3.595 5.906 1.00 0.00 20 GLU A C 16
ATOM 21831 O O . GLU A 1 20 ? -0.255 -3.053 6.887 1.00 0.00 20 GLU A O 16
ATOM 21843 N N . ALA A 1 21 ? 1.440 -4.190 5.942 1.00 0.00 21 ALA A N 16
ATOM 21844 C CA . ALA A 1 21 ? 2.234 -4.238 7.164 1.00 0.00 21 ALA A CA 16
ATOM 21845 C C . ALA A 1 21 ? 3.078 -2.977 7.320 1.00 0.00 21 ALA A C 16
ATOM 21846 O O . ALA A 1 21 ? 3.316 -2.511 8.435 1.00 0.00 21 ALA A O 16
ATOM 21853 N N . LEU A 1 22 ? 3.528 -2.429 6.196 1.00 0.00 22 LEU A N 16
ATOM 21854 C CA . LEU A 1 22 ? 4.347 -1.222 6.208 1.00 0.00 22 LEU A CA 16
ATOM 21855 C C . LEU A 1 22 ? 3.528 -0.013 6.650 1.00 0.00 22 LEU A C 16
ATOM 21856 O O . LEU A 1 22 ? 4.080 1.007 7.060 1.00 0.00 22 LEU A O 16
ATOM 21872 N N . GLY A 1 23 ? 2.207 -0.137 6.565 1.00 0.00 23 GLY A N 16
ATOM 21873 C CA . GLY A 1 23 ? 1.333 0.952 6.961 1.00 0.00 23 GLY A CA 16
ATOM 21874 C C . GLY A 1 23 ? 1.611 2.228 6.191 1.00 0.00 23 GLY A C 16
ATOM 21875 O O . GLY A 1 23 ? 1.495 2.259 4.967 1.00 0.00 23 GLY A O 16
ATOM 21879 N N . GLU A 1 24 ? 1.977 3.284 6.912 1.00 0.00 24 GLU A N 16
ATOM 21880 C CA . GLU A 1 24 ? 2.269 4.569 6.287 1.00 0.00 24 GLU A CA 16
ATOM 21881 C C . GLU A 1 24 ? 3.388 4.432 5.258 1.00 0.00 24 GLU A C 16
ATOM 21882 O O . GLU A 1 24 ? 3.601 5.323 4.436 1.00 0.00 24 GLU A O 16
ATOM 21894 N N . MET A 1 25 ? 4.098 3.311 5.311 1.00 0.00 25 MET A N 16
ATOM 21895 C CA . MET A 1 25 ? 5.195 3.056 4.383 1.00 0.00 25 MET A CA 16
ATOM 21896 C C . MET A 1 25 ? 4.685 2.392 3.109 1.00 0.00 25 MET A C 16
ATOM 21897 O O . MET A 1 25 ? 5.372 2.377 2.088 1.00 0.00 25 MET A O 16
ATOM 21911 N N . ALA A 1 26 ? 3.476 1.842 3.176 1.00 0.00 26 ALA A N 16
ATOM 21912 C CA . ALA A 1 26 ? 2.874 1.178 2.027 1.00 0.00 26 ALA A CA 16
ATOM 21913 C C . ALA A 1 26 ? 3.279 1.860 0.724 1.00 0.00 26 ALA A C 16
ATOM 21914 O O . ALA A 1 26 ? 2.975 3.033 0.505 1.00 0.00 26 ALA A O 16
ATOM 21921 N N . THR A 1 27 ? 3.966 1.118 -0.139 1.00 0.00 27 THR A N 16
ATOM 21922 C CA . THR A 1 27 ? 4.414 1.652 -1.419 1.00 0.00 27 THR A CA 16
ATOM 21923 C C . THR A 1 27 ? 3.270 1.696 -2.426 1.00 0.00 27 THR A C 16
ATOM 21924 O O . THR A 1 27 ? 3.473 2.018 -3.597 1.00 0.00 27 THR A O 16
ATOM 21935 N N . VAL A 1 28 ? 2.067 1.371 -1.964 1.00 0.00 28 VAL A N 16
ATOM 21936 C CA . VAL A 1 28 ? 0.890 1.375 -2.824 1.00 0.00 28 VAL A CA 16
ATOM 21937 C C . VAL A 1 28 ? 0.004 2.582 -2.537 1.00 0.00 28 VAL A C 16
ATOM 21938 O O . VAL A 1 28 ? 0.100 3.197 -1.476 1.00 0.00 28 VAL A O 16
ATOM 21951 N N . ALA A 1 29 ? -0.860 2.914 -3.490 1.00 0.00 29 ALA A N 16
ATOM 21952 C CA . ALA A 1 29 ? -1.766 4.046 -3.339 1.00 0.00 29 ALA A CA 16
ATOM 21953 C C . ALA A 1 29 ? -2.895 3.719 -2.367 1.00 0.00 29 ALA A C 16
ATOM 21954 O O . ALA A 1 29 ? -3.074 4.377 -1.342 1.00 0.00 29 ALA A O 16
ATOM 21961 N N . PRO A 1 30 ? -3.676 2.679 -2.694 1.00 0.00 30 PRO A N 16
ATOM 21962 C CA . PRO A 1 30 ? -4.802 2.242 -1.863 1.00 0.00 30 PRO A CA 16
ATOM 21963 C C . PRO A 1 30 ? -4.343 1.611 -0.552 1.00 0.00 30 PRO A C 16
ATOM 21964 O O . PRO A 1 30 ? -4.803 1.990 0.525 1.00 0.00 30 PRO A O 16
ATOM 21975 N N . VAL A 1 31 ? -3.434 0.647 -0.651 1.00 0.00 31 VAL A N 16
ATOM 21976 C CA . VAL A 1 31 ? -2.912 -0.036 0.527 1.00 0.00 31 VAL A CA 16
ATOM 21977 C C . VAL A 1 31 ? -2.342 0.960 1.531 1.00 0.00 31 VAL A C 16
ATOM 21978 O O . VAL A 1 31 ? -2.190 0.647 2.713 1.00 0.00 31 VAL A O 16
ATOM 21991 N N . LEU A 1 32 ? -2.030 2.160 1.055 1.00 0.00 32 LEU A N 16
ATOM 21992 C CA . LEU A 1 32 ? -1.478 3.203 1.911 1.00 0.00 32 LEU A CA 16
ATOM 21993 C C . LEU A 1 32 ? -2.587 4.070 2.499 1.00 0.00 32 LEU A C 16
ATOM 21994 O O . LEU A 1 32 ? -2.618 4.325 3.703 1.00 0.00 32 LEU A O 16
ATOM 22010 N N . TYR A 1 33 ? -3.498 4.517 1.641 1.00 0.00 33 TYR A N 16
ATOM 22011 C CA . TYR A 1 33 ? -4.610 5.355 2.075 1.00 0.00 33 TYR A CA 16
ATOM 22012 C C . TYR A 1 33 ? -5.321 4.738 3.276 1.00 0.00 33 TYR A C 16
ATOM 22013 O O . TYR A 1 33 ? -5.456 5.369 4.325 1.00 0.00 33 TYR A O 16
ATOM 22031 N N . THR A 1 34 ? -5.774 3.499 3.114 1.00 0.00 34 THR A N 16
ATOM 22032 C CA . THR A 1 34 ? -6.472 2.795 4.183 1.00 0.00 34 THR A CA 16
ATOM 22033 C C . THR A 1 34 ? -5.597 2.675 5.425 1.00 0.00 34 THR A C 16
ATOM 22034 O O . THR A 1 34 ? -6.063 2.875 6.545 1.00 0.00 34 THR A O 16
ATOM 22045 N N . ASN A 1 35 ? -4.325 2.347 5.218 1.00 0.00 35 ASN A N 16
ATOM 22046 C CA . ASN A 1 35 ? -3.384 2.200 6.323 1.00 0.00 35 ASN A CA 16
ATOM 22047 C C . ASN A 1 35 ? -3.458 3.399 7.263 1.00 0.00 35 ASN A C 16
ATOM 22048 O O . ASN A 1 35 ? -3.332 3.256 8.479 1.00 0.00 35 ASN A O 16
ATOM 22059 N N . ILE A 1 36 ? -3.663 4.581 6.691 1.00 0.00 36 ILE A N 16
ATOM 22060 C CA . ILE A 1 36 ? -3.755 5.804 7.478 1.00 0.00 36 ILE A CA 16
ATOM 22061 C C . ILE A 1 36 ? -5.191 6.068 7.919 1.00 0.00 36 ILE A C 16
ATOM 22062 O O . ILE A 1 36 ? -5.500 6.039 9.109 1.00 0.00 36 ILE A O 16
ATOM 22078 N N . ASN A 1 37 ? -6.064 6.322 6.950 1.00 0.00 37 ASN A N 16
ATOM 22079 C CA . ASN A 1 37 ? -7.469 6.589 7.238 1.00 0.00 37 ASN A CA 16
ATOM 22080 C C . ASN A 1 37 ? -8.052 5.512 8.147 1.00 0.00 37 ASN A C 16
ATOM 22081 O O . ASN A 1 37 ? -8.672 5.813 9.167 1.00 0.00 37 ASN A O 16
ATOM 22092 N N . PHE A 1 38 ? -7.849 4.254 7.769 1.00 0.00 38 PHE A N 16
ATOM 22093 C CA . PHE A 1 38 ? -8.355 3.130 8.550 1.00 0.00 38 PHE A CA 16
ATOM 22094 C C . PHE A 1 38 ? -7.220 2.424 9.285 1.00 0.00 38 PHE A C 16
ATOM 22095 O O . PHE A 1 38 ? -6.641 1.452 8.798 1.00 0.00 38 PHE A O 16
ATOM 22112 N N . PRO A 1 39 ? -6.892 2.922 10.486 1.00 0.00 39 PRO A N 16
ATOM 22113 C CA . PRO A 1 39 ? -5.825 2.355 11.315 1.00 0.00 39 PRO A CA 16
ATOM 22114 C C . PRO A 1 39 ? -6.191 0.985 11.874 1.00 0.00 39 PRO A C 16
ATOM 22115 O O . PRO A 1 39 ? -5.345 0.098 11.972 1.00 0.00 39 PRO A O 16
ATOM 22126 N N . ASN A 1 40 ? -7.458 0.819 12.239 1.00 0.00 40 ASN A N 16
ATOM 22127 C CA . ASN A 1 40 ? -7.936 -0.444 12.790 1.00 0.00 40 ASN A CA 16
ATOM 22128 C C . ASN A 1 40 ? -8.507 -1.335 11.690 1.00 0.00 40 ASN A C 16
ATOM 22129 O O . ASN A 1 40 ? -9.214 -2.305 11.967 1.00 0.00 40 ASN A O 16
ATOM 22140 N N . LEU A 1 41 ? -8.195 -0.999 10.443 1.00 0.00 41 LEU A N 16
ATOM 22141 C CA . LEU A 1 41 ? -8.676 -1.769 9.301 1.00 0.00 41 LEU A CA 16
ATOM 22142 C C . LEU A 1 41 ? -8.516 -3.266 9.547 1.00 0.00 41 LEU A C 16
ATOM 22143 O O . LEU A 1 41 ? -9.460 -4.038 9.376 1.00 0.00 41 LEU A O 16
ATOM 22159 N N . LYS A 1 42 ? -7.317 -3.669 9.952 1.00 0.00 42 LYS A N 16
ATOM 22160 C CA . LYS A 1 42 ? -7.033 -5.073 10.225 1.00 0.00 42 LYS A CA 16
ATOM 22161 C C . LYS A 1 42 ? -8.120 -5.686 11.103 1.00 0.00 42 LYS A C 16
ATOM 22162 O O . LYS A 1 42 ? -8.736 -6.685 10.734 1.00 0.00 42 LYS A O 16
ATOM 22181 N N . GLU A 1 43 ? -8.349 -5.081 12.264 1.00 0.00 43 GLU A N 16
ATOM 22182 C CA . GLU A 1 43 ? -9.362 -5.569 13.192 1.00 0.00 43 GLU A CA 16
ATOM 22183 C C . GLU A 1 43 ? -10.717 -5.693 12.502 1.00 0.00 43 GLU A C 16
ATOM 22184 O O . GLU A 1 43 ? -11.306 -6.773 12.460 1.00 0.00 43 GLU A O 16
ATOM 22196 N N . GLU A 1 44 ? -11.205 -4.580 11.964 1.00 0.00 44 GLU A N 16
ATOM 22197 C CA . GLU A 1 44 ? -12.491 -4.565 11.277 1.00 0.00 44 GLU A CA 16
ATOM 22198 C C . GLU A 1 44 ? -12.611 -5.746 10.319 1.00 0.00 44 GLU A C 16
ATOM 22199 O O . GLU A 1 44 ? -13.665 -6.373 10.217 1.00 0.00 44 GLU A O 16
ATOM 22211 N N . PHE A 1 45 ? -11.522 -6.044 9.617 1.00 0.00 45 PHE A N 16
ATOM 22212 C CA . PHE A 1 45 ? -11.504 -7.149 8.666 1.00 0.00 45 PHE A CA 16
ATOM 22213 C C . PHE A 1 45 ? -10.238 -7.984 8.826 1.00 0.00 45 PHE A C 16
ATOM 22214 O O . PHE A 1 45 ? -9.188 -7.683 8.257 1.00 0.00 45 PHE A O 16
ATOM 22231 N N . PRO A 1 46 ? -10.336 -9.060 9.622 1.00 0.00 46 PRO A N 16
ATOM 22232 C CA . PRO A 1 46 ? -9.209 -9.962 9.877 1.00 0.00 46 PRO A CA 16
ATOM 22233 C C . PRO A 1 46 ? -8.834 -10.783 8.648 1.00 0.00 46 PRO A C 16
ATOM 22234 O O . PRO A 1 46 ? -7.658 -10.899 8.302 1.00 0.00 46 PRO A O 16
ATOM 22245 N N . ASP A 1 47 ? -9.840 -11.351 7.992 1.00 0.00 47 ASP A N 16
ATOM 22246 C CA . ASP A 1 47 ? -9.616 -12.160 6.800 1.00 0.00 47 ASP A CA 16
ATOM 22247 C C . ASP A 1 47 ? -9.190 -11.289 5.623 1.00 0.00 47 ASP A C 16
ATOM 22248 O O . ASP A 1 47 ? -9.981 -10.502 5.103 1.00 0.00 47 ASP A O 16
ATOM 22257 N N . TRP A 1 48 ? -7.936 -11.433 5.211 1.00 0.00 48 TRP A N 16
ATOM 22258 C CA . TRP A 1 48 ? -7.404 -10.658 4.095 1.00 0.00 48 TRP A CA 16
ATOM 22259 C C . TRP A 1 48 ? -8.414 -10.580 2.956 1.00 0.00 48 TRP A C 16
ATOM 22260 O O . TRP A 1 48 ? -8.891 -9.500 2.607 1.00 0.00 48 TRP A O 16
ATOM 22281 N N . THR A 1 49 ? -8.736 -11.733 2.377 1.00 0.00 49 THR A N 16
ATOM 22282 C CA . THR A 1 49 ? -9.689 -11.795 1.276 1.00 0.00 49 THR A CA 16
ATOM 22283 C C . THR A 1 49 ? -10.867 -10.857 1.514 1.00 0.00 49 THR A C 16
ATOM 22284 O O . THR A 1 49 ? -11.473 -10.352 0.569 1.00 0.00 49 THR A O 16
ATOM 22295 N N . THR A 1 50 ? -11.187 -10.627 2.784 1.00 0.00 50 THR A N 16
ATOM 22296 C CA . THR A 1 50 ? -12.293 -9.750 3.146 1.00 0.00 50 THR A CA 16
ATOM 22297 C C . THR A 1 50 ? -11.818 -8.313 3.327 1.00 0.00 50 THR A C 16
ATOM 22298 O O . THR A 1 50 ? -12.501 -7.369 2.930 1.00 0.00 50 THR A O 16
ATOM 22309 N N . ARG A 1 51 ? -10.644 -8.154 3.929 1.00 0.00 51 ARG A N 16
ATOM 22310 C CA . ARG A 1 51 ? -10.078 -6.831 4.163 1.00 0.00 51 ARG A CA 16
ATOM 22311 C C . ARG A 1 51 ? -9.668 -6.174 2.848 1.00 0.00 51 ARG A C 16
ATOM 22312 O O . ARG A 1 51 ? -10.094 -5.062 2.537 1.00 0.00 51 ARG A O 16
ATOM 22333 N N . VAL A 1 52 ? -8.838 -6.871 2.078 1.00 0.00 52 VAL A N 16
ATOM 22334 C CA . VAL A 1 52 ? -8.370 -6.357 0.796 1.00 0.00 52 VAL A CA 16
ATOM 22335 C C . VAL A 1 52 ? -9.505 -5.695 0.023 1.00 0.00 52 VAL A C 16
ATOM 22336 O O . VAL A 1 52 ? -9.346 -4.600 -0.518 1.00 0.00 52 VAL A O 16
ATOM 22349 N N . LYS A 1 53 ? -10.651 -6.365 -0.025 1.00 0.00 53 LYS A N 16
ATOM 22350 C CA . LYS A 1 53 ? -11.815 -5.842 -0.730 1.00 0.00 53 LYS A CA 16
ATOM 22351 C C . LYS A 1 53 ? -12.179 -4.450 -0.223 1.00 0.00 53 LYS A C 16
ATOM 22352 O O . LYS A 1 53 ? -12.476 -3.552 -1.010 1.00 0.00 53 LYS A O 16
ATOM 22371 N N . GLN A 1 54 ? -12.152 -4.280 1.095 1.00 0.00 54 GLN A N 16
ATOM 22372 C CA . GLN A 1 54 ? -12.478 -2.997 1.706 1.00 0.00 54 GLN A CA 16
ATOM 22373 C C . GLN A 1 54 ? -11.524 -1.908 1.227 1.00 0.00 54 GLN A C 16
ATOM 22374 O O . GLN A 1 54 ? -11.908 -0.745 1.101 1.00 0.00 54 GLN A O 16
ATOM 22388 N N . ILE A 1 55 ? -10.280 -2.292 0.962 1.00 0.00 55 ILE A N 16
ATOM 22389 C CA . ILE A 1 55 ? -9.272 -1.348 0.497 1.00 0.00 55 ILE A CA 16
ATOM 22390 C C . ILE A 1 55 ? -9.627 -0.799 -0.880 1.00 0.00 55 ILE A C 16
ATOM 22391 O O . ILE A 1 55 ? -9.398 0.375 -1.170 1.00 0.00 55 ILE A O 16
ATOM 22407 N N . ALA A 1 56 ? -10.189 -1.657 -1.726 1.00 0.00 56 ALA A N 16
ATOM 22408 C CA . ALA A 1 56 ? -10.580 -1.257 -3.072 1.00 0.00 56 ALA A CA 16
ATOM 22409 C C . ALA A 1 56 ? -11.792 -0.331 -3.040 1.00 0.00 56 ALA A C 16
ATOM 22410 O O . ALA A 1 56 ? -11.763 0.766 -3.597 1.00 0.00 56 ALA A O 16
ATOM 22417 N N . LYS A 1 57 ? -12.857 -0.781 -2.385 1.00 0.00 57 LYS A N 16
ATOM 22418 C CA . LYS A 1 57 ? -14.079 0.006 -2.279 1.00 0.00 57 LYS A CA 16
ATOM 22419 C C . LYS A 1 57 ? -13.798 1.366 -1.650 1.00 0.00 57 LYS A C 16
ATOM 22420 O O . LYS A 1 57 ? -14.216 2.401 -2.171 1.00 0.00 57 LYS A O 16
ATOM 22439 N N . LEU A 1 58 ? -13.086 1.358 -0.528 1.00 0.00 58 LEU A N 16
ATOM 22440 C CA . LEU A 1 58 ? -12.746 2.593 0.171 1.00 0.00 58 LEU A CA 16
ATOM 22441 C C . LEU A 1 58 ? -11.819 3.460 -0.674 1.00 0.00 58 LEU A C 16
ATOM 22442 O O . LEU A 1 58 ? -11.748 4.675 -0.486 1.00 0.00 58 LEU A O 16
ATOM 22458 N N . TRP A 1 59 ? -11.114 2.830 -1.605 1.00 0.00 59 TRP A N 16
ATOM 22459 C CA . TRP A 1 59 ? -10.193 3.545 -2.481 1.00 0.00 59 TRP A CA 16
ATOM 22460 C C . TRP A 1 59 ? -10.939 4.200 -3.638 1.00 0.00 59 TRP A C 16
ATOM 22461 O O . TRP A 1 59 ? -10.713 5.368 -3.953 1.00 0.00 59 TRP A O 16
ATOM 22482 N N . ARG A 1 60 ? -11.829 3.439 -4.268 1.00 0.00 60 ARG A N 16
ATOM 22483 C CA . ARG A 1 60 ? -12.608 3.947 -5.392 1.00 0.00 60 ARG A CA 16
ATOM 22484 C C . ARG A 1 60 ? -13.514 5.093 -4.952 1.00 0.00 60 ARG A C 16
ATOM 22485 O O . ARG A 1 60 ? -13.578 6.134 -5.605 1.00 0.00 60 ARG A O 16
ATOM 22506 N N . LYS A 1 61 ? -14.214 4.893 -3.840 1.00 0.00 61 LYS A N 16
ATOM 22507 C CA . LYS A 1 61 ? -15.116 5.909 -3.311 1.00 0.00 61 LYS A CA 16
ATOM 22508 C C . LYS A 1 61 ? -14.387 7.233 -3.110 1.00 0.00 61 LYS A C 16
ATOM 22509 O O . LYS A 1 61 ? -15.000 8.300 -3.140 1.00 0.00 61 LYS A O 16
ATOM 22528 N N . ALA A 1 62 ? -13.076 7.157 -2.908 1.00 0.00 62 ALA A N 16
ATOM 22529 C CA . ALA A 1 62 ? -12.263 8.350 -2.707 1.00 0.00 62 ALA A CA 16
ATOM 22530 C C . ALA A 1 62 ? -12.132 9.150 -3.999 1.00 0.00 62 ALA A C 16
ATOM 22531 O O . ALA A 1 62 ? -11.836 8.594 -5.056 1.00 0.00 62 ALA A O 16
ATOM 22538 N N . SER A 1 63 ? -12.356 10.457 -3.906 1.00 0.00 63 SER A N 16
ATOM 22539 C CA . SER A 1 63 ? -12.267 11.332 -5.069 1.00 0.00 63 SER A CA 16
ATOM 22540 C C . SER A 1 63 ? -10.848 11.350 -5.628 1.00 0.00 63 SER A C 16
ATOM 22541 O O . SER A 1 63 ? -9.875 11.203 -4.888 1.00 0.00 63 SER A O 16
ATOM 22549 N N . SER A 1 64 ? -10.738 11.531 -6.941 1.00 0.00 64 SER A N 16
ATOM 22550 C CA . SER A 1 64 ? -9.439 11.564 -7.602 1.00 0.00 64 SER A CA 16
ATOM 22551 C C . SER A 1 64 ? -8.494 12.531 -6.895 1.00 0.00 64 SER A C 16
ATOM 22552 O O . SER A 1 64 ? -7.328 12.215 -6.660 1.00 0.00 64 SER A O 16
ATOM 22560 N N . GLN A 1 65 ? -9.008 13.710 -6.558 1.00 0.00 65 GLN A N 16
ATOM 22561 C CA . GLN A 1 65 ? -8.210 14.724 -5.879 1.00 0.00 65 GLN A CA 16
ATOM 22562 C C . GLN A 1 65 ? -7.725 14.217 -4.524 1.00 0.00 65 GLN A C 16
ATOM 22563 O O . GLN A 1 65 ? -6.770 14.750 -3.959 1.00 0.00 65 GLN A O 16
ATOM 22577 N N . GLU A 1 66 ? -8.389 13.187 -4.011 1.00 0.00 66 GLU A N 16
ATOM 22578 C CA . GLU A 1 66 ? -8.025 12.610 -2.722 1.00 0.00 66 GLU A CA 16
ATOM 22579 C C . GLU A 1 66 ? -6.839 11.661 -2.866 1.00 0.00 66 GLU A C 16
ATOM 22580 O O . GLU A 1 66 ? -5.972 11.596 -1.994 1.00 0.00 66 GLU A O 16
ATOM 22592 N N . ARG A 1 67 ? -6.808 10.925 -3.973 1.00 0.00 67 ARG A N 16
ATOM 22593 C CA . ARG A 1 67 ? -5.731 9.978 -4.231 1.00 0.00 67 ARG A CA 16
ATOM 22594 C C . ARG A 1 67 ? -4.478 10.700 -4.719 1.00 0.00 67 ARG A C 16
ATOM 22595 O O . ARG A 1 67 ? -3.368 10.178 -4.614 1.00 0.00 67 ARG A O 16
ATOM 22616 N N . ALA A 1 68 ? -4.664 11.902 -5.254 1.00 0.00 68 ALA A N 16
ATOM 22617 C CA . ALA A 1 68 ? -3.550 12.696 -5.756 1.00 0.00 68 ALA A CA 16
ATOM 22618 C C . ALA A 1 68 ? -2.286 12.447 -4.939 1.00 0.00 68 ALA A C 16
ATOM 22619 O O . ALA A 1 68 ? -1.253 12.028 -5.461 1.00 0.00 68 ALA A O 16
ATOM 22626 N N . PRO A 1 69 ? -2.368 12.711 -3.627 1.00 0.00 69 PRO A N 16
ATOM 22627 C CA . PRO A 1 69 ? -1.240 12.524 -2.710 1.00 0.00 69 PRO A CA 16
ATOM 22628 C C . PRO A 1 69 ? -0.908 11.052 -2.493 1.00 0.00 69 PRO A C 16
ATOM 22629 O O . PRO A 1 69 ? 0.244 10.638 -2.628 1.00 0.00 69 PRO A O 16
ATOM 22640 N N . TYR A 1 70 ? -1.923 10.265 -2.156 1.00 0.00 70 TYR A N 16
ATOM 22641 C CA . TYR A 1 70 ? -1.739 8.838 -1.918 1.00 0.00 70 TYR A CA 16
ATOM 22642 C C . TYR A 1 70 ? -1.210 8.141 -3.168 1.00 0.00 70 TYR A C 16
ATOM 22643 O O . TYR A 1 70 ? -0.730 7.009 -3.106 1.00 0.00 70 TYR A O 16
ATOM 22661 N N . VAL A 1 71 ? -1.301 8.827 -4.303 1.00 0.00 71 VAL A N 16
ATOM 22662 C CA . VAL A 1 71 ? -0.831 8.277 -5.569 1.00 0.00 71 VAL A CA 16
ATOM 22663 C C . VAL A 1 71 ? 0.660 8.531 -5.759 1.00 0.00 71 VAL A C 16
ATOM 22664 O O . VAL A 1 71 ? 1.381 7.686 -6.287 1.00 0.00 71 VAL A O 16
ATOM 22677 N N . GLN A 1 72 ? 1.115 9.702 -5.324 1.00 0.00 72 GLN A N 16
ATOM 22678 C CA . GLN A 1 72 ? 2.521 10.068 -5.447 1.00 0.00 72 GLN A CA 16
ATOM 22679 C C . GLN A 1 72 ? 3.330 9.522 -4.275 1.00 0.00 72 GLN A C 16
ATOM 22680 O O . GLN A 1 72 ? 4.416 8.973 -4.459 1.00 0.00 72 GLN A O 16
ATOM 22694 N N . LYS A 1 73 ? 2.794 9.676 -3.069 1.00 0.00 73 LYS A N 16
ATOM 22695 C CA . LYS A 1 73 ? 3.465 9.197 -1.866 1.00 0.00 73 LYS A CA 16
ATOM 22696 C C . LYS A 1 73 ? 3.847 7.727 -2.005 1.00 0.00 73 LYS A C 16
ATOM 22697 O O . LYS A 1 73 ? 4.957 7.329 -1.651 1.00 0.00 73 LYS A O 16
ATOM 22716 N N . ALA A 1 74 ? 2.923 6.926 -2.524 1.00 0.00 74 ALA A N 16
ATOM 22717 C CA . ALA A 1 74 ? 3.165 5.501 -2.712 1.00 0.00 74 ALA A CA 16
ATOM 22718 C C . ALA A 1 74 ? 4.452 5.262 -3.496 1.00 0.00 74 ALA A C 16
ATOM 22719 O O . ALA A 1 74 ? 5.280 4.437 -3.110 1.00 0.00 74 ALA A O 16
ATOM 22726 N N . ARG A 1 75 ? 4.612 5.989 -4.597 1.00 0.00 75 ARG A N 16
ATOM 22727 C CA . ARG A 1 75 ? 5.798 5.854 -5.435 1.00 0.00 75 ARG A CA 16
ATOM 22728 C C . ARG A 1 75 ? 7.053 6.264 -4.671 1.00 0.00 75 ARG A C 16
ATOM 22729 O O . ARG A 1 75 ? 8.055 5.548 -4.673 1.00 0.00 75 ARG A O 16
ATOM 22750 N N . ASP A 1 76 ? 6.992 7.420 -4.019 1.00 0.00 76 ASP A N 16
ATOM 22751 C CA . ASP A 1 76 ? 8.124 7.925 -3.251 1.00 0.00 76 ASP A CA 16
ATOM 22752 C C . ASP A 1 76 ? 8.536 6.928 -2.172 1.00 0.00 76 ASP A C 16
ATOM 22753 O O . ASP A 1 76 ? 9.723 6.727 -1.921 1.00 0.00 76 ASP A O 16
ATOM 22762 N N . ASN A 1 77 ? 7.547 6.309 -1.536 1.00 0.00 77 ASN A N 16
ATOM 22763 C CA . ASN A 1 77 ? 7.807 5.334 -0.483 1.00 0.00 77 ASN A CA 16
ATOM 22764 C C . ASN A 1 77 ? 8.784 4.264 -0.961 1.00 0.00 77 ASN A C 16
ATOM 22765 O O . ASN A 1 77 ? 9.637 3.804 -0.202 1.00 0.00 77 ASN A O 16
ATOM 22776 N N . ARG A 1 78 ? 8.653 3.873 -2.225 1.00 0.00 78 ARG A N 16
ATOM 22777 C CA . ARG A 1 78 ? 9.523 2.858 -2.805 1.00 0.00 78 ARG A CA 16
ATOM 22778 C C . ARG A 1 78 ? 10.983 3.299 -2.756 1.00 0.00 78 ARG A C 16
ATOM 22779 O O . ARG A 1 78 ? 11.865 2.523 -2.391 1.00 0.00 78 ARG A O 16
ATOM 22800 N N . ALA A 1 79 ? 11.229 4.552 -3.126 1.00 0.00 79 ALA A N 16
ATOM 22801 C CA . ALA A 1 79 ? 12.581 5.097 -3.123 1.00 0.00 79 ALA A CA 16
ATOM 22802 C C . ALA A 1 79 ? 13.229 4.950 -1.750 1.00 0.00 79 ALA A C 16
ATOM 22803 O O . ALA A 1 79 ? 14.337 4.427 -1.630 1.00 0.00 79 ALA A O 16
ATOM 22810 N N . ALA A 1 80 ? 12.532 5.414 -0.719 1.00 0.00 80 ALA A N 16
ATOM 22811 C CA . ALA A 1 80 ? 13.040 5.332 0.645 1.00 0.00 80 ALA A CA 16
ATOM 22812 C C . ALA A 1 80 ? 13.846 4.055 0.855 1.00 0.00 80 ALA A C 16
ATOM 22813 O O . ALA A 1 80 ? 14.982 4.096 1.330 1.00 0.00 80 ALA A O 16
ATOM 22820 N N . LEU A 1 81 ? 13.253 2.921 0.499 1.00 0.00 81 LEU A N 16
ATOM 22821 C CA . LEU A 1 81 ? 13.916 1.630 0.648 1.00 0.00 81 LEU A CA 16
ATOM 22822 C C . LEU A 1 81 ? 15.232 1.601 -0.123 1.00 0.00 81 LEU A C 16
ATOM 22823 O O . LEU A 1 81 ? 16.291 1.337 0.447 1.00 0.00 81 LEU A O 16
ATOM 22839 N N . ARG A 1 82 ? 15.157 1.877 -1.421 1.00 0.00 82 ARG A N 16
ATOM 22840 C CA . ARG A 1 82 ? 16.343 1.884 -2.269 1.00 0.00 82 ARG A CA 16
ATOM 22841 C C . ARG A 1 82 ? 17.485 2.644 -1.602 1.00 0.00 82 ARG A C 16
ATOM 22842 O O . ARG A 1 82 ? 18.599 2.133 -1.486 1.00 0.00 82 ARG A O 16
ATOM 22863 N N . ILE A 1 83 ? 17.200 3.867 -1.166 1.00 0.00 83 ILE A N 16
ATOM 22864 C CA . ILE A 1 83 ? 18.204 4.696 -0.510 1.00 0.00 83 ILE A CA 16
ATOM 22865 C C . ILE A 1 83 ? 18.573 4.133 0.858 1.00 0.00 83 ILE A C 16
ATOM 22866 O O . ILE A 1 83 ? 19.703 3.699 1.077 1.00 0.00 83 ILE A O 16
ATOM 22882 N N . ASN A 1 84 ? 17.611 4.142 1.775 1.00 0.00 84 ASN A N 16
ATOM 22883 C CA . ASN A 1 84 ? 17.835 3.631 3.123 1.00 0.00 84 ASN A CA 16
ATOM 22884 C C . ASN A 1 84 ? 17.748 2.108 3.148 1.00 0.00 84 ASN A C 16
ATOM 22885 O O . ASN A 1 84 ? 16.687 1.540 3.407 1.00 0.00 84 ASN A O 16
ATOM 22896 N N . LYS A 1 85 ? 18.872 1.452 2.879 1.00 0.00 85 LYS A N 16
ATOM 22897 C CA . LYS A 1 85 ? 18.925 -0.005 2.873 1.00 0.00 85 LYS A CA 16
ATOM 22898 C C . LYS A 1 85 ? 19.172 -0.546 4.277 1.00 0.00 85 LYS A C 16
ATOM 22899 O O . LYS A 1 85 ? 19.543 0.199 5.184 1.00 0.00 85 LYS A O 16
ATOM 22918 N N . VAL A 1 86 ? 18.964 -1.848 4.449 1.00 0.00 86 VAL A N 16
ATOM 22919 C CA . VAL A 1 86 ? 19.166 -2.490 5.743 1.00 0.00 86 VAL A CA 16
ATOM 22920 C C . VAL A 1 86 ? 20.543 -3.139 5.825 1.00 0.00 86 VAL A C 16
ATOM 22921 O O . VAL A 1 86 ? 20.993 -3.784 4.878 1.00 0.00 86 VAL A O 16
ATOM 22934 N N . GLN A 1 87 ? 21.207 -2.964 6.963 1.00 0.00 87 GLN A N 16
ATOM 22935 C CA . GLN A 1 87 ? 22.534 -3.534 7.168 1.00 0.00 87 GLN A CA 16
ATOM 22936 C C . GLN A 1 87 ? 22.565 -5.002 6.756 1.00 0.00 87 GLN A C 16
ATOM 22937 O O . GLN A 1 87 ? 21.645 -5.761 7.058 1.00 0.00 87 GLN A O 16
ATOM 22951 N N . MET A 1 88 ? 23.631 -5.395 6.066 1.00 0.00 88 MET A N 16
ATOM 22952 C CA . MET A 1 88 ? 23.782 -6.773 5.614 1.00 0.00 88 MET A CA 16
ATOM 22953 C C . MET A 1 88 ? 24.066 -7.703 6.789 1.00 0.00 88 MET A C 16
ATOM 22954 O O . MET A 1 88 ? 23.320 -8.650 7.037 1.00 0.00 88 MET A O 16
ATOM 22968 N N . SER A 1 89 ? 25.147 -7.425 7.510 1.00 0.00 89 SER A N 16
ATOM 22969 C CA . SER A 1 89 ? 25.531 -8.240 8.657 1.00 0.00 89 SER A CA 16
ATOM 22970 C C . SER A 1 89 ? 25.734 -9.695 8.246 1.00 0.00 89 SER A C 16
ATOM 22971 O O . SER A 1 89 ? 25.315 -10.614 8.949 1.00 0.00 89 SER A O 16
ATOM 22979 N N . ASN A 1 90 ? 26.381 -9.896 7.102 1.00 0.00 90 ASN A N 16
ATOM 22980 C CA . ASN A 1 90 ? 26.639 -11.239 6.596 1.00 0.00 90 ASN A CA 16
ATOM 22981 C C . ASN A 1 90 ? 28.091 -11.641 6.836 1.00 0.00 90 ASN A C 16
ATOM 22982 O O . ASN A 1 90 ? 28.643 -12.471 6.115 1.00 0.00 90 ASN A O 16
ATOM 22993 N N . GLY A 1 1 ? -18.326 -13.022 -5.252 1.00 0.00 1 GLY A N 17
ATOM 22994 C CA . GLY A 1 1 ? -17.162 -12.690 -4.451 1.00 0.00 1 GLY A CA 17
ATOM 22995 C C . GLY A 1 1 ? -16.509 -13.915 -3.842 1.00 0.00 1 GLY A C 17
ATOM 22996 O O . GLY A 1 1 ? -17.029 -14.496 -2.890 1.00 0.00 1 GLY A O 17
ATOM 23000 N N . SER A 1 2 ? -15.366 -14.310 -4.394 1.00 0.00 2 SER A N 17
ATOM 23001 C CA . SER A 1 2 ? -14.643 -15.478 -3.903 1.00 0.00 2 SER A CA 17
ATOM 23002 C C . SER A 1 2 ? -13.179 -15.429 -4.328 1.00 0.00 2 SER A C 17
ATOM 23003 O O . SER A 1 2 ? -12.830 -14.793 -5.322 1.00 0.00 2 SER A O 17
ATOM 23011 N N . SER A 1 3 ? -12.325 -16.106 -3.567 1.00 0.00 3 SER A N 17
ATOM 23012 C CA . SER A 1 3 ? -10.897 -16.138 -3.861 1.00 0.00 3 SER A CA 17
ATOM 23013 C C . SER A 1 3 ? -10.654 -16.180 -5.367 1.00 0.00 3 SER A C 17
ATOM 23014 O O . SER A 1 3 ? -10.061 -15.265 -5.937 1.00 0.00 3 SER A O 17
ATOM 23022 N N . GLY A 1 4 ? -11.117 -17.250 -6.005 1.00 0.00 4 GLY A N 17
ATOM 23023 C CA . GLY A 1 4 ? -10.940 -17.393 -7.438 1.00 0.00 4 GLY A CA 17
ATOM 23024 C C . GLY A 1 4 ? -10.142 -18.629 -7.804 1.00 0.00 4 GLY A C 17
ATOM 23025 O O . GLY A 1 4 ? -10.683 -19.733 -7.857 1.00 0.00 4 GLY A O 17
ATOM 23029 N N . SER A 1 5 ? -8.850 -18.443 -8.058 1.00 0.00 5 SER A N 17
ATOM 23030 C CA . SER A 1 5 ? -7.977 -19.551 -8.426 1.00 0.00 5 SER A CA 17
ATOM 23031 C C . SER A 1 5 ? -6.510 -19.159 -8.278 1.00 0.00 5 SER A C 17
ATOM 23032 O O . SER A 1 5 ? -6.187 -17.991 -8.064 1.00 0.00 5 SER A O 17
ATOM 23040 N N . SER A 1 6 ? -5.626 -20.145 -8.394 1.00 0.00 6 SER A N 17
ATOM 23041 C CA . SER A 1 6 ? -4.193 -19.905 -8.269 1.00 0.00 6 SER A CA 17
ATOM 23042 C C . SER A 1 6 ? -3.586 -19.528 -9.617 1.00 0.00 6 SER A C 17
ATOM 23043 O O . SER A 1 6 ? -4.158 -19.812 -10.669 1.00 0.00 6 SER A O 17
ATOM 23051 N N . GLY A 1 7 ? -2.422 -18.887 -9.577 1.00 0.00 7 GLY A N 17
ATOM 23052 C CA . GLY A 1 7 ? -1.755 -18.482 -10.800 1.00 0.00 7 GLY A CA 17
ATOM 23053 C C . GLY A 1 7 ? -0.779 -17.343 -10.579 1.00 0.00 7 GLY A C 17
ATOM 23054 O O . GLY A 1 7 ? -1.173 -16.179 -10.537 1.00 0.00 7 GLY A O 17
ATOM 23058 N N . ASN A 1 8 ? 0.498 -17.680 -10.436 1.00 0.00 8 ASN A N 17
ATOM 23059 C CA . ASN A 1 8 ? 1.534 -16.677 -10.216 1.00 0.00 8 ASN A CA 17
ATOM 23060 C C . ASN A 1 8 ? 1.631 -15.725 -11.404 1.00 0.00 8 ASN A C 17
ATOM 23061 O O . ASN A 1 8 ? 1.407 -14.523 -11.270 1.00 0.00 8 ASN A O 17
ATOM 23072 N N . ALA A 1 9 ? 1.967 -16.273 -12.568 1.00 0.00 9 ALA A N 17
ATOM 23073 C CA . ALA A 1 9 ? 2.091 -15.474 -13.780 1.00 0.00 9 ALA A CA 17
ATOM 23074 C C . ALA A 1 9 ? 1.079 -14.334 -13.793 1.00 0.00 9 ALA A C 17
ATOM 23075 O O . ALA A 1 9 ? 1.452 -13.162 -13.826 1.00 0.00 9 ALA A O 17
ATOM 23082 N N . GLN A 1 10 ? -0.202 -14.686 -13.767 1.00 0.00 10 GLN A N 17
ATOM 23083 C CA . GLN A 1 10 ? -1.268 -13.690 -13.777 1.00 0.00 10 GLN A CA 17
ATOM 23084 C C . GLN A 1 10 ? -1.221 -12.830 -12.518 1.00 0.00 10 GLN A C 17
ATOM 23085 O O . GLN A 1 10 ? -1.228 -13.348 -11.401 1.00 0.00 10 GLN A O 17
ATOM 23099 N N . ARG A 1 11 ? -1.173 -11.516 -12.706 1.00 0.00 11 ARG A N 17
ATOM 23100 C CA . ARG A 1 11 ? -1.123 -10.584 -11.586 1.00 0.00 11 ARG A CA 17
ATOM 23101 C C . ARG A 1 11 ? -2.022 -11.057 -10.446 1.00 0.00 11 ARG A C 17
ATOM 23102 O O . ARG A 1 11 ? -2.956 -11.829 -10.659 1.00 0.00 11 ARG A O 17
ATOM 23123 N N . SER A 1 12 ? -1.731 -10.587 -9.237 1.00 0.00 12 SER A N 17
ATOM 23124 C CA . SER A 1 12 ? -2.509 -10.965 -8.063 1.00 0.00 12 SER A CA 17
ATOM 23125 C C . SER A 1 12 ? -2.346 -9.936 -6.949 1.00 0.00 12 SER A C 17
ATOM 23126 O O . SER A 1 12 ? -1.680 -8.914 -7.123 1.00 0.00 12 SER A O 17
ATOM 23134 N N . THR A 1 13 ? -2.958 -10.213 -5.801 1.00 0.00 13 THR A N 17
ATOM 23135 C CA . THR A 1 13 ? -2.882 -9.312 -4.658 1.00 0.00 13 THR A CA 17
ATOM 23136 C C . THR A 1 13 ? -1.822 -9.774 -3.664 1.00 0.00 13 THR A C 17
ATOM 23137 O O . THR A 1 13 ? -2.136 -10.411 -2.657 1.00 0.00 13 THR A O 17
ATOM 23148 N N . LEU A 1 14 ? -0.567 -9.449 -3.951 1.00 0.00 14 LEU A N 17
ATOM 23149 C CA . LEU A 1 14 ? 0.540 -9.830 -3.081 1.00 0.00 14 LEU A CA 17
ATOM 23150 C C . LEU A 1 14 ? 1.216 -8.598 -2.488 1.00 0.00 14 LEU A C 17
ATOM 23151 O O . LEU A 1 14 ? 1.365 -8.482 -1.272 1.00 0.00 14 LEU A O 17
ATOM 23167 N N . LYS A 1 15 ? 1.622 -7.677 -3.356 1.00 0.00 15 LYS A N 17
ATOM 23168 C CA . LYS A 1 15 ? 2.279 -6.450 -2.920 1.00 0.00 15 LYS A CA 17
ATOM 23169 C C . LYS A 1 15 ? 1.520 -5.808 -1.764 1.00 0.00 15 LYS A C 17
ATOM 23170 O O . LYS A 1 15 ? 2.124 -5.283 -0.828 1.00 0.00 15 LYS A O 17
ATOM 23189 N N . TRP A 1 16 ? 0.195 -5.854 -1.835 1.00 0.00 16 TRP A N 17
ATOM 23190 C CA . TRP A 1 16 ? -0.647 -5.277 -0.792 1.00 0.00 16 TRP A CA 17
ATOM 23191 C C . TRP A 1 16 ? -0.367 -5.930 0.557 1.00 0.00 16 TRP A C 17
ATOM 23192 O O . TRP A 1 16 ? 0.034 -5.261 1.508 1.00 0.00 16 TRP A O 17
ATOM 23213 N N . GLU A 1 17 ? -0.579 -7.240 0.631 1.00 0.00 17 GLU A N 17
ATOM 23214 C CA . GLU A 1 17 ? -0.349 -7.982 1.866 1.00 0.00 17 GLU A CA 17
ATOM 23215 C C . GLU A 1 17 ? 0.912 -7.490 2.569 1.00 0.00 17 GLU A C 17
ATOM 23216 O O . GLU A 1 17 ? 0.974 -7.441 3.798 1.00 0.00 17 GLU A O 17
ATOM 23228 N N . LYS A 1 18 ? 1.918 -7.127 1.781 1.00 0.00 18 LYS A N 17
ATOM 23229 C CA . LYS A 1 18 ? 3.180 -6.638 2.325 1.00 0.00 18 LYS A CA 17
ATOM 23230 C C . LYS A 1 18 ? 3.048 -5.189 2.785 1.00 0.00 18 LYS A C 17
ATOM 23231 O O . LYS A 1 18 ? 3.293 -4.874 3.949 1.00 0.00 18 LYS A O 17
ATOM 23250 N N . GLU A 1 19 ? 2.659 -4.313 1.864 1.00 0.00 19 GLU A N 17
ATOM 23251 C CA . GLU A 1 19 ? 2.495 -2.899 2.177 1.00 0.00 19 GLU A CA 17
ATOM 23252 C C . GLU A 1 19 ? 1.506 -2.706 3.323 1.00 0.00 19 GLU A C 17
ATOM 23253 O O . GLU A 1 19 ? 1.499 -1.668 3.983 1.00 0.00 19 GLU A O 17
ATOM 23265 N N . GLU A 1 20 ? 0.671 -3.715 3.552 1.00 0.00 20 GLU A N 17
ATOM 23266 C CA . GLU A 1 20 ? -0.324 -3.656 4.616 1.00 0.00 20 GLU A CA 17
ATOM 23267 C C . GLU A 1 20 ? 0.347 -3.627 5.987 1.00 0.00 20 GLU A C 17
ATOM 23268 O O . GLU A 1 20 ? -0.252 -3.200 6.973 1.00 0.00 20 GLU A O 17
ATOM 23280 N N . ALA A 1 21 ? 1.593 -4.086 6.039 1.00 0.00 21 ALA A N 17
ATOM 23281 C CA . ALA A 1 21 ? 2.346 -4.112 7.286 1.00 0.00 21 ALA A CA 17
ATOM 23282 C C . ALA A 1 21 ? 3.171 -2.841 7.456 1.00 0.00 21 ALA A C 17
ATOM 23283 O O . ALA A 1 21 ? 3.503 -2.449 8.576 1.00 0.00 21 ALA A O 17
ATOM 23290 N N . LEU A 1 22 ? 3.499 -2.200 6.340 1.00 0.00 22 LEU A N 17
ATOM 23291 C CA . LEU A 1 22 ? 4.286 -0.972 6.365 1.00 0.00 22 LEU A CA 17
ATOM 23292 C C . LEU A 1 22 ? 3.420 0.222 6.754 1.00 0.00 22 LEU A C 17
ATOM 23293 O O . LEU A 1 22 ? 3.930 1.303 7.043 1.00 0.00 22 LEU A O 17
ATOM 23309 N N . GLY A 1 23 ? 2.106 0.017 6.761 1.00 0.00 23 GLY A N 17
ATOM 23310 C CA . GLY A 1 23 ? 1.191 1.084 7.119 1.00 0.00 23 GLY A CA 17
ATOM 23311 C C . GLY A 1 23 ? 1.412 2.338 6.296 1.00 0.00 23 GLY A C 17
ATOM 23312 O O . GLY A 1 23 ? 1.226 2.329 5.079 1.00 0.00 23 GLY A O 17
ATOM 23316 N N . GLU A 1 24 ? 1.809 3.418 6.961 1.00 0.00 24 GLU A N 17
ATOM 23317 C CA . GLU A 1 24 ? 2.052 4.685 6.282 1.00 0.00 24 GLU A CA 17
ATOM 23318 C C . GLU A 1 24 ? 3.188 4.552 5.271 1.00 0.00 24 GLU A C 17
ATOM 23319 O O . GLU A 1 24 ? 3.386 5.423 4.425 1.00 0.00 24 GLU A O 17
ATOM 23331 N N . MET A 1 25 ? 3.931 3.454 5.367 1.00 0.00 25 MET A N 17
ATOM 23332 C CA . MET A 1 25 ? 5.046 3.205 4.461 1.00 0.00 25 MET A CA 17
ATOM 23333 C C . MET A 1 25 ? 4.611 2.331 3.289 1.00 0.00 25 MET A C 17
ATOM 23334 O O . MET A 1 25 ? 5.443 1.829 2.534 1.00 0.00 25 MET A O 17
ATOM 23348 N N . ALA A 1 26 ? 3.302 2.154 3.143 1.00 0.00 26 ALA A N 17
ATOM 23349 C CA . ALA A 1 26 ? 2.756 1.343 2.062 1.00 0.00 26 ALA A CA 17
ATOM 23350 C C . ALA A 1 26 ? 3.194 1.875 0.702 1.00 0.00 26 ALA A C 17
ATOM 23351 O O . ALA A 1 26 ? 3.018 3.055 0.399 1.00 0.00 26 ALA A O 17
ATOM 23358 N N . THR A 1 27 ? 3.766 0.996 -0.116 1.00 0.00 27 THR A N 17
ATOM 23359 C CA . THR A 1 27 ? 4.231 1.378 -1.443 1.00 0.00 27 THR A CA 17
ATOM 23360 C C . THR A 1 27 ? 3.093 1.340 -2.456 1.00 0.00 27 THR A C 17
ATOM 23361 O O . THR A 1 27 ? 3.324 1.243 -3.662 1.00 0.00 27 THR A O 17
ATOM 23372 N N . VAL A 1 28 ? 1.862 1.417 -1.960 1.00 0.00 28 VAL A N 17
ATOM 23373 C CA . VAL A 1 28 ? 0.687 1.394 -2.823 1.00 0.00 28 VAL A CA 17
ATOM 23374 C C . VAL A 1 28 ? -0.244 2.562 -2.515 1.00 0.00 28 VAL A C 17
ATOM 23375 O O . VAL A 1 28 ? -0.229 3.107 -1.412 1.00 0.00 28 VAL A O 17
ATOM 23388 N N . ALA A 1 29 ? -1.054 2.941 -3.498 1.00 0.00 29 ALA A N 17
ATOM 23389 C CA . ALA A 1 29 ? -1.994 4.042 -3.332 1.00 0.00 29 ALA A CA 17
ATOM 23390 C C . ALA A 1 29 ? -3.129 3.657 -2.390 1.00 0.00 29 ALA A C 17
ATOM 23391 O O . ALA A 1 29 ? -3.366 4.302 -1.368 1.00 0.00 29 ALA A O 17
ATOM 23398 N N . PRO A 1 30 ? -3.851 2.582 -2.740 1.00 0.00 30 PRO A N 17
ATOM 23399 C CA . PRO A 1 30 ? -4.974 2.087 -1.938 1.00 0.00 30 PRO A CA 17
ATOM 23400 C C . PRO A 1 30 ? -4.519 1.474 -0.618 1.00 0.00 30 PRO A C 17
ATOM 23401 O O . PRO A 1 30 ? -5.070 1.776 0.440 1.00 0.00 30 PRO A O 17
ATOM 23412 N N . VAL A 1 31 ? -3.510 0.612 -0.688 1.00 0.00 31 VAL A N 17
ATOM 23413 C CA . VAL A 1 31 ? -2.979 -0.042 0.502 1.00 0.00 31 VAL A CA 17
ATOM 23414 C C . VAL A 1 31 ? -2.417 0.978 1.485 1.00 0.00 31 VAL A C 17
ATOM 23415 O O . VAL A 1 31 ? -2.209 0.674 2.661 1.00 0.00 31 VAL A O 17
ATOM 23428 N N . LEU A 1 32 ? -2.172 2.189 0.997 1.00 0.00 32 LEU A N 17
ATOM 23429 C CA . LEU A 1 32 ? -1.633 3.256 1.833 1.00 0.00 32 LEU A CA 17
ATOM 23430 C C . LEU A 1 32 ? -2.755 4.095 2.435 1.00 0.00 32 LEU A C 17
ATOM 23431 O O . LEU A 1 32 ? -2.756 4.382 3.633 1.00 0.00 32 LEU A O 17
ATOM 23447 N N . TYR A 1 33 ? -3.710 4.484 1.598 1.00 0.00 33 TYR A N 17
ATOM 23448 C CA . TYR A 1 33 ? -4.839 5.291 2.048 1.00 0.00 33 TYR A CA 17
ATOM 23449 C C . TYR A 1 33 ? -5.485 4.681 3.288 1.00 0.00 33 TYR A C 17
ATOM 23450 O O . TYR A 1 33 ? -5.598 5.331 4.328 1.00 0.00 33 TYR A O 17
ATOM 23468 N N . THR A 1 34 ? -5.907 3.426 3.171 1.00 0.00 34 THR A N 17
ATOM 23469 C CA . THR A 1 34 ? -6.542 2.726 4.281 1.00 0.00 34 THR A CA 17
ATOM 23470 C C . THR A 1 34 ? -5.633 2.696 5.504 1.00 0.00 34 THR A C 17
ATOM 23471 O O . THR A 1 34 ? -6.044 3.064 6.604 1.00 0.00 34 THR A O 17
ATOM 23482 N N . ASN A 1 35 ? -4.394 2.256 5.304 1.00 0.00 35 ASN A N 17
ATOM 23483 C CA . ASN A 1 35 ? -3.426 2.179 6.392 1.00 0.00 35 ASN A CA 17
ATOM 23484 C C . ASN A 1 35 ? -3.489 3.427 7.267 1.00 0.00 35 ASN A C 17
ATOM 23485 O O . ASN A 1 35 ? -3.262 3.363 8.475 1.00 0.00 35 ASN A O 17
ATOM 23496 N N . ILE A 1 36 ? -3.798 4.562 6.647 1.00 0.00 36 ILE A N 17
ATOM 23497 C CA . ILE A 1 36 ? -3.892 5.824 7.369 1.00 0.00 36 ILE A CA 17
ATOM 23498 C C . ILE A 1 36 ? -5.329 6.110 7.793 1.00 0.00 36 ILE A C 17
ATOM 23499 O O . ILE A 1 36 ? -5.636 6.164 8.983 1.00 0.00 36 ILE A O 17
ATOM 23515 N N . ASN A 1 37 ? -6.205 6.290 6.810 1.00 0.00 37 ASN A N 17
ATOM 23516 C CA . ASN A 1 37 ? -7.611 6.568 7.081 1.00 0.00 37 ASN A CA 17
ATOM 23517 C C . ASN A 1 37 ? -8.198 5.527 8.029 1.00 0.00 37 ASN A C 17
ATOM 23518 O O . ASN A 1 37 ? -8.802 5.869 9.047 1.00 0.00 37 ASN A O 17
ATOM 23529 N N . PHE A 1 38 ? -8.017 4.256 7.689 1.00 0.00 38 PHE A N 17
ATOM 23530 C CA . PHE A 1 38 ? -8.530 3.164 8.509 1.00 0.00 38 PHE A CA 17
ATOM 23531 C C . PHE A 1 38 ? -7.396 2.463 9.251 1.00 0.00 38 PHE A C 17
ATOM 23532 O O . PHE A 1 38 ? -6.844 1.463 8.791 1.00 0.00 38 PHE A O 17
ATOM 23549 N N . PRO A 1 39 ? -7.038 2.999 10.428 1.00 0.00 39 PRO A N 17
ATOM 23550 C CA . PRO A 1 39 ? -5.967 2.442 11.259 1.00 0.00 39 PRO A CA 17
ATOM 23551 C C . PRO A 1 39 ? -6.350 1.100 11.875 1.00 0.00 39 PRO A C 17
ATOM 23552 O O . PRO A 1 39 ? -5.515 0.206 12.006 1.00 0.00 39 PRO A O 17
ATOM 23563 N N . ASN A 1 40 ? -7.618 0.968 12.252 1.00 0.00 40 ASN A N 17
ATOM 23564 C CA . ASN A 1 40 ? -8.111 -0.265 12.855 1.00 0.00 40 ASN A CA 17
ATOM 23565 C C . ASN A 1 40 ? -8.621 -1.227 11.786 1.00 0.00 40 ASN A C 17
ATOM 23566 O O . ASN A 1 40 ? -9.293 -2.213 12.092 1.00 0.00 40 ASN A O 17
ATOM 23577 N N . LEU A 1 41 ? -8.299 -0.934 10.531 1.00 0.00 41 LEU A N 17
ATOM 23578 C CA . LEU A 1 41 ? -8.724 -1.772 9.416 1.00 0.00 41 LEU A CA 17
ATOM 23579 C C . LEU A 1 41 ? -8.538 -3.250 9.744 1.00 0.00 41 LEU A C 17
ATOM 23580 O O . LEU A 1 41 ? -9.493 -4.027 9.720 1.00 0.00 41 LEU A O 17
ATOM 23596 N N . LYS A 1 42 ? -7.304 -3.632 10.053 1.00 0.00 42 LYS A N 17
ATOM 23597 C CA . LYS A 1 42 ? -6.992 -5.016 10.391 1.00 0.00 42 LYS A CA 17
ATOM 23598 C C . LYS A 1 42 ? -8.123 -5.648 11.196 1.00 0.00 42 LYS A C 17
ATOM 23599 O O . LYS A 1 42 ? -8.693 -6.661 10.792 1.00 0.00 42 LYS A O 17
ATOM 23618 N N . GLU A 1 43 ? -8.444 -5.041 12.335 1.00 0.00 43 GLU A N 17
ATOM 23619 C CA . GLU A 1 43 ? -9.507 -5.545 13.195 1.00 0.00 43 GLU A CA 17
ATOM 23620 C C . GLU A 1 43 ? -10.829 -5.626 12.436 1.00 0.00 43 GLU A C 17
ATOM 23621 O O . GLU A 1 43 ? -11.398 -6.705 12.274 1.00 0.00 43 GLU A O 17
ATOM 23633 N N . GLU A 1 44 ? -11.310 -4.476 11.973 1.00 0.00 44 GLU A N 17
ATOM 23634 C CA . GLU A 1 44 ? -12.564 -4.417 11.232 1.00 0.00 44 GLU A CA 17
ATOM 23635 C C . GLU A 1 44 ? -12.678 -5.587 10.259 1.00 0.00 44 GLU A C 17
ATOM 23636 O O . GLU A 1 44 ? -13.742 -6.190 10.117 1.00 0.00 44 GLU A O 17
ATOM 23648 N N . PHE A 1 45 ? -11.573 -5.901 9.590 1.00 0.00 45 PHE A N 17
ATOM 23649 C CA . PHE A 1 45 ? -11.548 -6.997 8.629 1.00 0.00 45 PHE A CA 17
ATOM 23650 C C . PHE A 1 45 ? -10.302 -7.858 8.819 1.00 0.00 45 PHE A C 17
ATOM 23651 O O . PHE A 1 45 ? -9.232 -7.575 8.279 1.00 0.00 45 PHE A O 17
ATOM 23668 N N . PRO A 1 46 ? -10.443 -8.936 9.605 1.00 0.00 46 PRO A N 17
ATOM 23669 C CA . PRO A 1 46 ? -9.340 -9.861 9.885 1.00 0.00 46 PRO A CA 17
ATOM 23670 C C . PRO A 1 46 ? -8.948 -10.683 8.662 1.00 0.00 46 PRO A C 17
ATOM 23671 O O . PRO A 1 46 ? -7.774 -10.751 8.299 1.00 0.00 46 PRO A O 17
ATOM 23682 N N . ASP A 1 47 ? -9.938 -11.305 8.031 1.00 0.00 47 ASP A N 17
ATOM 23683 C CA . ASP A 1 47 ? -9.697 -12.121 6.848 1.00 0.00 47 ASP A CA 17
ATOM 23684 C C . ASP A 1 47 ? -9.198 -11.264 5.689 1.00 0.00 47 ASP A C 17
ATOM 23685 O O . ASP A 1 47 ? -9.898 -10.365 5.222 1.00 0.00 47 ASP A O 17
ATOM 23694 N N . TRP A 1 48 ? -7.984 -11.548 5.230 1.00 0.00 48 TRP A N 17
ATOM 23695 C CA . TRP A 1 48 ? -7.391 -10.801 4.126 1.00 0.00 48 TRP A CA 17
ATOM 23696 C C . TRP A 1 48 ? -8.356 -10.712 2.948 1.00 0.00 48 TRP A C 17
ATOM 23697 O O . TRP A 1 48 ? -8.772 -9.623 2.554 1.00 0.00 48 TRP A O 17
ATOM 23718 N N . THR A 1 49 ? -8.709 -11.866 2.390 1.00 0.00 49 THR A N 17
ATOM 23719 C CA . THR A 1 49 ? -9.625 -11.918 1.257 1.00 0.00 49 THR A CA 17
ATOM 23720 C C . THR A 1 49 ? -10.790 -10.954 1.447 1.00 0.00 49 THR A C 17
ATOM 23721 O O . THR A 1 49 ? -11.415 -10.520 0.478 1.00 0.00 49 THR A O 17
ATOM 23732 N N . THR A 1 50 ? -11.078 -10.620 2.701 1.00 0.00 50 THR A N 17
ATOM 23733 C CA . THR A 1 50 ? -12.168 -9.707 3.018 1.00 0.00 50 THR A CA 17
ATOM 23734 C C . THR A 1 50 ? -11.665 -8.274 3.151 1.00 0.00 50 THR A C 17
ATOM 23735 O O . THR A 1 50 ? -12.290 -7.337 2.654 1.00 0.00 50 THR A O 17
ATOM 23746 N N . ARG A 1 51 ? -10.531 -8.111 3.826 1.00 0.00 51 ARG A N 17
ATOM 23747 C CA . ARG A 1 51 ? -9.944 -6.791 4.025 1.00 0.00 51 ARG A CA 17
ATOM 23748 C C . ARG A 1 51 ? -9.525 -6.176 2.693 1.00 0.00 51 ARG A C 17
ATOM 23749 O O . ARG A 1 51 ? -9.912 -5.053 2.367 1.00 0.00 51 ARG A O 17
ATOM 23770 N N . VAL A 1 52 ? -8.732 -6.918 1.927 1.00 0.00 52 VAL A N 17
ATOM 23771 C CA . VAL A 1 52 ? -8.261 -6.447 0.630 1.00 0.00 52 VAL A CA 17
ATOM 23772 C C . VAL A 1 52 ? -9.389 -5.790 -0.158 1.00 0.00 52 VAL A C 17
ATOM 23773 O O . VAL A 1 52 ? -9.191 -4.763 -0.808 1.00 0.00 52 VAL A O 17
ATOM 23786 N N . LYS A 1 53 ? -10.573 -6.390 -0.098 1.00 0.00 53 LYS A N 17
ATOM 23787 C CA . LYS A 1 53 ? -11.734 -5.864 -0.805 1.00 0.00 53 LYS A CA 17
ATOM 23788 C C . LYS A 1 53 ? -12.090 -4.468 -0.303 1.00 0.00 53 LYS A C 17
ATOM 23789 O O . LYS A 1 53 ? -12.367 -3.567 -1.094 1.00 0.00 53 LYS A O 17
ATOM 23808 N N . GLN A 1 54 ? -12.078 -4.296 1.015 1.00 0.00 54 GLN A N 17
ATOM 23809 C CA . GLN A 1 54 ? -12.399 -3.009 1.620 1.00 0.00 54 GLN A CA 17
ATOM 23810 C C . GLN A 1 54 ? -11.473 -1.916 1.098 1.00 0.00 54 GLN A C 17
ATOM 23811 O O . GLN A 1 54 ? -11.914 -0.806 0.800 1.00 0.00 54 GLN A O 17
ATOM 23825 N N . ILE A 1 55 ? -10.188 -2.237 0.991 1.00 0.00 55 ILE A N 17
ATOM 23826 C CA . ILE A 1 55 ? -9.201 -1.282 0.504 1.00 0.00 55 ILE A CA 17
ATOM 23827 C C . ILE A 1 55 ? -9.584 -0.748 -0.872 1.00 0.00 55 ILE A C 17
ATOM 23828 O O . ILE A 1 55 ? -9.375 0.426 -1.174 1.00 0.00 55 ILE A O 17
ATOM 23844 N N . ALA A 1 56 ? -10.149 -1.619 -1.703 1.00 0.00 56 ALA A N 17
ATOM 23845 C CA . ALA A 1 56 ? -10.565 -1.234 -3.045 1.00 0.00 56 ALA A CA 17
ATOM 23846 C C . ALA A 1 56 ? -11.785 -0.320 -3.001 1.00 0.00 56 ALA A C 17
ATOM 23847 O O . ALA A 1 56 ? -11.739 0.817 -3.472 1.00 0.00 56 ALA A O 17
ATOM 23854 N N . LYS A 1 57 ? -12.875 -0.822 -2.432 1.00 0.00 57 LYS A N 17
ATOM 23855 C CA . LYS A 1 57 ? -14.108 -0.051 -2.324 1.00 0.00 57 LYS A CA 17
ATOM 23856 C C . LYS A 1 57 ? -13.848 1.303 -1.673 1.00 0.00 57 LYS A C 17
ATOM 23857 O O . LYS A 1 57 ? -14.285 2.339 -2.175 1.00 0.00 57 LYS A O 17
ATOM 23876 N N . LEU A 1 58 ? -13.131 1.288 -0.554 1.00 0.00 58 LEU A N 17
ATOM 23877 C CA . LEU A 1 58 ? -12.811 2.516 0.165 1.00 0.00 58 LEU A CA 17
ATOM 23878 C C . LEU A 1 58 ? -11.892 3.409 -0.663 1.00 0.00 58 LEU A C 17
ATOM 23879 O O . LEU A 1 58 ? -11.885 4.629 -0.501 1.00 0.00 58 LEU A O 17
ATOM 23895 N N . TRP A 1 59 ? -11.120 2.792 -1.550 1.00 0.00 59 TRP A N 17
ATOM 23896 C CA . TRP A 1 59 ? -10.198 3.531 -2.405 1.00 0.00 59 TRP A CA 17
ATOM 23897 C C . TRP A 1 59 ? -10.937 4.175 -3.573 1.00 0.00 59 TRP A C 17
ATOM 23898 O O . TRP A 1 59 ? -10.641 5.306 -3.959 1.00 0.00 59 TRP A O 17
ATOM 23919 N N . ARG A 1 60 ? -11.900 3.449 -4.132 1.00 0.00 60 ARG A N 17
ATOM 23920 C CA . ARG A 1 60 ? -12.680 3.950 -5.256 1.00 0.00 60 ARG A CA 17
ATOM 23921 C C . ARG A 1 60 ? -13.506 5.167 -4.846 1.00 0.00 60 ARG A C 17
ATOM 23922 O O . ARG A 1 60 ? -13.426 6.224 -5.471 1.00 0.00 60 ARG A O 17
ATOM 23943 N N . LYS A 1 61 ? -14.299 5.009 -3.792 1.00 0.00 61 LYS A N 17
ATOM 23944 C CA . LYS A 1 61 ? -15.139 6.093 -3.297 1.00 0.00 61 LYS A CA 17
ATOM 23945 C C . LYS A 1 61 ? -14.335 7.381 -3.152 1.00 0.00 61 LYS A C 17
ATOM 23946 O O . LYS A 1 61 ? -14.859 8.476 -3.356 1.00 0.00 61 LYS A O 17
ATOM 23965 N N . ALA A 1 62 ? -13.061 7.242 -2.800 1.00 0.00 62 ALA A N 17
ATOM 23966 C CA . ALA A 1 62 ? -12.185 8.395 -2.632 1.00 0.00 62 ALA A CA 17
ATOM 23967 C C . ALA A 1 62 ? -12.037 9.167 -3.939 1.00 0.00 62 ALA A C 17
ATOM 23968 O O . ALA A 1 62 ? -11.692 8.596 -4.973 1.00 0.00 62 ALA A O 17
ATOM 23975 N N . SER A 1 63 ? -12.301 10.469 -3.884 1.00 0.00 63 SER A N 17
ATOM 23976 C CA . SER A 1 63 ? -12.202 11.319 -5.065 1.00 0.00 63 SER A CA 17
ATOM 23977 C C . SER A 1 63 ? -10.763 11.380 -5.571 1.00 0.00 63 SER A C 17
ATOM 23978 O O . SER A 1 63 ? -9.815 11.280 -4.792 1.00 0.00 63 SER A O 17
ATOM 23986 N N . SER A 1 64 ? -10.610 11.546 -6.881 1.00 0.00 64 SER A N 17
ATOM 23987 C CA . SER A 1 64 ? -9.288 11.617 -7.492 1.00 0.00 64 SER A CA 17
ATOM 23988 C C . SER A 1 64 ? -8.385 12.578 -6.724 1.00 0.00 64 SER A C 17
ATOM 23989 O O . SER A 1 64 ? -7.236 12.257 -6.421 1.00 0.00 64 SER A O 17
ATOM 23997 N N . GLN A 1 65 ? -8.915 13.757 -6.414 1.00 0.00 65 GLN A N 17
ATOM 23998 C CA . GLN A 1 65 ? -8.157 14.765 -5.683 1.00 0.00 65 GLN A CA 17
ATOM 23999 C C . GLN A 1 65 ? -7.624 14.199 -4.370 1.00 0.00 65 GLN A C 17
ATOM 24000 O O . GLN A 1 65 ? -6.590 14.640 -3.868 1.00 0.00 65 GLN A O 17
ATOM 24014 N N . GLU A 1 66 ? -8.336 13.221 -3.820 1.00 0.00 66 GLU A N 17
ATOM 24015 C CA . GLU A 1 66 ? -7.934 12.597 -2.565 1.00 0.00 66 GLU A CA 17
ATOM 24016 C C . GLU A 1 66 ? -6.779 11.624 -2.787 1.00 0.00 66 GLU A C 17
ATOM 24017 O O . GLU A 1 66 ? -5.898 11.487 -1.939 1.00 0.00 66 GLU A O 17
ATOM 24029 N N . ARG A 1 67 ? -6.792 10.951 -3.933 1.00 0.00 67 ARG A N 17
ATOM 24030 C CA . ARG A 1 67 ? -5.748 9.990 -4.266 1.00 0.00 67 ARG A CA 17
ATOM 24031 C C . ARG A 1 67 ? -4.481 10.702 -4.729 1.00 0.00 67 ARG A C 17
ATOM 24032 O O . ARG A 1 67 ? -3.382 10.156 -4.641 1.00 0.00 67 ARG A O 17
ATOM 24053 N N . ALA A 1 68 ? -4.643 11.925 -5.224 1.00 0.00 68 ALA A N 17
ATOM 24054 C CA . ALA A 1 68 ? -3.513 12.713 -5.699 1.00 0.00 68 ALA A CA 17
ATOM 24055 C C . ALA A 1 68 ? -2.261 12.429 -4.876 1.00 0.00 68 ALA A C 17
ATOM 24056 O O . ALA A 1 68 ? -1.229 12.005 -5.397 1.00 0.00 68 ALA A O 17
ATOM 24063 N N . PRO A 1 69 ? -2.350 12.669 -3.560 1.00 0.00 69 PRO A N 17
ATOM 24064 C CA . PRO A 1 69 ? -1.233 12.446 -2.637 1.00 0.00 69 PRO A CA 17
ATOM 24065 C C . PRO A 1 69 ? -0.926 10.965 -2.446 1.00 0.00 69 PRO A C 17
ATOM 24066 O O . PRO A 1 69 ? 0.219 10.536 -2.589 1.00 0.00 69 PRO A O 17
ATOM 24077 N N . TYR A 1 70 ? -1.954 10.189 -2.123 1.00 0.00 70 TYR A N 17
ATOM 24078 C CA . TYR A 1 70 ? -1.793 8.755 -1.910 1.00 0.00 70 TYR A CA 17
ATOM 24079 C C . TYR A 1 70 ? -1.252 8.076 -3.165 1.00 0.00 70 TYR A C 17
ATOM 24080 O O . TYR A 1 70 ? -0.775 6.943 -3.115 1.00 0.00 70 TYR A O 17
ATOM 24098 N N . VAL A 1 71 ? -1.329 8.779 -4.291 1.00 0.00 71 VAL A N 17
ATOM 24099 C CA . VAL A 1 71 ? -0.847 8.247 -5.559 1.00 0.00 71 VAL A CA 17
ATOM 24100 C C . VAL A 1 71 ? 0.647 8.502 -5.730 1.00 0.00 71 VAL A C 17
ATOM 24101 O O . VAL A 1 71 ? 1.371 7.667 -6.269 1.00 0.00 71 VAL A O 17
ATOM 24114 N N . GLN A 1 72 ? 1.100 9.662 -5.266 1.00 0.00 72 GLN A N 17
ATOM 24115 C CA . GLN A 1 72 ? 2.507 10.028 -5.367 1.00 0.00 72 GLN A CA 17
ATOM 24116 C C . GLN A 1 72 ? 3.307 9.442 -4.208 1.00 0.00 72 GLN A C 17
ATOM 24117 O O . GLN A 1 72 ? 4.380 8.872 -4.406 1.00 0.00 72 GLN A O 17
ATOM 24131 N N . LYS A 1 73 ? 2.778 9.587 -2.998 1.00 0.00 73 LYS A N 17
ATOM 24132 C CA . LYS A 1 73 ? 3.441 9.071 -1.806 1.00 0.00 73 LYS A CA 17
ATOM 24133 C C . LYS A 1 73 ? 3.852 7.615 -1.999 1.00 0.00 73 LYS A C 17
ATOM 24134 O O . LYS A 1 73 ? 4.967 7.225 -1.654 1.00 0.00 73 LYS A O 17
ATOM 24153 N N . ALA A 1 74 ? 2.945 6.817 -2.552 1.00 0.00 74 ALA A N 17
ATOM 24154 C CA . ALA A 1 74 ? 3.215 5.405 -2.794 1.00 0.00 74 ALA A CA 17
ATOM 24155 C C . ALA A 1 74 ? 4.490 5.222 -3.610 1.00 0.00 74 ALA A C 17
ATOM 24156 O O . ALA A 1 74 ? 5.344 4.404 -3.269 1.00 0.00 74 ALA A O 17
ATOM 24163 N N . ARG A 1 75 ? 4.611 5.988 -4.689 1.00 0.00 75 ARG A N 17
ATOM 24164 C CA . ARG A 1 75 ? 5.781 5.908 -5.555 1.00 0.00 75 ARG A CA 17
ATOM 24165 C C . ARG A 1 75 ? 7.048 6.285 -4.793 1.00 0.00 75 ARG A C 17
ATOM 24166 O O . ARG A 1 75 ? 8.064 5.594 -4.878 1.00 0.00 75 ARG A O 17
ATOM 24187 N N . ASP A 1 76 ? 6.981 7.383 -4.050 1.00 0.00 76 ASP A N 17
ATOM 24188 C CA . ASP A 1 76 ? 8.122 7.852 -3.272 1.00 0.00 76 ASP A CA 17
ATOM 24189 C C . ASP A 1 76 ? 8.497 6.839 -2.194 1.00 0.00 76 ASP A C 17
ATOM 24190 O O . ASP A 1 76 ? 9.675 6.637 -1.903 1.00 0.00 76 ASP A O 17
ATOM 24199 N N . ASN A 1 77 ? 7.487 6.207 -1.606 1.00 0.00 77 ASN A N 17
ATOM 24200 C CA . ASN A 1 77 ? 7.711 5.216 -0.559 1.00 0.00 77 ASN A CA 17
ATOM 24201 C C . ASN A 1 77 ? 8.579 4.071 -1.072 1.00 0.00 77 ASN A C 17
ATOM 24202 O O . ASN A 1 77 ? 9.320 3.451 -0.308 1.00 0.00 77 ASN A O 17
ATOM 24213 N N . ARG A 1 78 ? 8.482 3.796 -2.368 1.00 0.00 78 ARG A N 17
ATOM 24214 C CA . ARG A 1 78 ? 9.257 2.724 -2.982 1.00 0.00 78 ARG A CA 17
ATOM 24215 C C . ARG A 1 78 ? 10.743 3.072 -3.004 1.00 0.00 78 ARG A C 17
ATOM 24216 O O . ARG A 1 78 ? 11.597 2.195 -2.879 1.00 0.00 78 ARG A O 17
ATOM 24237 N N . ALA A 1 79 ? 11.042 4.357 -3.162 1.00 0.00 79 ALA A N 17
ATOM 24238 C CA . ALA A 1 79 ? 12.424 4.821 -3.199 1.00 0.00 79 ALA A CA 17
ATOM 24239 C C . ALA A 1 79 ? 13.088 4.675 -1.833 1.00 0.00 79 ALA A C 17
ATOM 24240 O O . ALA A 1 79 ? 14.174 4.110 -1.718 1.00 0.00 79 ALA A O 17
ATOM 24247 N N . ALA A 1 80 ? 12.427 5.190 -0.801 1.00 0.00 80 ALA A N 17
ATOM 24248 C CA . ALA A 1 80 ? 12.953 5.116 0.556 1.00 0.00 80 ALA A CA 17
ATOM 24249 C C . ALA A 1 80 ? 13.587 3.756 0.826 1.00 0.00 80 ALA A C 17
ATOM 24250 O O . ALA A 1 80 ? 14.662 3.668 1.420 1.00 0.00 80 ALA A O 17
ATOM 24257 N N . LEU A 1 81 ? 12.915 2.698 0.386 1.00 0.00 81 LEU A N 17
ATOM 24258 C CA . LEU A 1 81 ? 13.413 1.340 0.581 1.00 0.00 81 LEU A CA 17
ATOM 24259 C C . LEU A 1 81 ? 14.654 1.089 -0.269 1.00 0.00 81 LEU A C 17
ATOM 24260 O O . LEU A 1 81 ? 15.626 0.491 0.195 1.00 0.00 81 LEU A O 17
ATOM 24276 N N . ARG A 1 82 ? 14.616 1.550 -1.515 1.00 0.00 82 ARG A N 17
ATOM 24277 C CA . ARG A 1 82 ? 15.738 1.376 -2.429 1.00 0.00 82 ARG A CA 17
ATOM 24278 C C . ARG A 1 82 ? 17.012 1.984 -1.848 1.00 0.00 82 ARG A C 17
ATOM 24279 O O . ARG A 1 82 ? 18.093 1.406 -1.959 1.00 0.00 82 ARG A O 17
ATOM 24300 N N . ILE A 1 83 ? 16.875 3.153 -1.231 1.00 0.00 83 ILE A N 17
ATOM 24301 C CA . ILE A 1 83 ? 18.014 3.838 -0.634 1.00 0.00 83 ILE A CA 17
ATOM 24302 C C . ILE A 1 83 ? 18.472 3.136 0.640 1.00 0.00 83 ILE A C 17
ATOM 24303 O O . ILE A 1 83 ? 19.651 2.823 0.799 1.00 0.00 83 ILE A O 17
ATOM 24319 N N . ASN A 1 84 ? 17.530 2.889 1.545 1.00 0.00 84 ASN A N 17
ATOM 24320 C CA . ASN A 1 84 ? 17.836 2.222 2.805 1.00 0.00 84 ASN A CA 17
ATOM 24321 C C . ASN A 1 84 ? 18.591 0.919 2.561 1.00 0.00 84 ASN A C 17
ATOM 24322 O O . ASN A 1 84 ? 19.616 0.654 3.189 1.00 0.00 84 ASN A O 17
ATOM 24333 N N . LYS A 1 85 ? 18.076 0.107 1.643 1.00 0.00 85 LYS A N 17
ATOM 24334 C CA . LYS A 1 85 ? 18.701 -1.169 1.313 1.00 0.00 85 LYS A CA 17
ATOM 24335 C C . LYS A 1 85 ? 20.208 -1.008 1.140 1.00 0.00 85 LYS A C 17
ATOM 24336 O O . LYS A 1 85 ? 20.671 -0.082 0.473 1.00 0.00 85 LYS A O 17
ATOM 24355 N N . VAL A 1 86 ? 20.969 -1.916 1.743 1.00 0.00 86 VAL A N 17
ATOM 24356 C CA . VAL A 1 86 ? 22.423 -1.876 1.653 1.00 0.00 86 VAL A CA 17
ATOM 24357 C C . VAL A 1 86 ? 22.977 -3.193 1.120 1.00 0.00 86 VAL A C 17
ATOM 24358 O O . VAL A 1 86 ? 24.076 -3.237 0.567 1.00 0.00 86 VAL A O 17
ATOM 24371 N N . GLN A 1 87 ? 22.208 -4.264 1.291 1.00 0.00 87 GLN A N 17
ATOM 24372 C CA . GLN A 1 87 ? 22.623 -5.583 0.827 1.00 0.00 87 GLN A CA 17
ATOM 24373 C C . GLN A 1 87 ? 21.441 -6.353 0.248 1.00 0.00 87 GLN A C 17
ATOM 24374 O O . GLN A 1 87 ? 20.319 -6.250 0.743 1.00 0.00 87 GLN A O 17
ATOM 24388 N N . MET A 1 88 ? 21.700 -7.124 -0.803 1.00 0.00 88 MET A N 17
ATOM 24389 C CA . MET A 1 88 ? 20.656 -7.912 -1.448 1.00 0.00 88 MET A CA 17
ATOM 24390 C C . MET A 1 88 ? 20.823 -9.396 -1.133 1.00 0.00 88 MET A C 17
ATOM 24391 O O . MET A 1 88 ? 21.463 -10.131 -1.885 1.00 0.00 88 MET A O 17
ATOM 24405 N N . SER A 1 89 ? 20.243 -9.829 -0.018 1.00 0.00 89 SER A N 17
ATOM 24406 C CA . SER A 1 89 ? 20.331 -11.224 0.397 1.00 0.00 89 SER A CA 17
ATOM 24407 C C . SER A 1 89 ? 19.016 -11.952 0.137 1.00 0.00 89 SER A C 17
ATOM 24408 O O . SER A 1 89 ? 18.559 -12.743 0.961 1.00 0.00 89 SER A O 17
ATOM 24416 N N . ASN A 1 90 ? 18.413 -11.678 -1.015 1.00 0.00 90 ASN A N 17
ATOM 24417 C CA . ASN A 1 90 ? 17.150 -12.306 -1.385 1.00 0.00 90 ASN A CA 17
ATOM 24418 C C . ASN A 1 90 ? 17.390 -13.574 -2.199 1.00 0.00 90 ASN A C 17
ATOM 24419 O O . ASN A 1 90 ? 16.471 -14.360 -2.427 1.00 0.00 90 ASN A O 17
ATOM 24430 N N . GLY A 1 1 ? 21.838 -16.895 -2.615 1.00 0.00 1 GLY A N 18
ATOM 24431 C CA . GLY A 1 1 ? 20.509 -16.667 -2.079 1.00 0.00 1 GLY A CA 18
ATOM 24432 C C . GLY A 1 1 ? 19.579 -16.027 -3.091 1.00 0.00 1 GLY A C 18
ATOM 24433 O O . GLY A 1 1 ? 19.831 -14.918 -3.561 1.00 0.00 1 GLY A O 18
ATOM 24437 N N . SER A 1 2 ? 18.501 -16.729 -3.428 1.00 0.00 2 SER A N 18
ATOM 24438 C CA . SER A 1 2 ? 17.533 -16.225 -4.395 1.00 0.00 2 SER A CA 18
ATOM 24439 C C . SER A 1 2 ? 16.319 -15.630 -3.688 1.00 0.00 2 SER A C 18
ATOM 24440 O O . SER A 1 2 ? 15.768 -16.230 -2.766 1.00 0.00 2 SER A O 18
ATOM 24448 N N . SER A 1 3 ? 15.909 -14.444 -4.128 1.00 0.00 3 SER A N 18
ATOM 24449 C CA . SER A 1 3 ? 14.762 -13.764 -3.536 1.00 0.00 3 SER A CA 18
ATOM 24450 C C . SER A 1 3 ? 13.834 -13.221 -4.618 1.00 0.00 3 SER A C 18
ATOM 24451 O O . SER A 1 3 ? 14.270 -12.905 -5.724 1.00 0.00 3 SER A O 18
ATOM 24459 N N . GLY A 1 4 ? 12.550 -13.117 -4.290 1.00 0.00 4 GLY A N 18
ATOM 24460 C CA . GLY A 1 4 ? 11.579 -12.612 -5.244 1.00 0.00 4 GLY A CA 18
ATOM 24461 C C . GLY A 1 4 ? 11.952 -11.245 -5.782 1.00 0.00 4 GLY A C 18
ATOM 24462 O O . GLY A 1 4 ? 12.401 -10.377 -5.034 1.00 0.00 4 GLY A O 18
ATOM 24466 N N . SER A 1 5 ? 11.767 -11.053 -7.085 1.00 0.00 5 SER A N 18
ATOM 24467 C CA . SER A 1 5 ? 12.093 -9.784 -7.724 1.00 0.00 5 SER A CA 18
ATOM 24468 C C . SER A 1 5 ? 10.840 -8.933 -7.911 1.00 0.00 5 SER A C 18
ATOM 24469 O O . SER A 1 5 ? 9.719 -9.417 -7.756 1.00 0.00 5 SER A O 18
ATOM 24477 N N . SER A 1 6 ? 11.040 -7.662 -8.244 1.00 0.00 6 SER A N 18
ATOM 24478 C CA . SER A 1 6 ? 9.928 -6.741 -8.448 1.00 0.00 6 SER A CA 18
ATOM 24479 C C . SER A 1 6 ? 10.202 -5.811 -9.626 1.00 0.00 6 SER A C 18
ATOM 24480 O O . SER A 1 6 ? 11.350 -5.614 -10.022 1.00 0.00 6 SER A O 18
ATOM 24488 N N . GLY A 1 7 ? 9.137 -5.241 -10.182 1.00 0.00 7 GLY A N 18
ATOM 24489 C CA . GLY A 1 7 ? 9.283 -4.339 -11.310 1.00 0.00 7 GLY A CA 18
ATOM 24490 C C . GLY A 1 7 ? 8.126 -3.367 -11.427 1.00 0.00 7 GLY A C 18
ATOM 24491 O O . GLY A 1 7 ? 8.312 -2.155 -11.332 1.00 0.00 7 GLY A O 18
ATOM 24495 N N . ASN A 1 8 ? 6.926 -3.900 -11.637 1.00 0.00 8 ASN A N 18
ATOM 24496 C CA . ASN A 1 8 ? 5.734 -3.070 -11.771 1.00 0.00 8 ASN A CA 18
ATOM 24497 C C . ASN A 1 8 ? 4.621 -3.565 -10.852 1.00 0.00 8 ASN A C 18
ATOM 24498 O O . ASN A 1 8 ? 4.472 -4.767 -10.633 1.00 0.00 8 ASN A O 18
ATOM 24509 N N . ALA A 1 9 ? 3.842 -2.630 -10.318 1.00 0.00 9 ALA A N 18
ATOM 24510 C CA . ALA A 1 9 ? 2.742 -2.971 -9.426 1.00 0.00 9 ALA A CA 18
ATOM 24511 C C . ALA A 1 9 ? 1.447 -2.297 -9.868 1.00 0.00 9 ALA A C 18
ATOM 24512 O O . ALA A 1 9 ? 1.348 -1.071 -9.877 1.00 0.00 9 ALA A O 18
ATOM 24519 N N . GLN A 1 10 ? 0.459 -3.107 -10.235 1.00 0.00 10 GLN A N 18
ATOM 24520 C CA . GLN A 1 10 ? -0.828 -2.588 -10.680 1.00 0.00 10 GLN A CA 18
ATOM 24521 C C . GLN A 1 10 ? -1.867 -3.702 -10.760 1.00 0.00 10 GLN A C 18
ATOM 24522 O O . GLN A 1 10 ? -1.634 -4.737 -11.383 1.00 0.00 10 GLN A O 18
ATOM 24536 N N . ARG A 1 11 ? -3.013 -3.482 -10.124 1.00 0.00 11 ARG A N 18
ATOM 24537 C CA . ARG A 1 11 ? -4.087 -4.468 -10.122 1.00 0.00 11 ARG A CA 18
ATOM 24538 C C . ARG A 1 11 ? -3.587 -5.814 -9.606 1.00 0.00 11 ARG A C 18
ATOM 24539 O O . ARG A 1 11 ? -3.978 -6.867 -10.109 1.00 0.00 11 ARG A O 18
ATOM 24560 N N . SER A 1 12 ? -2.721 -5.771 -8.598 1.00 0.00 12 SER A N 18
ATOM 24561 C CA . SER A 1 12 ? -2.165 -6.987 -8.017 1.00 0.00 12 SER A CA 18
ATOM 24562 C C . SER A 1 12 ? -2.312 -6.979 -6.498 1.00 0.00 12 SER A C 18
ATOM 24563 O O . SER A 1 12 ? -1.681 -6.180 -5.805 1.00 0.00 12 SER A O 18
ATOM 24571 N N . THR A 1 13 ? -3.150 -7.876 -5.986 1.00 0.00 13 THR A N 18
ATOM 24572 C CA . THR A 1 13 ? -3.382 -7.973 -4.551 1.00 0.00 13 THR A CA 18
ATOM 24573 C C . THR A 1 13 ? -2.170 -8.559 -3.836 1.00 0.00 13 THR A C 18
ATOM 24574 O O . THR A 1 13 ? -1.980 -8.347 -2.637 1.00 0.00 13 THR A O 18
ATOM 24585 N N . LEU A 1 14 ? -1.350 -9.295 -4.578 1.00 0.00 14 LEU A N 18
ATOM 24586 C CA . LEU A 1 14 ? -0.154 -9.912 -4.015 1.00 0.00 14 LEU A CA 18
ATOM 24587 C C . LEU A 1 14 ? 0.813 -8.852 -3.498 1.00 0.00 14 LEU A C 18
ATOM 24588 O O . LEU A 1 14 ? 1.760 -9.160 -2.774 1.00 0.00 14 LEU A O 18
ATOM 24604 N N . LYS A 1 15 ? 0.568 -7.601 -3.874 1.00 0.00 15 LYS A N 18
ATOM 24605 C CA . LYS A 1 15 ? 1.415 -6.493 -3.447 1.00 0.00 15 LYS A CA 18
ATOM 24606 C C . LYS A 1 15 ? 0.662 -5.569 -2.495 1.00 0.00 15 LYS A C 18
ATOM 24607 O O . LYS A 1 15 ? 0.925 -4.368 -2.444 1.00 0.00 15 LYS A O 1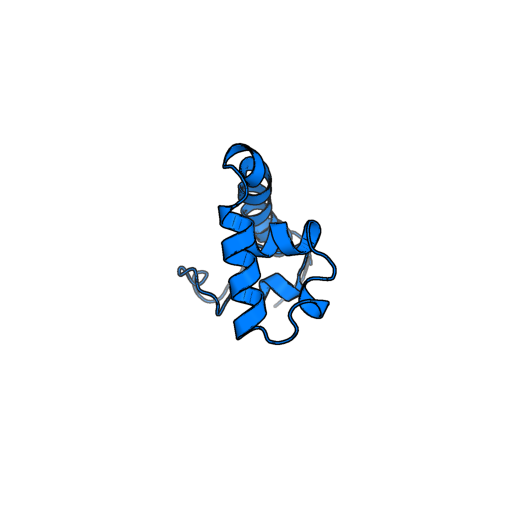8
ATOM 24626 N N . TRP A 1 16 ? -0.272 -6.138 -1.742 1.00 0.00 16 TRP A N 18
ATOM 24627 C CA . TRP A 1 16 ? -1.062 -5.365 -0.790 1.00 0.00 16 TRP A CA 18
ATOM 24628 C C . TRP A 1 16 ? -0.849 -5.871 0.633 1.00 0.00 16 TRP A C 18
ATOM 24629 O O . TRP A 1 16 ? -0.505 -5.102 1.529 1.00 0.00 16 TRP A O 18
ATOM 24650 N N . GLU A 1 17 ? -1.055 -7.170 0.831 1.00 0.00 17 GLU A N 18
ATOM 24651 C CA . GLU A 1 17 ? -0.886 -7.777 2.146 1.00 0.00 17 GLU A CA 18
ATOM 24652 C C . GLU A 1 17 ? 0.432 -7.342 2.780 1.00 0.00 17 GLU A C 18
ATOM 24653 O O . GLU A 1 17 ? 0.490 -7.033 3.970 1.00 0.00 17 GLU A O 18
ATOM 24665 N N . LYS A 1 18 ? 1.491 -7.322 1.977 1.00 0.00 18 LYS A N 18
ATOM 24666 C CA . LYS A 1 18 ? 2.809 -6.925 2.457 1.00 0.00 18 LYS A CA 18
ATOM 24667 C C . LYS A 1 18 ? 2.825 -5.451 2.846 1.00 0.00 18 LYS A C 18
ATOM 24668 O O . LYS A 1 18 ? 3.167 -5.102 3.976 1.00 0.00 18 LYS A O 18
ATOM 24687 N N . GLU A 1 19 ? 2.452 -4.590 1.904 1.00 0.00 19 GLU A N 18
ATOM 24688 C CA . GLU A 1 19 ? 2.424 -3.153 2.151 1.00 0.00 19 GLU A CA 18
ATOM 24689 C C . GLU A 1 19 ? 1.566 -2.828 3.370 1.00 0.00 19 GLU A C 18
ATOM 24690 O O . GLU A 1 19 ? 1.862 -1.897 4.119 1.00 0.00 19 GLU A O 18
ATOM 24702 N N . GLU A 1 20 ? 0.502 -3.601 3.562 1.00 0.00 20 GLU A N 18
ATOM 24703 C CA . GLU A 1 20 ? -0.399 -3.394 4.689 1.00 0.00 20 GLU A CA 18
ATOM 24704 C C . GLU A 1 20 ? 0.375 -3.343 6.003 1.00 0.00 20 GLU A C 18
ATOM 24705 O O . GLU A 1 20 ? 0.024 -2.593 6.914 1.00 0.00 20 GLU A O 18
ATOM 24717 N N . ALA A 1 21 ? 1.430 -4.146 6.093 1.00 0.00 21 ALA A N 18
ATOM 24718 C CA . ALA A 1 21 ? 2.255 -4.192 7.293 1.00 0.00 21 ALA A CA 18
ATOM 24719 C C . ALA A 1 21 ? 3.074 -2.915 7.446 1.00 0.00 21 ALA A C 18
ATOM 24720 O O . ALA A 1 21 ? 3.317 -2.450 8.560 1.00 0.00 21 ALA A O 18
ATOM 24727 N N . LEU A 1 22 ? 3.498 -2.351 6.320 1.00 0.00 22 LEU A N 18
ATOM 24728 C CA . LEU A 1 22 ? 4.290 -1.127 6.328 1.00 0.00 22 LEU A CA 18
ATOM 24729 C C . LEU A 1 22 ? 3.444 0.067 6.759 1.00 0.00 22 LEU A C 18
ATOM 24730 O O . LEU A 1 22 ? 3.972 1.109 7.143 1.00 0.00 22 LEU A O 18
ATOM 24746 N N . GLY A 1 23 ? 2.126 -0.094 6.693 1.00 0.00 23 GLY A N 18
ATOM 24747 C CA . GLY A 1 23 ? 1.227 0.977 7.081 1.00 0.00 23 GLY A CA 18
ATOM 24748 C C . GLY A 1 23 ? 1.451 2.242 6.276 1.00 0.00 23 GLY A C 18
ATOM 24749 O O . GLY A 1 23 ? 1.301 2.241 5.055 1.00 0.00 23 GLY A O 18
ATOM 24753 N N . GLU A 1 24 ? 1.810 3.323 6.962 1.00 0.00 24 GLU A N 18
ATOM 24754 C CA . GLU A 1 24 ? 2.052 4.600 6.301 1.00 0.00 24 GLU A CA 18
ATOM 24755 C C . GLU A 1 24 ? 3.179 4.479 5.280 1.00 0.00 24 GLU A C 18
ATOM 24756 O O . GLU A 1 24 ? 3.380 5.369 4.454 1.00 0.00 24 GLU A O 18
ATOM 24768 N N . MET A 1 25 ? 3.912 3.373 5.345 1.00 0.00 25 MET A N 18
ATOM 24769 C CA . MET A 1 25 ? 5.020 3.135 4.426 1.00 0.00 25 MET A CA 18
ATOM 24770 C C . MET A 1 25 ? 4.542 2.403 3.177 1.00 0.00 25 MET A C 18
ATOM 24771 O O . MET A 1 25 ? 5.285 2.261 2.206 1.00 0.00 25 MET A O 18
ATOM 24785 N N . ALA A 1 26 ? 3.297 1.939 3.208 1.00 0.00 26 ALA A N 18
ATOM 24786 C CA . ALA A 1 26 ? 2.720 1.223 2.077 1.00 0.00 26 ALA A CA 18
ATOM 24787 C C . ALA A 1 26 ? 3.201 1.808 0.753 1.00 0.00 26 ALA A C 18
ATOM 24788 O O . ALA A 1 26 ? 3.096 3.012 0.520 1.00 0.00 26 ALA A O 18
ATOM 24795 N N . THR A 1 27 ? 3.730 0.947 -0.111 1.00 0.00 27 THR A N 18
ATOM 24796 C CA . THR A 1 27 ? 4.229 1.379 -1.411 1.00 0.00 27 THR A CA 18
ATOM 24797 C C . THR A 1 27 ? 3.109 1.416 -2.445 1.00 0.00 27 THR A C 18
ATOM 24798 O O . THR A 1 27 ? 3.364 1.478 -3.648 1.00 0.00 27 THR A O 18
ATOM 24809 N N . VAL A 1 28 ? 1.869 1.377 -1.969 1.00 0.00 28 VAL A N 18
ATOM 24810 C CA . VAL A 1 28 ? 0.710 1.408 -2.853 1.00 0.00 28 VAL A CA 18
ATOM 24811 C C . VAL A 1 28 ? -0.206 2.580 -2.519 1.00 0.00 28 VAL A C 18
ATOM 24812 O O . VAL A 1 28 ? -0.174 3.109 -1.408 1.00 0.00 28 VAL A O 18
ATOM 24825 N N . ALA A 1 29 ? -1.022 2.982 -3.487 1.00 0.00 29 ALA A N 18
ATOM 24826 C CA . ALA A 1 29 ? -1.949 4.090 -3.295 1.00 0.00 29 ALA A CA 18
ATOM 24827 C C . ALA A 1 29 ? -3.085 3.699 -2.356 1.00 0.00 29 ALA A C 18
ATOM 24828 O O . ALA A 1 29 ? -3.316 4.332 -1.325 1.00 0.00 29 ALA A O 18
ATOM 24835 N N . PRO A 1 30 ? -3.813 2.632 -2.718 1.00 0.00 30 PRO A N 18
ATOM 24836 C CA . PRO A 1 30 ? -4.937 2.133 -1.920 1.00 0.00 30 PRO A CA 18
ATOM 24837 C C . PRO A 1 30 ? -4.482 1.501 -0.609 1.00 0.00 30 PRO A C 18
ATOM 24838 O O . PRO A 1 30 ? -5.070 1.742 0.445 1.00 0.00 30 PRO A O 18
ATOM 24849 N N . VAL A 1 31 ? -3.431 0.690 -0.682 1.00 0.00 31 VAL A N 18
ATOM 24850 C CA . VAL A 1 31 ? -2.897 0.024 0.500 1.00 0.00 31 VAL A CA 18
ATOM 24851 C C . VAL A 1 31 ? -2.401 1.037 1.525 1.00 0.00 31 VAL A C 18
ATOM 24852 O O . VAL A 1 31 ? -2.300 0.735 2.715 1.00 0.00 31 VAL A O 18
ATOM 24865 N N . LEU A 1 32 ? -2.092 2.241 1.056 1.00 0.00 32 LEU A N 18
ATOM 24866 C CA . LEU A 1 32 ? -1.607 3.302 1.933 1.00 0.00 32 LEU A CA 18
ATOM 24867 C C . LEU A 1 32 ? -2.768 4.102 2.515 1.00 0.00 32 LEU A C 18
ATOM 24868 O O . LEU A 1 32 ? -2.850 4.304 3.727 1.00 0.00 32 LEU A O 18
ATOM 24884 N N . TYR A 1 33 ? -3.664 4.552 1.644 1.00 0.00 33 TYR A N 18
ATOM 24885 C CA . TYR A 1 33 ? -4.821 5.330 2.072 1.00 0.00 33 TYR A CA 18
ATOM 24886 C C . TYR A 1 33 ? -5.484 4.695 3.290 1.00 0.00 33 TYR A C 18
ATOM 24887 O O . TYR A 1 33 ? -5.646 5.336 4.329 1.00 0.00 33 TYR A O 18
ATOM 24905 N N . THR A 1 34 ? -5.866 3.428 3.156 1.00 0.00 34 THR A N 18
ATOM 24906 C CA . THR A 1 34 ? -6.512 2.705 4.244 1.00 0.00 34 THR A CA 18
ATOM 24907 C C . THR A 1 34 ? -5.603 2.623 5.465 1.00 0.00 34 THR A C 18
ATOM 24908 O O . THR A 1 34 ? -6.048 2.820 6.595 1.00 0.00 34 THR A O 18
ATOM 24919 N N . ASN A 1 35 ? -4.328 2.332 5.230 1.00 0.00 35 ASN A N 18
ATOM 24920 C CA . ASN A 1 35 ? -3.356 2.224 6.312 1.00 0.00 35 ASN A CA 18
ATOM 24921 C C . ASN A 1 35 ? -3.428 3.440 7.231 1.00 0.00 35 ASN A C 18
ATOM 24922 O O . ASN A 1 35 ? -3.213 3.332 8.438 1.00 0.00 35 ASN A O 18
ATOM 24933 N N . ILE A 1 36 ? -3.733 4.596 6.650 1.00 0.00 36 ILE A N 18
ATOM 24934 C CA . ILE A 1 36 ? -3.835 5.832 7.416 1.00 0.00 36 ILE A CA 18
ATOM 24935 C C . ILE A 1 36 ? -5.267 6.075 7.879 1.00 0.00 36 ILE A C 18
ATOM 24936 O O . ILE A 1 36 ? -5.545 6.113 9.077 1.00 0.00 36 ILE A O 18
ATOM 24952 N N . ASN A 1 37 ? -6.173 6.238 6.920 1.00 0.00 37 ASN A N 18
ATOM 24953 C CA . ASN A 1 37 ? -7.578 6.477 7.229 1.00 0.00 37 ASN A CA 18
ATOM 24954 C C . ASN A 1 37 ? -8.122 5.396 8.159 1.00 0.00 37 ASN A C 18
ATOM 24955 O O . ASN A 1 37 ? -8.730 5.695 9.187 1.00 0.00 37 ASN A O 18
ATOM 24966 N N . PHE A 1 38 ? -7.897 4.139 7.792 1.00 0.00 38 PHE A N 18
ATOM 24967 C CA . PHE A 1 38 ? -8.365 3.014 8.592 1.00 0.00 38 PHE A CA 18
ATOM 24968 C C . PHE A 1 38 ? -7.194 2.302 9.265 1.00 0.00 38 PHE A C 18
ATOM 24969 O O . PHE A 1 38 ? -6.638 1.336 8.741 1.00 0.00 38 PHE A O 18
ATOM 24986 N N . PRO A 1 39 ? -6.810 2.789 10.454 1.00 0.00 39 PRO A N 18
ATOM 24987 C CA . PRO A 1 39 ? -5.703 2.215 11.224 1.00 0.00 39 PRO A CA 18
ATOM 24988 C C . PRO A 1 39 ? -6.040 0.839 11.787 1.00 0.00 39 PRO A C 18
ATOM 24989 O O . PRO A 1 39 ? -5.233 -0.086 11.714 1.00 0.00 39 PRO A O 18
ATOM 25000 N N . ASN A 1 40 ? -7.238 0.712 12.349 1.00 0.00 40 ASN A N 18
ATOM 25001 C CA . ASN A 1 40 ? -7.682 -0.552 12.925 1.00 0.00 40 ASN A CA 18
ATOM 25002 C C . ASN A 1 40 ? -8.254 -1.469 11.848 1.00 0.00 40 ASN A C 18
ATOM 25003 O O . ASN A 1 40 ? -8.912 -2.465 12.152 1.00 0.00 40 ASN A O 18
ATOM 25014 N N . LEU A 1 41 ? -7.999 -1.126 10.591 1.00 0.00 41 LEU A N 18
ATOM 25015 C CA . LEU A 1 41 ? -8.488 -1.919 9.468 1.00 0.00 41 LEU A CA 18
ATOM 25016 C C . LEU A 1 41 ? -8.287 -3.409 9.724 1.00 0.00 41 LEU A C 18
ATOM 25017 O O . LEU A 1 41 ? -9.240 -4.188 9.704 1.00 0.00 41 LEU A O 18
ATOM 25033 N N . LYS A 1 42 ? -7.040 -3.799 9.967 1.00 0.00 42 LYS A N 18
ATOM 25034 C CA . LYS A 1 42 ? -6.712 -5.195 10.231 1.00 0.00 42 LYS A CA 18
ATOM 25035 C C . LYS A 1 42 ? -7.773 -5.845 11.114 1.00 0.00 42 LYS A C 18
ATOM 25036 O O . LYS A 1 42 ? -8.412 -6.818 10.716 1.00 0.00 42 LYS A O 18
ATOM 25055 N N . GLU A 1 43 ? -7.955 -5.299 12.312 1.00 0.00 43 GLU A N 18
ATOM 25056 C CA . GLU A 1 43 ? -8.939 -5.827 13.250 1.00 0.00 43 GLU A CA 18
ATOM 25057 C C . GLU A 1 43 ? -10.321 -5.897 12.606 1.00 0.00 43 GLU A C 18
ATOM 25058 O O . GLU A 1 43 ? -10.923 -6.967 12.521 1.00 0.00 43 GLU A O 18
ATOM 25070 N N . GLU A 1 44 ? -10.816 -4.748 12.156 1.00 0.00 44 GLU A N 18
ATOM 25071 C CA . GLU A 1 44 ? -12.127 -4.679 11.521 1.00 0.00 44 GLU A CA 18
ATOM 25072 C C . GLU A 1 44 ? -12.315 -5.828 10.534 1.00 0.00 44 GLU A C 18
ATOM 25073 O O . GLU A 1 44 ? -13.393 -6.417 10.448 1.00 0.00 44 GLU A O 18
ATOM 25085 N N . PHE A 1 45 ? -11.259 -6.141 9.791 1.00 0.00 45 PHE A N 18
ATOM 25086 C CA . PHE A 1 45 ? -11.307 -7.218 8.809 1.00 0.00 45 PHE A CA 18
ATOM 25087 C C . PHE A 1 45 ? -10.067 -8.101 8.909 1.00 0.00 45 PHE A C 18
ATOM 25088 O O . PHE A 1 45 ? -9.027 -7.824 8.311 1.00 0.00 45 PHE A O 18
ATOM 25105 N N . PRO A 1 46 ? -10.178 -9.190 9.683 1.00 0.00 46 PRO A N 18
ATOM 25106 C CA . PRO A 1 46 ? -9.076 -10.137 9.881 1.00 0.00 46 PRO A CA 18
ATOM 25107 C C . PRO A 1 46 ? -8.771 -10.942 8.622 1.00 0.00 46 PRO A C 18
ATOM 25108 O O . PRO A 1 46 ? -7.621 -11.031 8.194 1.00 0.00 46 PRO A O 18
ATOM 25119 N N . ASP A 1 47 ? -9.809 -11.527 8.034 1.00 0.00 47 ASP A N 18
ATOM 25120 C CA . ASP A 1 47 ? -9.652 -12.325 6.823 1.00 0.00 47 ASP A CA 18
ATOM 25121 C C . ASP A 1 47 ? -9.216 -11.452 5.651 1.00 0.00 47 ASP A C 18
ATOM 25122 O O . ASP A 1 47 ? -9.954 -10.570 5.213 1.00 0.00 47 ASP A O 18
ATOM 25131 N N . TRP A 1 48 ? -8.012 -11.703 5.149 1.00 0.00 48 TRP A N 18
ATOM 25132 C CA . TRP A 1 48 ? -7.477 -10.939 4.028 1.00 0.00 48 TRP A CA 18
ATOM 25133 C C . TRP A 1 48 ? -8.488 -10.862 2.889 1.00 0.00 48 TRP A C 18
ATOM 25134 O O . TRP A 1 48 ? -8.938 -9.778 2.517 1.00 0.00 48 TRP A O 18
ATOM 25155 N N . THR A 1 49 ? -8.842 -12.019 2.339 1.00 0.00 49 THR A N 18
ATOM 25156 C CA . THR A 1 49 ? -9.800 -12.082 1.242 1.00 0.00 49 THR A CA 18
ATOM 25157 C C . THR A 1 49 ? -10.999 -11.180 1.507 1.00 0.00 49 THR A C 18
ATOM 25158 O O . THR A 1 49 ? -11.681 -10.747 0.578 1.00 0.00 49 THR A O 18
ATOM 25169 N N . THR A 1 50 ? -11.253 -10.900 2.782 1.00 0.00 50 THR A N 18
ATOM 25170 C CA . THR A 1 50 ? -12.371 -10.049 3.169 1.00 0.00 50 THR A CA 18
ATOM 25171 C C . THR A 1 50 ? -11.927 -8.601 3.342 1.00 0.00 50 THR A C 18
ATOM 25172 O O . THR A 1 50 ? -12.672 -7.672 3.032 1.00 0.00 50 THR A O 18
ATOM 25183 N N . ARG A 1 51 ? -10.708 -8.417 3.839 1.00 0.00 51 ARG A N 18
ATOM 25184 C CA . ARG A 1 51 ? -10.164 -7.081 4.054 1.00 0.00 51 ARG A CA 18
ATOM 25185 C C . ARG A 1 51 ? -9.794 -6.425 2.728 1.00 0.00 51 ARG A C 18
ATOM 25186 O O . ARG A 1 51 ? -10.229 -5.312 2.431 1.00 0.00 51 ARG A O 18
ATOM 25207 N N . VAL A 1 52 ? -8.988 -7.122 1.933 1.00 0.00 52 VAL A N 18
ATOM 25208 C CA . VAL A 1 52 ? -8.559 -6.608 0.638 1.00 0.00 52 VAL A CA 18
ATOM 25209 C C . VAL A 1 52 ? -9.737 -6.040 -0.145 1.00 0.00 52 VAL A C 18
ATOM 25210 O O . VAL A 1 52 ? -9.574 -5.138 -0.967 1.00 0.00 52 VAL A O 18
ATOM 25223 N N . LYS A 1 53 ? -10.926 -6.573 0.115 1.00 0.00 53 LYS A N 18
ATOM 25224 C CA . LYS A 1 53 ? -12.134 -6.120 -0.563 1.00 0.00 53 LYS A CA 18
ATOM 25225 C C . LYS A 1 53 ? -12.497 -4.701 -0.137 1.00 0.00 53 LYS A C 18
ATOM 25226 O O . LYS A 1 53 ? -12.984 -3.907 -0.942 1.00 0.00 53 LYS A O 18
ATOM 25245 N N . GLN A 1 54 ? -12.255 -4.388 1.132 1.00 0.00 54 GLN A N 18
ATOM 25246 C CA . GLN A 1 54 ? -12.556 -3.064 1.663 1.00 0.00 54 GLN A CA 18
ATOM 25247 C C . GLN A 1 54 ? -11.626 -2.013 1.064 1.00 0.00 54 GLN A C 18
ATOM 25248 O O . GLN A 1 54 ? -12.080 -1.050 0.445 1.00 0.00 54 GLN A O 18
ATOM 25262 N N . ILE A 1 55 ? -10.325 -2.205 1.251 1.00 0.00 55 ILE A N 18
ATOM 25263 C CA . ILE A 1 55 ? -9.333 -1.274 0.729 1.00 0.00 55 ILE A CA 18
ATOM 25264 C C . ILE A 1 55 ? -9.706 -0.803 -0.673 1.00 0.00 55 ILE A C 18
ATOM 25265 O O . ILE A 1 55 ? -9.447 0.342 -1.043 1.00 0.00 55 ILE A O 18
ATOM 25281 N N . ALA A 1 56 ? -10.316 -1.693 -1.448 1.00 0.00 56 ALA A N 18
ATOM 25282 C CA . ALA A 1 56 ? -10.729 -1.367 -2.807 1.00 0.00 56 ALA A CA 18
ATOM 25283 C C . ALA A 1 56 ? -11.875 -0.362 -2.807 1.00 0.00 56 ALA A C 18
ATOM 25284 O O . ALA A 1 56 ? -11.782 0.702 -3.420 1.00 0.00 56 ALA A O 18
ATOM 25291 N N . LYS A 1 57 ? -12.957 -0.705 -2.116 1.00 0.00 57 LYS A N 18
ATOM 25292 C CA . LYS A 1 57 ? -14.122 0.168 -2.035 1.00 0.00 57 LYS A CA 18
ATOM 25293 C C . LYS A 1 57 ? -13.754 1.512 -1.414 1.00 0.00 57 LYS A C 18
ATOM 25294 O O . LYS A 1 57 ? -14.113 2.568 -1.937 1.00 0.00 57 LYS A O 18
ATOM 25313 N N . LEU A 1 58 ? -13.035 1.466 -0.299 1.00 0.00 58 LEU A N 18
ATOM 25314 C CA . LEU A 1 58 ? -12.616 2.680 0.392 1.00 0.00 58 LEU A CA 18
ATOM 25315 C C . LEU A 1 58 ? -11.758 3.555 -0.516 1.00 0.00 58 LEU A C 18
ATOM 25316 O O . LEU A 1 58 ? -11.800 4.783 -0.432 1.00 0.00 58 LEU A O 18
ATOM 25332 N N . TRP A 1 59 ? -10.983 2.916 -1.385 1.00 0.00 59 TRP A N 18
ATOM 25333 C CA . TRP A 1 59 ? -10.117 3.637 -2.311 1.00 0.00 59 TRP A CA 18
ATOM 25334 C C . TRP A 1 59 ? -10.920 4.208 -3.474 1.00 0.00 59 TRP A C 18
ATOM 25335 O O . TRP A 1 59 ? -10.746 5.367 -3.850 1.00 0.00 59 TRP A O 18
ATOM 25356 N N . ARG A 1 60 ? -11.800 3.388 -4.040 1.00 0.00 60 ARG A N 18
ATOM 25357 C CA . ARG A 1 60 ? -12.629 3.813 -5.162 1.00 0.00 60 ARG A CA 18
ATOM 25358 C C . ARG A 1 60 ? -13.414 5.073 -4.811 1.00 0.00 60 ARG A C 18
ATOM 25359 O O . ARG A 1 60 ? -13.356 6.073 -5.526 1.00 0.00 60 ARG A O 18
ATOM 25380 N N . LYS A 1 61 ? -14.148 5.018 -3.704 1.00 0.00 61 LYS A N 18
ATOM 25381 C CA . LYS A 1 61 ? -14.945 6.154 -3.257 1.00 0.00 61 LYS A CA 18
ATOM 25382 C C . LYS A 1 61 ? -14.137 7.446 -3.326 1.00 0.00 61 LYS A C 18
ATOM 25383 O O . LYS A 1 61 ? -14.686 8.520 -3.570 1.00 0.00 61 LYS A O 18
ATOM 25402 N N . ALA A 1 62 ? -12.830 7.334 -3.113 1.00 0.00 62 ALA A N 18
ATOM 25403 C CA . ALA A 1 62 ? -11.947 8.493 -3.155 1.00 0.00 62 ALA A CA 18
ATOM 25404 C C . ALA A 1 62 ? -11.802 9.021 -4.578 1.00 0.00 62 ALA A C 18
ATOM 25405 O O . ALA A 1 62 ? -11.676 8.248 -5.527 1.00 0.00 62 ALA A O 18
ATOM 25412 N N . SER A 1 63 ? -11.821 10.343 -4.718 1.00 0.00 63 SER A N 18
ATOM 25413 C CA . SER A 1 63 ? -11.696 10.974 -6.027 1.00 0.00 63 SER A CA 18
ATOM 25414 C C . SER A 1 63 ? -10.230 11.195 -6.386 1.00 0.00 63 SER A C 18
ATOM 25415 O O . SER A 1 63 ? -9.373 11.295 -5.508 1.00 0.00 63 SER A O 18
ATOM 25423 N N . SER A 1 64 ? -9.950 11.269 -7.683 1.00 0.00 64 SER A N 18
ATOM 25424 C CA . SER A 1 64 ? -8.587 11.474 -8.160 1.00 0.00 64 SER A CA 18
ATOM 25425 C C . SER A 1 64 ? -7.878 12.543 -7.335 1.00 0.00 64 SER A C 18
ATOM 25426 O O . SER A 1 64 ? -6.816 12.298 -6.764 1.00 0.00 64 SER A O 18
ATOM 25434 N N . GLN A 1 65 ? -8.473 13.730 -7.279 1.00 0.00 65 GLN A N 18
ATOM 25435 C CA . GLN A 1 65 ? -7.898 14.838 -6.524 1.00 0.00 65 GLN A CA 18
ATOM 25436 C C . GLN A 1 65 ? -7.540 14.403 -5.107 1.00 0.00 65 GLN A C 18
ATOM 25437 O O . GLN A 1 65 ? -6.632 14.957 -4.489 1.00 0.00 65 GLN A O 18
ATOM 25451 N N . GLU A 1 66 ? -8.262 13.409 -4.598 1.00 0.00 66 GLU A N 18
ATOM 25452 C CA . GLU A 1 66 ? -8.021 12.903 -3.252 1.00 0.00 66 GLU A CA 18
ATOM 25453 C C . GLU A 1 66 ? -6.858 11.915 -3.243 1.00 0.00 66 GLU A C 18
ATOM 25454 O O . GLU A 1 66 ? -6.054 11.894 -2.311 1.00 0.00 66 GLU A O 18
ATOM 25466 N N . ARG A 1 67 ? -6.776 11.097 -4.288 1.00 0.00 67 ARG A N 18
ATOM 25467 C CA . ARG A 1 67 ? -5.713 10.105 -4.400 1.00 0.00 67 ARG A CA 18
ATOM 25468 C C . ARG A 1 67 ? -4.413 10.752 -4.869 1.00 0.00 67 ARG A C 18
ATOM 25469 O O . ARG A 1 67 ? -3.331 10.194 -4.692 1.00 0.00 67 ARG A O 18
ATOM 25490 N N . ALA A 1 68 ? -4.528 11.932 -5.469 1.00 0.00 68 ALA A N 18
ATOM 25491 C CA . ALA A 1 68 ? -3.363 12.656 -5.962 1.00 0.00 68 ALA A CA 18
ATOM 25492 C C . ALA A 1 68 ? -2.147 12.408 -5.076 1.00 0.00 68 ALA A C 18
ATOM 25493 O O . ALA A 1 68 ? -1.108 11.927 -5.527 1.00 0.00 68 ALA A O 18
ATOM 25500 N N . PRO A 1 69 ? -2.278 12.745 -3.784 1.00 0.00 69 PRO A N 18
ATOM 25501 C CA . PRO A 1 69 ? -1.199 12.568 -2.807 1.00 0.00 69 PRO A CA 18
ATOM 25502 C C . PRO A 1 69 ? -0.932 11.098 -2.499 1.00 0.00 69 PRO A C 18
ATOM 25503 O O . PRO A 1 69 ? 0.208 10.638 -2.562 1.00 0.00 69 PRO A O 18
ATOM 25514 N N . TYR A 1 70 ? -1.989 10.367 -2.165 1.00 0.00 70 TYR A N 18
ATOM 25515 C CA . TYR A 1 70 ? -1.868 8.949 -1.845 1.00 0.00 70 TYR A CA 18
ATOM 25516 C C . TYR A 1 70 ? -1.299 8.171 -3.027 1.00 0.00 70 TYR A C 18
ATOM 25517 O O . TYR A 1 70 ? -0.859 7.030 -2.881 1.00 0.00 70 TYR A O 18
ATOM 25535 N N . VAL A 1 71 ? -1.310 8.796 -4.200 1.00 0.00 71 VAL A N 18
ATOM 25536 C CA . VAL A 1 71 ? -0.794 8.165 -5.409 1.00 0.00 71 VAL A CA 18
ATOM 25537 C C . VAL A 1 71 ? 0.709 8.383 -5.544 1.00 0.00 71 VAL A C 18
ATOM 25538 O O . VAL A 1 71 ? 1.450 7.464 -5.892 1.00 0.00 71 VAL A O 18
ATOM 25551 N N . GLN A 1 72 ? 1.151 9.605 -5.265 1.00 0.00 72 GLN A N 18
ATOM 25552 C CA . GLN A 1 72 ? 2.567 9.944 -5.356 1.00 0.00 72 GLN A CA 18
ATOM 25553 C C . GLN A 1 72 ? 3.338 9.382 -4.166 1.00 0.00 72 GLN A C 18
ATOM 25554 O O . GLN A 1 72 ? 4.383 8.752 -4.332 1.00 0.00 72 GLN A O 18
ATOM 25568 N N . LYS A 1 73 ? 2.818 9.615 -2.966 1.00 0.00 73 LYS A N 18
ATOM 25569 C CA . LYS A 1 73 ? 3.456 9.132 -1.748 1.00 0.00 73 LYS A CA 18
ATOM 25570 C C . LYS A 1 73 ? 3.850 7.665 -1.885 1.00 0.00 73 LYS A C 18
ATOM 25571 O O . LYS A 1 73 ? 4.998 7.295 -1.638 1.00 0.00 73 LYS A O 18
ATOM 25590 N N . ALA A 1 74 ? 2.892 6.834 -2.281 1.00 0.00 74 ALA A N 18
ATOM 25591 C CA . ALA A 1 74 ? 3.140 5.408 -2.454 1.00 0.00 74 ALA A CA 18
ATOM 25592 C C . ALA A 1 74 ? 4.418 5.166 -3.250 1.00 0.00 74 ALA A C 18
ATOM 25593 O O . ALA A 1 74 ? 5.239 4.325 -2.884 1.00 0.00 74 ALA A O 18
ATOM 25600 N N . ARG A 1 75 ? 4.580 5.908 -4.341 1.00 0.00 75 ARG A N 18
ATOM 25601 C CA . ARG A 1 75 ? 5.757 5.773 -5.190 1.00 0.00 75 ARG A CA 18
ATOM 25602 C C . ARG A 1 75 ? 7.022 6.166 -4.433 1.00 0.00 75 ARG A C 18
ATOM 25603 O O . ARG A 1 75 ? 8.019 5.444 -4.451 1.00 0.00 75 ARG A O 18
ATOM 25624 N N . ASP A 1 76 ? 6.973 7.315 -3.768 1.00 0.00 76 ASP A N 18
ATOM 25625 C CA . ASP A 1 76 ? 8.115 7.805 -3.003 1.00 0.00 76 ASP A CA 18
ATOM 25626 C C . ASP A 1 76 ? 8.532 6.793 -1.941 1.00 0.00 76 ASP A C 18
ATOM 25627 O O . ASP A 1 76 ? 9.720 6.591 -1.695 1.00 0.00 76 ASP A O 18
ATOM 25636 N N . ASN A 1 77 ? 7.546 6.159 -1.315 1.00 0.00 77 ASN A N 18
ATOM 25637 C CA . ASN A 1 77 ? 7.811 5.169 -0.278 1.00 0.00 77 ASN A CA 18
ATOM 25638 C C . ASN A 1 77 ? 8.750 4.082 -0.791 1.00 0.00 77 ASN A C 18
ATOM 25639 O O . ASN A 1 77 ? 9.578 3.559 -0.044 1.00 0.00 77 ASN A O 18
ATOM 25650 N N . ARG A 1 78 ? 8.616 3.747 -2.070 1.00 0.00 78 ARG A N 18
ATOM 25651 C CA . ARG A 1 78 ? 9.452 2.722 -2.683 1.00 0.00 78 ARG A CA 18
ATOM 25652 C C . ARG A 1 78 ? 10.908 3.175 -2.748 1.00 0.00 78 ARG A C 18
ATOM 25653 O O . ARG A 1 78 ? 11.823 2.399 -2.476 1.00 0.00 78 ARG A O 18
ATOM 25674 N N . ALA A 1 79 ? 11.114 4.437 -3.111 1.00 0.00 79 ALA A N 18
ATOM 25675 C CA . ALA A 1 79 ? 12.457 4.994 -3.210 1.00 0.00 79 ALA A CA 18
ATOM 25676 C C . ALA A 1 79 ? 13.160 4.979 -1.857 1.00 0.00 79 ALA A C 18
ATOM 25677 O O . ALA A 1 79 ? 14.299 4.528 -1.743 1.00 0.00 79 ALA A O 18
ATOM 25684 N N . ALA A 1 80 ? 12.472 5.475 -0.833 1.00 0.00 80 ALA A N 18
ATOM 25685 C CA . ALA A 1 80 ? 13.030 5.516 0.513 1.00 0.00 80 ALA A CA 18
ATOM 25686 C C . ALA A 1 80 ? 13.742 4.211 0.853 1.00 0.00 80 ALA A C 18
ATOM 25687 O O . ALA A 1 80 ? 14.726 4.203 1.593 1.00 0.00 80 ALA A O 18
ATOM 25694 N N . LEU A 1 81 ? 13.238 3.109 0.309 1.00 0.00 81 LEU A N 18
ATOM 25695 C CA . LEU A 1 81 ? 13.825 1.796 0.555 1.00 0.00 81 LEU A CA 18
ATOM 25696 C C . LEU A 1 81 ? 15.152 1.647 -0.181 1.00 0.00 81 LEU A C 18
ATOM 25697 O O . LEU A 1 81 ? 16.180 1.347 0.427 1.00 0.00 81 LEU A O 18
ATOM 25713 N N . ARG A 1 82 ? 15.123 1.860 -1.492 1.00 0.00 82 ARG A N 18
ATOM 25714 C CA . ARG A 1 82 ? 16.324 1.750 -2.311 1.00 0.00 82 ARG A CA 18
ATOM 25715 C C . ARG A 1 82 ? 17.472 2.552 -1.704 1.00 0.00 82 ARG A C 18
ATOM 25716 O O . ARG A 1 82 ? 18.604 2.075 -1.631 1.00 0.00 82 ARG A O 18
ATOM 25737 N N . ILE A 1 83 ? 17.170 3.771 -1.270 1.00 0.00 83 ILE A N 18
ATOM 25738 C CA . ILE A 1 83 ? 18.176 4.638 -0.669 1.00 0.00 83 ILE A CA 18
ATOM 25739 C C . ILE A 1 83 ? 18.573 4.140 0.716 1.00 0.00 83 ILE A C 18
ATOM 25740 O O . ILE A 1 83 ? 19.752 3.921 0.994 1.00 0.00 83 ILE A O 18
ATOM 25756 N N . ASN A 1 84 ? 17.581 3.961 1.582 1.00 0.00 84 ASN A N 18
ATOM 25757 C CA . ASN A 1 84 ? 17.827 3.487 2.940 1.00 0.00 84 ASN A CA 18
ATOM 25758 C C . ASN A 1 84 ? 19.002 4.228 3.570 1.00 0.00 84 ASN A C 18
ATOM 25759 O O . ASN A 1 84 ? 19.930 3.612 4.095 1.00 0.00 84 ASN A O 18
ATOM 25770 N N . LYS A 1 85 ? 18.957 5.555 3.514 1.00 0.00 85 LYS A N 18
ATOM 25771 C CA . LYS A 1 85 ? 20.015 6.382 4.080 1.00 0.00 85 LYS A CA 18
ATOM 25772 C C . LYS A 1 85 ? 19.484 7.760 4.463 1.00 0.00 85 LYS A C 18
ATOM 25773 O O . LYS A 1 85 ? 19.153 8.571 3.598 1.00 0.00 85 LYS A O 18
ATOM 25792 N N . VAL A 1 86 ? 19.406 8.018 5.765 1.00 0.00 86 VAL A N 18
ATOM 25793 C CA . VAL A 1 86 ? 18.917 9.299 6.262 1.00 0.00 86 VAL A CA 18
ATOM 25794 C C . VAL A 1 86 ? 19.775 10.451 5.751 1.00 0.00 86 VAL A C 18
ATOM 25795 O O . VAL A 1 86 ? 20.995 10.447 5.914 1.00 0.00 86 VAL A O 18
ATOM 25808 N N . GLN A 1 87 ? 19.130 11.435 5.134 1.00 0.00 87 GLN A N 18
ATOM 25809 C CA . GLN A 1 87 ? 19.835 12.593 4.599 1.00 0.00 87 GLN A CA 18
ATOM 25810 C C . GLN A 1 87 ? 19.360 13.877 5.271 1.00 0.00 87 GLN A C 18
ATOM 25811 O O . GLN A 1 87 ? 19.202 14.909 4.618 1.00 0.00 87 GLN A O 18
ATOM 25825 N N . MET A 1 88 ? 19.134 13.807 6.578 1.00 0.00 88 MET A N 18
ATOM 25826 C CA . MET A 1 88 ? 18.678 14.965 7.338 1.00 0.00 88 MET A CA 18
ATOM 25827 C C . MET A 1 88 ? 19.844 15.889 7.673 1.00 0.00 88 MET A C 18
ATOM 25828 O O . MET A 1 88 ? 20.930 15.431 8.025 1.00 0.00 88 MET A O 18
ATOM 25842 N N . SER A 1 89 ? 19.611 17.193 7.559 1.00 0.00 89 SER A N 18
ATOM 25843 C CA . SER A 1 89 ? 20.644 18.182 7.845 1.00 0.00 89 SER A CA 18
ATOM 25844 C C . SER A 1 89 ? 21.189 18.004 9.259 1.00 0.00 89 SER A C 18
ATOM 25845 O O . SER A 1 89 ? 22.379 17.762 9.451 1.00 0.00 89 SER A O 18
ATOM 25853 N N . ASN A 1 90 ? 20.307 18.128 10.246 1.00 0.00 90 ASN A N 18
ATOM 25854 C CA . ASN A 1 90 ? 20.698 17.982 11.644 1.00 0.00 90 ASN A CA 18
ATOM 25855 C C . ASN A 1 90 ? 20.379 16.581 12.155 1.00 0.00 90 ASN A C 18
ATOM 25856 O O . ASN A 1 90 ? 19.723 15.795 11.471 1.00 0.00 90 ASN A O 18
ATOM 25867 N N . GLY A 1 1 ? -4.346 -23.814 -6.503 1.00 0.00 1 GLY A N 19
ATOM 25868 C CA . GLY A 1 1 ? -3.857 -24.527 -7.668 1.00 0.00 1 GLY A CA 19
ATOM 25869 C C . GLY A 1 1 ? -3.804 -23.650 -8.904 1.00 0.00 1 GLY A C 19
ATOM 25870 O O . GLY A 1 1 ? -4.440 -23.949 -9.914 1.00 0.00 1 GLY A O 19
ATOM 25874 N N . SER A 1 2 ? -3.043 -22.563 -8.824 1.00 0.00 2 SER A N 19
ATOM 25875 C CA . SER A 1 2 ? -2.914 -21.636 -9.942 1.00 0.00 2 SER A CA 19
ATOM 25876 C C . SER A 1 2 ? -1.508 -21.046 -9.999 1.00 0.00 2 SER A C 19
ATOM 25877 O O . SER A 1 2 ? -1.061 -20.386 -9.062 1.00 0.00 2 SER A O 19
ATOM 25885 N N . SER A 1 3 ? -0.816 -21.290 -11.107 1.00 0.00 3 SER A N 19
ATOM 25886 C CA . SER A 1 3 ? 0.541 -20.787 -11.287 1.00 0.00 3 SER A CA 19
ATOM 25887 C C . SER A 1 3 ? 0.583 -19.270 -11.134 1.00 0.00 3 SER A C 19
ATOM 25888 O O . SER A 1 3 ? -0.416 -18.585 -11.349 1.00 0.00 3 SER A O 19
ATOM 25896 N N . GLY A 1 4 ? 1.749 -18.751 -10.760 1.00 0.00 4 GLY A N 19
ATOM 25897 C CA . GLY A 1 4 ? 1.901 -17.318 -10.584 1.00 0.00 4 GLY A CA 19
ATOM 25898 C C . GLY A 1 4 ? 3.019 -16.745 -11.432 1.00 0.00 4 GLY A C 19
ATOM 25899 O O . GLY A 1 4 ? 3.551 -17.424 -12.310 1.00 0.00 4 GLY A O 19
ATOM 25903 N N . SER A 1 5 ? 3.374 -15.491 -11.171 1.00 0.00 5 SER A N 19
ATOM 25904 C CA . SER A 1 5 ? 4.432 -14.825 -11.921 1.00 0.00 5 SER A CA 19
ATOM 25905 C C . SER A 1 5 ? 5.282 -13.952 -11.002 1.00 0.00 5 SER A C 19
ATOM 25906 O O . SER A 1 5 ? 4.772 -13.050 -10.338 1.00 0.00 5 SER A O 19
ATOM 25914 N N . SER A 1 6 ? 6.582 -14.228 -10.970 1.00 0.00 6 SER A N 19
ATOM 25915 C CA . SER A 1 6 ? 7.504 -13.472 -10.131 1.00 0.00 6 SER A CA 19
ATOM 25916 C C . SER A 1 6 ? 7.360 -11.974 -10.379 1.00 0.00 6 SER A C 19
ATOM 25917 O O . SER A 1 6 ? 7.161 -11.195 -9.448 1.00 0.00 6 SER A O 19
ATOM 25925 N N . GLY A 1 7 ? 7.463 -11.577 -11.644 1.00 0.00 7 GLY A N 19
ATOM 25926 C CA . GLY A 1 7 ? 7.342 -10.174 -11.994 1.00 0.00 7 GLY A CA 19
ATOM 25927 C C . GLY A 1 7 ? 6.634 -9.965 -13.318 1.00 0.00 7 GLY A C 19
ATOM 25928 O O . GLY A 1 7 ? 7.133 -10.370 -14.367 1.00 0.00 7 GLY A O 19
ATOM 25932 N N . ASN A 1 8 ? 5.466 -9.333 -13.269 1.00 0.00 8 ASN A N 19
ATOM 25933 C CA . ASN A 1 8 ? 4.686 -9.073 -14.474 1.00 0.00 8 ASN A CA 19
ATOM 25934 C C . ASN A 1 8 ? 3.711 -7.921 -14.253 1.00 0.00 8 ASN A C 19
ATOM 25935 O O . ASN A 1 8 ? 3.057 -7.838 -13.213 1.00 0.00 8 ASN A O 19
ATOM 25946 N N . ALA A 1 9 ? 3.619 -7.034 -15.238 1.00 0.00 9 ALA A N 19
ATOM 25947 C CA . ALA A 1 9 ? 2.722 -5.888 -15.153 1.00 0.00 9 ALA A CA 19
ATOM 25948 C C . ALA A 1 9 ? 1.273 -6.336 -14.994 1.00 0.00 9 ALA A C 19
ATOM 25949 O O . ALA A 1 9 ? 0.567 -6.542 -15.981 1.00 0.00 9 ALA A O 19
ATOM 25956 N N . GLN A 1 10 ? 0.837 -6.483 -13.748 1.00 0.00 10 GLN A N 19
ATOM 25957 C CA . GLN A 1 10 ? -0.528 -6.908 -13.461 1.00 0.00 10 GLN A CA 19
ATOM 25958 C C . GLN A 1 10 ? -0.811 -6.859 -11.963 1.00 0.00 10 GLN A C 19
ATOM 25959 O O . GLN A 1 10 ? -0.240 -7.628 -11.189 1.00 0.00 10 GLN A O 19
ATOM 25973 N N . ARG A 1 11 ? -1.694 -5.951 -11.562 1.00 0.00 11 ARG A N 19
ATOM 25974 C CA . ARG A 1 11 ? -2.051 -5.801 -10.156 1.00 0.00 11 ARG A CA 19
ATOM 25975 C C . ARG A 1 11 ? -2.215 -7.163 -9.489 1.00 0.00 11 ARG A C 19
ATOM 25976 O O . ARG A 1 11 ? -2.763 -8.093 -10.080 1.00 0.00 11 ARG A O 19
ATOM 25997 N N . SER A 1 12 ? -1.736 -7.273 -8.254 1.00 0.00 12 SER A N 19
ATOM 25998 C CA . SER A 1 12 ? -1.826 -8.522 -7.507 1.00 0.00 12 SER A CA 19
ATOM 25999 C C . SER A 1 12 ? -1.924 -8.254 -6.008 1.00 0.00 12 SER A C 19
ATOM 26000 O O . SER A 1 12 ? -1.080 -7.567 -5.432 1.00 0.00 12 SER A O 19
ATOM 26008 N N . THR A 1 13 ? -2.961 -8.801 -5.382 1.00 0.00 13 THR A N 19
ATOM 26009 C CA . THR A 1 13 ? -3.172 -8.621 -3.951 1.00 0.00 13 THR A CA 19
ATOM 26010 C C . THR A 1 13 ? -1.976 -9.125 -3.152 1.00 0.00 13 THR A C 19
ATOM 26011 O O . THR A 1 13 ? -1.540 -8.482 -2.196 1.00 0.00 13 THR A O 19
ATOM 26022 N N . LEU A 1 14 ? -1.450 -10.279 -3.548 1.00 0.00 14 LEU A N 19
ATOM 26023 C CA . LEU A 1 14 ? -0.303 -10.870 -2.868 1.00 0.00 14 LEU A CA 19
ATOM 26024 C C . LEU A 1 14 ? 0.707 -9.798 -2.472 1.00 0.00 14 LEU A C 19
ATOM 26025 O O . LEU A 1 14 ? 1.330 -9.877 -1.413 1.00 0.00 14 LEU A O 19
ATOM 26041 N N . LYS A 1 15 ? 0.863 -8.794 -3.328 1.00 0.00 15 LYS A N 19
ATOM 26042 C CA . LYS A 1 15 ? 1.794 -7.702 -3.067 1.00 0.00 15 LYS A CA 19
ATOM 26043 C C . LYS A 1 15 ? 1.174 -6.670 -2.131 1.00 0.00 15 LYS A C 19
ATOM 26044 O O . LYS A 1 15 ? 1.868 -6.057 -1.320 1.00 0.00 15 LYS A O 19
ATOM 26063 N N . TRP A 1 16 ? -0.136 -6.483 -2.249 1.00 0.00 16 TRP A N 19
ATOM 26064 C CA . TRP A 1 16 ? -0.849 -5.525 -1.411 1.00 0.00 16 TRP A CA 19
ATOM 26065 C C . TRP A 1 16 ? -0.659 -5.847 0.067 1.00 0.00 16 TRP A C 19
ATOM 26066 O O . TRP A 1 16 ? -0.079 -5.059 0.812 1.00 0.00 16 TRP A O 19
ATOM 26087 N N . GLU A 1 17 ? -1.152 -7.009 0.484 1.00 0.00 17 GLU A N 19
ATOM 26088 C CA . GLU A 1 17 ? -1.036 -7.433 1.874 1.00 0.00 17 GLU A CA 19
ATOM 26089 C C . GLU A 1 17 ? 0.358 -7.135 2.419 1.00 0.00 17 GLU A C 19
ATOM 26090 O O . GLU A 1 17 ? 0.517 -6.764 3.582 1.00 0.00 17 GLU A O 19
ATOM 26102 N N . LYS A 1 18 ? 1.366 -7.300 1.570 1.00 0.00 18 LYS A N 19
ATOM 26103 C CA . LYS A 1 18 ? 2.748 -7.050 1.963 1.00 0.00 18 LYS A CA 19
ATOM 26104 C C . LYS A 1 18 ? 2.938 -5.596 2.385 1.00 0.00 18 LYS A C 19
ATOM 26105 O O . LYS A 1 18 ? 3.537 -5.315 3.423 1.00 0.00 18 LYS A O 19
ATOM 26124 N N . GLU A 1 19 ? 2.422 -4.677 1.575 1.00 0.00 19 GLU A N 19
ATOM 26125 C CA . GLU A 1 19 ? 2.535 -3.253 1.866 1.00 0.00 19 GLU A CA 19
ATOM 26126 C C . GLU A 1 19 ? 1.735 -2.887 3.113 1.00 0.00 19 GLU A C 19
ATOM 26127 O O . GLU A 1 19 ? 2.152 -2.042 3.904 1.00 0.00 19 GLU A O 19
ATOM 26139 N N . GLU A 1 20 ? 0.584 -3.530 3.281 1.00 0.00 20 GLU A N 19
ATOM 26140 C CA . GLU A 1 20 ? -0.275 -3.272 4.430 1.00 0.00 20 GLU A CA 19
ATOM 26141 C C . GLU A 1 20 ? 0.538 -3.248 5.722 1.00 0.00 20 GLU A C 19
ATOM 26142 O O . GLU A 1 20 ? 0.295 -2.427 6.605 1.00 0.00 20 GLU A O 19
ATOM 26154 N N . ALA A 1 21 ? 1.503 -4.157 5.824 1.00 0.00 21 ALA A N 19
ATOM 26155 C CA . ALA A 1 21 ? 2.352 -4.240 7.005 1.00 0.00 21 ALA A CA 19
ATOM 26156 C C . ALA A 1 21 ? 3.201 -2.982 7.161 1.00 0.00 21 ALA A C 19
ATOM 26157 O O . ALA A 1 21 ? 3.475 -2.540 8.278 1.00 0.00 21 ALA A O 19
ATOM 26164 N N . LEU A 1 22 ? 3.614 -2.411 6.036 1.00 0.00 22 LEU A N 19
ATOM 26165 C CA . LEU A 1 22 ? 4.433 -1.203 6.047 1.00 0.00 22 LEU A CA 19
ATOM 26166 C C . LEU A 1 22 ? 3.627 -0.003 6.531 1.00 0.00 22 LEU A C 19
ATOM 26167 O O . LEU A 1 22 ? 4.189 1.027 6.901 1.00 0.00 22 LEU A O 19
ATOM 26183 N N . GLY A 1 23 ? 2.305 -0.144 6.529 1.00 0.00 23 GLY A N 19
ATOM 26184 C CA . GLY A 1 23 ? 1.442 0.935 6.972 1.00 0.00 23 GLY A CA 19
ATOM 26185 C C . GLY A 1 23 ? 1.679 2.220 6.202 1.00 0.00 23 GLY A C 19
ATOM 26186 O O . GLY A 1 23 ? 1.479 2.269 4.989 1.00 0.00 23 GLY A O 19
ATOM 26190 N N . GLU A 1 24 ? 2.105 3.262 6.909 1.00 0.00 24 GLU A N 19
ATOM 26191 C CA . GLU A 1 24 ? 2.366 4.553 6.284 1.00 0.00 24 GLU A CA 19
ATOM 26192 C C . GLU A 1 24 ? 3.447 4.430 5.214 1.00 0.00 24 GLU A C 19
ATOM 26193 O O . GLU A 1 24 ? 3.634 5.334 4.400 1.00 0.00 24 GLU A O 19
ATOM 26205 N N . MET A 1 25 ? 4.157 3.307 5.224 1.00 0.00 25 MET A N 19
ATOM 26206 C CA . MET A 1 25 ? 5.219 3.065 4.254 1.00 0.00 25 MET A CA 19
ATOM 26207 C C . MET A 1 25 ? 4.675 2.358 3.017 1.00 0.00 25 MET A C 19
ATOM 26208 O O . MET A 1 25 ? 5.386 2.182 2.029 1.00 0.00 25 MET A O 19
ATOM 26222 N N . ALA A 1 26 ? 3.410 1.955 3.080 1.00 0.00 26 ALA A N 19
ATOM 26223 C CA . ALA A 1 26 ? 2.771 1.269 1.964 1.00 0.00 26 ALA A CA 19
ATOM 26224 C C . ALA A 1 26 ? 3.192 1.878 0.631 1.00 0.00 26 ALA A C 19
ATOM 26225 O O . ALA A 1 26 ? 3.003 3.072 0.395 1.00 0.00 26 ALA A O 19
ATOM 26232 N N . THR A 1 27 ? 3.763 1.051 -0.239 1.00 0.00 27 THR A N 19
ATOM 26233 C CA . THR A 1 27 ? 4.213 1.509 -1.548 1.00 0.00 27 THR A CA 19
ATOM 26234 C C . THR A 1 27 ? 3.068 1.507 -2.554 1.00 0.00 27 THR A C 19
ATOM 26235 O O . THR A 1 27 ? 3.292 1.517 -3.765 1.00 0.00 27 THR A O 19
ATOM 26246 N N . VAL A 1 28 ? 1.839 1.494 -2.046 1.00 0.00 28 VAL A N 19
ATOM 26247 C CA . VAL A 1 28 ? 0.658 1.492 -2.901 1.00 0.00 28 VAL A CA 19
ATOM 26248 C C . VAL A 1 28 ? -0.271 2.650 -2.556 1.00 0.00 28 VAL A C 19
ATOM 26249 O O . VAL A 1 28 ? -0.251 3.164 -1.438 1.00 0.00 28 VAL A O 19
ATOM 26262 N N . ALA A 1 29 ? -1.087 3.055 -3.524 1.00 0.00 29 ALA A N 19
ATOM 26263 C CA . ALA A 1 29 ? -2.026 4.151 -3.323 1.00 0.00 29 ALA A CA 19
ATOM 26264 C C . ALA A 1 29 ? -3.149 3.744 -2.374 1.00 0.00 29 ALA A C 19
ATOM 26265 O O . ALA A 1 29 ? -3.372 4.365 -1.335 1.00 0.00 29 ALA A O 19
ATOM 26272 N N . PRO A 1 30 ? -3.874 2.676 -2.739 1.00 0.00 30 PRO A N 19
ATOM 26273 C CA . PRO A 1 30 ? -4.987 2.163 -1.934 1.00 0.00 30 PRO A CA 19
ATOM 26274 C C . PRO A 1 30 ? -4.513 1.520 -0.634 1.00 0.00 30 PRO A C 19
ATOM 26275 O O . PRO A 1 30 ? -5.013 1.838 0.445 1.00 0.00 30 PRO A O 19
ATOM 26286 N N . VAL A 1 31 ? -3.546 0.615 -0.745 1.00 0.00 31 VAL A N 19
ATOM 26287 C CA . VAL A 1 31 ? -3.004 -0.071 0.422 1.00 0.00 31 VAL A CA 19
ATOM 26288 C C . VAL A 1 31 ? -2.438 0.922 1.430 1.00 0.00 31 VAL A C 19
ATOM 26289 O O . VAL A 1 31 ? -2.189 0.577 2.586 1.00 0.00 31 VAL A O 19
ATOM 26302 N N . LEU A 1 32 ? -2.238 2.158 0.986 1.00 0.00 32 LEU A N 19
ATOM 26303 C CA . LEU A 1 32 ? -1.701 3.204 1.850 1.00 0.00 32 LEU A CA 19
ATOM 26304 C C . LEU A 1 32 ? -2.826 4.011 2.490 1.00 0.00 32 LEU A C 19
ATOM 26305 O O . LEU A 1 32 ? -2.896 4.135 3.713 1.00 0.00 32 LEU A O 19
ATOM 26321 N N . TYR A 1 33 ? -3.705 4.556 1.657 1.00 0.00 33 TYR A N 19
ATOM 26322 C CA . TYR A 1 33 ? -4.827 5.351 2.142 1.00 0.00 33 TYR A CA 19
ATOM 26323 C C . TYR A 1 33 ? -5.464 4.703 3.368 1.00 0.00 33 TYR A C 19
ATOM 26324 O O . TYR A 1 33 ? -5.658 5.350 4.398 1.00 0.00 33 TYR A O 19
ATOM 26342 N N . THR A 1 34 ? -5.788 3.419 3.250 1.00 0.00 34 THR A N 19
ATOM 26343 C CA . THR A 1 34 ? -6.403 2.682 4.347 1.00 0.00 34 THR A CA 19
ATOM 26344 C C . THR A 1 34 ? -5.466 2.596 5.546 1.00 0.00 34 THR A C 19
ATOM 26345 O O . THR A 1 34 ? -5.867 2.857 6.679 1.00 0.00 34 THR A O 19
ATOM 26356 N N . ASN A 1 35 ? -4.214 2.230 5.288 1.00 0.00 35 ASN A N 19
ATOM 26357 C CA . ASN A 1 35 ? -3.219 2.110 6.347 1.00 0.00 35 ASN A CA 19
ATOM 26358 C C . ASN A 1 35 ? -3.284 3.306 7.292 1.00 0.00 35 ASN A C 19
ATOM 26359 O O . ASN A 1 35 ? -3.193 3.153 8.511 1.00 0.00 35 ASN A O 19
ATOM 26370 N N . ILE A 1 36 ? -3.442 4.496 6.722 1.00 0.00 36 ILE A N 19
ATOM 26371 C CA . ILE A 1 36 ? -3.521 5.718 7.513 1.00 0.00 36 ILE A CA 19
ATOM 26372 C C . ILE A 1 36 ? -4.955 5.997 7.952 1.00 0.00 36 ILE A C 19
ATOM 26373 O O . ILE A 1 36 ? -5.267 5.969 9.142 1.00 0.00 36 ILE A O 19
ATOM 26389 N N . ASN A 1 37 ? -5.823 6.264 6.982 1.00 0.00 37 ASN A N 19
ATOM 26390 C CA . ASN A 1 37 ? -7.225 6.547 7.268 1.00 0.00 37 ASN A CA 19
ATOM 26391 C C . ASN A 1 37 ? -7.805 5.510 8.226 1.00 0.00 37 ASN A C 19
ATOM 26392 O O . ASN A 1 37 ? -8.379 5.856 9.258 1.00 0.00 37 ASN A O 19
ATOM 26403 N N . PHE A 1 38 ? -7.650 4.238 7.876 1.00 0.00 38 PHE A N 19
ATOM 26404 C CA . PHE A 1 38 ? -8.159 3.150 8.703 1.00 0.00 38 PHE A CA 19
ATOM 26405 C C . PHE A 1 38 ? -7.018 2.437 9.424 1.00 0.00 38 PHE A C 19
ATOM 26406 O O . PHE A 1 38 ? -6.461 1.453 8.937 1.00 0.00 38 PHE A O 19
ATOM 26423 N N . PRO A 1 39 ? -6.662 2.944 10.614 1.00 0.00 39 PRO A N 19
ATOM 26424 C CA . PRO A 1 39 ? -5.586 2.371 11.428 1.00 0.00 39 PRO A CA 19
ATOM 26425 C C . PRO A 1 39 ? -5.959 1.012 12.009 1.00 0.00 39 PRO A C 19
ATOM 26426 O O . PRO A 1 39 ? -5.151 0.084 12.010 1.00 0.00 39 PRO A O 19
ATOM 26437 N N . ASN A 1 40 ? -7.188 0.901 12.502 1.00 0.00 40 ASN A N 19
ATOM 26438 C CA . ASN A 1 40 ? -7.668 -0.346 13.086 1.00 0.00 40 ASN A CA 19
ATOM 26439 C C . ASN A 1 40 ? -8.327 -1.225 12.027 1.00 0.00 40 ASN A C 19
ATOM 26440 O O . ASN A 1 40 ? -8.997 -2.207 12.349 1.00 0.00 40 ASN A O 19
ATOM 26451 N N . LEU A 1 41 ? -8.133 -0.865 10.763 1.00 0.00 41 LEU A N 19
ATOM 26452 C CA . LEU A 1 41 ? -8.707 -1.621 9.656 1.00 0.00 41 LEU A CA 19
ATOM 26453 C C . LEU A 1 41 ? -8.650 -3.120 9.932 1.00 0.00 41 LEU A C 19
ATOM 26454 O O . LEU A 1 41 ? -9.682 -3.787 10.016 1.00 0.00 41 LEU A O 19
ATOM 26470 N N . LYS A 1 42 ? -7.438 -3.644 10.074 1.00 0.00 42 LYS A N 19
ATOM 26471 C CA . LYS A 1 42 ? -7.244 -5.064 10.344 1.00 0.00 42 LYS A CA 19
ATOM 26472 C C . LYS A 1 42 ? -8.360 -5.605 11.233 1.00 0.00 42 LYS A C 19
ATOM 26473 O O . LYS A 1 42 ? -8.890 -6.688 10.987 1.00 0.00 42 LYS A O 19
ATOM 26492 N N . GLU A 1 43 ? -8.711 -4.844 12.264 1.00 0.00 43 GLU A N 19
ATOM 26493 C CA . GLU A 1 43 ? -9.764 -5.249 13.188 1.00 0.00 43 GLU A CA 19
ATOM 26494 C C . GLU A 1 43 ? -11.076 -5.488 12.446 1.00 0.00 43 GLU A C 19
ATOM 26495 O O . GLU A 1 43 ? -11.626 -6.589 12.477 1.00 0.00 43 GLU A O 19
ATOM 26507 N N . GLU A 1 44 ? -11.571 -4.449 11.781 1.00 0.00 44 GLU A N 19
ATOM 26508 C CA . GLU A 1 44 ? -12.819 -4.547 11.032 1.00 0.00 44 GLU A CA 19
ATOM 26509 C C . GLU A 1 44 ? -12.812 -5.769 10.119 1.00 0.00 44 GLU A C 19
ATOM 26510 O O . GLU A 1 44 ? -13.808 -6.484 10.013 1.00 0.00 44 GLU A O 19
ATOM 26522 N N . PHE A 1 45 ? -11.681 -6.002 9.461 1.00 0.00 45 PHE A N 19
ATOM 26523 C CA . PHE A 1 45 ? -11.543 -7.136 8.555 1.00 0.00 45 PHE A CA 19
ATOM 26524 C C . PHE A 1 45 ? -10.216 -7.855 8.781 1.00 0.00 45 PHE A C 19
ATOM 26525 O O . PHE A 1 45 ? -9.182 -7.495 8.218 1.00 0.00 45 PHE A O 19
ATOM 26542 N N . PRO A 1 46 ? -10.244 -8.896 9.627 1.00 0.00 46 PRO A N 19
ATOM 26543 C CA . PRO A 1 46 ? -9.052 -9.687 9.948 1.00 0.00 46 PRO A CA 19
ATOM 26544 C C . PRO A 1 46 ? -8.583 -10.532 8.768 1.00 0.00 46 PRO A C 19
ATOM 26545 O O . PRO A 1 46 ? -7.397 -10.547 8.436 1.00 0.00 46 PRO A O 19
ATOM 26556 N N . ASP A 1 47 ? -9.519 -11.233 8.139 1.00 0.00 47 ASP A N 19
ATOM 26557 C CA . ASP A 1 47 ? -9.201 -12.080 6.995 1.00 0.00 47 ASP A CA 19
ATOM 26558 C C . ASP A 1 47 ? -8.864 -11.235 5.771 1.00 0.00 47 ASP A C 19
ATOM 26559 O O . ASP A 1 47 ? -9.731 -10.567 5.208 1.00 0.00 47 ASP A O 19
ATOM 26568 N N . TRP A 1 48 ? -7.599 -11.268 5.366 1.00 0.00 48 TRP A N 19
ATOM 26569 C CA . TRP A 1 48 ? -7.147 -10.504 4.209 1.00 0.00 48 TRP A CA 19
ATOM 26570 C C . TRP A 1 48 ? -8.131 -10.635 3.052 1.00 0.00 48 TRP A C 19
ATOM 26571 O O . TRP A 1 48 ? -8.718 -9.648 2.607 1.00 0.00 48 TRP A O 19
ATOM 26592 N N . THR A 1 49 ? -8.308 -11.860 2.567 1.00 0.00 49 THR A N 19
ATOM 26593 C CA . THR A 1 49 ? -9.220 -12.120 1.460 1.00 0.00 49 THR A CA 19
ATOM 26594 C C . THR A 1 49 ? -10.501 -11.305 1.601 1.00 0.00 49 THR A C 19
ATOM 26595 O O . THR A 1 49 ? -11.166 -10.999 0.611 1.00 0.00 49 THR A O 19
ATOM 26606 N N . THR A 1 50 ? -10.842 -10.955 2.837 1.00 0.00 50 THR A N 19
ATOM 26607 C CA . THR A 1 50 ? -12.043 -10.176 3.107 1.00 0.00 50 THR A CA 19
ATOM 26608 C C . THR A 1 50 ? -11.714 -8.696 3.267 1.00 0.00 50 THR A C 19
ATOM 26609 O O . THR A 1 50 ? -12.497 -7.830 2.877 1.00 0.00 50 THR A O 19
ATOM 26620 N N . ARG A 1 51 ? -10.550 -8.412 3.843 1.00 0.00 51 ARG A N 19
ATOM 26621 C CA . ARG A 1 51 ? -10.118 -7.036 4.055 1.00 0.00 51 ARG A CA 19
ATOM 26622 C C . ARG A 1 51 ? -9.753 -6.371 2.731 1.00 0.00 51 ARG A C 19
ATOM 26623 O O . ARG A 1 51 ? -10.247 -5.290 2.410 1.00 0.00 51 ARG A O 19
ATOM 26644 N N . VAL A 1 52 ? -8.884 -7.024 1.966 1.00 0.00 52 VAL A N 19
ATOM 26645 C CA . VAL A 1 52 ? -8.453 -6.497 0.677 1.00 0.00 52 VAL A CA 19
ATOM 26646 C C . VAL A 1 52 ? -9.621 -5.880 -0.083 1.00 0.00 52 VAL A C 19
ATOM 26647 O O . VAL A 1 52 ? -9.507 -4.787 -0.638 1.00 0.00 52 VAL A O 19
ATOM 26660 N N . LYS A 1 53 ? -10.746 -6.587 -0.104 1.00 0.00 53 LYS A N 19
ATOM 26661 C CA . LYS A 1 53 ? -11.938 -6.109 -0.794 1.00 0.00 53 LYS A CA 19
ATOM 26662 C C . LYS A 1 53 ? -12.311 -4.706 -0.328 1.00 0.00 53 LYS A C 19
ATOM 26663 O O . LYS A 1 53 ? -12.724 -3.866 -1.127 1.00 0.00 53 LYS A O 19
ATOM 26682 N N . GLN A 1 54 ? -12.161 -4.459 0.970 1.00 0.00 54 GLN A N 19
ATOM 26683 C CA . GLN A 1 54 ? -12.482 -3.157 1.541 1.00 0.00 54 GLN A CA 19
ATOM 26684 C C . GLN A 1 54 ? -11.527 -2.085 1.024 1.00 0.00 54 GLN A C 19
ATOM 26685 O O . GLN A 1 54 ? -11.957 -1.044 0.527 1.00 0.00 54 GLN A O 19
ATOM 26699 N N . ILE A 1 55 ? -10.230 -2.348 1.145 1.00 0.00 55 ILE A N 19
ATOM 26700 C CA . ILE A 1 55 ? -9.215 -1.406 0.690 1.00 0.00 55 ILE A CA 19
ATOM 26701 C C . ILE A 1 55 ? -9.542 -0.876 -0.702 1.00 0.00 55 ILE A C 19
ATOM 26702 O O . ILE A 1 55 ? -9.221 0.265 -1.034 1.00 0.00 55 ILE A O 19
ATOM 26718 N N . ALA A 1 56 ? -10.185 -1.711 -1.511 1.00 0.00 56 ALA A N 19
ATOM 26719 C CA . ALA A 1 56 ? -10.560 -1.325 -2.866 1.00 0.00 56 ALA A CA 19
ATOM 26720 C C . ALA A 1 56 ? -11.721 -0.336 -2.854 1.00 0.00 56 ALA A C 19
ATOM 26721 O O . ALA A 1 56 ? -11.590 0.796 -3.319 1.00 0.00 56 ALA A O 19
ATOM 26728 N N . LYS A 1 57 ? -12.857 -0.771 -2.320 1.00 0.00 57 LYS A N 19
ATOM 26729 C CA . LYS A 1 57 ? -14.042 0.075 -2.247 1.00 0.00 57 LYS A CA 19
ATOM 26730 C C . LYS A 1 57 ? -13.721 1.402 -1.567 1.00 0.00 57 LYS A C 19
ATOM 26731 O O . LYS A 1 57 ? -14.055 2.471 -2.080 1.00 0.00 57 LYS A O 19
ATOM 26750 N N . LEU A 1 58 ? -13.070 1.328 -0.412 1.00 0.00 58 LEU A N 19
ATOM 26751 C CA . LEU A 1 58 ? -12.702 2.524 0.338 1.00 0.00 58 LEU A CA 19
ATOM 26752 C C . LEU A 1 58 ? -11.821 3.444 -0.502 1.00 0.00 58 LEU A C 19
ATOM 26753 O O . LEU A 1 58 ? -11.890 4.667 -0.380 1.00 0.00 58 LEU A O 19
ATOM 26769 N N . TRP A 1 59 ? -10.997 2.847 -1.355 1.00 0.00 59 TRP A N 19
ATOM 26770 C CA . TRP A 1 59 ? -10.104 3.613 -2.218 1.00 0.00 59 TRP A CA 19
ATOM 26771 C C . TRP A 1 59 ? -10.879 4.278 -3.350 1.00 0.00 59 TRP A C 19
ATOM 26772 O O . TRP A 1 59 ? -10.562 5.395 -3.759 1.00 0.00 59 TRP A O 19
ATOM 26793 N N . ARG A 1 60 ? -11.896 3.585 -3.852 1.00 0.00 60 ARG A N 19
ATOM 26794 C CA . ARG A 1 60 ? -12.715 4.109 -4.938 1.00 0.00 60 ARG A CA 19
ATOM 26795 C C . ARG A 1 60 ? -13.429 5.389 -4.511 1.00 0.00 60 ARG A C 19
ATOM 26796 O O . ARG A 1 60 ? -13.367 6.407 -5.201 1.00 0.00 60 ARG A O 19
ATOM 26817 N N . LYS A 1 61 ? -14.108 5.329 -3.371 1.00 0.00 61 LYS A N 19
ATOM 26818 C CA . LYS A 1 61 ? -14.834 6.482 -2.851 1.00 0.00 61 LYS A CA 19
ATOM 26819 C C . LYS A 1 61 ? -14.022 7.761 -3.028 1.00 0.00 61 LYS A C 19
ATOM 26820 O O . LYS A 1 61 ? -14.537 8.773 -3.502 1.00 0.00 61 LYS A O 19
ATOM 26839 N N . ALA A 1 62 ? -12.751 7.708 -2.645 1.00 0.00 62 ALA A N 19
ATOM 26840 C CA . ALA A 1 62 ? -11.867 8.861 -2.765 1.00 0.00 62 ALA A CA 19
ATOM 26841 C C . ALA A 1 62 ? -11.720 9.290 -4.221 1.00 0.00 62 ALA A C 19
ATOM 26842 O O . ALA A 1 62 ? -11.432 8.471 -5.093 1.00 0.00 62 ALA A O 19
ATOM 26849 N N . SER A 1 63 ? -11.919 10.579 -4.476 1.00 0.00 63 SER A N 19
ATOM 26850 C CA . SER A 1 63 ? -11.813 11.116 -5.828 1.00 0.00 63 SER A CA 19
ATOM 26851 C C . SER A 1 63 ? -10.352 11.310 -6.222 1.00 0.00 63 SER A C 19
ATOM 26852 O O . SER A 1 63 ? -9.474 11.409 -5.364 1.00 0.00 63 SER A O 19
ATOM 26860 N N . SER A 1 64 ? -10.099 11.363 -7.526 1.00 0.00 64 SER A N 19
ATOM 26861 C CA . SER A 1 64 ? -8.744 11.541 -8.035 1.00 0.00 64 SER A CA 19
ATOM 26862 C C . SER A 1 64 ? -7.997 12.601 -7.232 1.00 0.00 64 SER A C 19
ATOM 26863 O O . SER A 1 64 ? -6.895 12.358 -6.740 1.00 0.00 64 SER A O 19
ATOM 26871 N N . GLN A 1 65 ? -8.605 13.776 -7.103 1.00 0.00 65 GLN A N 19
ATOM 26872 C CA . GLN A 1 65 ? -7.997 14.873 -6.360 1.00 0.00 65 GLN A CA 19
ATOM 26873 C C . GLN A 1 65 ? -7.613 14.430 -4.952 1.00 0.00 65 GLN A C 19
ATOM 26874 O O . GLN A 1 65 ? -6.652 14.936 -4.373 1.00 0.00 65 GLN A O 19
ATOM 26888 N N . GLU A 1 66 ? -8.370 13.483 -4.408 1.00 0.00 66 GLU A N 19
ATOM 26889 C CA . GLU A 1 66 ? -8.109 12.974 -3.067 1.00 0.00 66 GLU A CA 19
ATOM 26890 C C . GLU A 1 66 ? -6.951 11.980 -3.078 1.00 0.00 66 GLU A C 19
ATOM 26891 O O . GLU A 1 66 ? -6.151 11.933 -2.143 1.00 0.00 66 GLU A O 19
ATOM 26903 N N . ARG A 1 67 ? -6.869 11.188 -4.142 1.00 0.00 67 ARG A N 19
ATOM 26904 C CA . ARG A 1 67 ? -5.810 10.194 -4.275 1.00 0.00 67 ARG A CA 19
ATOM 26905 C C . ARG A 1 67 ? -4.511 10.843 -4.745 1.00 0.00 67 ARG A C 19
ATOM 26906 O O . ARG A 1 67 ? -3.436 10.257 -4.626 1.00 0.00 67 ARG A O 19
ATOM 26927 N N . ALA A 1 68 ? -4.620 12.055 -5.278 1.00 0.00 68 ALA A N 19
ATOM 26928 C CA . ALA A 1 68 ? -3.455 12.783 -5.764 1.00 0.00 68 ALA A CA 19
ATOM 26929 C C . ALA A 1 68 ? -2.234 12.509 -4.894 1.00 0.00 68 ALA A C 19
ATOM 26930 O O . ALA A 1 68 ? -1.198 12.040 -5.366 1.00 0.00 68 ALA A O 19
ATOM 26937 N N . PRO A 1 69 ? -2.355 12.807 -3.592 1.00 0.00 69 PRO A N 19
ATOM 26938 C CA . PRO A 1 69 ? -1.270 12.600 -2.628 1.00 0.00 69 PRO A CA 19
ATOM 26939 C C . PRO A 1 69 ? -1.002 11.122 -2.365 1.00 0.00 69 PRO A C 19
ATOM 26940 O O . PRO A 1 69 ? 0.137 10.663 -2.453 1.00 0.00 69 PRO A O 19
ATOM 26951 N N . TYR A 1 70 ? -2.057 10.383 -2.043 1.00 0.00 70 TYR A N 19
ATOM 26952 C CA . TYR A 1 70 ? -1.935 8.956 -1.765 1.00 0.00 70 TYR A CA 19
ATOM 26953 C C . TYR A 1 70 ? -1.366 8.214 -2.970 1.00 0.00 70 TYR A C 19
ATOM 26954 O O . TYR A 1 70 ? -0.894 7.083 -2.851 1.00 0.00 70 TYR A O 19
ATOM 26972 N N . VAL A 1 71 ? -1.412 8.859 -4.131 1.00 0.00 71 VAL A N 19
ATOM 26973 C CA . VAL A 1 71 ? -0.900 8.263 -5.359 1.00 0.00 71 VAL A CA 19
ATOM 26974 C C . VAL A 1 71 ? 0.596 8.513 -5.509 1.00 0.00 71 VAL A C 19
ATOM 26975 O O . VAL A 1 71 ? 1.344 7.629 -5.926 1.00 0.00 71 VAL A O 19
ATOM 26988 N N . GLN A 1 72 ? 1.026 9.723 -5.164 1.00 0.00 72 GLN A N 19
ATOM 26989 C CA . GLN A 1 72 ? 2.434 10.089 -5.261 1.00 0.00 72 GLN A CA 19
ATOM 26990 C C . GLN A 1 72 ? 3.234 9.485 -4.112 1.00 0.00 72 GLN A C 19
ATOM 26991 O O . GLN A 1 72 ? 4.289 8.886 -4.324 1.00 0.00 72 GLN A O 19
ATOM 27005 N N . LYS A 1 73 ? 2.726 9.645 -2.895 1.00 0.00 73 LYS A N 19
ATOM 27006 C CA . LYS A 1 73 ? 3.392 9.115 -1.711 1.00 0.00 73 LYS A CA 19
ATOM 27007 C C . LYS A 1 73 ? 3.763 7.649 -1.907 1.00 0.00 73 LYS A C 19
ATOM 27008 O O . LYS A 1 73 ? 4.877 7.233 -1.588 1.00 0.00 73 LYS A O 19
ATOM 27027 N N . ALA A 1 74 ? 2.825 6.870 -2.436 1.00 0.00 74 ALA A N 19
ATOM 27028 C CA . ALA A 1 74 ? 3.055 5.452 -2.677 1.00 0.00 74 ALA A CA 19
ATOM 27029 C C . ALA A 1 74 ? 4.322 5.233 -3.497 1.00 0.00 74 ALA A C 19
ATOM 27030 O O . ALA A 1 74 ? 5.154 4.390 -3.159 1.00 0.00 74 ALA A O 19
ATOM 27037 N N . ARG A 1 75 ? 4.463 5.997 -4.575 1.00 0.00 75 ARG A N 19
ATOM 27038 C CA . ARG A 1 75 ? 5.628 5.885 -5.444 1.00 0.00 75 ARG A CA 19
ATOM 27039 C C . ARG A 1 75 ? 6.902 6.272 -4.698 1.00 0.00 75 ARG A C 19
ATOM 27040 O O . ARG A 1 75 ? 7.889 5.537 -4.713 1.00 0.00 75 ARG A O 19
ATOM 27061 N N . ASP A 1 76 ? 6.872 7.429 -4.047 1.00 0.00 76 ASP A N 19
ATOM 27062 C CA . ASP A 1 76 ? 8.023 7.914 -3.294 1.00 0.00 76 ASP A CA 19
ATOM 27063 C C . ASP A 1 76 ? 8.442 6.902 -2.232 1.00 0.00 76 ASP A C 19
ATOM 27064 O O . ASP A 1 76 ? 9.631 6.688 -2.000 1.00 0.00 76 ASP A O 19
ATOM 27073 N N . ASN A 1 77 ? 7.457 6.285 -1.588 1.00 0.00 77 ASN A N 19
ATOM 27074 C CA . ASN A 1 77 ? 7.723 5.298 -0.549 1.00 0.00 77 ASN A CA 19
ATOM 27075 C C . ASN A 1 77 ? 8.674 4.217 -1.056 1.00 0.00 77 ASN A C 19
ATOM 27076 O O . ASN A 1 77 ? 9.551 3.756 -0.326 1.00 0.00 77 ASN A O 19
ATOM 27087 N N . ARG A 1 78 ? 8.492 3.819 -2.311 1.00 0.00 78 ARG A N 19
ATOM 27088 C CA . ARG A 1 78 ? 9.332 2.792 -2.915 1.00 0.00 78 ARG A CA 19
ATOM 27089 C C . ARG A 1 78 ? 10.796 3.225 -2.927 1.00 0.00 78 ARG A C 19
ATOM 27090 O O . ARG A 1 78 ? 11.694 2.418 -2.689 1.00 0.00 78 ARG A O 19
ATOM 27111 N N . ALA A 1 79 ? 11.027 4.504 -3.207 1.00 0.00 79 ALA A N 19
ATOM 27112 C CA . ALA A 1 79 ? 12.380 5.044 -3.249 1.00 0.00 79 ALA A CA 19
ATOM 27113 C C . ALA A 1 79 ? 13.055 4.939 -1.885 1.00 0.00 79 ALA A C 19
ATOM 27114 O O . ALA A 1 79 ? 14.187 4.469 -1.777 1.00 0.00 79 ALA A O 19
ATOM 27121 N N . ALA A 1 80 ? 12.353 5.382 -0.847 1.00 0.00 80 ALA A N 19
ATOM 27122 C CA . ALA A 1 80 ? 12.884 5.337 0.509 1.00 0.00 80 ALA A CA 19
ATOM 27123 C C . ALA A 1 80 ? 13.648 4.041 0.757 1.00 0.00 80 ALA A C 19
ATOM 27124 O O . ALA A 1 80 ? 14.802 4.061 1.187 1.00 0.00 80 ALA A O 19
ATOM 27131 N N . LEU A 1 81 ? 12.998 2.915 0.484 1.00 0.00 81 LEU A N 19
ATOM 27132 C CA . LEU A 1 81 ? 13.616 1.608 0.679 1.00 0.00 81 LEU A CA 19
ATOM 27133 C C . LEU A 1 81 ? 15.008 1.566 0.056 1.00 0.00 81 LEU A C 19
ATOM 27134 O O . LEU A 1 81 ? 15.990 1.253 0.728 1.00 0.00 81 LEU A O 19
ATOM 27150 N N . ARG A 1 82 ? 15.084 1.886 -1.232 1.00 0.00 82 ARG A N 19
ATOM 27151 C CA . ARG A 1 82 ? 16.355 1.885 -1.946 1.00 0.00 82 ARG A CA 19
ATOM 27152 C C . ARG A 1 82 ? 17.426 2.624 -1.148 1.00 0.00 82 ARG A C 19
ATOM 27153 O O . ARG A 1 82 ? 18.446 2.044 -0.775 1.00 0.00 82 ARG A O 19
ATOM 27174 N N . ILE A 1 83 ? 17.187 3.905 -0.892 1.00 0.00 83 ILE A N 19
ATOM 27175 C CA . ILE A 1 83 ? 18.131 4.722 -0.138 1.00 0.00 83 ILE A CA 19
ATOM 27176 C C . ILE A 1 83 ? 18.449 4.090 1.212 1.00 0.00 83 ILE A C 19
ATOM 27177 O O . ILE A 1 83 ? 19.594 3.731 1.486 1.00 0.00 83 ILE A O 19
ATOM 27193 N N . ASN A 1 84 ? 17.428 3.954 2.052 1.00 0.00 84 ASN A N 19
ATOM 27194 C CA . ASN A 1 84 ? 17.599 3.363 3.374 1.00 0.00 84 ASN A CA 19
ATOM 27195 C C . ASN A 1 84 ? 18.172 1.953 3.270 1.00 0.00 84 ASN A C 19
ATOM 27196 O O . ASN A 1 84 ? 17.678 1.125 2.504 1.00 0.00 84 ASN A O 19
ATOM 27207 N N . LYS A 1 85 ? 19.217 1.686 4.046 1.00 0.00 85 LYS A N 19
ATOM 27208 C CA . LYS A 1 85 ? 19.857 0.377 4.044 1.00 0.00 85 LYS A CA 19
ATOM 27209 C C . LYS A 1 85 ? 20.305 -0.008 2.638 1.00 0.00 85 LYS A C 19
ATOM 27210 O O . LYS A 1 85 ? 20.054 -1.122 2.178 1.00 0.00 85 LYS A O 19
ATOM 27229 N N . VAL A 1 86 ? 20.971 0.921 1.959 1.00 0.00 86 VAL A N 19
ATOM 27230 C CA . VAL A 1 86 ? 21.456 0.678 0.605 1.00 0.00 86 VAL A CA 19
ATOM 27231 C C . VAL A 1 86 ? 22.682 -0.229 0.616 1.00 0.00 86 VAL A C 19
ATOM 27232 O O . VAL A 1 86 ? 23.543 -0.114 1.487 1.00 0.00 86 VAL A O 19
ATOM 27245 N N . GLN A 1 87 ? 22.752 -1.129 -0.359 1.00 0.00 87 GLN A N 19
ATOM 27246 C CA . GLN A 1 87 ? 23.873 -2.057 -0.462 1.00 0.00 87 GLN A CA 19
ATOM 27247 C C . GLN A 1 87 ? 25.048 -1.412 -1.189 1.00 0.00 87 GLN A C 19
ATOM 27248 O O . GLN A 1 87 ? 24.871 -0.751 -2.213 1.00 0.00 87 GLN A O 19
ATOM 27262 N N . MET A 1 88 ? 26.249 -1.608 -0.654 1.00 0.00 88 MET A N 19
ATOM 27263 C CA . MET A 1 88 ? 27.453 -1.045 -1.253 1.00 0.00 88 MET A CA 19
ATOM 27264 C C . MET A 1 88 ? 28.291 -2.135 -1.915 1.00 0.00 88 MET A C 19
ATOM 27265 O O . MET A 1 88 ? 28.514 -2.110 -3.125 1.00 0.00 88 MET A O 19
ATOM 27279 N N . SER A 1 89 ? 28.752 -3.090 -1.114 1.00 0.00 89 SER A N 19
ATOM 27280 C CA . SER A 1 89 ? 29.568 -4.186 -1.622 1.00 0.00 89 SER A CA 19
ATOM 27281 C C . SER A 1 89 ? 29.046 -4.672 -2.971 1.00 0.00 89 SER A C 19
ATOM 27282 O O . SER A 1 89 ? 27.944 -5.209 -3.065 1.00 0.00 89 SER A O 19
ATOM 27290 N N . ASN A 1 90 ? 29.849 -4.479 -4.012 1.00 0.00 90 ASN A N 19
ATOM 27291 C CA . ASN A 1 90 ? 29.469 -4.896 -5.357 1.00 0.00 90 ASN A CA 19
ATOM 27292 C C . ASN A 1 90 ? 29.569 -6.412 -5.505 1.00 0.00 90 ASN A C 19
ATOM 27293 O O . ASN A 1 90 ? 30.555 -6.931 -6.026 1.00 0.00 90 ASN A O 19
ATOM 27304 N N . GLY A 1 1 ? 26.538 -13.302 -16.180 1.00 0.00 1 GLY A N 20
ATOM 27305 C CA . GLY A 1 1 ? 25.868 -12.034 -15.956 1.00 0.00 1 GLY A CA 20
ATOM 27306 C C . GLY A 1 1 ? 24.762 -12.137 -14.925 1.00 0.00 1 GLY A C 20
ATOM 27307 O O . GLY A 1 1 ? 25.028 -12.236 -13.727 1.00 0.00 1 GLY A O 20
ATOM 27311 N N . SER A 1 2 ? 23.517 -12.113 -15.391 1.00 0.00 2 SER A N 20
ATOM 27312 C CA . SER A 1 2 ? 22.366 -12.199 -14.500 1.00 0.00 2 SER A CA 20
ATOM 27313 C C . SER A 1 2 ? 21.789 -13.611 -14.492 1.00 0.00 2 SER A C 20
ATOM 27314 O O . SER A 1 2 ? 21.987 -14.379 -15.433 1.00 0.00 2 SER A O 20
ATOM 27322 N N . SER A 1 3 ? 21.074 -13.945 -13.423 1.00 0.00 3 SER A N 20
ATOM 27323 C CA . SER A 1 3 ? 20.471 -15.266 -13.289 1.00 0.00 3 SER A CA 20
ATOM 27324 C C . SER A 1 3 ? 18.992 -15.228 -13.663 1.00 0.00 3 SER A C 20
ATOM 27325 O O . SER A 1 3 ? 18.504 -16.083 -14.401 1.00 0.00 3 SER A O 20
ATOM 27333 N N . GLY A 1 4 ? 18.283 -14.229 -13.146 1.00 0.00 4 GLY A N 20
ATOM 27334 C CA . GLY A 1 4 ? 16.867 -14.097 -13.436 1.00 0.00 4 GLY A CA 20
ATOM 27335 C C . GLY A 1 4 ? 16.018 -14.074 -12.180 1.00 0.00 4 GLY A C 20
ATOM 27336 O O . GLY A 1 4 ? 15.612 -15.121 -11.678 1.00 0.00 4 GLY A O 20
ATOM 27340 N N . SER A 1 5 ? 15.751 -12.875 -11.670 1.00 0.00 5 SER A N 20
ATOM 27341 C CA . SER A 1 5 ? 14.949 -12.720 -10.462 1.00 0.00 5 SER A CA 20
ATOM 27342 C C . SER A 1 5 ? 13.495 -12.419 -10.810 1.00 0.00 5 SER A C 20
ATOM 27343 O O . SER A 1 5 ? 13.174 -11.336 -11.301 1.00 0.00 5 SER A O 20
ATOM 27351 N N . SER A 1 6 ? 12.619 -13.384 -10.552 1.00 0.00 6 SER A N 20
ATOM 27352 C CA . SER A 1 6 ? 11.198 -13.225 -10.841 1.00 0.00 6 SER A CA 20
ATOM 27353 C C . SER A 1 6 ? 10.743 -11.797 -10.555 1.00 0.00 6 SER A C 20
ATOM 27354 O O . SER A 1 6 ? 11.110 -11.208 -9.540 1.00 0.00 6 SER A O 20
ATOM 27362 N N . GLY A 1 7 ? 9.939 -11.247 -11.460 1.00 0.00 7 GLY A N 20
ATOM 27363 C CA . GLY A 1 7 ? 9.445 -9.893 -11.288 1.00 0.00 7 GLY A CA 20
ATOM 27364 C C . GLY A 1 7 ? 8.015 -9.733 -11.763 1.00 0.00 7 GLY A C 20
ATOM 27365 O O . GLY A 1 7 ? 7.770 -9.489 -12.944 1.00 0.00 7 GLY A O 20
ATOM 27369 N N . ASN A 1 8 ? 7.068 -9.871 -10.841 1.00 0.00 8 ASN A N 20
ATOM 27370 C CA . ASN A 1 8 ? 5.653 -9.742 -11.173 1.00 0.00 8 ASN A CA 20
ATOM 27371 C C . ASN A 1 8 ? 5.438 -8.658 -12.225 1.00 0.00 8 ASN A C 20
ATOM 27372 O O . ASN A 1 8 ? 6.061 -7.598 -12.175 1.00 0.00 8 ASN A O 20
ATOM 27383 N N . ALA A 1 9 ? 4.551 -8.932 -13.176 1.00 0.00 9 ALA A N 20
ATOM 27384 C CA . ALA A 1 9 ? 4.252 -7.980 -14.238 1.00 0.00 9 ALA A CA 20
ATOM 27385 C C . ALA A 1 9 ? 2.846 -7.410 -14.083 1.00 0.00 9 ALA A C 20
ATOM 27386 O O . ALA A 1 9 ? 2.673 -6.205 -13.905 1.00 0.00 9 ALA A O 20
ATOM 27393 N N . GLN A 1 10 ? 1.847 -8.283 -14.153 1.00 0.00 10 GLN A N 20
ATOM 27394 C CA . GLN A 1 10 ? 0.456 -7.864 -14.022 1.00 0.00 10 GLN A CA 20
ATOM 27395 C C . GLN A 1 10 ? 0.158 -7.407 -12.598 1.00 0.00 10 GLN A C 20
ATOM 27396 O O . GLN A 1 10 ? 1.038 -7.408 -11.737 1.00 0.00 10 GLN A O 20
ATOM 27410 N N . ARG A 1 11 ? -1.089 -7.015 -12.356 1.00 0.00 11 ARG A N 20
ATOM 27411 C CA . ARG A 1 11 ? -1.503 -6.554 -11.037 1.00 0.00 11 ARG A CA 20
ATOM 27412 C C . ARG A 1 11 ? -2.317 -7.625 -10.317 1.00 0.00 11 ARG A C 20
ATOM 27413 O O . ARG A 1 11 ? -3.035 -8.401 -10.947 1.00 0.00 11 ARG A O 20
ATOM 27434 N N . SER A 1 12 ? -2.199 -7.660 -8.993 1.00 0.00 12 SER A N 20
ATOM 27435 C CA . SER A 1 12 ? -2.920 -8.639 -8.187 1.00 0.00 12 SER A CA 20
ATOM 27436 C C . SER A 1 12 ? -2.910 -8.243 -6.714 1.00 0.00 12 SER A C 20
ATOM 27437 O O . SER A 1 12 ? -2.263 -7.270 -6.324 1.00 0.00 12 SER A O 20
ATOM 27445 N N . THR A 1 13 ? -3.632 -9.004 -5.898 1.00 0.00 13 THR A N 20
ATOM 27446 C CA . THR A 1 13 ? -3.708 -8.733 -4.468 1.00 0.00 13 THR A CA 20
ATOM 27447 C C . THR A 1 13 ? -2.686 -9.560 -3.697 1.00 0.00 13 THR A C 20
ATOM 27448 O O . THR A 1 13 ? -3.043 -10.497 -2.981 1.00 0.00 13 THR A O 20
ATOM 27459 N N . LEU A 1 14 ? -1.414 -9.209 -3.846 1.00 0.00 14 LEU A N 20
ATOM 27460 C CA . LEU A 1 14 ? -0.338 -9.919 -3.162 1.00 0.00 14 LEU A CA 20
ATOM 27461 C C . LEU A 1 14 ? 0.546 -8.949 -2.384 1.00 0.00 14 LEU A C 20
ATOM 27462 O O . LEU A 1 14 ? 0.714 -9.082 -1.171 1.00 0.00 14 LEU A O 20
ATOM 27478 N N . LYS A 1 15 ? 1.107 -7.973 -3.089 1.00 0.00 15 LYS A N 20
ATOM 27479 C CA . LYS A 1 15 ? 1.971 -6.978 -2.465 1.00 0.00 15 LYS A CA 20
ATOM 27480 C C . LYS A 1 15 ? 1.225 -6.216 -1.374 1.00 0.00 15 LYS A C 20
ATOM 27481 O O . LYS A 1 15 ? 1.779 -5.931 -0.313 1.00 0.00 15 LYS A O 20
ATOM 27500 N N . TRP A 1 16 ? -0.034 -5.891 -1.643 1.00 0.00 16 TRP A N 20
ATOM 27501 C CA . TRP A 1 16 ? -0.857 -5.163 -0.683 1.00 0.00 16 TRP A CA 20
ATOM 27502 C C . TRP A 1 16 ? -0.674 -5.720 0.724 1.00 0.00 16 TRP A C 20
ATOM 27503 O O . TRP A 1 16 ? -0.418 -4.973 1.668 1.00 0.00 16 TRP A O 20
ATOM 27524 N N . GLU A 1 17 ? -0.805 -7.036 0.856 1.00 0.00 17 GLU A N 20
ATOM 27525 C CA . GLU A 1 17 ? -0.654 -7.692 2.150 1.00 0.00 17 GLU A CA 20
ATOM 27526 C C . GLU A 1 17 ? 0.661 -7.292 2.813 1.00 0.00 17 GLU A C 20
ATOM 27527 O O . GLU A 1 17 ? 0.725 -7.100 4.027 1.00 0.00 17 GLU A O 20
ATOM 27539 N N . LYS A 1 18 ? 1.709 -7.168 2.006 1.00 0.00 18 LYS A N 20
ATOM 27540 C CA . LYS A 1 18 ? 3.024 -6.790 2.511 1.00 0.00 18 LYS A CA 20
ATOM 27541 C C . LYS A 1 18 ? 3.061 -5.310 2.877 1.00 0.00 18 LYS A C 20
ATOM 27542 O O . LYS A 1 18 ? 3.441 -4.946 3.989 1.00 0.00 18 LYS A O 20
ATOM 27561 N N . GLU A 1 19 ? 2.664 -4.461 1.933 1.00 0.00 19 GLU A N 20
ATOM 27562 C CA . GLU A 1 19 ? 2.652 -3.021 2.159 1.00 0.00 19 GLU A CA 20
ATOM 27563 C C . GLU A 1 19 ? 1.750 -2.661 3.335 1.00 0.00 19 GLU A C 20
ATOM 27564 O O . GLU A 1 19 ? 1.979 -1.669 4.025 1.00 0.00 19 GLU A O 20
ATOM 27576 N N . GLU A 1 20 ? 0.723 -3.476 3.557 1.00 0.00 20 GLU A N 20
ATOM 27577 C CA . GLU A 1 20 ? -0.214 -3.243 4.649 1.00 0.00 20 GLU A CA 20
ATOM 27578 C C . GLU A 1 20 ? 0.511 -3.211 5.991 1.00 0.00 20 GLU A C 20
ATOM 27579 O O . GLU A 1 20 ? 0.050 -2.582 6.943 1.00 0.00 20 GLU A O 20
ATOM 27591 N N . ALA A 1 21 ? 1.649 -3.895 6.059 1.00 0.00 21 ALA A N 20
ATOM 27592 C CA . ALA A 1 21 ? 2.439 -3.944 7.283 1.00 0.00 21 ALA A CA 20
ATOM 27593 C C . ALA A 1 21 ? 3.272 -2.677 7.450 1.00 0.00 21 ALA A C 20
ATOM 27594 O O . ALA A 1 21 ? 3.516 -2.226 8.569 1.00 0.00 21 ALA A O 20
ATOM 27601 N N . LEU A 1 22 ? 3.706 -2.109 6.330 1.00 0.00 22 LEU A N 20
ATOM 27602 C CA . LEU A 1 22 ? 4.512 -0.893 6.353 1.00 0.00 22 LEU A CA 20
ATOM 27603 C C . LEU A 1 22 ? 3.676 0.308 6.781 1.00 0.00 22 LEU A C 20
ATOM 27604 O O . LEU A 1 22 ? 4.213 1.357 7.135 1.00 0.00 22 LEU A O 20
ATOM 27620 N N . GLY A 1 23 ? 2.356 0.146 6.749 1.00 0.00 23 GLY A N 20
ATOM 27621 C CA . GLY A 1 23 ? 1.467 1.224 7.139 1.00 0.00 23 GLY A CA 20
ATOM 27622 C C . GLY A 1 23 ? 1.665 2.471 6.300 1.00 0.00 23 GLY A C 20
ATOM 27623 O O . GLY A 1 23 ? 1.510 2.435 5.079 1.00 0.00 23 GLY A O 20
ATOM 27627 N N . GLU A 1 24 ? 2.006 3.576 6.955 1.00 0.00 24 GLU A N 20
ATOM 27628 C CA . GLU A 1 24 ? 2.222 4.839 6.260 1.00 0.00 24 GLU A CA 20
ATOM 27629 C C . GLU A 1 24 ? 3.338 4.708 5.228 1.00 0.00 24 GLU A C 20
ATOM 27630 O O . GLU A 1 24 ? 3.469 5.540 4.331 1.00 0.00 24 GLU A O 20
ATOM 27642 N N . MET A 1 25 ? 4.141 3.658 5.363 1.00 0.00 25 MET A N 20
ATOM 27643 C CA . MET A 1 25 ? 5.246 3.417 4.442 1.00 0.00 25 MET A CA 20
ATOM 27644 C C . MET A 1 25 ? 4.768 2.661 3.206 1.00 0.00 25 MET A C 20
ATOM 27645 O O . MET A 1 25 ? 5.513 2.498 2.240 1.00 0.00 25 MET A O 20
ATOM 27659 N N . ALA A 1 26 ? 3.521 2.202 3.243 1.00 0.00 26 ALA A N 20
ATOM 27660 C CA . ALA A 1 26 ? 2.945 1.465 2.126 1.00 0.00 26 ALA A CA 20
ATOM 27661 C C . ALA A 1 26 ? 3.414 2.035 0.792 1.00 0.00 26 ALA A C 20
ATOM 27662 O O . ALA A 1 26 ? 3.358 3.245 0.567 1.00 0.00 26 ALA A O 20
ATOM 27669 N N . THR A 1 27 ? 3.879 1.157 -0.091 1.00 0.00 27 THR A N 20
ATOM 27670 C CA . THR A 1 27 ? 4.360 1.573 -1.403 1.00 0.00 27 THR A CA 20
ATOM 27671 C C . THR A 1 27 ? 3.224 1.609 -2.419 1.00 0.00 27 THR A C 20
ATOM 27672 O O . THR A 1 27 ? 3.453 1.795 -3.614 1.00 0.00 27 THR A O 20
ATOM 27683 N N . VAL A 1 28 ? 1.998 1.432 -1.936 1.00 0.00 28 VAL A N 20
ATOM 27684 C CA . VAL A 1 28 ? 0.826 1.447 -2.803 1.00 0.00 28 VAL A CA 20
ATOM 27685 C C . VAL A 1 28 ? -0.093 2.616 -2.465 1.00 0.00 28 VAL A C 20
ATOM 27686 O O . VAL A 1 28 ? -0.052 3.150 -1.357 1.00 0.00 28 VAL A O 20
ATOM 27699 N N . ALA A 1 29 ? -0.920 3.008 -3.428 1.00 0.00 29 ALA A N 20
ATOM 27700 C CA . ALA A 1 29 ? -1.851 4.112 -3.232 1.00 0.00 29 ALA A CA 20
ATOM 27701 C C . ALA A 1 29 ? -2.973 3.721 -2.275 1.00 0.00 29 ALA A C 20
ATOM 27702 O O . ALA A 1 29 ? -3.201 4.365 -1.251 1.00 0.00 29 ALA A O 20
ATOM 27709 N N . PRO A 1 30 ? -3.692 2.641 -2.616 1.00 0.00 30 PRO A N 20
ATOM 27710 C CA . PRO A 1 30 ? -4.803 2.141 -1.800 1.00 0.00 30 PRO A CA 20
ATOM 27711 C C . PRO A 1 30 ? -4.328 1.532 -0.485 1.00 0.00 30 PRO A C 20
ATOM 27712 O O . PRO A 1 30 ? -4.923 1.760 0.568 1.00 0.00 30 PRO A O 20
ATOM 27723 N N . VAL A 1 31 ? -3.251 0.755 -0.553 1.00 0.00 31 VAL A N 20
ATOM 27724 C CA . VAL A 1 31 ? -2.695 0.114 0.633 1.00 0.00 31 VAL A CA 20
ATOM 27725 C C . VAL A 1 31 ? -2.168 1.148 1.621 1.00 0.00 31 VAL A C 20
ATOM 27726 O O . VAL A 1 31 ? -2.014 0.866 2.809 1.00 0.00 31 VAL A O 20
ATOM 27739 N N . LEU A 1 32 ? -1.894 2.349 1.122 1.00 0.00 32 LEU A N 20
ATOM 27740 C CA . LEU A 1 32 ? -1.384 3.428 1.961 1.00 0.00 32 LEU A CA 20
ATOM 27741 C C . LEU A 1 32 ? -2.529 4.224 2.579 1.00 0.00 32 LEU A C 20
ATOM 27742 O O . LEU A 1 32 ? -2.547 4.469 3.785 1.00 0.00 32 LEU A O 20
ATOM 27758 N N . TYR A 1 33 ? -3.483 4.623 1.745 1.00 0.00 33 TYR A N 20
ATOM 27759 C CA . TYR A 1 33 ? -4.631 5.392 2.210 1.00 0.00 33 TYR A CA 20
ATOM 27760 C C . TYR A 1 33 ? -5.275 4.729 3.424 1.00 0.00 33 TYR A C 20
ATOM 27761 O O . TYR A 1 33 ? -5.374 5.330 4.495 1.00 0.00 33 TYR A O 20
ATOM 27779 N N . THR A 1 34 ? -5.711 3.486 3.250 1.00 0.00 34 THR A N 20
ATOM 27780 C CA . THR A 1 34 ? -6.346 2.740 4.330 1.00 0.00 34 THR A CA 20
ATOM 27781 C C . THR A 1 34 ? -5.469 2.724 5.576 1.00 0.00 34 THR A C 20
ATOM 27782 O O . THR A 1 34 ? -5.912 3.095 6.663 1.00 0.00 34 THR A O 20
ATOM 27793 N N . ASN A 1 35 ? -4.223 2.294 5.412 1.00 0.00 35 ASN A N 20
ATOM 27794 C CA . ASN A 1 35 ? -3.283 2.230 6.526 1.00 0.00 35 ASN A CA 20
ATOM 27795 C C . ASN A 1 35 ? -3.423 3.454 7.426 1.00 0.00 35 ASN A C 20
ATOM 27796 O O . ASN A 1 35 ? -3.323 3.352 8.649 1.00 0.00 35 ASN A O 20
ATOM 27807 N N . ILE A 1 36 ? -3.656 4.609 6.813 1.00 0.00 36 ILE A N 20
ATOM 27808 C CA . ILE A 1 36 ? -3.811 5.852 7.558 1.00 0.00 36 ILE A CA 20
ATOM 27809 C C . ILE A 1 36 ? -5.266 6.076 7.957 1.00 0.00 36 ILE A C 20
ATOM 27810 O O . ILE A 1 36 ? -5.597 6.118 9.141 1.00 0.00 36 ILE A O 20
ATOM 27826 N N . ASN A 1 37 ? -6.132 6.218 6.958 1.00 0.00 37 ASN A N 20
ATOM 27827 C CA . ASN A 1 37 ? -7.553 6.436 7.204 1.00 0.00 37 ASN A CA 20
ATOM 27828 C C . ASN A 1 37 ? -8.113 5.370 8.141 1.00 0.00 37 ASN A C 20
ATOM 27829 O O . ASN A 1 37 ? -8.675 5.684 9.191 1.00 0.00 37 ASN A O 20
ATOM 27840 N N . PHE A 1 38 ? -7.955 4.108 7.755 1.00 0.00 38 PHE A N 20
ATOM 27841 C CA . PHE A 1 38 ? -8.445 2.996 8.561 1.00 0.00 38 PHE A CA 20
ATOM 27842 C C . PHE A 1 38 ? -7.289 2.265 9.239 1.00 0.00 38 PHE A C 20
ATOM 27843 O O . PHE A 1 38 ? -6.755 1.283 8.723 1.00 0.00 38 PHE A O 20
ATOM 27860 N N . PRO A 1 39 ? -6.894 2.755 10.423 1.00 0.00 39 PRO A N 20
ATOM 27861 C CA . PRO A 1 39 ? -5.798 2.165 11.197 1.00 0.00 39 PRO A CA 20
ATOM 27862 C C . PRO A 1 39 ? -6.164 0.802 11.774 1.00 0.00 39 PRO A C 20
ATOM 27863 O O . PRO A 1 39 ? -5.361 -0.130 11.747 1.00 0.00 39 PRO A O 20
ATOM 27874 N N . ASN A 1 40 ? -7.382 0.692 12.294 1.00 0.00 40 ASN A N 20
ATOM 27875 C CA . ASN A 1 40 ? -7.855 -0.558 12.877 1.00 0.00 40 ASN A CA 20
ATOM 27876 C C . ASN A 1 40 ? -8.502 -1.443 11.816 1.00 0.00 40 ASN A C 20
ATOM 27877 O O . ASN A 1 40 ? -9.235 -2.380 12.136 1.00 0.00 40 ASN A O 20
ATOM 27888 N N . LEU A 1 41 ? -8.227 -1.139 10.553 1.00 0.00 41 LEU A N 20
ATOM 27889 C CA . LEU A 1 41 ? -8.782 -1.907 9.443 1.00 0.00 41 LEU A CA 20
ATOM 27890 C C . LEU A 1 41 ? -8.702 -3.404 9.723 1.00 0.00 41 LEU A C 20
ATOM 27891 O O . LEU A 1 41 ? -9.721 -4.096 9.758 1.00 0.00 41 LEU A O 20
ATOM 27907 N N . LYS A 1 42 ? -7.486 -3.899 9.925 1.00 0.00 42 LYS A N 20
ATOM 27908 C CA . LYS A 1 42 ? -7.272 -5.314 10.206 1.00 0.00 42 LYS A CA 20
ATOM 27909 C C . LYS A 1 42 ? -8.392 -5.870 11.079 1.00 0.00 42 LYS A C 20
ATOM 27910 O O . LYS A 1 42 ? -8.854 -6.991 10.870 1.00 0.00 42 LYS A O 20
ATOM 27929 N N . GLU A 1 43 ? -8.823 -5.079 12.057 1.00 0.00 43 GLU A N 20
ATOM 27930 C CA . GLU A 1 43 ? -9.889 -5.494 12.960 1.00 0.00 43 GLU A CA 20
ATOM 27931 C C . GLU A 1 43 ? -11.201 -5.683 12.204 1.00 0.00 43 GLU A C 20
ATOM 27932 O O . GLU A 1 43 ? -11.733 -6.790 12.131 1.00 0.00 43 GLU A O 20
ATOM 27944 N N . GLU A 1 44 ? -11.716 -4.593 11.644 1.00 0.00 44 GLU A N 20
ATOM 27945 C CA . GLU A 1 44 ? -12.966 -4.638 10.895 1.00 0.00 44 GLU A CA 20
ATOM 27946 C C . GLU A 1 44 ? -13.012 -5.863 9.985 1.00 0.00 44 GLU A C 20
ATOM 27947 O O . GLU A 1 44 ? -14.024 -6.560 9.914 1.00 0.00 44 GLU A O 20
ATOM 27959 N N . PHE A 1 45 ? -11.907 -6.118 9.291 1.00 0.00 45 PHE A N 20
ATOM 27960 C CA . PHE A 1 45 ? -11.820 -7.257 8.385 1.00 0.00 45 PHE A CA 20
ATOM 27961 C C . PHE A 1 45 ? -10.502 -8.002 8.572 1.00 0.00 45 PHE A C 20
ATOM 27962 O O . PHE A 1 45 ? -9.479 -7.664 7.976 1.00 0.00 45 PHE A O 20
ATOM 27979 N N . PRO A 1 46 ? -10.525 -9.039 9.422 1.00 0.00 46 PRO A N 20
ATOM 27980 C CA . PRO A 1 46 ? -9.341 -9.854 9.708 1.00 0.00 46 PRO A CA 20
ATOM 27981 C C . PRO A 1 46 ? -8.925 -10.712 8.518 1.00 0.00 46 PRO A C 20
ATOM 27982 O O . PRO A 1 46 ? -7.754 -10.739 8.139 1.00 0.00 46 PRO A O 20
ATOM 27993 N N . ASP A 1 47 ? -9.891 -11.410 7.932 1.00 0.00 47 ASP A N 20
ATOM 27994 C CA . ASP A 1 47 ? -9.625 -12.267 6.782 1.00 0.00 47 ASP A CA 20
ATOM 27995 C C . ASP A 1 47 ? -9.205 -11.439 5.572 1.00 0.00 47 ASP A C 20
ATOM 27996 O O . ASP A 1 47 ? -9.995 -10.665 5.033 1.00 0.00 47 ASP A O 20
ATOM 28005 N N . TRP A 1 48 ? -7.956 -11.608 5.152 1.00 0.00 48 TRP A N 20
ATOM 28006 C CA . TRP A 1 48 ? -7.431 -10.875 4.005 1.00 0.00 48 TRP A CA 20
ATOM 28007 C C . TRP A 1 48 ? -8.443 -10.849 2.865 1.00 0.00 48 TRP A C 20
ATOM 28008 O O . TRP A 1 48 ? -8.960 -9.792 2.504 1.00 0.00 48 TRP A O 20
ATOM 28029 N N . THR A 1 49 ? -8.722 -12.020 2.301 1.00 0.00 49 THR A N 20
ATOM 28030 C CA . THR A 1 49 ? -9.671 -12.131 1.201 1.00 0.00 49 THR A CA 20
ATOM 28031 C C . THR A 1 49 ? -10.894 -11.252 1.439 1.00 0.00 49 THR A C 20
ATOM 28032 O O . THR A 1 49 ? -11.575 -10.848 0.495 1.00 0.00 49 THR A O 20
ATOM 28043 N N . THR A 1 50 ? -11.168 -10.958 2.706 1.00 0.00 50 THR A N 20
ATOM 28044 C CA . THR A 1 50 ? -12.309 -10.127 3.068 1.00 0.00 50 THR A CA 20
ATOM 28045 C C . THR A 1 50 ? -11.903 -8.664 3.205 1.00 0.00 50 THR A C 20
ATOM 28046 O O . THR A 1 50 ? -12.659 -7.763 2.842 1.00 0.00 50 THR A O 20
ATOM 28057 N N . ARG A 1 51 ? -10.704 -8.435 3.730 1.00 0.00 51 ARG A N 20
ATOM 28058 C CA . ARG A 1 51 ? -10.197 -7.080 3.915 1.00 0.00 51 ARG A CA 20
ATOM 28059 C C . ARG A 1 51 ? -9.856 -6.439 2.573 1.00 0.00 51 ARG A C 20
ATOM 28060 O O . ARG A 1 51 ? -10.305 -5.334 2.268 1.00 0.00 51 ARG A O 20
ATOM 28081 N N . VAL A 1 52 ? -9.058 -7.140 1.774 1.00 0.00 52 VAL A N 20
ATOM 28082 C CA . VAL A 1 52 ? -8.657 -6.640 0.464 1.00 0.00 52 VAL A CA 20
ATOM 28083 C C . VAL A 1 52 ? -9.842 -6.037 -0.280 1.00 0.00 52 VAL A C 20
ATOM 28084 O O . VAL A 1 52 ? -9.746 -4.945 -0.842 1.00 0.00 52 VAL A O 20
ATOM 28097 N N . LYS A 1 53 ? -10.961 -6.753 -0.281 1.00 0.00 53 LYS A N 20
ATOM 28098 C CA . LYS A 1 53 ? -12.167 -6.289 -0.954 1.00 0.00 53 LYS A CA 20
ATOM 28099 C C . LYS A 1 53 ? -12.539 -4.882 -0.497 1.00 0.00 53 LYS A C 20
ATOM 28100 O O . LYS A 1 53 ? -13.057 -4.083 -1.276 1.00 0.00 53 LYS A O 20
ATOM 28119 N N . GLN A 1 54 ? -12.269 -4.586 0.771 1.00 0.00 54 GLN A N 20
ATOM 28120 C CA . GLN A 1 54 ? -12.574 -3.275 1.331 1.00 0.00 54 GLN A CA 20
ATOM 28121 C C . GLN A 1 54 ? -11.669 -2.203 0.731 1.00 0.00 54 GLN A C 20
ATOM 28122 O O . GLN A 1 54 ? -12.141 -1.280 0.067 1.00 0.00 54 GLN A O 20
ATOM 28136 N N . ILE A 1 55 ? -10.369 -2.332 0.972 1.00 0.00 55 ILE A N 20
ATOM 28137 C CA . ILE A 1 55 ? -9.399 -1.374 0.455 1.00 0.00 55 ILE A CA 20
ATOM 28138 C C . ILE A 1 55 ? -9.795 -0.885 -0.934 1.00 0.00 55 ILE A C 20
ATOM 28139 O O . ILE A 1 55 ? -9.536 0.262 -1.296 1.00 0.00 55 ILE A O 20
ATOM 28155 N N . ALA A 1 56 ? -10.428 -1.762 -1.706 1.00 0.00 56 ALA A N 20
ATOM 28156 C CA . ALA A 1 56 ? -10.864 -1.418 -3.054 1.00 0.00 56 ALA A CA 20
ATOM 28157 C C . ALA A 1 56 ? -12.058 -0.470 -3.019 1.00 0.00 56 ALA A C 20
ATOM 28158 O O . ALA A 1 56 ? -12.063 0.564 -3.688 1.00 0.00 56 ALA A O 20
ATOM 28165 N N . LYS A 1 57 ? -13.069 -0.828 -2.235 1.00 0.00 57 LYS A N 20
ATOM 28166 C CA . LYS A 1 57 ? -14.269 -0.009 -2.111 1.00 0.00 57 LYS A CA 20
ATOM 28167 C C . LYS A 1 57 ? -13.953 1.322 -1.435 1.00 0.00 57 LYS A C 20
ATOM 28168 O O . LYS A 1 57 ? -14.493 2.364 -1.810 1.00 0.00 57 LYS A O 20
ATOM 28187 N N . LEU A 1 58 ? -13.075 1.280 -0.440 1.00 0.00 58 LEU A N 20
ATOM 28188 C CA . LEU A 1 58 ? -12.686 2.483 0.288 1.00 0.00 58 LEU A CA 20
ATOM 28189 C C . LEU A 1 58 ? -11.779 3.365 -0.564 1.00 0.00 58 LEU A C 20
ATOM 28190 O O . LEU A 1 58 ? -11.822 4.592 -0.469 1.00 0.00 58 LEU A O 20
ATOM 28206 N N . TRP A 1 59 ? -10.961 2.732 -1.397 1.00 0.00 59 TRP A N 20
ATOM 28207 C CA . TRP A 1 59 ? -10.045 3.460 -2.268 1.00 0.00 59 TRP A CA 20
ATOM 28208 C C . TRP A 1 59 ? -10.808 4.213 -3.353 1.00 0.00 59 TRP A C 20
ATOM 28209 O O . TRP A 1 59 ? -10.610 5.413 -3.544 1.00 0.00 59 TRP A O 20
ATOM 28230 N N . ARG A 1 60 ? -11.679 3.501 -4.060 1.00 0.00 60 ARG A N 20
ATOM 28231 C CA . ARG A 1 60 ? -12.471 4.104 -5.126 1.00 0.00 60 ARG A CA 20
ATOM 28232 C C . ARG A 1 60 ? -13.300 5.270 -4.595 1.00 0.00 60 ARG A C 20
ATOM 28233 O O . ARG A 1 60 ? -13.285 6.364 -5.159 1.00 0.00 60 ARG A O 20
ATOM 28254 N N . LYS A 1 61 ? -14.023 5.028 -3.507 1.00 0.00 61 LYS A N 20
ATOM 28255 C CA . LYS A 1 61 ? -14.858 6.057 -2.899 1.00 0.00 61 LYS A CA 20
ATOM 28256 C C . LYS A 1 61 ? -14.143 7.404 -2.891 1.00 0.00 61 LYS A C 20
ATOM 28257 O O . LYS A 1 61 ? -14.734 8.432 -3.220 1.00 0.00 61 LYS A O 20
ATOM 28276 N N . ALA A 1 62 ? -12.868 7.390 -2.516 1.00 0.00 62 ALA A N 20
ATOM 28277 C CA . ALA A 1 62 ? -12.072 8.610 -2.469 1.00 0.00 62 ALA A CA 20
ATOM 28278 C C . ALA A 1 62 ? -11.903 9.208 -3.862 1.00 0.00 62 ALA A C 20
ATOM 28279 O O . ALA A 1 62 ? -11.407 8.548 -4.775 1.00 0.00 62 ALA A O 20
ATOM 28286 N N . SER A 1 63 ? -12.317 10.461 -4.017 1.00 0.00 63 SER A N 20
ATOM 28287 C CA . SER A 1 63 ? -12.215 11.147 -5.300 1.00 0.00 63 SER A CA 20
ATOM 28288 C C . SER A 1 63 ? -10.762 11.229 -5.758 1.00 0.00 63 SER A C 20
ATOM 28289 O O . SER A 1 63 ? -9.838 11.106 -4.953 1.00 0.00 63 SER A O 20
ATOM 28297 N N . SER A 1 64 ? -10.568 11.438 -7.056 1.00 0.00 64 SER A N 20
ATOM 28298 C CA . SER A 1 64 ? -9.228 11.532 -7.623 1.00 0.00 64 SER A CA 20
ATOM 28299 C C . SER A 1 64 ? -8.384 12.546 -6.857 1.00 0.00 64 SER A C 20
ATOM 28300 O O . SER A 1 64 ? -7.249 12.262 -6.475 1.00 0.00 64 SER A O 20
ATOM 28308 N N . GLN A 1 65 ? -8.948 13.729 -6.636 1.00 0.00 65 GLN A N 20
ATOM 28309 C CA . GLN A 1 65 ? -8.248 14.786 -5.916 1.00 0.00 65 GLN A CA 20
ATOM 28310 C C . GLN A 1 65 ? -7.800 14.304 -4.540 1.00 0.00 65 GLN A C 20
ATOM 28311 O O . GLN A 1 65 ? -6.925 14.903 -3.916 1.00 0.00 65 GLN A O 20
ATOM 28325 N N . GLU A 1 66 ? -8.407 13.217 -4.073 1.00 0.00 66 GLU A N 20
ATOM 28326 C CA . GLU A 1 66 ? -8.071 12.655 -2.770 1.00 0.00 66 GLU A CA 20
ATOM 28327 C C . GLU A 1 66 ? -6.877 11.711 -2.877 1.00 0.00 66 GLU A C 20
ATOM 28328 O O . GLU A 1 66 ? -6.008 11.692 -2.005 1.00 0.00 66 GLU A O 20
ATOM 28340 N N . ARG A 1 67 ? -6.842 10.929 -3.950 1.00 0.00 67 ARG A N 20
ATOM 28341 C CA . ARG A 1 67 ? -5.757 9.981 -4.170 1.00 0.00 67 ARG A CA 20
ATOM 28342 C C . ARG A 1 67 ? -4.514 10.690 -4.700 1.00 0.00 67 ARG A C 20
ATOM 28343 O O . ARG A 1 67 ? -3.402 10.172 -4.603 1.00 0.00 67 ARG A O 20
ATOM 28364 N N . ALA A 1 68 ? -4.712 11.879 -5.261 1.00 0.00 68 ALA A N 20
ATOM 28365 C CA . ALA A 1 68 ? -3.607 12.660 -5.804 1.00 0.00 68 ALA A CA 20
ATOM 28366 C C . ALA A 1 68 ? -2.329 12.433 -5.005 1.00 0.00 68 ALA A C 20
ATOM 28367 O O . ALA A 1 68 ? -1.306 11.999 -5.536 1.00 0.00 68 ALA A O 20
ATOM 28374 N N . PRO A 1 69 ? -2.385 12.732 -3.699 1.00 0.00 69 PRO A N 20
ATOM 28375 C CA . PRO A 1 69 ? -1.239 12.569 -2.799 1.00 0.00 69 PRO A CA 20
ATOM 28376 C C . PRO A 1 69 ? -0.903 11.102 -2.549 1.00 0.00 69 PRO A C 20
ATOM 28377 O O . PRO A 1 69 ? 0.244 10.683 -2.700 1.00 0.00 69 PRO A O 20
ATOM 28388 N N . TYR A 1 70 ? -1.911 10.327 -2.166 1.00 0.00 70 TYR A N 20
ATOM 28389 C CA . TYR A 1 70 ? -1.722 8.907 -1.892 1.00 0.00 70 TYR A CA 20
ATOM 28390 C C . TYR A 1 70 ? -1.213 8.177 -3.131 1.00 0.00 70 TYR A C 20
ATOM 28391 O O . TYR A 1 70 ? -0.740 7.044 -3.048 1.00 0.00 70 TYR A O 20
ATOM 28409 N N . VAL A 1 71 ? -1.313 8.836 -4.281 1.00 0.00 71 VAL A N 20
ATOM 28410 C CA . VAL A 1 71 ? -0.862 8.252 -5.539 1.00 0.00 71 VAL A CA 20
ATOM 28411 C C . VAL A 1 71 ? 0.622 8.516 -5.765 1.00 0.00 71 VAL A C 20
ATOM 28412 O O . VAL A 1 71 ? 1.343 7.661 -6.280 1.00 0.00 71 VAL A O 20
ATOM 28425 N N . GLN A 1 72 ? 1.072 9.705 -5.378 1.00 0.00 72 GLN A N 20
ATOM 28426 C CA . GLN A 1 72 ? 2.472 10.081 -5.539 1.00 0.00 72 GLN A CA 20
ATOM 28427 C C . GLN A 1 72 ? 3.313 9.559 -4.379 1.00 0.00 72 GLN A C 20
ATOM 28428 O O . GLN A 1 72 ? 4.412 9.042 -4.579 1.00 0.00 72 GLN A O 20
ATOM 28442 N N . LYS A 1 73 ? 2.790 9.699 -3.166 1.00 0.00 73 LYS A N 20
ATOM 28443 C CA . LYS A 1 73 ? 3.492 9.241 -1.972 1.00 0.00 73 LYS A CA 20
ATOM 28444 C C . LYS A 1 73 ? 3.916 7.782 -2.116 1.00 0.00 73 LYS A C 20
ATOM 28445 O O . LYS A 1 73 ? 5.067 7.433 -1.859 1.00 0.00 73 LYS A O 20
ATOM 28464 N N . ALA A 1 74 ? 2.978 6.937 -2.531 1.00 0.00 74 ALA A N 20
ATOM 28465 C CA . ALA A 1 74 ? 3.256 5.517 -2.713 1.00 0.00 74 ALA A CA 20
ATOM 28466 C C . ALA A 1 74 ? 4.553 5.307 -3.488 1.00 0.00 74 ALA A C 20
ATOM 28467 O O . ALA A 1 74 ? 5.439 4.574 -3.047 1.00 0.00 74 ALA A O 20
ATOM 28474 N N . ARG A 1 75 ? 4.656 5.952 -4.645 1.00 0.00 75 ARG A N 20
ATOM 28475 C CA . ARG A 1 75 ? 5.844 5.833 -5.482 1.00 0.00 75 ARG A CA 20
ATOM 28476 C C . ARG A 1 75 ? 7.093 6.261 -4.717 1.00 0.00 75 ARG A C 20
ATOM 28477 O O . ARG A 1 75 ? 8.108 5.564 -4.728 1.00 0.00 75 ARG A O 20
ATOM 28498 N N . ASP A 1 76 ? 7.011 7.410 -4.056 1.00 0.00 76 ASP A N 20
ATOM 28499 C CA . ASP A 1 76 ? 8.135 7.931 -3.286 1.00 0.00 76 ASP A CA 20
ATOM 28500 C C . ASP A 1 76 ? 8.580 6.926 -2.227 1.00 0.00 76 ASP A C 20
ATOM 28501 O O . ASP A 1 76 ? 9.774 6.742 -1.995 1.00 0.00 76 ASP A O 20
ATOM 28510 N N . ASN A 1 77 ? 7.610 6.280 -1.588 1.00 0.00 77 ASN A N 20
ATOM 28511 C CA . ASN A 1 77 ? 7.902 5.295 -0.552 1.00 0.00 77 ASN A CA 20
ATOM 28512 C C . ASN A 1 77 ? 8.833 4.209 -1.082 1.00 0.00 77 ASN A C 20
ATOM 28513 O O . ASN A 1 77 ? 9.685 3.698 -0.354 1.00 0.00 77 ASN A O 20
ATOM 28524 N N . ARG A 1 78 ? 8.665 3.861 -2.353 1.00 0.00 78 ARG A N 20
ATOM 28525 C CA . ARG A 1 78 ? 9.489 2.835 -2.981 1.00 0.00 78 ARG A CA 20
ATOM 28526 C C . ARG A 1 78 ? 10.957 3.252 -2.997 1.00 0.00 78 ARG A C 20
ATOM 28527 O O . ARG A 1 78 ? 11.849 2.429 -2.792 1.00 0.00 78 ARG A O 20
ATOM 28548 N N . ALA A 1 79 ? 11.199 4.536 -3.244 1.00 0.00 79 ALA A N 20
ATOM 28549 C CA . ALA A 1 79 ? 12.558 5.062 -3.286 1.00 0.00 79 ALA A CA 20
ATOM 28550 C C . ALA A 1 79 ? 13.254 4.892 -1.940 1.00 0.00 79 ALA A C 20
ATOM 28551 O O . ALA A 1 79 ? 14.378 4.396 -1.871 1.00 0.00 79 ALA A O 20
ATOM 28558 N N . ALA A 1 80 ? 12.580 5.307 -0.873 1.00 0.00 80 ALA A N 20
ATOM 28559 C CA . ALA A 1 80 ? 13.134 5.200 0.471 1.00 0.00 80 ALA A CA 20
ATOM 28560 C C . ALA A 1 80 ? 13.811 3.849 0.679 1.00 0.00 80 ALA A C 20
ATOM 28561 O O . ALA A 1 80 ? 14.916 3.774 1.217 1.00 0.00 80 ALA A O 20
ATOM 28568 N N . LEU A 1 81 ? 13.141 2.785 0.251 1.00 0.00 81 LEU A N 20
ATOM 28569 C CA . LEU A 1 81 ? 13.677 1.436 0.391 1.00 0.00 81 LEU A CA 20
ATOM 28570 C C . LEU A 1 81 ? 14.987 1.288 -0.377 1.00 0.00 81 LEU A C 20
ATOM 28571 O O . LEU A 1 81 ? 16.001 0.868 0.181 1.00 0.00 81 LEU A O 20
ATOM 28587 N N . ARG A 1 82 ? 14.959 1.639 -1.658 1.00 0.00 82 ARG A N 20
ATOM 28588 C CA . ARG A 1 82 ? 16.144 1.547 -2.502 1.00 0.00 82 ARG A CA 20
ATOM 28589 C C . ARG A 1 82 ? 17.374 2.080 -1.773 1.00 0.00 82 ARG A C 20
ATOM 28590 O O . ARG A 1 82 ? 18.334 1.346 -1.537 1.00 0.00 82 ARG A O 20
ATOM 28611 N N . ILE A 1 83 ? 17.337 3.360 -1.419 1.00 0.00 83 ILE A N 20
ATOM 28612 C CA . ILE A 1 83 ? 18.447 3.990 -0.716 1.00 0.00 83 ILE A CA 20
ATOM 28613 C C . ILE A 1 83 ? 18.798 3.225 0.556 1.00 0.00 83 ILE A C 20
ATOM 28614 O O . ILE A 1 83 ? 19.958 2.889 0.790 1.00 0.00 83 ILE A O 20
ATOM 28630 N N . ASN A 1 84 ? 17.787 2.951 1.373 1.00 0.00 84 ASN A N 20
ATOM 28631 C CA . ASN A 1 84 ? 17.988 2.224 2.621 1.00 0.00 84 ASN A CA 20
ATOM 28632 C C . ASN A 1 84 ? 17.769 0.727 2.420 1.00 0.00 84 ASN A C 20
ATOM 28633 O O . ASN A 1 84 ? 16.705 0.196 2.740 1.00 0.00 84 ASN A O 20
ATOM 28644 N N . LYS A 1 85 ? 18.782 0.053 1.889 1.00 0.00 85 LYS A N 20
ATOM 28645 C CA . LYS A 1 85 ? 18.703 -1.383 1.646 1.00 0.00 85 LYS A CA 20
ATOM 28646 C C . LYS A 1 85 ? 20.060 -2.046 1.858 1.00 0.00 85 LYS A C 20
ATOM 28647 O O . LYS A 1 85 ? 21.097 -1.491 1.495 1.00 0.00 85 LYS A O 20
ATOM 28666 N N . VAL A 1 86 ? 20.046 -3.238 2.446 1.00 0.00 86 VAL A N 20
ATOM 28667 C CA . VAL A 1 86 ? 21.276 -3.978 2.703 1.00 0.00 86 VAL A CA 20
ATOM 28668 C C . VAL A 1 86 ? 21.586 -4.942 1.563 1.00 0.00 86 VAL A C 20
ATOM 28669 O O . VAL A 1 86 ? 20.919 -5.964 1.403 1.00 0.00 86 VAL A O 20
ATOM 28682 N N . GLN A 1 87 ? 22.602 -4.610 0.774 1.00 0.00 87 GLN A N 20
ATOM 28683 C CA . GLN A 1 87 ? 23.000 -5.446 -0.352 1.00 0.00 87 GLN A CA 20
ATOM 28684 C C . GLN A 1 87 ? 23.343 -6.858 0.114 1.00 0.00 87 GLN A C 20
ATOM 28685 O O . GLN A 1 87 ? 24.202 -7.046 0.975 1.00 0.00 87 GLN A O 20
ATOM 28699 N N . MET A 1 88 ? 22.666 -7.846 -0.462 1.00 0.00 88 MET A N 20
ATOM 28700 C CA . MET A 1 88 ? 22.900 -9.241 -0.106 1.00 0.00 88 MET A CA 20
ATOM 28701 C C . MET A 1 88 ? 23.536 -9.999 -1.267 1.00 0.00 88 MET A C 20
ATOM 28702 O O . MET A 1 88 ? 23.054 -9.938 -2.398 1.00 0.00 88 MET A O 20
ATOM 28716 N N . SER A 1 89 ? 24.620 -10.712 -0.979 1.00 0.00 89 SER A N 20
ATOM 28717 C CA . SER A 1 89 ? 25.324 -11.478 -2.001 1.00 0.00 89 SER A CA 20
ATOM 28718 C C . SER A 1 89 ? 24.805 -12.912 -2.058 1.00 0.00 89 SER A C 20
ATOM 28719 O O . SER A 1 89 ? 23.973 -13.316 -1.246 1.00 0.00 89 SER A O 20
ATOM 28727 N N . ASN A 1 90 ? 25.303 -13.677 -3.025 1.00 0.00 90 ASN A N 20
ATOM 28728 C CA . ASN A 1 90 ? 24.890 -15.066 -3.190 1.00 0.00 90 ASN A CA 20
ATOM 28729 C C . ASN A 1 90 ? 25.749 -15.993 -2.335 1.00 0.00 90 ASN A C 20
ATOM 28730 O O . ASN A 1 90 ? 26.920 -15.713 -2.082 1.00 0.00 90 ASN A O 20
#